Protein 1HDJ (pdb70)

GO terms:
  GO:0001671 ATPase activator activity (F, IDA)
  GO:0034605 cellular response to heat (P, IDA)
  GO:0003714 transcription corepressor activity (F, IDA)
  GO:0006457 protein folding (P, IDA)
  GO:0000122 negative regulation of transcription by RNA polymerase II (P, IDA)
  GO:0005515 protein binding (F, IPI)
  GO:0006986 response to unfolded protein (P, TAS)
  GO:0001671 ATPase activator activity (F, TAS)
  GO:0005654 nucleoplasm (C, TAS)
  GO:0005829 cytosol (C, TAS)
  GO:1900034 regulation of cellular response to heat (P, TAS)
  GO:0005737 cytoplasm (C, IDA)
  GO:1903334 positive regulation of protein folding (P, IDA)
  GO:0045296 cadherin binding (F, HDA)
  GO:0051117 ATPase binding (F, IPI)
  GO:0030544 Hsp70 protein binding (F, IPI)
  GO:0005654 nucleoplasm (C, IDA)
  GO:0005829 cytosol (C, IDA)
  GO:0140416 transcription regulator inhibitor activity (F, IDA)
  GO:0090084 negative regulation of inclusion body assembly (P, IDA)

CATH classification: 1.10.287.110

InterPro domains:
  IPR001623 DnaJ domain [PF00226] (4-65)
  IPR001623 DnaJ domain [PR00625] (6-24)
  IPR001623 DnaJ domain [PR00625] (24-39)
  IPR001623 DnaJ domain [PR00625] (40-60)
  IPR001623 DnaJ domain [PR00625] (60-79)
  IPR001623 DnaJ domain [PS50076] (4-68)
  IPR001623 DnaJ domain [SM00271] (3-60)
  IPR001623 DnaJ domain [cd06257] (4-57)
  IPR002939 Chaperone DnaJ, C-terminal [PF01556] (165-323)
  IPR008971 HSP40/DnaJ peptide-binding [SSF49493] (163-244)
  IPR008971 HSP40/DnaJ peptide-binding [SSF49493] (247-331)
  IPR018253 DnaJ domain, conserved site [PS00636] (45-64)
  IPR036869 Chaperone J-domain superfamily [G3DSA:1.10.287.110] (2-119)
  IPR036869 Chaperone J-domain superfamily [SSF46565] (3-117)
  IPR051339 DnaJ homolog subfamily B [PTHR24078] (1-339)

Organism: Homo sapiens (NCBI:txid9606)

Foldseek 3Di:
DAPDLCVLLPHGDDDDLVNSVVSLVVSCQVLPCPHPVDPPRVVSNVSSVVSVCCSPVVVLVVQCVVPNPCRSPVVDD

Nearest PDB structures (foldseek):
  1hdj-assembly1_A  TM=8.573E-01  e=3.195E-09  Homo sapiens
  8j07-assembly1_u  TM=7.797E-01  e=9.525E-06  Homo sapiens
  8j07-assembly1_v  TM=7.807E-01  e=1.429E-05  Homo sapiens
  6psi-assembly1_C  TM=8.513E-01  e=3.613E-05  Thermus thermophilus HB8
  2ctp-assembly1_A  TM=7.884E-01  e=4.828E-05  Homo sapiens

Structure (mmCIF, N/CA/C/O backbone):
data_1HDJ
#
_entry.id   1HDJ
#
_cell.length_a   1.000
_cell.length_b   1.000
_cell.length_c   1.000
_cell.angle_alpha   90.00
_cell.angle_beta   90.00
_cell.angle_gamma   90.00
#
_symmetry.space_group_name_H-M   'P 1'
#
loop_
_atom_site.group_PDB
_atom_site.id
_atom_site.type_symbol
_atom_site.label_atom_id
_atom_site.label_alt_id
_atom_site.label_comp_id
_atom_site.label_asym_id
_atom_site.label_entity_id
_atom_site.label_seq_id
_atom_site.pdbx_PDB_ins_code
_atom_site.Cartn_x
_atom_site.Cartn_y
_atom_site.Cartn_z
_atom_site.occupancy
_atom_site.B_iso_or_equiv
_atom_site.auth_seq_id
_atom_site.auth_comp_id
_atom_site.auth_asym_id
_atom_site.auth_atom_id
_atom_site.pdbx_PDB_model_num
ATOM 1 N N . MET A 1 1 ? 12.946 -3.110 9.053 1.00 0.00 0 MET A N 1
ATOM 2 C CA . MET A 1 1 ? 14.138 -2.466 8.454 1.00 0.00 0 MET A CA 1
ATOM 3 C C . MET A 1 1 ? 14.133 -2.689 6.953 1.00 0.00 0 MET A C 1
ATOM 4 O O . MET A 1 1 ? 13.786 -3.777 6.503 1.00 0.00 0 MET A O 1
ATOM 18 N N . GLY A 1 2 ? 14.476 -1.666 6.159 1.00 0.00 1 GLY A N 1
ATOM 19 C CA . GLY A 1 2 ? 14.255 -1.727 4.717 1.00 0.00 1 GLY A CA 1
ATOM 20 C C . GLY A 1 2 ? 12.757 -1.772 4.407 1.00 0.00 1 GLY A C 1
ATOM 21 O O . GLY A 1 2 ? 12.337 -2.477 3.497 1.00 0.00 1 GLY A O 1
ATOM 25 N N . LYS A 1 3 ? 11.956 -1.086 5.230 1.00 0.00 2 LYS A N 1
ATOM 26 C CA . LYS A 1 3 ? 10.493 -1.132 5.270 1.00 0.00 2 LYS A CA 1
ATOM 27 C C . LYS A 1 3 ? 9.849 -0.945 3.885 1.00 0.00 2 LYS A C 1
ATOM 28 O O . LYS A 1 3 ? 9.841 0.165 3.357 1.00 0.00 2 LYS A O 1
ATOM 47 N N . ASP A 1 4 ? 9.328 -2.009 3.271 1.00 0.00 3 ASP A N 1
ATOM 48 C CA . ASP A 1 4 ? 8.658 -1.874 1.979 1.00 0.00 3 ASP A CA 1
ATOM 49 C C . ASP A 1 4 ? 7.261 -1.290 2.186 1.00 0.00 3 ASP A C 1
ATOM 50 O O . ASP A 1 4 ? 6.592 -1.588 3.178 1.00 0.00 3 ASP A O 1
ATOM 59 N N . TYR A 1 5 ? 6.768 -0.538 1.204 1.00 0.00 4 TYR A N 1
ATOM 60 C CA . TYR A 1 5 ? 5.379 -0.105 1.096 1.00 0.00 4 TYR A CA 1
ATOM 61 C C . TYR A 1 5 ? 4.804 -0.827 -0.114 1.00 0.00 4 TYR A C 1
ATOM 62 O O . TYR A 1 5 ? 4.007 -1.752 0.043 1.00 0.00 4 TYR A O 1
ATOM 80 N N . TYR A 1 6 ? 5.274 -0.457 -1.311 1.00 0.00 5 TYR A N 1
ATOM 81 C CA . TYR A 1 6 ? 4.904 -1.050 -2.587 1.00 0.00 5 TYR A CA 1
ATOM 82 C C . TYR A 1 6 ? 4.936 -2.575 -2.474 1.00 0.00 5 TYR A C 1
ATOM 83 O O . TYR A 1 6 ? 3.909 -3.208 -2.700 1.00 0.00 5 TYR A O 1
ATOM 101 N N . GLN A 1 7 ? 6.062 -3.178 -2.074 1.00 0.00 6 GLN A N 1
ATOM 102 C CA . GLN A 1 7 ? 6.167 -4.637 -2.019 1.00 0.00 6 GLN A CA 1
ATOM 103 C C . GLN A 1 7 ? 5.380 -5.251 -0.855 1.00 0.00 6 GLN A C 1
ATOM 104 O O . GLN A 1 7 ? 4.878 -6.363 -1.007 1.00 0.00 6 GLN A O 1
ATOM 118 N N . THR A 1 8 ? 5.191 -4.546 0.265 1.00 0.00 7 THR A N 1
ATOM 119 C CA . THR A 1 8 ? 4.344 -5.059 1.349 1.00 0.00 7 THR A CA 1
ATOM 120 C C . THR A 1 8 ? 2.896 -5.228 0.885 1.00 0.00 7 THR A C 1
ATOM 121 O O . THR A 1 8 ? 2.194 -6.131 1.346 1.00 0.00 7 THR A O 1
ATOM 132 N N . LEU A 1 9 ? 2.480 -4.452 -0.117 1.00 0.00 8 LEU A N 1
ATOM 133 C CA . LEU A 1 9 ? 1.192 -4.612 -0.775 1.00 0.00 8 LEU A CA 1
ATOM 134 C C . LEU A 1 9 ? 1.333 -5.404 -2.091 1.00 0.00 8 LEU A C 1
ATOM 135 O O . LEU A 1 9 ? 0.329 -5.826 -2.668 1.00 0.00 8 LEU A O 1
ATOM 151 N N . GLY A 1 10 ? 2.562 -5.695 -2.525 1.00 0.00 9 GLY A N 1
ATOM 152 C CA . GLY A 1 10 ? 2.934 -6.631 -3.582 1.00 0.00 9 GLY A CA 1
ATOM 153 C C . GLY A 1 10 ? 3.155 -5.990 -4.949 1.00 0.00 9 GLY A C 1
ATOM 154 O O . GLY A 1 10 ? 2.696 -6.558 -5.941 1.00 0.00 9 GLY A O 1
ATOM 158 N N . LEU A 1 11 ? 3.768 -4.807 -5.029 1.00 0.00 10 LEU A N 1
ATOM 159 C CA . LEU A 1 11 ? 3.932 -4.018 -6.255 1.00 0.00 10 LEU A CA 1
ATOM 160 C C . LEU A 1 11 ? 5.358 -3.446 -6.333 1.00 0.00 10 LEU A C 1
ATOM 161 O O . LEU A 1 11 ? 6.131 -3.573 -5.377 1.00 0.00 10 LEU A O 1
ATOM 177 N N . ALA A 1 12 ? 5.676 -2.762 -7.437 1.00 0.00 11 ALA A N 1
ATOM 178 C CA . ALA A 1 12 ? 6.874 -1.948 -7.653 1.00 0.00 11 ALA A CA 1
ATOM 179 C C . ALA A 1 12 ? 6.493 -0.575 -8.197 1.00 0.00 11 ALA A C 1
ATOM 180 O O . ALA A 1 12 ? 5.395 -0.397 -8.731 1.00 0.00 11 ALA A O 1
ATOM 187 N N . ARG A 1 13 ? 7.398 0.404 -8.081 1.00 0.00 12 ARG A N 1
ATOM 188 C CA . ARG A 1 13 ? 7.172 1.717 -8.674 1.00 0.00 12 ARG A CA 1
ATOM 189 C C . ARG A 1 13 ? 7.229 1.532 -10.183 1.00 0.00 12 ARG A C 1
ATOM 190 O O . ARG A 1 13 ? 8.270 1.168 -10.729 1.00 0.00 12 ARG A O 1
ATOM 211 N N . GLY A 1 14 ? 6.094 1.717 -10.835 1.00 0.00 13 GLY A N 1
ATOM 212 C CA . GLY A 1 14 ? 5.864 1.364 -12.225 1.00 0.00 13 GLY A CA 1
ATOM 213 C C . GLY A 1 14 ? 4.504 0.693 -12.377 1.00 0.00 13 GLY A C 1
ATOM 214 O O . GLY A 1 14 ? 3.909 0.749 -13.458 1.00 0.00 13 GLY A O 1
ATOM 218 N N . ALA A 1 15 ? 3.984 0.107 -11.295 1.00 0.00 14 ALA A N 1
ATOM 219 C CA . ALA A 1 15 ? 2.584 -0.242 -11.157 1.00 0.00 14 ALA A CA 1
ATOM 220 C C . ALA A 1 15 ? 1.749 1.031 -11.292 1.00 0.00 14 ALA A C 1
ATOM 221 O O . ALA A 1 15 ? 2.094 2.052 -10.686 1.00 0.00 14 ALA A O 1
ATOM 228 N N . SER A 1 16 ? 0.671 0.985 -12.073 1.00 0.00 15 SER A N 1
ATOM 229 C CA . SER A 1 16 ? -0.228 2.126 -12.190 1.00 0.00 15 SER A CA 1
ATOM 230 C C . SER A 1 16 ? -1.232 2.107 -11.064 1.00 0.00 15 SER A C 1
ATOM 231 O O . SER A 1 16 ? -1.342 1.126 -10.325 1.00 0.00 15 SER A O 1
ATOM 239 N N . ASP A 1 17 ? -2.031 3.167 -10.979 1.00 0.00 16 ASP A N 1
ATOM 240 C CA . ASP A 1 17 ? -3.084 3.256 -9.985 1.00 0.00 16 ASP A CA 1
ATOM 241 C C . ASP A 1 17 ? -4.045 2.079 -10.118 1.00 0.00 16 ASP A C 1
ATOM 242 O O . ASP A 1 17 ? -4.624 1.635 -9.134 1.00 0.00 16 ASP A O 1
ATOM 251 N N . GLU A 1 18 ? -4.205 1.566 -11.335 1.00 0.00 17 GLU A N 1
ATOM 252 C CA . GLU A 1 18 ? -5.163 0.539 -11.701 1.00 0.00 17 GLU A CA 1
ATOM 253 C C . GLU A 1 18 ? -4.604 -0.865 -11.447 1.00 0.00 17 GLU A C 1
ATOM 254 O O . GLU A 1 18 ? -5.329 -1.855 -11.539 1.00 0.00 17 GLU A O 1
ATOM 266 N N . GLU A 1 19 ? -3.318 -0.952 -11.110 1.00 0.00 18 GLU A N 1
ATOM 267 C CA . GLU A 1 19 ? -2.654 -2.112 -10.554 1.00 0.00 18 GLU A CA 1
ATOM 268 C C . GLU A 1 19 ? -2.710 -2.012 -9.027 1.00 0.00 18 GLU A C 1
ATOM 269 O O . GLU A 1 19 ? -3.150 -2.926 -8.332 1.00 0.00 18 GLU A O 1
ATOM 281 N N . ILE A 1 20 ? -2.301 -0.851 -8.518 1.00 0.00 19 ILE A N 1
ATOM 282 C CA . ILE A 1 20 ? -2.174 -0.497 -7.118 1.00 0.00 19 ILE A CA 1
ATOM 283 C C . ILE A 1 20 ? -3.521 -0.694 -6.427 1.00 0.00 19 ILE A C 1
ATOM 284 O O . ILE A 1 20 ? -3.622 -1.518 -5.522 1.00 0.00 19 ILE A O 1
ATOM 300 N N . LYS A 1 21 ? -4.573 -0.003 -6.870 1.00 0.00 20 LYS A N 1
ATOM 301 C CA . LYS A 1 21 ? -5.907 -0.108 -6.278 1.00 0.00 20 LYS A CA 1
ATOM 302 C C . LYS A 1 21 ? -6.483 -1.510 -6.460 1.00 0.00 20 LYS A C 1
ATOM 303 O O . LYS A 1 21 ? -7.233 -1.970 -5.599 1.00 0.00 20 LYS A O 1
ATOM 322 N N . ARG A 1 22 ? -6.121 -2.212 -7.540 1.00 0.00 21 ARG A N 1
ATOM 323 C CA . ARG A 1 22 ? -6.516 -3.603 -7.749 1.00 0.00 21 ARG A CA 1
ATOM 324 C C . ARG A 1 22 ? -6.056 -4.410 -6.539 1.00 0.00 21 ARG A C 1
ATOM 325 O O . ARG A 1 22 ? -6.877 -5.047 -5.876 1.00 0.00 21 ARG A O 1
ATOM 346 N N . ALA A 1 23 ? -4.759 -4.347 -6.242 1.00 0.00 22 ALA A N 1
ATOM 347 C CA . ALA A 1 23 ? -4.164 -5.003 -5.098 1.00 0.00 22 ALA A CA 1
ATOM 348 C C . ALA A 1 23 ? -4.756 -4.485 -3.793 1.00 0.00 22 ALA A C 1
ATOM 349 O O . ALA A 1 23 ? -5.132 -5.306 -2.965 1.00 0.00 22 ALA A O 1
ATOM 356 N N . TYR A 1 24 ? -4.858 -3.171 -3.576 1.00 0.00 23 TYR A N 1
ATOM 357 C CA . TYR A 1 24 ? -5.258 -2.567 -2.322 1.00 0.00 23 TYR A CA 1
ATOM 358 C C . TYR A 1 24 ? -6.635 -3.062 -1.885 1.00 0.00 23 TYR A C 1
ATOM 359 O O . TYR A 1 24 ? -6.790 -3.506 -0.749 1.00 0.00 23 TYR A O 1
ATOM 377 N N . ARG A 1 25 ? -7.602 -3.141 -2.801 1.00 0.00 24 ARG A N 1
ATOM 378 C CA . ARG A 1 25 ? -8.945 -3.597 -2.464 1.00 0.00 24 ARG A CA 1
ATOM 379 C C . ARG A 1 25 ? -8.926 -5.055 -1.994 1.00 0.00 24 ARG A C 1
ATOM 380 O O . ARG A 1 25 ? -9.554 -5.389 -0.989 1.00 0.00 24 ARG A O 1
ATOM 401 N N . ARG A 1 26 ? -8.177 -5.920 -2.688 1.00 0.00 25 ARG A N 1
ATOM 402 C CA . ARG A 1 26 ? -8.003 -7.321 -2.303 1.00 0.00 25 ARG A CA 1
ATOM 403 C C . ARG A 1 26 ? -7.316 -7.404 -0.940 1.00 0.00 25 ARG A C 1
ATOM 404 O O . ARG A 1 26 ? -7.760 -8.149 -0.071 1.00 0.00 25 ARG A O 1
ATOM 425 N N . GLN A 1 27 ? -6.217 -6.670 -0.777 1.00 0.00 26 GLN A N 1
ATOM 426 C CA . GLN A 1 27 ? -5.309 -6.711 0.357 1.00 0.00 26 GLN A CA 1
ATOM 427 C C . GLN A 1 27 ? -6.002 -6.250 1.640 1.00 0.00 26 GLN A C 1
ATOM 428 O O . GLN A 1 27 ? -5.810 -6.873 2.681 1.00 0.00 26 GLN A O 1
ATOM 442 N N . ALA A 1 28 ? -6.864 -5.229 1.579 1.00 0.00 27 ALA A N 1
ATOM 443 C CA . ALA A 1 28 ? -7.710 -4.869 2.711 1.00 0.00 27 ALA A CA 1
ATOM 444 C C . ALA A 1 28 ? -8.582 -6.053 3.112 1.00 0.00 27 ALA A C 1
ATOM 445 O O . ALA A 1 28 ? -8.597 -6.453 4.275 1.00 0.00 27 ALA A O 1
ATOM 452 N N . LEU A 1 29 ? -9.310 -6.636 2.155 1.00 0.00 28 LEU A N 1
ATOM 453 C CA . LEU A 1 29 ? -10.223 -7.733 2.412 1.00 0.00 28 LEU A CA 1
ATOM 454 C C . LEU A 1 29 ? -9.506 -8.997 2.896 1.00 0.00 28 LEU A C 1
ATOM 455 O O . LEU A 1 29 ? -10.169 -9.915 3.378 1.00 0.00 28 LEU A O 1
ATOM 471 N N . ARG A 1 30 ? -8.182 -9.085 2.768 1.00 0.00 29 ARG A N 1
ATOM 472 C CA . ARG A 1 30 ? -7.378 -10.199 3.218 1.00 0.00 29 ARG A CA 1
ATOM 473 C C . ARG A 1 30 ? -7.247 -10.230 4.750 1.00 0.00 29 ARG A C 1
ATOM 474 O O . ARG A 1 30 ? -7.000 -11.306 5.296 1.00 0.00 29 ARG A O 1
ATOM 495 N N . TYR A 1 31 ? -7.444 -9.096 5.440 1.00 0.00 30 TYR A N 1
ATOM 496 C CA . TYR A 1 31 ? -7.126 -8.963 6.866 1.00 0.00 30 TYR A CA 1
ATOM 497 C C . TYR A 1 31 ? -8.005 -7.966 7.638 1.00 0.00 30 TYR A C 1
ATOM 498 O O . TYR A 1 31 ? -7.729 -7.686 8.804 1.00 0.00 30 TYR A O 1
ATOM 516 N N . HIS A 1 32 ? -9.014 -7.383 6.994 1.00 0.00 31 HIS A N 1
ATOM 517 C CA . HIS A 1 32 ? -9.841 -6.303 7.508 1.00 0.00 31 HIS A CA 1
ATOM 518 C C . HIS A 1 32 ? -10.380 -6.706 8.892 1.00 0.00 31 HIS A C 1
ATOM 519 O O . HIS A 1 32 ? -11.067 -7.729 8.980 1.00 0.00 31 HIS A O 1
ATOM 533 N N . PRO A 1 33 ? -10.232 -5.881 9.947 1.00 0.00 32 PRO A N 1
ATOM 534 C CA . PRO A 1 33 ? -10.873 -6.089 11.246 1.00 0.00 32 PRO A CA 1
ATOM 535 C C . PRO A 1 33 ? -12.397 -5.856 11.169 1.00 0.00 32 PRO A C 1
ATOM 536 O O . PRO A 1 33 ? -13.069 -5.606 12.168 1.00 0.00 32 PRO A O 1
ATOM 547 N N . ASP A 1 34 ? -12.965 -5.934 9.967 1.00 0.00 33 ASP A N 1
ATOM 548 C CA . ASP A 1 34 ? -14.381 -5.871 9.667 1.00 0.00 33 ASP A CA 1
ATOM 549 C C . ASP A 1 34 ? -14.824 -7.032 8.766 1.00 0.00 33 ASP A C 1
ATOM 550 O O . ASP A 1 34 ? -15.972 -7.080 8.334 1.00 0.00 33 ASP A O 1
ATOM 559 N N . LYS A 1 35 ? -13.931 -7.988 8.472 1.00 0.00 34 LYS A N 1
ATOM 560 C CA . LYS A 1 35 ? -14.215 -9.125 7.597 1.00 0.00 34 LYS A CA 1
ATOM 561 C C . LYS A 1 35 ? -13.577 -10.375 8.201 1.00 0.00 34 LYS A C 1
ATOM 562 O O . LYS A 1 35 ? -14.251 -11.384 8.391 1.00 0.00 34 LYS A O 1
ATOM 581 N N . ASN A 1 36 ? -12.282 -10.316 8.498 1.00 0.00 35 ASN A N 1
ATOM 582 C CA . ASN A 1 36 ? -11.432 -11.363 9.000 1.00 0.00 35 ASN A CA 1
ATOM 583 C C . ASN A 1 36 ? -10.885 -10.781 10.286 1.00 0.00 35 ASN A C 1
ATOM 584 O O . ASN A 1 36 ? -9.789 -10.222 10.310 1.00 0.00 35 ASN A O 1
ATOM 595 N N . LYS A 1 37 ? -11.620 -10.935 11.389 1.00 0.00 36 LYS A N 1
ATOM 596 C CA . LYS A 1 37 ? -11.106 -10.523 12.692 1.00 0.00 36 LYS A CA 1
ATOM 597 C C . LYS A 1 37 ? -10.230 -11.649 13.253 1.00 0.00 36 LYS A C 1
ATOM 598 O O . LYS A 1 37 ? -10.269 -11.964 14.445 1.00 0.00 36 LYS A O 1
ATOM 617 N N . GLU A 1 38 ? -9.503 -12.326 12.369 1.00 0.00 37 GLU A N 1
ATOM 618 C CA . GLU A 1 38 ? -8.629 -13.446 12.612 1.00 0.00 37 GLU A CA 1
ATOM 619 C C . GLU A 1 38 ? -7.530 -12.992 13.581 1.00 0.00 37 GLU A C 1
ATOM 620 O O . GLU A 1 38 ? -7.055 -11.854 13.467 1.00 0.00 37 GLU A O 1
ATOM 632 N N . PRO A 1 39 ? -7.119 -13.838 14.541 1.00 0.00 38 PRO A N 1
ATOM 633 C CA . PRO A 1 39 ? -6.065 -13.500 15.484 1.00 0.00 38 PRO A CA 1
ATOM 634 C C . PRO A 1 39 ? -4.749 -13.266 14.744 1.00 0.00 38 PRO A C 1
ATOM 635 O O . PRO A 1 39 ? -4.152 -14.199 14.198 1.00 0.00 38 PRO A O 1
ATOM 646 N N . GLY A 1 40 ? -4.327 -12.004 14.697 1.00 0.00 39 GLY A N 1
ATOM 647 C CA . GLY A 1 40 ? -3.115 -11.548 14.025 1.00 0.00 39 GLY A CA 1
ATOM 648 C C . GLY A 1 40 ? -3.347 -11.028 12.602 1.00 0.00 39 GLY A C 1
ATOM 649 O O . GLY A 1 40 ? -2.397 -10.537 11.985 1.00 0.00 39 GLY A O 1
ATOM 653 N N . ALA A 1 41 ? -4.574 -11.077 12.061 1.00 0.00 40 ALA A N 1
ATOM 654 C CA . ALA A 1 41 ? -4.871 -10.360 10.820 1.00 0.00 40 ALA A CA 1
ATOM 655 C C . ALA A 1 41 ? -4.820 -8.852 11.065 1.00 0.00 40 ALA A C 1
ATOM 656 O O . ALA A 1 41 ? -4.334 -8.126 10.210 1.00 0.00 40 ALA A O 1
ATOM 663 N N . GLU A 1 42 ? -5.262 -8.368 12.228 1.00 0.00 41 GLU A N 1
ATOM 664 C CA . GLU A 1 42 ? -5.363 -6.934 12.497 1.00 0.00 41 GLU A CA 1
ATOM 665 C C . GLU A 1 42 ? -4.018 -6.224 12.398 1.00 0.00 41 GLU A C 1
ATOM 666 O O . GLU A 1 42 ? -3.939 -5.142 11.828 1.00 0.00 41 GLU A O 1
ATOM 678 N N . GLU A 1 43 ? -2.952 -6.824 12.918 1.00 0.00 42 GLU A N 1
ATOM 679 C CA . GLU A 1 43 ? -1.637 -6.197 12.864 1.00 0.00 42 GLU A CA 1
ATOM 680 C C . GLU A 1 43 ? -1.115 -6.205 11.422 1.00 0.00 42 GLU A C 1
ATOM 681 O O . GLU A 1 43 ? -0.487 -5.245 10.982 1.00 0.00 42 GLU A O 1
ATOM 693 N N . LYS A 1 44 ? -1.452 -7.251 10.659 1.00 0.00 43 LYS A N 1
ATOM 694 C CA . LYS A 1 44 ? -1.206 -7.373 9.234 1.00 0.00 43 LYS A CA 1
ATOM 695 C C . LYS A 1 44 ? -1.901 -6.238 8.485 1.00 0.00 43 LYS A C 1
ATOM 696 O O . LYS A 1 44 ? -1.271 -5.546 7.694 1.00 0.00 43 LYS A O 1
ATOM 715 N N . PHE A 1 45 ? -3.186 -6.017 8.766 1.00 0.00 44 PHE A N 1
ATOM 716 C CA . PHE A 1 45 ? -3.982 -4.920 8.235 1.00 0.00 44 PHE A CA 1
ATOM 717 C C . PHE A 1 45 ? -3.353 -3.575 8.599 1.00 0.00 44 PHE A C 1
ATOM 718 O O . PHE A 1 45 ? -3.292 -2.684 7.760 1.00 0.00 44 PHE A O 1
ATOM 735 N N . LYS A 1 46 ? -2.900 -3.410 9.843 1.00 0.00 45 LYS A N 1
ATOM 736 C CA . LYS A 1 46 ? -2.260 -2.192 10.328 1.00 0.00 45 LYS A CA 1
ATOM 737 C C . LYS A 1 46 ? -0.966 -1.911 9.567 1.00 0.00 45 LYS A C 1
ATOM 738 O O . LYS A 1 46 ? -0.726 -0.768 9.193 1.00 0.00 45 LYS A O 1
ATOM 757 N N . GLU A 1 47 ? -0.160 -2.934 9.272 1.00 0.00 46 GLU A N 1
ATOM 758 C CA . GLU A 1 47 ? 1.080 -2.774 8.539 1.00 0.00 46 GLU A CA 1
ATOM 759 C C . GLU A 1 47 ? 0.769 -2.509 7.065 1.00 0.00 46 GLU A C 1
ATOM 760 O O . GLU A 1 47 ? 1.371 -1.624 6.454 1.00 0.00 46 GLU A O 1
ATOM 772 N N . ILE A 1 48 ? -0.230 -3.204 6.515 1.00 0.00 47 ILE A N 1
ATOM 773 C CA . ILE A 1 48 ? -0.777 -2.890 5.209 1.00 0.00 47 ILE A CA 1
ATOM 774 C C . ILE A 1 48 ? -1.207 -1.434 5.186 1.00 0.00 47 ILE A C 1
ATOM 775 O O . ILE A 1 48 ? -0.918 -0.800 4.191 1.00 0.00 47 ILE A O 1
ATOM 791 N N . ALA A 1 49 ? -1.860 -0.883 6.213 1.00 0.00 48 ALA A N 1
ATOM 792 C CA . ALA A 1 49 ? -2.453 0.450 6.177 1.00 0.00 48 ALA A CA 1
ATOM 793 C C . ALA A 1 49 ? -1.399 1.539 5.977 1.00 0.00 48 ALA A C 1
ATOM 794 O O . ALA A 1 49 ? -1.690 2.571 5.369 1.00 0.00 48 ALA A O 1
ATOM 801 N N . GLU A 1 50 ? -0.179 1.311 6.461 1.00 0.00 49 GLU A N 1
ATOM 802 C CA . GLU A 1 50 ? 0.951 2.191 6.197 1.00 0.00 49 GLU A CA 1
ATOM 803 C C . GLU A 1 50 ? 1.291 2.173 4.703 1.00 0.00 49 GLU A C 1
ATOM 804 O O . GLU A 1 50 ? 1.493 3.223 4.093 1.00 0.00 49 GLU A O 1
ATOM 816 N N . ALA A 1 51 ? 1.277 0.992 4.089 1.00 0.00 50 ALA A N 1
ATOM 817 C CA . ALA A 1 51 ? 1.524 0.853 2.667 1.00 0.00 50 ALA A CA 1
ATOM 818 C C . ALA A 1 51 ? 0.313 1.363 1.877 1.00 0.00 50 ALA A C 1
ATOM 819 O O . ALA A 1 51 ? 0.475 1.974 0.832 1.00 0.00 50 ALA A O 1
ATOM 826 N N . TYR A 1 52 ? -0.897 1.165 2.385 1.00 0.00 51 TYR A N 1
ATOM 827 C CA . TYR A 1 52 ? -2.191 1.445 1.782 1.00 0.00 51 TYR A CA 1
ATOM 828 C C . TYR A 1 52 ? -2.345 2.928 1.472 1.00 0.00 51 TYR A C 1
ATOM 829 O O . TYR A 1 52 ? -2.945 3.287 0.462 1.00 0.00 51 TYR A O 1
ATOM 847 N N . ASP A 1 53 ? -1.802 3.783 2.340 1.00 0.00 52 ASP A N 1
ATOM 848 C CA . ASP A 1 53 ? -1.785 5.231 2.166 1.00 0.00 52 ASP A CA 1
ATOM 849 C C . ASP A 1 53 ? -1.020 5.613 0.902 1.00 0.00 52 ASP A C 1
ATOM 850 O O . ASP A 1 53 ? -1.528 6.343 0.055 1.00 0.00 52 ASP A O 1
ATOM 859 N N . VAL A 1 54 ? 0.173 5.037 0.727 1.00 0.00 53 VAL A N 1
ATOM 860 C CA . VAL A 1 54 ? 0.980 5.199 -0.474 1.00 0.00 53 VAL A CA 1
ATOM 861 C C . VAL A 1 54 ? 0.189 4.594 -1.622 1.00 0.00 53 VAL A C 1
ATOM 862 O O . VAL A 1 54 ? -0.171 5.298 -2.560 1.00 0.00 53 VAL A O 1
ATOM 875 N N . LEU A 1 55 ? -0.135 3.309 -1.537 1.00 0.00 54 LEU A N 1
ATOM 876 C CA . LEU A 1 55 ? -0.880 2.535 -2.509 1.00 0.00 54 LEU A CA 1
ATOM 877 C C . LEU A 1 55 ? -2.346 2.998 -2.665 1.00 0.00 54 LEU A C 1
ATOM 878 O O . LEU A 1 55 ? -3.199 2.220 -3.090 1.00 0.00 54 LEU A O 1
ATOM 894 N N . SER A 1 56 ? -2.657 4.264 -2.381 1.00 0.00 55 SER A N 1
ATOM 895 C CA . SER A 1 56 ? -3.844 4.917 -2.882 1.00 0.00 55 SER A CA 1
ATOM 896 C C . SER A 1 56 ? -3.611 6.395 -3.203 1.00 0.00 55 SER A C 1
ATOM 897 O O . SER A 1 56 ? -4.067 6.826 -4.261 1.00 0.00 55 SER A O 1
ATOM 905 N N . ASP A 1 57 ? -2.855 7.162 -2.408 1.00 0.00 56 ASP A N 1
ATOM 906 C CA . ASP A 1 57 ? -2.713 8.607 -2.626 1.00 0.00 56 ASP A CA 1
ATOM 907 C C . ASP A 1 57 ? -1.628 8.862 -3.679 1.00 0.00 56 ASP A C 1
ATOM 908 O O . ASP A 1 57 ? -0.455 8.570 -3.425 1.00 0.00 56 ASP A O 1
ATOM 917 N N . PRO A 1 58 ? -1.965 9.397 -4.870 1.00 0.00 57 PRO A N 1
ATOM 918 C CA . PRO A 1 58 ? -0.972 9.678 -5.895 1.00 0.00 57 PRO A CA 1
ATOM 919 C C . PRO A 1 58 ? 0.026 10.749 -5.451 1.00 0.00 57 PRO A C 1
ATOM 920 O O . PRO A 1 58 ? 1.170 10.702 -5.884 1.00 0.00 57 PRO A O 1
ATOM 931 N N . ARG A 1 59 ? -0.332 11.689 -4.567 1.00 0.00 58 ARG A N 1
ATOM 932 C CA . ARG A 1 59 ? 0.623 12.682 -4.067 1.00 0.00 58 ARG A CA 1
ATOM 933 C C . ARG A 1 59 ? 1.580 12.072 -3.050 1.00 0.00 58 ARG A C 1
ATOM 934 O O . ARG A 1 59 ? 2.704 12.556 -2.902 1.00 0.00 58 ARG A O 1
ATOM 955 N N . LYS A 1 60 ? 1.179 11.006 -2.356 1.00 0.00 59 LYS A N 1
ATOM 956 C CA . LYS A 1 60 ? 2.072 10.252 -1.487 1.00 0.00 59 LYS A CA 1
ATOM 957 C C . LYS A 1 60 ? 2.999 9.444 -2.394 1.00 0.00 59 LYS A C 1
ATOM 958 O O . LYS A 1 60 ? 4.218 9.487 -2.224 1.00 0.00 59 LYS A O 1
ATOM 977 N N . ARG A 1 61 ? 2.443 8.760 -3.402 1.00 0.00 60 ARG A N 1
ATOM 978 C CA . ARG A 1 61 ? 3.236 8.031 -4.385 1.00 0.00 60 ARG A CA 1
ATOM 979 C C . ARG A 1 61 ? 4.149 8.923 -5.186 1.00 0.00 60 ARG A C 1
ATOM 980 O O . ARG A 1 61 ? 5.202 8.436 -5.543 1.00 0.00 60 ARG A O 1
ATOM 1001 N N . GLU A 1 62 ? 3.839 10.190 -5.426 1.00 0.00 61 GLU A N 1
ATOM 1002 C CA . GLU A 1 62 ? 4.714 11.078 -6.178 1.00 0.00 61 GLU A CA 1
ATOM 1003 C C . GLU A 1 62 ? 6.104 11.117 -5.522 1.00 0.00 61 GLU A C 1
ATOM 1004 O O . GLU A 1 62 ? 7.130 11.046 -6.197 1.00 0.00 61 GLU A O 1
ATOM 1016 N N . ILE A 1 63 ? 6.143 11.166 -4.188 1.00 0.00 62 ILE A N 1
ATOM 1017 C CA . ILE A 1 63 ? 7.383 11.173 -3.421 1.00 0.00 62 ILE A CA 1
ATOM 1018 C C . ILE A 1 63 ? 8.023 9.776 -3.422 1.00 0.00 62 ILE A C 1
ATOM 1019 O O . ILE A 1 63 ? 9.250 9.647 -3.415 1.00 0.00 62 ILE A O 1
ATOM 1035 N N . PHE A 1 64 ? 7.214 8.721 -3.449 1.00 0.00 63 PHE A N 1
ATOM 1036 C CA . PHE A 1 64 ? 7.707 7.354 -3.438 1.00 0.00 63 PHE A CA 1
ATOM 1037 C C . PHE A 1 64 ? 8.201 6.905 -4.824 1.00 0.00 63 PHE A C 1
ATOM 1038 O O . PHE A 1 64 ? 9.033 6.009 -4.936 1.00 0.00 63 PHE A O 1
ATOM 1055 N N . ASP A 1 65 ? 7.677 7.485 -5.898 1.00 0.00 64 ASP A N 1
ATOM 1056 C CA . ASP A 1 65 ? 8.078 7.248 -7.275 1.00 0.00 64 ASP A CA 1
ATOM 1057 C C . ASP A 1 65 ? 9.392 7.970 -7.551 1.00 0.00 64 ASP A C 1
ATOM 1058 O O . ASP A 1 65 ? 10.354 7.367 -8.026 1.00 0.00 64 ASP A O 1
ATOM 1067 N N . ARG A 1 66 ? 9.470 9.257 -7.173 1.00 0.00 65 ARG A N 1
ATOM 1068 C CA . ARG A 1 66 ? 10.646 10.087 -7.363 1.00 0.00 65 ARG A CA 1
ATOM 1069 C C . ARG A 1 66 ? 11.834 9.553 -6.559 1.00 0.00 65 ARG A C 1
ATOM 1070 O O . ARG A 1 66 ? 12.960 9.568 -7.060 1.00 0.00 65 ARG A O 1
ATOM 1091 N N . TYR A 1 67 ? 11.596 9.158 -5.306 1.00 0.00 66 TYR A N 1
ATOM 1092 C CA . TYR A 1 67 ? 12.610 8.663 -4.379 1.00 0.00 66 TYR A CA 1
ATOM 1093 C C . TYR A 1 67 ? 12.352 7.212 -3.966 1.00 0.00 66 TYR A C 1
ATOM 1094 O O . TYR A 1 67 ? 13.151 6.329 -4.282 1.00 0.00 66 TYR A O 1
ATOM 1112 N N . GLY A 1 68 ? 11.274 6.952 -3.226 1.00 0.00 67 GLY A N 1
ATOM 1113 C CA . GLY A 1 68 ? 11.015 5.669 -2.575 1.00 0.00 67 GLY A CA 1
ATOM 1114 C C . GLY A 1 68 ? 10.954 5.871 -1.071 1.00 0.00 67 GLY A C 1
ATOM 1115 O O . GLY A 1 68 ? 10.542 6.940 -0.609 1.00 0.00 67 GLY A O 1
ATOM 1119 N N . GLU A 1 69 ? 11.355 4.851 -0.312 1.00 0.00 68 GLU A N 1
ATOM 1120 C CA . GLU A 1 69 ? 11.376 4.862 1.143 1.00 0.00 68 GLU A CA 1
ATOM 1121 C C . GLU A 1 69 ? 12.212 6.034 1.661 1.00 0.00 68 GLU A C 1
ATOM 1122 O O . GLU A 1 69 ? 11.839 6.655 2.655 1.00 0.00 68 GLU A O 1
ATOM 1134 N N . GLU A 1 70 ? 13.316 6.366 0.983 1.00 0.00 69 GLU A N 1
ATOM 1135 C CA . GLU A 1 70 ? 14.212 7.437 1.412 1.00 0.00 69 GLU A CA 1
ATOM 1136 C C . GLU A 1 70 ? 13.549 8.808 1.251 1.00 0.00 69 GLU A C 1
ATOM 1137 O O . GLU A 1 70 ? 14.048 9.797 1.792 1.00 0.00 69 GLU A O 1
ATOM 1149 N N . GLY A 1 71 ? 12.421 8.890 0.542 1.00 0.00 70 GLY A N 1
ATOM 1150 C CA . GLY A 1 71 ? 11.654 10.108 0.396 1.00 0.00 70 GLY A CA 1
ATOM 1151 C C . GLY A 1 71 ? 10.532 10.235 1.416 1.00 0.00 70 GLY A C 1
ATOM 1152 O O . GLY A 1 71 ? 10.058 11.354 1.628 1.00 0.00 70 GLY A O 1
ATOM 1156 N N . LEU A 1 72 ? 10.066 9.126 2.000 1.00 0.00 71 LEU A N 1
ATOM 1157 C CA . LEU A 1 72 ? 8.764 9.066 2.647 1.00 0.00 71 LEU A CA 1
ATOM 1158 C C . LEU A 1 72 ? 8.919 8.959 4.158 1.00 0.00 71 LEU A C 1
ATOM 1159 O O . LEU A 1 72 ? 9.282 7.902 4.679 1.00 0.00 71 LEU A O 1
ATOM 1175 N N . LYS A 1 73 ? 8.581 10.033 4.869 1.00 0.00 72 LYS A N 1
ATOM 1176 C CA . LYS A 1 73 ? 8.586 10.099 6.328 1.00 0.00 72 LYS A CA 1
ATOM 1177 C C . LYS A 1 73 ? 7.350 9.396 6.924 1.00 0.00 72 LYS A C 1
ATOM 1178 O O . LYS A 1 73 ? 6.691 9.926 7.820 1.00 0.00 72 LYS A O 1
ATOM 1197 N N . GLY A 1 74 ? 6.987 8.208 6.441 1.00 0.00 73 GLY A N 1
ATOM 1198 C CA . GLY A 1 74 ? 6.065 7.346 7.171 1.00 0.00 73 GLY A CA 1
ATOM 1199 C C . GLY A 1 74 ? 6.864 6.656 8.271 1.00 0.00 73 GLY A C 1
ATOM 1200 O O . GLY A 1 74 ? 8.000 6.267 8.011 1.00 0.00 73 GLY A O 1
ATOM 1204 N N . SER A 1 75 ? 6.282 6.486 9.460 1.00 0.00 74 SER A N 1
ATOM 1205 C CA . SER A 1 75 ? 6.781 5.815 10.674 1.00 0.00 74 SER A CA 1
ATOM 1206 C C . SER A 1 75 ? 8.172 6.177 11.234 1.00 0.00 74 SER A C 1
ATOM 1207 O O . SER A 1 75 ? 8.379 5.983 12.433 1.00 0.00 74 SER A O 1
ATOM 1215 N N . GLY A 1 76 ? 9.112 6.710 10.447 1.00 0.00 75 GLY A N 1
ATOM 1216 C CA . GLY A 1 76 ? 10.516 6.829 10.810 1.00 0.00 75 GLY A CA 1
ATOM 1217 C C . GLY A 1 76 ? 11.030 5.468 11.271 1.00 0.00 75 GLY A C 1
ATOM 1218 O O . GLY A 1 76 ? 11.111 4.525 10.474 1.00 0.00 75 GLY A O 1
ATOM 1222 N N . CYS A 1 77 ? 11.315 5.357 12.564 1.00 0.00 76 CYS A N 1
ATOM 1223 C CA . CYS A 1 77 ? 11.407 4.126 13.325 1.00 0.00 76 CYS A CA 1
ATOM 1224 C C . CYS A 1 77 ? 10.689 4.433 14.626 1.00 0.00 76 CYS A C 1
ATOM 1225 O O . CYS A 1 77 ? 9.920 3.570 15.096 1.00 0.00 76 CYS A O 1
ATOM 1233 N N . MET A 1 1 ? 10.555 5.484 6.645 1.00 0.00 0 MET A N 2
ATOM 1234 C CA . MET A 1 1 ? 9.294 4.716 6.602 1.00 0.00 0 MET A CA 2
ATOM 1235 C C . MET A 1 1 ? 9.117 3.836 5.395 1.00 0.00 0 MET A C 2
ATOM 1236 O O . MET A 1 1 ? 8.501 2.789 5.565 1.00 0.00 0 MET A O 2
ATOM 1250 N N . GLY A 1 2 ? 9.663 4.163 4.225 1.00 0.00 1 GLY A N 2
ATOM 1251 C CA . GLY A 1 2 ? 9.637 3.295 3.064 1.00 0.00 1 GLY A CA 2
ATOM 1252 C C . GLY A 1 2 ? 10.566 2.104 3.248 1.00 0.00 1 GLY A C 2
ATOM 1253 O O . GLY A 1 2 ? 11.486 1.908 2.458 1.00 0.00 1 GLY A O 2
ATOM 1257 N N . LYS A 1 3 ? 10.339 1.281 4.270 1.00 0.00 2 LYS A N 2
ATOM 1258 C CA . LYS A 1 3 ? 10.825 -0.096 4.340 1.00 0.00 2 LYS A CA 2
ATOM 1259 C C . LYS A 1 3 ? 10.198 -1.012 3.261 1.00 0.00 2 LYS A C 2
ATOM 1260 O O . LYS A 1 3 ? 9.839 -2.153 3.557 1.00 0.00 2 LYS A O 2
ATOM 1279 N N . ASP A 1 4 ? 10.118 -0.543 2.013 1.00 0.00 3 ASP A N 2
ATOM 1280 C CA . ASP A 1 4 ? 9.312 -1.044 0.896 1.00 0.00 3 ASP A CA 2
ATOM 1281 C C . ASP A 1 4 ? 7.815 -0.852 1.146 1.00 0.00 3 ASP A C 2
ATOM 1282 O O . ASP A 1 4 ? 7.313 -1.141 2.233 1.00 0.00 3 ASP A O 2
ATOM 1291 N N . TYR A 1 5 ? 7.094 -0.410 0.110 1.00 0.00 4 TYR A N 2
ATOM 1292 C CA . TYR A 1 5 ? 5.633 -0.334 0.126 1.00 0.00 4 TYR A CA 2
ATOM 1293 C C . TYR A 1 5 ? 4.970 -1.063 -1.050 1.00 0.00 4 TYR A C 2
ATOM 1294 O O . TYR A 1 5 ? 3.836 -1.514 -0.900 1.00 0.00 4 TYR A O 2
ATOM 1312 N N . TYR A 1 6 ? 5.646 -1.243 -2.194 1.00 0.00 5 TYR A N 2
ATOM 1313 C CA . TYR A 1 6 ? 5.099 -1.998 -3.317 1.00 0.00 5 TYR A CA 2
ATOM 1314 C C . TYR A 1 6 ? 4.858 -3.453 -2.897 1.00 0.00 5 TYR A C 2
ATOM 1315 O O . TYR A 1 6 ? 3.733 -3.948 -2.949 1.00 0.00 5 TYR A O 2
ATOM 1333 N N . GLN A 1 7 ? 5.911 -4.149 -2.465 1.00 0.00 6 GLN A N 2
ATOM 1334 C CA . GLN A 1 7 ? 5.838 -5.491 -1.914 1.00 0.00 6 GLN A CA 2
ATOM 1335 C C . GLN A 1 7 ? 5.001 -5.640 -0.656 1.00 0.00 6 GLN A C 2
ATOM 1336 O O . GLN A 1 7 ? 4.312 -6.645 -0.481 1.00 0.00 6 GLN A O 2
ATOM 1350 N N . THR A 1 8 ? 4.997 -4.626 0.191 1.00 0.00 7 THR A N 2
ATOM 1351 C CA . THR A 1 8 ? 4.130 -4.616 1.370 1.00 0.00 7 THR A CA 2
ATOM 1352 C C . THR A 1 8 ? 2.644 -4.734 1.016 1.00 0.00 7 THR A C 2
ATOM 1353 O O . THR A 1 8 ? 1.886 -5.368 1.759 1.00 0.00 7 THR A O 2
ATOM 1364 N N . LEU A 1 9 ? 2.249 -4.297 -0.180 1.00 0.00 8 LEU A N 2
ATOM 1365 C CA . LEU A 1 9 ? 0.908 -4.507 -0.717 1.00 0.00 8 LEU A CA 2
ATOM 1366 C C . LEU A 1 9 ? 0.901 -5.626 -1.773 1.00 0.00 8 LEU A C 2
ATOM 1367 O O . LEU A 1 9 ? -0.161 -6.035 -2.228 1.00 0.00 8 LEU A O 2
ATOM 1383 N N . GLY A 1 10 ? 2.052 -6.214 -2.083 1.00 0.00 9 GLY A N 2
ATOM 1384 C CA . GLY A 1 10 ? 2.174 -7.369 -2.951 1.00 0.00 9 GLY A CA 2
ATOM 1385 C C . GLY A 1 10 ? 2.048 -6.957 -4.406 1.00 0.00 9 GLY A C 2
ATOM 1386 O O . GLY A 1 10 ? 1.150 -7.429 -5.103 1.00 0.00 9 GLY A O 2
ATOM 1390 N N . LEU A 1 11 ? 2.937 -6.073 -4.857 1.00 0.00 10 LEU A N 2
ATOM 1391 C CA . LEU A 1 11 ? 3.103 -5.649 -6.245 1.00 0.00 10 LEU A CA 2
ATOM 1392 C C . LEU A 1 11 ? 4.589 -5.683 -6.575 1.00 0.00 10 LEU A C 2
ATOM 1393 O O . LEU A 1 11 ? 5.425 -5.581 -5.667 1.00 0.00 10 LEU A O 2
ATOM 1409 N N . ALA A 1 12 ? 4.931 -5.737 -7.860 1.00 0.00 11 ALA A N 2
ATOM 1410 C CA . ALA A 1 12 ? 6.290 -5.449 -8.295 1.00 0.00 11 ALA A CA 2
ATOM 1411 C C . ALA A 1 12 ? 6.516 -3.936 -8.189 1.00 0.00 11 ALA A C 2
ATOM 1412 O O . ALA A 1 12 ? 5.559 -3.155 -8.224 1.00 0.00 11 ALA A O 2
ATOM 1419 N N . ARG A 1 13 ? 7.779 -3.493 -8.087 1.00 0.00 12 ARG A N 2
ATOM 1420 C CA . ARG A 1 13 ? 8.096 -2.071 -7.932 1.00 0.00 12 ARG A CA 2
ATOM 1421 C C . ARG A 1 13 ? 8.081 -1.334 -9.274 1.00 0.00 12 ARG A C 2
ATOM 1422 O O . ARG A 1 13 ? 9.026 -0.651 -9.649 1.00 0.00 12 ARG A O 2
ATOM 1443 N N . GLY A 1 14 ? 6.976 -1.461 -9.992 1.00 0.00 13 GLY A N 2
ATOM 1444 C CA . GLY A 1 14 ? 6.774 -0.970 -11.342 1.00 0.00 13 GLY A CA 2
ATOM 1445 C C . GLY A 1 14 ? 5.386 -1.427 -11.747 1.00 0.00 13 GLY A C 2
ATOM 1446 O O . GLY A 1 14 ? 5.237 -2.188 -12.700 1.00 0.00 13 GLY A O 2
ATOM 1450 N N . ALA A 1 15 ? 4.389 -1.026 -10.958 1.00 0.00 14 ALA A N 2
ATOM 1451 C CA . ALA A 1 15 ? 3.010 -1.463 -11.072 1.00 0.00 14 ALA A CA 2
ATOM 1452 C C . ALA A 1 15 ? 2.130 -0.228 -11.231 1.00 0.00 14 ALA A C 2
ATOM 1453 O O . ALA A 1 15 ? 2.359 0.793 -10.575 1.00 0.00 14 ALA A O 2
ATOM 1460 N N . SER A 1 16 ? 1.159 -0.320 -12.131 1.00 0.00 15 SER A N 2
ATOM 1461 C CA . SER A 1 16 ? 0.350 0.798 -12.600 1.00 0.00 15 SER A CA 2
ATOM 1462 C C . SER A 1 16 ? -0.821 1.085 -11.656 1.00 0.00 15 SER A C 2
ATOM 1463 O O . SER A 1 16 ? -1.043 0.350 -10.697 1.00 0.00 15 SER A O 2
ATOM 1471 N N . ASP A 1 17 ? -1.578 2.158 -11.900 1.00 0.00 16 ASP A N 2
ATOM 1472 C CA . ASP A 1 17 ? -2.616 2.604 -10.967 1.00 0.00 16 ASP A CA 2
ATOM 1473 C C . ASP A 1 17 ? -3.685 1.520 -10.794 1.00 0.00 16 ASP A C 2
ATOM 1474 O O . ASP A 1 17 ? -4.052 1.162 -9.675 1.00 0.00 16 ASP A O 2
ATOM 1483 N N . GLU A 1 18 ? -4.128 0.948 -11.913 1.00 0.00 17 GLU A N 2
ATOM 1484 C CA . GLU A 1 18 ? -5.122 -0.120 -12.007 1.00 0.00 17 GLU A CA 2
ATOM 1485 C C . GLU A 1 18 ? -4.512 -1.474 -11.614 1.00 0.00 17 GLU A C 2
ATOM 1486 O O . GLU A 1 18 ? -5.191 -2.495 -11.625 1.00 0.00 17 GLU A O 2
ATOM 1498 N N . GLU A 1 19 ? -3.232 -1.518 -11.255 1.00 0.00 18 GLU A N 2
ATOM 1499 C CA . GLU A 1 19 ? -2.550 -2.653 -10.667 1.00 0.00 18 GLU A CA 2
ATOM 1500 C C . GLU A 1 19 ? -2.535 -2.496 -9.144 1.00 0.00 18 GLU A C 2
ATOM 1501 O O . GLU A 1 19 ? -2.872 -3.428 -8.411 1.00 0.00 18 GLU A O 2
ATOM 1513 N N . ILE A 1 20 ? -2.165 -1.299 -8.681 1.00 0.00 19 ILE A N 2
ATOM 1514 C CA . ILE A 1 20 ? -2.125 -0.869 -7.295 1.00 0.00 19 ILE A CA 2
ATOM 1515 C C . ILE A 1 20 ? -3.517 -1.022 -6.684 1.00 0.00 19 ILE A C 2
ATOM 1516 O O . ILE A 1 20 ? -3.676 -1.738 -5.694 1.00 0.00 19 ILE A O 2
ATOM 1532 N N . LYS A 1 21 ? -4.533 -0.387 -7.274 1.00 0.00 20 LYS A N 2
ATOM 1533 C CA . LYS A 1 21 ? -5.902 -0.456 -6.770 1.00 0.00 20 LYS A CA 2
ATOM 1534 C C . LYS A 1 21 ? -6.393 -1.903 -6.750 1.00 0.00 20 LYS A C 2
ATOM 1535 O O . LYS A 1 21 ? -7.004 -2.329 -5.768 1.00 0.00 20 LYS A O 2
ATOM 1554 N N . ARG A 1 22 ? -6.046 -2.679 -7.781 1.00 0.00 21 ARG A N 2
ATOM 1555 C CA . ARG A 1 22 ? -6.323 -4.107 -7.870 1.00 0.00 21 ARG A CA 2
ATOM 1556 C C . ARG A 1 22 ? -5.862 -4.797 -6.595 1.00 0.00 21 ARG A C 2
ATOM 1557 O O . ARG A 1 22 ? -6.648 -5.502 -5.969 1.00 0.00 21 ARG A O 2
ATOM 1578 N N . ALA A 1 23 ? -4.601 -4.581 -6.206 1.00 0.00 22 ALA A N 2
ATOM 1579 C CA . ALA A 1 23 ? -4.039 -5.150 -4.996 1.00 0.00 22 ALA A CA 2
ATOM 1580 C C . ALA A 1 23 ? -4.823 -4.651 -3.783 1.00 0.00 22 ALA A C 2
ATOM 1581 O O . ALA A 1 23 ? -5.339 -5.452 -3.014 1.00 0.00 22 ALA A O 2
ATOM 1588 N N . TYR A 1 24 ? -4.952 -3.343 -3.583 1.00 0.00 23 TYR A N 2
ATOM 1589 C CA . TYR A 1 24 ? -5.550 -2.745 -2.405 1.00 0.00 23 TYR A CA 2
ATOM 1590 C C . TYR A 1 24 ? -6.980 -3.245 -2.143 1.00 0.00 23 TYR A C 2
ATOM 1591 O O . TYR A 1 24 ? -7.295 -3.585 -0.998 1.00 0.00 23 TYR A O 2
ATOM 1609 N N . ARG A 1 25 ? -7.820 -3.441 -3.166 1.00 0.00 24 ARG A N 2
ATOM 1610 C CA . ARG A 1 25 ? -9.179 -3.963 -2.961 1.00 0.00 24 ARG A CA 2
ATOM 1611 C C . ARG A 1 25 ? -9.214 -5.472 -2.696 1.00 0.00 24 ARG A C 2
ATOM 1612 O O . ARG A 1 25 ? -10.293 -6.023 -2.476 1.00 0.00 24 ARG A O 2
ATOM 1633 N N . ARG A 1 26 ? -8.083 -6.181 -2.743 1.00 0.00 25 ARG A N 2
ATOM 1634 C CA . ARG A 1 26 ? -7.981 -7.586 -2.341 1.00 0.00 25 ARG A CA 2
ATOM 1635 C C . ARG A 1 26 ? -6.969 -7.797 -1.224 1.00 0.00 25 ARG A C 2
ATOM 1636 O O . ARG A 1 26 ? -6.825 -8.934 -0.788 1.00 0.00 25 ARG A O 2
ATOM 1657 N N . GLN A 1 27 ? -6.294 -6.744 -0.755 1.00 0.00 26 GLN A N 2
ATOM 1658 C CA . GLN A 1 27 ? -5.340 -6.794 0.339 1.00 0.00 26 GLN A CA 2
ATOM 1659 C C . GLN A 1 27 ? -5.931 -6.214 1.625 1.00 0.00 26 GLN A C 2
ATOM 1660 O O . GLN A 1 27 ? -5.727 -6.803 2.682 1.00 0.00 26 GLN A O 2
ATOM 1674 N N . ALA A 1 28 ? -6.693 -5.113 1.575 1.00 0.00 27 ALA A N 2
ATOM 1675 C CA . ALA A 1 28 ? -7.413 -4.659 2.766 1.00 0.00 27 ALA A CA 2
ATOM 1676 C C . ALA A 1 28 ? -8.507 -5.660 3.096 1.00 0.00 27 ALA A C 2
ATOM 1677 O O . ALA A 1 28 ? -8.516 -6.209 4.191 1.00 0.00 27 ALA A O 2
ATOM 1684 N N . LEU A 1 29 ? -9.382 -5.949 2.128 1.00 0.00 28 LEU A N 2
ATOM 1685 C CA . LEU A 1 29 ? -10.527 -6.856 2.249 1.00 0.00 28 LEU A CA 2
ATOM 1686 C C . LEU A 1 29 ? -10.132 -8.234 2.806 1.00 0.00 28 LEU A C 2
ATOM 1687 O O . LEU A 1 29 ? -10.919 -8.911 3.468 1.00 0.00 28 LEU A O 2
ATOM 1703 N N . ARG A 1 30 ? -8.873 -8.614 2.586 1.00 0.00 29 ARG A N 2
ATOM 1704 C CA . ARG A 1 30 ? -8.212 -9.817 3.061 1.00 0.00 29 ARG A CA 2
ATOM 1705 C C . ARG A 1 30 ? -8.233 -9.931 4.585 1.00 0.00 29 ARG A C 2
ATOM 1706 O O . ARG A 1 30 ? -8.565 -11.000 5.098 1.00 0.00 29 ARG A O 2
ATOM 1727 N N . TYR A 1 31 ? -7.928 -8.845 5.297 1.00 0.00 30 TYR A N 2
ATOM 1728 C CA . TYR A 1 31 ? -7.738 -8.809 6.751 1.00 0.00 30 TYR A CA 2
ATOM 1729 C C . TYR A 1 31 ? -8.534 -7.661 7.387 1.00 0.00 30 TYR A C 2
ATOM 1730 O O . TYR A 1 31 ? -8.225 -7.212 8.492 1.00 0.00 30 TYR A O 2
ATOM 1748 N N . HIS A 1 32 ? -9.515 -7.132 6.655 1.00 0.00 31 HIS A N 2
ATOM 1749 C CA . HIS A 1 32 ? -10.347 -6.009 7.050 1.00 0.00 31 HIS A CA 2
ATOM 1750 C C . HIS A 1 32 ? -11.050 -6.394 8.350 1.00 0.00 31 HIS A C 2
ATOM 1751 O O . HIS A 1 32 ? -11.677 -7.452 8.373 1.00 0.00 31 HIS A O 2
ATOM 1765 N N . PRO A 1 33 ? -11.080 -5.541 9.385 1.00 0.00 32 PRO A N 2
ATOM 1766 C CA . PRO A 1 33 ? -11.820 -5.841 10.610 1.00 0.00 32 PRO A CA 2
ATOM 1767 C C . PRO A 1 33 ? -13.330 -5.986 10.350 1.00 0.00 32 PRO A C 2
ATOM 1768 O O . PRO A 1 33 ? -14.059 -6.529 11.183 1.00 0.00 32 PRO A O 2
ATOM 1779 N N . ASP A 1 34 ? -13.782 -5.556 9.175 1.00 0.00 33 ASP A N 2
ATOM 1780 C CA . ASP A 1 34 ? -15.135 -5.603 8.640 1.00 0.00 33 ASP A CA 2
ATOM 1781 C C . ASP A 1 34 ? -15.462 -6.958 7.993 1.00 0.00 33 ASP A C 2
ATOM 1782 O O . ASP A 1 34 ? -16.647 -7.268 7.834 1.00 0.00 33 ASP A O 2
ATOM 1791 N N . LYS A 1 35 ? -14.467 -7.772 7.616 1.00 0.00 34 LYS A N 2
ATOM 1792 C CA . LYS A 1 35 ? -14.689 -8.928 6.736 1.00 0.00 34 LYS A CA 2
ATOM 1793 C C . LYS A 1 35 ? -13.897 -10.159 7.202 1.00 0.00 34 LYS A C 2
ATOM 1794 O O . LYS A 1 35 ? -14.294 -11.283 6.887 1.00 0.00 34 LYS A O 2
ATOM 1813 N N . ASN A 1 36 ? -12.772 -9.979 7.897 1.00 0.00 35 ASN A N 2
ATOM 1814 C CA . ASN A 1 36 ? -11.933 -11.035 8.444 1.00 0.00 35 ASN A CA 2
ATOM 1815 C C . ASN A 1 36 ? -11.063 -10.426 9.538 1.00 0.00 35 ASN A C 2
ATOM 1816 O O . ASN A 1 36 ? -10.056 -9.782 9.234 1.00 0.00 35 ASN A O 2
ATOM 1827 N N . LYS A 1 37 ? -11.405 -10.658 10.806 1.00 0.00 36 LYS A N 2
ATOM 1828 C CA . LYS A 1 37 ? -10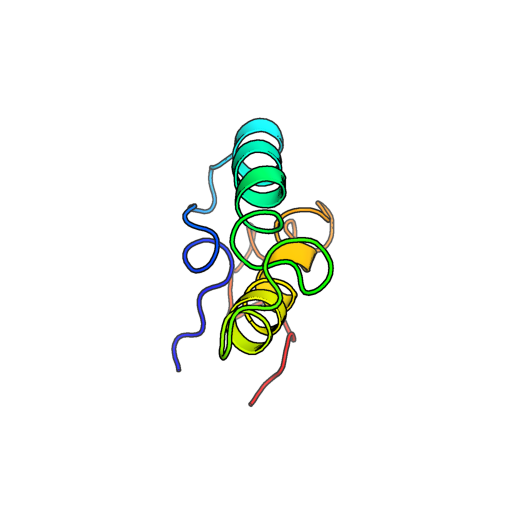.530 -10.313 11.922 1.00 0.00 36 LYS A CA 2
ATOM 1829 C C . LYS A 1 37 ? -9.569 -11.488 12.027 1.00 0.00 36 LYS A C 2
ATOM 1830 O O . LYS A 1 37 ? -9.752 -12.393 12.846 1.00 0.00 36 LYS A O 2
ATOM 1849 N N . GLU A 1 38 ? -8.611 -11.515 11.105 1.00 0.00 37 GLU A N 2
ATOM 1850 C CA . GLU A 1 38 ? -7.687 -12.620 10.960 1.00 0.00 37 GLU A CA 2
ATOM 1851 C C . GLU A 1 38 ? -6.777 -12.615 12.202 1.00 0.00 37 GLU A C 2
ATOM 1852 O O . GLU A 1 38 ? -6.329 -11.539 12.621 1.00 0.00 37 GLU A O 2
ATOM 1864 N N . PRO A 1 39 ? -6.539 -13.765 12.846 1.00 0.00 38 PRO A N 2
ATOM 1865 C CA . PRO A 1 39 ? -5.888 -13.816 14.148 1.00 0.00 38 PRO A CA 2
ATOM 1866 C C . PRO A 1 39 ? -4.431 -13.360 14.067 1.00 0.00 38 PRO A C 2
ATOM 1867 O O . PRO A 1 39 ? -3.606 -13.977 13.391 1.00 0.00 38 PRO A O 2
ATOM 1878 N N . GLY A 1 40 ? -4.105 -12.282 14.770 1.00 0.00 39 GLY A N 2
ATOM 1879 C CA . GLY A 1 40 ? -2.788 -11.657 14.780 1.00 0.00 39 GLY A CA 2
ATOM 1880 C C . GLY A 1 40 ? -2.585 -10.673 13.630 1.00 0.00 39 GLY A C 2
ATOM 1881 O O . GLY A 1 40 ? -1.546 -10.010 13.567 1.00 0.00 39 GLY A O 2
ATOM 1885 N N . ALA A 1 41 ? -3.548 -10.543 12.713 1.00 0.00 40 ALA A N 2
ATOM 1886 C CA . ALA A 1 41 ? -3.435 -9.637 11.579 1.00 0.00 40 ALA A CA 2
ATOM 1887 C C . ALA A 1 41 ? -3.707 -8.183 11.959 1.00 0.00 40 ALA A C 2
ATOM 1888 O O . ALA A 1 41 ? -3.685 -7.343 11.069 1.00 0.00 40 ALA A O 2
ATOM 1895 N N . GLU A 1 42 ? -3.943 -7.856 13.232 1.00 0.00 41 GLU A N 2
ATOM 1896 C CA . GLU A 1 42 ? -4.117 -6.478 13.688 1.00 0.00 41 GLU A CA 2
ATOM 1897 C C . GLU A 1 42 ? -2.909 -5.637 13.254 1.00 0.00 41 GLU A C 2
ATOM 1898 O O . GLU A 1 42 ? -3.058 -4.556 12.683 1.00 0.00 41 GLU A O 2
ATOM 1910 N N . GLU A 1 43 ? -1.708 -6.183 13.461 1.00 0.00 42 GLU A N 2
ATOM 1911 C CA . GLU A 1 43 ? -0.460 -5.557 13.056 1.00 0.00 42 GLU A CA 2
ATOM 1912 C C . GLU A 1 43 ? -0.318 -5.565 11.533 1.00 0.00 42 GLU A C 2
ATOM 1913 O O . GLU A 1 43 ? 0.002 -4.542 10.934 1.00 0.00 42 GLU A O 2
ATOM 1925 N N . LYS A 1 44 ? -0.593 -6.700 10.883 1.00 0.00 43 LYS A N 2
ATOM 1926 C CA . LYS A 1 44 ? -0.434 -6.822 9.436 1.00 0.00 43 LYS A CA 2
ATOM 1927 C C . LYS A 1 44 ? -1.350 -5.852 8.702 1.00 0.00 43 LYS A C 2
ATOM 1928 O O . LYS A 1 44 ? -0.983 -5.331 7.653 1.00 0.00 43 LYS A O 2
ATOM 1947 N N . PHE A 1 45 ? -2.552 -5.638 9.225 1.00 0.00 44 PHE A N 2
ATOM 1948 C CA . PHE A 1 45 ? -3.519 -4.721 8.650 1.00 0.00 44 PHE A CA 2
ATOM 1949 C C . PHE A 1 45 ? -2.959 -3.305 8.730 1.00 0.00 44 PHE A C 2
ATOM 1950 O O . PHE A 1 45 ? -3.015 -2.592 7.738 1.00 0.00 44 PHE A O 2
ATOM 1967 N N . LYS A 1 46 ? -2.372 -2.903 9.864 1.00 0.00 45 LYS A N 2
ATOM 1968 C CA . LYS A 1 46 ? -1.667 -1.622 9.984 1.00 0.00 45 LYS A CA 2
ATOM 1969 C C . LYS A 1 46 ? -0.473 -1.525 9.033 1.00 0.00 45 LYS A C 2
ATOM 1970 O O . LYS A 1 46 ? -0.194 -0.440 8.522 1.00 0.00 45 LYS A O 2
ATOM 1989 N N . GLU A 1 47 ? 0.226 -2.624 8.769 1.00 0.00 46 GLU A N 2
ATOM 1990 C CA . GLU A 1 47 ? 1.408 -2.655 7.929 1.00 0.00 46 GLU A CA 2
ATOM 1991 C C . GLU A 1 47 ? 0.988 -2.483 6.475 1.00 0.00 46 GLU A C 2
ATOM 1992 O O . GLU A 1 47 ? 1.544 -1.663 5.752 1.00 0.00 46 GLU A O 2
ATOM 2004 N N . ILE A 1 48 ? -0.082 -3.186 6.081 1.00 0.00 47 ILE A N 2
ATOM 2005 C CA . ILE A 1 48 ? -0.797 -2.940 4.843 1.00 0.00 47 ILE A CA 2
ATOM 2006 C C . ILE A 1 48 ? -1.199 -1.474 4.813 1.00 0.00 47 ILE A C 2
ATOM 2007 O O . ILE A 1 48 ? -0.847 -0.825 3.846 1.00 0.00 47 ILE A O 2
ATOM 2023 N N . ALA A 1 49 ? -1.917 -0.950 5.812 1.00 0.00 48 ALA A N 2
ATOM 2024 C CA . ALA A 1 49 ? -2.535 0.373 5.796 1.00 0.00 48 ALA A CA 2
ATOM 2025 C C . ALA A 1 49 ? -1.491 1.485 5.623 1.00 0.00 48 ALA A C 2
ATOM 2026 O O . ALA A 1 49 ? -1.797 2.551 5.088 1.00 0.00 48 ALA A O 2
ATOM 2033 N N . GLU A 1 50 ? -0.257 1.246 6.063 1.00 0.00 49 GLU A N 2
ATOM 2034 C CA . GLU A 1 50 ? 0.863 2.156 5.863 1.00 0.00 49 GLU A CA 2
ATOM 2035 C C . GLU A 1 50 ? 1.230 2.223 4.374 1.00 0.00 49 GLU A C 2
ATOM 2036 O O . GLU A 1 50 ? 1.315 3.309 3.802 1.00 0.00 49 GLU A O 2
ATOM 2048 N N . ALA A 1 51 ? 1.341 1.067 3.713 1.00 0.00 50 ALA A N 2
ATOM 2049 C CA . ALA A 1 51 ? 1.611 0.995 2.281 1.00 0.00 50 ALA A CA 2
ATOM 2050 C C . ALA A 1 51 ? 0.363 1.396 1.483 1.00 0.00 50 ALA A C 2
ATOM 2051 O O . ALA A 1 51 ? 0.482 1.935 0.391 1.00 0.00 50 ALA A O 2
ATOM 2058 N N . TYR A 1 52 ? -0.828 1.147 2.022 1.00 0.00 51 TYR A N 2
ATOM 2059 C CA . TYR A 1 52 ? -2.138 1.401 1.446 1.00 0.00 51 TYR A CA 2
ATOM 2060 C C . TYR A 1 52 ? -2.329 2.893 1.274 1.00 0.00 51 TYR A C 2
ATOM 2061 O O . TYR A 1 52 ? -2.747 3.341 0.210 1.00 0.00 51 TYR A O 2
ATOM 2079 N N . ASP A 1 53 ? -2.027 3.657 2.328 1.00 0.00 52 ASP A N 2
ATOM 2080 C CA . ASP A 1 53 ? -2.161 5.103 2.334 1.00 0.00 52 ASP A CA 2
ATOM 2081 C C . ASP A 1 53 ? -1.324 5.704 1.224 1.00 0.00 52 ASP A C 2
ATOM 2082 O O . ASP A 1 53 ? -1.821 6.499 0.430 1.00 0.00 52 ASP A O 2
ATOM 2091 N N . VAL A 1 54 ? -0.080 5.240 1.145 1.00 0.00 53 VAL A N 2
ATOM 2092 C CA . VAL A 1 54 ? 0.892 5.677 0.175 1.00 0.00 53 VAL A CA 2
ATOM 2093 C C . VAL A 1 54 ? 0.375 5.298 -1.202 1.00 0.00 53 VAL A C 2
ATOM 2094 O O . VAL A 1 54 ? 0.129 6.168 -2.026 1.00 0.00 53 VAL A O 2
ATOM 2107 N N . LEU A 1 55 ? 0.196 4.008 -1.471 1.00 0.00 54 LEU A N 2
ATOM 2108 C CA . LEU A 1 55 ? -0.269 3.473 -2.733 1.00 0.00 54 LEU A CA 2
ATOM 2109 C C . LEU A 1 55 ? -1.790 3.670 -2.873 1.00 0.00 54 LEU A C 2
ATOM 2110 O O . LEU A 1 55 ? -2.512 2.786 -3.338 1.00 0.00 54 LEU A O 2
ATOM 2126 N N . SER A 1 56 ? -2.284 4.851 -2.497 1.00 0.00 55 SER A N 2
ATOM 2127 C CA . SER A 1 56 ? -3.553 5.389 -2.935 1.00 0.00 55 SER A CA 2
ATOM 2128 C C . SER A 1 56 ? -3.562 6.926 -2.940 1.00 0.00 55 SER A C 2
ATOM 2129 O O . SER A 1 56 ? -4.238 7.483 -3.808 1.00 0.00 55 SER A O 2
ATOM 2137 N N . ASP A 1 57 ? -2.821 7.639 -2.079 1.00 0.00 56 ASP A N 2
ATOM 2138 C CA . ASP A 1 57 ? -3.061 9.076 -1.881 1.00 0.00 56 ASP A CA 2
ATOM 2139 C C . ASP A 1 57 ? -1.850 9.900 -2.352 1.00 0.00 56 ASP A C 2
ATOM 2140 O O . ASP A 1 57 ? -0.736 9.678 -1.857 1.00 0.00 56 ASP A O 2
ATOM 2149 N N . PRO A 1 58 ? -2.014 10.869 -3.277 1.00 0.00 57 PRO A N 2
ATOM 2150 C CA . PRO A 1 58 ? -0.927 11.697 -3.800 1.00 0.00 57 PRO A CA 2
ATOM 2151 C C . PRO A 1 58 ? -0.474 12.781 -2.800 1.00 0.00 57 PRO A C 2
ATOM 2152 O O . PRO A 1 58 ? -0.264 13.940 -3.163 1.00 0.00 57 PRO A O 2
ATOM 2163 N N . ARG A 1 59 ? -0.311 12.425 -1.524 1.00 0.00 58 ARG A N 2
ATOM 2164 C CA . ARG A 1 59 ? 0.406 13.231 -0.543 1.00 0.00 58 ARG A CA 2
ATOM 2165 C C . ARG A 1 59 ? 1.569 12.410 -0.024 1.00 0.00 58 ARG A C 2
ATOM 2166 O O . ARG A 1 59 ? 2.707 12.848 -0.202 1.00 0.00 58 ARG A O 2
ATOM 2187 N N . LYS A 1 60 ? 1.363 11.184 0.489 1.00 0.00 59 LYS A N 2
ATOM 2188 C CA . LYS A 1 60 ? 2.541 10.418 0.919 1.00 0.00 59 LYS A CA 2
ATOM 2189 C C . LYS A 1 60 ? 3.266 9.935 -0.322 1.00 0.00 59 LYS A C 2
ATOM 2190 O O . LYS A 1 60 ? 4.495 10.011 -0.364 1.00 0.00 59 LYS A O 2
ATOM 2209 N N . ARG A 1 61 ? 2.538 9.455 -1.338 1.00 0.00 60 ARG A N 2
ATOM 2210 C CA . ARG A 1 61 ? 3.198 8.949 -2.512 1.00 0.00 60 ARG A CA 2
ATOM 2211 C C . ARG A 1 61 ? 3.980 9.989 -3.267 1.00 0.00 60 ARG A C 2
ATOM 2212 O O . ARG A 1 61 ? 4.872 9.559 -3.972 1.00 0.00 60 ARG A O 2
ATOM 2233 N N . GLU A 1 62 ? 3.719 11.286 -3.122 1.00 0.00 61 GLU A N 2
ATOM 2234 C CA . GLU A 1 62 ? 4.323 12.325 -3.951 1.00 0.00 61 GLU A CA 2
ATOM 2235 C C . GLU A 1 62 ? 5.842 12.139 -4.044 1.00 0.00 61 GLU A C 2
ATOM 2236 O O . GLU A 1 62 ? 6.383 12.049 -5.142 1.00 0.00 61 GLU A O 2
ATOM 2248 N N . ILE A 1 63 ? 6.515 11.910 -2.913 1.00 0.00 62 ILE A N 2
ATOM 2249 C CA . ILE A 1 63 ? 7.977 11.830 -2.879 1.00 0.00 62 ILE A CA 2
ATOM 2250 C C . ILE A 1 63 ? 8.442 10.498 -3.507 1.00 0.00 62 ILE A C 2
ATOM 2251 O O . ILE A 1 63 ? 9.485 10.432 -4.161 1.00 0.00 62 ILE A O 2
ATOM 2267 N N . PHE A 1 64 ? 7.666 9.428 -3.326 1.00 0.00 63 PHE A N 2
ATOM 2268 C CA . PHE A 1 64 ? 7.946 8.086 -3.832 1.00 0.00 63 PHE A CA 2
ATOM 2269 C C . PHE A 1 64 ? 7.670 8.005 -5.345 1.00 0.00 63 PHE A C 2
ATOM 2270 O O . PHE A 1 64 ? 8.345 7.277 -6.071 1.00 0.00 63 PHE A O 2
ATOM 2287 N N . ASP A 1 65 ? 6.661 8.735 -5.813 1.00 0.00 64 ASP A N 2
ATOM 2288 C CA . ASP A 1 65 ? 6.203 8.858 -7.190 1.00 0.00 64 ASP A CA 2
ATOM 2289 C C . ASP A 1 65 ? 7.234 9.657 -7.979 1.00 0.00 64 ASP A C 2
ATOM 2290 O O . ASP A 1 65 ? 7.653 9.247 -9.060 1.00 0.00 64 ASP A O 2
ATOM 2299 N N . ARG A 1 66 ? 7.665 10.790 -7.414 1.00 0.00 65 ARG A N 2
ATOM 2300 C CA . ARG A 1 66 ? 8.618 11.726 -7.998 1.00 0.00 65 ARG A CA 2
ATOM 2301 C C . ARG A 1 66 ? 9.975 11.045 -8.143 1.00 0.00 65 ARG A C 2
ATOM 2302 O O . ARG A 1 66 ? 10.547 11.044 -9.234 1.00 0.00 65 ARG A O 2
ATOM 2323 N N . TYR A 1 67 ? 10.521 10.523 -7.044 1.00 0.00 66 TYR A N 2
ATOM 2324 C CA . TYR A 1 67 ? 11.898 10.044 -7.011 1.00 0.00 66 TYR A CA 2
ATOM 2325 C C . TYR A 1 67 ? 11.992 8.536 -7.190 1.00 0.00 66 TYR A C 2
ATOM 2326 O O . TYR A 1 67 ? 12.701 8.077 -8.085 1.00 0.00 66 TYR A O 2
ATOM 2344 N N . GLY A 1 68 ? 11.347 7.771 -6.311 1.00 0.00 67 GLY A N 2
ATOM 2345 C CA . GLY A 1 68 ? 11.657 6.371 -6.052 1.00 0.00 67 GLY A CA 2
ATOM 2346 C C . GLY A 1 68 ? 12.018 6.210 -4.576 1.00 0.00 67 GLY A C 2
ATOM 2347 O O . GLY A 1 68 ? 11.798 7.135 -3.780 1.00 0.00 67 GLY A O 2
ATOM 2351 N N . GLU A 1 69 ? 12.570 5.055 -4.187 1.00 0.00 68 GLU A N 2
ATOM 2352 C CA . GLU A 1 69 ? 13.027 4.857 -2.815 1.00 0.00 68 GLU A CA 2
ATOM 2353 C C . GLU A 1 69 ? 14.158 5.819 -2.434 1.00 0.00 68 GLU A C 2
ATOM 2354 O O . GLU A 1 69 ? 14.299 6.128 -1.254 1.00 0.00 68 GLU A O 2
ATOM 2366 N N . GLU A 1 70 ? 14.922 6.349 -3.402 1.00 0.00 69 GLU A N 2
ATOM 2367 C CA . GLU A 1 70 ? 15.947 7.348 -3.105 1.00 0.00 69 GLU A CA 2
ATOM 2368 C C . GLU A 1 70 ? 15.339 8.633 -2.523 1.00 0.00 69 GLU A C 2
ATOM 2369 O O . GLU A 1 70 ? 16.028 9.375 -1.821 1.00 0.00 69 GLU A O 2
ATOM 2381 N N . GLY A 1 71 ? 14.059 8.900 -2.803 1.00 0.00 70 GLY A N 2
ATOM 2382 C CA . GLY A 1 71 ? 13.329 10.019 -2.243 1.00 0.00 70 GLY A CA 2
ATOM 2383 C C . GLY A 1 71 ? 12.846 9.649 -0.858 1.00 0.00 70 GLY A C 2
ATOM 2384 O O . GLY A 1 71 ? 13.241 10.259 0.136 1.00 0.00 70 GLY A O 2
ATOM 2388 N N . LEU A 1 72 ? 11.964 8.648 -0.796 1.00 0.00 71 LEU A N 2
ATOM 2389 C CA . LEU A 1 72 ? 11.300 8.273 0.444 1.00 0.00 71 LEU A CA 2
ATOM 2390 C C . LEU A 1 72 ? 12.168 7.253 1.190 1.00 0.00 71 LEU A C 2
ATOM 2391 O O . LEU A 1 72 ? 11.812 6.079 1.348 1.00 0.00 71 LEU A O 2
ATOM 2407 N N . LYS A 1 73 ? 13.331 7.717 1.652 1.00 0.00 72 LYS A N 2
ATOM 2408 C CA . LYS A 1 73 ? 14.333 6.929 2.370 1.00 0.00 72 LYS A CA 2
ATOM 2409 C C . LYS A 1 73 ? 14.383 7.293 3.858 1.00 0.00 72 LYS A C 2
ATOM 2410 O O . LYS A 1 73 ? 15.172 6.712 4.606 1.00 0.00 72 LYS A O 2
ATOM 2429 N N . GLY A 1 74 ? 13.528 8.206 4.311 1.00 0.00 73 GLY A N 2
ATOM 2430 C CA . GLY A 1 74 ? 13.481 8.720 5.667 1.00 0.00 73 GLY A CA 2
ATOM 2431 C C . GLY A 1 74 ? 14.144 10.089 5.714 1.00 0.00 73 GLY A C 2
ATOM 2432 O O . GLY A 1 74 ? 15.003 10.407 4.889 1.00 0.00 73 GLY A O 2
ATOM 2436 N N . SER A 1 75 ? 13.768 10.888 6.711 1.00 0.00 74 SER A N 2
ATOM 2437 C CA . SER A 1 75 ? 14.126 12.294 6.844 1.00 0.00 74 SER A CA 2
ATOM 2438 C C . SER A 1 75 ? 13.728 13.137 5.618 1.00 0.00 74 SER A C 2
ATOM 2439 O O . SER A 1 75 ? 12.987 12.681 4.732 1.00 0.00 74 SER A O 2
ATOM 2447 N N . GLY A 1 76 ? 14.164 14.394 5.597 1.00 0.00 75 GLY A N 2
ATOM 2448 C CA . GLY A 1 76 ? 13.927 15.353 4.534 1.00 0.00 75 GLY A CA 2
ATOM 2449 C C . GLY A 1 76 ? 12.569 16.026 4.669 1.00 0.00 75 GLY A C 2
ATOM 2450 O O . GLY A 1 76 ? 11.778 15.707 5.564 1.00 0.00 75 GLY A O 2
ATOM 2454 N N . CYS A 1 77 ? 12.322 16.987 3.785 1.00 0.00 76 CYS A N 2
ATOM 2455 C CA . CYS A 1 77 ? 11.165 17.865 3.804 1.00 0.00 76 CYS A CA 2
ATOM 2456 C C . CYS A 1 77 ? 10.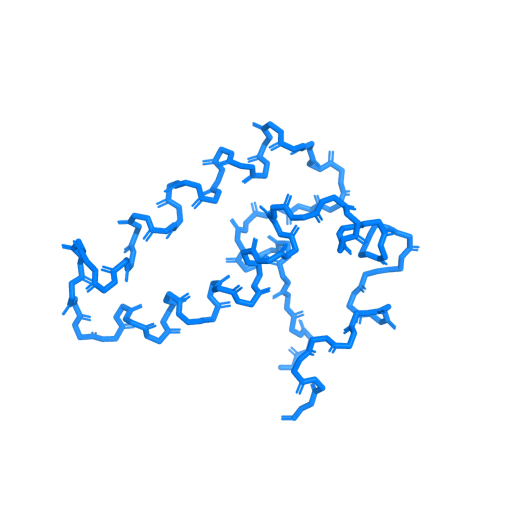704 18.065 2.374 1.00 0.00 76 CYS A C 2
ATOM 2457 O O . CYS A 1 77 ? 9.515 18.374 2.170 1.00 0.00 76 CYS A O 2
ATOM 2465 N N . MET A 1 1 ? 16.369 3.774 3.095 1.00 0.00 0 MET A N 3
ATOM 2466 C CA . MET A 1 1 ? 15.299 2.970 2.492 1.00 0.00 0 MET A CA 3
ATOM 2467 C C . MET A 1 1 ? 14.986 1.825 3.440 1.00 0.00 0 MET A C 3
ATOM 2468 O O . MET A 1 1 ? 14.358 2.086 4.465 1.00 0.00 0 MET A O 3
ATOM 2482 N N . GLY A 1 2 ? 15.357 0.573 3.150 1.00 0.00 1 GLY A N 3
ATOM 2483 C CA . GLY A 1 2 ? 15.114 -0.565 4.032 1.00 0.00 1 GLY A CA 3
ATOM 2484 C C . GLY A 1 2 ? 13.645 -0.988 4.114 1.00 0.00 1 GLY A C 3
ATOM 2485 O O . GLY A 1 2 ? 13.371 -2.164 4.351 1.00 0.00 1 GLY A O 3
ATOM 2489 N N . LYS A 1 3 ? 12.687 -0.080 3.907 1.00 0.00 2 LYS A N 3
ATOM 2490 C CA . LYS A 1 3 ? 11.263 -0.366 3.944 1.00 0.00 2 LYS A CA 3
ATOM 2491 C C . LYS A 1 3 ? 10.729 -0.429 2.523 1.00 0.00 2 LYS A C 3
ATOM 2492 O O . LYS A 1 3 ? 11.360 0.065 1.585 1.00 0.00 2 LYS A O 3
ATOM 2511 N N . ASP A 1 4 ? 9.519 -0.951 2.385 1.00 0.00 3 ASP A N 3
ATOM 2512 C CA . ASP A 1 4 ? 8.720 -0.852 1.183 1.00 0.00 3 ASP A CA 3
ATOM 2513 C C . ASP A 1 4 ? 7.240 -0.759 1.575 1.00 0.00 3 ASP A C 3
ATOM 2514 O O . ASP A 1 4 ? 6.858 -1.155 2.676 1.00 0.00 3 ASP A O 3
ATOM 2523 N N . TYR A 1 5 ? 6.414 -0.201 0.686 1.00 0.00 4 TYR A N 3
ATOM 2524 C CA . TYR A 1 5 ? 4.969 -0.069 0.819 1.00 0.00 4 TYR A CA 3
ATOM 2525 C C . TYR A 1 5 ? 4.263 -0.818 -0.336 1.00 0.00 4 TYR A C 3
ATOM 2526 O O . TYR A 1 5 ? 3.174 -1.341 -0.125 1.00 0.00 4 TYR A O 3
ATOM 2544 N N . TYR A 1 6 ? 4.853 -0.929 -1.538 1.00 0.00 5 TYR A N 3
ATOM 2545 C CA . TYR A 1 6 ? 4.231 -1.557 -2.708 1.00 0.00 5 TYR A CA 3
ATOM 2546 C C . TYR A 1 6 ? 4.059 -3.059 -2.503 1.00 0.00 5 TYR A C 3
ATOM 2547 O O . TYR A 1 6 ? 2.949 -3.588 -2.529 1.00 0.00 5 TYR A O 3
ATOM 2565 N N . GLN A 1 7 ? 5.166 -3.762 -2.329 1.00 0.00 6 GLN A N 3
ATOM 2566 C CA . GLN A 1 7 ? 5.263 -5.197 -2.162 1.00 0.00 6 GLN A CA 3
ATOM 2567 C C . GLN A 1 7 ? 4.805 -5.606 -0.760 1.00 0.00 6 GLN A C 3
ATOM 2568 O O . GLN A 1 7 ? 4.331 -6.726 -0.584 1.00 0.00 6 GLN A O 3
ATOM 2582 N N . THR A 1 8 ? 4.819 -4.684 0.205 1.00 0.00 7 THR A N 3
ATOM 2583 C CA . THR A 1 8 ? 4.078 -4.809 1.460 1.00 0.00 7 THR A CA 3
ATOM 2584 C C . THR A 1 8 ? 2.573 -4.982 1.211 1.00 0.00 7 THR A C 3
ATOM 2585 O O . THR A 1 8 ? 1.893 -5.687 1.962 1.00 0.00 7 THR A O 3
ATOM 2596 N N . LEU A 1 9 ? 2.065 -4.488 0.086 1.00 0.00 8 LEU A N 3
ATOM 2597 C CA . LEU A 1 9 ? 0.703 -4.684 -0.401 1.00 0.00 8 LEU A CA 3
ATOM 2598 C C . LEU A 1 9 ? 0.687 -5.638 -1.614 1.00 0.00 8 LEU A C 3
ATOM 2599 O O . LEU A 1 9 ? -0.301 -5.733 -2.342 1.00 0.00 8 LEU A O 3
ATOM 2615 N N . GLY A 1 10 ? 1.778 -6.376 -1.840 1.00 0.00 9 GLY A N 3
ATOM 2616 C CA . GLY A 1 10 ? 1.882 -7.428 -2.837 1.00 0.00 9 GLY A CA 3
ATOM 2617 C C . GLY A 1 10 ? 1.942 -6.896 -4.267 1.00 0.00 9 GLY A C 3
ATOM 2618 O O . GLY A 1 10 ? 1.451 -7.570 -5.177 1.00 0.00 9 GLY A O 3
ATOM 2622 N N . LEU A 1 11 ? 2.496 -5.705 -4.498 1.00 0.00 10 LEU A N 3
ATOM 2623 C CA . LEU A 1 11 ? 2.697 -5.107 -5.821 1.00 0.00 10 LEU A CA 3
ATOM 2624 C C . LEU A 1 11 ? 4.191 -4.978 -6.090 1.00 0.00 10 LEU A C 3
ATOM 2625 O O . LEU A 1 11 ? 4.966 -4.766 -5.162 1.00 0.00 10 LEU A O 3
ATOM 2641 N N . ALA A 1 12 ? 4.602 -5.047 -7.352 1.00 0.00 11 ALA A N 3
ATOM 2642 C CA . ALA A 1 12 ? 5.952 -4.656 -7.718 1.00 0.00 11 ALA A CA 3
ATOM 2643 C C . ALA A 1 12 ? 6.072 -3.139 -7.690 1.00 0.00 11 ALA A C 3
ATOM 2644 O O . ALA A 1 12 ? 5.100 -2.423 -7.967 1.00 0.00 11 ALA A O 3
ATOM 2651 N N . ARG A 1 13 ? 7.303 -2.658 -7.509 1.00 0.00 12 ARG A N 3
ATOM 2652 C CA . ARG A 1 13 ? 7.643 -1.300 -7.899 1.00 0.00 12 ARG A CA 3
ATOM 2653 C C . ARG A 1 13 ? 7.335 -1.153 -9.384 1.00 0.00 12 ARG A C 3
ATOM 2654 O O . ARG A 1 13 ? 7.753 -1.974 -10.202 1.00 0.00 12 ARG A O 3
ATOM 2675 N N . GLY A 1 14 ? 6.578 -0.122 -9.715 1.00 0.00 13 GLY A N 3
ATOM 2676 C CA . GLY A 1 14 ? 6.216 0.268 -11.069 1.00 0.00 13 GLY A CA 3
ATOM 2677 C C . GLY A 1 14 ? 4.766 -0.055 -11.417 1.00 0.00 13 GLY A C 3
ATOM 2678 O O . GLY A 1 14 ? 4.412 0.039 -12.592 1.00 0.00 13 GLY A O 3
ATOM 2682 N N . ALA A 1 15 ? 3.936 -0.438 -10.441 1.00 0.00 14 ALA A N 3
ATOM 2683 C CA . ALA A 1 15 ? 2.534 -0.789 -10.644 1.00 0.00 14 ALA A CA 3
ATOM 2684 C C . ALA A 1 15 ? 1.741 0.353 -11.291 1.00 0.00 14 ALA A C 3
ATOM 2685 O O . ALA A 1 15 ? 2.087 1.532 -11.130 1.00 0.00 14 ALA A O 3
ATOM 2692 N N . SER A 1 16 ? 0.636 0.010 -11.954 1.00 0.00 15 SER A N 3
ATOM 2693 C CA . SER A 1 16 ? -0.328 0.995 -12.428 1.00 0.00 15 SER A CA 3
ATOM 2694 C C . SER A 1 16 ? -1.447 1.144 -11.419 1.00 0.00 15 SER A C 3
ATOM 2695 O O . SER A 1 16 ? -1.682 0.260 -10.601 1.00 0.00 15 SER A O 3
ATOM 2703 N N . ASP A 1 17 ? -2.172 2.252 -11.499 1.00 0.00 16 ASP A N 3
ATOM 2704 C CA . ASP A 1 17 ? -3.253 2.573 -10.580 1.00 0.00 16 ASP A CA 3
ATOM 2705 C C . ASP A 1 17 ? -4.398 1.561 -10.679 1.00 0.00 16 ASP A C 3
ATOM 2706 O O . ASP A 1 17 ? -5.098 1.312 -9.699 1.00 0.00 16 ASP A O 3
ATOM 2715 N N . GLU A 1 18 ? -4.533 0.884 -11.823 1.00 0.00 17 GLU A N 3
ATOM 2716 C CA . GLU A 1 18 ? -5.460 -0.226 -12.022 1.00 0.00 17 GLU A CA 3
ATOM 2717 C C . GLU A 1 18 ? -5.069 -1.408 -11.130 1.00 0.00 17 GLU A C 3
ATOM 2718 O O . GLU A 1 18 ? -5.914 -2.176 -10.660 1.00 0.00 17 GLU A O 3
ATOM 2730 N N . GLU A 1 19 ? -3.766 -1.574 -10.927 1.00 0.00 18 GLU A N 3
ATOM 2731 C CA . GLU A 1 19 ? -3.155 -2.615 -10.145 1.00 0.00 18 GLU A CA 3
ATOM 2732 C C . GLU A 1 19 ? -3.256 -2.243 -8.684 1.00 0.00 18 GLU A C 3
ATOM 2733 O O . GLU A 1 19 ? -3.579 -3.109 -7.879 1.00 0.00 18 GLU A O 3
ATOM 2745 N N . ILE A 1 20 ? -3.049 -0.960 -8.367 1.00 0.00 19 ILE A N 3
ATOM 2746 C CA . ILE A 1 20 ? -3.260 -0.440 -7.030 1.00 0.00 19 ILE A CA 3
ATOM 2747 C C . ILE A 1 20 ? -4.689 -0.805 -6.624 1.00 0.00 19 ILE A C 3
ATOM 2748 O O . ILE A 1 20 ? -4.898 -1.602 -5.716 1.00 0.00 19 ILE A O 3
ATOM 2764 N N . LYS A 1 21 ? -5.683 -0.262 -7.328 1.00 0.00 20 LYS A N 3
ATOM 2765 C CA . LYS A 1 21 ? -7.102 -0.389 -6.994 1.00 0.00 20 LYS A CA 3
ATOM 2766 C C . LYS A 1 21 ? -7.538 -1.852 -6.886 1.00 0.00 20 LYS A C 3
ATOM 2767 O O . LYS A 1 21 ? -8.329 -2.185 -6.003 1.00 0.00 20 LYS A O 3
ATOM 2786 N N . ARG A 1 22 ? -7.015 -2.726 -7.751 1.00 0.00 21 ARG A N 3
ATOM 2787 C CA . ARG A 1 22 ? -7.170 -4.178 -7.678 1.00 0.00 21 ARG A CA 3
ATOM 2788 C C . ARG A 1 22 ? -6.624 -4.684 -6.342 1.00 0.00 21 ARG A C 3
ATOM 2789 O O . ARG A 1 22 ? -7.369 -5.227 -5.526 1.00 0.00 21 ARG A O 3
ATOM 2810 N N . ALA A 1 23 ? -5.309 -4.565 -6.176 1.00 0.00 22 ALA A N 3
ATOM 2811 C CA . ALA A 1 23 ? -4.534 -5.134 -5.084 1.00 0.00 22 ALA A CA 3
ATOM 2812 C C . ALA A 1 23 ? -5.085 -4.684 -3.738 1.00 0.00 22 ALA A C 3
ATOM 2813 O O . ALA A 1 23 ? -5.442 -5.527 -2.923 1.00 0.00 22 ALA A O 3
ATOM 2820 N N . TYR A 1 24 ? -5.182 -3.375 -3.510 1.00 0.00 23 TYR A N 3
ATOM 2821 C CA . TYR A 1 24 ? -5.698 -2.750 -2.309 1.00 0.00 23 TYR A CA 3
ATOM 2822 C C . TYR A 1 24 ? -7.077 -3.280 -1.932 1.00 0.00 23 TYR A C 3
ATOM 2823 O O . TYR A 1 24 ? -7.270 -3.656 -0.777 1.00 0.00 23 TYR A O 3
ATOM 2841 N N . ARG A 1 25 ? -7.994 -3.466 -2.886 1.00 0.00 24 ARG A N 3
ATOM 2842 C CA . ARG A 1 25 ? -9.308 -4.014 -2.559 1.00 0.00 24 ARG A CA 3
ATOM 2843 C C . ARG A 1 25 ? -9.194 -5.412 -1.973 1.00 0.00 24 ARG A C 3
ATOM 2844 O O . ARG A 1 25 ? -9.791 -5.678 -0.927 1.00 0.00 24 ARG A O 3
ATOM 2865 N N . ARG A 1 26 ? -8.429 -6.309 -2.604 1.00 0.00 25 ARG A N 3
ATOM 2866 C CA . ARG A 1 26 ? -8.302 -7.663 -2.072 1.00 0.00 25 ARG A CA 3
ATOM 2867 C C . ARG A 1 26 ? -7.492 -7.671 -0.776 1.00 0.00 25 ARG A C 3
ATOM 2868 O O . ARG A 1 26 ? -7.855 -8.390 0.150 1.00 0.00 25 ARG A O 3
ATOM 2889 N N . GLN A 1 27 ? -6.409 -6.898 -0.700 1.00 0.00 26 GLN A N 3
ATOM 2890 C CA . GLN A 1 27 ? -5.498 -6.863 0.436 1.00 0.00 26 GLN A CA 3
ATOM 2891 C C . GLN A 1 27 ? -6.173 -6.308 1.681 1.00 0.00 26 GLN A C 3
ATOM 2892 O O . GLN A 1 27 ? -5.891 -6.822 2.762 1.00 0.00 26 GLN A O 3
ATOM 2906 N N . ALA A 1 28 ? -7.076 -5.331 1.540 1.00 0.00 27 ALA A N 3
ATOM 2907 C CA . ALA A 1 28 ? -7.999 -4.974 2.602 1.00 0.00 27 ALA A CA 3
ATOM 2908 C C . ALA A 1 28 ? -8.813 -6.205 2.950 1.00 0.00 27 ALA A C 3
ATOM 2909 O O . ALA A 1 28 ? -8.652 -6.741 4.038 1.00 0.00 27 ALA A O 3
ATOM 2916 N N . LEU A 1 29 ? -9.656 -6.684 2.030 1.00 0.00 28 LEU A N 3
ATOM 2917 C CA . LEU A 1 29 ? -10.637 -7.740 2.295 1.00 0.00 28 LEU A CA 3
ATOM 2918 C C . LEU A 1 29 ? -10.019 -9.032 2.861 1.00 0.00 28 LEU A C 3
ATOM 2919 O O . LEU A 1 29 ? -10.737 -9.896 3.361 1.00 0.00 28 LEU A O 3
ATOM 2935 N N . ARG A 1 30 ? -8.699 -9.205 2.758 1.00 0.00 29 ARG A N 3
ATOM 2936 C CA . ARG A 1 30 ? -7.947 -10.283 3.377 1.00 0.00 29 ARG A CA 3
ATOM 2937 C C . ARG A 1 30 ? -7.921 -10.174 4.908 1.00 0.00 29 ARG A C 3
ATOM 2938 O O . ARG A 1 30 ? -8.119 -11.198 5.560 1.00 0.00 29 ARG A O 3
ATOM 2959 N N . TYR A 1 31 ? -7.699 -8.989 5.489 1.00 0.00 30 TYR A N 3
ATOM 2960 C CA . TYR A 1 31 ? -7.500 -8.809 6.936 1.00 0.00 30 TYR A CA 3
ATOM 2961 C C . TYR A 1 31 ? -8.311 -7.647 7.538 1.00 0.00 30 TYR A C 3
ATOM 2962 O O . TYR A 1 31 ? -8.158 -7.340 8.716 1.00 0.00 30 TYR A O 3
ATOM 2980 N N . HIS A 1 32 ? -9.101 -6.939 6.735 1.00 0.00 31 HIS A N 3
ATOM 2981 C CA . HIS A 1 32 ? -9.855 -5.749 7.111 1.00 0.00 31 HIS A CA 3
ATOM 2982 C C . HIS A 1 32 ? -10.786 -6.092 8.281 1.00 0.00 31 HIS A C 3
ATOM 2983 O O . HIS A 1 32 ? -11.484 -7.108 8.212 1.00 0.00 31 HIS A O 3
ATOM 2997 N N . PRO A 1 33 ? -10.831 -5.273 9.347 1.00 0.00 32 PRO A N 3
ATOM 2998 C CA . PRO A 1 33 ? -11.452 -5.646 10.614 1.00 0.00 32 PRO A CA 3
ATOM 2999 C C . PRO A 1 33 ? -12.963 -5.809 10.490 1.00 0.00 32 PRO A C 3
ATOM 3000 O O . PRO A 1 33 ? -13.563 -6.525 11.289 1.00 0.00 32 PRO A O 3
ATOM 3011 N N . ASP A 1 34 ? -13.580 -5.208 9.469 1.00 0.00 33 ASP A N 3
ATOM 3012 C CA . ASP A 1 34 ? -15.005 -5.350 9.203 1.00 0.00 33 ASP A CA 3
ATOM 3013 C C . ASP A 1 34 ? -15.298 -6.628 8.401 1.00 0.00 33 ASP A C 3
ATOM 3014 O O . ASP A 1 34 ? -16.430 -6.836 7.963 1.00 0.00 33 ASP A O 3
ATOM 3023 N N . LYS A 1 35 ? -14.298 -7.491 8.150 1.00 0.00 34 LYS A N 3
ATOM 3024 C CA . LYS A 1 35 ? -14.515 -8.699 7.356 1.00 0.00 34 LYS A CA 3
ATOM 3025 C C . LYS A 1 35 ? -13.753 -9.897 7.922 1.00 0.00 34 LYS A C 3
ATOM 3026 O O . LYS A 1 35 ? -14.262 -11.014 7.782 1.00 0.00 34 LYS A O 3
ATOM 3045 N N . ASN A 1 36 ? -12.537 -9.750 8.450 1.00 0.00 35 ASN A N 3
ATOM 3046 C CA . ASN A 1 36 ? -11.699 -10.873 8.849 1.00 0.00 35 ASN A CA 3
ATOM 3047 C C . ASN A 1 36 ? -10.711 -10.402 9.899 1.00 0.00 35 ASN A C 3
ATOM 3048 O O . ASN A 1 36 ? -9.744 -9.725 9.562 1.00 0.00 35 ASN A O 3
ATOM 3059 N N . LYS A 1 37 ? -10.928 -10.773 11.156 1.00 0.00 36 LYS A N 3
ATOM 3060 C CA . LYS A 1 37 ? -10.005 -10.440 12.235 1.00 0.00 36 LYS A CA 3
ATOM 3061 C C . LYS A 1 37 ? -8.900 -11.499 12.218 1.00 0.00 36 LYS A C 3
ATOM 3062 O O . LYS A 1 37 ? -8.863 -12.378 13.082 1.00 0.00 36 LYS A O 3
ATOM 3081 N N . GLU A 1 38 ? -8.096 -11.517 11.156 1.00 0.00 37 GLU A N 3
ATOM 3082 C CA . GLU A 1 38 ? -7.212 -12.633 10.845 1.00 0.00 37 GLU A CA 3
ATOM 3083 C C . GLU A 1 38 ? -6.107 -12.712 11.925 1.00 0.00 37 GLU A C 3
ATOM 3084 O O . GLU A 1 38 ? -5.421 -11.713 12.158 1.00 0.00 37 GLU A O 3
ATOM 3096 N N . PRO A 1 39 ? -5.975 -13.826 12.664 1.00 0.00 38 PRO A N 3
ATOM 3097 C CA . PRO A 1 39 ? -5.167 -13.880 13.878 1.00 0.00 38 PRO A CA 3
ATOM 3098 C C . PRO A 1 39 ? -3.675 -13.766 13.569 1.00 0.00 38 PRO A C 3
ATOM 3099 O O . PRO A 1 39 ? -3.102 -14.594 12.864 1.00 0.00 38 PRO A O 3
ATOM 3110 N N . GLY A 1 40 ? -3.030 -12.737 14.113 1.00 0.00 39 GLY A N 3
ATOM 3111 C CA . GLY A 1 40 ? -1.630 -12.402 13.858 1.00 0.00 39 GLY A CA 3
ATOM 3112 C C . GLY A 1 40 ? -1.476 -11.412 12.706 1.00 0.00 39 GLY A C 3
ATOM 3113 O O . GLY A 1 40 ? -0.407 -10.823 12.535 1.00 0.00 39 GLY A O 3
ATOM 3117 N N . ALA A 1 41 ? -2.530 -11.190 11.916 1.00 0.00 40 ALA A N 3
ATOM 3118 C CA . ALA A 1 41 ? -2.487 -10.266 10.798 1.00 0.00 40 ALA A CA 3
ATOM 3119 C C . ALA A 1 41 ? -2.799 -8.832 11.221 1.00 0.00 40 ALA A C 3
ATOM 3120 O O . ALA A 1 41 ? -2.801 -7.962 10.356 1.00 0.00 40 ALA A O 3
ATOM 3127 N N . GLU A 1 42 ? -3.063 -8.547 12.499 1.00 0.00 41 GLU A N 3
ATOM 3128 C CA . GLU A 1 42 ? -3.314 -7.181 12.956 1.00 0.00 41 GLU A CA 3
ATOM 3129 C C . GLU A 1 42 ? -2.120 -6.293 12.596 1.00 0.00 41 GLU A C 3
ATOM 3130 O O . GLU A 1 42 ? -2.284 -5.202 12.052 1.00 0.00 41 GLU A O 3
ATOM 3142 N N . GLU A 1 43 ? -0.908 -6.789 12.843 1.00 0.00 42 GLU A N 3
ATOM 3143 C CA . GLU A 1 43 ? 0.331 -6.093 12.528 1.00 0.00 42 GLU A CA 3
ATOM 3144 C C . GLU A 1 43 ? 0.456 -5.903 11.015 1.00 0.00 42 GLU A C 3
ATOM 3145 O O . GLU A 1 43 ? 0.742 -4.808 10.530 1.00 0.00 42 GLU A O 3
ATOM 3157 N N . LYS A 1 44 ? 0.171 -6.972 10.269 1.00 0.00 43 LYS A N 3
ATOM 3158 C CA . LYS A 1 44 ? 0.187 -7.004 8.818 1.00 0.00 43 LYS A CA 3
ATOM 3159 C C . LYS A 1 44 ? -0.704 -5.893 8.276 1.00 0.00 43 LYS A C 3
ATOM 3160 O O . LYS A 1 44 ? -0.269 -5.114 7.432 1.00 0.00 43 LYS A O 3
ATOM 3179 N N . PHE A 1 45 ? -1.939 -5.849 8.765 1.00 0.00 44 PHE A N 3
ATOM 3180 C CA . PHE A 1 45 ? -2.998 -4.915 8.426 1.00 0.00 44 PHE A CA 3
ATOM 3181 C C . PHE A 1 45 ? -2.590 -3.481 8.754 1.00 0.00 44 PHE A C 3
ATOM 3182 O O . PHE A 1 45 ? -2.887 -2.560 7.997 1.00 0.00 44 PHE A O 3
ATOM 3199 N N . LYS A 1 46 ? -1.967 -3.264 9.916 1.00 0.00 45 LYS A N 3
ATOM 3200 C CA . LYS A 1 46 ? -1.474 -1.945 10.320 1.00 0.00 45 LYS A CA 3
ATOM 3201 C C . LYS A 1 46 ? -0.575 -1.416 9.206 1.00 0.00 45 LYS A C 3
ATOM 3202 O O . LYS A 1 46 ? -0.738 -0.273 8.779 1.00 0.00 45 LYS A O 3
ATOM 3221 N N . GLU A 1 47 ? 0.283 -2.265 8.647 1.00 0.00 46 GLU A N 3
ATOM 3222 C CA . GLU A 1 47 ? 1.142 -1.928 7.549 1.00 0.00 46 GLU A CA 3
ATOM 3223 C C . GLU A 1 47 ? 0.365 -1.826 6.231 1.00 0.00 46 GLU A C 3
ATOM 3224 O O . GLU A 1 47 ? 0.688 -0.961 5.419 1.00 0.00 46 GLU A O 3
ATOM 3236 N N . ILE A 1 48 ? -0.667 -2.660 6.026 1.00 0.00 47 ILE A N 3
ATOM 3237 C CA . ILE A 1 48 ? -1.559 -2.571 4.869 1.00 0.00 47 ILE A CA 3
ATOM 3238 C C . ILE A 1 48 ? -2.107 -1.160 4.814 1.00 0.00 47 ILE A C 3
ATOM 3239 O O . ILE A 1 48 ? -1.998 -0.578 3.752 1.00 0.00 47 ILE A O 3
ATOM 3255 N N . ALA A 1 49 ? -2.663 -0.609 5.898 1.00 0.00 48 ALA A N 3
ATOM 3256 C CA . ALA A 1 49 ? -3.269 0.720 5.909 1.00 0.00 48 ALA A CA 3
ATOM 3257 C C . ALA A 1 49 ? -2.250 1.819 5.585 1.00 0.00 48 ALA A C 3
ATOM 3258 O O . ALA A 1 49 ? -2.604 2.810 4.942 1.00 0.00 48 ALA A O 3
ATOM 3265 N N . GLU A 1 50 ? -0.993 1.651 5.999 1.00 0.00 49 GLU A N 3
ATOM 3266 C CA . GLU A 1 50 ? 0.087 2.577 5.676 1.00 0.00 49 GLU A CA 3
ATOM 3267 C C . GLU A 1 50 ? 0.407 2.518 4.179 1.00 0.00 49 GLU A C 3
ATOM 3268 O O . GLU A 1 50 ? 0.559 3.550 3.521 1.00 0.00 49 GLU A O 3
ATOM 3280 N N . ALA A 1 51 ? 0.389 1.313 3.604 1.00 0.00 50 ALA A N 3
ATOM 3281 C CA . ALA A 1 51 ? 0.603 1.115 2.182 1.00 0.00 50 ALA A CA 3
ATOM 3282 C C . ALA A 1 51 ? -0.634 1.585 1.416 1.00 0.00 50 ALA A C 3
ATOM 3283 O O . ALA A 1 51 ? -0.504 2.153 0.341 1.00 0.00 50 ALA A O 3
ATOM 3290 N N . TYR A 1 52 ? -1.824 1.416 1.982 1.00 0.00 51 TYR A N 3
ATOM 3291 C CA . TYR A 1 52 ? -3.119 1.731 1.415 1.00 0.00 51 TYR A CA 3
ATOM 3292 C C . TYR A 1 52 ? -3.142 3.196 1.029 1.00 0.00 51 TYR A C 3
ATOM 3293 O O . TYR A 1 52 ? -3.539 3.543 -0.084 1.00 0.00 51 TYR A O 3
ATOM 3311 N N . ASP A 1 53 ? -2.730 4.054 1.965 1.00 0.00 52 ASP A N 3
ATOM 3312 C CA . ASP A 1 53 ? -2.804 5.491 1.779 1.00 0.00 52 ASP A CA 3
ATOM 3313 C C . ASP A 1 53 ? -1.773 5.939 0.751 1.00 0.00 52 ASP A C 3
ATOM 3314 O O . ASP A 1 53 ? -2.141 6.611 -0.208 1.00 0.00 52 ASP A O 3
ATOM 3323 N N . VAL A 1 54 ? -0.521 5.473 0.853 1.00 0.00 53 VAL A N 3
ATOM 3324 C CA . VAL A 1 54 ? 0.564 5.872 -0.048 1.00 0.00 53 VAL A CA 3
ATOM 3325 C C . VAL A 1 54 ? 0.233 5.432 -1.463 1.00 0.00 53 VAL A C 3
ATOM 3326 O O . VAL A 1 54 ? 0.384 6.211 -2.403 1.00 0.00 53 VAL A O 3
ATOM 3339 N N . LEU A 1 55 ? -0.186 4.180 -1.623 1.00 0.00 54 LEU A N 3
ATOM 3340 C CA . LEU A 1 55 ? -0.435 3.605 -2.914 1.00 0.00 54 LEU A CA 3
ATOM 3341 C C . LEU A 1 55 ? -1.621 4.303 -3.568 1.00 0.00 54 LEU A C 3
ATOM 3342 O O . LEU A 1 55 ? -1.558 4.567 -4.768 1.00 0.00 54 LEU A O 3
ATOM 3358 N N . SER A 1 56 ? -2.656 4.663 -2.805 1.00 0.00 55 SER A N 3
ATOM 3359 C CA . SER A 1 56 ? -3.792 5.382 -3.354 1.00 0.00 55 SER A CA 3
ATOM 3360 C C . SER A 1 56 ? -3.453 6.823 -3.759 1.00 0.00 55 SER A C 3
ATOM 3361 O O . SER A 1 56 ? -4.043 7.323 -4.718 1.00 0.00 55 SER A O 3
ATOM 3369 N N . ASP A 1 57 ? -2.547 7.491 -3.039 1.00 0.00 56 ASP A N 3
ATOM 3370 C CA . ASP A 1 57 ? -2.453 8.950 -3.007 1.00 0.00 56 ASP A CA 3
ATOM 3371 C C . ASP A 1 57 ? -1.327 9.468 -3.909 1.00 0.00 56 ASP A C 3
ATOM 3372 O O . ASP A 1 57 ? -0.149 9.279 -3.580 1.00 0.00 56 ASP A O 3
ATOM 3381 N N . PRO A 1 58 ? -1.637 10.142 -5.034 1.00 0.00 57 PRO A N 3
ATOM 3382 C CA . PRO A 1 58 ? -0.637 10.538 -6.016 1.00 0.00 57 PRO A CA 3
ATOM 3383 C C . PRO A 1 58 ? 0.441 11.409 -5.382 1.00 0.00 57 PRO A C 3
ATOM 3384 O O . PRO A 1 58 ? 1.634 11.131 -5.523 1.00 0.00 57 PRO A O 3
ATOM 3395 N N . ARG A 1 59 ? 0.038 12.449 -4.657 1.00 0.00 58 ARG A N 3
ATOM 3396 C CA . ARG A 1 59 ? 0.955 13.456 -4.140 1.00 0.00 58 ARG A CA 3
ATOM 3397 C C . ARG A 1 59 ? 1.893 12.916 -3.068 1.00 0.00 58 ARG A C 3
ATOM 3398 O O . ARG A 1 59 ? 2.858 13.592 -2.714 1.00 0.00 58 ARG A O 3
ATOM 3419 N N . LYS A 1 60 ? 1.614 11.725 -2.539 1.00 0.00 59 LYS A N 3
ATOM 3420 C CA . LYS A 1 60 ? 2.470 11.027 -1.608 1.00 0.00 59 LYS A CA 3
ATOM 3421 C C . LYS A 1 60 ? 3.307 9.979 -2.324 1.00 0.00 59 LYS A C 3
ATOM 3422 O O . LYS A 1 60 ? 4.488 9.846 -2.005 1.00 0.00 59 LYS A O 3
ATOM 3441 N N . ARG A 1 61 ? 2.763 9.266 -3.312 1.00 0.00 60 ARG A N 3
ATOM 3442 C CA . ARG A 1 61 ? 3.587 8.376 -4.128 1.00 0.00 60 ARG A CA 3
ATOM 3443 C C . ARG A 1 61 ? 4.663 9.140 -4.891 1.00 0.00 60 ARG A C 3
ATOM 3444 O O . ARG A 1 61 ? 5.737 8.596 -5.096 1.00 0.00 60 ARG A O 3
ATOM 3465 N N . GLU A 1 62 ? 4.420 10.406 -5.212 1.00 0.00 61 GLU A N 3
ATOM 3466 C CA . GLU A 1 62 ? 5.385 11.388 -5.696 1.00 0.00 61 GLU A CA 3
ATOM 3467 C C . GLU A 1 62 ? 6.591 11.502 -4.748 1.00 0.00 61 GLU A C 3
ATOM 3468 O O . GLU A 1 62 ? 7.740 11.493 -5.179 1.00 0.00 61 GLU A O 3
ATOM 3480 N N . ILE A 1 63 ? 6.344 11.540 -3.438 1.00 0.00 62 ILE A N 3
ATOM 3481 C CA . ILE A 1 63 ? 7.392 11.682 -2.424 1.00 0.00 62 ILE A CA 3
ATOM 3482 C C . ILE A 1 63 ? 8.143 10.351 -2.332 1.00 0.00 62 ILE A C 3
ATOM 3483 O O . ILE A 1 63 ? 9.374 10.343 -2.280 1.00 0.00 62 ILE A O 3
ATOM 3499 N N . PHE A 1 64 ? 7.421 9.232 -2.331 1.00 0.00 63 PHE A N 3
ATOM 3500 C CA . PHE A 1 64 ? 8.001 7.899 -2.256 1.00 0.00 63 PHE A CA 3
ATOM 3501 C C . PHE A 1 64 ? 8.815 7.579 -3.517 1.00 0.00 63 PHE A C 3
ATOM 3502 O O . PHE A 1 64 ? 9.799 6.850 -3.442 1.00 0.00 63 PHE A O 3
ATOM 3519 N N . ASP A 1 65 ? 8.422 8.110 -4.675 1.00 0.00 64 ASP A N 3
ATOM 3520 C CA . ASP A 1 65 ? 9.140 8.027 -5.943 1.00 0.00 64 ASP A CA 3
ATOM 3521 C C . ASP A 1 65 ? 10.447 8.815 -5.833 1.00 0.00 64 ASP A C 3
ATOM 3522 O O . ASP A 1 65 ? 11.534 8.276 -6.024 1.00 0.00 64 ASP A O 3
ATOM 3531 N N . ARG A 1 66 ? 10.341 10.103 -5.497 1.00 0.00 65 ARG A N 3
ATOM 3532 C CA . ARG A 1 66 ? 11.457 11.043 -5.539 1.00 0.00 65 ARG A CA 3
ATOM 3533 C C . ARG A 1 66 ? 12.507 10.668 -4.499 1.00 0.00 65 ARG A C 3
ATOM 3534 O O . ARG A 1 66 ? 13.710 10.810 -4.738 1.00 0.00 65 ARG A O 3
ATOM 3555 N N . TYR A 1 67 ? 12.040 10.331 -3.305 1.00 0.00 66 TYR A N 3
ATOM 3556 C CA . TYR A 1 67 ? 12.858 9.939 -2.167 1.00 0.00 66 TYR A CA 3
ATOM 3557 C C . TYR A 1 67 ? 12.743 8.432 -1.958 1.00 0.00 66 TYR A C 3
ATOM 3558 O O . TYR A 1 67 ? 13.649 7.679 -2.323 1.00 0.00 66 TYR A O 3
ATOM 3576 N N . GLY A 1 68 ? 11.651 7.984 -1.349 1.00 0.00 67 GLY A N 3
ATOM 3577 C CA . GLY A 1 68 ? 11.513 6.693 -0.699 1.00 0.00 67 GLY A CA 3
ATOM 3578 C C . GLY A 1 68 ? 10.746 6.923 0.599 1.00 0.00 67 GLY A C 3
ATOM 3579 O O . GLY A 1 68 ? 10.186 8.005 0.799 1.00 0.00 67 GLY A O 3
ATOM 3583 N N . GLU A 1 69 ? 10.734 5.926 1.485 1.00 0.00 68 GLU A N 3
ATOM 3584 C CA . GLU A 1 69 ? 10.088 6.026 2.794 1.00 0.00 68 GLU A CA 3
ATOM 3585 C C . GLU A 1 69 ? 10.609 7.244 3.562 1.00 0.00 68 GLU A C 3
ATOM 3586 O O . GLU A 1 69 ? 9.823 7.965 4.172 1.00 0.00 68 GLU A O 3
ATOM 3598 N N . GLU A 1 70 ? 11.911 7.519 3.482 1.00 0.00 69 GLU A N 3
ATOM 3599 C CA . GLU A 1 70 ? 12.561 8.541 4.294 1.00 0.00 69 GLU A CA 3
ATOM 3600 C C . GLU A 1 70 ? 12.036 9.940 3.926 1.00 0.00 69 GLU A C 3
ATOM 3601 O O . GLU A 1 70 ? 12.085 10.856 4.746 1.00 0.00 69 GLU A O 3
ATOM 3613 N N . GLY A 1 71 ? 11.517 10.117 2.705 1.00 0.00 70 GLY A N 3
ATOM 3614 C CA . GLY A 1 71 ? 10.976 11.388 2.245 1.00 0.00 70 GLY A CA 3
ATOM 3615 C C . GLY A 1 71 ? 9.657 11.740 2.921 1.00 0.00 70 GLY A C 3
ATOM 3616 O O . GLY A 1 71 ? 9.331 12.921 3.058 1.00 0.00 70 GLY A O 3
ATOM 3620 N N . LEU A 1 72 ? 8.885 10.718 3.287 1.00 0.00 71 LEU A N 3
ATOM 3621 C CA . LEU A 1 72 ? 7.564 10.852 3.878 1.00 0.00 71 LEU A CA 3
ATOM 3622 C C . LEU A 1 72 ? 7.703 11.300 5.338 1.00 0.00 71 LEU A C 3
ATOM 3623 O O . LEU A 1 72 ? 8.769 11.172 5.939 1.00 0.00 71 LEU A O 3
ATOM 3639 N N . LYS A 1 73 ? 6.625 11.818 5.926 1.00 0.00 72 LYS A N 3
ATOM 3640 C CA . LYS A 1 73 ? 6.490 12.095 7.350 1.00 0.00 72 LYS A CA 3
ATOM 3641 C C . LYS A 1 73 ? 5.050 11.752 7.725 1.00 0.00 72 LYS A C 3
ATOM 3642 O O . LYS A 1 73 ? 4.234 12.623 8.013 1.00 0.00 72 LYS A O 3
ATOM 3661 N N . GLY A 1 74 ? 4.698 10.474 7.614 1.00 0.00 73 GLY A N 3
ATOM 3662 C CA . GLY A 1 74 ? 3.356 9.992 7.862 1.00 0.00 73 GLY A CA 3
ATOM 3663 C C . GLY A 1 74 ? 3.250 9.688 9.343 1.00 0.00 73 GLY A C 3
ATOM 3664 O O . GLY A 1 74 ? 3.336 8.522 9.721 1.00 0.00 73 GLY A O 3
ATOM 3668 N N . SER A 1 75 ? 3.133 10.745 10.150 1.00 0.00 74 SER A N 3
ATOM 3669 C CA . SER A 1 75 ? 3.367 10.795 11.587 1.00 0.00 74 SER A CA 3
ATOM 3670 C C . SER A 1 75 ? 4.854 11.097 11.758 1.00 0.00 74 SER A C 3
ATOM 3671 O O . SER A 1 75 ? 5.691 10.194 11.750 1.00 0.00 74 SER A O 3
ATOM 3679 N N . GLY A 1 76 ? 5.205 12.377 11.866 1.00 0.00 75 GLY A N 3
ATOM 3680 C CA . GLY A 1 76 ? 6.539 12.788 12.265 1.00 0.00 75 GLY A CA 3
ATOM 3681 C C . GLY A 1 76 ? 6.686 12.565 13.760 1.00 0.00 75 GLY A C 3
ATOM 3682 O O . GLY A 1 76 ? 6.692 13.542 14.514 1.00 0.00 75 GLY A O 3
ATOM 3686 N N . CYS A 1 77 ? 6.783 11.301 14.185 1.00 0.00 76 CYS A N 3
ATOM 3687 C CA . CYS A 1 77 ? 6.498 10.851 15.541 1.00 0.00 76 CYS A CA 3
ATOM 3688 C C . CYS A 1 77 ? 5.103 11.356 15.907 1.00 0.00 76 CYS A C 3
ATOM 3689 O O . CYS A 1 77 ? 4.938 12.082 16.909 1.00 0.00 76 CYS A O 3
ATOM 3697 N N . MET A 1 1 ? 11.124 -9.558 2.914 1.00 0.00 0 MET A N 4
ATOM 3698 C CA . MET A 1 1 ? 12.164 -8.518 2.899 1.00 0.00 0 MET A CA 4
ATOM 3699 C C . MET A 1 1 ? 11.903 -7.527 1.780 1.00 0.00 0 MET A C 4
ATOM 3700 O O . MET A 1 1 ? 11.078 -7.792 0.910 1.00 0.00 0 MET A O 4
ATOM 3714 N N . GLY A 1 2 ? 12.588 -6.382 1.792 1.00 0.00 1 GLY A N 4
ATOM 3715 C CA . GLY A 1 2 ? 12.520 -5.382 0.729 1.00 0.00 1 GLY A CA 4
ATOM 3716 C C . GLY A 1 2 ? 11.263 -4.517 0.765 1.00 0.00 1 GLY A C 4
ATOM 3717 O O . GLY A 1 2 ? 11.108 -3.632 -0.073 1.00 0.00 1 GLY A O 4
ATOM 3721 N N . LYS A 1 3 ? 10.357 -4.763 1.706 1.00 0.00 2 LYS A N 4
ATOM 3722 C CA . LYS A 1 3 ? 9.094 -4.068 1.806 1.00 0.00 2 LYS A CA 4
ATOM 3723 C C . LYS A 1 3 ? 9.308 -2.605 2.179 1.00 0.00 2 LYS A C 4
ATOM 3724 O O . LYS A 1 3 ? 9.851 -2.383 3.261 1.00 0.00 2 LYS A O 4
ATOM 3743 N N . ASP A 1 4 ? 8.815 -1.650 1.378 1.00 0.00 3 ASP A N 4
ATOM 3744 C CA . ASP A 1 4 ? 8.581 -0.304 1.881 1.00 0.00 3 ASP A CA 4
ATOM 3745 C C . ASP A 1 4 ? 7.110 0.085 1.860 1.00 0.00 3 ASP A C 4
ATOM 3746 O O . ASP A 1 4 ? 6.626 0.465 2.915 1.00 0.00 3 ASP A O 4
ATOM 3755 N N . TYR A 1 5 ? 6.382 -0.139 0.757 1.00 0.00 4 TYR A N 4
ATOM 3756 C CA . TYR A 1 5 ? 4.924 0.080 0.659 1.00 0.00 4 TYR A CA 4
ATOM 3757 C C . TYR A 1 5 ? 4.325 -0.613 -0.568 1.00 0.00 4 TYR A C 4
ATOM 3758 O O . TYR A 1 5 ? 3.244 -1.181 -0.450 1.00 0.00 4 TYR A O 4
ATOM 3776 N N . TYR A 1 6 ? 4.974 -0.583 -1.747 1.00 0.00 5 TYR A N 4
ATOM 3777 C CA . TYR A 1 6 ? 4.392 -1.168 -2.957 1.00 0.00 5 TYR A CA 4
ATOM 3778 C C . TYR A 1 6 ? 4.121 -2.646 -2.707 1.00 0.00 5 TYR A C 4
ATOM 3779 O O . TYR A 1 6 ? 3.023 -3.142 -2.947 1.00 0.00 5 TYR A O 4
ATOM 3797 N N . GLN A 1 7 ? 5.113 -3.324 -2.139 1.00 0.00 6 GLN A N 4
ATOM 3798 C CA . GLN A 1 7 ? 5.013 -4.701 -1.710 1.00 0.00 6 GLN A CA 4
ATOM 3799 C C . GLN A 1 7 ? 4.037 -5.005 -0.600 1.00 0.00 6 GLN A C 4
ATOM 3800 O O . GLN A 1 7 ? 3.430 -6.075 -0.593 1.00 0.00 6 GLN A O 4
ATOM 3814 N N . THR A 1 8 ? 3.899 -4.086 0.340 1.00 0.00 7 THR A N 4
ATOM 3815 C CA . THR A 1 8 ? 2.911 -4.204 1.412 1.00 0.00 7 THR A CA 4
ATOM 3816 C C . THR A 1 8 ? 1.495 -4.231 0.816 1.00 0.00 7 THR A C 4
ATOM 3817 O O . THR A 1 8 ? 0.597 -4.899 1.330 1.00 0.00 7 THR A O 4
ATOM 3828 N N . LEU A 1 9 ? 1.341 -3.635 -0.364 1.00 0.00 8 LEU A N 4
ATOM 3829 C CA . LEU A 1 9 ? 0.117 -3.575 -1.148 1.00 0.00 8 LEU A CA 4
ATOM 3830 C C . LEU A 1 9 ? 0.139 -4.673 -2.231 1.00 0.00 8 LEU A C 4
ATOM 3831 O O . LEU A 1 9 ? -0.820 -4.827 -2.976 1.00 0.00 8 LEU A O 4
ATOM 3847 N N . GLY A 1 10 ? 1.189 -5.497 -2.293 1.00 0.00 9 GLY A N 4
ATOM 3848 C CA . GLY A 1 10 ? 1.265 -6.691 -3.121 1.00 0.00 9 GLY A CA 4
ATOM 3849 C C . GLY A 1 10 ? 1.825 -6.459 -4.522 1.00 0.00 9 GLY A C 4
ATOM 3850 O O . GLY A 1 10 ? 1.658 -7.342 -5.364 1.00 0.00 9 GLY A O 4
ATOM 3854 N N . LEU A 1 11 ? 2.455 -5.312 -4.803 1.00 0.00 10 LEU A N 4
ATOM 3855 C CA . LEU A 1 11 ? 2.927 -4.938 -6.140 1.00 0.00 10 LEU A CA 4
ATOM 3856 C C . LEU A 1 11 ? 4.440 -4.730 -6.155 1.00 0.00 10 LEU A C 4
ATOM 3857 O O . LEU A 1 11 ? 5.100 -4.732 -5.115 1.00 0.00 10 LEU A O 4
ATOM 3873 N N . ALA A 1 12 ? 4.966 -4.477 -7.352 1.00 0.00 11 ALA A N 4
ATOM 3874 C CA . ALA A 1 12 ? 6.343 -4.102 -7.621 1.00 0.00 11 ALA A CA 4
ATOM 3875 C C . ALA A 1 12 ? 6.381 -2.711 -8.256 1.00 0.00 11 ALA A C 4
ATOM 3876 O O . ALA A 1 12 ? 5.343 -2.148 -8.613 1.00 0.00 11 ALA A O 4
ATOM 3883 N N . ARG A 1 13 ? 7.596 -2.190 -8.473 1.00 0.00 12 ARG A N 4
ATOM 3884 C CA . ARG A 1 13 ? 7.819 -1.120 -9.442 1.00 0.00 12 ARG A CA 4
ATOM 3885 C C . ARG A 1 13 ? 7.299 -1.627 -10.788 1.00 0.00 12 ARG A C 4
ATOM 3886 O O . ARG A 1 13 ? 7.913 -2.522 -11.377 1.00 0.00 12 ARG A O 4
ATOM 3907 N N . GLY A 1 14 ? 6.161 -1.118 -11.243 1.00 0.00 13 GLY A N 4
ATOM 3908 C CA . GLY A 1 14 ? 5.400 -1.674 -12.350 1.00 0.00 13 GLY A CA 4
ATOM 3909 C C . GLY A 1 14 ? 3.907 -1.407 -12.197 1.00 0.00 13 GLY A C 4
ATOM 3910 O O . GLY A 1 14 ? 3.209 -1.352 -13.210 1.00 0.00 13 GLY A O 4
ATOM 3914 N N . ALA A 1 15 ? 3.427 -1.197 -10.966 1.00 0.00 14 ALA A N 4
ATOM 3915 C CA . ALA A 1 15 ? 2.050 -0.852 -10.640 1.00 0.00 14 ALA A CA 4
ATOM 3916 C C . ALA A 1 15 ? 1.577 0.348 -11.459 1.00 0.00 14 ALA A C 4
ATOM 3917 O O . ALA A 1 15 ? 2.164 1.431 -11.357 1.00 0.00 14 ALA A O 4
ATOM 3924 N N . SER A 1 16 ? 0.524 0.188 -12.257 1.00 0.00 15 SER A N 4
ATOM 3925 C CA . SER A 1 16 ? -0.275 1.314 -12.723 1.00 0.00 15 SER A CA 4
ATOM 3926 C C . SER A 1 16 ? -1.317 1.630 -11.675 1.00 0.00 15 SER A C 4
ATOM 3927 O O . SER A 1 16 ? -1.605 0.801 -10.812 1.00 0.00 15 SER A O 4
ATOM 3935 N N . ASP A 1 17 ? -1.931 2.805 -11.775 1.00 0.00 16 ASP A N 4
ATOM 3936 C CA . ASP A 1 17 ? -3.000 3.201 -10.879 1.00 0.00 16 ASP A CA 4
ATOM 3937 C C . ASP A 1 17 ? -4.183 2.219 -10.880 1.00 0.00 16 ASP A C 4
ATOM 3938 O O . ASP A 1 17 ? -4.876 2.106 -9.864 1.00 0.00 16 ASP A O 4
ATOM 3947 N N . GLU A 1 18 ? -4.401 1.473 -11.972 1.00 0.00 17 GLU A N 4
ATOM 3948 C CA . GLU A 1 18 ? -5.415 0.422 -11.996 1.00 0.00 17 GLU A CA 4
ATOM 3949 C C . GLU A 1 18 ? -5.014 -0.683 -11.033 1.00 0.00 17 GLU A C 4
ATOM 3950 O O . GLU A 1 18 ? -5.848 -1.220 -10.302 1.00 0.00 17 GLU A O 4
ATOM 3962 N N . GLU A 1 19 ? -3.728 -1.018 -11.028 1.00 0.00 18 GLU A N 4
ATOM 3963 C CA . GLU A 1 19 ? -3.195 -2.138 -10.305 1.00 0.00 18 GLU A CA 4
ATOM 3964 C C . GLU A 1 19 ? -3.118 -1.769 -8.839 1.00 0.00 18 GLU A C 4
ATOM 3965 O O . GLU A 1 19 ? -3.351 -2.629 -7.996 1.00 0.00 18 GLU A O 4
ATOM 3977 N N . ILE A 1 20 ? -2.901 -0.477 -8.554 1.00 0.00 19 ILE A N 4
ATOM 3978 C CA . ILE A 1 20 ? -2.965 0.059 -7.207 1.00 0.00 19 ILE A CA 4
ATOM 3979 C C . ILE A 1 20 ? -4.330 -0.342 -6.639 1.00 0.00 19 ILE A C 4
ATOM 3980 O O . ILE A 1 20 ? -4.389 -1.104 -5.676 1.00 0.00 19 ILE A O 4
ATOM 3996 N N . LYS A 1 21 ? -5.423 0.146 -7.246 1.00 0.00 20 LYS A N 4
ATOM 3997 C CA . LYS A 1 21 ? -6.779 -0.057 -6.732 1.00 0.00 20 LYS A CA 4
ATOM 3998 C C . LYS A 1 21 ? -7.223 -1.522 -6.846 1.00 0.00 20 LYS A C 4
ATOM 3999 O O . LYS A 1 21 ? -8.072 -1.977 -6.071 1.00 0.00 20 LYS A O 4
ATOM 4018 N N . ARG A 1 22 ? -6.671 -2.290 -7.788 1.00 0.00 21 ARG A N 4
ATOM 4019 C CA . ARG A 1 22 ? -6.935 -3.718 -7.916 1.00 0.00 21 ARG A CA 4
ATOM 4020 C C . ARG A 1 22 ? -6.374 -4.421 -6.693 1.00 0.00 21 ARG A C 4
ATOM 4021 O O . ARG A 1 22 ? -7.132 -4.989 -5.900 1.00 0.00 21 ARG A O 4
ATOM 4042 N N . ALA A 1 23 ? -5.055 -4.367 -6.553 1.00 0.00 22 ALA A N 4
ATOM 4043 C CA . ALA A 1 23 ? -4.324 -5.041 -5.501 1.00 0.00 22 ALA A CA 4
ATOM 4044 C C . ALA A 1 23 ? -4.791 -4.581 -4.119 1.00 0.00 22 ALA A C 4
ATOM 4045 O O . ALA A 1 23 ? -4.845 -5.420 -3.229 1.00 0.00 22 ALA A O 4
ATOM 4052 N N . TYR A 1 24 ? -5.217 -3.323 -3.946 1.00 0.00 23 TYR A N 4
ATOM 4053 C CA . TYR A 1 24 ? -5.747 -2.708 -2.731 1.00 0.00 23 TYR A CA 4
ATOM 4054 C C . TYR A 1 24 ? -6.741 -3.637 -2.048 1.00 0.00 23 TYR A C 4
ATOM 4055 O O . TYR A 1 24 ? -6.484 -4.137 -0.955 1.00 0.00 23 TYR A O 4
ATOM 4073 N N . ARG A 1 25 ? -7.881 -3.884 -2.691 1.00 0.00 24 ARG A N 4
ATOM 4074 C CA . ARG A 1 25 ? -8.985 -4.594 -2.065 1.00 0.00 24 ARG A CA 4
ATOM 4075 C C . ARG A 1 25 ? -8.621 -6.056 -1.873 1.00 0.00 24 ARG A C 4
ATOM 4076 O O . ARG A 1 25 ? -8.976 -6.629 -0.851 1.00 0.00 24 ARG A O 4
ATOM 4097 N N . ARG A 1 26 ? -7.855 -6.643 -2.795 1.00 0.00 25 ARG A N 4
ATOM 4098 C CA . ARG A 1 26 ? -7.327 -7.994 -2.650 1.00 0.00 25 ARG A CA 4
ATOM 4099 C C . ARG A 1 26 ? -6.475 -8.092 -1.380 1.00 0.00 25 ARG A C 4
ATOM 4100 O O . ARG A 1 26 ? -6.624 -9.057 -0.630 1.00 0.00 25 ARG A O 4
ATOM 4121 N N . GLN A 1 27 ? -5.597 -7.124 -1.131 1.00 0.00 26 GLN A N 4
ATOM 4122 C CA . GLN A 1 27 ? -4.737 -7.063 0.036 1.00 0.00 26 GLN A CA 4
ATOM 4123 C C . GLN A 1 27 ? -5.576 -6.856 1.296 1.00 0.00 26 GLN A C 4
ATOM 4124 O O . GLN A 1 27 ? -5.469 -7.665 2.215 1.00 0.00 26 GLN A O 4
ATOM 4138 N N . ALA A 1 28 ? -6.455 -5.849 1.318 1.00 0.00 27 ALA A N 4
ATOM 4139 C CA . ALA A 1 28 ? -7.335 -5.565 2.447 1.00 0.00 27 ALA A CA 4
ATOM 4140 C C . ALA A 1 28 ? -8.109 -6.812 2.859 1.00 0.00 27 ALA A C 4
ATOM 4141 O O . ALA A 1 28 ? -8.084 -7.219 4.020 1.00 0.00 27 ALA A O 4
ATOM 4148 N N . LEU A 1 29 ? -8.769 -7.442 1.890 1.00 0.00 28 LEU A N 4
ATOM 4149 C CA . LEU A 1 29 ? -9.567 -8.645 2.055 1.00 0.00 28 LEU A CA 4
ATOM 4150 C C . LEU A 1 29 ? -8.753 -9.804 2.643 1.00 0.00 28 LEU A C 4
ATOM 4151 O O . LEU A 1 29 ? -9.324 -10.650 3.332 1.00 0.00 28 LEU A O 4
ATOM 4167 N N . ARG A 1 30 ? -7.430 -9.852 2.439 1.00 0.00 29 ARG A N 4
ATOM 4168 C CA . ARG A 1 30 ? -6.588 -10.910 2.972 1.00 0.00 29 ARG A CA 4
ATOM 4169 C C . ARG A 1 30 ? -6.460 -10.817 4.493 1.00 0.00 29 ARG A C 4
ATOM 4170 O O . ARG A 1 30 ? -6.448 -11.858 5.146 1.00 0.00 29 ARG A O 4
ATOM 4191 N N . TYR A 1 31 ? -6.412 -9.622 5.081 1.00 0.00 30 TYR A N 4
ATOM 4192 C CA . TYR A 1 31 ? -6.160 -9.456 6.520 1.00 0.00 30 TYR A CA 4
ATOM 4193 C C . TYR A 1 31 ? -7.359 -8.882 7.263 1.00 0.00 30 TYR A C 4
ATOM 4194 O O . TYR A 1 31 ? -7.302 -8.741 8.481 1.00 0.00 30 TYR A O 4
ATOM 4212 N N . HIS A 1 32 ? -8.433 -8.558 6.538 1.00 0.00 31 HIS A N 4
ATOM 4213 C CA . HIS A 1 32 ? -9.579 -7.786 6.984 1.00 0.00 31 HIS A CA 4
ATOM 4214 C C . HIS A 1 32 ? -10.041 -8.237 8.373 1.00 0.00 31 HIS A C 4
ATOM 4215 O O . HIS A 1 32 ? -10.626 -9.315 8.484 1.00 0.00 31 HIS A O 4
ATOM 4229 N N . PRO A 1 33 ? -9.815 -7.449 9.440 1.00 0.00 32 PRO A N 4
ATOM 4230 C CA . PRO A 1 33 ? -10.119 -7.889 10.794 1.00 0.00 32 PRO A CA 4
ATOM 4231 C C . PRO A 1 33 ? -11.630 -7.994 11.038 1.00 0.00 32 PRO A C 4
ATOM 4232 O O . PRO A 1 33 ? -12.032 -8.522 12.063 1.00 0.00 32 PRO A O 4
ATOM 4243 N N . ASP A 1 34 ? -12.459 -7.589 10.072 1.00 0.00 33 ASP A N 4
ATOM 4244 C CA . ASP A 1 34 ? -13.910 -7.748 10.089 1.00 0.00 33 ASP A CA 4
ATOM 4245 C C . ASP A 1 34 ? -14.317 -9.137 9.599 1.00 0.00 33 ASP A C 4
ATOM 4246 O O . ASP A 1 34 ? -15.180 -9.783 10.192 1.00 0.00 33 ASP A O 4
ATOM 4255 N N . LYS A 1 35 ? -13.695 -9.618 8.517 1.00 0.00 34 LYS A N 4
ATOM 4256 C CA . LYS A 1 35 ? -14.160 -10.821 7.831 1.00 0.00 34 LYS A CA 4
ATOM 4257 C C . LYS A 1 35 ? -13.238 -11.991 8.163 1.00 0.00 34 LYS A C 4
ATOM 4258 O O . LYS A 1 35 ? -13.733 -13.105 8.332 1.00 0.00 34 LYS A O 4
ATOM 4277 N N . ASN A 1 36 ? -11.928 -11.774 8.280 1.00 0.00 35 ASN A N 4
ATOM 4278 C CA . ASN A 1 36 ? -10.976 -12.817 8.653 1.00 0.00 35 ASN A CA 4
ATOM 4279 C C . ASN A 1 36 ? -11.094 -13.062 10.151 1.00 0.00 35 ASN A C 4
ATOM 4280 O O . ASN A 1 36 ? -11.114 -14.200 10.609 1.00 0.00 35 ASN A O 4
ATOM 4291 N N . LYS A 1 37 ? -11.144 -11.958 10.911 1.00 0.00 36 LYS A N 4
ATOM 4292 C CA . LYS A 1 37 ? -11.037 -11.892 12.364 1.00 0.00 36 LYS A CA 4
ATOM 4293 C C . LYS A 1 37 ? -9.772 -12.583 12.892 1.00 0.00 36 LYS A C 4
ATOM 4294 O O . LYS A 1 37 ? -9.685 -12.899 14.077 1.00 0.00 36 LYS A O 4
ATOM 4313 N N . GLU A 1 38 ? -8.768 -12.789 12.036 1.00 0.00 37 GLU A N 4
ATOM 4314 C CA . GLU A 1 38 ? -7.503 -13.418 12.365 1.00 0.00 37 GLU A CA 4
ATOM 4315 C C . GLU A 1 38 ? -6.796 -12.619 13.482 1.00 0.00 37 GLU A C 4
ATOM 4316 O O . GLU A 1 38 ? -6.785 -11.384 13.418 1.00 0.00 37 GLU A O 4
ATOM 4328 N N . PRO A 1 39 ? -6.231 -13.261 14.524 1.00 0.00 38 PRO A N 4
ATOM 4329 C CA . PRO A 1 39 ? -5.563 -12.554 15.615 1.00 0.00 38 PRO A CA 4
ATOM 4330 C C . PRO A 1 39 ? -4.332 -11.820 15.082 1.00 0.00 38 PRO A C 4
ATOM 4331 O O . PRO A 1 39 ? -3.581 -12.363 14.269 1.00 0.00 38 PRO A O 4
ATOM 4342 N N . GLY A 1 40 ? -4.138 -10.573 15.510 1.00 0.00 39 GLY A N 4
ATOM 4343 C CA . GLY A 1 40 ? -3.014 -9.737 15.111 1.00 0.00 39 GLY A CA 4
ATOM 4344 C C . GLY A 1 40 ? -3.067 -9.272 13.656 1.00 0.00 39 GLY A C 4
ATOM 4345 O O . GLY A 1 40 ? -2.295 -8.388 13.285 1.00 0.00 39 GLY A O 4
ATOM 4349 N N . ALA A 1 41 ? -3.970 -9.795 12.819 1.00 0.00 40 ALA A N 4
ATOM 4350 C CA . ALA A 1 41 ? -4.103 -9.355 11.435 1.00 0.00 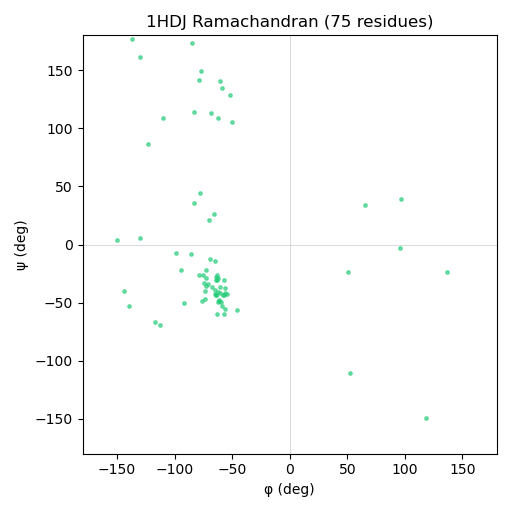40 ALA A CA 4
ATOM 4351 C C . ALA A 1 41 ? -4.537 -7.895 11.356 1.00 0.00 40 ALA A C 4
ATOM 4352 O O . ALA A 1 41 ? -4.281 -7.274 10.335 1.00 0.00 40 ALA A O 4
ATOM 4359 N N . GLU A 1 42 ? -5.123 -7.313 12.409 1.00 0.00 41 GLU A N 4
ATOM 4360 C CA . GLU A 1 42 ? -5.416 -5.886 12.415 1.00 0.00 41 GLU A CA 4
ATOM 4361 C C . GLU A 1 42 ? -4.134 -5.048 12.376 1.00 0.00 41 GLU A C 4
ATOM 4362 O O . GLU A 1 42 ? -4.117 -4.012 11.718 1.00 0.00 41 GLU A O 4
ATOM 4374 N N . GLU A 1 43 ? -3.047 -5.494 13.012 1.00 0.00 42 GLU A N 4
ATOM 4375 C CA . GLU A 1 43 ? -1.772 -4.785 12.923 1.00 0.00 42 GLU A CA 4
ATOM 4376 C C . GLU A 1 43 ? -1.307 -4.798 11.469 1.00 0.00 42 GLU A C 4
ATOM 4377 O O . GLU A 1 43 ? -0.956 -3.770 10.898 1.00 0.00 42 GLU A O 4
ATOM 4389 N N . LYS A 1 44 ? -1.380 -5.971 10.855 1.00 0.00 43 LYS A N 4
ATOM 4390 C CA . LYS A 1 44 ? -0.995 -6.220 9.488 1.00 0.00 43 LYS A CA 4
ATOM 4391 C C . LYS A 1 44 ? -1.873 -5.405 8.540 1.00 0.00 43 LYS A C 4
ATOM 4392 O O . LYS A 1 44 ? -1.372 -4.881 7.545 1.00 0.00 43 LYS A O 4
ATOM 4411 N N . PHE A 1 45 ? -3.148 -5.233 8.873 1.00 0.00 44 PHE A N 4
ATOM 4412 C CA . PHE A 1 45 ? -4.120 -4.477 8.109 1.00 0.00 44 PHE A CA 4
ATOM 4413 C C . PHE A 1 45 ? -3.809 -2.981 8.200 1.00 0.00 44 PHE A C 4
ATOM 4414 O O . PHE A 1 45 ? -3.862 -2.301 7.178 1.00 0.00 44 PHE A O 4
ATOM 4431 N N . LYS A 1 46 ? -3.493 -2.444 9.388 1.00 0.00 45 LYS A N 4
ATOM 4432 C CA . LYS A 1 46 ? -3.091 -1.039 9.518 1.00 0.00 45 LYS A CA 4
ATOM 4433 C C . LYS A 1 46 ? -1.695 -0.770 8.933 1.00 0.00 45 LYS A C 4
ATOM 4434 O O . LYS A 1 46 ? -1.392 0.376 8.588 1.00 0.00 45 LYS A O 4
ATOM 4453 N N . GLU A 1 47 ? -0.870 -1.799 8.735 1.00 0.00 46 GLU A N 4
ATOM 4454 C CA . GLU A 1 47 ? 0.396 -1.710 8.045 1.00 0.00 46 GLU A CA 4
ATOM 4455 C C . GLU A 1 47 ? 0.127 -1.547 6.556 1.00 0.00 46 GLU A C 4
ATOM 4456 O O . GLU A 1 47 ? 0.579 -0.574 5.953 1.00 0.00 46 GLU A O 4
ATOM 4468 N N . ILE A 1 48 ? -0.723 -2.417 5.996 1.00 0.00 47 ILE A N 4
ATOM 4469 C CA . ILE A 1 48 ? -1.259 -2.220 4.657 1.00 0.00 47 ILE A CA 4
ATOM 4470 C C . ILE A 1 48 ? -1.911 -0.848 4.574 1.00 0.00 47 ILE A C 4
ATOM 4471 O O . ILE A 1 48 ? -1.677 -0.190 3.574 1.00 0.00 47 ILE A O 4
ATOM 4487 N N . ALA A 1 49 ? -2.656 -0.373 5.577 1.00 0.00 48 ALA A N 4
ATOM 4488 C CA . ALA A 1 49 ? -3.387 0.888 5.497 1.00 0.00 48 ALA A CA 4
ATOM 4489 C C . ALA A 1 49 ? -2.441 2.077 5.311 1.00 0.00 48 ALA A C 4
ATOM 4490 O O . ALA A 1 49 ? -2.840 3.097 4.748 1.00 0.00 48 ALA A O 4
ATOM 4497 N N . GLU A 1 50 ? -1.191 1.964 5.761 1.00 0.00 49 GLU A N 4
ATOM 4498 C CA . GLU A 1 50 ? -0.173 2.974 5.494 1.00 0.00 49 GLU A CA 4
ATOM 4499 C C . GLU A 1 50 ? 0.206 2.954 4.014 1.00 0.00 49 GLU A C 4
ATOM 4500 O O . GLU A 1 50 ? 0.225 3.996 3.367 1.00 0.00 49 GLU A O 4
ATOM 4512 N N . ALA A 1 51 ? 0.378 1.765 3.433 1.00 0.00 50 ALA A N 4
ATOM 4513 C CA . ALA A 1 51 ? 0.731 1.623 2.027 1.00 0.00 50 ALA A CA 4
ATOM 4514 C C . ALA A 1 51 ? -0.471 1.956 1.138 1.00 0.00 50 ALA A C 4
ATOM 4515 O O . ALA A 1 51 ? -0.290 2.459 0.040 1.00 0.00 50 ALA A O 4
ATOM 4522 N N . TYR A 1 52 ? -1.687 1.700 1.620 1.00 0.00 51 TYR A N 4
ATOM 4523 C CA . TYR A 1 52 ? -2.991 1.987 1.031 1.00 0.00 51 TYR A CA 4
ATOM 4524 C C . TYR A 1 52 ? -3.043 3.496 0.804 1.00 0.00 51 TYR A C 4
ATOM 4525 O O . TYR A 1 52 ? -3.189 3.961 -0.329 1.00 0.00 51 TYR A O 4
ATOM 4543 N N . ASP A 1 53 ? -2.873 4.252 1.892 1.00 0.00 52 ASP A N 4
ATOM 4544 C CA . ASP A 1 53 ? -2.852 5.706 1.906 1.00 0.00 52 ASP A CA 4
ATOM 4545 C C . ASP A 1 53 ? -1.805 6.221 0.931 1.00 0.00 52 ASP A C 4
ATOM 4546 O O . ASP A 1 53 ? -2.141 6.960 0.008 1.00 0.00 52 ASP A O 4
ATOM 4555 N N . VAL A 1 54 ? -0.575 5.720 1.037 1.00 0.00 53 VAL A N 4
ATOM 4556 C CA . VAL A 1 54 ? 0.558 6.208 0.267 1.00 0.00 53 VAL A CA 4
ATOM 4557 C C . VAL A 1 54 ? 0.326 5.976 -1.213 1.00 0.00 53 VAL A C 4
ATOM 4558 O O . VAL A 1 54 ? 0.513 6.882 -2.020 1.00 0.00 53 VAL A O 4
ATOM 4571 N N . LEU A 1 55 ? -0.003 4.746 -1.597 1.00 0.00 54 LEU A N 4
ATOM 4572 C CA . LEU A 1 55 ? -0.105 4.401 -2.996 1.00 0.00 54 LEU A CA 4
ATOM 4573 C C . LEU A 1 55 ? -1.250 5.173 -3.658 1.00 0.00 54 LEU A C 4
ATOM 4574 O O . LEU A 1 55 ? -1.175 5.375 -4.870 1.00 0.00 54 LEU A O 4
ATOM 4590 N N . SER A 1 56 ? -2.246 5.645 -2.896 1.00 0.00 55 SER A N 4
ATOM 4591 C CA . SER A 1 56 ? -3.309 6.493 -3.416 1.00 0.00 55 SER A CA 4
ATOM 4592 C C . SER A 1 56 ? -2.977 7.988 -3.402 1.00 0.00 55 SER A C 4
ATOM 4593 O O . SER A 1 56 ? -3.515 8.731 -4.226 1.00 0.00 55 SER A O 4
ATOM 4601 N N . ASP A 1 57 ? -2.148 8.457 -2.466 1.00 0.00 56 ASP A N 4
ATOM 4602 C CA . ASP A 1 57 ? -1.877 9.877 -2.279 1.00 0.00 56 ASP A CA 4
ATOM 4603 C C . ASP A 1 57 ? -0.522 10.238 -2.887 1.00 0.00 56 ASP A C 4
ATOM 4604 O O . ASP A 1 57 ? 0.511 9.931 -2.286 1.00 0.00 56 ASP A O 4
ATOM 4613 N N . PRO A 1 58 ? -0.477 10.931 -4.037 1.00 0.00 57 PRO A N 4
ATOM 4614 C CA . PRO A 1 58 ? 0.779 11.306 -4.656 1.00 0.00 57 PRO A CA 4
ATOM 4615 C C . PRO A 1 58 ? 1.624 12.269 -3.817 1.00 0.00 57 PRO A C 4
ATOM 4616 O O . PRO A 1 58 ? 2.762 12.486 -4.210 1.00 0.00 57 PRO A O 4
ATOM 4627 N N . ARG A 1 59 ? 1.144 12.849 -2.705 1.00 0.00 58 ARG A N 4
ATOM 4628 C CA . ARG A 1 59 ? 1.981 13.693 -1.842 1.00 0.00 58 ARG A CA 4
ATOM 4629 C C . ARG A 1 59 ? 2.843 12.828 -0.933 1.00 0.00 58 ARG A C 4
ATOM 4630 O O . ARG A 1 59 ? 4.051 13.056 -0.861 1.00 0.00 58 ARG A O 4
ATOM 4651 N N . LYS A 1 60 ? 2.302 11.783 -0.310 1.00 0.00 59 LYS A N 4
ATOM 4652 C CA . LYS A 1 60 ? 3.128 10.857 0.467 1.00 0.00 59 LYS A CA 4
ATOM 4653 C C . LYS A 1 60 ? 3.919 10.018 -0.507 1.00 0.00 59 LYS A C 4
ATOM 4654 O O . LYS A 1 60 ? 5.108 9.777 -0.289 1.00 0.00 59 LYS A O 4
ATOM 4673 N N . ARG A 1 61 ? 3.291 9.613 -1.614 1.00 0.00 60 ARG A N 4
ATOM 4674 C CA . ARG A 1 61 ? 4.017 8.968 -2.671 1.00 0.00 60 ARG A CA 4
ATOM 4675 C C . ARG A 1 61 ? 5.034 9.880 -3.322 1.00 0.00 60 ARG A C 4
ATOM 4676 O O . ARG A 1 61 ? 5.807 9.332 -4.070 1.00 0.00 60 ARG A O 4
ATOM 4697 N N . GLU A 1 62 ? 5.123 11.192 -3.113 1.00 0.00 61 GLU A N 4
ATOM 4698 C CA . GLU A 1 62 ? 5.895 12.021 -4.035 1.00 0.00 61 GLU A CA 4
ATOM 4699 C C . GLU A 1 62 ? 7.384 11.673 -3.947 1.00 0.00 61 GLU A C 4
ATOM 4700 O O . GLU A 1 62 ? 8.053 11.492 -4.968 1.00 0.00 61 GLU A O 4
ATOM 4712 N N . ILE A 1 63 ? 7.893 11.482 -2.725 1.00 0.00 62 ILE A N 4
ATOM 4713 C CA . ILE A 1 63 ? 9.273 11.017 -2.561 1.00 0.00 62 ILE A CA 4
ATOM 4714 C C . ILE A 1 63 ? 9.352 9.523 -2.916 1.00 0.00 62 ILE A C 4
ATOM 4715 O O . ILE A 1 63 ? 10.356 9.040 -3.445 1.00 0.00 62 ILE A O 4
ATOM 4731 N N . PHE A 1 64 ? 8.288 8.771 -2.652 1.00 0.00 63 PHE A N 4
ATOM 4732 C CA . PHE A 1 64 ? 8.267 7.344 -2.908 1.00 0.00 63 PHE A CA 4
ATOM 4733 C C . PHE A 1 64 ? 8.310 7.027 -4.403 1.00 0.00 63 PHE A C 4
ATOM 4734 O O . PHE A 1 64 ? 8.938 6.055 -4.792 1.00 0.00 63 PHE A O 4
ATOM 4751 N N . ASP A 1 65 ? 7.635 7.820 -5.226 1.00 0.00 64 ASP A N 4
ATOM 4752 C CA . ASP A 1 65 ? 7.436 7.676 -6.658 1.00 0.00 64 ASP A CA 4
ATOM 4753 C C . ASP A 1 65 ? 8.704 8.075 -7.395 1.00 0.00 64 ASP A C 4
ATOM 4754 O O . ASP A 1 65 ? 9.145 7.385 -8.315 1.00 0.00 64 ASP A O 4
ATOM 4763 N N . ARG A 1 66 ? 9.341 9.175 -6.970 1.00 0.00 65 ARG A N 4
ATOM 4764 C CA . ARG A 1 66 ? 10.551 9.676 -7.594 1.00 0.00 65 ARG A CA 4
ATOM 4765 C C . ARG A 1 66 ? 11.695 8.678 -7.452 1.00 0.00 65 ARG A C 4
ATOM 4766 O O . ARG A 1 66 ? 12.444 8.470 -8.407 1.00 0.00 65 ARG A O 4
ATOM 4787 N N . TYR A 1 67 ? 11.865 8.088 -6.270 1.00 0.00 66 TYR A N 4
ATOM 4788 C CA . TYR A 1 67 ? 12.931 7.119 -6.001 1.00 0.00 66 TYR A CA 4
ATOM 4789 C C . TYR A 1 67 ? 12.523 5.650 -6.202 1.00 0.00 66 TYR A C 4
ATOM 4790 O O . TYR A 1 67 ? 13.366 4.860 -6.614 1.00 0.00 66 TYR A O 4
ATOM 4808 N N . GLY A 1 68 ? 11.270 5.274 -5.939 1.00 0.00 67 GLY A N 4
ATOM 4809 C CA . GLY A 1 68 ? 10.743 3.914 -6.036 1.00 0.00 67 GLY A CA 4
ATOM 4810 C C . GLY A 1 68 ? 11.378 2.984 -5.013 1.00 0.00 67 GLY A C 4
ATOM 4811 O O . GLY A 1 68 ? 12.398 2.373 -5.301 1.00 0.00 67 GLY A O 4
ATOM 4815 N N . GLU A 1 69 ? 10.758 2.825 -3.844 1.00 0.00 68 GLU A N 4
ATOM 4816 C CA . GLU A 1 69 ? 11.225 2.065 -2.690 1.00 0.00 68 GLU A CA 4
ATOM 4817 C C . GLU A 1 69 ? 12.733 2.216 -2.436 1.00 0.00 68 GLU A C 4
ATOM 4818 O O . GLU A 1 69 ? 13.459 1.242 -2.232 1.00 0.00 68 GLU A O 4
ATOM 4830 N N . GLU A 1 70 ? 13.208 3.457 -2.474 1.00 0.00 69 GLU A N 4
ATOM 4831 C CA . GLU A 1 70 ? 14.591 3.821 -2.182 1.00 0.00 69 GLU A CA 4
ATOM 4832 C C . GLU A 1 70 ? 14.673 5.156 -1.432 1.00 0.00 69 GLU A C 4
ATOM 4833 O O . GLU A 1 70 ? 15.631 5.408 -0.708 1.00 0.00 69 GLU A O 4
ATOM 4845 N N . GLY A 1 71 ? 13.654 6.009 -1.564 1.00 0.00 70 GLY A N 4
ATOM 4846 C CA . GLY A 1 71 ? 13.715 7.391 -1.119 1.00 0.00 70 GLY A CA 4
ATOM 4847 C C . GLY A 1 71 ? 13.018 7.664 0.203 1.00 0.00 70 GLY A C 4
ATOM 4848 O O . GLY A 1 71 ? 13.041 8.805 0.658 1.00 0.00 70 GLY A O 4
ATOM 4852 N N . LEU A 1 72 ? 12.311 6.687 0.781 1.00 0.00 71 LEU A N 4
ATOM 4853 C CA . LEU A 1 72 ? 11.370 6.931 1.871 1.00 0.00 71 LEU A CA 4
ATOM 4854 C C . LEU A 1 72 ? 12.097 7.056 3.213 1.00 0.00 71 LEU A C 4
ATOM 4855 O O . LEU A 1 72 ? 11.759 6.383 4.187 1.00 0.00 71 LEU A O 4
ATOM 4871 N N . LYS A 1 73 ? 13.078 7.949 3.314 1.00 0.00 72 LYS A N 4
ATOM 4872 C CA . LYS A 1 73 ? 13.741 8.300 4.569 1.00 0.00 72 LYS A CA 4
ATOM 4873 C C . LYS A 1 73 ? 12.865 9.298 5.345 1.00 0.00 72 LYS A C 4
ATOM 4874 O O . LYS A 1 73 ? 13.351 10.276 5.917 1.00 0.00 72 LYS A O 4
ATOM 4893 N N . GLY A 1 74 ? 11.547 9.066 5.351 1.00 0.00 73 GLY A N 4
ATOM 4894 C CA . GLY A 1 74 ? 10.565 9.762 6.178 1.00 0.00 73 GLY A CA 4
ATOM 4895 C C . GLY A 1 74 ? 10.596 9.256 7.622 1.00 0.00 73 GLY A C 4
ATOM 4896 O O . GLY A 1 74 ? 9.938 9.813 8.501 1.00 0.00 73 GLY A O 4
ATOM 4900 N N . SER A 1 75 ? 11.349 8.194 7.881 1.00 0.00 74 SER A N 4
ATOM 4901 C CA . SER A 1 75 ? 11.869 7.779 9.168 1.00 0.00 74 SER A CA 4
ATOM 4902 C C . SER A 1 75 ? 13.288 7.262 8.885 1.00 0.00 74 SER A C 4
ATOM 4903 O O . SER A 1 75 ? 13.677 7.157 7.716 1.00 0.00 74 SER A O 4
ATOM 4911 N N . GLY A 1 76 ? 14.079 6.986 9.916 1.00 0.00 75 GLY A N 4
ATOM 4912 C CA . GLY A 1 76 ? 15.522 6.819 9.808 1.00 0.00 75 GLY A CA 4
ATOM 4913 C C . GLY A 1 76 ? 16.213 7.753 10.796 1.00 0.00 75 GLY A C 4
ATOM 4914 O O . GLY A 1 76 ? 15.587 8.203 11.768 1.00 0.00 75 GLY A O 4
ATOM 4918 N N . CYS A 1 77 ? 17.498 8.016 10.570 1.00 0.00 76 CYS A N 4
ATOM 4919 C CA . CYS A 1 77 ? 18.326 8.921 11.358 1.00 0.00 76 CYS A CA 4
ATOM 4920 C C . CYS A 1 77 ? 17.903 10.360 11.090 1.00 0.00 76 CYS A C 4
ATOM 4921 O O . CYS A 1 77 ? 17.467 11.046 12.039 1.00 0.00 76 CYS A O 4
ATOM 4929 N N . MET A 1 1 ? 11.875 -6.992 6.441 1.00 0.00 0 MET A N 5
ATOM 4930 C CA . MET A 1 1 ? 11.221 -7.746 5.357 1.00 0.00 0 MET A CA 5
ATOM 4931 C C . MET A 1 1 ? 9.743 -7.478 5.310 1.00 0.00 0 MET A C 5
ATOM 4932 O O . MET A 1 1 ? 9.157 -7.101 6.319 1.00 0.00 0 MET A O 5
ATOM 4946 N N . GLY A 1 2 ? 9.170 -7.625 4.111 1.00 0.00 1 GLY A N 5
ATOM 4947 C CA . GLY A 1 2 ? 7.804 -7.255 3.772 1.00 0.00 1 GLY A CA 5
ATOM 4948 C C . GLY A 1 2 ? 7.656 -5.740 3.638 1.00 0.00 1 GLY A C 5
ATOM 4949 O O . GLY A 1 2 ? 7.007 -5.267 2.710 1.00 0.00 1 GLY A O 5
ATOM 4953 N N . LYS A 1 3 ? 8.323 -4.981 4.510 1.00 0.00 2 LYS A N 5
ATOM 4954 C CA . LYS A 1 3 ? 8.144 -3.543 4.677 1.00 0.00 2 LYS A CA 5
ATOM 4955 C C . LYS A 1 3 ? 8.672 -2.856 3.424 1.00 0.00 2 LYS A C 5
ATOM 4956 O O . LYS A 1 3 ? 9.892 -2.822 3.258 1.00 0.00 2 LYS A O 5
ATOM 4975 N N . ASP A 1 4 ? 7.792 -2.409 2.525 1.00 0.00 3 ASP A N 5
ATOM 4976 C CA . ASP A 1 4 ? 8.085 -1.793 1.216 1.00 0.00 3 ASP A CA 5
ATOM 4977 C C . ASP A 1 4 ? 6.769 -1.327 0.564 1.00 0.00 3 ASP A C 5
ATOM 4978 O O . ASP A 1 4 ? 6.581 -1.447 -0.639 1.00 0.00 3 ASP A O 5
ATOM 4987 N N . TYR A 1 5 ? 5.826 -0.815 1.368 1.00 0.00 4 TYR A N 5
ATOM 4988 C CA . TYR A 1 5 ? 4.529 -0.210 1.026 1.00 0.00 4 TYR A CA 5
ATOM 4989 C C . TYR A 1 5 ? 3.768 -0.874 -0.133 1.00 0.00 4 TYR A C 5
ATOM 4990 O O . TYR A 1 5 ? 2.820 -1.609 0.119 1.00 0.00 4 TYR A O 5
ATOM 5008 N N . TYR A 1 6 ? 4.156 -0.631 -1.389 1.00 0.00 5 TYR A N 5
ATOM 5009 C CA . TYR A 1 6 ? 3.691 -1.355 -2.566 1.00 0.00 5 TYR A CA 5
ATOM 5010 C C . TYR A 1 6 ? 3.654 -2.856 -2.275 1.00 0.00 5 TYR A C 5
ATOM 5011 O O . TYR A 1 6 ? 2.632 -3.504 -2.493 1.00 0.00 5 TYR A O 5
ATOM 5029 N N . GLN A 1 7 ? 4.743 -3.413 -1.746 1.00 0.00 6 GLN A N 5
ATOM 5030 C CA . GLN A 1 7 ? 4.827 -4.829 -1.429 1.00 0.00 6 GLN A CA 5
ATOM 5031 C C . GLN A 1 7 ? 3.806 -5.208 -0.357 1.00 0.00 6 GLN A C 5
ATOM 5032 O O . GLN A 1 7 ? 3.094 -6.196 -0.522 1.00 0.00 6 GLN A O 5
ATOM 5046 N N . THR A 1 8 ? 3.661 -4.405 0.698 1.00 0.00 7 THR A N 5
ATOM 5047 C CA . THR A 1 8 ? 2.677 -4.638 1.747 1.00 0.00 7 THR A CA 5
ATOM 5048 C C . THR A 1 8 ? 1.239 -4.584 1.213 1.00 0.00 7 THR A C 5
ATOM 5049 O O . THR A 1 8 ? 0.359 -5.296 1.701 1.00 0.00 7 THR A O 5
ATOM 5060 N N . LEU A 1 9 ? 1.012 -3.845 0.135 1.00 0.00 8 LEU A N 5
ATOM 5061 C CA . LEU A 1 9 ? -0.271 -3.744 -0.550 1.00 0.00 8 LEU A CA 5
ATOM 5062 C C . LEU A 1 9 ? -0.431 -4.917 -1.537 1.00 0.00 8 LEU A C 5
ATOM 5063 O O . LEU A 1 9 ? -1.545 -5.245 -1.928 1.00 0.00 8 LEU A O 5
ATOM 5079 N N . GLY A 1 10 ? 0.656 -5.629 -1.854 1.00 0.00 9 GLY A N 5
ATOM 5080 C CA . GLY A 1 10 ? 0.663 -6.908 -2.555 1.00 0.00 9 GLY A CA 5
ATOM 5081 C C . GLY A 1 10 ? 1.390 -6.856 -3.898 1.00 0.00 9 GLY A C 5
ATOM 5082 O O . GLY A 1 10 ? 1.079 -7.668 -4.771 1.00 0.00 9 GLY A O 5
ATOM 5086 N N . LEU A 1 11 ? 2.289 -5.894 -4.115 1.00 0.00 10 LEU A N 5
ATOM 5087 C CA . LEU A 1 11 ? 2.747 -5.482 -5.443 1.00 0.00 10 LEU A CA 5
ATOM 5088 C C . LEU A 1 11 ? 4.277 -5.497 -5.539 1.00 0.00 10 LEU A C 5
ATOM 5089 O O . LEU A 1 11 ? 4.964 -6.040 -4.669 1.00 0.00 10 LEU A O 5
ATOM 5105 N N . ALA A 1 12 ? 4.807 -4.906 -6.610 1.00 0.00 11 ALA A N 5
ATOM 5106 C CA . ALA A 1 12 ? 6.195 -4.517 -6.780 1.00 0.00 11 ALA A CA 5
ATOM 5107 C C . ALA A 1 12 ? 6.269 -3.015 -7.017 1.00 0.00 11 ALA A C 5
ATOM 5108 O O . ALA A 1 12 ? 5.270 -2.386 -7.384 1.00 0.00 11 ALA A O 5
ATOM 5115 N N . ARG A 1 13 ? 7.492 -2.484 -6.962 1.00 0.00 12 ARG A N 5
ATOM 5116 C CA . ARG A 1 13 ? 7.828 -1.214 -7.584 1.00 0.00 12 ARG A CA 5
ATOM 5117 C C . ARG A 1 13 ? 7.431 -1.341 -9.052 1.00 0.00 12 ARG A C 5
ATOM 5118 O O . ARG A 1 13 ? 7.866 -2.278 -9.727 1.00 0.00 12 ARG A O 5
ATOM 5139 N N . GLY A 1 14 ? 6.581 -0.439 -9.516 1.00 0.00 13 GLY A N 5
ATOM 5140 C CA . GLY A 1 14 ? 6.092 -0.371 -10.884 1.00 0.00 13 GLY A CA 5
ATOM 5141 C C . GLY A 1 14 ? 4.591 -0.610 -11.000 1.00 0.00 13 GLY A C 5
ATOM 5142 O O . GLY A 1 14 ? 4.061 -0.588 -12.113 1.00 0.00 13 GLY A O 5
ATOM 5146 N N . ALA A 1 15 ? 3.891 -0.869 -9.891 1.00 0.00 14 ALA A N 5
ATOM 5147 C CA . ALA A 1 15 ? 2.439 -0.993 -9.878 1.00 0.00 14 ALA A CA 5
ATOM 5148 C C . ALA A 1 15 ? 1.801 0.297 -10.388 1.00 0.00 14 ALA A C 5
ATOM 5149 O O . ALA A 1 15 ? 2.033 1.358 -9.804 1.00 0.00 14 ALA A O 5
ATOM 5156 N N . SER A 1 16 ? 1.015 0.207 -11.464 1.00 0.00 15 SER A N 5
ATOM 5157 C CA . SER A 1 16 ? 0.254 1.350 -11.947 1.00 0.00 15 SER A CA 5
ATOM 5158 C C . SER A 1 16 ? -0.924 1.607 -11.010 1.00 0.00 15 SER A C 5
ATOM 5159 O O . SER A 1 16 ? -1.240 0.784 -10.149 1.00 0.00 15 SER A O 5
ATOM 5167 N N . ASP A 1 17 ? -1.624 2.717 -11.208 1.00 0.00 16 ASP A N 5
ATOM 5168 C CA . ASP A 1 17 ? -2.683 3.177 -10.322 1.00 0.00 16 ASP A CA 5
ATOM 5169 C C . ASP A 1 17 ? -3.846 2.182 -10.206 1.00 0.00 16 ASP A C 5
ATOM 5170 O O . ASP A 1 17 ? -4.429 2.069 -9.126 1.00 0.00 16 ASP A O 5
ATOM 5179 N N . GLU A 1 18 ? -4.189 1.443 -11.270 1.00 0.00 17 GLU A N 5
ATOM 5180 C CA . GLU A 1 18 ? -5.253 0.438 -11.213 1.00 0.00 17 GLU A CA 5
ATOM 5181 C C . GLU A 1 18 ? -4.696 -0.899 -10.725 1.00 0.00 17 GLU A C 5
ATOM 5182 O O . GLU A 1 18 ? -5.452 -1.713 -10.212 1.00 0.00 17 GLU A O 5
ATOM 5194 N N . GLU A 1 19 ? -3.384 -1.141 -10.825 1.00 0.00 18 GLU A N 5
ATOM 5195 C CA . GLU A 1 19 ? -2.782 -2.327 -10.235 1.00 0.00 18 GLU A CA 5
ATOM 5196 C C . GLU A 1 19 ? -2.803 -2.135 -8.725 1.00 0.00 18 GLU A C 5
ATOM 5197 O O . GLU A 1 19 ? -3.177 -3.034 -7.977 1.00 0.00 18 GLU A O 5
ATOM 5209 N N . ILE A 1 20 ? -2.498 -0.905 -8.309 1.00 0.00 19 ILE A N 5
ATOM 5210 C CA . ILE A 1 20 ? -2.645 -0.399 -6.967 1.00 0.00 19 ILE A CA 5
ATOM 5211 C C . ILE A 1 20 ? -4.084 -0.636 -6.528 1.00 0.00 19 ILE A C 5
ATOM 5212 O O . ILE A 1 20 ? -4.282 -1.348 -5.554 1.00 0.00 19 ILE A O 5
ATOM 5228 N N . LYS A 1 21 ? -5.079 -0.085 -7.230 1.00 0.00 20 LYS A N 5
ATOM 5229 C CA . LYS A 1 21 ? -6.497 -0.182 -6.872 1.00 0.00 20 LYS A CA 5
ATOM 5230 C C . LYS A 1 21 ? -6.992 -1.633 -6.814 1.00 0.00 20 LYS A C 5
ATOM 5231 O O . LYS A 1 21 ? -7.730 -2.003 -5.900 1.00 0.00 20 LYS A O 5
ATOM 5250 N N . ARG A 1 22 ? -6.578 -2.469 -7.765 1.00 0.00 21 ARG A N 5
ATOM 5251 C CA . ARG A 1 22 ? -6.869 -3.897 -7.794 1.00 0.00 21 ARG A CA 5
ATOM 5252 C C . ARG A 1 22 ? -6.380 -4.530 -6.505 1.00 0.00 21 ARG A C 5
ATOM 5253 O O . ARG A 1 22 ? -7.167 -5.154 -5.787 1.00 0.00 21 ARG A O 5
ATOM 5274 N N . ALA A 1 23 ? -5.079 -4.388 -6.258 1.00 0.00 22 ALA A N 5
ATOM 5275 C CA . ALA A 1 23 ? -4.394 -4.921 -5.099 1.00 0.00 22 ALA A CA 5
ATOM 5276 C C . ALA A 1 23 ? -5.036 -4.401 -3.815 1.00 0.00 22 ALA A C 5
ATOM 5277 O O . ALA A 1 23 ? -5.267 -5.201 -2.924 1.00 0.00 22 ALA A O 5
ATOM 5284 N N . TYR A 1 24 ? -5.410 -3.121 -3.739 1.00 0.00 23 TYR A N 5
ATOM 5285 C CA . TYR A 1 24 ? -6.074 -2.442 -2.639 1.00 0.00 23 TYR A CA 5
ATOM 5286 C C . TYR A 1 24 ? -7.206 -3.293 -2.082 1.00 0.00 23 TYR A C 5
ATOM 5287 O O . TYR A 1 24 ? -7.120 -3.808 -0.965 1.00 0.00 23 TYR A O 5
ATOM 5305 N N . ARG A 1 25 ? -8.255 -3.482 -2.887 1.00 0.00 24 ARG A N 5
ATOM 5306 C CA . ARG A 1 25 ? -9.440 -4.197 -2.455 1.00 0.00 24 ARG A CA 5
ATOM 5307 C C . ARG A 1 25 ? -9.095 -5.651 -2.183 1.00 0.00 24 ARG A C 5
ATOM 5308 O O . ARG A 1 25 ? -9.640 -6.231 -1.252 1.00 0.00 24 ARG A O 5
ATOM 5329 N N . ARG A 1 26 ? -8.193 -6.246 -2.968 1.00 0.00 25 ARG A N 5
ATOM 5330 C CA . ARG A 1 26 ? -7.748 -7.616 -2.759 1.00 0.00 25 ARG A CA 5
ATOM 5331 C C . ARG A 1 26 ? -7.124 -7.778 -1.376 1.00 0.00 25 ARG A C 5
ATOM 5332 O O . ARG A 1 26 ? -7.547 -8.672 -0.649 1.00 0.00 25 ARG A O 5
ATOM 5353 N N . GLN A 1 27 ? -6.153 -6.946 -1.005 1.00 0.00 26 GLN A N 5
ATOM 5354 C CA . GLN A 1 27 ? -5.432 -7.009 0.242 1.00 0.00 26 GLN A CA 5
ATOM 5355 C C . GLN A 1 27 ? -6.370 -6.705 1.402 1.00 0.00 26 GLN A C 5
ATOM 5356 O O . GLN A 1 27 ? -6.355 -7.421 2.402 1.00 0.00 26 GLN A O 5
ATOM 5370 N N . ALA A 1 28 ? -7.214 -5.680 1.266 1.00 0.00 27 ALA A N 5
ATOM 5371 C CA . ALA A 1 28 ? -8.204 -5.356 2.273 1.00 0.00 27 ALA A CA 5
ATOM 5372 C C . ALA A 1 28 ? -9.093 -6.584 2.502 1.00 0.00 27 ALA A C 5
ATOM 5373 O O . ALA A 1 28 ? -9.155 -7.116 3.605 1.00 0.00 27 ALA A O 5
ATOM 5380 N N . LEU A 1 29 ? -9.745 -7.088 1.450 1.00 0.00 28 LEU A N 5
ATOM 5381 C CA . LEU A 1 29 ? -10.630 -8.256 1.465 1.00 0.00 28 LEU A CA 5
ATOM 5382 C C . LEU A 1 29 ? -9.873 -9.583 1.671 1.00 0.00 28 LEU A C 5
ATOM 5383 O O . LEU A 1 29 ? -10.488 -10.652 1.627 1.00 0.00 28 LEU A O 5
ATOM 5399 N N . ARG A 1 30 ? -8.560 -9.558 1.911 1.00 0.00 29 ARG A N 5
ATOM 5400 C CA . ARG A 1 30 ? -7.819 -10.653 2.507 1.00 0.00 29 ARG A CA 5
ATOM 5401 C C . ARG A 1 30 ? -7.876 -10.417 4.016 1.00 0.00 29 ARG A C 5
ATOM 5402 O O . ARG A 1 30 ? -8.702 -11.013 4.700 1.00 0.00 29 ARG A O 5
ATOM 5423 N N . TYR A 1 31 ? -7.035 -9.524 4.529 1.00 0.00 30 TYR A N 5
ATOM 5424 C CA . TYR A 1 31 ? -6.671 -9.404 5.935 1.00 0.00 30 TYR A CA 5
ATOM 5425 C C . TYR A 1 31 ? -7.666 -8.577 6.773 1.00 0.00 30 TYR A C 5
ATOM 5426 O O . TYR A 1 31 ? -7.358 -8.265 7.926 1.00 0.00 30 TYR A O 5
ATOM 5444 N N . HIS A 1 32 ? -8.830 -8.196 6.227 1.00 0.00 31 HIS A N 5
ATOM 5445 C CA . HIS A 1 32 ? -9.780 -7.253 6.815 1.00 0.00 31 HIS A CA 5
ATOM 5446 C C . HIS A 1 32 ? -10.089 -7.625 8.273 1.00 0.00 31 HIS A C 5
ATOM 5447 O O . HIS A 1 32 ? -10.404 -8.794 8.535 1.00 0.00 31 HIS A O 5
ATOM 5461 N N . PRO A 1 33 ? -10.136 -6.659 9.206 1.00 0.00 32 PRO A N 5
ATOM 5462 C CA . PRO A 1 33 ? -10.563 -6.910 10.575 1.00 0.00 32 PRO A CA 5
ATOM 5463 C C . PRO A 1 33 ? -12.043 -7.287 10.660 1.00 0.00 32 PRO A C 5
ATOM 5464 O O . PRO A 1 33 ? -12.469 -7.812 11.684 1.00 0.00 32 PRO A O 5
ATOM 5475 N N . ASP A 1 34 ? -12.803 -7.106 9.582 1.00 0.00 33 ASP A N 5
ATOM 5476 C CA . ASP A 1 34 ? -14.204 -7.489 9.502 1.00 0.00 33 ASP A CA 5
ATOM 5477 C C . ASP A 1 34 ? -14.257 -8.972 9.154 1.00 0.00 33 ASP A C 5
ATOM 5478 O O . ASP A 1 34 ? -14.865 -9.769 9.863 1.00 0.00 33 ASP A O 5
ATOM 5487 N N . LYS A 1 35 ? -13.570 -9.349 8.072 1.00 0.00 34 LYS A N 5
ATOM 5488 C CA . LYS A 1 35 ? -13.695 -10.654 7.448 1.00 0.00 34 LYS A CA 5
ATOM 5489 C C . LYS A 1 35 ? -12.806 -11.638 8.185 1.00 0.00 34 LYS A C 5
ATOM 5490 O O . LYS A 1 35 ? -13.297 -12.648 8.691 1.00 0.00 34 LYS A O 5
ATOM 5509 N N . ASN A 1 36 ? -11.497 -11.389 8.179 1.00 0.00 35 ASN A N 5
ATOM 5510 C CA . ASN A 1 36 ? -10.509 -12.399 8.520 1.00 0.00 35 ASN A CA 5
ATOM 5511 C C . ASN A 1 36 ? -10.407 -12.458 10.031 1.00 0.00 35 ASN A C 5
ATOM 5512 O O . ASN A 1 36 ? -10.268 -13.543 10.585 1.00 0.00 35 ASN A O 5
ATOM 5523 N N . LYS A 1 37 ? -10.496 -11.296 10.696 1.00 0.00 36 LYS A N 5
ATOM 5524 C CA . LYS A 1 37 ? -10.412 -11.131 12.146 1.00 0.00 36 LYS A CA 5
ATOM 5525 C C . LYS A 1 37 ? -9.138 -11.762 12.729 1.00 0.00 36 LYS A C 5
ATOM 5526 O O . LYS A 1 37 ? -9.103 -12.136 13.903 1.00 0.00 36 LYS A O 5
ATOM 5545 N N . GLU A 1 38 ? -8.137 -12.005 11.893 1.00 0.00 37 GLU A N 5
ATOM 5546 C CA . GLU A 1 38 ? -7.051 -12.911 12.185 1.00 0.00 37 GLU A CA 5
ATOM 5547 C C . GLU A 1 38 ? -6.082 -12.181 13.120 1.00 0.00 37 GLU A C 5
ATOM 5548 O O . GLU A 1 38 ? -5.654 -11.081 12.776 1.00 0.00 37 GLU A O 5
ATOM 5560 N N . PRO A 1 39 ? -5.765 -12.706 14.317 1.00 0.00 38 PRO A N 5
ATOM 5561 C CA . PRO A 1 39 ? -5.157 -11.905 15.385 1.00 0.00 38 PRO A CA 5
ATOM 5562 C C . PRO A 1 39 ? -3.677 -11.595 15.233 1.00 0.00 38 PRO A C 5
ATOM 5563 O O . PRO A 1 39 ? -3.076 -10.852 16.004 1.00 0.00 38 PRO A O 5
ATOM 5574 N N . GLY A 1 40 ? -3.125 -12.192 14.206 1.00 0.00 39 GLY A N 5
ATOM 5575 C CA . GLY A 1 40 ? -1.798 -11.987 13.645 1.00 0.00 39 GLY A CA 5
ATOM 5576 C C . GLY A 1 40 ? -1.816 -11.111 12.392 1.00 0.00 39 GLY A C 5
ATOM 5577 O O . GLY A 1 40 ? -0.760 -10.828 11.823 1.00 0.00 39 GLY A O 5
ATOM 5581 N N . ALA A 1 41 ? -2.996 -10.682 11.942 1.00 0.00 40 ALA A N 5
ATOM 5582 C CA . ALA A 1 41 ? -3.203 -9.747 10.853 1.00 0.00 40 ALA A CA 5
ATOM 5583 C C . ALA A 1 41 ? -3.701 -8.400 11.374 1.00 0.00 40 ALA A C 5
ATOM 5584 O O . ALA A 1 41 ? -4.074 -7.552 10.562 1.00 0.00 40 ALA A O 5
ATOM 5591 N N . GLU A 1 42 ? -3.741 -8.184 12.690 1.00 0.00 41 GLU A N 5
ATOM 5592 C CA . GLU A 1 42 ? -4.056 -6.879 13.255 1.00 0.00 41 GLU A CA 5
ATOM 5593 C C . GLU A 1 42 ? -2.978 -5.893 12.802 1.00 0.00 41 GLU A C 5
ATOM 5594 O O . GLU A 1 42 ? -3.296 -4.833 12.254 1.00 0.00 41 GLU A O 5
ATOM 5606 N N . GLU A 1 43 ? -1.718 -6.314 12.916 1.00 0.00 42 GLU A N 5
ATOM 5607 C CA . GLU A 1 43 ? -0.556 -5.537 12.533 1.00 0.00 42 GLU A CA 5
ATOM 5608 C C . GLU A 1 43 ? -0.462 -5.472 11.020 1.00 0.00 42 GLU A C 5
ATOM 5609 O O . GLU A 1 43 ? -0.243 -4.406 10.457 1.00 0.00 42 GLU A O 5
ATOM 5621 N N . LYS A 1 44 ? -0.640 -6.606 10.336 1.00 0.00 43 LYS A N 5
ATOM 5622 C CA . LYS A 1 44 ? -0.545 -6.644 8.884 1.00 0.00 43 LYS A CA 5
ATOM 5623 C C . LYS A 1 44 ? -1.518 -5.666 8.259 1.00 0.00 43 LYS A C 5
ATOM 5624 O O . LYS A 1 44 ? -1.155 -4.945 7.340 1.00 0.00 43 LYS A O 5
ATOM 5643 N N . PHE A 1 45 ? -2.743 -5.631 8.769 1.00 0.00 44 PHE A N 5
ATOM 5644 C CA . PHE A 1 45 ? -3.743 -4.679 8.318 1.00 0.00 44 PHE A CA 5
ATOM 5645 C C . PHE A 1 45 ? -3.274 -3.241 8.558 1.00 0.00 44 PHE A C 5
ATOM 5646 O O . PHE A 1 45 ? -3.414 -2.401 7.676 1.00 0.00 44 PHE A O 5
ATOM 5663 N N . LYS A 1 46 ? -2.709 -2.949 9.733 1.00 0.00 45 LYS A N 5
ATOM 5664 C CA . LYS A 1 46 ? -2.156 -1.631 10.052 1.00 0.00 45 LYS A CA 5
ATOM 5665 C C . LYS A 1 46 ? -0.958 -1.270 9.152 1.00 0.00 45 LYS A C 5
ATOM 5666 O O . LYS A 1 46 ? -0.726 -0.086 8.891 1.00 0.00 45 LYS A O 5
ATOM 5685 N N . GLU A 1 47 ? -0.239 -2.264 8.625 1.00 0.00 46 GLU A N 5
ATOM 5686 C CA . GLU A 1 47 ? 0.836 -2.133 7.643 1.00 0.00 46 GLU A CA 5
ATOM 5687 C C . GLU A 1 47 ? 0.210 -1.813 6.279 1.00 0.00 46 GLU A C 5
ATOM 5688 O O . GLU A 1 47 ? 0.605 -0.836 5.640 1.00 0.00 46 GLU A O 5
ATOM 5700 N N . ILE A 1 48 ? -0.807 -2.577 5.852 1.00 0.00 47 ILE A N 5
ATOM 5701 C CA . ILE A 1 48 ? -1.557 -2.345 4.616 1.00 0.00 47 ILE A CA 5
ATOM 5702 C C . ILE A 1 48 ? -2.084 -0.923 4.633 1.00 0.00 47 ILE A C 5
ATOM 5703 O O . ILE A 1 48 ? -1.887 -0.229 3.648 1.00 0.00 47 ILE A O 5
ATOM 5719 N N . ALA A 1 49 ? -2.696 -0.478 5.734 1.00 0.00 48 ALA A N 5
ATOM 5720 C CA . ALA A 1 49 ? -3.334 0.820 5.884 1.00 0.00 48 ALA A CA 5
ATOM 5721 C C . ALA A 1 49 ? -2.349 1.966 5.624 1.00 0.00 48 ALA A C 5
ATOM 5722 O O . ALA A 1 49 ? -2.752 3.011 5.110 1.00 0.00 48 ALA A O 5
ATOM 5729 N N . GLU A 1 50 ? -1.069 1.768 5.954 1.00 0.00 49 GLU A N 5
ATOM 5730 C CA . GLU A 1 50 ? -0.013 2.751 5.706 1.00 0.00 49 GLU A CA 5
ATOM 5731 C C . GLU A 1 50 ? 0.246 2.872 4.209 1.00 0.00 49 GLU A C 5
ATOM 5732 O O . GLU A 1 50 ? 0.333 3.967 3.653 1.00 0.00 49 GLU A O 5
ATOM 5744 N N . ALA A 1 51 ? 0.328 1.721 3.540 1.00 0.00 50 ALA A N 5
ATOM 5745 C CA . ALA A 1 51 ? 0.561 1.682 2.112 1.00 0.00 50 ALA A CA 5
ATOM 5746 C C . ALA A 1 51 ? -0.704 2.108 1.378 1.00 0.00 50 ALA A C 5
ATOM 5747 O O . ALA A 1 51 ? -0.607 2.628 0.277 1.00 0.00 50 ALA A O 5
ATOM 5754 N N . TYR A 1 52 ? -1.873 1.920 1.979 1.00 0.00 51 TYR A N 5
ATOM 5755 C CA . TYR A 1 52 ? -3.174 2.197 1.415 1.00 0.00 51 TYR A CA 5
ATOM 5756 C C . TYR A 1 52 ? -3.220 3.709 1.199 1.00 0.00 51 TYR A C 5
ATOM 5757 O O . TYR A 1 52 ? -3.515 4.175 0.099 1.00 0.00 51 TYR A O 5
ATOM 5775 N N . ASP A 1 53 ? -2.858 4.471 2.238 1.00 0.00 52 ASP A N 5
ATOM 5776 C CA . ASP A 1 53 ? -2.805 5.923 2.181 1.00 0.00 52 ASP A CA 5
ATOM 5777 C C . ASP A 1 53 ? -1.819 6.393 1.113 1.00 0.00 52 ASP A C 5
ATOM 5778 O O . ASP A 1 53 ? -2.210 7.104 0.182 1.00 0.00 52 ASP A O 5
ATOM 5787 N N . VAL A 1 54 ? -0.580 5.891 1.161 1.00 0.00 53 VAL A N 5
ATOM 5788 C CA . VAL A 1 54 ? 0.511 6.341 0.295 1.00 0.00 53 VAL A CA 5
ATOM 5789 C C . VAL A 1 54 ? 0.178 6.038 -1.150 1.00 0.00 53 VAL A C 5
ATOM 5790 O O . VAL A 1 54 ? 0.401 6.869 -2.027 1.00 0.00 53 VAL A O 5
ATOM 5803 N N . LEU A 1 55 ? -0.327 4.836 -1.419 1.00 0.00 54 LEU A N 5
ATOM 5804 C CA . LEU A 1 55 ? -0.603 4.417 -2.768 1.00 0.00 54 LEU A CA 5
ATOM 5805 C C . LEU A 1 55 ? -1.806 5.165 -3.348 1.00 0.00 54 LEU A C 5
ATOM 5806 O O . LEU A 1 55 ? -2.159 4.943 -4.507 1.00 0.00 54 LEU A O 5
ATOM 5822 N N . SER A 1 56 ? -2.429 6.084 -2.611 1.00 0.00 55 SER A N 5
ATOM 5823 C CA . SER A 1 56 ? -3.538 6.876 -3.104 1.00 0.00 55 SER A CA 5
ATOM 5824 C C . SER A 1 56 ? -3.183 8.359 -3.223 1.00 0.00 55 SER A C 5
ATOM 5825 O O . SER A 1 56 ? -3.511 8.940 -4.256 1.00 0.00 55 SER A O 5
ATOM 5833 N N . ASP A 1 57 ? -2.406 8.947 -2.305 1.00 0.00 56 ASP A N 5
ATOM 5834 C CA . ASP A 1 57 ? -2.178 10.394 -2.355 1.00 0.00 56 ASP A CA 5
ATOM 5835 C C . ASP A 1 57 ? -1.039 10.683 -3.350 1.00 0.00 56 ASP A C 5
ATOM 5836 O O . ASP A 1 57 ? 0.071 10.167 -3.184 1.00 0.00 56 ASP A O 5
ATOM 5845 N N . PRO A 1 58 ? -1.284 11.481 -4.406 1.00 0.00 57 PRO A N 5
ATOM 5846 C CA . PRO A 1 58 ? -0.333 11.650 -5.494 1.00 0.00 57 PRO A CA 5
ATOM 5847 C C . PRO A 1 58 ? 0.885 12.501 -5.121 1.00 0.00 57 PRO A C 5
ATOM 5848 O O . PRO A 1 58 ? 1.885 12.413 -5.836 1.00 0.00 57 PRO A O 5
ATOM 5859 N N . ARG A 1 59 ? 0.850 13.315 -4.056 1.00 0.00 58 ARG A N 5
ATOM 5860 C CA . ARG A 1 59 ? 2.043 14.030 -3.595 1.00 0.00 58 ARG A CA 5
ATOM 5861 C C . ARG A 1 59 ? 2.897 13.078 -2.775 1.00 0.00 58 ARG A C 5
ATOM 5862 O O . ARG A 1 59 ? 4.108 13.050 -2.935 1.00 0.00 58 ARG A O 5
ATOM 5883 N N . LYS A 1 60 ? 2.291 12.229 -1.947 1.00 0.00 59 LYS A N 5
ATOM 5884 C CA . LYS A 1 60 ? 3.035 11.385 -1.031 1.00 0.00 59 LYS A CA 5
ATOM 5885 C C . LYS A 1 60 ? 3.702 10.292 -1.855 1.00 0.00 59 LYS A C 5
ATOM 5886 O O . LYS A 1 60 ? 4.875 9.982 -1.653 1.00 0.00 59 LYS A O 5
ATOM 5905 N N . ARG A 1 61 ? 2.993 9.750 -2.845 1.00 0.00 60 ARG A N 5
ATOM 5906 C CA . ARG A 1 61 ? 3.581 8.828 -3.802 1.00 0.00 60 ARG A CA 5
ATOM 5907 C C . ARG A 1 61 ? 4.541 9.469 -4.793 1.00 0.00 60 ARG A C 5
ATOM 5908 O O . ARG A 1 61 ? 5.321 8.718 -5.370 1.00 0.00 60 ARG A O 5
ATOM 5929 N N . GLU A 1 62 ? 4.561 10.792 -4.981 1.00 0.00 61 GLU A N 5
ATOM 5930 C CA . GLU A 1 62 ? 5.622 11.436 -5.764 1.00 0.00 61 GLU A CA 5
ATOM 5931 C C . GLU A 1 62 ? 6.978 11.104 -5.138 1.00 0.00 61 GLU A C 5
ATOM 5932 O O . GLU A 1 62 ? 7.938 10.789 -5.842 1.00 0.00 61 GLU A O 5
ATOM 5944 N N . ILE A 1 63 ? 7.013 11.022 -3.807 1.00 0.00 62 ILE A N 5
ATOM 5945 C CA . ILE A 1 63 ? 8.236 10.796 -3.061 1.00 0.00 62 ILE A CA 5
ATOM 5946 C C . ILE A 1 63 ? 8.630 9.322 -3.255 1.00 0.00 62 ILE A C 5
ATOM 5947 O O . ILE A 1 63 ? 9.820 9.006 -3.343 1.00 0.00 62 ILE A O 5
ATOM 5963 N N . PHE A 1 64 ? 7.664 8.407 -3.386 1.00 0.00 63 PHE A N 5
ATOM 5964 C CA . PHE A 1 64 ? 7.967 7.028 -3.742 1.00 0.00 63 PHE A CA 5
ATOM 5965 C C . PHE A 1 64 ? 8.395 6.920 -5.213 1.00 0.00 63 PHE A C 5
ATOM 5966 O O . PHE A 1 64 ? 9.249 6.095 -5.521 1.00 0.00 63 PHE A O 5
ATOM 5983 N N . ASP A 1 65 ? 7.858 7.722 -6.134 1.00 0.00 64 ASP A N 5
ATOM 5984 C CA . ASP A 1 65 ? 8.262 7.663 -7.539 1.00 0.00 64 ASP A CA 5
ATOM 5985 C C . ASP A 1 65 ? 9.714 8.120 -7.696 1.00 0.00 64 ASP A C 5
ATOM 5986 O O . ASP A 1 65 ? 10.538 7.395 -8.259 1.00 0.00 64 ASP A O 5
ATOM 5995 N N . ARG A 1 66 ? 10.056 9.290 -7.145 1.00 0.00 65 ARG A N 5
ATOM 5996 C CA . ARG A 1 66 ? 11.405 9.848 -7.211 1.00 0.00 65 ARG A CA 5
ATOM 5997 C C . ARG A 1 66 ? 12.365 8.927 -6.460 1.00 0.00 65 ARG A C 5
ATOM 5998 O O . ARG A 1 66 ? 13.322 8.419 -7.047 1.00 0.00 65 ARG A O 5
ATOM 6019 N N . TYR A 1 67 ? 12.135 8.741 -5.160 1.00 0.00 66 TYR A N 5
ATOM 6020 C CA . TYR A 1 67 ? 13.054 8.025 -4.285 1.00 0.00 66 TYR A CA 5
ATOM 6021 C C . TYR A 1 67 ? 12.732 6.530 -4.296 1.00 0.00 66 TYR A C 5
ATOM 6022 O O . TYR A 1 67 ? 13.518 5.736 -4.814 1.00 0.00 66 TYR A O 5
ATOM 6040 N N . GLY A 1 68 ? 11.584 6.138 -3.741 1.00 0.00 67 GLY A N 5
ATOM 6041 C CA . GLY A 1 68 ? 11.158 4.742 -3.667 1.00 0.00 67 GLY A CA 5
ATOM 6042 C C . GLY A 1 68 ? 11.652 4.093 -2.388 1.00 0.00 67 GLY A C 5
ATOM 6043 O O . GLY A 1 68 ? 12.846 3.826 -2.249 1.00 0.00 67 GLY A O 5
ATOM 6047 N N . GLU A 1 69 ? 10.719 3.861 -1.460 1.00 0.00 68 GLU A N 5
ATOM 6048 C CA . GLU A 1 69 ? 10.909 3.318 -0.115 1.00 0.00 68 GLU A CA 5
ATOM 6049 C C . GLU A 1 69 ? 11.750 4.259 0.759 1.00 0.00 68 GLU A C 5
ATOM 6050 O O . GLU A 1 69 ? 11.211 4.796 1.722 1.00 0.00 68 GLU A O 5
ATOM 6062 N N . GLU A 1 70 ? 13.004 4.543 0.406 1.00 0.00 69 GLU A N 5
ATOM 6063 C CA . GLU A 1 70 ? 13.909 5.440 1.125 1.00 0.00 69 GLU A CA 5
ATOM 6064 C C . GLU A 1 70 ? 13.290 6.822 1.337 1.00 0.00 69 GLU A C 5
ATOM 6065 O O . GLU A 1 70 ? 13.352 7.371 2.435 1.00 0.00 69 GLU A O 5
ATOM 6077 N N . GLY A 1 71 ? 12.631 7.374 0.316 1.00 0.00 70 GLY A N 5
ATOM 6078 C CA . GLY A 1 71 ? 11.996 8.679 0.435 1.00 0.00 70 GLY A CA 5
ATOM 6079 C C . GLY A 1 71 ? 10.740 8.632 1.293 1.00 0.00 70 GLY A C 5
ATOM 6080 O O . GLY A 1 71 ? 10.311 9.665 1.796 1.00 0.00 70 GLY A O 5
ATOM 6084 N N . LEU A 1 72 ? 10.116 7.463 1.434 1.00 0.00 71 LEU A N 5
ATOM 6085 C CA . LEU A 1 72 ? 8.876 7.341 2.175 1.00 0.00 71 LEU A CA 5
ATOM 6086 C C . LEU A 1 72 ? 9.219 7.099 3.643 1.00 0.00 71 LEU A C 5
ATOM 6087 O O . LEU A 1 72 ? 8.819 7.885 4.499 1.00 0.00 71 LEU A O 5
ATOM 6103 N N . LYS A 1 73 ? 9.951 6.022 3.950 1.00 0.00 72 LYS A N 5
ATOM 6104 C CA . LYS A 1 73 ? 10.241 5.635 5.328 1.00 0.00 72 LYS A CA 5
ATOM 6105 C C . LYS A 1 73 ? 11.364 6.464 5.939 1.00 0.00 72 LYS A C 5
ATOM 6106 O O . LYS A 1 73 ? 11.412 6.590 7.158 1.00 0.00 72 LYS A O 5
ATOM 6125 N N . GLY A 1 74 ? 12.267 7.003 5.130 1.00 0.00 73 GLY A N 5
ATOM 6126 C CA . GLY A 1 74 ? 13.489 7.632 5.600 1.00 0.00 73 GLY A CA 5
ATOM 6127 C C . GLY A 1 74 ? 13.174 8.916 6.346 1.00 0.00 73 GLY A C 5
ATOM 6128 O O . GLY A 1 74 ? 12.889 9.937 5.719 1.00 0.00 73 GLY A O 5
ATOM 6132 N N . SER A 1 75 ? 13.290 8.896 7.673 1.00 0.00 74 SER A N 5
ATOM 6133 C CA . SER A 1 75 ? 12.945 9.982 8.584 1.00 0.00 74 SER A CA 5
ATOM 6134 C C . SER A 1 75 ? 11.500 10.443 8.357 1.00 0.00 74 SER A C 5
ATOM 6135 O O . SER A 1 75 ? 10.575 9.740 8.767 1.00 0.00 74 SER A O 5
ATOM 6143 N N . GLY A 1 76 ? 11.292 11.592 7.718 1.00 0.00 75 GLY A N 5
ATOM 6144 C CA . GLY A 1 76 ? 9.989 12.189 7.498 1.00 0.00 75 GLY A CA 5
ATOM 6145 C C . GLY A 1 76 ? 10.166 13.578 6.898 1.00 0.00 75 GLY A C 5
ATOM 6146 O O . GLY A 1 76 ? 11.299 14.016 6.658 1.00 0.00 75 GLY A O 5
ATOM 6150 N N . CYS A 1 77 ? 9.053 14.267 6.657 1.00 0.00 76 CYS A N 5
ATOM 6151 C CA . CYS A 1 77 ? 8.995 15.610 6.098 1.00 0.00 76 CYS A CA 5
ATOM 6152 C C . CYS A 1 77 ? 7.950 16.390 6.864 1.00 0.00 76 CYS A C 5
ATOM 6153 O O . CYS A 1 77 ? 6.800 15.907 6.952 1.00 0.00 76 CYS A O 5
ATOM 6161 N N . MET A 1 1 ? 7.569 0.578 10.011 1.00 0.00 0 MET A N 6
ATOM 6162 C CA . MET A 1 1 ? 6.292 0.093 9.458 1.00 0.00 0 MET A CA 6
ATOM 6163 C C . MET A 1 1 ? 6.052 0.557 8.031 1.00 0.00 0 MET A C 6
ATOM 6164 O O . MET A 1 1 ? 5.556 -0.245 7.245 1.00 0.00 0 MET A O 6
ATOM 6178 N N . GLY A 1 2 ? 6.440 1.777 7.637 1.00 0.00 1 GLY A N 6
ATOM 6179 C CA . GLY A 1 2 ? 6.422 2.208 6.241 1.00 0.00 1 GLY A CA 6
ATOM 6180 C C . GLY A 1 2 ? 7.565 1.574 5.441 1.00 0.00 1 GLY A C 6
ATOM 6181 O O . GLY A 1 2 ? 8.252 2.260 4.687 1.00 0.00 1 GLY A O 6
ATOM 6185 N N . LYS A 1 3 ? 7.844 0.290 5.675 1.00 0.00 2 LYS A N 6
ATOM 6186 C CA . LYS A 1 3 ? 8.764 -0.508 4.889 1.00 0.00 2 LYS A CA 6
ATOM 6187 C C . LYS A 1 3 ? 8.080 -0.746 3.549 1.00 0.00 2 LYS A C 6
ATOM 6188 O O . LYS A 1 3 ? 6.915 -1.141 3.550 1.00 0.00 2 LYS A O 6
ATOM 6207 N N . ASP A 1 4 ? 8.764 -0.542 2.424 1.00 0.00 3 ASP A N 6
ATOM 6208 C CA . ASP A 1 4 ? 8.209 -0.519 1.072 1.00 0.00 3 ASP A CA 6
ATOM 6209 C C . ASP A 1 4 ? 6.965 0.381 1.006 1.00 0.00 3 ASP A C 6
ATOM 6210 O O . ASP A 1 4 ? 6.704 1.123 1.943 1.00 0.00 3 ASP A O 6
ATOM 6219 N N . TYR A 1 5 ? 6.202 0.339 -0.095 1.00 0.00 4 TYR A N 6
ATOM 6220 C CA . TYR A 1 5 ? 4.795 0.762 -0.133 1.00 0.00 4 TYR A CA 6
ATOM 6221 C C . TYR A 1 5 ? 4.076 -0.068 -1.186 1.00 0.00 4 TYR A C 6
ATOM 6222 O O . TYR A 1 5 ? 3.104 -0.736 -0.851 1.00 0.00 4 TYR A O 6
ATOM 6240 N N . TYR A 1 6 ? 4.604 -0.106 -2.422 1.00 0.00 5 TYR A N 6
ATOM 6241 C CA . TYR A 1 6 ? 4.118 -0.944 -3.520 1.00 0.00 5 TYR A CA 6
ATOM 6242 C C . TYR A 1 6 ? 3.751 -2.334 -2.993 1.00 0.00 5 TYR A C 6
ATOM 6243 O O . TYR A 1 6 ? 2.584 -2.732 -2.989 1.00 0.00 5 TYR A O 6
ATOM 6261 N N . GLN A 1 7 ? 4.758 -3.084 -2.550 1.00 0.00 6 GLN A N 6
ATOM 6262 C CA . GLN A 1 7 ? 4.577 -4.488 -2.235 1.00 0.00 6 GLN A CA 6
ATOM 6263 C C . GLN A 1 7 ? 3.849 -4.696 -0.911 1.00 0.00 6 GLN A C 6
ATOM 6264 O O . GLN A 1 7 ? 3.246 -5.747 -0.707 1.00 0.00 6 GLN A O 6
ATOM 6278 N N . THR A 1 8 ? 3.806 -3.684 -0.051 1.00 0.00 7 THR A N 6
ATOM 6279 C CA . THR A 1 8 ? 2.962 -3.666 1.144 1.00 0.00 7 THR A CA 6
ATOM 6280 C C . THR A 1 8 ? 1.469 -3.757 0.800 1.00 0.00 7 THR A C 6
ATOM 6281 O O . THR A 1 8 ? 0.692 -4.189 1.639 1.00 0.00 7 THR A O 6
ATOM 6292 N N . LEU A 1 9 ? 1.070 -3.454 -0.437 1.00 0.00 8 LEU A N 6
ATOM 6293 C CA . LEU A 1 9 ? -0.285 -3.609 -0.988 1.00 0.00 8 LEU A CA 6
ATOM 6294 C C . LEU A 1 9 ? -0.265 -4.668 -2.106 1.00 0.00 8 LEU A C 6
ATOM 6295 O O . LEU A 1 9 ? -1.196 -4.784 -2.892 1.00 0.00 8 LEU A O 6
ATOM 6311 N N . GLY A 1 10 ? 0.805 -5.463 -2.189 1.00 0.00 9 GLY A N 6
ATOM 6312 C CA . GLY A 1 10 ? 0.912 -6.608 -3.077 1.00 0.00 9 GLY A CA 6
ATOM 6313 C C . GLY A 1 10 ? 1.485 -6.262 -4.446 1.00 0.00 9 GLY A C 6
ATOM 6314 O O . GLY A 1 10 ? 1.542 -7.144 -5.306 1.00 0.00 9 GLY A O 6
ATOM 6318 N N . LEU A 1 11 ? 1.922 -5.023 -4.683 1.00 0.00 10 LEU A N 6
ATOM 6319 C CA . LEU A 1 11 ? 2.488 -4.618 -5.967 1.00 0.00 10 LEU A CA 6
ATOM 6320 C C . LEU A 1 11 ? 3.980 -4.934 -6.062 1.00 0.00 10 LEU A C 6
ATOM 6321 O O . LEU A 1 11 ? 4.530 -5.592 -5.184 1.00 0.00 10 LEU A O 6
ATOM 6337 N N . ALA A 1 12 ? 4.628 -4.524 -7.148 1.00 0.00 11 ALA A N 6
ATOM 6338 C CA . ALA A 1 12 ? 6.063 -4.610 -7.354 1.00 0.00 11 ALA A CA 6
ATOM 6339 C C . ALA A 1 12 ? 6.489 -3.447 -8.255 1.00 0.00 11 ALA A C 6
ATOM 6340 O O . ALA A 1 12 ? 5.647 -2.732 -8.805 1.00 0.00 11 ALA A O 6
ATOM 6347 N N . ARG A 1 13 ? 7.801 -3.287 -8.409 1.00 0.00 12 ARG A N 6
ATOM 6348 C CA . ARG A 1 13 ? 8.514 -2.333 -9.256 1.00 0.00 12 ARG A CA 6
ATOM 6349 C C . ARG A 1 13 ? 8.064 -2.351 -10.726 1.00 0.00 12 ARG A C 6
ATOM 6350 O O . ARG A 1 13 ? 8.732 -2.944 -11.578 1.00 0.00 12 ARG A O 6
ATOM 6371 N N . GLY A 1 14 ? 6.970 -1.673 -11.060 1.00 0.00 13 GLY A N 6
ATOM 6372 C CA . GLY A 1 14 ? 6.407 -1.643 -12.409 1.00 0.00 13 GLY A CA 6
ATOM 6373 C C . GLY A 1 14 ? 4.906 -1.915 -12.434 1.00 0.00 13 GLY A C 6
ATOM 6374 O O . GLY A 1 14 ? 4.300 -1.932 -13.506 1.00 0.00 13 GLY A O 6
ATOM 6378 N N . ALA A 1 15 ? 4.276 -2.142 -11.278 1.00 0.00 14 ALA A N 6
ATOM 6379 C CA . ALA A 1 15 ? 2.831 -2.064 -11.152 1.00 0.00 14 ALA A CA 6
ATOM 6380 C C . ALA A 1 15 ? 2.374 -0.611 -11.316 1.00 0.00 14 ALA A C 6
ATOM 6381 O O . ALA A 1 15 ? 3.179 0.325 -11.268 1.00 0.00 14 ALA A O 6
ATOM 6388 N N . SER A 1 16 ? 1.073 -0.413 -11.453 1.00 0.00 15 SER A N 6
ATOM 6389 C CA . SER A 1 16 ? 0.470 0.842 -11.867 1.00 0.00 15 SER A CA 6
ATOM 6390 C C . SER A 1 16 ? -0.712 1.183 -10.972 1.00 0.00 15 SER A C 6
ATOM 6391 O O . SER A 1 16 ? -1.129 0.378 -10.135 1.00 0.00 15 SER A O 6
ATOM 6399 N N . ASP A 1 17 ? -1.272 2.373 -11.164 1.00 0.00 16 ASP A N 6
ATOM 6400 C CA . ASP A 1 17 ? -2.341 2.910 -10.325 1.00 0.00 16 ASP A CA 6
ATOM 6401 C C . ASP A 1 17 ? -3.603 2.046 -10.413 1.00 0.00 16 ASP A C 6
ATOM 6402 O O . ASP A 1 17 ? -4.374 1.918 -9.462 1.00 0.00 16 ASP A O 6
ATOM 6411 N N . GLU A 1 18 ? -3.762 1.379 -11.555 1.00 0.00 17 GLU A N 6
ATOM 6412 C CA . GLU A 1 18 ? -4.826 0.443 -11.857 1.00 0.00 17 GLU A CA 6
ATOM 6413 C C . GLU A 1 18 ? -4.680 -0.796 -10.981 1.00 0.00 17 GLU A C 6
ATOM 6414 O O . GLU A 1 18 ? -5.675 -1.333 -10.495 1.00 0.00 17 GLU A O 6
ATOM 6426 N N . GLU A 1 19 ? -3.447 -1.263 -10.779 1.00 0.00 18 GLU A N 6
ATOM 6427 C CA . GLU A 1 19 ? -3.143 -2.435 -9.987 1.00 0.00 18 GLU A CA 6
ATOM 6428 C C . GLU A 1 19 ? -3.273 -2.040 -8.528 1.00 0.00 18 GLU A C 6
ATOM 6429 O O . GLU A 1 19 ? -3.757 -2.831 -7.734 1.00 0.00 18 GLU A O 6
ATOM 6441 N N . ILE A 1 20 ? -2.901 -0.806 -8.183 1.00 0.00 19 ILE A N 6
ATOM 6442 C CA . ILE A 1 20 ? -3.071 -0.264 -6.853 1.00 0.00 19 ILE A CA 6
ATOM 6443 C C . ILE A 1 20 ? -4.543 -0.365 -6.481 1.00 0.00 19 ILE A C 6
ATOM 6444 O O . ILE A 1 20 ? -4.870 -1.099 -5.552 1.00 0.00 19 ILE A O 6
ATOM 6460 N N . LYS A 1 21 ? -5.438 0.303 -7.217 1.00 0.00 20 LYS A N 6
ATOM 6461 C CA . LYS A 1 21 ? -6.865 0.290 -6.895 1.00 0.00 20 LYS A CA 6
ATOM 6462 C C . LYS A 1 21 ? -7.447 -1.131 -6.926 1.00 0.00 20 LYS A C 6
ATOM 6463 O O . LYS A 1 21 ? -8.382 -1.433 -6.184 1.00 0.00 20 LYS A O 6
ATOM 6482 N N . ARG A 1 22 ? -6.938 -2.020 -7.785 1.00 0.00 21 ARG A N 6
ATOM 6483 C CA . ARG A 1 22 ? -7.387 -3.414 -7.868 1.00 0.00 21 ARG A CA 6
ATOM 6484 C C . ARG A 1 22 ? -6.989 -4.148 -6.591 1.00 0.00 21 ARG A C 6
ATOM 6485 O O . ARG A 1 22 ? -7.838 -4.659 -5.859 1.00 0.00 21 ARG A O 6
ATOM 6506 N N . ALA A 1 23 ? -5.688 -4.198 -6.330 1.00 0.00 22 ALA A N 6
ATOM 6507 C CA . ALA A 1 23 ? -5.094 -4.879 -5.197 1.00 0.00 22 ALA A CA 6
ATOM 6508 C C . ALA A 1 23 ? -5.569 -4.301 -3.857 1.00 0.00 22 ALA A C 6
ATOM 6509 O O . ALA A 1 23 ? -5.581 -5.025 -2.872 1.00 0.00 22 ALA A O 6
ATOM 6516 N N . TYR A 1 24 ? -6.031 -3.053 -3.803 1.00 0.00 23 TYR A N 6
ATOM 6517 C CA . TYR A 1 24 ? -6.577 -2.370 -2.646 1.00 0.00 23 TYR A CA 6
ATOM 6518 C C . TYR A 1 24 ? -7.701 -3.152 -1.962 1.00 0.00 23 TYR A C 6
ATOM 6519 O O . TYR A 1 24 ? -7.575 -3.514 -0.788 1.00 0.00 23 TYR A O 6
ATOM 6537 N N . ARG A 1 25 ? -8.825 -3.386 -2.657 1.00 0.00 24 ARG A N 6
ATOM 6538 C CA . ARG A 1 25 ? -9.971 -4.048 -2.031 1.00 0.00 24 ARG A CA 6
ATOM 6539 C C . ARG A 1 25 ? -9.631 -5.511 -1.782 1.00 0.00 24 ARG A C 6
ATOM 6540 O O . ARG A 1 25 ? -10.010 -6.053 -0.749 1.00 0.00 24 ARG A O 6
ATOM 6561 N N . ARG A 1 26 ? -8.845 -6.114 -2.683 1.00 0.00 25 ARG A N 6
ATOM 6562 C CA . ARG A 1 26 ? -8.316 -7.465 -2.546 1.00 0.00 25 ARG A CA 6
ATOM 6563 C C . ARG A 1 26 ? -7.595 -7.557 -1.203 1.00 0.00 25 ARG A C 6
ATOM 6564 O O . ARG A 1 26 ? -7.920 -8.443 -0.415 1.00 0.00 25 ARG A O 6
ATOM 6585 N N . GLN A 1 27 ? -6.614 -6.694 -0.941 1.00 0.00 26 GLN A N 6
ATOM 6586 C CA . GLN A 1 27 ? -5.756 -6.850 0.209 1.00 0.00 26 GLN A CA 6
ATOM 6587 C C . GLN A 1 27 ? -6.491 -6.510 1.499 1.00 0.00 26 GLN A C 6
ATOM 6588 O O . GLN A 1 27 ? -6.386 -7.275 2.455 1.00 0.00 26 GLN A O 6
ATOM 6602 N N . ALA A 1 28 ? -7.258 -5.416 1.530 1.00 0.00 27 ALA A N 6
ATOM 6603 C CA . ALA A 1 28 ? -8.012 -5.056 2.725 1.00 0.00 27 ALA A CA 6
ATOM 6604 C C . ALA A 1 28 ? -8.962 -6.184 3.122 1.00 0.00 27 ALA A C 6
ATOM 6605 O O . ALA A 1 28 ? -9.028 -6.544 4.295 1.00 0.00 27 ALA A O 6
ATOM 6612 N N . LEU A 1 29 ? -9.677 -6.765 2.150 1.00 0.00 28 LEU A N 6
ATOM 6613 C CA . LEU A 1 29 ? -10.554 -7.907 2.378 1.00 0.00 28 LEU A CA 6
ATOM 6614 C C . LEU A 1 29 ? -9.772 -9.061 3.004 1.00 0.00 28 LEU A C 6
ATOM 6615 O O . LEU A 1 29 ? -10.211 -9.622 4.004 1.00 0.00 28 LEU A O 6
ATOM 6631 N N . ARG A 1 30 ? -8.599 -9.381 2.455 1.00 0.00 29 ARG A N 6
ATOM 6632 C CA . ARG A 1 30 ? -7.776 -10.512 2.878 1.00 0.00 29 ARG A CA 6
ATOM 6633 C C . ARG A 1 30 ? -7.474 -10.475 4.379 1.00 0.00 29 ARG A C 6
ATOM 6634 O O . ARG A 1 30 ? -7.550 -11.507 5.045 1.00 0.00 29 ARG A O 6
ATOM 6655 N N . TYR A 1 31 ? -7.122 -9.297 4.901 1.00 0.00 30 TYR A N 6
ATOM 6656 C CA . TYR A 1 31 ? -6.683 -9.084 6.277 1.00 0.00 30 TYR A CA 6
ATOM 6657 C C . TYR A 1 31 ? -7.809 -8.588 7.196 1.00 0.00 30 TYR A C 6
ATOM 6658 O O . TYR A 1 31 ? -7.567 -8.440 8.393 1.00 0.00 30 TYR A O 6
ATOM 6676 N N . HIS A 1 32 ? -9.013 -8.314 6.676 1.00 0.00 31 HIS A N 6
ATOM 6677 C CA . HIS A 1 32 ? -10.060 -7.579 7.388 1.00 0.00 31 HIS A CA 6
ATOM 6678 C C . HIS A 1 32 ? -10.366 -8.347 8.686 1.00 0.00 31 HIS A C 6
ATOM 6679 O O . HIS A 1 32 ? -10.561 -9.569 8.624 1.00 0.00 31 HIS A O 6
ATOM 6693 N N . PRO A 1 33 ? -10.512 -7.682 9.844 1.00 0.00 32 PRO A N 6
ATOM 6694 C CA . PRO A 1 33 ? -10.863 -8.353 11.097 1.00 0.00 32 PRO A CA 6
ATOM 6695 C C . PRO A 1 33 ? -12.265 -8.986 11.028 1.00 0.00 32 PRO A C 6
ATOM 6696 O O . PRO A 1 33 ? -12.602 -9.871 11.814 1.00 0.00 32 PRO A O 6
ATOM 6707 N N . ASP A 1 34 ? -13.075 -8.566 10.054 1.00 0.00 33 ASP A N 6
ATOM 6708 C CA . ASP A 1 34 ? -14.400 -9.095 9.756 1.00 0.00 33 ASP A CA 6
ATOM 6709 C C . ASP A 1 34 ? -14.341 -10.335 8.867 1.00 0.00 33 ASP A C 6
ATOM 6710 O O . ASP A 1 34 ? -15.346 -11.033 8.740 1.00 0.00 33 ASP A O 6
ATOM 6719 N N . LYS A 1 35 ? -13.223 -10.590 8.178 1.00 0.00 34 LYS A N 6
ATOM 6720 C CA . LYS A 1 35 ? -13.157 -11.557 7.081 1.00 0.00 34 LYS A CA 6
ATOM 6721 C C . LYS A 1 35 ? -12.162 -12.649 7.432 1.00 0.00 34 LYS A C 6
ATOM 6722 O O . LYS A 1 35 ? -12.503 -13.823 7.320 1.00 0.00 34 LYS A O 6
ATOM 6741 N N . ASN A 1 36 ? -10.937 -12.279 7.810 1.00 0.00 35 ASN A N 6
ATOM 6742 C CA . ASN A 1 36 ? -9.899 -13.251 8.120 1.00 0.00 35 ASN A CA 6
ATOM 6743 C C . ASN A 1 36 ? -10.184 -13.852 9.487 1.00 0.00 35 ASN A C 6
ATOM 6744 O O . ASN A 1 36 ? -9.958 -15.034 9.725 1.00 0.00 35 ASN A O 6
ATOM 6755 N N . LYS A 1 37 ? -10.658 -13.002 10.403 1.00 0.00 36 LYS A N 6
ATOM 6756 C CA . LYS A 1 37 ? -10.740 -13.232 11.838 1.00 0.00 36 LYS A CA 6
ATOM 6757 C C . LYS A 1 37 ? -9.395 -13.580 12.492 1.00 0.00 36 LYS A C 6
ATOM 6758 O O . LYS A 1 37 ? -9.360 -13.844 13.692 1.00 0.00 36 LYS A O 6
ATOM 6777 N N . GLU A 1 38 ? -8.288 -13.538 11.749 1.00 0.00 37 GLU A N 6
ATOM 6778 C CA . GLU A 1 38 ? -6.973 -13.904 12.222 1.00 0.00 37 GLU A CA 6
ATOM 6779 C C . GLU A 1 38 ? -6.561 -13.033 13.420 1.00 0.00 37 GLU A C 6
ATOM 6780 O O . GLU A 1 38 ? -6.545 -11.801 13.292 1.00 0.00 37 GLU A O 6
ATOM 6792 N N . PRO A 1 39 ? -6.211 -13.632 14.572 1.00 0.00 38 PRO A N 6
ATOM 6793 C CA . PRO A 1 39 ? -5.758 -12.882 15.729 1.00 0.00 38 PRO A CA 6
ATOM 6794 C C . PRO A 1 39 ? -4.396 -12.256 15.442 1.00 0.00 38 PRO A C 6
ATOM 6795 O O . PRO A 1 39 ? -3.435 -12.957 15.110 1.00 0.00 38 PRO A O 6
ATOM 6806 N N . GLY A 1 40 ? -4.296 -10.939 15.597 1.00 0.00 39 GLY A N 6
ATOM 6807 C CA . GLY A 1 40 ? -3.046 -10.215 15.411 1.00 0.00 39 GLY A CA 6
ATOM 6808 C C . GLY A 1 40 ? -2.801 -9.764 13.968 1.00 0.00 39 GLY A C 6
ATOM 6809 O O . GLY A 1 40 ? -1.851 -9.016 13.724 1.00 0.00 39 GLY A O 6
ATOM 6813 N N . ALA A 1 41 ? -3.671 -10.130 13.016 1.00 0.00 40 ALA A N 6
ATOM 6814 C CA . ALA A 1 41 ? -3.664 -9.544 11.674 1.00 0.00 40 ALA A CA 6
ATOM 6815 C C . ALA A 1 41 ? -3.951 -8.037 11.711 1.00 0.00 40 ALA A C 6
ATOM 6816 O O . ALA A 1 41 ? -3.796 -7.368 10.701 1.00 0.00 40 ALA A O 6
ATOM 6823 N N . GLU A 1 42 ? -4.362 -7.493 12.854 1.00 0.00 41 GLU A N 6
ATOM 6824 C CA . GLU A 1 42 ? -4.681 -6.095 13.091 1.00 0.00 41 GLU A CA 6
ATOM 6825 C C . GLU A 1 42 ? -3.445 -5.179 13.057 1.00 0.00 41 GLU A C 6
ATOM 6826 O O . GLU A 1 42 ? -3.554 -4.012 12.681 1.00 0.00 41 GLU A O 6
ATOM 6838 N N . GLU A 1 43 ? -2.258 -5.674 13.414 1.00 0.00 42 GLU A N 6
ATOM 6839 C CA . GLU A 1 43 ? -1.025 -4.905 13.211 1.00 0.00 42 GLU A CA 6
ATOM 6840 C C . GLU A 1 43 ? -0.614 -4.980 11.744 1.00 0.00 42 GLU A C 6
ATOM 6841 O O . GLU A 1 43 ? -0.286 -3.970 11.127 1.00 0.00 42 GLU A O 6
ATOM 6853 N N . LYS A 1 44 ? -0.730 -6.173 11.159 1.00 0.00 43 LYS A N 6
ATOM 6854 C CA . LYS A 1 44 ? -0.497 -6.432 9.752 1.00 0.00 43 LYS A CA 6
ATOM 6855 C C . LYS A 1 44 ? -1.351 -5.483 8.910 1.00 0.00 43 LYS A C 6
ATOM 6856 O O . LYS A 1 44 ? -0.841 -4.838 8.002 1.00 0.00 43 LYS A O 6
ATOM 6875 N N . PHE A 1 45 ? -2.626 -5.338 9.263 1.00 0.00 44 PHE A N 6
ATOM 6876 C CA . PHE A 1 45 ? -3.580 -4.462 8.613 1.00 0.00 44 PHE A CA 6
ATOM 6877 C C . PHE A 1 45 ? -3.069 -3.029 8.550 1.00 0.00 44 PHE A C 6
ATOM 6878 O O . PHE A 1 45 ? -3.194 -2.390 7.508 1.00 0.00 44 PHE A O 6
ATOM 6895 N N . LYS A 1 46 ? -2.530 -2.498 9.652 1.00 0.00 45 LYS A N 6
ATOM 6896 C CA . LYS A 1 46 ? -2.141 -1.092 9.664 1.00 0.00 45 LYS A CA 6
ATOM 6897 C C . LYS A 1 46 ? -0.953 -0.806 8.749 1.00 0.00 45 LYS A C 6
ATOM 6898 O O . LYS A 1 46 ? -0.783 0.336 8.349 1.00 0.00 45 LYS A O 6
ATOM 6917 N N . GLU A 1 47 ? -0.160 -1.807 8.371 1.00 0.00 46 GLU A N 6
ATOM 6918 C CA . GLU A 1 47 ? 0.955 -1.682 7.491 1.00 0.00 46 GLU A CA 6
ATOM 6919 C C . GLU A 1 47 ? 0.414 -1.485 6.078 1.00 0.00 46 GLU A C 6
ATOM 6920 O O . GLU A 1 47 ? 0.830 -0.578 5.354 1.00 0.00 46 GLU A O 6
ATOM 6932 N N . ILE A 1 48 ? -0.584 -2.294 5.726 1.00 0.00 47 ILE A N 6
ATOM 6933 C CA . ILE A 1 48 ? -1.338 -2.187 4.490 1.00 0.00 47 ILE A CA 6
ATOM 6934 C C . ILE A 1 48 ? -1.957 -0.788 4.454 1.00 0.00 47 ILE A C 6
ATOM 6935 O O . ILE A 1 48 ? -1.796 -0.106 3.452 1.00 0.00 47 ILE A O 6
ATOM 6951 N N . ALA A 1 49 ? -2.613 -0.365 5.545 1.00 0.00 48 ALA A N 6
ATOM 6952 C CA . ALA A 1 49 ? -3.299 0.915 5.700 1.00 0.00 48 ALA A CA 6
ATOM 6953 C C . ALA A 1 49 ? -2.346 2.107 5.550 1.00 0.00 48 ALA A C 6
ATOM 6954 O O . ALA A 1 49 ? -2.761 3.145 5.030 1.00 0.00 48 ALA A O 6
ATOM 6961 N N . GLU A 1 50 ? -1.089 1.954 5.974 1.00 0.00 49 GLU A N 6
ATOM 6962 C CA . GLU A 1 50 ? -0.020 2.933 5.803 1.00 0.00 49 GLU A CA 6
ATOM 6963 C C . GLU A 1 50 ? 0.258 3.115 4.316 1.00 0.00 49 GLU A C 6
ATOM 6964 O O . GLU A 1 50 ? 0.289 4.236 3.807 1.00 0.00 49 GLU A O 6
ATOM 6976 N N . ALA A 1 51 ? 0.426 1.996 3.608 1.00 0.00 50 ALA A N 6
ATOM 6977 C CA . ALA A 1 51 ? 0.698 2.025 2.185 1.00 0.00 50 ALA A CA 6
ATOM 6978 C C . ALA A 1 51 ? -0.554 2.397 1.400 1.00 0.00 50 ALA A C 6
ATOM 6979 O O . ALA A 1 51 ? -0.434 2.853 0.269 1.00 0.00 50 ALA A O 6
ATOM 6986 N N . TYR A 1 52 ? -1.738 2.237 1.981 1.00 0.00 51 TYR A N 6
ATOM 6987 C CA . TYR A 1 52 ? -3.032 2.462 1.356 1.00 0.00 51 TYR A CA 6
ATOM 6988 C C . TYR A 1 52 ? -3.071 3.981 1.136 1.00 0.00 51 TYR A C 6
ATOM 6989 O O . TYR A 1 52 ? -3.223 4.440 0.004 1.00 0.00 51 TYR A O 6
ATOM 7007 N N . ASP A 1 53 ? -2.800 4.763 2.196 1.00 0.00 52 ASP A N 6
ATOM 7008 C CA . ASP A 1 53 ? -2.696 6.224 2.124 1.00 0.00 52 ASP A CA 6
ATOM 7009 C C . ASP A 1 53 ? -1.670 6.659 1.079 1.00 0.00 52 ASP A C 6
ATOM 7010 O O . ASP A 1 53 ? -1.976 7.450 0.190 1.00 0.00 52 ASP A O 6
ATOM 7019 N N . VAL A 1 54 ? -0.475 6.065 1.118 1.00 0.00 53 VAL A N 6
ATOM 7020 C CA . VAL A 1 54 ? 0.632 6.451 0.251 1.00 0.00 53 VAL A CA 6
ATOM 7021 C C . VAL A 1 54 ? 0.278 6.186 -1.211 1.00 0.00 53 VAL A C 6
ATOM 7022 O O . VAL A 1 54 ? 0.546 7.020 -2.075 1.00 0.00 53 VAL A O 6
ATOM 7035 N N . LEU A 1 55 ? -0.273 5.016 -1.517 1.00 0.00 54 LEU A N 6
ATOM 7036 C CA . LEU A 1 55 ? -0.567 4.599 -2.868 1.00 0.00 54 LEU A CA 6
ATOM 7037 C C . LEU A 1 55 ? -1.838 5.276 -3.391 1.00 0.00 54 LEU A C 6
ATOM 7038 O O . LEU A 1 55 ? -2.127 5.155 -4.584 1.00 0.00 54 LEU A O 6
ATOM 7054 N N . SER A 1 56 ? -2.586 6.010 -2.563 1.00 0.00 55 SER A N 6
ATOM 7055 C CA . SER A 1 56 ? -3.772 6.730 -3.002 1.00 0.00 55 SER A CA 6
ATOM 7056 C C . SER A 1 56 ? -3.578 8.244 -3.022 1.00 0.00 55 SER A C 6
ATOM 7057 O O . SER A 1 56 ? -4.453 8.936 -3.550 1.00 0.00 55 SER A O 6
ATOM 7065 N N . ASP A 1 57 ? -2.450 8.772 -2.540 1.00 0.00 56 ASP A N 6
ATOM 7066 C CA . ASP A 1 57 ? -2.138 10.193 -2.623 1.00 0.00 56 ASP A CA 6
ATOM 7067 C C . ASP A 1 57 ? -0.851 10.430 -3.423 1.00 0.00 56 ASP A C 6
ATOM 7068 O O . ASP A 1 57 ? 0.248 10.199 -2.912 1.00 0.00 56 ASP A O 6
ATOM 7077 N N . PRO A 1 58 ? -0.953 10.910 -4.675 1.00 0.00 57 PRO A N 6
ATOM 7078 C CA . PRO A 1 58 ? 0.197 11.256 -5.494 1.00 0.00 57 PRO A CA 6
ATOM 7079 C C . PRO A 1 58 ? 1.262 12.112 -4.807 1.00 0.00 57 PRO A C 6
ATOM 7080 O O . PRO A 1 58 ? 2.447 11.850 -5.011 1.00 0.00 57 PRO A O 6
ATOM 7091 N N . ARG A 1 59 ? 0.902 13.145 -4.037 1.00 0.00 58 ARG A N 6
ATOM 7092 C CA . ARG A 1 59 ? 1.905 14.016 -3.416 1.00 0.00 58 ARG A CA 6
ATOM 7093 C C . ARG A 1 59 ? 2.700 13.307 -2.328 1.00 0.00 58 ARG A C 6
ATOM 7094 O O . ARG A 1 59 ? 3.855 13.663 -2.100 1.00 0.00 58 ARG A O 6
ATOM 7115 N N . LYS A 1 60 ? 2.120 12.314 -1.658 1.00 0.00 59 LYS A N 6
ATOM 7116 C CA . LYS A 1 60 ? 2.825 11.498 -0.690 1.00 0.00 59 LYS A CA 6
ATOM 7117 C C . LYS A 1 60 ? 3.738 10.568 -1.475 1.00 0.00 59 LYS A C 6
ATOM 7118 O O . LYS A 1 60 ? 4.943 10.541 -1.212 1.00 0.00 59 LYS A O 6
ATOM 7137 N N . ARG A 1 61 ? 3.205 9.833 -2.457 1.00 0.00 60 ARG A N 6
ATOM 7138 C CA . ARG A 1 61 ? 4.021 8.928 -3.247 1.00 0.00 60 ARG A CA 6
ATOM 7139 C C . ARG A 1 61 ? 5.095 9.619 -4.072 1.00 0.00 60 ARG A C 6
ATOM 7140 O O . ARG A 1 61 ? 6.032 8.927 -4.438 1.00 0.00 60 ARG A O 6
ATOM 7161 N N . GLU A 1 62 ? 5.026 10.928 -4.320 1.00 0.00 61 GLU A N 6
ATOM 7162 C CA . GLU A 1 62 ? 6.009 11.698 -5.086 1.00 0.00 61 GLU A CA 6
ATOM 7163 C C . GLU A 1 62 ? 7.431 11.365 -4.650 1.00 0.00 61 GLU A C 6
ATOM 7164 O O . GLU A 1 62 ? 8.293 11.106 -5.493 1.00 0.00 61 GLU A O 6
ATOM 7176 N N . ILE A 1 63 ? 7.653 11.301 -3.337 1.00 0.00 62 ILE A N 6
ATOM 7177 C CA . ILE A 1 63 ? 8.984 11.107 -2.785 1.00 0.00 62 ILE A CA 6
ATOM 7178 C C . ILE A 1 63 ? 9.405 9.658 -3.023 1.00 0.00 62 ILE A C 6
ATOM 7179 O O . ILE A 1 63 ? 10.556 9.415 -3.360 1.00 0.00 62 ILE A O 6
ATOM 7195 N N . PHE A 1 64 ? 8.500 8.685 -2.908 1.00 0.00 63 PHE A N 6
ATOM 7196 C CA . PHE A 1 64 ? 8.808 7.294 -3.221 1.00 0.00 63 PHE A CA 6
ATOM 7197 C C . PHE A 1 64 ? 8.996 7.101 -4.731 1.00 0.00 63 PHE A C 6
ATOM 7198 O O . PHE A 1 64 ? 9.815 6.292 -5.157 1.00 0.00 63 PHE A O 6
ATOM 7215 N N . ASP A 1 65 ? 8.291 7.852 -5.574 1.00 0.00 64 ASP A N 6
ATOM 7216 C CA . ASP A 1 65 ? 8.475 7.759 -7.017 1.00 0.00 64 ASP A CA 6
ATOM 7217 C C . ASP A 1 65 ? 9.826 8.335 -7.444 1.00 0.00 64 ASP A C 6
ATOM 7218 O O . ASP A 1 65 ? 10.284 8.088 -8.558 1.00 0.00 64 ASP A O 6
ATOM 7227 N N . ARG A 1 66 ? 10.502 9.072 -6.560 1.00 0.00 65 ARG A N 6
ATOM 7228 C CA . ARG A 1 66 ? 11.775 9.714 -6.859 1.00 0.00 65 ARG A CA 6
ATOM 7229 C C . ARG A 1 66 ? 12.894 8.943 -6.161 1.00 0.00 65 ARG A C 6
ATOM 7230 O O . ARG A 1 66 ? 13.925 8.670 -6.778 1.00 0.00 65 ARG A O 6
ATOM 7251 N N . TYR A 1 67 ? 12.656 8.586 -4.905 1.00 0.00 66 TYR A N 6
ATOM 7252 C CA . TYR A 1 67 ? 13.520 7.945 -3.916 1.00 0.00 66 TYR A CA 6
ATOM 7253 C C . TYR A 1 67 ? 12.773 6.756 -3.284 1.00 0.00 66 TYR A C 6
ATOM 7254 O O . TYR A 1 67 ? 12.428 6.757 -2.097 1.00 0.00 66 TYR A O 6
ATOM 7272 N N . GLY A 1 68 ? 12.487 5.744 -4.092 1.00 0.00 67 GLY A N 6
ATOM 7273 C CA . GLY A 1 68 ? 11.805 4.497 -3.737 1.00 0.00 67 GLY A CA 6
ATOM 7274 C C . GLY A 1 68 ? 12.244 3.937 -2.389 1.00 0.00 67 GLY A C 6
ATOM 7275 O O . GLY A 1 68 ? 13.325 3.358 -2.304 1.00 0.00 67 GLY A O 6
ATOM 7279 N N . GLU A 1 69 ? 11.403 4.113 -1.364 1.00 0.00 68 GLU A N 6
ATOM 7280 C CA . GLU A 1 69 ? 11.515 3.703 0.043 1.00 0.00 68 GLU A CA 6
ATOM 7281 C C . GLU A 1 69 ? 12.663 4.394 0.790 1.00 0.00 68 GLU A C 6
ATOM 7282 O O . GLU A 1 69 ? 12.550 4.665 1.983 1.00 0.00 68 GLU A O 6
ATOM 7294 N N . GLU A 1 70 ? 13.743 4.749 0.101 1.00 0.00 69 GLU A N 6
ATOM 7295 C CA . GLU A 1 70 ? 14.888 5.413 0.680 1.00 0.00 69 GLU A CA 6
ATOM 7296 C C . GLU A 1 70 ? 14.619 6.874 1.035 1.00 0.00 69 GLU A C 6
ATOM 7297 O O . GLU A 1 70 ? 15.335 7.424 1.871 1.00 0.00 69 GLU A O 6
ATOM 7309 N N . GLY A 1 71 ? 13.631 7.507 0.404 1.00 0.00 70 GLY A N 6
ATOM 7310 C CA . GLY A 1 71 ? 13.227 8.874 0.685 1.00 0.00 70 GLY A CA 6
ATOM 7311 C C . GLY A 1 71 ? 12.094 8.878 1.690 1.00 0.00 70 GLY A C 6
ATOM 7312 O O . GLY A 1 71 ? 12.234 9.410 2.785 1.00 0.00 70 GLY A O 6
ATOM 7316 N N . LEU A 1 72 ? 10.959 8.283 1.309 1.00 0.00 71 LEU A N 6
ATOM 7317 C CA . LEU A 1 72 ? 9.745 8.237 2.123 1.00 0.00 71 LEU A CA 6
ATOM 7318 C C . LEU A 1 72 ? 9.904 7.199 3.244 1.00 0.00 71 LEU A C 6
ATOM 7319 O O . LEU A 1 72 ? 9.194 6.192 3.294 1.00 0.00 71 LEU A O 6
ATOM 7335 N N . LYS A 1 73 ? 10.830 7.440 4.170 1.00 0.00 72 LYS A N 6
ATOM 7336 C CA . LYS A 1 73 ? 11.110 6.584 5.321 1.00 0.00 72 LYS A CA 6
ATOM 7337 C C . LYS A 1 73 ? 10.077 6.838 6.431 1.00 0.00 72 LYS A C 6
ATOM 7338 O O . LYS A 1 73 ? 10.425 6.959 7.606 1.00 0.00 72 LYS A O 6
ATOM 7357 N N . GLY A 1 74 ? 8.805 6.974 6.056 1.00 0.00 73 GLY A N 6
ATOM 7358 C CA . GLY A 1 74 ? 7.721 7.439 6.904 1.00 0.00 73 GLY A CA 6
ATOM 7359 C C . GLY A 1 74 ? 7.852 8.929 7.227 1.00 0.00 73 GLY A C 6
ATOM 7360 O O . GLY A 1 74 ? 8.889 9.551 6.978 1.00 0.00 73 GLY A O 6
ATOM 7364 N N . SER A 1 75 ? 6.785 9.490 7.798 1.00 0.00 74 SER A N 6
ATOM 7365 C CA . SER A 1 75 ? 6.632 10.840 8.355 1.00 0.00 74 SER A CA 6
ATOM 7366 C C . SER A 1 75 ? 6.682 11.984 7.331 1.00 0.00 74 SER A C 6
ATOM 7367 O O . SER A 1 75 ? 5.843 12.885 7.403 1.00 0.00 74 SER A O 6
ATOM 7375 N N . GLY A 1 76 ? 7.625 11.957 6.392 1.00 0.00 75 GLY A N 6
ATOM 7376 C CA . GLY A 1 76 ? 7.943 13.019 5.455 1.00 0.00 75 GLY A CA 6
ATOM 7377 C C . GLY A 1 76 ? 9.050 12.486 4.557 1.00 0.00 75 GLY A C 6
ATOM 7378 O O . GLY A 1 76 ? 8.767 11.680 3.672 1.00 0.00 75 GLY A O 6
ATOM 7382 N N . CYS A 1 77 ? 10.303 12.868 4.816 1.00 0.00 76 CYS A N 6
ATOM 7383 C CA . CYS A 1 77 ? 11.497 12.253 4.248 1.00 0.00 76 CYS A CA 6
ATOM 7384 C C . CYS A 1 77 ? 12.709 12.626 5.083 1.00 0.00 76 CYS A C 6
ATOM 7385 O O . CYS A 1 77 ? 13.826 12.168 4.773 1.00 0.00 76 CYS A O 6
ATOM 7393 N N . MET A 1 1 ? 14.271 3.759 7.455 1.00 0.00 0 MET A N 7
ATOM 7394 C CA . MET A 1 1 ? 13.746 3.216 6.196 1.00 0.00 0 MET A CA 7
ATOM 7395 C C . MET A 1 1 ? 13.372 1.756 6.456 1.00 0.00 0 MET A C 7
ATOM 7396 O O . MET A 1 1 ? 12.982 1.441 7.578 1.00 0.00 0 MET A O 7
ATOM 7410 N N . GLY A 1 2 ? 13.384 0.859 5.466 1.00 0.00 1 GLY A N 7
ATOM 7411 C CA . GLY A 1 2 ? 13.101 -0.559 5.687 1.00 0.00 1 GLY A CA 7
ATOM 7412 C C . GLY A 1 2 ? 11.603 -0.871 5.756 1.00 0.00 1 GLY A C 7
ATOM 7413 O O . GLY A 1 2 ? 11.213 -2.041 5.700 1.00 0.00 1 GLY A O 7
ATOM 7417 N N . LYS A 1 3 ? 10.740 0.146 5.808 1.00 0.00 2 LYS A N 7
ATOM 7418 C CA . LYS A 1 3 ? 9.339 0.004 5.439 1.00 0.00 2 LYS A CA 7
ATOM 7419 C C . LYS A 1 3 ? 9.268 -0.414 3.976 1.00 0.00 2 LYS A C 7
ATOM 7420 O O . LYS A 1 3 ? 10.018 0.101 3.139 1.00 0.00 2 LYS A O 7
ATOM 7439 N N . ASP A 1 4 ? 8.345 -1.313 3.665 1.00 0.00 3 ASP A N 7
ATOM 7440 C CA . ASP A 1 4 ? 7.815 -1.507 2.329 1.00 0.00 3 ASP A CA 7
ATOM 7441 C C . ASP A 1 4 ? 6.516 -0.712 2.273 1.00 0.00 3 ASP A C 7
ATOM 7442 O O . ASP A 1 4 ? 5.948 -0.315 3.302 1.00 0.00 3 ASP A O 7
ATOM 7451 N N . TYR A 1 5 ? 6.029 -0.518 1.052 1.00 0.00 4 TYR A N 7
ATOM 7452 C CA . TYR A 1 5 ? 4.739 0.086 0.760 1.00 0.00 4 TYR A CA 7
ATOM 7453 C C . TYR A 1 5 ? 4.094 -0.760 -0.329 1.00 0.00 4 TYR A C 7
ATOM 7454 O O . TYR A 1 5 ? 3.045 -1.346 -0.087 1.00 0.00 4 TYR A O 7
ATOM 7472 N N . TYR A 1 6 ? 4.797 -0.931 -1.461 1.00 0.00 5 TYR A N 7
ATOM 7473 C CA . TYR A 1 6 ? 4.495 -1.881 -2.524 1.00 0.00 5 TYR A CA 7
ATOM 7474 C C . TYR A 1 6 ? 4.062 -3.228 -1.946 1.00 0.00 5 TYR A C 7
ATOM 7475 O O . TYR A 1 6 ? 2.888 -3.588 -2.027 1.00 0.00 5 TYR A O 7
ATOM 7493 N N . GLN A 1 7 ? 5.003 -3.975 -1.363 1.00 0.00 6 GLN A N 7
ATOM 7494 C CA . GLN A 1 7 ? 4.715 -5.340 -0.959 1.00 0.00 6 GLN A CA 7
ATOM 7495 C C . GLN A 1 7 ? 3.891 -5.407 0.325 1.00 0.00 6 GLN A C 7
ATOM 7496 O O . GLN A 1 7 ? 3.221 -6.417 0.535 1.00 0.00 6 GLN A O 7
ATOM 7510 N N . THR A 1 8 ? 3.828 -4.357 1.150 1.00 0.00 7 THR A N 7
ATOM 7511 C CA . THR A 1 8 ? 2.883 -4.337 2.273 1.00 0.00 7 THR A CA 7
ATOM 7512 C C . THR A 1 8 ? 1.452 -4.435 1.743 1.00 0.00 7 THR A C 7
ATOM 7513 O O . THR A 1 8 ? 0.587 -5.048 2.368 1.00 0.00 7 THR A O 7
ATOM 7524 N N . LEU A 1 9 ? 1.240 -3.972 0.512 1.00 0.00 8 LEU A N 7
ATOM 7525 C CA . LEU A 1 9 ? -0.027 -3.998 -0.189 1.00 0.00 8 LEU A CA 7
ATOM 7526 C C . LEU A 1 9 ? -0.025 -5.033 -1.320 1.00 0.00 8 LEU A C 7
ATOM 7527 O O . LEU A 1 9 ? -0.898 -5.011 -2.183 1.00 0.00 8 LEU A O 7
ATOM 7543 N N . GLY A 1 10 ? 0.931 -5.967 -1.308 1.00 0.00 9 GLY A N 7
ATOM 7544 C CA . GLY A 1 10 ? 0.937 -7.109 -2.208 1.00 0.00 9 GLY A CA 7
ATOM 7545 C C . GLY A 1 10 ? 1.174 -6.716 -3.662 1.00 0.00 9 GLY A C 7
ATOM 7546 O O . GLY A 1 10 ? 0.862 -7.506 -4.549 1.00 0.00 9 GLY A O 7
ATOM 7550 N N . LEU A 1 11 ? 1.714 -5.524 -3.928 1.00 0.00 10 LEU A N 7
ATOM 7551 C CA . LEU A 1 11 ? 2.168 -5.122 -5.255 1.00 0.00 10 LEU A CA 7
ATOM 7552 C C . LEU A 1 11 ? 3.666 -5.372 -5.367 1.00 0.00 10 LEU A C 7
ATOM 7553 O O . LEU A 1 11 ? 4.335 -5.675 -4.376 1.00 0.00 10 LEU A O 7
ATOM 7569 N N . ALA A 1 12 ? 4.208 -5.178 -6.566 1.00 0.00 11 ALA A N 7
ATOM 7570 C CA . ALA A 1 12 ? 5.630 -5.219 -6.856 1.00 0.00 11 ALA A CA 7
ATOM 7571 C C . ALA A 1 12 ? 6.046 -3.924 -7.546 1.00 0.00 11 ALA A C 7
ATOM 7572 O O . ALA A 1 12 ? 5.222 -3.266 -8.191 1.00 0.00 11 ALA A O 7
ATOM 7579 N N . ARG A 1 13 ? 7.341 -3.591 -7.478 1.00 0.00 12 ARG A N 7
ATOM 7580 C CA . ARG A 1 13 ? 7.919 -2.597 -8.384 1.00 0.00 12 ARG A CA 7
ATOM 7581 C C . ARG A 1 13 ? 7.693 -3.129 -9.795 1.00 0.00 12 ARG A C 7
ATOM 7582 O O . ARG A 1 13 ? 8.225 -4.195 -10.128 1.00 0.00 12 ARG A O 7
ATOM 7603 N N . GLY A 1 14 ? 6.875 -2.427 -10.574 1.00 0.00 13 GLY A N 7
ATOM 7604 C CA . GLY A 1 14 ? 6.324 -2.876 -11.844 1.00 0.00 13 GLY A CA 7
ATOM 7605 C C . GLY A 1 14 ? 4.847 -2.490 -11.962 1.00 0.00 13 GLY A C 7
ATOM 7606 O O . GLY A 1 14 ? 4.344 -2.332 -13.075 1.00 0.00 13 GLY A O 7
ATOM 7610 N N . ALA A 1 15 ? 4.138 -2.324 -10.839 1.00 0.00 14 ALA A N 7
ATOM 7611 C CA . ALA A 1 15 ? 2.753 -1.869 -10.819 1.00 0.00 14 ALA A CA 7
ATOM 7612 C C . ALA A 1 15 ? 2.619 -0.443 -11.360 1.00 0.00 14 ALA A C 7
ATOM 7613 O O . ALA A 1 15 ? 3.561 0.351 -11.292 1.00 0.00 14 ALA A O 7
ATOM 7620 N N . SER A 1 16 ? 1.411 -0.087 -11.778 1.00 0.00 15 SER A N 7
ATOM 7621 C CA . SER A 1 16 ? 0.934 1.272 -12.014 1.00 0.00 15 SER A CA 7
ATOM 7622 C C . SER A 1 16 ? -0.362 1.442 -11.232 1.00 0.00 15 SER A C 7
ATOM 7623 O O . SER A 1 16 ? -0.848 0.485 -10.629 1.00 0.00 15 SER A O 7
ATOM 7631 N N . ASP A 1 17 ? -0.946 2.637 -11.222 1.00 0.00 16 ASP A N 7
ATOM 7632 C CA . ASP A 1 17 ? -2.145 2.900 -10.442 1.00 0.00 16 ASP A CA 7
ATOM 7633 C C . ASP A 1 17 ? -3.366 2.065 -10.837 1.00 0.00 16 ASP A C 7
ATOM 7634 O O . ASP A 1 17 ? -4.248 1.871 -10.001 1.00 0.00 16 ASP A O 7
ATOM 7643 N N . GLU A 1 18 ? -3.395 1.475 -12.034 1.00 0.00 17 GLU A N 7
ATOM 7644 C CA . GLU A 1 18 ? -4.411 0.503 -12.446 1.00 0.00 17 GLU A CA 7
ATOM 7645 C C . GLU A 1 18 ? -4.218 -0.867 -11.792 1.00 0.00 17 GLU A C 7
ATOM 7646 O O . GLU A 1 18 ? -5.154 -1.663 -11.734 1.00 0.00 17 GLU A O 7
ATOM 7658 N N . GLU A 1 19 ? -3.032 -1.133 -11.257 1.00 0.00 18 GLU A N 7
ATOM 7659 C CA . GLU A 1 19 ? -2.726 -2.291 -10.435 1.00 0.00 18 GLU A CA 7
ATOM 7660 C C . GLU A 1 19 ? -2.964 -1.892 -8.966 1.00 0.00 18 GLU A C 7
ATOM 7661 O O . GLU A 1 19 ? -3.357 -2.733 -8.163 1.00 0.00 18 GLU A O 7
ATOM 7673 N N . ILE A 1 20 ? -2.754 -0.614 -8.605 1.00 0.00 19 ILE A N 7
ATOM 7674 C CA . ILE A 1 20 ? -2.788 -0.128 -7.229 1.00 0.00 19 ILE A CA 7
ATOM 7675 C C . ILE A 1 20 ? -4.175 -0.359 -6.674 1.00 0.00 19 ILE A C 7
ATOM 7676 O O . ILE A 1 20 ? -4.303 -1.165 -5.763 1.00 0.00 19 ILE A O 7
ATOM 7692 N N . LYS A 1 21 ? -5.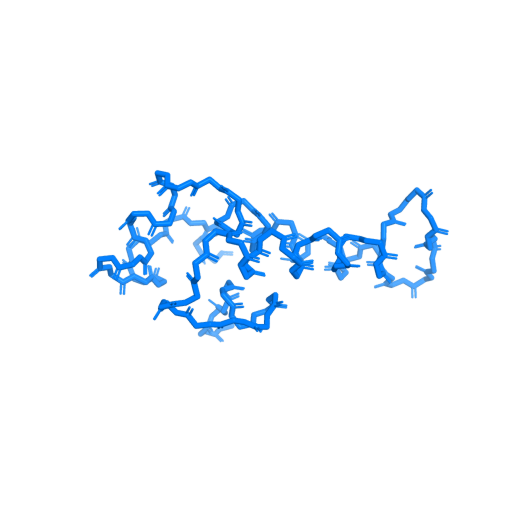207 0.336 -7.173 1.00 0.00 20 LYS A N 7
ATOM 7693 C CA . LYS A 1 21 ? -6.534 0.221 -6.552 1.00 0.00 20 LYS A CA 7
ATOM 7694 C C . LYS A 1 21 ? -7.030 -1.219 -6.617 1.00 0.00 20 LYS A C 7
ATOM 7695 O O . LYS A 1 21 ? -7.605 -1.708 -5.648 1.00 0.00 20 LYS A O 7
ATOM 7714 N N . ARG A 1 22 ? -6.714 -1.920 -7.702 1.00 0.00 21 ARG A N 7
ATOM 7715 C CA . ARG A 1 22 ? -6.917 -3.345 -7.905 1.00 0.00 21 ARG A CA 7
ATOM 7716 C C . ARG A 1 22 ? -6.460 -4.115 -6.662 1.00 0.00 21 ARG A C 7
ATOM 7717 O O . ARG A 1 22 ? -7.262 -4.833 -6.059 1.00 0.00 21 ARG A O 7
ATOM 7738 N N . ALA A 1 23 ? -5.203 -3.926 -6.257 1.00 0.00 22 ALA A N 7
ATOM 7739 C CA . ALA A 1 23 ? -4.587 -4.524 -5.080 1.00 0.00 22 ALA A CA 7
ATOM 7740 C C . ALA A 1 23 ? -5.081 -3.926 -3.764 1.00 0.00 22 ALA A C 7
ATOM 7741 O O . ALA A 1 23 ? -5.274 -4.676 -2.816 1.00 0.00 22 ALA A O 7
ATOM 7748 N N . TYR A 1 24 ? -5.300 -2.619 -3.654 1.00 0.00 23 TYR A N 7
ATOM 7749 C CA . TYR A 1 24 ? -5.625 -1.914 -2.432 1.00 0.00 23 TYR A CA 7
ATOM 7750 C C . TYR A 1 24 ? -7.016 -2.332 -1.952 1.00 0.00 23 TYR A C 7
ATOM 7751 O O . TYR A 1 24 ? -7.219 -2.594 -0.763 1.00 0.00 23 TYR A O 7
ATOM 7769 N N . ARG A 1 25 ? -7.968 -2.473 -2.875 1.00 0.00 24 ARG A N 7
ATOM 7770 C CA . ARG A 1 25 ? -9.341 -2.832 -2.557 1.00 0.00 24 ARG A CA 7
ATOM 7771 C C . ARG A 1 25 ? -9.365 -4.249 -2.001 1.00 0.00 24 ARG A C 7
ATOM 7772 O O . ARG A 1 25 ? -9.886 -4.471 -0.905 1.00 0.00 24 ARG A O 7
ATOM 7793 N N . ARG A 1 26 ? -8.746 -5.198 -2.717 1.00 0.00 25 ARG A N 7
ATOM 7794 C CA . ARG A 1 26 ? -8.636 -6.571 -2.236 1.00 0.00 25 ARG A CA 7
ATOM 7795 C C . ARG A 1 26 ? -7.778 -6.674 -0.980 1.00 0.00 25 ARG A C 7
ATOM 7796 O O . ARG A 1 26 ? -8.031 -7.580 -0.196 1.00 0.00 25 ARG A O 7
ATOM 7817 N N . GLN A 1 27 ? -6.777 -5.810 -0.767 1.00 0.00 26 GLN A N 7
ATOM 7818 C CA . GLN A 1 27 ? -5.886 -5.954 0.372 1.00 0.00 26 GLN A CA 7
ATOM 7819 C C . GLN A 1 27 ? -6.619 -5.676 1.674 1.00 0.00 26 GLN A C 7
ATOM 7820 O O . GLN A 1 27 ? -6.488 -6.478 2.591 1.00 0.00 26 GLN A O 7
ATOM 7834 N N . ALA A 1 28 ? -7.422 -4.609 1.754 1.00 0.00 27 ALA A N 7
ATOM 7835 C CA . ALA A 1 28 ? -8.273 -4.418 2.926 1.00 0.00 27 ALA A CA 7
ATOM 7836 C C . ALA A 1 28 ? -9.139 -5.667 3.116 1.00 0.00 27 ALA A C 7
ATOM 7837 O O . ALA A 1 28 ? -9.123 -6.287 4.176 1.00 0.00 27 ALA A O 7
ATOM 7844 N N . LEU A 1 29 ? -9.818 -6.101 2.051 1.00 0.00 28 LEU A N 7
ATOM 7845 C CA . LEU A 1 29 ? -10.711 -7.257 2.054 1.00 0.00 28 LEU A CA 7
ATOM 7846 C C . LEU A 1 29 ? -10.020 -8.582 2.451 1.00 0.00 28 LEU A C 7
ATOM 7847 O O . LEU A 1 29 ? -10.706 -9.572 2.708 1.00 0.00 28 LEU A O 7
ATOM 7863 N N . ARG A 1 30 ? -8.682 -8.647 2.491 1.00 0.00 29 ARG A N 7
ATOM 7864 C CA . ARG A 1 30 ? -7.911 -9.830 2.838 1.00 0.00 29 ARG A CA 7
ATOM 7865 C C . ARG A 1 30 ? -7.624 -9.886 4.340 1.00 0.00 29 ARG A C 7
ATOM 7866 O O . ARG A 1 30 ? -7.416 -10.992 4.845 1.00 0.00 29 ARG A O 7
ATOM 7887 N N . TYR A 1 31 ? -7.630 -8.760 5.060 1.00 0.00 30 TYR A N 7
ATOM 7888 C CA . TYR A 1 31 ? -7.235 -8.706 6.476 1.00 0.00 30 TYR A CA 7
ATOM 7889 C C . TYR A 1 31 ? -8.187 -7.905 7.368 1.00 0.00 30 TYR A C 7
ATOM 7890 O O . TYR A 1 31 ? -7.939 -7.820 8.572 1.00 0.00 30 TYR A O 7
ATOM 7908 N N . HIS A 1 32 ? -9.236 -7.286 6.827 1.00 0.00 31 HIS A N 7
ATOM 7909 C CA . HIS A 1 32 ? -10.177 -6.517 7.626 1.00 0.00 31 HIS A CA 7
ATOM 7910 C C . HIS A 1 32 ? -10.849 -7.470 8.634 1.00 0.00 31 HIS A C 7
ATOM 7911 O O . HIS A 1 32 ? -11.390 -8.502 8.222 1.00 0.00 31 HIS A O 7
ATOM 7925 N N . PRO A 1 33 ? -10.789 -7.193 9.953 1.00 0.00 32 PRO A N 7
ATOM 7926 C CA . PRO A 1 33 ? -11.274 -8.108 10.987 1.00 0.00 32 PRO A CA 7
ATOM 7927 C C . PRO A 1 33 ? -12.810 -8.201 11.046 1.00 0.00 32 PRO A C 7
ATOM 7928 O O . PRO A 1 33 ? -13.339 -8.856 11.944 1.00 0.00 32 PRO A O 7
ATOM 7939 N N . ASP A 1 34 ? -13.515 -7.590 10.089 1.00 0.00 33 ASP A N 7
ATOM 7940 C CA . ASP A 1 34 ? -14.949 -7.750 9.869 1.00 0.00 33 ASP A CA 7
ATOM 7941 C C . ASP A 1 34 ? -15.225 -9.005 9.025 1.00 0.00 33 ASP A C 7
ATOM 7942 O O . ASP A 1 34 ? -16.351 -9.492 9.003 1.00 0.00 33 ASP A O 7
ATOM 7951 N N . LYS A 1 35 ? -14.201 -9.554 8.362 1.00 0.00 34 LYS A N 7
ATOM 7952 C CA . LYS A 1 35 ? -14.314 -10.628 7.385 1.00 0.00 34 LYS A CA 7
ATOM 7953 C C . LYS A 1 35 ? -13.228 -11.680 7.568 1.00 0.00 34 LYS A C 7
ATOM 7954 O O . LYS A 1 35 ? -13.472 -12.842 7.250 1.00 0.00 34 LYS A O 7
ATOM 7973 N N . ASN A 1 36 ? -12.023 -11.307 8.003 1.00 0.00 35 ASN A N 7
ATOM 7974 C CA . ASN A 1 36 ? -10.915 -12.228 8.160 1.00 0.00 35 ASN A CA 7
ATOM 7975 C C . ASN A 1 36 ? -10.178 -11.780 9.400 1.00 0.00 35 ASN A C 7
ATOM 7976 O O . ASN A 1 36 ? -9.428 -10.802 9.349 1.00 0.00 35 ASN A O 7
ATOM 7987 N N . LYS A 1 37 ? -10.400 -12.451 10.524 1.00 0.00 36 LYS A N 7
ATOM 7988 C CA . LYS A 1 37 ? -9.567 -12.242 11.700 1.00 0.00 36 LYS A CA 7
ATOM 7989 C C . LYS A 1 37 ? -8.353 -13.134 11.482 1.00 0.00 36 LYS A C 7
ATOM 7990 O O . LYS A 1 37 ? -8.285 -14.270 11.952 1.00 0.00 36 LYS A O 7
ATOM 8009 N N . GLU A 1 38 ? -7.454 -12.654 10.630 1.00 0.00 37 GLU A N 7
ATOM 8010 C CA . GLU A 1 38 ? -6.273 -13.353 10.190 1.00 0.00 37 GLU A CA 7
ATOM 8011 C C . GLU A 1 38 ? -5.310 -13.434 11.393 1.00 0.00 37 GLU A C 7
ATOM 8012 O O . GLU A 1 38 ? -5.088 -12.397 12.028 1.00 0.00 37 GLU A O 7
ATOM 8024 N N . PRO A 1 39 ? -4.724 -14.596 11.727 1.00 0.00 38 PRO A N 7
ATOM 8025 C CA . PRO A 1 39 ? -3.880 -14.745 12.906 1.00 0.00 38 PRO A CA 7
ATOM 8026 C C . PRO A 1 39 ? -2.688 -13.781 12.891 1.00 0.00 38 PRO A C 7
ATOM 8027 O O . PRO A 1 39 ? -1.860 -13.832 11.980 1.00 0.00 38 PRO A O 7
ATOM 8038 N N . GLY A 1 40 ? -2.607 -12.891 13.884 1.00 0.00 39 GLY A N 7
ATOM 8039 C CA . GLY A 1 40 ? -1.501 -11.960 14.118 1.00 0.00 39 GLY A CA 7
ATOM 8040 C C . GLY A 1 40 ? -1.393 -10.807 13.116 1.00 0.00 39 GLY A C 7
ATOM 8041 O O . GLY A 1 40 ? -0.779 -9.779 13.414 1.00 0.00 39 GLY A O 7
ATOM 8045 N N . ALA A 1 41 ? -2.024 -10.927 11.949 1.00 0.00 40 ALA A N 7
ATOM 8046 C CA . ALA A 1 41 ? -2.040 -9.942 10.877 1.00 0.00 40 ALA A CA 7
ATOM 8047 C C . ALA A 1 41 ? -2.931 -8.733 11.189 1.00 0.00 40 ALA A C 7
ATOM 8048 O O . ALA A 1 41 ? -3.214 -7.938 10.297 1.00 0.00 40 ALA A O 7
ATOM 8055 N N . GLU A 1 42 ? -3.376 -8.560 12.431 1.00 0.00 41 GLU A N 7
ATOM 8056 C CA . GLU A 1 42 ? -4.017 -7.331 12.875 1.00 0.00 41 GLU A CA 7
ATOM 8057 C C . GLU A 1 42 ? -3.008 -6.167 12.814 1.00 0.00 41 GLU A C 7
ATOM 8058 O O . GLU A 1 42 ? -3.383 -5.036 12.501 1.00 0.00 41 GLU A O 7
ATOM 8070 N N . GLU A 1 43 ? -1.716 -6.451 13.017 1.00 0.00 42 GLU A N 7
ATOM 8071 C CA . GLU A 1 43 ? -0.607 -5.561 12.673 1.00 0.00 42 GLU A CA 7
ATOM 8072 C C . GLU A 1 43 ? -0.564 -5.304 11.170 1.00 0.00 42 GLU A C 7
ATOM 8073 O O . GLU A 1 43 ? -0.479 -4.160 10.730 1.00 0.00 42 GLU A O 7
ATOM 8085 N N . LYS A 1 44 ? -0.685 -6.367 10.375 1.00 0.00 43 LYS A N 7
ATOM 8086 C CA . LYS A 1 44 ? -0.643 -6.290 8.925 1.00 0.00 43 LYS A CA 7
ATOM 8087 C C . LYS A 1 44 ? -1.722 -5.344 8.426 1.00 0.00 43 LYS A C 7
ATOM 8088 O O . LYS A 1 44 ? -1.447 -4.534 7.554 1.00 0.00 43 LYS A O 7
ATOM 8107 N N . PHE A 1 45 ? -2.919 -5.421 9.003 1.00 0.00 44 PHE A N 7
ATOM 8108 C CA . PHE A 1 45 ? -4.030 -4.532 8.689 1.00 0.00 44 PHE A CA 7
ATOM 8109 C C . PHE A 1 45 ? -3.635 -3.058 8.838 1.00 0.00 44 PHE A C 7
ATOM 8110 O O . PHE A 1 45 ? -3.872 -2.260 7.928 1.00 0.00 44 PHE A O 7
ATOM 8127 N N . LYS A 1 46 ? -3.066 -2.664 9.979 1.00 0.00 45 LYS A N 7
ATOM 8128 C CA . LYS A 1 46 ? -2.684 -1.271 10.187 1.00 0.00 45 LYS A CA 7
ATOM 8129 C C . LYS A 1 46 ? -1.434 -0.882 9.398 1.00 0.00 45 LYS A C 7
ATOM 8130 O O . LYS A 1 46 ? -1.349 0.256 8.951 1.00 0.00 45 LYS A O 7
ATOM 8149 N N . GLU A 1 47 ? -0.515 -1.799 9.092 1.00 0.00 46 GLU A N 7
ATOM 8150 C CA . GLU A 1 47 ? 0.619 -1.474 8.242 1.00 0.00 46 GLU A CA 7
ATOM 8151 C C . GLU A 1 47 ? 0.188 -1.327 6.785 1.00 0.00 46 GLU A C 7
ATOM 8152 O O . GLU A 1 47 ? 0.697 -0.459 6.072 1.00 0.00 46 GLU A O 7
ATOM 8164 N N . ILE A 1 48 ? -0.795 -2.124 6.360 1.00 0.00 47 ILE A N 7
ATOM 8165 C CA . ILE A 1 48 ? -1.531 -1.925 5.130 1.00 0.00 47 ILE A CA 7
ATOM 8166 C C . ILE A 1 48 ? -2.085 -0.511 5.145 1.00 0.00 47 ILE A C 7
ATOM 8167 O O . ILE A 1 48 ? -1.851 0.169 4.160 1.00 0.00 47 ILE A O 7
ATOM 8183 N N . ALA A 1 49 ? -2.747 -0.050 6.214 1.00 0.00 48 ALA A N 7
ATOM 8184 C CA . ALA A 1 49 ? -3.329 1.289 6.294 1.00 0.00 48 ALA A CA 7
ATOM 8185 C C . ALA A 1 49 ? -2.276 2.382 6.099 1.00 0.00 48 ALA A C 7
ATOM 8186 O O . ALA A 1 49 ? -2.540 3.361 5.397 1.00 0.00 48 ALA A O 7
ATOM 8193 N N . GLU A 1 50 ? -1.080 2.201 6.656 1.00 0.00 49 GLU A N 7
ATOM 8194 C CA . GLU A 1 50 ? 0.011 3.164 6.516 1.00 0.00 49 GLU A CA 7
ATOM 8195 C C . GLU A 1 50 ? 0.476 3.212 5.060 1.00 0.00 49 GLU A C 7
ATOM 8196 O O . GLU A 1 50 ? 0.747 4.285 4.511 1.00 0.00 49 GLU A O 7
ATOM 8208 N N . ALA A 1 51 ? 0.540 2.046 4.413 1.00 0.00 50 ALA A N 7
ATOM 8209 C CA . ALA A 1 51 ? 0.873 1.964 3.004 1.00 0.00 50 ALA A CA 7
ATOM 8210 C C . ALA A 1 51 ? -0.293 2.431 2.129 1.00 0.00 50 ALA A C 7
ATOM 8211 O O . ALA A 1 51 ? -0.057 2.855 1.002 1.00 0.00 50 ALA A O 7
ATOM 8218 N N . TYR A 1 52 ? -1.526 2.372 2.634 1.00 0.00 51 TYR A N 7
ATOM 8219 C CA . TYR A 1 52 ? -2.761 2.603 1.899 1.00 0.00 51 TYR A CA 7
ATOM 8220 C C . TYR A 1 52 ? -2.803 4.087 1.574 1.00 0.00 51 TYR A C 7
ATOM 8221 O O . TYR A 1 52 ? -3.103 4.468 0.444 1.00 0.00 51 TYR A O 7
ATOM 8239 N N . ASP A 1 53 ? -2.462 4.911 2.571 1.00 0.00 52 ASP A N 7
ATOM 8240 C CA . ASP A 1 53 ? -2.412 6.364 2.455 1.00 0.00 52 ASP A CA 7
ATOM 8241 C C . ASP A 1 53 ? -1.493 6.785 1.307 1.00 0.00 52 ASP A C 7
ATOM 8242 O O . ASP A 1 53 ? -1.913 7.526 0.424 1.00 0.00 52 ASP A O 7
ATOM 8251 N N . VAL A 1 54 ? -0.268 6.248 1.268 1.00 0.00 53 VAL A N 7
ATOM 8252 C CA . VAL A 1 54 ? 0.688 6.511 0.194 1.00 0.00 53 VAL A CA 7
ATOM 8253 C C . VAL A 1 54 ? 0.156 5.980 -1.129 1.00 0.00 53 VAL A C 7
ATOM 8254 O O . VAL A 1 54 ? 0.154 6.706 -2.116 1.00 0.00 53 VAL A O 7
ATOM 8267 N N . LEU A 1 55 ? -0.168 4.687 -1.195 1.00 0.00 54 LEU A N 7
ATOM 8268 C CA . LEU A 1 55 ? -0.426 4.031 -2.465 1.00 0.00 54 LEU A CA 7
ATOM 8269 C C . LEU A 1 55 ? -1.662 4.639 -3.125 1.00 0.00 54 LEU A C 7
ATOM 8270 O O . LEU A 1 55 ? -1.660 4.795 -4.341 1.00 0.00 54 LEU A O 7
ATOM 8286 N N . SER A 1 56 ? -2.674 5.038 -2.351 1.00 0.00 55 SER A N 7
ATOM 8287 C CA . SER A 1 56 ? -3.835 5.717 -2.902 1.00 0.00 55 SER A CA 7
ATOM 8288 C C . SER A 1 56 ? -3.507 7.147 -3.354 1.00 0.00 55 SER A C 7
ATOM 8289 O O . SER A 1 56 ? -3.991 7.547 -4.414 1.00 0.00 55 SER A O 7
ATOM 8297 N N . ASP A 1 57 ? -2.733 7.925 -2.578 1.00 0.00 56 ASP A N 7
ATOM 8298 C CA . ASP A 1 57 ? -2.478 9.345 -2.842 1.00 0.00 56 ASP A CA 7
ATOM 8299 C C . ASP A 1 57 ? -1.239 9.576 -3.721 1.00 0.00 56 ASP A C 7
ATOM 8300 O O . ASP A 1 57 ? -0.111 9.540 -3.218 1.00 0.00 56 ASP A O 7
ATOM 8309 N N . PRO A 1 58 ? -1.397 9.920 -5.012 1.00 0.00 57 PRO A N 7
ATOM 8310 C CA . PRO A 1 58 ? -0.256 10.103 -5.892 1.00 0.00 57 PRO A CA 7
ATOM 8311 C C . PRO A 1 58 ? 0.613 11.320 -5.545 1.00 0.00 57 PRO A C 7
ATOM 8312 O O . PRO A 1 58 ? 1.696 11.432 -6.114 1.00 0.00 57 PRO A O 7
ATOM 8323 N N . ARG A 1 59 ? 0.199 12.249 -4.670 1.00 0.00 58 ARG A N 7
ATOM 8324 C CA . ARG A 1 59 ? 0.997 13.447 -4.360 1.00 0.00 58 ARG A CA 7
ATOM 8325 C C . ARG A 1 59 ? 2.023 13.133 -3.281 1.00 0.00 58 ARG A C 7
ATOM 8326 O O . ARG A 1 59 ? 3.175 13.540 -3.417 1.00 0.00 58 ARG A O 7
ATOM 8347 N N . LYS A 1 60 ? 1.674 12.325 -2.281 1.00 0.00 59 LYS A N 7
ATOM 8348 C CA . LYS A 1 60 ? 2.650 11.824 -1.323 1.00 0.00 59 LYS A CA 7
ATOM 8349 C C . LYS A 1 60 ? 3.483 10.769 -2.033 1.00 0.00 59 LYS A C 7
ATOM 8350 O O . LYS A 1 60 ? 4.714 10.806 -1.949 1.00 0.00 59 LYS A O 7
ATOM 8369 N N . ARG A 1 61 ? 2.855 9.865 -2.795 1.00 0.00 60 ARG A N 7
ATOM 8370 C CA . ARG A 1 61 ? 3.579 8.919 -3.606 1.00 0.00 60 ARG A CA 7
ATOM 8371 C C . ARG A 1 61 ? 4.515 9.567 -4.604 1.00 0.00 60 ARG A C 7
ATOM 8372 O O . ARG A 1 61 ? 5.482 8.913 -4.957 1.00 0.00 60 ARG A O 7
ATOM 8393 N N . GLU A 1 62 ? 4.311 10.818 -5.011 1.00 0.00 61 GLU A N 7
ATOM 8394 C CA . GLU A 1 62 ? 5.215 11.519 -5.915 1.00 0.00 61 GLU A CA 7
ATOM 8395 C C . GLU A 1 62 ? 6.652 11.473 -5.379 1.00 0.00 61 GLU A C 7
ATOM 8396 O O . GLU A 1 62 ? 7.597 11.210 -6.119 1.00 0.00 61 GLU A O 7
ATOM 8408 N N . ILE A 1 63 ? 6.802 11.629 -4.062 1.00 0.00 62 ILE A N 7
ATOM 8409 C CA . ILE A 1 63 ? 8.081 11.646 -3.368 1.00 0.00 62 ILE A CA 7
ATOM 8410 C C . ILE A 1 63 ? 8.634 10.215 -3.313 1.00 0.00 62 ILE A C 7
ATOM 8411 O O . ILE A 1 63 ? 9.847 10.004 -3.348 1.00 0.00 62 ILE A O 7
ATOM 8427 N N . PHE A 1 64 ? 7.770 9.209 -3.187 1.00 0.00 63 PHE A N 7
ATOM 8428 C CA . PHE A 1 64 ? 8.176 7.813 -3.121 1.00 0.00 63 PHE A CA 7
ATOM 8429 C C . PHE A 1 64 ? 8.589 7.297 -4.497 1.00 0.00 63 PHE A C 7
ATOM 8430 O O . PHE A 1 64 ? 9.540 6.529 -4.609 1.00 0.00 63 PHE A O 7
ATOM 8447 N N . ASP A 1 65 ? 7.881 7.708 -5.542 1.00 0.00 64 ASP A N 7
ATOM 8448 C CA . ASP A 1 65 ? 8.087 7.270 -6.913 1.00 0.00 64 ASP A CA 7
ATOM 8449 C C . ASP A 1 65 ? 9.386 7.851 -7.456 1.00 0.00 64 ASP A C 7
ATOM 8450 O O . ASP A 1 65 ? 10.108 7.174 -8.182 1.00 0.00 64 ASP A O 7
ATOM 8459 N N . ARG A 1 66 ? 9.711 9.088 -7.067 1.00 0.00 65 ARG A N 7
ATOM 8460 C CA . ARG A 1 66 ? 10.936 9.760 -7.477 1.00 0.00 65 ARG A CA 7
ATOM 8461 C C . ARG A 1 66 ? 12.096 9.194 -6.662 1.00 0.00 65 ARG A C 7
ATOM 8462 O O . ARG A 1 66 ? 13.026 8.647 -7.251 1.00 0.00 65 ARG A O 7
ATOM 8483 N N . TYR A 1 67 ? 12.054 9.336 -5.334 1.00 0.00 66 TYR A N 7
ATOM 8484 C CA . TYR A 1 67 ? 13.167 8.962 -4.458 1.00 0.00 66 TYR A CA 7
ATOM 8485 C C . TYR A 1 67 ? 13.108 7.476 -4.076 1.00 0.00 66 TYR A C 7
ATOM 8486 O O . TYR A 1 67 ? 13.881 6.688 -4.619 1.00 0.00 66 TYR A O 7
ATOM 8504 N N . GLY A 1 68 ? 12.218 7.081 -3.154 1.00 0.00 67 GLY A N 7
ATOM 8505 C CA . GLY A 1 68 ? 12.023 5.690 -2.747 1.00 0.00 67 GLY A CA 7
ATOM 8506 C C . GL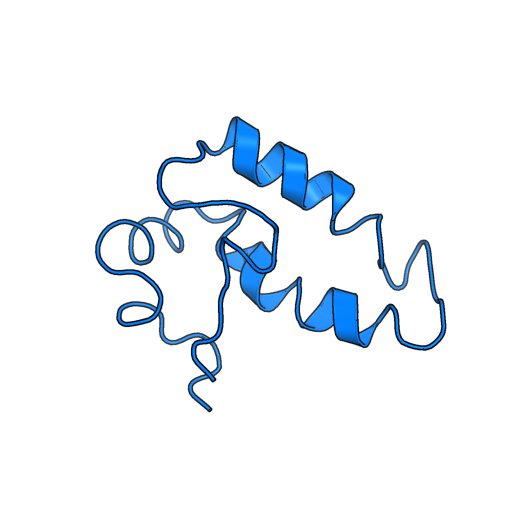Y A 1 68 ? 12.262 5.505 -1.259 1.00 0.00 67 GLY A C 7
ATOM 8507 O O . GLY A 1 68 ? 13.354 5.103 -0.859 1.00 0.00 67 GLY A O 7
ATOM 8511 N N . GLU A 1 69 ? 11.241 5.806 -0.455 1.00 0.00 68 GLU A N 7
ATOM 8512 C CA . GLU A 1 69 ? 11.207 6.002 1.000 1.00 0.00 68 GLU A CA 7
ATOM 8513 C C . GLU A 1 69 ? 12.156 7.105 1.479 1.00 0.00 68 GLU A C 7
ATOM 8514 O O . GLU A 1 69 ? 11.756 7.960 2.261 1.00 0.00 68 GLU A O 7
ATOM 8526 N N . GLU A 1 70 ? 13.393 7.144 0.996 1.00 0.00 69 GLU A N 7
ATOM 8527 C CA . GLU A 1 70 ? 14.441 8.044 1.431 1.00 0.00 69 GLU A CA 7
ATOM 8528 C C . GLU A 1 70 ? 14.112 9.519 1.151 1.00 0.00 69 GLU A C 7
ATOM 8529 O O . GLU A 1 70 ? 14.639 10.409 1.816 1.00 0.00 69 GLU A O 7
ATOM 8541 N N . GLY A 1 71 ? 13.202 9.790 0.211 1.00 0.00 70 GLY A N 7
ATOM 8542 C CA . GLY A 1 71 ? 12.702 11.132 -0.052 1.00 0.00 70 GLY A CA 7
ATOM 8543 C C . GLY A 1 71 ? 11.630 11.550 0.950 1.00 0.00 70 GLY A C 7
ATOM 8544 O O . GLY A 1 71 ? 11.427 12.742 1.184 1.00 0.00 70 GLY A O 7
ATOM 8548 N N . LEU A 1 72 ? 10.891 10.575 1.493 1.00 0.00 71 LEU A N 7
ATOM 8549 C CA . LEU A 1 72 ? 9.894 10.787 2.533 1.00 0.00 71 LEU A CA 7
ATOM 8550 C C . LEU A 1 72 ? 10.642 10.980 3.848 1.00 0.00 71 LEU A C 7
ATOM 8551 O O . LEU A 1 72 ? 10.429 11.969 4.544 1.00 0.00 71 LEU A O 7
ATOM 8567 N N . LYS A 1 73 ? 11.511 10.037 4.205 1.00 0.00 72 LYS A N 7
ATOM 8568 C CA . LYS A 1 73 ? 12.370 10.112 5.365 1.00 0.00 72 LYS A CA 7
ATOM 8569 C C . LYS A 1 73 ? 13.678 9.416 5.034 1.00 0.00 72 LYS A C 7
ATOM 8570 O O . LYS A 1 73 ? 13.700 8.189 4.928 1.00 0.00 72 LYS A O 7
ATOM 8589 N N . GLY A 1 74 ? 14.757 10.162 4.826 1.00 0.00 73 GLY A N 7
ATOM 8590 C CA . GLY A 1 74 ? 16.075 9.559 4.718 1.00 0.00 73 GLY A CA 7
ATOM 8591 C C . GLY A 1 74 ? 16.501 8.920 6.039 1.00 0.00 73 GLY A C 7
ATOM 8592 O O . GLY A 1 74 ? 15.875 9.132 7.083 1.00 0.00 73 GLY A O 7
ATOM 8596 N N . SER A 1 75 ? 17.567 8.124 6.019 1.00 0.00 74 SER A N 7
ATOM 8597 C CA . SER A 1 75 ? 18.326 7.669 7.179 1.00 0.00 74 SER A CA 7
ATOM 8598 C C . SER A 1 75 ? 19.732 7.317 6.684 1.00 0.00 74 SER A C 7
ATOM 8599 O O . SER A 1 75 ? 19.882 6.882 5.539 1.00 0.00 74 SER A O 7
ATOM 8607 N N . GLY A 1 76 ? 20.748 7.491 7.534 1.00 0.00 75 GLY A N 7
ATOM 8608 C CA . GLY A 1 76 ? 22.142 7.271 7.164 1.00 0.00 75 GLY A CA 7
ATOM 8609 C C . GLY A 1 76 ? 22.576 8.124 5.971 1.00 0.00 75 GLY A C 7
ATOM 8610 O O . GLY A 1 76 ? 23.361 7.648 5.153 1.00 0.00 75 GLY A O 7
ATOM 8614 N N . CYS A 1 77 ? 22.035 9.338 5.841 1.00 0.00 76 CYS A N 7
ATOM 8615 C CA . CYS A 1 77 ? 22.181 10.208 4.686 1.00 0.00 76 CYS A CA 7
ATOM 8616 C C . CYS A 1 77 ? 22.388 11.633 5.160 1.00 0.00 76 CYS A C 7
ATOM 8617 O O . CYS A 1 77 ? 21.951 11.965 6.284 1.00 0.00 76 CYS A O 7
ATOM 8625 N N . MET A 1 1 ? 10.571 3.470 7.995 1.00 0.00 0 MET A N 8
ATOM 8626 C CA . MET A 1 1 ? 10.652 2.971 6.607 1.00 0.00 0 MET A CA 8
ATOM 8627 C C . MET A 1 1 ? 11.311 1.594 6.641 1.00 0.00 0 MET A C 8
ATOM 8628 O O . MET A 1 1 ? 10.829 0.757 7.405 1.00 0.00 0 MET A O 8
ATOM 8642 N N . GLY A 1 2 ? 12.350 1.291 5.847 1.00 0.00 1 GLY A N 8
ATOM 8643 C CA . GLY A 1 2 ? 12.995 -0.031 5.845 1.00 0.00 1 GLY A CA 8
ATOM 8644 C C . GLY A 1 2 ? 12.051 -1.151 5.385 1.00 0.00 1 GLY A C 8
ATOM 8645 O O . GLY A 1 2 ? 12.344 -2.340 5.545 1.00 0.00 1 GLY A O 8
ATOM 8649 N N . LYS A 1 3 ? 10.889 -0.779 4.863 1.00 0.00 2 LYS A N 8
ATOM 8650 C CA . LYS A 1 3 ? 9.779 -1.622 4.489 1.00 0.00 2 LYS A CA 8
ATOM 8651 C C . LYS A 1 3 ? 9.338 -1.078 3.137 1.00 0.00 2 LYS A C 8
ATOM 8652 O O . LYS A 1 3 ? 9.512 0.110 2.870 1.00 0.00 2 LYS A O 8
ATOM 8671 N N . ASP A 1 4 ? 8.823 -1.954 2.289 1.00 0.00 3 ASP A N 8
ATOM 8672 C CA . ASP A 1 4 ? 8.763 -1.739 0.850 1.00 0.00 3 ASP A CA 8
ATOM 8673 C C . ASP A 1 4 ? 7.318 -1.413 0.508 1.00 0.00 3 ASP A C 8
ATOM 8674 O O . ASP A 1 4 ? 6.456 -2.290 0.591 1.00 0.00 3 ASP A O 8
ATOM 8683 N N . TYR A 1 5 ? 6.999 -0.150 0.240 1.00 0.00 4 TYR A N 8
ATOM 8684 C CA . TYR A 1 5 ? 5.610 0.298 0.314 1.00 0.00 4 TYR A CA 8
ATOM 8685 C C . TYR A 1 5 ? 4.829 -0.247 -0.882 1.00 0.00 4 TYR A C 8
ATOM 8686 O O . TYR A 1 5 ? 3.637 -0.507 -0.748 1.00 0.00 4 TYR A O 8
ATOM 8704 N N . TYR A 1 6 ? 5.490 -0.482 -2.021 1.00 0.00 5 TYR A N 8
ATOM 8705 C CA . TYR A 1 6 ? 4.903 -1.208 -3.133 1.00 0.00 5 TYR A CA 8
ATOM 8706 C C . TYR A 1 6 ? 4.456 -2.588 -2.653 1.00 0.00 5 TYR A C 8
ATOM 8707 O O . TYR A 1 6 ? 3.267 -2.904 -2.692 1.00 0.00 5 TYR A O 8
ATOM 8725 N N . GLN A 1 7 ? 5.387 -3.440 -2.237 1.00 0.00 6 GLN A N 8
ATOM 8726 C CA . GLN A 1 7 ? 5.103 -4.860 -2.093 1.00 0.00 6 GLN A CA 8
ATOM 8727 C C . GLN A 1 7 ? 4.402 -5.194 -0.780 1.00 0.00 6 GLN A C 8
ATOM 8728 O O . GLN A 1 7 ? 3.659 -6.178 -0.732 1.00 0.00 6 GLN A O 8
ATOM 8742 N N . THR A 1 8 ? 4.522 -4.345 0.241 1.00 0.00 7 THR A N 8
ATOM 8743 C CA . THR A 1 8 ? 3.689 -4.433 1.448 1.00 0.00 7 THR A CA 8
ATOM 8744 C C . THR A 1 8 ? 2.205 -4.268 1.089 1.00 0.00 7 THR A C 8
ATOM 8745 O O . THR A 1 8 ? 1.320 -4.810 1.751 1.00 0.00 7 THR A O 8
ATOM 8756 N N . LEU A 1 9 ? 1.938 -3.578 -0.017 1.00 0.00 8 LEU A N 8
ATOM 8757 C CA . LEU A 1 9 ? 0.628 -3.325 -0.589 1.00 0.00 8 LEU A CA 8
ATOM 8758 C C . LEU A 1 9 ? 0.413 -4.238 -1.809 1.00 0.00 8 LEU A C 8
ATOM 8759 O O . LEU A 1 9 ? -0.554 -4.082 -2.544 1.00 0.00 8 LEU A O 8
ATOM 8775 N N . GLY A 1 10 ? 1.275 -5.237 -2.012 1.00 0.00 9 GLY A N 8
ATOM 8776 C CA . GLY A 1 10 ? 1.098 -6.304 -2.981 1.00 0.00 9 GLY A CA 8
ATOM 8777 C C . GLY A 1 10 ? 1.790 -6.063 -4.321 1.00 0.00 9 GLY A C 8
ATOM 8778 O O . GLY A 1 10 ? 1.689 -6.944 -5.177 1.00 0.00 9 GLY A O 8
ATOM 8782 N N . LEU A 1 11 ? 2.484 -4.939 -4.535 1.00 0.00 10 LEU A N 8
ATOM 8783 C CA . LEU A 1 11 ? 3.065 -4.568 -5.829 1.00 0.00 10 LEU A CA 8
ATOM 8784 C C . LEU A 1 11 ? 4.539 -4.958 -5.981 1.00 0.00 10 LEU A C 8
ATOM 8785 O O . LEU A 1 11 ? 5.114 -5.658 -5.151 1.00 0.00 10 LEU A O 8
ATOM 8801 N N . ALA A 1 12 ? 5.152 -4.530 -7.081 1.00 0.00 11 ALA A N 8
ATOM 8802 C CA . ALA A 1 12 ? 6.578 -4.521 -7.350 1.00 0.00 11 ALA A CA 8
ATOM 8803 C C . ALA A 1 12 ? 6.857 -3.353 -8.281 1.00 0.00 11 ALA A C 8
ATOM 8804 O O . ALA A 1 12 ? 5.931 -2.802 -8.887 1.00 0.00 11 ALA A O 8
ATOM 8811 N N . ARG A 1 13 ? 8.140 -3.073 -8.505 1.00 0.00 12 ARG A N 8
ATOM 8812 C CA . ARG A 1 13 ? 8.560 -2.328 -9.678 1.00 0.00 12 ARG A CA 8
ATOM 8813 C C . ARG A 1 13 ? 7.940 -2.984 -10.914 1.00 0.00 12 ARG A C 8
ATOM 8814 O O . ARG A 1 13 ? 7.981 -4.202 -11.086 1.00 0.00 12 ARG A O 8
ATOM 8835 N N . GLY A 1 14 ? 7.308 -2.172 -11.735 1.00 0.00 13 GLY A N 8
ATOM 8836 C CA . GLY A 1 14 ? 6.592 -2.556 -12.942 1.00 0.00 13 GLY A CA 8
ATOM 8837 C C . GLY A 1 14 ? 5.083 -2.545 -12.723 1.00 0.00 13 GLY A C 8
ATOM 8838 O O . GLY A 1 14 ? 4.334 -2.643 -13.691 1.00 0.00 13 GLY A O 8
ATOM 8842 N N . ALA A 1 15 ? 4.610 -2.389 -11.479 1.00 0.00 14 ALA A N 8
ATOM 8843 C CA . ALA A 1 15 ? 3.225 -2.030 -11.222 1.00 0.00 14 ALA A CA 8
ATOM 8844 C C . ALA A 1 15 ? 2.966 -0.595 -11.691 1.00 0.00 14 ALA A C 8
ATOM 8845 O O . ALA A 1 15 ? 3.886 0.178 -11.960 1.00 0.00 14 ALA A O 8
ATOM 8852 N N . SER A 1 16 ? 1.695 -0.226 -11.739 1.00 0.00 15 SER A N 8
ATOM 8853 C CA . SER A 1 16 ? 1.177 1.092 -12.065 1.00 0.00 15 SER A CA 8
ATOM 8854 C C . SER A 1 16 ? -0.050 1.341 -11.192 1.00 0.00 15 SER A C 8
ATOM 8855 O O . SER A 1 16 ? -0.447 0.468 -10.417 1.00 0.00 15 SER A O 8
ATOM 8863 N N . ASP A 1 17 ? -0.659 2.521 -11.278 1.00 0.00 16 ASP A N 8
ATOM 8864 C CA . ASP A 1 17 ? -1.763 2.878 -10.388 1.00 0.00 16 ASP A CA 8
ATOM 8865 C C . ASP A 1 17 ? -2.990 1.967 -10.558 1.00 0.00 16 ASP A C 8
ATOM 8866 O O . ASP A 1 17 ? -3.758 1.788 -9.618 1.00 0.00 16 ASP A O 8
ATOM 8875 N N . GLU A 1 18 ? -3.148 1.315 -11.713 1.00 0.00 17 GLU A N 8
ATOM 8876 C CA . GLU A 1 18 ? -4.209 0.344 -11.963 1.00 0.00 17 GLU A CA 8
ATOM 8877 C C . GLU A 1 18 ? -3.825 -1.063 -11.503 1.00 0.00 17 GLU A C 8
ATOM 8878 O O . GLU A 1 18 ? -4.657 -1.970 -11.543 1.00 0.00 17 GLU A O 8
ATOM 8890 N N . GLU A 1 19 ? -2.594 -1.270 -11.042 1.00 0.00 18 GLU A N 8
ATOM 8891 C CA . GLU A 1 19 ? -2.272 -2.406 -10.200 1.00 0.00 18 GLU A CA 8
ATOM 8892 C C . GLU A 1 19 ? -2.625 -1.989 -8.765 1.00 0.00 18 GLU A C 8
ATOM 8893 O O . GLU A 1 19 ? -3.156 -2.806 -8.025 1.00 0.00 18 GLU A O 8
ATOM 8905 N N . ILE A 1 20 ? -2.382 -0.725 -8.375 1.00 0.00 19 ILE A N 8
ATOM 8906 C CA . ILE A 1 20 ? -2.609 -0.206 -7.029 1.00 0.00 19 ILE A CA 8
ATOM 8907 C C . ILE A 1 20 ? -4.092 -0.294 -6.701 1.00 0.00 19 ILE A C 8
ATOM 8908 O O . ILE A 1 20 ? -4.457 -1.062 -5.821 1.00 0.00 19 ILE A O 8
ATOM 8924 N N . LYS A 1 21 ? -4.961 0.446 -7.397 1.00 0.00 20 LYS A N 8
ATOM 8925 C CA . LYS A 1 21 ? -6.406 0.453 -7.148 1.00 0.00 20 LYS A CA 8
ATOM 8926 C C . LYS A 1 21 ? -7.007 -0.951 -7.116 1.00 0.00 20 LYS A C 8
ATOM 8927 O O . LYS A 1 21 ? -8.042 -1.158 -6.483 1.00 0.00 20 LYS A O 8
ATOM 8946 N N . ARG A 1 22 ? -6.377 -1.923 -7.772 1.00 0.00 21 ARG A N 8
ATOM 8947 C CA . ARG A 1 22 ? -6.714 -3.333 -7.669 1.00 0.00 21 ARG A CA 8
ATOM 8948 C C . ARG A 1 22 ? -6.175 -3.913 -6.350 1.00 0.00 21 ARG A C 8
ATOM 8949 O O . ARG A 1 22 ? -6.963 -4.343 -5.507 1.00 0.00 21 ARG A O 8
ATOM 8970 N N . ALA A 1 23 ? -4.853 -3.911 -6.170 1.00 0.00 22 ALA A N 8
ATOM 8971 C CA . ALA A 1 23 ? -4.104 -4.500 -5.063 1.00 0.00 22 ALA A CA 8
ATOM 8972 C C . ALA A 1 23 ? -4.583 -3.987 -3.719 1.00 0.00 22 ALA A C 8
ATOM 8973 O O . ALA A 1 23 ? -4.979 -4.795 -2.898 1.00 0.00 22 ALA A O 8
ATOM 8980 N N . TYR A 1 24 ? -4.606 -2.674 -3.505 1.00 0.00 23 TYR A N 8
ATOM 8981 C CA . TYR A 1 24 ? -5.101 -2.007 -2.321 1.00 0.00 23 TYR A CA 8
ATOM 8982 C C . TYR A 1 24 ? -6.408 -2.576 -1.791 1.00 0.00 23 TYR A C 8
ATOM 8983 O O . TYR A 1 24 ? -6.391 -3.146 -0.695 1.00 0.00 23 TYR A O 8
ATOM 9001 N N . ARG A 1 25 ? -7.512 -2.558 -2.535 1.00 0.00 24 ARG A N 8
ATOM 9002 C CA . ARG A 1 25 ? -8.752 -3.078 -1.971 1.00 0.00 24 ARG A CA 8
ATOM 9003 C C . ARG A 1 25 ? -8.632 -4.563 -1.628 1.00 0.00 24 ARG A C 8
ATOM 9004 O O . ARG A 1 25 ? -9.043 -4.959 -0.537 1.00 0.00 24 ARG A O 8
ATOM 9025 N N . ARG A 1 26 ? -8.022 -5.392 -2.489 1.00 0.00 25 ARG A N 8
ATOM 9026 C CA . ARG A 1 26 ? -7.890 -6.815 -2.166 1.00 0.00 25 ARG A CA 8
ATOM 9027 C C . ARG A 1 26 ? -6.888 -7.081 -1.035 1.00 0.00 25 ARG A C 8
ATOM 9028 O O . ARG A 1 26 ? -6.992 -8.119 -0.385 1.00 0.00 25 ARG A O 8
ATOM 9049 N N . GLN A 1 27 ? -5.941 -6.178 -0.780 1.00 0.00 26 GLN A N 8
ATOM 9050 C CA . GLN A 1 27 ? -4.965 -6.259 0.295 1.00 0.00 26 GLN A CA 8
ATOM 9051 C C . GLN A 1 27 ? -5.659 -6.028 1.629 1.00 0.00 26 GLN A C 8
ATOM 9052 O O . GLN A 1 27 ? -5.480 -6.842 2.530 1.00 0.00 26 GLN A O 8
ATOM 9066 N N . ALA A 1 28 ? -6.488 -4.984 1.758 1.00 0.00 27 ALA A N 8
ATOM 9067 C CA . ALA A 1 28 ? -7.330 -4.847 2.944 1.00 0.00 27 ALA A CA 8
ATOM 9068 C C . ALA A 1 28 ? -8.185 -6.106 3.071 1.00 0.00 27 ALA A C 8
ATOM 9069 O O . ALA A 1 28 ? -8.165 -6.769 4.107 1.00 0.00 27 ALA A O 8
ATOM 9076 N N . LEU A 1 29 ? -8.885 -6.476 1.993 1.00 0.00 28 LEU A N 8
ATOM 9077 C CA . LEU A 1 29 ? -9.793 -7.616 1.972 1.00 0.00 28 LEU A CA 8
ATOM 9078 C C . LEU A 1 29 ? -9.107 -8.934 2.362 1.00 0.00 28 LEU A C 8
ATOM 9079 O O . LEU A 1 29 ? -9.797 -9.862 2.782 1.00 0.00 28 LEU A O 8
ATOM 9095 N N . ARG A 1 30 ? -7.780 -9.058 2.256 1.00 0.00 29 ARG A N 8
ATOM 9096 C CA . ARG A 1 30 ? -7.059 -10.268 2.613 1.00 0.00 29 ARG A CA 8
ATOM 9097 C C . ARG A 1 30 ? -7.019 -10.487 4.126 1.00 0.00 29 ARG A C 8
ATOM 9098 O O . ARG A 1 30 ? -6.904 -11.643 4.531 1.00 0.00 29 ARG A O 8
ATOM 9119 N N . TYR A 1 31 ? -7.097 -9.433 4.943 1.00 0.00 30 TYR A N 8
ATOM 9120 C CA . TYR A 1 31 ? -6.840 -9.527 6.387 1.00 0.00 30 TYR A CA 8
ATOM 9121 C C . TYR A 1 31 ? -7.825 -8.735 7.261 1.00 0.00 30 TYR A C 8
ATOM 9122 O O . TYR A 1 31 ? -7.812 -8.917 8.475 1.00 0.00 30 TYR A O 8
ATOM 9140 N N . HIS A 1 32 ? -8.650 -7.847 6.696 1.00 0.00 31 HIS A N 8
ATOM 9141 C CA . HIS A 1 32 ? -9.370 -6.814 7.441 1.00 0.00 31 HIS A CA 8
ATOM 9142 C C . HIS A 1 32 ? -10.148 -7.405 8.632 1.00 0.00 31 HIS A C 8
ATOM 9143 O O . HIS A 1 32 ? -11.056 -8.215 8.418 1.00 0.00 31 HIS A O 8
ATOM 9157 N N . PRO A 1 33 ? -9.832 -7.030 9.888 1.00 0.00 32 PRO A N 8
ATOM 9158 C CA . PRO A 1 33 ? -10.347 -7.713 11.075 1.00 0.00 32 PRO A CA 8
ATOM 9159 C C . PRO A 1 33 ? -11.864 -7.579 11.237 1.00 0.00 32 PRO A C 8
ATOM 9160 O O . PRO A 1 33 ? -12.477 -8.418 11.891 1.00 0.00 32 PRO A O 8
ATOM 9171 N N . ASP A 1 34 ? -12.485 -6.605 10.566 1.00 0.00 33 ASP A N 8
ATOM 9172 C CA . ASP A 1 34 ? -13.915 -6.331 10.695 1.00 0.00 33 ASP A CA 8
ATOM 9173 C C . ASP A 1 34 ? -14.728 -7.271 9.792 1.00 0.00 33 ASP A C 8
ATOM 9174 O O . ASP A 1 34 ? -15.956 -7.343 9.876 1.00 0.00 33 ASP A O 8
ATOM 9183 N N . LYS A 1 35 ? -14.037 -8.006 8.912 1.00 0.00 34 LYS A N 8
ATOM 9184 C CA . LYS A 1 35 ? -14.597 -8.765 7.798 1.00 0.00 34 LYS A CA 8
ATOM 9185 C C . LYS A 1 35 ? -13.989 -10.170 7.713 1.00 0.00 34 LYS A C 8
ATOM 9186 O O . LYS A 1 35 ? -14.629 -11.040 7.121 1.00 0.00 34 LYS A O 8
ATOM 9205 N N . ASN A 1 36 ? -12.833 -10.432 8.332 1.00 0.00 35 ASN A N 8
ATOM 9206 C CA . ASN A 1 36 ? -12.216 -11.750 8.390 1.00 0.00 35 ASN A CA 8
ATOM 9207 C C . ASN A 1 36 ? -12.611 -12.359 9.726 1.00 0.00 35 ASN A C 8
ATOM 9208 O O . ASN A 1 36 ? -13.653 -13.007 9.783 1.00 0.00 35 ASN A O 8
ATOM 9219 N N . LYS A 1 37 ? -11.809 -12.098 10.774 1.00 0.00 36 LYS A N 8
ATOM 9220 C CA . LYS A 1 37 ? -11.869 -12.451 12.204 1.00 0.00 36 LYS A CA 8
ATOM 9221 C C . LYS A 1 37 ? -10.486 -12.794 12.762 1.00 0.00 36 LYS A C 8
ATOM 9222 O O . LYS A 1 37 ? -10.297 -12.782 13.976 1.00 0.00 36 LYS A O 8
ATOM 9241 N N . GLU A 1 38 ? -9.553 -13.148 11.883 1.00 0.00 37 GLU A N 8
ATOM 9242 C CA . GLU A 1 38 ? -8.353 -13.902 12.201 1.00 0.00 37 GLU A CA 8
ATOM 9243 C C . GLU A 1 38 ? -7.417 -13.183 13.200 1.00 0.00 37 GLU A C 8
ATOM 9244 O O . GLU A 1 38 ? -7.213 -11.969 13.083 1.00 0.00 37 GLU A O 8
ATOM 9256 N N . PRO A 1 39 ? -6.803 -13.894 14.168 1.00 0.00 38 PRO A N 8
ATOM 9257 C CA . PRO A 1 39 ? -5.793 -13.320 15.056 1.00 0.00 38 PRO A CA 8
ATOM 9258 C C . PRO A 1 39 ? -4.555 -12.917 14.251 1.00 0.00 38 PRO A C 8
ATOM 9259 O O . PRO A 1 39 ? -4.183 -13.578 13.280 1.00 0.00 38 PRO A O 8
ATOM 9270 N N . GLY A 1 40 ? -3.909 -11.820 14.635 1.00 0.00 39 GLY A N 8
ATOM 9271 C CA . GLY A 1 40 ? -2.753 -11.248 13.958 1.00 0.00 39 GLY A CA 8
ATOM 9272 C C . GLY A 1 40 ? -3.095 -10.566 12.630 1.00 0.00 39 GLY A C 8
ATOM 9273 O O . GLY A 1 40 ? -2.291 -9.778 12.130 1.00 0.00 39 GLY A O 8
ATOM 9277 N N . ALA A 1 41 ? -4.277 -10.811 12.057 1.00 0.00 40 ALA A N 8
ATOM 9278 C CA . ALA A 1 41 ? -4.704 -10.172 10.821 1.00 0.00 40 ALA A CA 8
ATOM 9279 C C . ALA A 1 41 ? -4.991 -8.681 11.043 1.00 0.00 40 ALA A C 8
ATOM 9280 O O . ALA A 1 41 ? -4.809 -7.881 10.132 1.00 0.00 40 ALA A O 8
ATOM 9287 N N . GLU A 1 42 ? -5.367 -8.289 12.265 1.00 0.00 41 GLU A N 8
ATOM 9288 C CA . GLU A 1 42 ? -5.514 -6.894 12.681 1.00 0.00 41 GLU A CA 8
ATOM 9289 C C . GLU A 1 42 ? -4.177 -6.149 12.597 1.00 0.00 41 GLU A C 8
ATOM 9290 O O . GLU A 1 42 ? -4.144 -5.011 12.123 1.00 0.00 41 GLU A O 8
ATOM 9302 N N . GLU A 1 43 ? -3.082 -6.798 12.995 1.00 0.00 42 GLU A N 8
ATOM 9303 C CA . GLU A 1 43 ? -1.742 -6.241 12.870 1.00 0.00 42 GLU A CA 8
ATOM 9304 C C . GLU A 1 43 ? -1.383 -6.126 11.396 1.00 0.00 42 GLU A C 8
ATOM 9305 O O . GLU A 1 43 ? -0.900 -5.093 10.954 1.00 0.00 42 GLU A O 8
ATOM 9317 N N . LYS A 1 44 ? -1.647 -7.167 10.611 1.00 0.00 43 LYS A N 8
ATOM 9318 C CA . LYS A 1 44 ? -1.391 -7.191 9.185 1.00 0.00 43 LYS A CA 8
ATOM 9319 C C . LYS A 1 44 ? -2.138 -6.059 8.480 1.00 0.00 43 LYS A C 8
ATOM 9320 O O . LYS A 1 44 ? -1.555 -5.371 7.646 1.00 0.00 43 LYS A O 8
ATOM 9339 N N . PHE A 1 45 ? -3.398 -5.826 8.845 1.00 0.00 44 PHE A N 8
ATOM 9340 C CA . PHE A 1 45 ? -4.194 -4.707 8.368 1.00 0.00 44 PHE A CA 8
ATOM 9341 C C . PHE A 1 45 ? -3.506 -3.380 8.707 1.00 0.00 44 PHE A C 8
ATOM 9342 O O . PHE A 1 45 ? -3.410 -2.512 7.838 1.00 0.00 44 PHE A O 8
ATOM 9359 N N . LYS A 1 46 ? -3.004 -3.218 9.937 1.00 0.00 45 LYS A N 8
ATOM 9360 C CA . LYS A 1 46 ? -2.238 -2.031 10.336 1.00 0.00 45 LYS A CA 8
ATOM 9361 C C . LYS A 1 46 ? -0.953 -1.867 9.518 1.00 0.00 45 LYS A C 8
ATOM 9362 O O . LYS A 1 46 ? -0.607 -0.741 9.159 1.00 0.00 45 LYS A O 8
ATOM 9381 N N . GLU A 1 47 ? -0.265 -2.959 9.196 1.00 0.00 46 GLU A N 8
ATOM 9382 C CA . GLU A 1 47 ? 1.039 -2.972 8.556 1.00 0.00 46 GLU A CA 8
ATOM 9383 C C . GLU A 1 47 ? 0.885 -2.574 7.087 1.00 0.00 46 GLU A C 8
ATOM 9384 O O . GLU A 1 47 ? 1.600 -1.703 6.593 1.00 0.00 46 GLU A O 8
ATOM 9396 N N . ILE A 1 48 ? -0.117 -3.155 6.420 1.00 0.00 47 ILE A N 8
ATOM 9397 C CA . ILE A 1 48 ? -0.590 -2.754 5.104 1.00 0.00 47 ILE A CA 8
ATOM 9398 C C . ILE A 1 48 ? -0.985 -1.283 5.144 1.00 0.00 47 ILE A C 8
ATOM 9399 O O . ILE A 1 48 ? -0.597 -0.563 4.231 1.00 0.00 47 ILE A O 8
ATOM 9415 N N . ALA A 1 49 ? -1.746 -0.830 6.150 1.00 0.00 48 ALA A N 8
ATOM 9416 C CA . ALA A 1 49 ? -2.393 0.479 6.137 1.00 0.00 48 ALA A CA 8
ATOM 9417 C C . ALA A 1 49 ? -1.379 1.620 6.029 1.00 0.00 48 ALA A C 8
ATOM 9418 O O . ALA A 1 49 ? -1.682 2.666 5.458 1.00 0.00 48 ALA A O 8
ATOM 9425 N N . GLU A 1 50 ? -0.160 1.407 6.521 1.00 0.00 49 GLU A N 8
ATOM 9426 C CA . GLU A 1 50 ? 0.918 2.386 6.420 1.00 0.00 49 GLU A CA 8
ATOM 9427 C C . GLU A 1 50 ? 1.301 2.624 4.951 1.00 0.00 49 GLU A C 8
ATOM 9428 O O . GLU A 1 50 ? 1.490 3.766 4.520 1.00 0.00 49 GLU A O 8
ATOM 9440 N N . ALA A 1 51 ? 1.387 1.539 4.176 1.00 0.00 50 ALA A N 8
ATOM 9441 C CA . ALA A 1 51 ? 1.614 1.569 2.740 1.00 0.00 50 ALA A CA 8
ATOM 9442 C C . ALA A 1 51 ? 0.344 1.977 1.984 1.00 0.00 50 ALA A C 8
ATOM 9443 O O . ALA A 1 51 ? 0.422 2.682 0.984 1.00 0.00 50 ALA A O 8
ATOM 9450 N N . TYR A 1 52 ? -0.822 1.544 2.461 1.00 0.00 51 TYR A N 8
ATOM 9451 C CA . TYR A 1 52 ? -2.139 1.793 1.885 1.00 0.00 51 TYR A CA 8
ATOM 9452 C C . TYR A 1 52 ? -2.391 3.293 1.798 1.00 0.00 51 TYR A C 8
ATOM 9453 O O . TYR A 1 52 ? -2.874 3.776 0.774 1.00 0.00 51 TYR A O 8
ATOM 9471 N N . ASP A 1 53 ? -2.037 4.022 2.860 1.00 0.00 52 ASP A N 8
ATOM 9472 C CA . ASP A 1 53 ? -2.081 5.475 2.926 1.00 0.00 52 ASP A CA 8
ATOM 9473 C C . ASP A 1 53 ? -1.327 6.083 1.750 1.00 0.00 52 ASP A C 8
ATOM 9474 O O . ASP A 1 53 ? -1.912 6.819 0.962 1.00 0.00 52 ASP A O 8
ATOM 9483 N N . VAL A 1 54 ? -0.064 5.694 1.570 1.00 0.00 53 VAL A N 8
ATOM 9484 C CA . VAL A 1 54 ? 0.781 6.240 0.514 1.00 0.00 53 VAL A CA 8
ATOM 9485 C C . VAL A 1 54 ? 0.186 5.892 -0.835 1.00 0.00 53 VAL A C 8
ATOM 9486 O O . VAL A 1 54 ? 0.059 6.753 -1.699 1.00 0.00 53 VAL A O 8
ATOM 9499 N N . LEU A 1 55 ? -0.094 4.607 -1.054 1.00 0.00 54 LEU A N 8
ATOM 9500 C CA . LEU A 1 55 ? -0.369 4.147 -2.386 1.00 0.00 54 LEU A CA 8
ATOM 9501 C C . LEU A 1 55 ? -1.730 4.649 -2.852 1.00 0.00 54 LEU A C 8
ATOM 9502 O O . LEU A 1 55 ? -1.876 4.919 -4.042 1.00 0.00 54 LEU A O 8
ATOM 9518 N N . SER A 1 56 ? -2.688 4.864 -1.949 1.00 0.00 55 SER A N 8
ATOM 9519 C CA . SER A 1 56 ? -3.955 5.476 -2.309 1.00 0.00 55 SER A CA 8
ATOM 9520 C C . SER A 1 56 ? -3.847 7.000 -2.441 1.00 0.00 55 SER A C 8
ATOM 9521 O O . SER A 1 56 ? -4.578 7.571 -3.256 1.00 0.00 55 SER A O 8
ATOM 9529 N N . ASP A 1 57 ? -2.999 7.678 -1.657 1.00 0.00 56 ASP A N 8
ATOM 9530 C CA . ASP A 1 57 ? -3.020 9.139 -1.577 1.00 0.00 56 ASP A CA 8
ATOM 9531 C C . ASP A 1 57 ? -2.139 9.707 -2.698 1.00 0.00 56 ASP A C 8
ATOM 9532 O O . ASP A 1 57 ? -0.936 9.412 -2.724 1.00 0.00 56 ASP A O 8
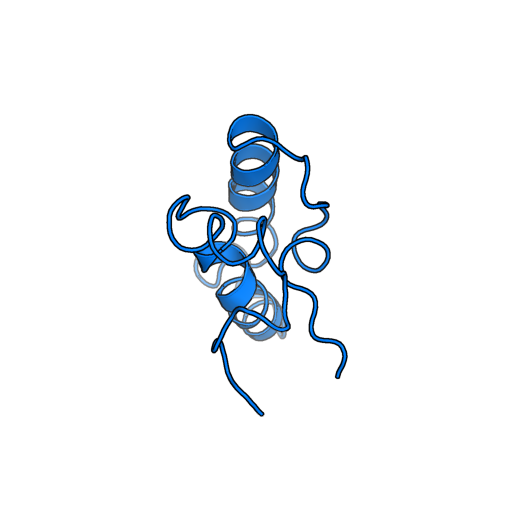ATOM 9541 N N . PRO A 1 58 ? -2.681 10.484 -3.650 1.00 0.00 57 PRO A N 8
ATOM 9542 C CA . PRO A 1 58 ? -1.920 10.874 -4.831 1.00 0.00 57 PRO A CA 8
ATOM 9543 C C . PRO A 1 58 ? -0.752 11.802 -4.520 1.00 0.00 57 PRO A C 8
ATOM 9544 O O . PRO A 1 58 ? 0.205 11.864 -5.291 1.00 0.00 57 PRO A O 8
ATOM 9555 N N . ARG A 1 59 ? -0.814 12.553 -3.423 1.00 0.00 58 ARG A N 8
ATOM 9556 C CA . ARG A 1 59 ? 0.179 13.575 -3.139 1.00 0.00 58 ARG A CA 8
ATOM 9557 C C . ARG A 1 59 ? 1.368 12.966 -2.407 1.00 0.00 58 ARG A C 8
ATOM 9558 O O . ARG A 1 59 ? 2.508 13.331 -2.683 1.00 0.00 58 ARG A O 8
ATOM 9579 N N . LYS A 1 60 ? 1.147 11.951 -1.570 1.00 0.00 59 LYS A N 8
ATOM 9580 C CA . LYS A 1 60 ? 2.214 11.341 -0.788 1.00 0.00 59 LYS A CA 8
ATOM 9581 C C . LYS A 1 60 ? 3.058 10.523 -1.752 1.00 0.00 59 LYS A C 8
ATOM 9582 O O . LYS A 1 60 ? 4.290 10.589 -1.698 1.00 0.00 59 LYS A O 8
ATOM 9601 N N . ARG A 1 61 ? 2.421 9.758 -2.649 1.00 0.00 60 ARG A N 8
ATOM 9602 C CA . ARG A 1 61 ? 3.149 8.943 -3.593 1.00 0.00 60 ARG A CA 8
ATOM 9603 C C . ARG A 1 61 ? 3.945 9.731 -4.617 1.00 0.00 60 ARG A C 8
ATOM 9604 O O . ARG A 1 61 ? 4.836 9.135 -5.200 1.00 0.00 60 ARG A O 8
ATOM 9625 N N . GLU A 1 62 ? 3.706 11.024 -4.823 1.00 0.00 61 GLU A N 8
ATOM 9626 C CA . GLU A 1 62 ? 4.479 11.807 -5.784 1.00 0.00 61 GLU A CA 8
ATOM 9627 C C . GLU A 1 62 ? 5.973 11.746 -5.432 1.00 0.00 61 GLU A C 8
ATOM 9628 O O . GLU A 1 62 ? 6.824 11.539 -6.295 1.00 0.00 61 GLU A O 8
ATOM 9640 N N . ILE A 1 63 ? 6.283 11.775 -4.136 1.00 0.00 62 ILE A N 8
ATOM 9641 C CA . ILE A 1 63 ? 7.644 11.754 -3.620 1.00 0.00 62 ILE A CA 8
ATOM 9642 C C . ILE A 1 63 ? 8.218 10.344 -3.798 1.00 0.00 62 ILE A C 8
ATOM 9643 O O . ILE A 1 63 ? 9.381 10.174 -4.160 1.00 0.00 62 ILE A O 8
ATOM 9659 N N . PHE A 1 64 ? 7.406 9.321 -3.529 1.00 0.00 63 PHE A N 8
ATOM 9660 C CA . PHE A 1 64 ? 7.811 7.934 -3.678 1.00 0.00 63 PHE A CA 8
ATOM 9661 C C . PHE A 1 64 ? 8.096 7.625 -5.147 1.00 0.00 63 PHE A C 8
ATOM 9662 O O . PHE A 1 64 ? 9.053 6.931 -5.469 1.00 0.00 63 PHE A O 8
ATOM 9679 N N . ASP A 1 65 ? 7.252 8.123 -6.046 1.00 0.00 64 ASP A N 8
ATOM 9680 C CA . ASP A 1 65 ? 7.324 7.859 -7.470 1.00 0.00 64 ASP A CA 8
ATOM 9681 C C . ASP A 1 65 ? 8.549 8.530 -8.073 1.00 0.00 64 ASP A C 8
ATOM 9682 O O . ASP A 1 65 ? 9.266 7.913 -8.867 1.00 0.00 64 ASP A O 8
ATOM 9691 N N . ARG A 1 66 ? 8.793 9.794 -7.706 1.00 0.00 65 ARG A N 8
ATOM 9692 C CA . ARG A 1 66 ? 9.877 10.591 -8.252 1.00 0.00 65 ARG A CA 8
ATOM 9693 C C . ARG A 1 66 ? 11.238 10.059 -7.834 1.00 0.00 65 ARG A C 8
ATOM 9694 O O . ARG A 1 66 ? 12.139 9.981 -8.669 1.00 0.00 65 ARG A O 8
ATOM 9715 N N . TYR A 1 67 ? 11.404 9.739 -6.553 1.00 0.00 66 TYR A N 8
ATOM 9716 C CA . TYR A 1 67 ? 12.695 9.362 -5.987 1.00 0.00 66 TYR A CA 8
ATOM 9717 C C . TYR A 1 67 ? 12.899 7.848 -5.924 1.00 0.00 66 TYR A C 8
ATOM 9718 O O . TYR A 1 67 ? 14.045 7.403 -5.921 1.00 0.00 66 TYR A O 8
ATOM 9736 N N . GLY A 1 68 ? 11.841 7.041 -5.879 1.00 0.00 67 GLY A N 8
ATOM 9737 C CA . GLY A 1 68 ? 11.936 5.666 -5.411 1.00 0.00 67 GLY A CA 8
ATOM 9738 C C . GLY A 1 68 ? 11.891 5.637 -3.881 1.00 0.00 67 GLY A C 8
ATOM 9739 O O . GLY A 1 68 ? 11.583 6.646 -3.237 1.00 0.00 67 GLY A O 8
ATOM 9743 N N . GLU A 1 69 ? 12.200 4.477 -3.291 1.00 0.00 68 GLU A N 8
ATOM 9744 C CA . GLU A 1 69 ? 12.046 4.211 -1.857 1.00 0.00 68 GLU A CA 8
ATOM 9745 C C . GLU A 1 69 ? 12.806 5.238 -1.013 1.00 0.00 68 GLU A C 8
ATOM 9746 O O . GLU A 1 69 ? 12.383 5.576 0.092 1.00 0.00 68 GLU A O 8
ATOM 9758 N N . GLU A 1 70 ? 13.925 5.744 -1.543 1.00 0.00 69 GLU A N 8
ATOM 9759 C CA . GLU A 1 70 ? 14.804 6.677 -0.858 1.00 0.00 69 GLU A CA 8
ATOM 9760 C C . GLU A 1 70 ? 14.105 7.996 -0.512 1.00 0.00 69 GLU A C 8
ATOM 9761 O O . GLU A 1 70 ? 14.474 8.633 0.477 1.00 0.00 69 GLU A O 8
ATOM 9773 N N . GLY A 1 71 ? 13.089 8.394 -1.282 1.00 0.00 70 GLY A N 8
ATOM 9774 C CA . GLY A 1 71 ? 12.345 9.615 -1.021 1.00 0.00 70 GLY A CA 8
ATOM 9775 C C . GLY A 1 71 ? 11.393 9.454 0.155 1.00 0.00 70 GLY A C 8
ATOM 9776 O O . GLY A 1 71 ? 10.969 10.453 0.740 1.00 0.00 70 GLY A O 8
ATOM 9780 N N . LEU A 1 72 ? 11.047 8.219 0.531 1.00 0.00 71 LEU A N 8
ATOM 9781 C CA . LEU A 1 72 ? 10.162 7.940 1.651 1.00 0.00 71 LEU A CA 8
ATOM 9782 C C . LEU A 1 72 ? 11.007 7.875 2.931 1.00 0.00 71 LEU A C 8
ATOM 9783 O O . LEU A 1 72 ? 11.009 6.886 3.670 1.00 0.00 71 LEU A O 8
ATOM 9799 N N . LYS A 1 73 ? 11.727 8.962 3.225 1.00 0.00 72 LYS A N 8
ATOM 9800 C CA . LYS A 1 73 ? 12.359 9.163 4.521 1.00 0.00 72 LYS A CA 8
ATOM 9801 C C . LYS A 1 73 ? 11.223 9.506 5.477 1.00 0.00 72 LYS A C 8
ATOM 9802 O O . LYS A 1 73 ? 10.892 10.675 5.667 1.00 0.00 72 LYS A O 8
ATOM 9821 N N . GLY A 1 74 ? 10.573 8.471 6.005 1.00 0.00 73 GLY A N 8
ATOM 9822 C CA . GLY A 1 74 ? 9.506 8.588 6.982 1.00 0.00 73 GLY A CA 8
ATOM 9823 C C . GLY A 1 74 ? 10.018 9.397 8.162 1.00 0.00 73 GLY A C 8
ATOM 9824 O O . GLY A 1 74 ? 9.649 10.553 8.343 1.00 0.00 73 GLY A O 8
ATOM 9828 N N . SER A 1 75 ? 10.934 8.818 8.933 1.00 0.00 74 SER A N 8
ATOM 9829 C CA . SER A 1 75 ? 11.843 9.503 9.844 1.00 0.00 74 SER A CA 8
ATOM 9830 C C . SER A 1 75 ? 13.024 8.549 10.069 1.00 0.00 74 SER A C 8
ATOM 9831 O O . SER A 1 75 ? 12.852 7.334 9.955 1.00 0.00 74 SER A O 8
ATOM 9839 N N . GLY A 1 76 ? 14.210 9.074 10.366 1.00 0.00 75 GLY A N 8
ATOM 9840 C CA . GLY A 1 76 ? 15.450 8.350 10.616 1.00 0.00 75 GLY A CA 8
ATOM 9841 C C . GLY A 1 76 ? 16.551 9.367 10.890 1.00 0.00 75 GLY A C 8
ATOM 9842 O O . GLY A 1 76 ? 16.552 10.423 10.253 1.00 0.00 75 GLY A O 8
ATOM 9846 N N . CYS A 1 77 ? 17.498 9.052 11.781 1.00 0.00 76 CYS A N 8
ATOM 9847 C CA . CYS A 1 77 ? 18.348 10.027 12.472 1.00 0.00 76 CYS A CA 8
ATOM 9848 C C . CYS A 1 77 ? 17.500 11.066 13.208 1.00 0.00 76 CYS A C 8
ATOM 9849 O O . CYS A 1 77 ? 16.287 10.867 13.412 1.00 0.00 76 CYS A O 8
ATOM 9857 N N . MET A 1 1 ? 13.106 -2.000 0.225 1.00 0.00 0 MET A N 9
ATOM 9858 C CA . MET A 1 1 ? 13.927 -1.450 1.315 1.00 0.00 0 MET A CA 9
ATOM 9859 C C . MET A 1 1 ? 13.368 -0.090 1.707 1.00 0.00 0 MET A C 9
ATOM 9860 O O . MET A 1 1 ? 12.301 0.288 1.226 1.00 0.00 0 MET A O 9
ATOM 9874 N N . GLY A 1 2 ? 14.040 0.665 2.585 1.00 0.00 1 GLY A N 9
ATOM 9875 C CA . GLY A 1 2 ? 13.615 2.018 2.936 1.00 0.00 1 GLY A CA 9
ATOM 9876 C C . GLY A 1 2 ? 12.198 2.091 3.491 1.00 0.00 1 GLY A C 9
ATOM 9877 O O . GLY A 1 2 ? 11.596 3.155 3.400 1.00 0.00 1 GLY A O 9
ATOM 9881 N N . LYS A 1 3 ? 11.673 0.977 4.023 1.00 0.00 2 LYS A N 9
ATOM 9882 C CA . LYS A 1 3 ? 10.256 0.717 4.235 1.00 0.00 2 LYS A CA 9
ATOM 9883 C C . LYS A 1 3 ? 9.446 1.104 3.000 1.00 0.00 2 LYS A C 9
ATOM 9884 O O . LYS A 1 3 ? 8.941 2.219 2.879 1.00 0.00 2 LYS A O 9
ATOM 9903 N N . ASP A 1 4 ? 9.277 0.145 2.096 1.00 0.00 3 ASP A N 9
ATOM 9904 C CA . ASP A 1 4 ? 8.512 0.340 0.876 1.00 0.00 3 ASP A CA 9
ATOM 9905 C C . ASP A 1 4 ? 7.036 0.374 1.261 1.00 0.00 3 ASP A C 9
ATOM 9906 O O . ASP A 1 4 ? 6.600 -0.336 2.172 1.00 0.00 3 ASP A O 9
ATOM 9915 N N . TYR A 1 5 ? 6.237 1.093 0.479 1.00 0.00 4 TYR A N 9
ATOM 9916 C CA . TYR A 1 5 ? 4.786 1.033 0.481 1.00 0.00 4 TYR A CA 9
ATOM 9917 C C . TYR A 1 5 ? 4.411 0.633 -0.937 1.00 0.00 4 TYR A C 9
ATOM 9918 O O . TYR A 1 5 ? 4.220 1.499 -1.781 1.00 0.00 4 TYR A O 9
ATOM 9936 N N . TYR A 1 6 ? 4.391 -0.665 -1.232 1.00 0.00 5 TYR A N 9
ATOM 9937 C CA . TYR A 1 6 ? 3.988 -1.227 -2.518 1.00 0.00 5 TYR A CA 9
ATOM 9938 C C . TYR A 1 6 ? 3.460 -2.629 -2.226 1.00 0.00 5 TYR A C 9
ATOM 9939 O O . TYR A 1 6 ? 2.257 -2.876 -2.271 1.00 0.00 5 TYR A O 9
ATOM 9957 N N . GLN A 1 7 ? 4.343 -3.539 -1.819 1.00 0.00 6 GLN A N 9
ATOM 9958 C CA . GLN A 1 7 ? 4.035 -4.911 -1.432 1.00 0.00 6 GLN A CA 9
ATOM 9959 C C . GLN A 1 7 ? 3.043 -5.020 -0.278 1.00 0.00 6 GLN A C 9
ATOM 9960 O O . GLN A 1 7 ? 2.221 -5.930 -0.218 1.00 0.00 6 GLN A O 9
ATOM 9974 N N . THR A 1 8 ? 3.115 -4.072 0.642 1.00 0.00 7 THR A N 9
ATOM 9975 C CA . THR A 1 8 ? 2.216 -3.997 1.782 1.00 0.00 7 THR A CA 9
ATOM 9976 C C . THR A 1 8 ? 0.762 -3.739 1.346 1.00 0.00 7 THR A C 9
ATOM 9977 O O . THR A 1 8 ? -0.166 -4.251 1.977 1.00 0.00 7 THR A O 9
ATOM 9988 N N . LEU A 1 9 ? 0.555 -3.108 0.190 1.00 0.00 8 LEU A N 9
ATOM 9989 C CA . LEU A 1 9 ? -0.754 -2.953 -0.448 1.00 0.00 8 LEU A CA 9
ATOM 9990 C C . LEU A 1 9 ? -0.989 -4.113 -1.422 1.00 0.00 8 LEU A C 9
ATOM 9991 O O . LEU A 1 9 ? -2.120 -4.375 -1.806 1.00 0.00 8 LEU A O 9
ATOM 10007 N N . GLY A 1 10 ? 0.055 -4.871 -1.759 1.00 0.00 9 GLY A N 9
ATOM 10008 C CA . GLY A 1 10 ? -0.048 -6.126 -2.478 1.00 0.00 9 GLY A CA 9
ATOM 10009 C C . GLY A 1 10 ? 0.825 -6.219 -3.721 1.00 0.00 9 GLY A C 9
ATOM 10010 O O . GLY A 1 10 ? 0.672 -7.186 -4.466 1.00 0.00 9 GLY A O 9
ATOM 10014 N N . LEU A 1 11 ? 1.675 -5.220 -3.990 1.00 0.00 10 LEU A N 9
ATOM 10015 C CA . LEU A 1 11 ? 2.288 -5.033 -5.301 1.00 0.00 10 LEU A CA 9
ATOM 10016 C C . LEU A 1 11 ? 3.719 -5.559 -5.395 1.00 0.00 10 LEU A C 9
ATOM 10017 O O . LEU A 1 11 ? 4.269 -6.114 -4.442 1.00 0.00 10 LEU A O 9
ATOM 10033 N N . ALA A 1 12 ? 4.309 -5.428 -6.579 1.00 0.00 11 ALA A N 9
ATOM 10034 C CA . ALA A 1 12 ? 5.648 -5.851 -6.940 1.00 0.00 11 ALA A CA 9
ATOM 10035 C C . ALA A 1 12 ? 6.234 -4.820 -7.903 1.00 0.00 11 ALA A C 9
ATOM 10036 O O . ALA A 1 12 ? 5.566 -3.847 -8.268 1.00 0.00 11 ALA A O 9
ATOM 10043 N N . ARG A 1 13 ? 7.508 -4.997 -8.249 1.00 0.00 12 ARG A N 9
ATOM 10044 C CA . ARG A 1 13 ? 8.302 -3.985 -8.931 1.00 0.00 12 ARG A CA 9
ATOM 10045 C C . ARG A 1 13 ? 7.979 -3.930 -10.418 1.00 0.00 12 ARG A C 9
ATOM 10046 O O . ARG A 1 13 ? 8.654 -4.559 -11.237 1.00 0.00 12 ARG A O 9
ATOM 10067 N N . GLY A 1 14 ? 6.967 -3.144 -10.758 1.00 0.00 13 GLY A N 9
ATOM 10068 C CA . GLY A 1 14 ? 6.464 -2.924 -12.101 1.00 0.00 13 GLY A CA 9
ATOM 10069 C C . GLY A 1 14 ? 4.977 -2.575 -12.078 1.00 0.00 13 GLY A C 9
ATOM 10070 O O . GLY A 1 14 ? 4.491 -1.935 -13.015 1.00 0.00 13 GLY A O 9
ATOM 10074 N N . ALA A 1 15 ? 4.256 -2.957 -11.017 1.00 0.00 14 ALA A N 9
ATOM 10075 C CA . ALA A 1 15 ? 2.838 -2.677 -10.867 1.00 0.00 14 ALA A CA 9
ATOM 10076 C C . ALA A 1 15 ? 2.595 -1.169 -10.768 1.00 0.00 14 ALA A C 9
ATOM 10077 O O . ALA A 1 15 ? 3.492 -0.408 -10.402 1.00 0.00 14 ALA A O 9
ATOM 10084 N N . SER A 1 16 ? 1.368 -0.745 -11.044 1.00 0.00 15 SER A N 9
ATOM 10085 C CA . SER A 1 16 ? 1.002 0.646 -11.260 1.00 0.00 15 SER A CA 9
ATOM 10086 C C . SER A 1 16 ? -0.189 1.058 -10.422 1.00 0.00 15 SER A C 9
ATOM 10087 O O . SER A 1 16 ? -0.738 0.283 -9.638 1.00 0.00 15 SER A O 9
ATOM 10095 N N . ASP A 1 17 ? -0.582 2.313 -10.594 1.00 0.00 16 ASP A N 9
ATOM 10096 C CA . ASP A 1 17 ? -1.754 2.918 -9.997 1.00 0.00 16 ASP A CA 9
ATOM 10097 C C . ASP A 1 17 ? -3.019 2.097 -10.272 1.00 0.00 16 ASP A C 9
ATOM 10098 O O . ASP A 1 17 ? -3.876 1.965 -9.399 1.00 0.00 16 ASP A O 9
ATOM 10107 N N . GLU A 1 18 ? -3.112 1.479 -11.448 1.00 0.00 17 GLU A N 9
ATOM 10108 C CA . GLU A 1 18 ? -4.262 0.679 -11.855 1.00 0.00 17 GLU A CA 9
ATOM 10109 C C . GLU A 1 18 ? -4.286 -0.670 -11.123 1.00 0.00 17 GLU A C 9
ATOM 10110 O O . GLU A 1 18 ? -5.329 -1.317 -11.029 1.00 0.00 17 GLU A O 9
ATOM 10122 N N . GLU A 1 19 ? -3.142 -1.104 -10.593 1.00 0.00 18 GLU A N 9
ATOM 10123 C CA . GLU A 1 19 ? -3.011 -2.314 -9.797 1.00 0.00 18 GLU A CA 9
ATOM 10124 C C . GLU A 1 19 ? -3.288 -1.904 -8.348 1.00 0.00 18 GLU A C 9
ATOM 10125 O O . GLU A 1 19 ? -3.948 -2.632 -7.623 1.00 0.00 18 GLU A O 9
ATOM 10137 N N . ILE A 1 20 ? -2.837 -0.717 -7.929 1.00 0.00 19 ILE A N 9
ATOM 10138 C CA . ILE A 1 20 ? -2.983 -0.169 -6.589 1.00 0.00 19 ILE A CA 9
ATOM 10139 C C . ILE A 1 20 ? -4.456 -0.090 -6.219 1.00 0.00 19 ILE A C 9
ATOM 10140 O O . ILE A 1 20 ? -4.871 -0.719 -5.248 1.00 0.00 19 ILE A O 9
ATOM 10156 N N . LYS A 1 21 ? -5.263 0.678 -6.957 1.00 0.00 20 LYS A N 9
ATOM 10157 C CA . LYS A 1 21 ? -6.655 0.882 -6.550 1.00 0.00 20 LYS A CA 9
ATOM 10158 C C . LYS A 1 21 ? -7.459 -0.420 -6.655 1.00 0.00 20 LYS A C 9
ATOM 10159 O O . LYS A 1 21 ? -8.443 -0.588 -5.936 1.00 0.00 20 LYS A O 9
ATOM 10178 N N . ARG A 1 22 ? -7.031 -1.374 -7.483 1.00 0.00 21 ARG A N 9
ATOM 10179 C CA . ARG A 1 22 ? -7.598 -2.719 -7.542 1.00 0.00 21 ARG A CA 9
ATOM 10180 C C . ARG A 1 22 ? -7.236 -3.487 -6.272 1.00 0.00 21 ARG A C 9
ATOM 10181 O O . ARG A 1 22 ? -8.112 -4.011 -5.576 1.00 0.00 21 ARG A O 9
ATOM 10202 N N . ALA A 1 23 ? -5.940 -3.564 -5.982 1.00 0.00 22 ALA A N 9
ATOM 10203 C CA . ALA A 1 23 ? -5.353 -4.265 -4.852 1.00 0.00 22 ALA A CA 9
ATOM 10204 C C . ALA A 1 23 ? -5.828 -3.703 -3.513 1.00 0.00 22 ALA A C 9
ATOM 10205 O O . ALA A 1 23 ? -5.936 -4.454 -2.557 1.00 0.00 22 ALA A O 9
ATOM 10212 N N . TYR A 1 24 ? -6.188 -2.426 -3.438 1.00 0.00 23 TYR A N 9
ATOM 10213 C CA . TYR A 1 24 ? -6.646 -1.709 -2.262 1.00 0.00 23 TYR A CA 9
ATOM 10214 C C . TYR A 1 24 ? -7.654 -2.539 -1.460 1.00 0.00 23 TYR A C 9
ATOM 10215 O O . TYR A 1 24 ? -7.395 -2.926 -0.318 1.00 0.00 23 TYR A O 9
ATOM 10233 N N . ARG A 1 25 ? -8.790 -2.869 -2.083 1.00 0.00 24 ARG A N 9
ATOM 10234 C CA . ARG A 1 25 ? -9.841 -3.631 -1.425 1.00 0.00 24 ARG A CA 9
ATOM 10235 C C . ARG A 1 25 ? -9.392 -5.070 -1.196 1.00 0.00 24 ARG A C 9
ATOM 10236 O O . ARG A 1 25 ? -9.707 -5.642 -0.153 1.00 0.00 24 ARG A O 9
ATOM 10257 N N . ARG A 1 26 ? -8.665 -5.672 -2.151 1.00 0.00 25 ARG A N 9
ATOM 10258 C CA . ARG A 1 26 ? -8.251 -7.065 -2.007 1.00 0.00 25 ARG A CA 9
ATOM 10259 C C . ARG A 1 26 ? -7.355 -7.208 -0.790 1.00 0.00 25 ARG A C 9
ATOM 10260 O O . ARG A 1 26 ? -7.508 -8.201 -0.086 1.00 0.00 25 ARG A O 9
ATOM 10281 N N . GLN A 1 27 ? -6.442 -6.270 -0.528 1.00 0.00 26 GLN A N 9
ATOM 10282 C CA . GLN A 1 27 ? -5.472 -6.395 0.517 1.00 0.00 26 GLN A CA 9
ATOM 10283 C C . GLN A 1 27 ? -6.134 -6.213 1.868 1.00 0.00 26 GLN A C 9
ATOM 10284 O O . GLN A 1 27 ? -5.869 -7.018 2.754 1.00 0.00 26 GLN A O 9
ATOM 10298 N N . ALA A 1 28 ? -7.015 -5.213 2.015 1.00 0.00 27 ALA A N 9
ATOM 10299 C CA . ALA A 1 28 ? -7.818 -5.058 3.219 1.00 0.00 27 ALA A CA 9
ATOM 10300 C C . ALA A 1 28 ? -8.472 -6.398 3.546 1.00 0.00 27 ALA A C 9
ATOM 10301 O O . ALA A 1 28 ? -8.203 -6.986 4.593 1.00 0.00 27 ALA A O 9
ATOM 10308 N N . LEU A 1 29 ? -9.247 -6.930 2.600 1.00 0.00 28 LEU A N 9
ATOM 10309 C CA . LEU A 1 29 ? -9.937 -8.207 2.719 1.00 0.00 28 LEU A CA 9
ATOM 10310 C C . LEU A 1 29 ? -8.976 -9.373 3.013 1.00 0.00 28 LEU A C 9
ATOM 10311 O O . LEU A 1 29 ? -9.346 -10.289 3.744 1.00 0.00 28 LEU A O 9
ATOM 10327 N N . ARG A 1 30 ? -7.743 -9.336 2.492 1.00 0.00 29 ARG A N 9
ATOM 10328 C CA . ARG A 1 30 ? -6.702 -10.341 2.696 1.00 0.00 29 ARG A CA 9
ATOM 10329 C C . ARG A 1 30 ? -6.180 -10.391 4.129 1.00 0.00 29 ARG A C 9
ATOM 10330 O O . ARG A 1 30 ? -5.574 -11.399 4.469 1.00 0.00 29 ARG A O 9
ATOM 10351 N N . TYR A 1 31 ? -6.372 -9.368 4.962 1.00 0.00 30 TYR A N 9
ATOM 10352 C CA . TYR A 1 31 ? -5.917 -9.374 6.358 1.00 0.00 30 TYR A CA 9
ATOM 10353 C C . TYR A 1 31 ? -7.089 -9.294 7.342 1.00 0.00 30 TYR A C 9
ATOM 10354 O O . TYR A 1 31 ? -7.012 -9.846 8.437 1.00 0.00 30 TYR A O 9
ATOM 10372 N N . HIS A 1 32 ? -8.171 -8.620 6.951 1.00 0.00 31 HIS A N 9
ATOM 10373 C CA . HIS A 1 32 ? -9.334 -8.254 7.752 1.00 0.00 31 HIS A CA 9
ATOM 10374 C C . HIS A 1 32 ? -9.816 -9.425 8.632 1.00 0.00 31 HIS A C 9
ATOM 10375 O O . HIS A 1 32 ? -10.158 -10.481 8.092 1.00 0.00 31 HIS A O 9
ATOM 10389 N N . PRO A 1 33 ? -9.905 -9.271 9.968 1.00 0.00 32 PRO A N 9
ATOM 10390 C CA . PRO A 1 33 ? -10.289 -10.339 10.897 1.00 0.00 32 PRO A CA 9
ATOM 10391 C C . PRO A 1 33 ? -11.744 -10.807 10.717 1.00 0.00 32 PRO A C 9
ATOM 10392 O O . PRO A 1 33 ? -12.148 -11.825 11.284 1.00 0.00 32 PRO A O 9
ATOM 10403 N N . ASP A 1 34 ? -12.505 -10.163 9.832 1.00 0.00 33 ASP A N 9
ATOM 10404 C CA . ASP A 1 34 ? -13.869 -10.553 9.516 1.00 0.00 33 ASP A CA 9
ATOM 10405 C C . ASP A 1 34 ? -13.834 -11.668 8.476 1.00 0.00 33 ASP A C 9
ATOM 10406 O O . ASP A 1 34 ? -14.481 -12.699 8.658 1.00 0.00 33 ASP A O 9
ATOM 10415 N N . LYS A 1 35 ? -13.021 -11.492 7.425 1.00 0.00 34 LYS A N 9
ATOM 10416 C CA . LYS A 1 35 ? -13.151 -12.234 6.174 1.00 0.00 34 LYS A CA 9
ATOM 10417 C C . LYS A 1 35 ? -11.839 -12.922 5.774 1.00 0.00 34 LYS A C 9
ATOM 10418 O O . LYS A 1 35 ? -11.883 -13.918 5.046 1.00 0.00 34 LYS A O 9
ATOM 10437 N N . ASN A 1 36 ? -10.678 -12.469 6.253 1.00 0.00 35 ASN A N 9
ATOM 10438 C CA . ASN A 1 36 ? -9.493 -13.323 6.282 1.00 0.00 35 ASN A CA 9
ATOM 10439 C C . ASN A 1 36 ? -9.562 -14.260 7.478 1.00 0.00 35 ASN A C 9
ATOM 10440 O O . ASN A 1 36 ? -9.185 -15.422 7.367 1.00 0.00 35 ASN A O 9
ATOM 10451 N N . LYS A 1 37 ? -10.097 -13.769 8.602 1.00 0.00 36 LYS A N 9
ATOM 10452 C CA . LYS A 1 37 ? -10.090 -14.466 9.885 1.00 0.00 36 LYS A CA 9
ATOM 10453 C C . LYS A 1 37 ? -8.663 -14.860 10.279 1.00 0.00 36 LYS A C 9
ATOM 10454 O O . LYS A 1 37 ? -8.381 -16.009 10.623 1.00 0.00 36 LYS A O 9
ATOM 10473 N N . GLU A 1 38 ? -7.778 -13.869 10.239 1.00 0.00 37 GLU A N 9
ATOM 10474 C CA . GLU A 1 38 ? -6.426 -13.875 10.787 1.00 0.00 37 GLU A CA 9
ATOM 10475 C C . GLU A 1 38 ? -6.471 -13.898 12.339 1.00 0.00 37 GLU A C 9
ATOM 10476 O O . GLU A 1 38 ? -7.520 -14.255 12.895 1.00 0.00 37 GLU A O 9
ATOM 10488 N N . PRO A 1 39 ? -5.391 -13.615 13.104 1.00 0.00 38 PRO A N 9
ATOM 10489 C CA . PRO A 1 39 ? -5.525 -13.191 14.495 1.00 0.00 38 PRO A CA 9
ATOM 10490 C C . PRO A 1 39 ? -6.120 -11.771 14.459 1.00 0.00 38 PRO A C 9
ATOM 10491 O O . PRO A 1 39 ? -6.939 -11.453 13.594 1.00 0.00 38 PRO A O 9
ATOM 10502 N N . GLY A 1 40 ? -5.703 -10.898 15.368 1.00 0.00 39 GLY A N 9
ATOM 10503 C CA . GLY A 1 40 ? -5.939 -9.469 15.221 1.00 0.00 39 GLY A CA 9
ATOM 10504 C C . GLY A 1 40 ? -5.532 -8.977 13.831 1.00 0.00 39 GLY A C 9
ATOM 10505 O O . GLY A 1 40 ? -6.291 -8.228 13.214 1.00 0.00 39 GLY A O 9
ATOM 10509 N N . ALA A 1 41 ? -4.338 -9.377 13.346 1.00 0.00 40 ALA A N 9
ATOM 10510 C CA . ALA A 1 41 ? -3.702 -8.767 12.171 1.00 0.00 40 ALA A CA 9
ATOM 10511 C C . ALA A 1 41 ? -3.700 -7.240 12.351 1.00 0.00 40 ALA A C 9
ATOM 10512 O O . ALA A 1 41 ? -3.787 -6.512 11.375 1.00 0.00 40 ALA A O 9
ATOM 10519 N N . GLU A 1 42 ? -3.606 -6.752 13.595 1.00 0.00 41 GLU A N 9
ATOM 10520 C CA . GLU A 1 42 ? -3.993 -5.389 13.954 1.00 0.00 41 GLU A CA 9
ATOM 10521 C C . GLU A 1 42 ? -2.997 -4.390 13.362 1.00 0.00 41 GLU A C 9
ATOM 10522 O O . GLU A 1 42 ? -3.375 -3.451 12.663 1.00 0.00 41 GLU A O 9
ATOM 10534 N N . GLU A 1 43 ? -1.702 -4.667 13.524 1.00 0.00 42 GLU A N 9
ATOM 10535 C CA . GLU A 1 43 ? -0.664 -3.842 12.920 1.00 0.00 42 GLU A CA 9
ATOM 10536 C C . GLU A 1 43 ? -0.534 -4.210 11.452 1.00 0.00 42 GLU A C 9
ATOM 10537 O O . GLU A 1 43 ? -0.282 -3.354 10.617 1.00 0.00 42 GLU A O 9
ATOM 10549 N N . LYS A 1 44 ? -0.743 -5.485 11.126 1.00 0.00 43 LYS A N 9
ATOM 10550 C CA . LYS A 1 44 ? -0.725 -6.024 9.784 1.00 0.00 43 LYS A CA 9
ATOM 10551 C C . LYS A 1 44 ? -1.742 -5.325 8.875 1.00 0.00 43 LYS A C 9
ATOM 10552 O O . LYS A 1 44 ? -1.488 -5.165 7.686 1.00 0.00 43 LYS A O 9
ATOM 10571 N N . PHE A 1 45 ? -2.864 -4.875 9.427 1.00 0.00 44 PHE A N 9
ATOM 10572 C CA . PHE A 1 45 ? -3.920 -4.184 8.720 1.00 0.00 44 PHE A CA 9
ATOM 10573 C C . PHE A 1 45 ? -3.577 -2.696 8.672 1.00 0.00 44 PHE A C 9
ATOM 10574 O O . PHE A 1 45 ? -3.681 -2.079 7.614 1.00 0.00 44 PHE A O 9
ATOM 10591 N N . LYS A 1 46 ? -3.111 -2.105 9.781 1.00 0.00 45 LYS A N 9
ATOM 10592 C CA . LYS A 1 46 ? -2.546 -0.752 9.744 1.00 0.00 45 LYS A CA 9
ATOM 10593 C C . LYS A 1 46 ? -1.316 -0.633 8.837 1.00 0.00 45 LYS A C 9
ATOM 10594 O O . LYS A 1 46 ? -0.972 0.481 8.438 1.00 0.00 45 LYS A O 9
ATOM 10613 N N . GLU A 1 47 ? -0.712 -1.744 8.429 1.00 0.00 46 GLU A N 9
ATOM 10614 C CA . GLU A 1 47 ? 0.397 -1.804 7.498 1.00 0.00 46 GLU A CA 9
ATOM 10615 C C . GLU A 1 47 ? -0.191 -1.484 6.131 1.00 0.00 46 GLU A C 9
ATOM 10616 O O . GLU A 1 47 ? 0.294 -0.577 5.458 1.00 0.00 46 GLU A O 9
ATOM 10628 N N . ILE A 1 48 ? -1.317 -2.126 5.776 1.00 0.00 47 ILE A N 9
ATOM 10629 C CA . ILE A 1 48 ? -2.059 -1.840 4.566 1.00 0.00 47 ILE A CA 9
ATOM 10630 C C . ILE A 1 48 ? -2.347 -0.354 4.581 1.00 0.00 47 ILE A C 9
ATOM 10631 O O . ILE A 1 48 ? -2.017 0.302 3.610 1.00 0.00 47 ILE A O 9
ATOM 10647 N N . ALA A 1 49 ? -2.914 0.161 5.682 1.00 0.00 48 ALA A N 9
ATOM 10648 C CA . ALA A 1 49 ? -3.379 1.533 5.813 1.00 0.00 48 ALA A CA 9
ATOM 10649 C C . ALA A 1 49 ? -2.254 2.536 5.552 1.00 0.00 48 ALA A C 9
ATOM 10650 O O . ALA A 1 49 ? -2.502 3.600 4.982 1.00 0.00 48 ALA A O 9
ATOM 10657 N N . GLU A 1 50 ? -1.027 2.187 5.936 1.00 0.00 49 GLU A N 9
ATOM 10658 C CA . GLU A 1 50 ? 0.158 3.001 5.723 1.00 0.00 49 GLU A CA 9
ATOM 10659 C C . GLU A 1 50 ? 0.441 3.114 4.226 1.00 0.00 49 GLU A C 9
ATOM 10660 O O . GLU A 1 50 ? 0.683 4.209 3.711 1.00 0.00 49 GLU A O 9
ATOM 10672 N N . ALA A 1 51 ? 0.365 1.988 3.513 1.00 0.00 50 ALA A N 9
ATOM 10673 C CA . ALA A 1 51 ? 0.543 1.970 2.075 1.00 0.00 50 ALA A CA 9
ATOM 10674 C C . ALA A 1 51 ? -0.686 2.535 1.343 1.00 0.00 50 ALA A C 9
ATOM 10675 O O . ALA A 1 51 ? -0.533 3.151 0.299 1.00 0.00 50 ALA A O 9
ATOM 10682 N N . TYR A 1 52 ? -1.892 2.344 1.874 1.00 0.00 51 TYR A N 9
ATOM 10683 C CA . TYR A 1 52 ? -3.195 2.751 1.340 1.00 0.00 51 TYR A CA 9
ATOM 10684 C C . TYR A 1 52 ? -3.233 4.275 1.223 1.00 0.00 51 TYR A C 9
ATOM 10685 O O . TYR A 1 52 ? -3.695 4.811 0.216 1.00 0.00 51 TYR A O 9
ATOM 10703 N N . ASP A 1 53 ? -2.705 4.957 2.245 1.00 0.00 52 ASP A N 9
ATOM 10704 C CA . ASP A 1 53 ? -2.506 6.395 2.304 1.00 0.00 52 ASP A CA 9
ATOM 10705 C C . ASP A 1 53 ? -1.637 6.832 1.127 1.00 0.00 52 ASP A C 9
ATOM 10706 O O . ASP A 1 53 ? -2.119 7.526 0.230 1.00 0.00 52 ASP A O 9
ATOM 10715 N N . VAL A 1 54 ? -0.383 6.372 1.086 1.00 0.00 53 VAL A N 9
ATOM 10716 C CA . VAL A 1 54 ? 0.595 6.834 0.107 1.00 0.00 53 VAL A CA 9
ATOM 10717 C C . VAL A 1 54 ? 0.187 6.474 -1.298 1.00 0.00 53 VAL A C 9
ATOM 10718 O O . VAL A 1 54 ? 0.271 7.315 -2.184 1.00 0.00 53 VAL A O 9
ATOM 10731 N N . LEU A 1 55 ? -0.286 5.259 -1.531 1.00 0.00 54 LEU A N 9
ATOM 10732 C CA . LEU A 1 55 ? -0.707 4.788 -2.829 1.00 0.00 54 LEU A CA 9
ATOM 10733 C C . LEU A 1 55 ? -2.061 5.420 -3.202 1.00 0.00 54 LEU A C 9
ATOM 10734 O O . LEU A 1 55 ? -2.808 4.884 -4.017 1.00 0.00 54 LEU A O 9
ATOM 10750 N N . SER A 1 56 ? -2.374 6.586 -2.634 1.00 0.00 55 SER A N 9
ATOM 10751 C CA . SER A 1 56 ? -3.431 7.464 -3.055 1.00 0.00 55 SER A CA 9
ATOM 10752 C C . SER A 1 56 ? -3.031 8.950 -2.911 1.00 0.00 55 SER A C 9
ATOM 10753 O O . SER A 1 56 ? -3.512 9.753 -3.704 1.00 0.00 55 SER A O 9
ATOM 10761 N N . ASP A 1 57 ? -2.145 9.343 -1.980 1.00 0.00 56 ASP A N 9
ATOM 10762 C CA . ASP A 1 57 ? -1.716 10.740 -1.806 1.00 0.00 56 ASP A CA 9
ATOM 10763 C C . ASP A 1 57 ? -0.577 11.112 -2.770 1.00 0.00 56 ASP A C 9
ATOM 10764 O O . ASP A 1 57 ? 0.561 10.686 -2.562 1.00 0.00 56 ASP A O 9
ATOM 10773 N N . PRO A 1 58 ? -0.810 11.938 -3.804 1.00 0.00 57 PRO A N 9
ATOM 10774 C CA . PRO A 1 58 ? 0.173 12.190 -4.853 1.00 0.00 57 PRO A CA 9
ATOM 10775 C C . PRO A 1 58 ? 1.325 13.129 -4.449 1.00 0.00 57 PRO A C 9
ATOM 10776 O O . PRO A 1 58 ? 2.022 13.625 -5.334 1.00 0.00 57 PRO A O 9
ATOM 10787 N N . ARG A 1 59 ? 1.578 13.392 -3.161 1.00 0.00 58 ARG A N 9
ATOM 10788 C CA . ARG A 1 59 ? 2.749 14.174 -2.743 1.00 0.00 58 ARG A CA 9
ATOM 10789 C C . ARG A 1 59 ? 3.738 13.299 -2.010 1.00 0.00 58 ARG A C 9
ATOM 10790 O O . ARG A 1 59 ? 4.906 13.287 -2.390 1.00 0.00 58 ARG A O 9
ATOM 10811 N N . LYS A 1 60 ? 3.294 12.467 -1.065 1.00 0.00 59 LYS A N 9
ATOM 10812 C CA . LYS A 1 60 ? 4.247 11.588 -0.393 1.00 0.00 59 LYS A CA 9
ATOM 10813 C C . LYS A 1 60 ? 4.640 10.496 -1.374 1.00 0.00 59 LYS A C 9
ATOM 10814 O O . LYS A 1 60 ? 5.829 10.207 -1.516 1.00 0.00 59 LYS A O 9
ATOM 10833 N N . ARG A 1 61 ? 3.670 9.957 -2.120 1.00 0.00 60 ARG A N 9
ATOM 10834 C CA . ARG A 1 61 ? 3.938 9.052 -3.205 1.00 0.00 60 ARG A CA 9
ATOM 10835 C C . ARG A 1 61 ? 4.900 9.607 -4.225 1.00 0.00 60 ARG A C 9
ATOM 10836 O O . ARG A 1 61 ? 5.662 8.818 -4.760 1.00 0.00 60 ARG A O 9
ATOM 10857 N N . GLU A 1 62 ? 4.863 10.903 -4.529 1.00 0.00 61 GLU A N 9
ATOM 10858 C CA . GLU A 1 62 ? 5.684 11.444 -5.604 1.00 0.00 61 GLU A CA 9
ATOM 10859 C C . GLU A 1 62 ? 7.156 11.197 -5.309 1.00 0.00 61 GLU A C 9
ATOM 10860 O O . GLU A 1 62 ? 7.916 10.862 -6.209 1.00 0.00 61 GLU A O 9
ATOM 10872 N N . ILE A 1 63 ? 7.542 11.242 -4.036 1.00 0.00 62 ILE A N 9
ATOM 10873 C CA . ILE A 1 63 ? 8.935 11.078 -3.653 1.00 0.00 62 ILE A CA 9
ATOM 10874 C C . ILE A 1 63 ? 9.332 9.598 -3.809 1.00 0.00 62 ILE A C 9
ATOM 10875 O O . ILE A 1 63 ? 10.492 9.297 -4.087 1.00 0.00 62 ILE A O 9
ATOM 10891 N N . PHE A 1 64 ? 8.394 8.659 -3.675 1.00 0.00 63 PHE A N 9
ATOM 10892 C CA . PHE A 1 64 ? 8.655 7.248 -3.917 1.00 0.00 63 PHE A CA 9
ATOM 10893 C C . PHE A 1 64 ? 8.570 6.921 -5.414 1.00 0.00 63 PHE A C 9
ATOM 10894 O O . PHE A 1 64 ? 9.359 6.129 -5.911 1.00 0.00 63 PHE A O 9
ATOM 10911 N N . ASP A 1 65 ? 7.636 7.512 -6.155 1.00 0.00 64 ASP A N 9
ATOM 10912 C CA . ASP A 1 65 ? 7.467 7.234 -7.580 1.00 0.00 64 ASP A CA 9
ATOM 10913 C C . ASP A 1 65 ? 8.635 7.823 -8.373 1.00 0.00 64 ASP A C 9
ATOM 10914 O O . ASP A 1 65 ? 9.096 7.214 -9.337 1.00 0.00 64 ASP A O 9
ATOM 10923 N N . ARG A 1 66 ? 9.164 8.977 -7.946 1.00 0.00 65 ARG A N 9
ATOM 10924 C CA . ARG A 1 66 ? 10.354 9.578 -8.518 1.00 0.00 65 ARG A CA 9
ATOM 10925 C C . ARG A 1 66 ? 11.620 8.813 -8.134 1.00 0.00 65 ARG A C 9
ATOM 10926 O O . ARG A 1 66 ? 12.497 8.634 -8.979 1.00 0.00 65 ARG A O 9
ATOM 10947 N N . TYR A 1 67 ? 11.753 8.428 -6.861 1.00 0.00 66 TYR A N 9
ATOM 10948 C CA . TYR A 1 67 ? 12.929 7.757 -6.305 1.00 0.00 66 TYR A CA 9
ATOM 10949 C C . TYR A 1 67 ? 12.579 6.312 -5.939 1.00 0.00 66 TYR A C 9
ATOM 10950 O O . TYR A 1 67 ? 12.869 5.403 -6.717 1.00 0.00 66 TYR A O 9
ATOM 10968 N N . GLY A 1 68 ? 11.989 6.072 -4.763 1.00 0.00 67 GLY A N 9
ATOM 10969 C CA . GLY A 1 68 ? 11.604 4.754 -4.274 1.00 0.00 67 GLY A CA 9
ATOM 10970 C C . GLY A 1 68 ? 11.876 4.666 -2.783 1.00 0.00 67 GLY A C 9
ATOM 10971 O O . GLY A 1 68 ? 11.671 5.630 -2.041 1.00 0.00 67 GLY A O 9
ATOM 10975 N N . GLU A 1 69 ? 12.427 3.527 -2.372 1.00 0.00 68 GLU A N 9
ATOM 10976 C CA . GLU A 1 69 ? 13.019 3.243 -1.063 1.00 0.00 68 GLU A CA 9
ATOM 10977 C C . GLU A 1 69 ? 14.148 4.214 -0.672 1.00 0.00 68 GLU A C 9
ATOM 10978 O O . GLU A 1 69 ? 14.620 4.227 0.466 1.00 0.00 68 GLU A O 9
ATOM 10990 N N . GLU A 1 70 ? 14.599 5.031 -1.616 1.00 0.00 69 GLU A N 9
ATOM 10991 C CA . GLU A 1 70 ? 15.655 6.022 -1.459 1.00 0.00 69 GLU A CA 9
ATOM 10992 C C . GLU A 1 70 ? 15.053 7.436 -1.465 1.00 0.00 69 GLU A C 9
ATOM 10993 O O . GLU A 1 70 ? 15.776 8.429 -1.419 1.00 0.00 69 GLU A O 9
ATOM 11005 N N . GLY A 1 71 ? 13.722 7.532 -1.517 1.00 0.00 70 GLY A N 9
ATOM 11006 C CA . GLY A 1 71 ? 12.961 8.761 -1.529 1.00 0.00 70 GLY A CA 9
ATOM 11007 C C . GLY A 1 71 ? 12.275 8.977 -0.193 1.00 0.00 70 GLY A C 9
ATOM 11008 O O . GLY A 1 71 ? 12.542 9.977 0.474 1.00 0.00 70 GLY A O 9
ATOM 11012 N N . LEU A 1 72 ? 11.396 8.055 0.208 1.00 0.00 71 LEU A N 9
ATOM 11013 C CA . LEU A 1 72 ? 10.799 8.095 1.541 1.00 0.00 71 LEU A CA 9
ATOM 11014 C C . LEU A 1 72 ? 11.923 7.885 2.558 1.00 0.00 71 LEU A C 9
ATOM 11015 O O . LEU A 1 72 ? 12.748 6.989 2.370 1.00 0.00 71 LEU A O 9
ATOM 11031 N N . LYS A 1 73 ? 11.967 8.651 3.652 1.00 0.00 72 LYS A N 9
ATOM 11032 C CA . LYS A 1 73 ? 12.949 8.447 4.724 1.00 0.00 72 LYS A CA 9
ATOM 11033 C C . LYS A 1 73 ? 12.503 7.307 5.661 1.00 0.00 72 LYS A C 9
ATOM 11034 O O . LYS A 1 73 ? 12.617 7.414 6.883 1.00 0.00 72 LYS A O 9
ATOM 11053 N N . GLY A 1 74 ? 11.955 6.226 5.096 1.00 0.00 73 GLY A N 9
ATOM 11054 C CA . GLY A 1 74 ? 11.230 5.208 5.834 1.00 0.00 73 GLY A CA 9
ATOM 11055 C C . GLY A 1 74 ? 10.055 5.812 6.590 1.00 0.00 73 GLY A C 9
ATOM 11056 O O . GLY A 1 74 ? 9.649 6.950 6.346 1.00 0.00 73 GLY A O 9
ATOM 11060 N N . SER A 1 75 ? 9.527 5.060 7.550 1.00 0.00 74 SER A N 9
ATOM 11061 C CA . SER A 1 75 ? 8.577 5.560 8.538 1.00 0.00 74 SER A CA 9
ATOM 11062 C C . SER A 1 75 ? 9.182 6.633 9.454 1.00 0.00 74 SER A C 9
ATOM 11063 O O . SER A 1 75 ? 8.475 7.192 10.296 1.00 0.00 74 SER A O 9
ATOM 11071 N N . GLY A 1 76 ? 10.474 6.937 9.326 1.00 0.00 75 GLY A N 9
ATOM 11072 C CA . GLY A 1 76 ? 11.204 7.601 10.380 1.00 0.00 75 GLY A CA 9
ATOM 11073 C C . GLY A 1 76 ? 11.372 6.649 11.559 1.00 0.00 75 GLY A C 9
ATOM 11074 O O . GLY A 1 76 ? 11.384 5.430 11.365 1.00 0.00 75 GLY A O 9
ATOM 11078 N N . CYS A 1 77 ? 11.516 7.240 12.748 1.00 0.00 76 CYS A N 9
ATOM 11079 C CA . CYS A 1 77 ? 12.076 6.767 14.016 1.00 0.00 76 CYS A CA 9
ATOM 11080 C C . CYS A 1 77 ? 13.420 7.469 14.109 1.00 0.00 76 CYS A C 9
ATOM 11081 O O . CYS A 1 77 ? 13.678 8.148 15.118 1.00 0.00 76 CYS A O 9
ATOM 11089 N N . MET A 1 1 ? 15.078 0.182 6.529 1.00 0.00 0 MET A N 10
ATOM 11090 C CA . MET A 1 1 ? 14.681 1.601 6.524 1.00 0.00 0 MET A CA 10
ATOM 11091 C C . MET A 1 1 ? 13.857 1.947 5.304 1.00 0.00 0 MET A C 10
ATOM 11092 O O . MET A 1 1 ? 12.904 2.709 5.445 1.00 0.00 0 MET A O 10
ATOM 11106 N N . GLY A 1 2 ? 14.116 1.327 4.147 1.00 0.00 1 GLY A N 10
ATOM 11107 C CA . GLY A 1 2 ? 13.116 1.163 3.105 1.00 0.00 1 GLY A CA 10
ATOM 11108 C C . GLY A 1 2 ? 11.944 0.301 3.585 1.00 0.00 1 GLY A C 10
ATOM 11109 O O . GLY A 1 2 ? 11.666 -0.747 3.002 1.00 0.00 1 GLY A O 10
ATOM 11113 N N . LYS A 1 3 ? 11.260 0.694 4.666 1.00 0.00 2 LYS A N 10
ATOM 11114 C CA . LYS A 1 3 ? 9.913 0.256 4.973 1.00 0.00 2 LYS A CA 10
ATOM 11115 C C . LYS A 1 3 ? 8.995 0.911 3.942 1.00 0.00 2 LYS A C 10
ATOM 11116 O O . LYS A 1 3 ? 8.333 1.915 4.202 1.00 0.00 2 LYS A O 10
ATOM 11135 N N . ASP A 1 4 ? 9.046 0.372 2.731 1.00 0.00 3 ASP A N 10
ATOM 11136 C CA . ASP A 1 4 ? 8.400 0.937 1.565 1.00 0.00 3 ASP A CA 10
ATOM 11137 C C . ASP A 1 4 ? 6.895 0.730 1.595 1.00 0.00 3 ASP A C 10
ATOM 11138 O O . ASP A 1 4 ? 6.340 0.028 2.449 1.00 0.00 3 ASP A O 10
ATOM 11147 N N . TYR A 1 5 ? 6.238 1.337 0.609 1.00 0.00 4 TYR A N 10
ATOM 11148 C CA . TYR A 1 5 ? 4.805 1.316 0.412 1.00 0.00 4 TYR A CA 10
ATOM 11149 C C . TYR A 1 5 ? 4.564 1.023 -1.069 1.00 0.00 4 TYR A C 10
ATOM 11150 O O . TYR A 1 5 ? 4.113 1.891 -1.809 1.00 0.00 4 TYR A O 10
ATOM 11168 N N . TYR A 1 6 ? 4.909 -0.187 -1.514 1.00 0.00 5 TYR A N 10
ATOM 11169 C CA . TYR A 1 6 ? 4.591 -0.746 -2.824 1.00 0.00 5 TYR A CA 10
ATOM 11170 C C . TYR A 1 6 ? 4.272 -2.224 -2.579 1.00 0.00 5 TYR A C 10
ATOM 11171 O O . TYR A 1 6 ? 3.108 -2.592 -2.424 1.00 0.00 5 TYR A O 10
ATOM 11189 N N . GLN A 1 7 ? 5.288 -3.079 -2.451 1.00 0.00 6 GLN A N 10
ATOM 11190 C CA . GLN A 1 7 ? 5.143 -4.508 -2.180 1.00 0.00 6 GLN A CA 10
ATOM 11191 C C . GLN A 1 7 ? 4.487 -4.776 -0.821 1.00 0.00 6 GLN A C 10
ATOM 11192 O O . GLN A 1 7 ? 3.973 -5.863 -0.586 1.00 0.00 6 GLN A O 10
ATOM 11206 N N . THR A 1 8 ? 4.445 -3.785 0.057 1.00 0.00 7 THR A N 10
ATOM 11207 C CA . THR A 1 8 ? 3.711 -3.816 1.315 1.00 0.00 7 THR A CA 10
ATOM 11208 C C . THR A 1 8 ? 2.205 -4.016 1.085 1.00 0.00 7 THR A C 10
ATOM 11209 O O . THR A 1 8 ? 1.528 -4.641 1.898 1.00 0.00 7 THR A O 10
ATOM 11220 N N . LEU A 1 9 ? 1.691 -3.611 -0.080 1.00 0.00 8 LEU A N 10
ATOM 11221 C CA . LEU A 1 9 ? 0.340 -3.922 -0.555 1.00 0.00 8 LEU A CA 10
ATOM 11222 C C . LEU A 1 9 ? 0.332 -5.198 -1.416 1.00 0.00 8 LEU A C 10
ATOM 11223 O O . LEU A 1 9 ? -0.604 -5.461 -2.167 1.00 0.00 8 LEU A O 10
ATOM 11239 N N . GLY A 1 10 ? 1.384 -6.009 -1.362 1.00 0.00 9 GLY A N 10
ATOM 11240 C CA . GLY A 1 10 ? 1.595 -7.137 -2.253 1.00 0.00 9 GLY A CA 10
ATOM 11241 C C . GLY A 1 10 ? 1.900 -6.694 -3.677 1.00 0.00 9 GLY A C 10
ATOM 11242 O O . GLY A 1 10 ? 1.737 -7.502 -4.591 1.00 0.00 9 GLY A O 10
ATOM 11246 N N . LEU A 1 11 ? 2.297 -5.435 -3.905 1.00 0.00 10 LEU A N 10
ATOM 11247 C CA . LEU A 1 11 ? 2.517 -4.913 -5.247 1.00 0.00 10 LEU A CA 10
ATOM 11248 C C . LEU A 1 11 ? 3.922 -5.263 -5.764 1.00 0.00 10 LEU A C 10
ATOM 11249 O O . LEU A 1 11 ? 4.615 -6.076 -5.150 1.00 0.00 10 LEU A O 10
ATOM 11265 N N . ALA A 1 12 ? 4.355 -4.673 -6.881 1.00 0.00 11 ALA A N 10
ATOM 11266 C CA . ALA A 1 12 ? 5.702 -4.814 -7.422 1.00 0.00 11 ALA A CA 10
ATOM 11267 C C . ALA A 1 12 ? 6.174 -3.451 -7.927 1.00 0.00 11 ALA A C 10
ATOM 11268 O O . ALA A 1 12 ? 5.350 -2.623 -8.328 1.00 0.00 11 ALA A O 10
ATOM 11275 N N . ARG A 1 13 ? 7.488 -3.207 -7.916 1.00 0.00 12 ARG A N 10
ATOM 11276 C CA . ARG A 1 13 ? 8.050 -1.973 -8.460 1.00 0.00 12 ARG A CA 10
ATOM 11277 C C . ARG A 1 13 ? 7.995 -2.109 -9.980 1.00 0.00 12 ARG A C 10
ATOM 11278 O O . ARG A 1 13 ? 8.680 -2.969 -10.535 1.00 0.00 12 ARG A O 10
ATOM 11299 N N . GLY A 1 14 ? 7.120 -1.347 -10.629 1.00 0.00 13 GLY A N 10
ATOM 11300 C CA . GLY A 1 14 ? 6.793 -1.439 -12.051 1.00 0.00 13 GLY A CA 10
ATOM 11301 C C . GLY A 1 14 ? 5.281 -1.499 -12.300 1.00 0.00 13 GLY A C 10
ATOM 11302 O O . GLY A 1 14 ? 4.840 -1.333 -13.439 1.00 0.00 13 GLY A O 10
ATOM 11306 N N . ALA A 1 15 ? 4.478 -1.703 -11.247 1.00 0.00 14 ALA A N 10
ATOM 11307 C CA . ALA A 1 15 ? 3.019 -1.721 -11.297 1.00 0.00 14 ALA A CA 10
ATOM 11308 C C . ALA A 1 15 ? 2.425 -0.362 -11.707 1.00 0.00 14 ALA A C 10
ATOM 11309 O O . ALA A 1 15 ? 3.146 0.613 -11.954 1.00 0.00 14 ALA A O 10
ATOM 11316 N N . SER A 1 16 ? 1.096 -0.294 -11.767 1.00 0.00 15 SER A N 10
ATOM 11317 C CA . SER A 1 16 ? 0.320 0.843 -12.234 1.00 0.00 15 SER A CA 10
ATOM 11318 C C . SER A 1 16 ? -0.887 1.083 -11.326 1.00 0.00 15 SER A C 10
ATOM 11319 O O . SER A 1 16 ? -1.207 0.285 -10.443 1.00 0.00 15 SER A O 10
ATOM 11327 N N . ASP A 1 17 ? -1.577 2.194 -11.564 1.00 0.00 16 ASP A N 10
ATOM 11328 C CA . ASP A 1 17 ? -2.616 2.754 -10.707 1.00 0.00 16 ASP A CA 10
ATOM 11329 C C . ASP A 1 17 ? -3.818 1.821 -10.600 1.00 0.00 16 ASP A C 10
ATOM 11330 O O . ASP A 1 17 ? -4.416 1.673 -9.533 1.00 0.00 16 ASP A O 10
ATOM 11339 N N . GLU A 1 18 ? -4.165 1.156 -11.701 1.00 0.00 17 GLU A N 10
ATOM 11340 C CA . GLU A 1 18 ? -5.297 0.243 -11.729 1.00 0.00 17 GLU A CA 10
ATOM 11341 C C . GLU A 1 18 ? -4.888 -1.119 -11.158 1.00 0.00 17 GLU A C 10
ATOM 11342 O O . GLU A 1 18 ? -5.751 -1.890 -10.737 1.00 0.00 17 GLU A O 10
ATOM 11354 N N . GLU A 1 19 ? -3.580 -1.396 -11.059 1.00 0.00 18 GLU A N 10
ATOM 11355 C CA . GLU A 1 19 ? -3.065 -2.553 -10.352 1.00 0.00 18 GLU A CA 10
ATOM 11356 C C . GLU A 1 19 ? -3.171 -2.239 -8.868 1.00 0.00 18 GLU A C 10
ATOM 11357 O O . GLU A 1 19 ? -3.670 -3.082 -8.133 1.00 0.00 18 GLU A O 10
ATOM 11369 N N . ILE A 1 20 ? -2.835 -1.010 -8.439 1.00 0.00 19 ILE A N 10
ATOM 11370 C CA . ILE A 1 20 ? -3.035 -0.568 -7.065 1.00 0.00 19 ILE A CA 10
ATOM 11371 C C . ILE A 1 20 ? -4.488 -0.793 -6.704 1.00 0.00 19 ILE A C 10
ATOM 11372 O O . ILE A 1 20 ? -4.777 -1.543 -5.781 1.00 0.00 19 ILE A O 10
ATOM 11388 N N . LYS A 1 21 ? -5.422 -0.148 -7.401 1.00 0.00 20 LYS A N 10
ATOM 11389 C CA . LYS A 1 21 ? -6.810 -0.187 -6.957 1.00 0.00 20 LYS A CA 10
ATOM 11390 C C . LYS A 1 21 ? -7.442 -1.569 -7.124 1.00 0.00 20 LYS A C 10
ATOM 11391 O O . LYS A 1 21 ? -8.475 -1.825 -6.505 1.00 0.00 20 LYS A O 10
ATOM 11410 N N . ARG A 1 22 ? -6.814 -2.500 -7.845 1.00 0.00 21 ARG A N 10
ATOM 11411 C CA . ARG A 1 22 ? -7.168 -3.915 -7.807 1.00 0.00 21 ARG A CA 10
ATOM 11412 C C . ARG A 1 22 ? -6.601 -4.530 -6.530 1.00 0.00 21 ARG A C 10
ATOM 11413 O O . ARG A 1 22 ? -7.341 -5.114 -5.738 1.00 0.00 21 ARG A O 10
ATOM 11434 N N . ALA A 1 23 ? -5.286 -4.412 -6.352 1.00 0.00 22 ALA A N 10
ATOM 11435 C CA . ALA A 1 23 ? -4.492 -4.904 -5.235 1.00 0.00 22 ALA A CA 10
ATOM 11436 C C . ALA A 1 23 ? -5.123 -4.507 -3.904 1.00 0.00 22 ALA A C 10
ATOM 11437 O O . ALA A 1 23 ? -5.486 -5.389 -3.141 1.00 0.00 22 ALA A O 10
ATOM 11444 N N . TYR A 1 24 ? -5.308 -3.217 -3.629 1.00 0.00 23 TYR A N 10
ATOM 11445 C CA . TYR A 1 24 ? -5.962 -2.643 -2.467 1.00 0.00 23 TYR A CA 10
ATOM 11446 C C . TYR A 1 24 ? -7.339 -3.243 -2.216 1.00 0.00 23 TYR A C 10
ATOM 11447 O O . TYR A 1 24 ? -7.610 -3.653 -1.088 1.00 0.00 23 TYR A O 10
ATOM 11465 N N . ARG A 1 25 ? -8.168 -3.409 -3.251 1.00 0.00 24 ARG A N 10
ATOM 11466 C CA . ARG A 1 25 ? -9.504 -3.944 -3.067 1.00 0.00 24 ARG A CA 10
ATOM 11467 C C . ARG A 1 25 ? -9.394 -5.371 -2.549 1.00 0.00 24 ARG A C 10
ATOM 11468 O O . ARG A 1 25 ? -9.991 -5.684 -1.519 1.00 0.00 24 ARG A O 10
ATOM 11489 N N . ARG A 1 26 ? -8.631 -6.237 -3.226 1.00 0.00 25 ARG A N 10
ATOM 11490 C CA . ARG A 1 26 ? -8.503 -7.621 -2.773 1.00 0.00 25 ARG A CA 10
ATOM 11491 C C . ARG A 1 26 ? -7.764 -7.708 -1.440 1.00 0.00 25 ARG A C 10
ATOM 11492 O O . ARG A 1 26 ? -8.161 -8.516 -0.606 1.00 0.00 25 ARG A O 10
ATOM 11513 N N . GLN A 1 27 ? -6.729 -6.898 -1.207 1.00 0.00 26 GLN A N 10
ATOM 11514 C CA . GLN A 1 27 ? -5.914 -6.969 -0.004 1.00 0.00 26 GLN A CA 10
ATOM 11515 C C . GLN A 1 27 ? -6.729 -6.611 1.227 1.00 0.00 26 GLN A C 10
ATOM 11516 O O . GLN A 1 27 ? -6.708 -7.362 2.201 1.00 0.00 26 GLN A O 10
ATOM 11530 N N . ALA A 1 28 ? -7.480 -5.508 1.173 1.00 0.00 27 ALA A N 10
ATOM 11531 C CA . ALA A 1 28 ? -8.359 -5.133 2.262 1.00 0.00 27 ALA A CA 10
ATOM 11532 C C . ALA A 1 28 ? -9.317 -6.288 2.540 1.00 0.00 27 ALA A C 10
ATOM 11533 O O . ALA A 1 28 ? -9.389 -6.768 3.665 1.00 0.00 27 ALA A O 10
ATOM 11540 N N . LEU A 1 29 ? -10.020 -6.788 1.517 1.00 0.00 28 LEU A N 10
ATOM 11541 C CA . LEU A 1 29 ? -11.033 -7.821 1.685 1.00 0.00 28 LEU A CA 10
ATOM 11542 C C . LEU A 1 29 ? -10.442 -9.169 2.129 1.00 0.00 28 LEU A C 10
ATOM 11543 O O . LEU A 1 29 ? -11.182 -10.029 2.615 1.00 0.00 28 LEU A O 10
ATOM 11559 N N . ARG A 1 30 ? -9.133 -9.393 1.962 1.00 0.00 29 ARG A N 10
ATOM 11560 C CA . ARG A 1 30 ? -8.420 -10.560 2.454 1.00 0.00 29 ARG A CA 10
ATOM 11561 C C . ARG A 1 30 ? -8.171 -10.482 3.967 1.00 0.00 29 ARG A C 10
ATOM 11562 O O . ARG A 1 30 ? -8.052 -11.531 4.606 1.00 0.00 29 ARG A O 10
ATOM 11583 N N . TYR A 1 31 ? -8.093 -9.281 4.543 1.00 0.00 30 TYR A N 10
ATOM 11584 C CA . TYR A 1 31 ? -7.599 -9.061 5.902 1.00 0.00 30 TYR A CA 10
ATOM 11585 C C . TYR A 1 31 ? -8.581 -8.313 6.807 1.00 0.00 30 TYR A C 10
ATOM 11586 O O . TYR A 1 31 ? -8.367 -8.312 8.014 1.00 0.00 30 TYR A O 10
ATOM 11604 N N . HIS A 1 32 ? -9.616 -7.670 6.259 1.00 0.00 31 HIS A N 10
ATOM 11605 C CA . HIS A 1 32 ? -10.463 -6.706 6.952 1.00 0.00 31 HIS A CA 10
ATOM 11606 C C . HIS A 1 32 ? -10.952 -7.285 8.290 1.00 0.00 31 HIS A C 10
ATOM 11607 O O . HIS A 1 32 ? -11.738 -8.233 8.251 1.00 0.00 31 HIS A O 10
ATOM 11621 N N . PRO A 1 33 ? -10.541 -6.733 9.450 1.00 0.00 32 PRO A N 10
ATOM 11622 C CA . PRO A 1 33 ? -10.834 -7.288 10.765 1.00 0.00 32 PRO A CA 10
ATOM 11623 C C . PRO A 1 33 ? -12.323 -7.466 11.049 1.00 0.00 32 PRO A C 10
ATOM 11624 O O . PRO A 1 33 ? -12.680 -8.208 11.960 1.00 0.00 32 PRO A O 10
ATOM 11635 N N . ASP A 1 34 ? -13.202 -6.793 10.305 1.00 0.00 33 ASP A N 10
ATOM 11636 C CA . ASP A 1 34 ? -14.643 -6.893 10.492 1.00 0.00 33 ASP A CA 10
ATOM 11637 C C . ASP A 1 34 ? -15.247 -8.106 9.761 1.00 0.00 33 ASP A C 10
ATOM 11638 O O . ASP A 1 34 ? -16.446 -8.367 9.863 1.00 0.00 33 ASP A O 10
ATOM 11647 N N . LYS A 1 35 ? -14.440 -8.841 8.987 1.00 0.00 34 LYS A N 10
ATOM 11648 C CA . LYS A 1 35 ? -14.841 -9.981 8.154 1.00 0.00 34 LYS A CA 10
ATOM 11649 C C . LYS A 1 35 ? -13.813 -11.122 8.214 1.00 0.00 34 LYS A C 10
ATOM 11650 O O . LYS A 1 35 ? -14.152 -12.266 7.905 1.00 0.00 34 LYS A O 10
ATOM 11669 N N . ASN A 1 36 ? -12.573 -10.846 8.611 1.00 0.00 35 ASN A N 10
ATOM 11670 C CA . ASN A 1 36 ? -11.517 -11.805 8.884 1.00 0.00 35 ASN A CA 10
ATOM 11671 C C . ASN A 1 36 ? -10.766 -11.270 10.090 1.00 0.00 35 ASN A C 10
ATOM 11672 O O . ASN A 1 36 ? -9.950 -10.366 9.925 1.00 0.00 35 ASN A O 10
ATOM 11683 N N . LYS A 1 37 ? -10.984 -11.814 11.288 1.00 0.00 36 LYS A N 10
ATOM 11684 C CA . LYS A 1 37 ? -10.131 -11.460 12.415 1.00 0.00 36 LYS A CA 10
ATOM 11685 C C . LYS A 1 37 ? -8.910 -12.349 12.293 1.00 0.00 36 LYS A C 10
ATOM 11686 O O . LYS A 1 37 ? -8.787 -13.367 12.969 1.00 0.00 36 LYS A O 10
ATOM 11705 N N . GLU A 1 38 ? -8.057 -11.978 11.348 1.00 0.00 37 GLU A N 10
ATOM 11706 C CA . GLU A 1 38 ? -6.859 -12.685 10.962 1.00 0.00 37 GLU A CA 10
ATOM 11707 C C . GLU A 1 38 ? -5.896 -12.565 12.171 1.00 0.00 37 GLU A C 10
ATOM 11708 O O . GLU A 1 38 ? -5.513 -11.442 12.529 1.00 0.00 37 GLU A O 10
ATOM 11720 N N . PRO A 1 39 ? -5.618 -13.642 12.930 1.00 0.00 38 PRO A N 10
ATOM 11721 C CA . PRO A 1 39 ? -4.967 -13.532 14.233 1.00 0.00 38 PRO A CA 10
ATOM 11722 C C . PRO A 1 39 ? -3.493 -13.138 14.094 1.00 0.00 38 PRO A C 10
ATOM 11723 O O . PRO A 1 39 ? -2.716 -13.817 13.419 1.00 0.00 38 PRO A O 10
ATOM 11734 N N . GLY A 1 40 ? -3.103 -12.041 14.747 1.00 0.00 39 GLY A N 10
ATOM 11735 C CA . GLY A 1 40 ? -1.757 -11.478 14.686 1.00 0.00 39 GLY A CA 10
ATOM 11736 C C . GLY A 1 40 ? -1.561 -10.539 13.491 1.00 0.00 39 GLY A C 10
ATOM 11737 O O . GLY A 1 40 ? -0.649 -9.710 13.498 1.00 0.00 39 GLY A O 10
ATOM 11741 N N . ALA A 1 41 ? -2.452 -10.586 12.498 1.00 0.00 40 ALA A N 10
ATOM 11742 C CA . ALA A 1 41 ? -2.498 -9.653 11.380 1.00 0.00 40 ALA A CA 10
ATOM 11743 C C . ALA A 1 41 ? -2.886 -8.238 11.807 1.00 0.00 40 ALA A C 10
ATOM 11744 O O . ALA A 1 41 ? -2.881 -7.353 10.961 1.00 0.00 40 ALA A O 10
ATOM 11751 N N . GLU A 1 42 ? -3.228 -7.983 13.072 1.00 0.00 41 GLU A N 10
ATOM 11752 C CA . GLU A 1 42 ? -3.635 -6.656 13.507 1.00 0.00 41 GLU A CA 10
ATOM 11753 C C . GLU A 1 42 ? -2.473 -5.657 13.350 1.00 0.00 41 GLU A C 10
ATOM 11754 O O . GLU A 1 42 ? -2.688 -4.453 13.219 1.00 0.00 41 GLU A O 10
ATOM 11766 N N . GLU A 1 43 ? -1.226 -6.145 13.324 1.00 0.00 42 GLU A N 10
ATOM 11767 C CA . GLU A 1 43 ? -0.081 -5.339 12.924 1.00 0.00 42 GLU A CA 10
ATOM 11768 C C . GLU A 1 43 ? -0.053 -5.193 11.400 1.00 0.00 42 GLU A C 10
ATOM 11769 O O . GLU A 1 43 ? 0.020 -4.085 10.874 1.00 0.00 42 GLU A O 10
ATOM 11781 N N . LYS A 1 44 ? -0.236 -6.302 10.685 1.00 0.00 43 LYS A N 10
ATOM 11782 C CA . LYS A 1 44 ? 0.013 -6.405 9.255 1.00 0.00 43 LYS A CA 10
ATOM 11783 C C . LYS A 1 44 ? -1.010 -5.660 8.420 1.00 0.00 43 LYS A C 10
ATOM 11784 O O . LYS A 1 44 ? -0.659 -5.077 7.404 1.00 0.00 43 LYS A O 10
ATOM 11803 N N . PHE A 1 45 ? -2.273 -5.703 8.819 1.00 0.00 44 PHE A N 10
ATOM 11804 C CA . PHE A 1 45 ? -3.371 -4.938 8.243 1.00 0.00 44 PHE A CA 10
ATOM 11805 C C . PHE A 1 45 ? -3.178 -3.449 8.509 1.00 0.00 44 PHE A C 10
ATOM 11806 O O . PHE A 1 45 ? -3.456 -2.614 7.657 1.00 0.00 44 PHE A O 10
ATOM 11823 N N . LYS A 1 46 ? -2.780 -3.062 9.718 1.00 0.00 45 LYS A N 10
ATOM 11824 C CA . LYS A 1 46 ? -2.405 -1.671 9.953 1.00 0.00 45 LYS A CA 10
ATOM 11825 C C . LYS A 1 46 ? -1.220 -1.265 9.061 1.00 0.00 45 LYS A C 10
ATOM 11826 O O . LYS A 1 46 ? -1.166 -0.114 8.631 1.00 0.00 45 LYS A O 10
ATOM 11845 N N . GLU A 1 47 ? -0.348 -2.202 8.690 1.00 0.00 46 GLU A N 10
ATOM 11846 C CA . GLU A 1 47 ? 0.728 -1.984 7.723 1.00 0.00 46 GLU A CA 10
ATOM 11847 C C . GLU A 1 47 ? 0.153 -1.913 6.299 1.00 0.00 46 GLU A C 10
ATOM 11848 O O . GLU A 1 47 ? 0.650 -1.130 5.491 1.00 0.00 46 GLU A O 10
ATOM 11860 N N . ILE A 1 48 ? -0.911 -2.681 5.996 1.00 0.00 47 ILE A N 10
ATOM 11861 C CA . ILE A 1 48 ? -1.695 -2.546 4.764 1.00 0.00 47 ILE A CA 10
ATOM 11862 C C . ILE A 1 48 ? -2.116 -1.098 4.700 1.00 0.00 47 ILE A C 10
ATOM 11863 O O . ILE A 1 48 ? -1.737 -0.445 3.743 1.00 0.00 47 ILE A O 10
ATOM 11879 N N . ALA A 1 49 ? -2.833 -0.595 5.712 1.00 0.00 48 ALA A N 10
ATOM 11880 C CA . ALA A 1 49 ? -3.383 0.754 5.756 1.00 0.00 48 ALA A CA 10
ATOM 11881 C C . ALA A 1 49 ? -2.300 1.798 5.530 1.00 0.00 48 ALA A C 10
ATOM 11882 O O . ALA A 1 49 ? -2.519 2.791 4.840 1.00 0.00 48 ALA A O 10
ATOM 11889 N N . GLU A 1 50 ? -1.123 1.558 6.102 1.00 0.00 49 GLU A N 10
ATOM 11890 C CA . GLU A 1 50 ? -0.019 2.487 6.014 1.00 0.00 49 GLU A CA 10
ATOM 11891 C C . GLU A 1 50 ? 0.429 2.649 4.560 1.00 0.00 49 GLU A C 10
ATOM 11892 O O . GLU A 1 50 ? 0.659 3.779 4.120 1.00 0.00 49 GLU A O 10
ATOM 11904 N N . ALA A 1 51 ? 0.490 1.546 3.806 1.00 0.00 50 ALA A N 10
ATOM 11905 C CA . ALA A 1 51 ? 0.733 1.571 2.372 1.00 0.00 50 ALA A CA 10
ATOM 11906 C C . ALA A 1 51 ? -0.520 1.959 1.573 1.00 0.00 50 ALA A C 10
ATOM 11907 O O . ALA A 1 51 ? -0.389 2.523 0.492 1.00 0.00 50 ALA A O 10
ATOM 11914 N N . TYR A 1 52 ? -1.715 1.656 2.079 1.00 0.00 51 TYR A N 10
ATOM 11915 C CA . TYR A 1 52 ? -3.023 1.871 1.461 1.00 0.00 51 TYR A CA 10
ATOM 11916 C C . TYR A 1 52 ? -3.211 3.364 1.251 1.00 0.00 51 TYR A C 10
ATOM 11917 O O . TYR A 1 52 ? -3.570 3.780 0.149 1.00 0.00 51 TYR A O 10
ATOM 11935 N N . ASP A 1 53 ? -2.908 4.148 2.293 1.00 0.00 52 ASP A N 10
ATOM 11936 C CA . ASP A 1 53 ? -2.861 5.600 2.264 1.00 0.00 52 ASP A CA 10
ATOM 11937 C C . ASP A 1 53 ? -1.982 6.042 1.104 1.00 0.00 52 ASP A C 10
ATOM 11938 O O . ASP A 1 53 ? -2.479 6.615 0.137 1.00 0.00 52 ASP A O 10
ATOM 11947 N N . VAL A 1 54 ? -0.706 5.662 1.141 1.00 0.00 53 VAL A N 10
ATOM 11948 C CA . VAL A 1 54 ? 0.316 6.183 0.252 1.00 0.00 53 VAL A CA 10
ATOM 11949 C C . VAL A 1 54 ? 0.010 5.821 -1.192 1.00 0.00 53 VAL A C 10
ATOM 11950 O O . VAL A 1 54 ? 0.156 6.648 -2.087 1.00 0.00 53 VAL A O 10
ATOM 11963 N N . LEU A 1 55 ? -0.374 4.577 -1.445 1.00 0.00 54 LEU A N 10
ATOM 11964 C CA . LEU A 1 55 ? -0.587 4.111 -2.791 1.00 0.00 54 LEU A CA 10
ATOM 11965 C C . LEU A 1 55 ? -1.914 4.643 -3.335 1.00 0.00 54 LEU A C 10
ATOM 11966 O O . LEU A 1 55 ? -2.056 4.753 -4.552 1.00 0.00 54 LEU A O 10
ATOM 11982 N N . SER A 1 56 ? -2.857 5.059 -2.481 1.00 0.00 55 SER A N 10
ATOM 11983 C CA . SER A 1 56 ? -4.003 5.832 -2.938 1.00 0.00 55 SER A CA 10
ATOM 11984 C C . SER A 1 56 ? -3.601 7.286 -3.224 1.00 0.00 55 SER A C 10
ATOM 11985 O O . SER A 1 56 ? -4.187 7.915 -4.109 1.00 0.00 55 SER A O 10
ATOM 11993 N N . ASP A 1 57 ? -2.592 7.812 -2.527 1.00 0.00 56 ASP A N 10
ATOM 11994 C CA . ASP A 1 57 ? -2.305 9.233 -2.392 1.00 0.00 56 ASP A CA 10
ATOM 11995 C C . ASP A 1 57 ? -0.972 9.595 -3.062 1.00 0.00 56 ASP A C 10
ATOM 11996 O O . ASP A 1 57 ? 0.088 9.563 -2.422 1.00 0.00 56 ASP A O 10
ATOM 12005 N N . PRO A 1 58 ? -0.987 9.984 -4.349 1.00 0.00 57 PRO A N 10
ATOM 12006 C CA . PRO A 1 58 ? 0.234 10.276 -5.079 1.00 0.00 57 PRO A CA 10
ATOM 12007 C C . PRO A 1 58 ? 0.950 11.510 -4.531 1.00 0.00 57 PRO A C 10
ATOM 12008 O O . PRO A 1 58 ? 2.143 11.643 -4.772 1.00 0.00 57 PRO A O 10
ATOM 12019 N N . ARG A 1 59 ? 0.287 12.394 -3.772 1.00 0.00 58 ARG A N 10
ATOM 12020 C CA . ARG A 1 59 ? 0.954 13.542 -3.153 1.00 0.00 58 ARG A CA 10
ATOM 12021 C C . ARG A 1 59 ? 1.916 13.050 -2.077 1.00 0.00 58 ARG A C 10
ATOM 12022 O O . ARG A 1 59 ? 3.025 13.570 -1.955 1.00 0.00 58 ARG A O 10
ATOM 12043 N N . LYS A 1 60 ? 1.555 11.992 -1.344 1.00 0.00 59 LYS A N 10
ATOM 12044 C CA . LYS A 1 60 ? 2.469 11.378 -0.385 1.00 0.00 59 LYS A CA 10
ATOM 12045 C C . LYS A 1 60 ? 3.512 10.612 -1.183 1.00 0.00 59 LYS A C 10
ATOM 12046 O O . LYS A 1 60 ? 4.710 10.754 -0.927 1.00 0.00 59 LYS A O 10
ATOM 12065 N N . ARG A 1 61 ? 3.073 9.790 -2.142 1.00 0.00 60 ARG A N 10
ATOM 12066 C CA . ARG A 1 61 ? 3.961 8.988 -2.955 1.00 0.00 60 ARG A CA 10
ATOM 12067 C C . ARG A 1 61 ? 4.949 9.814 -3.770 1.00 0.00 60 ARG A C 10
ATOM 12068 O O . ARG A 1 61 ? 5.926 9.241 -4.218 1.00 0.00 60 ARG A O 10
ATOM 12089 N N . GLU A 1 62 ? 4.777 11.122 -3.926 1.00 0.00 61 GLU A N 10
ATOM 12090 C CA . GLU A 1 62 ? 5.591 11.980 -4.777 1.00 0.00 61 GLU A CA 10
ATOM 12091 C C . GLU A 1 62 ? 7.063 12.016 -4.331 1.00 0.00 61 GLU A C 10
ATOM 12092 O O . GLU A 1 62 ? 7.962 12.249 -5.139 1.00 0.00 61 GLU A O 10
ATOM 12104 N N . ILE A 1 63 ? 7.329 11.756 -3.049 1.00 0.00 62 ILE A N 10
ATOM 12105 C CA . ILE A 1 63 ? 8.673 11.564 -2.507 1.00 0.00 62 ILE A CA 10
ATOM 12106 C C . ILE A 1 63 ? 9.186 10.190 -2.953 1.00 0.00 62 ILE A C 10
ATOM 12107 O O . ILE A 1 63 ? 10.307 10.053 -3.441 1.00 0.00 62 ILE A O 10
ATOM 12123 N N . PHE A 1 64 ? 8.372 9.153 -2.773 1.00 0.00 63 PHE A N 10
ATOM 12124 C CA . PHE A 1 64 ? 8.737 7.784 -3.090 1.00 0.00 63 PHE A CA 10
ATOM 12125 C C . PHE A 1 64 ? 9.005 7.626 -4.591 1.00 0.00 63 PHE A C 10
ATOM 12126 O O . PHE A 1 64 ? 10.021 7.059 -4.964 1.00 0.00 63 PHE A O 10
ATOM 12143 N N . ASP A 1 65 ? 8.151 8.186 -5.447 1.00 0.00 64 ASP A N 10
ATOM 12144 C CA . ASP A 1 65 ? 8.228 8.163 -6.911 1.00 0.00 64 ASP A CA 10
ATOM 12145 C C . ASP A 1 65 ? 9.435 8.928 -7.471 1.00 0.00 64 ASP A C 10
ATOM 12146 O O . ASP A 1 65 ? 9.649 9.009 -8.682 1.00 0.00 64 ASP A O 10
ATOM 12155 N N . ARG A 1 66 ? 10.203 9.571 -6.594 1.00 0.00 65 ARG A N 10
ATOM 12156 C CA . ARG A 1 66 ? 11.354 10.408 -6.904 1.00 0.00 65 ARG A CA 10
ATOM 12157 C C . ARG A 1 66 ? 12.607 9.715 -6.406 1.00 0.00 65 ARG A C 10
ATOM 12158 O O . ARG A 1 66 ? 13.577 9.577 -7.151 1.00 0.00 65 ARG A O 10
ATOM 12179 N N . TYR A 1 67 ? 12.581 9.250 -5.165 1.00 0.00 66 TYR A N 10
ATOM 12180 C CA . TYR A 1 67 ? 13.660 8.441 -4.625 1.00 0.00 66 TYR A CA 10
ATOM 12181 C C . TYR A 1 67 ? 13.404 6.971 -4.961 1.00 0.00 66 TYR A C 10
ATOM 12182 O O . TYR A 1 67 ? 13.845 6.515 -6.017 1.00 0.00 66 TYR A O 10
ATOM 12200 N N . GLY A 1 68 ? 12.644 6.255 -4.131 1.00 0.00 67 GLY A N 10
ATOM 12201 C CA . GLY A 1 68 ? 12.209 4.887 -4.390 1.00 0.00 67 GLY A CA 10
ATOM 12202 C C . GLY A 1 68 ? 13.115 3.911 -3.655 1.00 0.00 67 GLY A C 10
ATOM 12203 O O . GLY A 1 68 ? 14.136 3.493 -4.196 1.00 0.00 67 GLY A O 10
ATOM 12207 N N . GLU A 1 69 ? 12.721 3.570 -2.425 1.00 0.00 68 GLU A N 10
ATOM 12208 C CA . GLU A 1 69 ? 13.386 2.733 -1.432 1.00 0.00 68 GLU A CA 10
ATOM 12209 C C . GLU A 1 69 ? 14.555 3.457 -0.759 1.00 0.00 68 GLU A C 10
ATOM 12210 O O . GLU A 1 69 ? 15.391 4.065 -1.432 1.00 0.00 68 GLU A O 10
ATOM 12222 N N . GLU A 1 70 ? 14.577 3.409 0.579 1.00 0.00 69 GLU A N 10
ATOM 12223 C CA . GLU A 1 70 ? 15.378 4.165 1.551 1.00 0.00 69 GLU A CA 10
ATOM 12224 C C . GLU A 1 70 ? 15.160 5.680 1.482 1.00 0.00 69 GLU A C 10
ATOM 12225 O O . GLU A 1 70 ? 15.042 6.319 2.523 1.00 0.00 69 GLU A O 10
ATOM 12237 N N . GLY A 1 71 ? 15.018 6.231 0.281 1.00 0.00 70 GLY A N 10
ATOM 12238 C CA . GLY A 1 71 ? 14.614 7.587 -0.036 1.00 0.00 70 GLY A CA 10
ATOM 12239 C C . GLY A 1 71 ? 13.622 8.199 0.935 1.00 0.00 70 GLY A C 10
ATOM 12240 O O . GLY A 1 71 ? 13.857 9.285 1.464 1.00 0.00 70 GLY A O 10
ATOM 12244 N N . LEU A 1 72 ? 12.491 7.513 1.112 1.00 0.00 71 LEU A N 10
ATOM 12245 C CA . LEU A 1 72 ? 11.432 7.956 1.998 1.00 0.00 71 LEU A CA 10
ATOM 12246 C C . LEU A 1 72 ? 11.882 7.678 3.434 1.00 0.00 71 LEU A C 10
ATOM 12247 O O . LEU A 1 72 ? 11.773 6.547 3.914 1.00 0.00 71 LEU A O 10
ATOM 12263 N N . LYS A 1 73 ? 12.437 8.693 4.098 1.00 0.00 72 LYS A N 10
ATOM 12264 C CA . LYS A 1 73 ? 13.097 8.595 5.397 1.00 0.00 72 LYS A CA 10
ATOM 12265 C C . LYS A 1 73 ? 12.459 9.643 6.303 1.00 0.00 72 LYS A C 10
ATOM 12266 O O . LYS A 1 73 ? 13.092 10.621 6.702 1.00 0.00 72 LYS A O 10
ATOM 12285 N N . GLY A 1 74 ? 11.177 9.445 6.603 1.00 0.00 73 GLY A N 10
ATOM 12286 C CA . GLY A 1 74 ? 10.423 10.279 7.522 1.00 0.00 73 GLY A CA 10
ATOM 12287 C C . GLY A 1 74 ? 9.621 9.378 8.447 1.00 0.00 73 GLY A C 10
ATOM 12288 O O . GLY A 1 74 ? 10.195 8.569 9.175 1.00 0.00 73 GLY A O 10
ATOM 12292 N N . SER A 1 75 ? 8.293 9.445 8.363 1.00 0.00 74 SER A N 10
ATOM 12293 C CA . SER A 1 75 ? 7.294 8.641 9.073 1.00 0.00 74 SER A CA 10
ATOM 12294 C C . SER A 1 75 ? 7.266 8.814 10.597 1.00 0.00 74 SER A C 10
ATOM 12295 O O . SER A 1 75 ? 6.472 8.122 11.242 1.00 0.00 74 SER A O 10
ATOM 12303 N N . GLY A 1 76 ? 8.093 9.673 11.201 1.00 0.00 75 GLY A N 10
ATOM 12304 C CA . GLY A 1 76 ? 8.136 9.832 12.648 1.00 0.00 75 GLY A CA 10
ATOM 12305 C C . GLY A 1 76 ? 9.273 10.755 13.058 1.00 0.00 75 GLY A C 10
ATOM 12306 O O . GLY A 1 76 ? 9.066 11.965 13.181 1.00 0.00 75 GLY A O 10
ATOM 12310 N N . CYS A 1 77 ? 10.465 10.194 13.252 1.00 0.00 76 CYS A N 10
ATOM 12311 C CA . CYS A 1 77 ? 11.670 10.911 13.634 1.00 0.00 76 CYS A CA 10
ATOM 12312 C C . CYS A 1 77 ? 12.735 10.542 12.624 1.00 0.00 76 CYS A C 10
ATOM 12313 O O . CYS A 1 77 ? 12.805 11.221 11.580 1.00 0.00 76 CYS A O 10
ATOM 12321 N N . MET A 1 1 ? 12.860 -6.407 5.618 1.00 0.00 0 MET A N 11
ATOM 12322 C CA . MET A 1 1 ? 13.210 -5.011 5.324 1.00 0.00 0 MET A CA 11
ATOM 12323 C C . MET A 1 1 ? 13.205 -4.822 3.810 1.00 0.00 0 MET A C 11
ATOM 12324 O O . MET A 1 1 ? 12.537 -5.595 3.115 1.00 0.00 0 MET A O 11
ATOM 12338 N N . GLY A 1 2 ? 13.851 -3.770 3.291 1.00 0.00 1 GLY A N 11
ATOM 12339 C CA . GLY A 1 2 ? 13.717 -3.357 1.901 1.00 0.00 1 GLY A CA 11
ATOM 12340 C C . GLY A 1 2 ? 12.247 -3.141 1.554 1.00 0.00 1 GLY A C 11
ATOM 12341 O O . GLY A 1 2 ? 11.811 -3.594 0.501 1.00 0.00 1 GLY A O 11
ATOM 12345 N N . LYS A 1 3 ? 11.440 -2.611 2.478 1.00 0.00 2 LYS A N 11
ATOM 12346 C CA . LYS A 1 3 ? 9.986 -2.624 2.369 1.00 0.00 2 LYS A CA 11
ATOM 12347 C C . LYS A 1 3 ? 9.511 -1.479 1.484 1.00 0.00 2 LYS A C 11
ATOM 12348 O O . LYS A 1 3 ? 9.273 -0.371 1.966 1.00 0.00 2 LYS A O 11
ATOM 12367 N N . ASP A 1 4 ? 9.302 -1.794 0.205 1.00 0.00 3 ASP A N 11
ATOM 12368 C CA . ASP A 1 4 ? 9.036 -0.840 -0.874 1.00 0.00 3 ASP A CA 11
ATOM 12369 C C . ASP A 1 4 ? 7.620 -0.253 -0.809 1.00 0.00 3 ASP A C 11
ATOM 12370 O O . ASP A 1 4 ? 7.235 0.473 -1.722 1.00 0.00 3 ASP A O 11
ATOM 12379 N N . TYR A 1 5 ? 6.806 -0.598 0.199 1.00 0.00 4 TYR A N 11
ATOM 12380 C CA . TYR A 1 5 ? 5.364 -0.339 0.317 1.00 0.00 4 TYR A CA 11
ATOM 12381 C C . TYR A 1 5 ? 4.584 -1.081 -0.768 1.00 0.00 4 TYR A C 11
ATOM 12382 O O . TYR A 1 5 ? 3.848 -2.016 -0.455 1.00 0.00 4 TYR A O 11
ATOM 12400 N N . TYR A 1 6 ? 4.809 -0.729 -2.034 1.00 0.00 5 TYR A N 11
ATOM 12401 C CA . TYR A 1 6 ? 4.408 -1.442 -3.235 1.00 0.00 5 TYR A CA 11
ATOM 12402 C C . TYR A 1 6 ? 4.540 -2.941 -3.032 1.00 0.00 5 TYR A C 11
ATOM 12403 O O . TYR A 1 6 ? 3.550 -3.667 -3.088 1.00 0.00 5 TYR A O 11
ATOM 12421 N N . GLN A 1 7 ? 5.756 -3.410 -2.757 1.00 0.00 6 GLN A N 11
ATOM 12422 C CA . GLN A 1 7 ? 6.001 -4.833 -2.643 1.00 0.00 6 GLN A CA 11
ATOM 12423 C C . GLN A 1 7 ? 5.313 -5.428 -1.412 1.00 0.00 6 GLN A C 11
ATOM 12424 O O . GLN A 1 7 ? 4.906 -6.584 -1.463 1.00 0.00 6 GLN A O 11
ATOM 12438 N N . THR A 1 8 ? 5.123 -4.670 -0.325 1.00 0.00 7 THR A N 11
ATOM 12439 C CA . THR A 1 8 ? 4.388 -5.163 0.843 1.00 0.00 7 THR A CA 11
ATOM 12440 C C . THR A 1 8 ? 2.908 -5.392 0.513 1.00 0.00 7 THR A C 11
ATOM 12441 O O . THR A 1 8 ? 2.255 -6.260 1.105 1.00 0.00 7 THR A O 11
ATOM 12452 N N . LEU A 1 9 ? 2.385 -4.670 -0.478 1.00 0.00 8 LEU A N 11
ATOM 12453 C CA . LEU A 1 9 ? 1.057 -4.889 -1.029 1.00 0.00 8 LEU A CA 11
ATOM 12454 C C . LEU A 1 9 ? 1.091 -5.875 -2.207 1.00 0.00 8 LEU A C 11
ATOM 12455 O O . LEU A 1 9 ? 0.031 -6.347 -2.618 1.00 0.00 8 LEU A O 11
ATOM 12471 N N . GLY A 1 10 ? 2.279 -6.229 -2.711 1.00 0.00 9 GLY A N 11
ATOM 12472 C CA . GLY A 1 10 ? 2.519 -7.186 -3.778 1.00 0.00 9 GLY A CA 11
ATOM 12473 C C . GLY A 1 10 ? 2.208 -6.556 -5.129 1.00 0.00 9 GLY A C 11
ATOM 12474 O O . GLY A 1 10 ? 1.152 -6.837 -5.700 1.00 0.00 9 GLY A O 11
ATOM 12478 N N . LEU A 1 11 ? 3.096 -5.682 -5.608 1.00 0.00 10 LEU A N 11
ATOM 12479 C CA . LEU A 1 11 ? 2.937 -4.884 -6.835 1.00 0.00 10 LEU A CA 11
ATOM 12480 C C . LEU A 1 11 ? 4.230 -4.805 -7.651 1.00 0.00 10 LEU A C 11
ATOM 12481 O O . LEU A 1 11 ? 5.279 -5.257 -7.194 1.00 0.00 10 LEU A O 11
ATOM 12497 N N . ALA A 1 12 ? 4.154 -4.207 -8.844 1.00 0.00 11 ALA A N 11
ATOM 12498 C CA . ALA A 1 12 ? 5.303 -3.723 -9.601 1.00 0.00 11 ALA A CA 11
ATOM 12499 C C . ALA A 1 12 ? 5.868 -2.449 -8.974 1.00 0.00 11 ALA A C 11
ATOM 12500 O O . ALA A 1 12 ? 5.224 -1.803 -8.147 1.00 0.00 11 ALA A O 11
ATOM 12507 N N . ARG A 1 13 ? 7.053 -2.040 -9.434 1.00 0.00 12 ARG A N 11
ATOM 12508 C CA . ARG A 1 13 ? 7.628 -0.742 -9.098 1.00 0.00 12 ARG A CA 11
ATOM 12509 C C . ARG A 1 13 ? 6.811 0.345 -9.781 1.00 0.00 12 ARG A C 11
ATOM 12510 O O . ARG A 1 13 ? 6.761 0.395 -11.015 1.00 0.00 12 ARG A O 11
ATOM 12531 N N . GLY A 1 14 ? 6.140 1.189 -9.008 1.00 0.00 13 GLY A N 11
ATOM 12532 C CA . GLY A 1 14 ? 5.405 2.357 -9.470 1.00 0.00 13 GLY A CA 11
ATOM 12533 C C . GLY A 1 14 ? 3.984 1.983 -9.857 1.00 0.00 13 GLY A C 11
ATOM 12534 O O . GLY A 1 14 ? 3.047 2.672 -9.441 1.00 0.00 13 GLY A O 11
ATOM 12538 N N . ALA A 1 15 ? 3.830 0.843 -10.544 1.00 0.00 14 ALA A N 11
ATOM 12539 C CA . ALA A 1 15 ? 2.563 0.266 -10.976 1.00 0.00 14 ALA A CA 11
ATOM 12540 C C . ALA A 1 15 ? 1.724 1.265 -11.781 1.00 0.00 14 ALA A C 11
ATOM 12541 O O . ALA A 1 15 ? 2.183 2.341 -12.167 1.00 0.00 14 ALA A O 11
ATOM 12548 N N . SER A 1 16 ? 0.497 0.882 -12.110 1.00 0.00 15 SER A N 11
ATOM 12549 C CA . SER A 1 16 ? -0.496 1.763 -12.704 1.00 0.00 15 SER A CA 11
ATOM 12550 C C . SER A 1 16 ? -1.808 1.601 -11.942 1.00 0.00 15 SER A C 11
ATOM 12551 O O . SER A 1 16 ? -1.967 0.637 -11.192 1.00 0.00 15 SER A O 11
ATOM 12559 N N . ASP A 1 17 ? -2.721 2.564 -12.078 1.00 0.00 16 ASP A N 11
ATOM 12560 C CA . ASP A 1 17 ? -3.866 2.782 -11.191 1.00 0.00 16 ASP A CA 11
ATOM 12561 C C . ASP A 1 17 ? -4.733 1.540 -10.964 1.00 0.00 16 ASP A C 11
ATOM 12562 O O . ASP A 1 17 ? -5.324 1.397 -9.890 1.00 0.00 16 ASP A O 11
ATOM 12571 N N . GLU A 1 18 ? -4.809 0.642 -11.945 1.00 0.00 17 GLU A N 11
ATOM 12572 C CA . GLU A 1 18 ? -5.611 -0.561 -11.839 1.00 0.00 17 GLU A CA 11
ATOM 12573 C C . GLU A 1 18 ? -4.885 -1.604 -11.012 1.00 0.00 17 GLU A C 11
ATOM 12574 O O . GLU A 1 18 ? -5.547 -2.325 -10.274 1.00 0.00 17 GLU A O 11
ATOM 12586 N N . GLU A 1 19 ? -3.554 -1.661 -11.087 1.00 0.00 18 GLU A N 11
ATOM 12587 C CA . GLU A 1 19 ? -2.741 -2.516 -10.249 1.00 0.00 18 GLU A CA 11
ATOM 12588 C C . GLU A 1 19 ? -2.929 -2.023 -8.821 1.00 0.00 18 GLU A C 11
ATOM 12589 O O . GLU A 1 19 ? -3.158 -2.841 -7.934 1.00 0.00 18 GLU A O 11
ATOM 12601 N N . ILE A 1 20 ? -2.907 -0.691 -8.629 1.00 0.00 19 ILE A N 11
ATOM 12602 C CA . ILE A 1 20 ? -3.051 -0.061 -7.328 1.00 0.00 19 ILE A CA 11
ATOM 12603 C C . ILE A 1 20 ? -4.341 -0.601 -6.707 1.00 0.00 19 ILE A C 11
ATOM 12604 O O . ILE A 1 20 ? -4.306 -1.295 -5.692 1.00 0.00 19 ILE A O 11
ATOM 12620 N N . LYS A 1 21 ? -5.480 -0.331 -7.354 1.00 0.00 20 LYS A N 11
ATOM 12621 C CA . LYS A 1 21 ? -6.794 -0.779 -6.921 1.00 0.00 20 LYS A CA 11
ATOM 12622 C C . LYS A 1 21 ? -6.816 -2.286 -6.716 1.00 0.00 20 LYS A C 11
ATOM 12623 O O . LYS A 1 21 ? -7.282 -2.725 -5.670 1.00 0.00 20 LYS A O 11
ATOM 12642 N N . ARG A 1 22 ? -6.337 -3.088 -7.667 1.00 0.00 21 ARG A N 11
ATOM 12643 C CA . ARG A 1 22 ? -6.478 -4.541 -7.596 1.00 0.00 21 ARG A CA 11
ATOM 12644 C C . ARG A 1 22 ? -5.765 -5.055 -6.350 1.00 0.00 21 ARG A C 11
ATOM 12645 O O . ARG A 1 22 ? -6.366 -5.814 -5.583 1.00 0.00 21 ARG A O 11
ATOM 12666 N N . ALA A 1 23 ? -4.519 -4.626 -6.134 1.00 0.00 22 ALA A N 11
ATOM 12667 C CA . ALA A 1 23 ? -3.689 -4.976 -4.988 1.00 0.00 22 ALA A CA 11
ATOM 12668 C C . ALA A 1 23 ? -4.367 -4.573 -3.677 1.00 0.00 22 ALA A C 11
ATOM 12669 O O . ALA A 1 23 ? -4.655 -5.434 -2.846 1.00 0.00 22 ALA A O 11
ATOM 12676 N N . TYR A 1 24 ? -4.635 -3.280 -3.478 1.00 0.00 23 TYR A N 11
ATOM 12677 C CA . TYR A 1 24 ? -5.260 -2.715 -2.294 1.00 0.00 23 TYR A CA 11
ATOM 12678 C C . TYR A 1 24 ? -6.593 -3.386 -1.964 1.00 0.00 23 TYR A C 11
ATOM 12679 O O . TYR A 1 24 ? -6.802 -3.832 -0.835 1.00 0.00 23 TYR A O 11
ATOM 12697 N N . ARG A 1 25 ? -7.452 -3.594 -2.958 1.00 0.00 24 ARG A N 11
ATOM 12698 C CA . ARG A 1 25 ? -8.772 -4.178 -2.777 1.00 0.00 24 ARG A CA 11
ATOM 12699 C C . ARG A 1 25 ? -8.677 -5.669 -2.439 1.00 0.00 24 ARG A C 11
ATOM 12700 O O . ARG A 1 25 ? -9.535 -6.177 -1.714 1.00 0.00 24 ARG A O 11
ATOM 12721 N N . ARG A 1 26 ? -7.637 -6.376 -2.901 1.00 0.00 25 ARG A N 11
ATOM 12722 C CA . ARG A 1 26 ? -7.349 -7.741 -2.458 1.00 0.00 25 ARG A CA 11
ATOM 12723 C C . ARG A 1 26 ? -6.917 -7.725 -1.000 1.00 0.00 25 ARG A C 11
ATOM 12724 O O . ARG A 1 26 ? -7.451 -8.499 -0.202 1.00 0.00 25 ARG A O 11
ATOM 12745 N N . GLN A 1 27 ? -5.905 -6.918 -0.677 1.00 0.00 26 GLN A N 11
ATOM 12746 C CA . GLN A 1 27 ? -5.203 -6.991 0.591 1.00 0.00 26 GLN A CA 11
ATOM 12747 C C . GLN A 1 27 ? -6.059 -6.503 1.757 1.00 0.00 26 GLN A C 11
ATOM 12748 O O . GLN A 1 27 ? -5.968 -7.092 2.832 1.00 0.00 26 GLN A O 11
ATOM 12762 N N . ALA A 1 28 ? -6.931 -5.509 1.557 1.00 0.00 27 ALA A N 11
ATOM 12763 C CA . ALA A 1 28 ? -7.909 -5.137 2.573 1.00 0.00 27 ALA A CA 11
ATOM 12764 C C . ALA A 1 28 ? -8.744 -6.366 2.936 1.00 0.00 27 ALA A C 11
ATOM 12765 O O . ALA A 1 28 ? -8.721 -6.824 4.076 1.00 0.00 27 ALA A O 11
ATOM 12772 N N . LEU A 1 29 ? -9.447 -6.939 1.952 1.00 0.00 28 LEU A N 11
ATOM 12773 C CA . LEU A 1 29 ? -10.383 -8.046 2.152 1.00 0.00 28 LEU A CA 11
ATOM 12774 C C . LEU A 1 29 ? -9.708 -9.301 2.723 1.00 0.00 28 LEU A C 11
ATOM 12775 O O . LEU A 1 29 ? -10.381 -10.139 3.321 1.00 0.00 28 LEU A O 11
ATOM 12791 N N . ARG A 1 30 ? -8.396 -9.464 2.530 1.00 0.00 29 ARG A N 11
ATOM 12792 C CA . ARG A 1 30 ? -7.591 -10.534 3.092 1.00 0.00 29 ARG A CA 11
ATOM 12793 C C . ARG A 1 30 ? -7.458 -10.420 4.615 1.00 0.00 29 ARG A C 11
ATOM 12794 O O . ARG A 1 30 ? -7.401 -11.447 5.285 1.00 0.00 29 ARG A O 11
ATOM 12815 N N . TYR A 1 31 ? -7.412 -9.209 5.176 1.00 0.00 30 TYR A N 11
ATOM 12816 C CA . TYR A 1 31 ? -7.077 -8.985 6.587 1.00 0.00 30 TYR A CA 11
ATOM 12817 C C . TYR A 1 31 ? -8.200 -8.330 7.385 1.00 0.00 30 TYR A C 11
ATOM 12818 O O . TYR A 1 31 ? -8.154 -8.360 8.614 1.00 0.00 30 TYR A O 11
ATOM 12836 N N . HIS A 1 32 ? -9.201 -7.769 6.703 1.00 0.00 31 HIS A N 11
ATOM 12837 C CA . HIS A 1 32 ? -10.214 -6.873 7.242 1.00 0.00 31 HIS A CA 11
ATOM 12838 C C . HIS A 1 32 ? -10.760 -7.393 8.579 1.00 0.00 31 HIS A C 11
ATOM 12839 O O . HIS A 1 32 ? -11.193 -8.554 8.635 1.00 0.00 31 HIS A O 11
ATOM 12853 N N . PRO A 1 33 ? -10.875 -6.546 9.621 1.00 0.00 32 PRO A N 11
ATOM 12854 C CA . PRO A 1 33 ? -11.650 -6.879 10.811 1.00 0.00 32 PRO A CA 11
ATOM 12855 C C . PRO A 1 33 ? -13.117 -7.160 10.467 1.00 0.00 32 PRO A C 11
ATOM 12856 O O . PRO A 1 33 ? -13.831 -7.760 11.264 1.00 0.00 32 PRO A O 11
ATOM 12867 N N . ASP A 1 34 ? -13.555 -6.803 9.258 1.00 0.00 33 ASP A N 11
ATOM 12868 C CA . ASP A 1 34 ? -14.909 -7.017 8.785 1.00 0.00 33 ASP A CA 11
ATOM 12869 C C . ASP A 1 34 ? -15.023 -8.242 7.863 1.00 0.00 33 ASP A C 11
ATOM 12870 O O . ASP A 1 34 ? -16.051 -8.436 7.223 1.00 0.00 33 ASP A O 11
ATOM 12879 N N . LYS A 1 35 ? -13.974 -9.077 7.749 1.00 0.00 34 LYS A N 11
ATOM 12880 C CA . LYS A 1 35 ? -14.043 -10.360 7.040 1.00 0.00 34 LYS A CA 11
ATOM 12881 C C . LYS A 1 35 ? -13.219 -11.406 7.786 1.00 0.00 34 LYS A C 11
ATOM 12882 O O . LYS A 1 35 ? -13.777 -12.382 8.285 1.00 0.00 34 LYS A O 11
ATOM 12901 N N . ASN A 1 36 ? -11.894 -11.230 7.836 1.00 0.00 35 ASN A N 11
ATOM 12902 C CA . ASN A 1 36 ? -10.964 -12.156 8.494 1.00 0.00 35 ASN A CA 11
ATOM 12903 C C . ASN A 1 36 ? -11.109 -11.988 10.010 1.00 0.00 35 ASN A C 11
ATOM 12904 O O . ASN A 1 36 ? -10.760 -12.875 10.783 1.00 0.00 35 ASN A O 11
ATOM 12915 N N . LYS A 1 37 ? -11.710 -10.871 10.441 1.00 0.00 36 LYS A N 11
ATOM 12916 C CA . LYS A 1 37 ? -11.964 -10.527 11.830 1.00 0.00 36 LYS A CA 11
ATOM 12917 C C . LYS A 1 37 ? -10.659 -10.357 12.601 1.00 0.00 36 LYS A C 11
ATOM 12918 O O . LYS A 1 37 ? -10.653 -10.509 13.820 1.00 0.00 36 LYS A O 11
ATOM 12937 N N . GLU A 1 38 ? -9.593 -9.960 11.889 1.00 0.00 37 GLU A N 11
ATOM 12938 C CA . GLU A 1 38 ? -8.295 -9.545 12.374 1.00 0.00 37 GLU A CA 11
ATOM 12939 C C . GLU A 1 38 ? -7.847 -10.401 13.579 1.00 0.00 37 GLU A C 11
ATOM 12940 O O . GLU A 1 38 ? -7.666 -9.902 14.685 1.00 0.00 37 GLU A O 11
ATOM 12952 N N . PRO A 1 39 ? -7.674 -11.720 13.382 1.00 0.00 38 PRO A N 11
ATOM 12953 C CA . PRO A 1 39 ? -7.700 -12.705 14.469 1.00 0.00 38 PRO A CA 11
ATOM 12954 C C . PRO A 1 39 ? -6.410 -12.884 15.259 1.00 0.00 38 PRO A C 11
ATOM 12955 O O . PRO A 1 39 ? -6.304 -13.712 16.166 1.00 0.00 38 PRO A O 11
ATOM 12966 N N . GLY A 1 40 ? -5.432 -12.127 14.830 1.00 0.00 39 GLY A N 11
ATOM 12967 C CA . GLY A 1 40 ? -4.038 -12.114 15.237 1.00 0.00 39 GLY A CA 11
ATOM 12968 C C . GLY A 1 40 ? -3.262 -11.450 14.116 1.00 0.00 39 GLY A C 11
ATOM 12969 O O . GLY A 1 40 ? -2.443 -12.085 13.445 1.00 0.00 39 GLY A O 11
ATOM 12973 N N . ALA A 1 41 ? -3.661 -10.217 13.806 1.00 0.00 40 ALA A N 11
ATOM 12974 C CA . ALA A 1 41 ? -3.394 -9.567 12.538 1.00 0.00 40 ALA A CA 11
ATOM 12975 C C . ALA A 1 41 ? -3.431 -8.045 12.642 1.00 0.00 40 ALA A C 11
ATOM 12976 O O . ALA A 1 41 ? -3.421 -7.413 11.596 1.00 0.00 40 ALA A O 11
ATOM 12983 N N . GLU A 1 42 ? -3.541 -7.440 13.829 1.00 0.00 41 GLU A N 11
ATOM 12984 C CA . GLU A 1 42 ? -3.745 -5.994 13.909 1.00 0.00 41 GLU A CA 11
ATOM 12985 C C . GLU A 1 42 ? -2.516 -5.242 13.410 1.00 0.00 41 GLU A C 11
ATOM 12986 O O . GLU A 1 42 ? -2.658 -4.357 12.565 1.00 0.00 41 GLU A O 11
ATOM 12998 N N . GLU A 1 43 ? -1.320 -5.655 13.845 1.00 0.00 42 GLU A N 11
ATOM 12999 C CA . GLU A 1 43 ? -0.081 -5.111 13.291 1.00 0.00 42 GLU A CA 11
ATOM 13000 C C . GLU A 1 43 ? -0.103 -5.304 11.786 1.00 0.00 42 GLU A C 11
ATOM 13001 O O . GLU A 1 43 ? 0.112 -4.361 11.037 1.00 0.00 42 GLU A O 11
ATOM 13013 N N . LYS A 1 44 ? -0.461 -6.508 11.349 1.00 0.00 43 LYS A N 11
ATOM 13014 C CA . LYS A 1 44 ? -0.416 -6.901 9.961 1.00 0.00 43 LYS A CA 11
ATOM 13015 C C . LYS A 1 44 ? -1.382 -6.080 9.107 1.00 0.00 43 LYS A C 11
ATOM 13016 O O . LYS A 1 44 ? -1.058 -5.734 7.970 1.00 0.00 43 LYS A O 11
ATOM 13035 N N . PHE A 1 45 ? -2.539 -5.723 9.655 1.00 0.00 44 PHE A N 11
ATOM 13036 C CA . PHE A 1 45 ? -3.514 -4.871 9.013 1.00 0.00 44 PHE A CA 11
ATOM 13037 C C . PHE A 1 45 ? -2.977 -3.450 8.910 1.00 0.00 44 PHE A C 11
ATOM 13038 O O . PHE A 1 45 ? -3.038 -2.865 7.828 1.00 0.00 44 PHE A O 11
ATOM 13055 N N . LYS A 1 46 ? -2.437 -2.882 9.994 1.00 0.00 45 LYS A N 11
ATOM 13056 C CA . LYS A 1 46 ? -1.823 -1.557 9.904 1.00 0.00 45 LYS A CA 11
ATOM 13057 C C . LYS A 1 46 ? -0.533 -1.556 9.075 1.00 0.00 45 LYS A C 11
ATOM 13058 O O . LYS A 1 46 ? -0.118 -0.495 8.603 1.00 0.00 45 LYS A O 11
ATOM 13077 N N . GLU A 1 47 ? 0.047 -2.727 8.823 1.00 0.00 46 GLU A N 11
ATOM 13078 C CA . GLU A 1 47 ? 1.225 -2.898 7.992 1.00 0.00 46 GLU A CA 11
ATOM 13079 C C . GLU A 1 47 ? 0.821 -2.707 6.540 1.00 0.00 46 GLU A C 11
ATOM 13080 O O . GLU A 1 47 ? 1.442 -1.918 5.826 1.00 0.00 46 GLU A O 11
ATOM 13092 N N . ILE A 1 48 ? -0.289 -3.346 6.137 1.00 0.00 47 ILE A N 11
ATOM 13093 C CA . ILE A 1 48 ? -0.976 -2.996 4.903 1.00 0.00 47 ILE A CA 11
ATOM 13094 C C . ILE A 1 48 ? -1.289 -1.507 4.936 1.00 0.00 47 ILE A C 11
ATOM 13095 O O . ILE A 1 48 ? -0.991 -0.849 3.952 1.00 0.00 47 ILE A O 11
ATOM 13111 N N . ALA A 1 49 ? -1.858 -0.971 6.022 1.00 0.00 48 ALA A N 11
ATOM 13112 C CA . ALA A 1 49 ? -2.468 0.355 6.035 1.00 0.00 48 ALA A CA 11
ATOM 13113 C C . ALA A 1 49 ? -1.461 1.428 5.641 1.00 0.00 48 ALA A C 11
ATOM 13114 O O . ALA A 1 49 ? -1.851 2.405 5.012 1.00 0.00 48 ALA A O 11
ATOM 13121 N N . GLU A 1 50 ? -0.186 1.251 5.985 1.00 0.00 49 GLU A N 11
ATOM 13122 C CA . GLU A 1 50 ? 0.861 2.219 5.661 1.00 0.00 49 GLU A CA 11
ATOM 13123 C C . GLU A 1 50 ? 1.122 2.231 4.156 1.00 0.00 49 GLU A C 11
ATOM 13124 O O . GLU A 1 50 ? 1.173 3.287 3.526 1.00 0.00 49 GLU A O 11
ATOM 13136 N N . ALA A 1 51 ? 1.240 1.044 3.560 1.00 0.00 50 ALA A N 11
ATOM 13137 C CA . ALA A 1 51 ? 1.498 0.929 2.138 1.00 0.00 50 ALA A CA 11
ATOM 13138 C C . ALA A 1 51 ? 0.235 1.286 1.361 1.00 0.00 50 ALA A C 11
ATOM 13139 O O . ALA A 1 51 ? 0.308 1.908 0.316 1.00 0.00 50 ALA A O 11
ATOM 13146 N N . TYR A 1 52 ? -0.925 0.917 1.878 1.00 0.00 51 TYR A N 11
ATOM 13147 C CA . TYR A 1 52 ? -2.251 1.138 1.332 1.00 0.00 51 TYR A CA 11
ATOM 13148 C C . TYR A 1 52 ? -2.597 2.631 1.320 1.00 0.00 51 TYR A C 11
ATOM 13149 O O . TYR A 1 52 ? -3.215 3.111 0.372 1.00 0.00 51 TYR A O 11
ATOM 13167 N N . ASP A 1 53 ? -2.161 3.373 2.341 1.00 0.00 52 ASP A N 11
ATOM 13168 C CA . ASP A 1 53 ? -2.254 4.828 2.433 1.00 0.00 52 ASP A CA 11
ATOM 13169 C C . ASP A 1 53 ? -1.472 5.465 1.288 1.00 0.00 52 ASP A C 11
ATOM 13170 O O . ASP A 1 53 ? -2.017 6.261 0.527 1.00 0.00 52 ASP A O 11
ATOM 13179 N N . VAL A 1 54 ? -0.234 5.013 1.070 1.00 0.00 53 VAL A N 11
ATOM 13180 C CA . VAL A 1 54 ? 0.606 5.502 -0.018 1.00 0.00 53 VAL A CA 11
ATOM 13181 C C . VAL A 1 54 ? -0.081 5.127 -1.325 1.00 0.00 53 VAL A C 11
ATOM 13182 O O . VAL A 1 54 ? -0.312 5.978 -2.178 1.00 0.00 53 VAL A O 11
ATOM 13195 N N . LEU A 1 55 ? -0.492 3.877 -1.468 1.00 0.00 54 LEU A N 11
ATOM 13196 C CA . LEU A 1 55 ? -1.144 3.305 -2.626 1.00 0.00 54 LEU A CA 11
ATOM 13197 C C . LEU A 1 55 ? -2.623 3.726 -2.686 1.00 0.00 54 LEU A C 11
ATOM 13198 O O . LEU A 1 55 ? -3.468 3.024 -3.243 1.00 0.00 54 LEU A O 11
ATOM 13214 N N . SER A 1 56 ? -2.948 4.898 -2.145 1.00 0.00 55 SER A N 11
ATOM 13215 C CA . SER A 1 56 ? -4.142 5.657 -2.450 1.00 0.00 55 SER A CA 11
ATOM 13216 C C . SER A 1 56 ? -3.878 7.177 -2.437 1.00 0.00 55 SER A C 11
ATOM 13217 O O . SER A 1 56 ? -4.794 7.949 -2.719 1.00 0.00 55 SER A O 11
ATOM 13225 N N . ASP A 1 57 ? -2.645 7.641 -2.198 1.00 0.00 56 ASP A N 11
ATOM 13226 C CA . ASP A 1 57 ? -2.297 9.049 -2.006 1.00 0.00 56 ASP A CA 11
ATOM 13227 C C . ASP A 1 57 ? -1.229 9.454 -3.033 1.00 0.00 56 ASP A C 11
ATOM 13228 O O . ASP A 1 57 ? -0.052 9.121 -2.863 1.00 0.00 56 ASP A O 11
ATOM 13237 N N . PRO A 1 58 ? -1.599 10.159 -4.117 1.00 0.00 57 PRO A N 11
ATOM 13238 C CA . PRO A 1 58 ? -0.660 10.517 -5.172 1.00 0.00 57 PRO A CA 11
ATOM 13239 C C . PRO A 1 58 ? 0.392 11.557 -4.757 1.00 0.00 57 PRO A C 11
ATOM 13240 O O . PRO A 1 58 ? 1.484 11.544 -5.328 1.00 0.00 57 PRO A O 11
ATOM 13251 N N . ARG A 1 59 ? 0.130 12.440 -3.783 1.00 0.00 58 ARG A N 11
ATOM 13252 C CA . ARG A 1 59 ? 1.159 13.365 -3.285 1.00 0.00 58 ARG A CA 11
ATOM 13253 C C . ARG A 1 59 ? 2.174 12.610 -2.442 1.00 0.00 58 ARG A C 11
ATOM 13254 O O . ARG A 1 59 ? 3.369 12.857 -2.566 1.00 0.00 58 ARG A O 11
ATOM 13275 N N . LYS A 1 60 ? 1.745 11.655 -1.620 1.00 0.00 59 LYS A N 11
ATOM 13276 C CA . LYS A 1 60 ? 2.698 10.907 -0.804 1.00 0.00 59 LYS A CA 11
ATOM 13277 C C . LYS A 1 60 ? 3.476 9.938 -1.691 1.00 0.00 59 LYS A C 11
ATOM 13278 O O . LYS A 1 60 ? 4.685 9.782 -1.515 1.00 0.00 59 LYS A O 11
ATOM 13297 N N . ARG A 1 61 ? 2.824 9.348 -2.703 1.00 0.00 60 ARG A N 11
ATOM 13298 C CA . ARG A 1 61 ? 3.529 8.609 -3.744 1.00 0.00 60 ARG A CA 11
ATOM 13299 C C . ARG A 1 61 ? 4.539 9.476 -4.462 1.00 0.00 60 ARG A C 11
ATOM 13300 O O . ARG A 1 61 ? 5.553 8.941 -4.866 1.00 0.00 60 ARG A O 11
ATOM 13321 N N . GLU A 1 62 ? 4.311 10.774 -4.631 1.00 0.00 61 GLU A N 11
ATOM 13322 C CA . GLU A 1 62 ? 5.215 11.639 -5.377 1.00 0.00 61 GLU A CA 11
ATOM 13323 C C . GLU A 1 62 ? 6.617 11.664 -4.748 1.00 0.00 61 GLU A C 11
ATOM 13324 O O . GLU A 1 62 ? 7.615 11.631 -5.474 1.00 0.00 61 GLU A O 11
ATOM 13336 N N . ILE A 1 63 ? 6.704 11.703 -3.411 1.00 0.00 62 ILE A N 11
ATOM 13337 C CA . ILE A 1 63 ? 7.986 11.699 -2.704 1.00 0.00 62 ILE A CA 11
ATOM 13338 C C . ILE A 1 63 ? 8.606 10.298 -2.747 1.00 0.00 62 ILE A C 11
ATOM 13339 O O . ILE A 1 63 ? 9.821 10.177 -2.900 1.00 0.00 62 ILE A O 11
ATOM 13355 N N . PHE A 1 64 ? 7.801 9.240 -2.634 1.00 0.00 63 PHE A N 11
ATOM 13356 C CA . PHE A 1 64 ? 8.292 7.887 -2.863 1.00 0.00 63 PHE A CA 11
ATOM 13357 C C . PHE A 1 64 ? 8.918 7.814 -4.265 1.00 0.00 63 PHE A C 11
ATOM 13358 O O . PHE A 1 64 ? 10.075 7.436 -4.410 1.00 0.00 63 PHE A O 11
ATOM 13375 N N . ASP A 1 65 ? 8.174 8.247 -5.277 1.00 0.00 64 ASP A N 11
ATOM 13376 C CA . ASP A 1 65 ? 8.446 8.148 -6.706 1.00 0.00 64 ASP A CA 11
ATOM 13377 C C . ASP A 1 65 ? 9.660 8.965 -7.146 1.00 0.00 64 ASP A C 11
ATOM 13378 O O . ASP A 1 65 ? 10.421 8.521 -8.007 1.00 0.00 64 ASP A O 11
ATOM 13387 N N . ARG A 1 66 ? 9.881 10.155 -6.577 1.00 0.00 65 ARG A N 11
ATOM 13388 C CA . ARG A 1 66 ? 11.069 10.936 -6.845 1.00 0.00 65 ARG A CA 11
ATOM 13389 C C . ARG A 1 66 ? 12.326 10.236 -6.347 1.00 0.00 65 ARG A C 11
ATOM 13390 O O . ARG A 1 66 ? 13.354 10.271 -7.018 1.00 0.00 65 ARG A O 11
ATOM 13411 N N . TYR A 1 67 ? 12.269 9.672 -5.144 1.00 0.00 66 TYR A N 11
ATOM 13412 C CA . TYR A 1 67 ? 13.419 9.086 -4.469 1.00 0.00 66 TYR A CA 11
ATOM 13413 C C . TYR A 1 67 ? 13.646 7.651 -4.957 1.00 0.00 66 TYR A C 11
ATOM 13414 O O . TYR A 1 67 ? 14.657 7.402 -5.616 1.00 0.00 66 TYR A O 11
ATOM 13432 N N . GLY A 1 68 ? 12.725 6.729 -4.673 1.00 0.00 67 GLY A N 11
ATOM 13433 C CA . GLY A 1 68 ? 12.747 5.320 -5.058 1.00 0.00 67 GLY A CA 11
ATOM 13434 C C . GLY A 1 68 ? 12.080 4.449 -3.991 1.00 0.00 67 GLY A C 11
ATOM 13435 O O . GLY A 1 68 ? 11.333 3.524 -4.304 1.00 0.00 67 GLY A O 11
ATOM 13439 N N . GLU A 1 69 ? 12.336 4.776 -2.729 1.00 0.00 68 GLU A N 11
ATOM 13440 C CA . GLU A 1 69 ? 11.582 4.358 -1.553 1.00 0.00 68 GLU A CA 11
ATOM 13441 C C . GLU A 1 69 ? 11.881 5.341 -0.421 1.00 0.00 68 GLU A C 11
ATOM 13442 O O . GLU A 1 69 ? 10.953 5.895 0.172 1.00 0.00 68 GLU A O 11
ATOM 13454 N N . GLU A 1 70 ? 13.175 5.557 -0.136 1.00 0.00 69 GLU A N 11
ATOM 13455 C CA . GLU A 1 70 ? 13.671 6.192 1.086 1.00 0.00 69 GLU A CA 11
ATOM 13456 C C . GLU A 1 70 ? 13.002 7.532 1.333 1.00 0.00 69 GLU A C 11
ATOM 13457 O O . GLU A 1 70 ? 12.677 7.821 2.477 1.00 0.00 69 GLU A O 11
ATOM 13469 N N . GLY A 1 71 ? 12.728 8.291 0.267 1.00 0.00 70 GLY A N 11
ATOM 13470 C CA . GLY A 1 71 ? 12.037 9.571 0.276 1.00 0.00 70 GLY A CA 11
ATOM 13471 C C . GLY A 1 71 ? 10.905 9.647 1.288 1.00 0.00 70 GLY A C 11
ATOM 13472 O O . GLY A 1 71 ? 10.772 10.646 1.996 1.00 0.00 70 GLY A O 11
ATOM 13476 N N . LEU A 1 72 ? 10.069 8.607 1.364 1.00 0.00 71 LEU A N 11
ATOM 13477 C CA . LEU A 1 72 ? 8.937 8.613 2.278 1.00 0.00 71 LEU A CA 11
ATOM 13478 C C . LEU A 1 72 ? 9.391 8.638 3.743 1.00 0.00 71 LEU A C 11
ATOM 13479 O O . LEU A 1 72 ? 8.784 9.334 4.559 1.00 0.00 71 LEU A O 11
ATOM 13495 N N . LYS A 1 73 ? 10.441 7.900 4.105 1.00 0.00 72 LYS A N 11
ATOM 13496 C CA . LYS A 1 73 ? 11.009 7.904 5.453 1.00 0.00 72 LYS A CA 11
ATOM 13497 C C . LYS A 1 73 ? 11.965 9.076 5.666 1.00 0.00 72 LYS A C 11
ATOM 13498 O O . LYS A 1 73 ? 12.104 9.560 6.790 1.00 0.00 72 LYS A O 11
ATOM 13517 N N . GLY A 1 74 ? 12.572 9.593 4.614 1.00 0.00 73 GLY A N 11
ATOM 13518 C CA . GLY A 1 74 ? 13.606 10.602 4.671 1.00 0.00 73 GLY A CA 11
ATOM 13519 C C . GLY A 1 74 ? 13.801 11.175 3.286 1.00 0.00 73 GLY A C 11
ATOM 13520 O O . GLY A 1 74 ? 14.347 10.508 2.409 1.00 0.00 73 GLY A O 11
ATOM 13524 N N . SER A 1 75 ? 13.349 12.410 3.073 1.00 0.00 74 SER A N 11
ATOM 13525 C CA . SER A 1 75 ? 13.677 13.170 1.880 1.00 0.00 74 SER A CA 11
ATOM 13526 C C . SER A 1 75 ? 15.173 13.513 1.908 1.00 0.00 74 SER A C 11
ATOM 13527 O O . SER A 1 75 ? 15.548 14.639 2.246 1.00 0.00 74 SER A O 11
ATOM 13535 N N . GLY A 1 76 ? 16.028 12.552 1.559 1.00 0.00 75 GLY A N 11
ATOM 13536 C CA . GLY A 1 76 ? 17.452 12.766 1.360 1.00 0.00 75 GLY A CA 11
ATOM 13537 C C . GLY A 1 76 ? 18.224 12.938 2.665 1.00 0.00 75 GLY A C 11
ATOM 13538 O O . GLY A 1 76 ? 19.308 13.526 2.640 1.00 0.00 75 GLY A O 11
ATOM 13542 N N . CYS A 1 77 ? 17.695 12.459 3.791 1.00 0.00 76 CYS A N 11
ATOM 13543 C CA . CYS A 1 77 ? 18.365 12.410 5.078 1.00 0.00 76 CYS A CA 11
ATOM 13544 C C . CYS A 1 77 ? 18.061 11.049 5.669 1.00 0.00 76 CYS A C 11
ATOM 13545 O O . CYS A 1 77 ? 18.970 10.455 6.285 1.00 0.00 76 CYS A O 11
ATOM 13553 N N . MET A 1 1 ? 10.458 5.097 5.166 1.00 0.00 0 MET A N 12
ATOM 13554 C CA . MET A 1 1 ? 10.054 4.119 4.140 1.00 0.00 0 MET A CA 12
ATOM 13555 C C . MET A 1 1 ? 10.651 2.773 4.506 1.00 0.00 0 MET A C 12
ATOM 13556 O O . MET A 1 1 ? 10.272 2.272 5.557 1.00 0.00 0 MET A O 12
ATOM 13570 N N . GLY A 1 2 ? 11.496 2.137 3.688 1.00 0.00 1 GLY A N 12
ATOM 13571 C CA . GLY A 1 2 ? 12.153 0.882 4.042 1.00 0.00 1 GLY A CA 12
ATOM 13572 C C . GLY A 1 2 ? 11.252 -0.345 3.924 1.00 0.00 1 GLY A C 12
ATOM 13573 O O . GLY A 1 2 ? 11.747 -1.449 3.685 1.00 0.00 1 GLY A O 12
ATOM 13577 N N . LYS A 1 3 ? 9.930 -0.184 4.052 1.00 0.00 2 LYS A N 12
ATOM 13578 C CA . LYS A 1 3 ? 8.974 -1.276 3.897 1.00 0.00 2 LYS A CA 12
ATOM 13579 C C . LYS A 1 3 ? 8.576 -1.513 2.435 1.00 0.00 2 LYS A C 12
ATOM 13580 O O . LYS A 1 3 ? 7.737 -2.368 2.172 1.00 0.00 2 LYS A O 12
ATOM 13599 N N . ASP A 1 4 ? 9.128 -0.747 1.486 1.00 0.00 3 ASP A N 12
ATOM 13600 C CA . ASP A 1 4 ? 8.839 -0.734 0.042 1.00 0.00 3 ASP A CA 12
ATOM 13601 C C . ASP A 1 4 ? 7.411 -0.278 -0.297 1.00 0.00 3 ASP A C 12
ATOM 13602 O O . ASP A 1 4 ? 7.217 0.371 -1.323 1.00 0.00 3 ASP A O 12
ATOM 13611 N N . TYR A 1 5 ? 6.442 -0.466 0.606 1.00 0.00 4 TYR A N 12
ATOM 13612 C CA . TYR A 1 5 ? 5.092 0.090 0.605 1.00 0.00 4 TYR A CA 12
ATOM 13613 C C . TYR A 1 5 ? 4.253 -0.659 -0.425 1.00 0.00 4 TYR A C 12
ATOM 13614 O O . TYR A 1 5 ? 3.278 -1.302 -0.039 1.00 0.00 4 TYR A O 12
ATOM 13632 N N . TYR A 1 6 ? 4.659 -0.666 -1.698 1.00 0.00 5 TYR A N 12
ATOM 13633 C CA . TYR A 1 6 ? 4.101 -1.487 -2.760 1.00 0.00 5 TYR A CA 12
ATOM 13634 C C . TYR A 1 6 ? 4.077 -2.938 -2.263 1.00 0.00 5 TYR A C 12
ATOM 13635 O O . TYR A 1 6 ? 3.021 -3.575 -2.232 1.00 0.00 5 TYR A O 12
ATOM 13653 N N . GLN A 1 7 ? 5.213 -3.450 -1.791 1.00 0.00 6 GLN A N 12
ATOM 13654 C CA . GLN A 1 7 ? 5.317 -4.797 -1.256 1.00 0.00 6 GLN A CA 12
ATOM 13655 C C . GLN A 1 7 ? 4.487 -4.987 0.014 1.00 0.00 6 GLN A C 12
ATOM 13656 O O . GLN A 1 7 ? 3.999 -6.096 0.247 1.00 0.00 6 GLN A O 12
ATOM 13670 N N . THR A 1 8 ? 4.227 -3.936 0.794 1.00 0.00 7 THR A N 12
ATOM 13671 C CA . THR A 1 8 ? 3.325 -4.062 1.938 1.00 0.00 7 THR A CA 12
ATOM 13672 C C . THR A 1 8 ? 1.897 -4.392 1.501 1.00 0.00 7 THR A C 12
ATOM 13673 O O . THR A 1 8 ? 1.202 -5.145 2.190 1.00 0.00 7 THR A O 12
ATOM 13684 N N . LEU A 1 9 ? 1.511 -3.999 0.291 1.00 0.00 8 LEU A N 12
ATOM 13685 C CA . LEU A 1 9 ? 0.237 -4.369 -0.305 1.00 0.00 8 LEU A CA 12
ATOM 13686 C C . LEU A 1 9 ? 0.387 -5.748 -0.961 1.00 0.00 8 LEU A C 12
ATOM 13687 O O . LEU A 1 9 ? -0.590 -6.472 -1.088 1.00 0.00 8 LEU A O 12
ATOM 13703 N N . GLY A 1 10 ? 1.604 -6.191 -1.267 1.00 0.00 9 GLY A N 12
ATOM 13704 C CA . GLY A 1 10 ? 1.887 -7.463 -1.916 1.00 0.00 9 GLY A CA 12
ATOM 13705 C C . GLY A 1 10 ? 2.049 -7.246 -3.411 1.00 0.00 9 GLY A C 12
ATOM 13706 O O . GLY A 1 10 ? 1.382 -7.901 -4.217 1.00 0.00 9 GLY A O 12
ATOM 13710 N N . LEU A 1 11 ? 2.911 -6.298 -3.772 1.00 0.00 10 LEU A N 12
ATOM 13711 C CA . LEU A 1 11 ? 3.251 -5.861 -5.120 1.00 0.00 10 LEU A CA 12
ATOM 13712 C C . LEU A 1 11 ? 4.774 -5.701 -5.179 1.00 0.00 10 LEU A C 12
ATOM 13713 O O . LEU A 1 11 ? 5.485 -6.138 -4.270 1.00 0.00 10 LEU A O 12
ATOM 13729 N N . ALA A 1 12 ? 5.272 -5.052 -6.227 1.00 0.00 11 ALA A N 12
ATOM 13730 C CA . ALA A 1 12 ? 6.623 -4.538 -6.339 1.00 0.00 11 ALA A CA 12
ATOM 13731 C C . ALA A 1 12 ? 6.572 -3.271 -7.183 1.00 0.00 11 ALA A C 12
ATOM 13732 O O . ALA A 1 12 ? 5.528 -2.921 -7.748 1.00 0.00 11 ALA A O 12
ATOM 13739 N N . ARG A 1 13 ? 7.722 -2.616 -7.314 1.00 0.00 12 ARG A N 12
ATOM 13740 C CA . ARG A 1 13 ? 8.000 -1.675 -8.387 1.00 0.00 12 ARG A CA 12
ATOM 13741 C C . ARG A 1 13 ? 7.634 -2.354 -9.702 1.00 0.00 12 ARG A C 12
ATOM 13742 O O . ARG A 1 13 ? 8.267 -3.326 -10.119 1.00 0.00 12 ARG A O 12
ATOM 13763 N N . GLY A 1 14 ? 6.581 -1.849 -10.318 1.00 0.00 13 GLY A N 12
ATOM 13764 C CA . GLY A 1 14 ? 5.974 -2.346 -11.533 1.00 0.00 13 GLY A CA 12
ATOM 13765 C C . GLY A 1 14 ? 4.461 -2.170 -11.463 1.00 0.00 13 GLY A C 12
ATOM 13766 O O . GLY A 1 14 ? 3.832 -1.985 -12.505 1.00 0.00 13 GLY A O 12
ATOM 13770 N N . ALA A 1 15 ? 3.883 -2.171 -10.257 1.00 0.00 14 ALA A N 12
ATOM 13771 C CA . ALA A 1 15 ? 2.486 -1.843 -10.043 1.00 0.00 14 ALA A CA 12
ATOM 13772 C C . ALA A 1 15 ? 2.224 -0.414 -10.507 1.00 0.00 14 ALA A C 12
ATOM 13773 O O . ALA A 1 15 ? 2.847 0.529 -10.010 1.00 0.00 14 ALA A O 12
ATOM 13780 N N . SER A 1 16 ? 1.299 -0.251 -11.447 1.00 0.00 15 SER A N 12
ATOM 13781 C CA . SER A 1 16 ? 0.774 1.067 -11.768 1.00 0.00 15 SER A CA 12
ATOM 13782 C C . SER A 1 16 ? -0.135 1.534 -10.646 1.00 0.00 15 SER A C 12
ATOM 13783 O O . SER A 1 16 ? -0.540 0.744 -9.790 1.00 0.00 15 SER A O 12
ATOM 13791 N N . ASP A 1 17 ? -0.493 2.814 -10.658 1.00 0.00 16 ASP A N 12
ATOM 13792 C CA . ASP A 1 17 ? -1.370 3.381 -9.645 1.00 0.00 16 ASP A CA 12
ATOM 13793 C C . ASP A 1 17 ? -2.754 2.713 -9.683 1.00 0.00 16 ASP A C 12
ATOM 13794 O O . ASP A 1 17 ? -3.421 2.550 -8.661 1.00 0.00 16 ASP A O 12
ATOM 13803 N N . GLU A 1 18 ? -3.142 2.220 -10.861 1.00 0.00 17 GLU A N 12
ATOM 13804 C CA . GLU A 1 18 ? -4.349 1.437 -11.060 1.00 0.00 17 GLU A CA 12
ATOM 13805 C C . GLU A 1 18 ? -4.225 0.102 -10.349 1.00 0.00 17 GLU A C 12
ATOM 13806 O O . GLU A 1 18 ? -5.196 -0.369 -9.762 1.00 0.00 17 GLU A O 12
ATOM 13818 N N . GLU A 1 19 ? -3.047 -0.514 -10.392 1.00 0.00 18 GLU A N 12
ATOM 13819 C CA . GLU A 1 19 ? -2.815 -1.832 -9.843 1.00 0.00 18 GLU A CA 12
ATOM 13820 C C . GLU A 1 19 ? -2.690 -1.733 -8.340 1.00 0.00 18 GLU A C 12
ATOM 13821 O O . GLU A 1 19 ? -3.126 -2.632 -7.630 1.00 0.00 18 GLU A O 12
ATOM 13833 N N . ILE A 1 20 ? -2.154 -0.605 -7.879 1.00 0.00 19 ILE A N 12
ATOM 13834 C CA . ILE A 1 20 ? -2.173 -0.216 -6.489 1.00 0.00 19 ILE A CA 12
ATOM 13835 C C . ILE A 1 20 ? -3.622 -0.239 -6.012 1.00 0.00 19 ILE A C 12
ATOM 13836 O O . ILE A 1 20 ? -3.945 -1.030 -5.131 1.00 0.00 19 ILE A O 12
ATOM 13852 N N . LYS A 1 21 ? -4.496 0.598 -6.589 1.00 0.00 20 LYS A N 12
ATOM 13853 C CA . LYS A 1 21 ? -5.909 0.661 -6.200 1.00 0.00 20 LYS A CA 12
ATOM 13854 C C . LYS A 1 21 ? -6.625 -0.677 -6.405 1.00 0.00 20 LYS A C 12
ATOM 13855 O O . LYS A 1 21 ? -7.548 -0.996 -5.658 1.00 0.00 20 LYS A O 12
ATOM 13874 N N . ARG A 1 22 ? -6.223 -1.476 -7.389 1.00 0.00 21 ARG A N 12
ATOM 13875 C CA . ARG A 1 22 ? -6.819 -2.780 -7.655 1.00 0.00 21 ARG A CA 12
ATOM 13876 C C . ARG A 1 22 ? -6.498 -3.726 -6.504 1.00 0.00 21 ARG A C 12
ATOM 13877 O O . ARG A 1 22 ? -7.408 -4.303 -5.908 1.00 0.00 21 ARG A O 12
ATOM 13898 N N . ALA A 1 23 ? -5.211 -3.851 -6.191 1.00 0.00 22 ALA A N 12
ATOM 13899 C CA . ALA A 1 23 ? -4.689 -4.611 -5.065 1.00 0.00 22 ALA A CA 12
ATOM 13900 C C . ALA A 1 23 ? -5.354 -4.156 -3.766 1.00 0.00 22 ALA A C 12
ATOM 13901 O O . ALA A 1 23 ? -5.892 -4.979 -3.038 1.00 0.00 22 ALA A O 12
ATOM 13908 N N . TYR A 1 24 ? -5.478 -2.850 -3.540 1.00 0.00 23 TYR A N 12
ATOM 13909 C CA . TYR A 1 24 ? -5.983 -2.210 -2.344 1.00 0.00 23 TYR A CA 12
ATOM 13910 C C . TYR A 1 24 ? -7.232 -2.908 -1.809 1.00 0.00 23 TYR A C 12
ATOM 13911 O O . TYR A 1 24 ? -7.213 -3.385 -0.675 1.00 0.00 23 TYR A O 12
ATOM 13929 N N . ARG A 1 25 ? -8.293 -3.043 -2.611 1.00 0.00 24 ARG A N 12
ATOM 13930 C CA . ARG A 1 25 ? -9.540 -3.597 -2.103 1.00 0.00 24 ARG A CA 12
ATOM 13931 C C . ARG A 1 25 ? -9.435 -5.099 -1.857 1.00 0.00 24 ARG A C 12
ATOM 13932 O O . ARG A 1 25 ? -9.925 -5.569 -0.829 1.00 0.00 24 ARG A O 12
ATOM 13953 N N . ARG A 1 26 ? -8.789 -5.863 -2.751 1.00 0.00 25 ARG A N 12
ATOM 13954 C CA . ARG A 1 26 ? -8.582 -7.297 -2.514 1.00 0.00 25 ARG A CA 12
ATOM 13955 C C . ARG A 1 26 ? -7.682 -7.536 -1.303 1.00 0.00 25 ARG A C 12
ATOM 13956 O O . ARG A 1 26 ? -7.740 -8.628 -0.736 1.00 0.00 25 ARG A O 12
ATOM 13977 N N . GLN A 1 27 ? -6.853 -6.566 -0.908 1.00 0.00 26 GLN A N 12
ATOM 13978 C CA . GLN A 1 27 ? -6.004 -6.667 0.259 1.00 0.00 26 GLN A CA 12
ATOM 13979 C C . GLN A 1 27 ? -6.733 -6.279 1.532 1.00 0.00 26 GLN A C 12
ATOM 13980 O O . GLN A 1 27 ? -6.664 -7.025 2.508 1.00 0.00 26 GLN A O 12
ATOM 13994 N N . ALA A 1 28 ? -7.429 -5.143 1.532 1.00 0.00 27 ALA A N 12
ATOM 13995 C CA . ALA A 1 28 ? -8.206 -4.711 2.677 1.00 0.00 27 ALA A CA 12
ATOM 13996 C C . ALA A 1 28 ? -9.179 -5.825 3.035 1.00 0.00 27 ALA A C 12
ATOM 13997 O O . ALA A 1 28 ? -9.170 -6.305 4.163 1.00 0.00 27 ALA A O 12
ATOM 14004 N N . LEU A 1 29 ? -9.956 -6.303 2.055 1.00 0.00 28 LEU A N 12
ATOM 14005 C CA . LEU A 1 29 ? -10.906 -7.387 2.257 1.00 0.00 28 LEU A CA 12
ATOM 14006 C C . LEU A 1 29 ? -10.220 -8.715 2.603 1.00 0.00 28 LEU A C 12
ATOM 14007 O O . LEU A 1 29 ? -10.859 -9.562 3.224 1.00 0.00 28 LEU A O 12
ATOM 14023 N N . ARG A 1 30 ? -8.945 -8.938 2.247 1.00 0.00 29 ARG A N 12
ATOM 14024 C CA . ARG A 1 30 ? -8.214 -10.120 2.687 1.00 0.00 29 ARG A CA 12
ATOM 14025 C C . ARG A 1 30 ? -8.056 -10.040 4.195 1.00 0.00 29 ARG A C 12
ATOM 14026 O O . ARG A 1 30 ? -8.632 -10.868 4.879 1.00 0.00 29 ARG A O 12
ATOM 14047 N N . TYR A 1 31 ? -7.308 -9.068 4.700 1.00 0.00 30 TYR A N 12
ATOM 14048 C CA . TYR A 1 31 ? -6.852 -9.028 6.084 1.00 0.00 30 TYR A CA 12
ATOM 14049 C C . TYR A 1 31 ? -7.897 -8.442 7.039 1.00 0.00 30 TYR A C 12
ATOM 14050 O O . TYR A 1 31 ? -7.653 -8.439 8.246 1.00 0.00 30 TYR A O 12
ATOM 14068 N N . HIS A 1 32 ? -9.037 -7.960 6.531 1.00 0.00 31 HIS A N 12
ATOM 14069 C CA . HIS A 1 32 ? -10.053 -7.221 7.269 1.00 0.00 31 HIS A CA 12
ATOM 14070 C C . HIS A 1 32 ? -10.447 -8.023 8.520 1.00 0.00 31 HIS A C 12
ATOM 14071 O O . HIS A 1 32 ? -10.992 -9.123 8.386 1.00 0.00 31 HIS A O 12
ATOM 14085 N N . PRO A 1 33 ? -10.179 -7.529 9.738 1.00 0.00 32 PRO A N 12
ATOM 14086 C CA . PRO A 1 33 ? -10.405 -8.277 10.968 1.00 0.00 32 PRO A CA 12
ATOM 14087 C C . PRO A 1 33 ? -11.885 -8.397 11.339 1.00 0.00 32 PRO A C 12
ATOM 14088 O O . PRO A 1 33 ? -12.201 -8.977 12.380 1.00 0.00 32 PRO A O 12
ATOM 14099 N N . ASP A 1 34 ? -12.800 -7.858 10.533 1.00 0.00 33 ASP A N 12
ATOM 14100 C CA . ASP A 1 34 ? -14.231 -8.106 10.641 1.00 0.00 33 ASP A CA 12
ATOM 14101 C C . ASP A 1 34 ? -14.630 -9.329 9.809 1.00 0.00 33 ASP A C 12
ATOM 14102 O O . ASP A 1 34 ? -15.296 -10.220 10.332 1.00 0.00 33 ASP A O 12
ATOM 14111 N N . LYS A 1 35 ? -14.172 -9.426 8.559 1.00 0.00 34 LYS A N 12
ATOM 14112 C CA . LYS A 1 35 ? -14.530 -10.491 7.624 1.00 0.00 34 LYS A CA 12
ATOM 14113 C C . LYS A 1 35 ? -13.665 -11.725 7.838 1.00 0.00 34 LYS A C 12
ATOM 14114 O O . LYS A 1 35 ? -14.187 -12.834 7.790 1.00 0.00 34 LYS A O 12
ATOM 14133 N N . ASN A 1 36 ? -12.344 -11.565 7.965 1.00 0.00 35 ASN A N 12
ATOM 14134 C CA . ASN A 1 36 ? -11.413 -12.692 7.855 1.00 0.00 35 ASN A CA 12
ATOM 14135 C C . ASN A 1 36 ? -11.048 -13.237 9.215 1.00 0.00 35 ASN A C 12
ATOM 14136 O O . ASN A 1 36 ? -10.831 -14.439 9.355 1.00 0.00 35 ASN A O 12
ATOM 14147 N N . LYS A 1 37 ? -10.954 -12.334 10.197 1.00 0.00 36 LYS A N 12
ATOM 14148 C CA . LYS A 1 37 ? -10.640 -12.615 11.592 1.00 0.00 36 LYS A CA 12
ATOM 14149 C C . LYS A 1 37 ? -9.338 -13.412 11.746 1.00 0.00 36 LYS A C 12
ATOM 14150 O O . LYS A 1 37 ? -9.163 -14.124 12.738 1.00 0.00 36 LYS A O 12
ATOM 14169 N N . GLU A 1 38 ? -8.443 -13.299 10.764 1.00 0.00 37 GLU A N 12
ATOM 14170 C CA . GLU A 1 38 ? -7.210 -14.049 10.638 1.00 0.00 37 GLU A CA 12
ATOM 14171 C C . GLU A 1 38 ? -6.280 -13.620 11.787 1.00 0.00 37 GLU A C 12
ATOM 14172 O O . GLU A 1 38 ? -6.105 -12.414 11.989 1.00 0.00 37 GLU A O 12
ATOM 14184 N N . PRO A 1 39 ? -5.727 -14.548 12.586 1.00 0.00 38 PRO A N 12
ATOM 14185 C CA . PRO A 1 39 ? -5.134 -14.220 13.876 1.00 0.00 38 PRO A CA 12
ATOM 14186 C C . PRO A 1 39 ? -3.856 -13.398 13.718 1.00 0.00 38 PRO A C 12
ATOM 14187 O O . PRO A 1 39 ? -2.879 -13.841 13.105 1.00 0.00 38 PRO A O 12
ATOM 14198 N N . GLY A 1 40 ? -3.851 -12.196 14.290 1.00 0.00 39 GLY A N 12
ATOM 14199 C CA . GLY A 1 40 ? -2.737 -11.259 14.216 1.00 0.00 39 GLY A CA 12
ATOM 14200 C C . GLY A 1 40 ? -2.735 -10.430 12.933 1.00 0.00 39 GLY A C 12
ATOM 14201 O O . GLY A 1 40 ? -1.912 -9.525 12.796 1.00 0.00 39 GLY A O 12
ATOM 14205 N N . ALA A 1 41 ? -3.679 -10.659 12.010 1.00 0.00 40 ALA A N 12
ATOM 14206 C CA . ALA A 1 41 ? -3.810 -9.831 10.818 1.00 0.00 40 ALA A CA 12
ATOM 14207 C C . ALA A 1 41 ? -4.247 -8.399 11.150 1.00 0.00 40 ALA A C 12
ATOM 14208 O O . ALA A 1 41 ? -4.225 -7.564 10.251 1.00 0.00 40 ALA A O 12
ATOM 14215 N N . GLU A 1 42 ? -4.576 -8.086 12.412 1.00 0.00 41 GLU A N 12
ATOM 14216 C CA . GLU A 1 42 ? -4.692 -6.716 12.906 1.00 0.00 41 GLU A CA 12
ATOM 14217 C C . GLU A 1 42 ? -3.469 -5.907 12.473 1.00 0.00 41 GLU A C 12
ATOM 14218 O O . GLU A 1 42 ? -3.616 -4.800 11.953 1.00 0.00 41 GLU A O 12
ATOM 14230 N N . GLU A 1 43 ? -2.281 -6.483 12.654 1.00 0.00 42 GLU A N 12
ATOM 14231 C CA . GLU A 1 43 ? -1.007 -5.837 12.398 1.00 0.00 42 GLU A CA 12
ATOM 14232 C C . GLU A 1 43 ? -0.785 -5.701 10.895 1.00 0.00 42 GLU A C 12
ATOM 14233 O O . GLU A 1 43 ? -0.450 -4.626 10.410 1.00 0.00 42 GLU A O 12
ATOM 14245 N N . LYS A 1 44 ? -1.046 -6.775 10.142 1.00 0.00 43 LYS A N 12
ATOM 14246 C CA . LYS A 1 44 ? -0.956 -6.792 8.688 1.00 0.00 43 LYS A CA 12
ATOM 14247 C C . LYS A 1 44 ? -1.817 -5.676 8.096 1.00 0.00 43 LYS A C 12
ATOM 14248 O O . LYS A 1 44 ? -1.390 -4.931 7.218 1.00 0.00 43 LYS A O 12
ATOM 14267 N N . PHE A 1 45 ? -3.050 -5.583 8.591 1.00 0.00 44 PHE A N 12
ATOM 14268 C CA . PHE A 1 45 ? -4.052 -4.623 8.168 1.00 0.00 44 PHE A CA 12
ATOM 14269 C C . PHE A 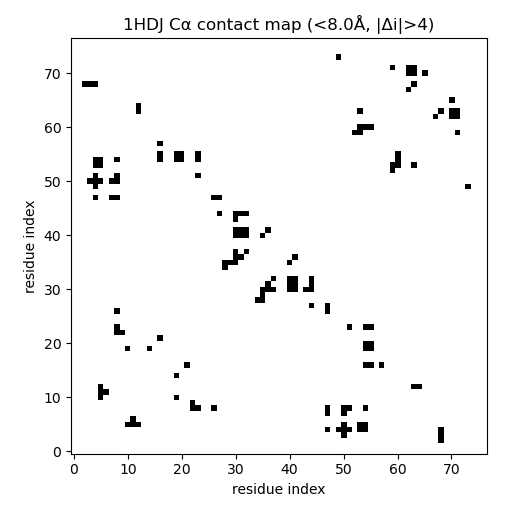1 45 ? -3.603 -3.209 8.566 1.00 0.00 44 PHE A C 12
ATOM 14270 O O . PHE A 1 45 ? -3.768 -2.279 7.783 1.00 0.00 44 PHE A O 12
ATOM 14287 N N . LYS A 1 46 ? -3.070 -3.021 9.777 1.00 0.00 45 LYS A N 12
ATOM 14288 C CA . LYS A 1 46 ? -2.434 -1.772 10.217 1.00 0.00 45 LYS A CA 12
ATOM 14289 C C . LYS A 1 46 ? -1.240 -1.388 9.344 1.00 0.00 45 LYS A C 12
ATOM 14290 O O . LYS A 1 46 ? -0.973 -0.196 9.179 1.00 0.00 45 LYS A O 12
ATOM 14309 N N . GLU A 1 47 ? -0.518 -2.340 8.762 1.00 0.00 46 GLU A N 12
ATOM 14310 C CA . GLU A 1 47 ? 0.609 -2.048 7.906 1.00 0.00 46 GLU A CA 12
ATOM 14311 C C . GLU A 1 47 ? 0.055 -1.518 6.582 1.00 0.00 46 GLU A C 12
ATOM 14312 O O . GLU A 1 47 ? 0.461 -0.452 6.103 1.00 0.00 46 GLU A O 12
ATOM 14324 N N . ILE A 1 48 ? -0.975 -2.200 6.068 1.00 0.00 47 ILE A N 12
ATOM 14325 C CA . ILE A 1 48 ? -1.869 -1.805 4.979 1.00 0.00 47 ILE A CA 12
ATOM 14326 C C . ILE A 1 48 ? -2.845 -0.723 5.513 1.00 0.00 47 ILE A C 12
ATOM 14327 O O . ILE A 1 48 ? -4.052 -0.744 5.265 1.00 0.00 47 ILE A O 12
ATOM 14343 N N . ALA A 1 49 ? -2.315 0.246 6.262 1.00 0.00 48 ALA A N 12
ATOM 14344 C CA . ALA A 1 49 ? -2.970 1.481 6.641 1.00 0.00 48 ALA A CA 12
ATOM 14345 C C . ALA A 1 49 ? -2.014 2.613 6.286 1.00 0.00 48 ALA A C 12
ATOM 14346 O O . ALA A 1 49 ? -2.350 3.464 5.470 1.00 0.00 48 ALA A O 12
ATOM 14353 N N . GLU A 1 50 ? -0.800 2.576 6.834 1.00 0.00 49 GLU A N 12
ATOM 14354 C CA . GLU A 1 50 ? 0.212 3.609 6.636 1.00 0.00 49 GLU A CA 12
ATOM 14355 C C . GLU A 1 50 ? 0.929 3.434 5.295 1.00 0.00 49 GLU A C 12
ATOM 14356 O O . GLU A 1 50 ? 1.246 4.426 4.639 1.00 0.00 49 GLU A O 12
ATOM 14368 N N . ALA A 1 51 ? 1.092 2.190 4.825 1.00 0.00 50 ALA A N 12
ATOM 14369 C CA . ALA A 1 51 ? 1.609 1.960 3.481 1.00 0.00 50 ALA A CA 12
ATOM 14370 C C . ALA A 1 51 ? 0.517 2.310 2.472 1.00 0.00 50 ALA A C 12
ATOM 14371 O O . ALA A 1 51 ? 0.769 2.917 1.435 1.00 0.00 50 ALA A O 12
ATOM 14378 N N . TYR A 1 52 ? -0.708 1.920 2.813 1.00 0.00 51 TYR A N 12
ATOM 14379 C CA . TYR A 1 52 ? -1.923 2.032 2.025 1.00 0.00 51 TYR A CA 12
ATOM 14380 C C . TYR A 1 52 ? -2.257 3.504 1.758 1.00 0.00 51 TYR A C 12
ATOM 14381 O O . TYR A 1 52 ? -2.585 3.863 0.627 1.00 0.00 51 TYR A O 12
ATOM 14399 N N . ASP A 1 53 ? -2.134 4.372 2.764 1.00 0.00 52 ASP A N 12
ATOM 14400 C CA . ASP A 1 53 ? -2.442 5.796 2.638 1.00 0.00 52 ASP A CA 12
ATOM 14401 C C . ASP A 1 53 ? -1.540 6.442 1.589 1.00 0.00 52 ASP A C 12
ATOM 14402 O O . ASP A 1 53 ? -2.024 7.008 0.606 1.00 0.00 52 ASP A O 12
ATOM 14411 N N . VAL A 1 54 ? -0.230 6.205 1.706 1.00 0.00 53 VAL A N 12
ATOM 14412 C CA . VAL A 1 54 ? 0.778 6.734 0.794 1.00 0.00 53 VAL A CA 12
ATOM 14413 C C . VAL A 1 54 ? 0.532 6.172 -0.591 1.00 0.00 53 VAL A C 12
ATOM 14414 O O . VAL A 1 54 ? 0.629 6.891 -1.581 1.00 0.00 53 VAL A O 12
ATOM 14427 N N . LEU A 1 55 ? 0.256 4.875 -0.670 1.00 0.00 54 LEU A N 12
ATOM 14428 C CA . LEU A 1 55 ? 0.083 4.203 -1.931 1.00 0.00 54 LEU A CA 12
ATOM 14429 C C . LEU A 1 55 ? -1.059 4.834 -2.723 1.00 0.00 54 LEU A C 12
ATOM 14430 O O . LEU A 1 55 ? -0.925 4.974 -3.937 1.00 0.00 54 LEU A O 12
ATOM 14446 N N . SER A 1 56 ? -2.142 5.261 -2.070 1.00 0.00 55 SER A N 12
ATOM 14447 C CA . SER A 1 56 ? -3.209 5.956 -2.775 1.00 0.00 55 SER A CA 12
ATOM 14448 C C . SER A 1 56 ? -2.866 7.396 -3.152 1.00 0.00 55 SER A C 12
ATOM 14449 O O . SER A 1 56 ? -3.446 7.899 -4.113 1.00 0.00 55 SER A O 12
ATOM 14457 N N . ASP A 1 57 ? -1.962 8.060 -2.429 1.00 0.00 56 ASP A N 12
ATOM 14458 C CA . ASP A 1 57 ? -1.872 9.518 -2.403 1.00 0.00 56 ASP A CA 12
ATOM 14459 C C . ASP A 1 57 ? -1.050 9.969 -3.611 1.00 0.00 56 ASP A C 12
ATOM 14460 O O . ASP A 1 57 ? 0.165 9.771 -3.628 1.00 0.00 56 ASP A O 12
ATOM 14469 N N . PRO A 1 58 ? -1.662 10.569 -4.645 1.00 0.00 57 PRO A N 12
ATOM 14470 C CA . PRO A 1 58 ? -0.972 10.809 -5.901 1.00 0.00 57 PRO A CA 12
ATOM 14471 C C . PRO A 1 58 ? 0.103 11.886 -5.801 1.00 0.00 57 PRO A C 12
ATOM 14472 O O . PRO A 1 58 ? 0.868 12.027 -6.751 1.00 0.00 57 PRO A O 12
ATOM 14483 N N . ARG A 1 59 ? 0.177 12.655 -4.713 1.00 0.00 58 ARG A N 12
ATOM 14484 C CA . ARG A 1 59 ? 1.115 13.764 -4.576 1.00 0.00 58 ARG A CA 12
ATOM 14485 C C . ARG A 1 59 ? 2.241 13.394 -3.635 1.00 0.00 58 ARG A C 12
ATOM 14486 O O . ARG A 1 59 ? 3.384 13.756 -3.903 1.00 0.00 58 ARG A O 12
ATOM 14507 N N . LYS A 1 60 ? 1.972 12.648 -2.563 1.00 0.00 59 LYS A N 12
ATOM 14508 C CA . LYS A 1 60 ? 3.056 12.141 -1.737 1.00 0.00 59 LYS A CA 12
ATOM 14509 C C . LYS A 1 60 ? 3.735 11.013 -2.494 1.00 0.00 59 LYS A C 12
ATOM 14510 O O . LYS A 1 60 ? 4.967 10.991 -2.551 1.00 0.00 59 LYS A O 12
ATOM 14529 N N . ARG A 1 61 ? 2.980 10.102 -3.126 1.00 0.00 60 ARG A N 12
ATOM 14530 C CA . ARG A 1 61 ? 3.618 9.053 -3.884 1.00 0.00 60 ARG A CA 12
ATOM 14531 C C . ARG A 1 61 ? 4.309 9.565 -5.126 1.00 0.00 60 ARG A C 12
ATOM 14532 O O . ARG A 1 61 ? 5.217 8.876 -5.549 1.00 0.00 60 ARG A O 12
ATOM 14553 N N . GLU A 1 62 ? 3.975 10.733 -5.678 1.00 0.00 61 GLU A N 12
ATOM 14554 C CA . GLU A 1 62 ? 4.708 11.308 -6.811 1.00 0.00 61 GLU A CA 12
ATOM 14555 C C . GLU A 1 62 ? 6.203 11.390 -6.505 1.00 0.00 61 GLU A C 12
ATOM 14556 O O . GLU A 1 62 ? 7.034 11.115 -7.371 1.00 0.00 61 GLU A O 12
ATOM 14568 N N . ILE A 1 63 ? 6.531 11.695 -5.251 1.00 0.00 62 ILE A N 12
ATOM 14569 C CA . ILE A 1 63 ? 7.900 11.819 -4.782 1.00 0.00 62 ILE A CA 12
ATOM 14570 C C . ILE A 1 63 ? 8.536 10.426 -4.657 1.00 0.00 62 ILE A C 12
ATOM 14571 O O . ILE A 1 63 ? 9.626 10.205 -5.184 1.00 0.00 62 ILE A O 12
ATOM 14587 N N . PHE A 1 64 ? 7.880 9.470 -3.988 1.00 0.00 63 PHE A N 12
ATOM 14588 C CA . PHE A 1 64 ? 8.400 8.105 -3.863 1.00 0.00 63 PHE A CA 12
ATOM 14589 C C . PHE A 1 64 ? 8.432 7.381 -5.223 1.00 0.00 63 PHE A C 12
ATOM 14590 O O . PHE A 1 64 ? 9.184 6.427 -5.420 1.00 0.00 63 PHE A O 12
ATOM 14607 N N . ASP A 1 65 ? 7.602 7.810 -6.166 1.00 0.00 64 ASP A N 12
ATOM 14608 C CA . ASP A 1 65 ? 7.534 7.331 -7.535 1.00 0.00 64 ASP A CA 12
ATOM 14609 C C . ASP A 1 65 ? 8.685 7.881 -8.370 1.00 0.00 64 ASP A C 12
ATOM 14610 O O . ASP A 1 65 ? 9.226 7.156 -9.206 1.00 0.00 64 ASP A O 12
ATOM 14619 N N . ARG A 1 66 ? 9.063 9.148 -8.173 1.00 0.00 65 ARG A N 12
ATOM 14620 C CA . ARG A 1 66 ? 10.172 9.739 -8.913 1.00 0.00 65 ARG A CA 12
ATOM 14621 C C . ARG A 1 66 ? 11.459 9.201 -8.308 1.00 0.00 65 ARG A C 12
ATOM 14622 O O . ARG A 1 66 ? 12.264 8.598 -9.015 1.00 0.00 65 ARG A O 12
ATOM 14643 N N . TYR A 1 67 ? 11.658 9.452 -7.017 1.00 0.00 66 TYR A N 12
ATOM 14644 C CA . TYR A 1 67 ? 12.850 9.049 -6.304 1.00 0.00 66 TYR A CA 12
ATOM 14645 C C . TYR A 1 67 ? 12.568 7.669 -5.711 1.00 0.00 66 TYR A C 12
ATOM 14646 O O . TYR A 1 67 ? 12.703 6.658 -6.398 1.00 0.00 66 TYR A O 12
ATOM 14664 N N . GLY A 1 68 ? 12.110 7.588 -4.462 1.00 0.00 67 GLY A N 12
ATOM 14665 C CA . GLY A 1 68 ? 12.004 6.321 -3.748 1.00 0.00 67 GLY A CA 12
ATOM 14666 C C . GLY A 1 68 ? 12.161 6.524 -2.252 1.00 0.00 67 GLY A C 12
ATOM 14667 O O . GLY A 1 68 ? 11.980 7.630 -1.746 1.00 0.00 67 GLY A O 12
ATOM 14671 N N . GLU A 1 69 ? 12.483 5.447 -1.534 1.00 0.00 68 GLU A N 12
ATOM 14672 C CA . GLU A 1 69 ? 12.778 5.491 -0.102 1.00 0.00 68 GLU A CA 12
ATOM 14673 C C . GLU A 1 69 ? 13.930 6.451 0.202 1.00 0.00 68 GLU A C 12
ATOM 14674 O O . GLU A 1 69 ? 13.893 7.151 1.210 1.00 0.00 68 GLU A O 12
ATOM 14686 N N . GLU A 1 70 ? 14.908 6.528 -0.700 1.00 0.00 69 GLU A N 12
ATOM 14687 C CA . GLU A 1 70 ? 16.061 7.418 -0.650 1.00 0.00 69 GLU A CA 12
ATOM 14688 C C . GLU A 1 70 ? 15.698 8.880 -0.943 1.00 0.00 69 GLU A C 12
ATOM 14689 O O . GLU A 1 70 ? 16.588 9.722 -1.075 1.00 0.00 69 GLU A O 12
ATOM 14701 N N . GLY A 1 71 ? 14.413 9.176 -1.134 1.00 0.00 70 GLY A N 12
ATOM 14702 C CA . GLY A 1 71 ? 13.968 10.358 -1.836 1.00 0.00 70 GLY A CA 12
ATOM 14703 C C . GLY A 1 71 ? 12.607 10.880 -1.417 1.00 0.00 70 GLY A C 12
ATOM 14704 O O . GLY A 1 71 ? 12.122 11.790 -2.077 1.00 0.00 70 GLY A O 12
ATOM 14708 N N . LEU A 1 72 ? 11.975 10.365 -0.355 1.00 0.00 71 LEU A N 12
ATOM 14709 C CA . LEU A 1 72 ? 10.602 10.756 -0.014 1.00 0.00 71 LEU A CA 12
ATOM 14710 C C . LEU A 1 72 ? 10.529 12.245 0.342 1.00 0.00 71 LEU A C 12
ATOM 14711 O O . LEU A 1 72 ? 9.490 12.877 0.147 1.00 0.00 71 LEU A O 12
ATOM 14727 N N . LYS A 1 73 ? 11.614 12.826 0.854 1.00 0.00 72 LYS A N 12
ATOM 14728 C CA . LYS A 1 73 ? 11.693 14.243 1.180 1.00 0.00 72 LYS A CA 12
ATOM 14729 C C . LYS A 1 73 ? 12.192 15.095 0.004 1.00 0.00 72 LYS A C 12
ATOM 14730 O O . LYS A 1 73 ? 12.277 16.310 0.153 1.00 0.00 72 LYS A O 12
ATOM 14749 N N . GLY A 1 74 ? 12.509 14.491 -1.145 1.00 0.00 73 GLY A N 12
ATOM 14750 C CA . GLY A 1 74 ? 13.048 15.166 -2.315 1.00 0.00 73 GLY A CA 12
ATOM 14751 C C . GLY A 1 74 ? 12.141 16.317 -2.735 1.00 0.00 73 GLY A C 12
ATOM 14752 O O . GLY A 1 74 ? 11.011 16.077 -3.166 1.00 0.00 73 GLY A O 12
ATOM 14756 N N . SER A 1 75 ? 12.635 17.552 -2.604 1.00 0.00 74 SER A N 12
ATOM 14757 C CA . SER A 1 75 ? 11.869 18.791 -2.573 1.00 0.00 74 SER A CA 12
ATOM 14758 C C . SER A 1 75 ? 10.879 18.784 -1.402 1.00 0.00 74 SER A C 12
ATOM 14759 O O . SER A 1 75 ? 9.827 18.137 -1.434 1.00 0.00 74 SER A O 12
ATOM 14767 N N . GLY A 1 76 ? 11.244 19.498 -0.340 1.00 0.00 75 GLY A N 12
ATOM 14768 C CA . GLY A 1 76 ? 10.401 19.771 0.809 1.00 0.00 75 GLY A CA 12
ATOM 14769 C C . GLY A 1 76 ? 9.286 20.731 0.427 1.00 0.00 75 GLY A C 12
ATOM 14770 O O . GLY A 1 76 ? 8.110 20.386 0.583 1.00 0.00 75 GLY A O 12
ATOM 14774 N N . CYS A 1 77 ? 9.694 21.890 -0.103 1.00 0.00 76 CYS A N 12
ATOM 14775 C CA . CYS A 1 77 ? 8.896 22.990 -0.635 1.00 0.00 76 CYS A CA 12
ATOM 14776 C C . CYS A 1 77 ? 7.586 23.180 0.123 1.00 0.00 76 CYS A C 12
ATOM 14777 O O . CYS A 1 77 ? 6.500 23.079 -0.492 1.00 0.00 76 CYS A O 12
ATOM 14785 N N . MET A 1 1 ? 13.601 -0.249 -1.002 1.00 0.00 0 MET A N 13
ATOM 14786 C CA . MET A 1 1 ? 14.016 -1.665 -0.944 1.00 0.00 0 MET A CA 13
ATOM 14787 C C . MET A 1 1 ? 14.449 -1.999 0.482 1.00 0.00 0 MET A C 13
ATOM 14788 O O . MET A 1 1 ? 14.838 -1.100 1.228 1.00 0.00 0 MET A O 13
ATOM 14802 N N . GLY A 1 2 ? 14.303 -3.262 0.898 1.00 0.00 1 GLY A N 13
ATOM 14803 C CA . GLY A 1 2 ? 14.462 -3.716 2.282 1.00 0.00 1 GLY A CA 13
ATOM 14804 C C . GLY A 1 2 ? 13.150 -3.569 3.046 1.00 0.00 1 GLY A C 13
ATOM 14805 O O . GLY A 1 2 ? 12.791 -4.396 3.886 1.00 0.00 1 GLY A O 13
ATOM 14809 N N . LYS A 1 3 ? 12.427 -2.512 2.706 1.00 0.00 2 LYS A N 13
ATOM 14810 C CA . LYS A 1 3 ? 11.014 -2.267 2.879 1.00 0.00 2 LYS A CA 13
ATOM 14811 C C . LYS A 1 3 ? 10.634 -1.458 1.627 1.00 0.00 2 LYS A C 13
ATOM 14812 O O . LYS A 1 3 ? 11.518 -1.081 0.844 1.00 0.00 2 LYS A O 13
ATOM 14831 N N . ASP A 1 4 ? 9.354 -1.190 1.431 1.00 0.00 3 ASP A N 13
ATOM 14832 C CA . ASP A 1 4 ? 8.737 -0.298 0.449 1.00 0.00 3 ASP A CA 13
ATOM 14833 C C . ASP A 1 4 ? 7.238 -0.350 0.795 1.00 0.00 3 ASP A C 13
ATOM 14834 O O . ASP A 1 4 ? 6.868 -0.662 1.935 1.00 0.00 3 ASP A O 13
ATOM 14843 N N . TYR A 1 5 ? 6.365 -0.012 -0.143 1.00 0.00 4 TYR A N 13
ATOM 14844 C CA . TYR A 1 5 ? 4.931 -0.072 -0.065 1.00 0.00 4 TYR A CA 13
ATOM 14845 C C . TYR A 1 5 ? 4.363 -0.920 -1.208 1.00 0.00 4 TYR A C 13
ATOM 14846 O O . TYR A 1 5 ? 3.361 -1.593 -0.978 1.00 0.00 4 TYR A O 13
ATOM 14864 N N . TYR A 1 6 ? 4.980 -0.969 -2.405 1.00 0.00 5 TYR A N 13
ATOM 14865 C CA . TYR A 1 6 ? 4.482 -1.798 -3.495 1.00 0.00 5 TYR A CA 13
ATOM 14866 C C . TYR A 1 6 ? 4.590 -3.245 -3.017 1.00 0.00 5 TYR A C 13
ATOM 14867 O O . TYR A 1 6 ? 3.630 -4.003 -3.114 1.00 0.00 5 TYR A O 13
ATOM 14885 N N . GLN A 1 7 ? 5.764 -3.610 -2.490 1.00 0.00 6 GLN A N 13
ATOM 14886 C CA . GLN A 1 7 ? 6.087 -4.968 -2.076 1.00 0.00 6 GLN A CA 13
ATOM 14887 C C . GLN A 1 7 ? 5.222 -5.389 -0.885 1.00 0.00 6 GLN A C 13
ATOM 14888 O O . GLN A 1 7 ? 4.834 -6.553 -0.785 1.00 0.00 6 GLN A O 13
ATOM 14902 N N . THR A 1 8 ? 4.847 -4.447 -0.022 1.00 0.00 7 THR A N 13
ATOM 14903 C CA . THR A 1 8 ? 3.930 -4.653 1.098 1.00 0.00 7 THR A CA 13
ATOM 14904 C C . THR A 1 8 ? 2.514 -4.972 0.589 1.00 0.00 7 THR A C 13
ATOM 14905 O O . THR A 1 8 ? 1.691 -5.528 1.316 1.00 0.00 7 THR A O 13
ATOM 14916 N N . LEU A 1 9 ? 2.237 -4.669 -0.682 1.00 0.00 8 LEU A N 13
ATOM 14917 C CA . LEU A 1 9 ? 1.011 -4.976 -1.404 1.00 0.00 8 LEU A CA 13
ATOM 14918 C C . LEU A 1 9 ? 1.283 -5.987 -2.540 1.00 0.00 8 LEU A C 13
ATOM 14919 O O . LEU A 1 9 ? 0.438 -6.183 -3.415 1.00 0.00 8 LEU A O 13
ATOM 14935 N N . GLY A 1 10 ? 2.447 -6.648 -2.529 1.00 0.00 9 GLY A N 13
ATOM 14936 C CA . GLY A 1 10 ? 2.791 -7.780 -3.381 1.00 0.00 9 GLY A CA 13
ATOM 14937 C C . GLY A 1 10 ? 3.442 -7.418 -4.716 1.00 0.00 9 GLY A C 13
ATOM 14938 O O . GLY A 1 10 ? 3.809 -8.327 -5.467 1.00 0.00 9 GLY A O 13
ATOM 14942 N N . LEU A 1 11 ? 3.587 -6.136 -5.047 1.00 0.00 10 LEU A N 13
ATOM 14943 C CA . LEU A 1 11 ? 3.987 -5.673 -6.378 1.00 0.00 10 LEU A CA 13
ATOM 14944 C C . LEU A 1 11 ? 5.443 -5.196 -6.367 1.00 0.00 10 LEU A C 13
ATOM 14945 O O . LEU A 1 11 ? 6.035 -5.020 -5.306 1.00 0.00 10 LEU A O 13
ATOM 14961 N N . ALA A 1 12 ? 5.996 -4.895 -7.540 1.00 0.00 11 ALA A N 13
ATOM 14962 C CA . ALA A 1 12 ? 7.222 -4.121 -7.720 1.00 0.00 11 ALA A CA 13
ATOM 14963 C C . ALA A 1 12 ? 7.119 -3.400 -9.055 1.00 0.00 11 ALA A C 13
ATOM 14964 O O . ALA A 1 12 ? 6.475 -3.930 -9.954 1.00 0.00 11 ALA A O 13
ATOM 14971 N N . ARG A 1 13 ? 7.773 -2.239 -9.205 1.00 0.00 12 ARG A N 13
ATOM 14972 C CA . ARG A 1 13 ? 8.123 -1.578 -10.476 1.00 0.00 12 ARG A CA 13
ATOM 14973 C C . ARG A 1 13 ? 7.090 -1.792 -11.595 1.00 0.00 12 ARG A C 13
ATOM 14974 O O . ARG A 1 13 ? 7.414 -2.192 -12.717 1.00 0.00 12 ARG A O 13
ATOM 14995 N N . GLY A 1 14 ? 5.839 -1.486 -11.306 1.00 0.00 13 GLY A N 13
ATOM 14996 C CA . GLY A 1 14 ? 4.718 -1.853 -12.169 1.00 0.00 13 GLY A CA 13
ATOM 14997 C C . GLY A 1 14 ? 3.382 -1.638 -11.481 1.00 0.00 13 GLY A C 13
ATOM 14998 O O . GLY A 1 14 ? 2.359 -1.467 -12.144 1.00 0.00 13 GLY A O 13
ATOM 15002 N N . ALA A 1 15 ? 3.411 -1.568 -10.148 1.00 0.00 14 ALA A N 13
ATOM 15003 C CA . ALA A 1 15 ? 2.386 -0.964 -9.329 1.00 0.00 14 ALA A CA 13
ATOM 15004 C C . ALA A 1 15 ? 2.099 0.430 -9.879 1.00 0.00 14 ALA A C 13
ATOM 15005 O O . ALA A 1 15 ? 2.865 1.378 -9.706 1.00 0.00 14 ALA A O 13
ATOM 15012 N N . SER A 1 16 ? 0.995 0.497 -10.597 1.00 0.00 15 SER A N 13
ATOM 15013 C CA . SER A 1 16 ? 0.420 1.609 -11.314 1.00 0.00 15 SER A CA 13
ATOM 15014 C C . SER A 1 16 ? -1.045 1.640 -10.884 1.00 0.00 15 SER A C 13
ATOM 15015 O O . SER A 1 16 ? -1.568 0.617 -10.446 1.00 0.00 15 SER A O 13
ATOM 15023 N N . ASP A 1 17 ? -1.705 2.791 -10.973 1.00 0.00 16 ASP A N 13
ATOM 15024 C CA . ASP A 1 17 ? -2.912 3.088 -10.198 1.00 0.00 16 ASP A CA 13
ATOM 15025 C C . ASP A 1 17 ? -4.026 2.035 -10.230 1.00 0.00 16 ASP A C 13
ATOM 15026 O O . ASP A 1 17 ? -4.660 1.765 -9.207 1.00 0.00 16 ASP A O 13
ATOM 15035 N N . GLU A 1 18 ? -4.267 1.405 -11.381 1.00 0.00 17 GLU A N 13
ATOM 15036 C CA . GLU A 1 18 ? -5.294 0.375 -11.501 1.00 0.00 17 GLU A CA 13
ATOM 15037 C C . GLU A 1 18 ? -4.858 -0.922 -10.821 1.00 0.00 17 GLU A C 13
ATOM 15038 O O . GLU A 1 18 ? -5.685 -1.581 -10.189 1.00 0.00 17 GLU A O 13
ATOM 15050 N N . GLU A 1 19 ? -3.586 -1.296 -10.947 1.00 0.00 18 GLU A N 13
ATOM 15051 C CA . GLU A 1 19 ? -3.033 -2.529 -10.416 1.00 0.00 18 GLU A CA 13
ATOM 15052 C C . GLU A 1 19 ? -2.902 -2.367 -8.908 1.00 0.00 18 GLU A C 13
ATOM 15053 O O . GLU A 1 19 ? -3.209 -3.284 -8.152 1.00 0.00 18 GLU A O 13
ATOM 15065 N N . ILE A 1 20 ? -2.518 -1.157 -8.495 1.00 0.00 19 ILE A N 13
ATOM 15066 C CA . ILE A 1 20 ? -2.483 -0.698 -7.131 1.00 0.00 19 ILE A CA 13
ATOM 15067 C C . ILE A 1 20 ? -3.871 -0.928 -6.538 1.00 0.00 19 ILE A C 13
ATOM 15068 O O . ILE A 1 20 ? -3.997 -1.748 -5.634 1.00 0.00 19 ILE A O 13
ATOM 15084 N N . LYS A 1 21 ? -4.916 -0.273 -7.057 1.00 0.00 20 LYS A N 13
ATOM 15085 C CA . LYS A 1 21 ? -6.258 -0.382 -6.490 1.00 0.00 20 LYS A CA 13
ATOM 15086 C C . LYS A 1 21 ? -6.772 -1.818 -6.537 1.00 0.00 20 LYS A C 13
ATOM 15087 O O . LYS A 1 21 ? -7.348 -2.281 -5.552 1.00 0.00 20 LYS A O 13
ATOM 15106 N N . ARG A 1 22 ? -6.548 -2.542 -7.641 1.00 0.00 21 ARG A N 13
ATOM 15107 C CA . ARG A 1 22 ? -6.943 -3.944 -7.768 1.00 0.00 21 ARG A CA 13
ATOM 15108 C C . ARG A 1 22 ? -6.390 -4.712 -6.577 1.00 0.00 21 ARG A C 13
ATOM 15109 O O . ARG A 1 22 ? -7.147 -5.348 -5.851 1.00 0.00 21 ARG A O 13
ATOM 15130 N N . ALA A 1 23 ? -5.080 -4.613 -6.370 1.00 0.00 22 ALA A N 13
ATOM 15131 C CA . ALA A 1 23 ? -4.394 -5.247 -5.259 1.00 0.00 22 ALA A CA 13
ATOM 15132 C C . ALA A 1 23 ? -4.912 -4.758 -3.901 1.00 0.00 22 ALA A C 13
ATOM 15133 O O . ALA A 1 23 ? -5.125 -5.590 -3.020 1.00 0.00 22 ALA A O 13
ATOM 15140 N N . TYR A 1 24 ? -5.108 -3.452 -3.689 1.00 0.00 23 TYR A N 13
ATOM 15141 C CA . TYR A 1 24 ? -5.482 -2.828 -2.433 1.00 0.00 23 TYR A CA 13
ATOM 15142 C C . TYR A 1 24 ? -6.801 -3.405 -1.940 1.00 0.00 23 TYR A C 13
ATOM 15143 O O . TYR A 1 24 ? -6.834 -4.007 -0.862 1.00 0.00 23 TYR A O 13
ATOM 15161 N N . ARG A 1 25 ? -7.844 -3.407 -2.770 1.00 0.00 24 ARG A N 13
ATOM 15162 C CA . ARG A 1 25 ? -9.163 -3.898 -2.378 1.00 0.00 24 ARG A CA 13
ATOM 15163 C C . ARG A 1 25 ? -9.239 -5.429 -2.344 1.00 0.00 24 ARG A C 13
ATOM 15164 O O . ARG A 1 25 ? -10.332 -5.998 -2.259 1.00 0.00 24 ARG A O 13
ATOM 15185 N N . ARG A 1 26 ? -8.096 -6.107 -2.463 1.00 0.00 25 ARG A N 13
ATOM 15186 C CA . ARG A 1 26 ? -7.934 -7.550 -2.383 1.00 0.00 25 ARG A CA 13
ATOM 15187 C C . ARG A 1 26 ? -6.899 -7.929 -1.322 1.00 0.00 25 ARG A C 13
ATOM 15188 O O . ARG A 1 26 ? -6.780 -9.121 -1.027 1.00 0.00 25 ARG A O 13
ATOM 15209 N N . GLN A 1 27 ? -6.178 -6.962 -0.735 1.00 0.00 26 GLN A N 13
ATOM 15210 C CA . GLN A 1 27 ? -5.231 -7.171 0.349 1.00 0.00 26 GLN A CA 13
ATOM 15211 C C . GLN A 1 27 ? -5.724 -6.573 1.659 1.00 0.00 26 GLN A C 13
ATOM 15212 O O . GLN A 1 27 ? -5.622 -7.253 2.677 1.00 0.00 26 GLN A O 13
ATOM 15226 N N . ALA A 1 28 ? -6.329 -5.379 1.661 1.00 0.00 27 ALA A N 13
ATOM 15227 C CA . ALA A 1 28 ? -7.034 -4.912 2.851 1.00 0.00 27 ALA A CA 13
ATOM 15228 C C . ALA A 1 28 ? -8.147 -5.900 3.165 1.00 0.00 27 ALA A C 13
ATOM 15229 O O . ALA A 1 28 ? -8.124 -6.499 4.233 1.00 0.00 27 ALA A O 13
ATOM 15236 N N . LEU A 1 29 ? -9.044 -6.166 2.208 1.00 0.00 28 LEU A N 13
ATOM 15237 C CA . LEU A 1 29 ? -10.133 -7.140 2.334 1.00 0.00 28 LEU A CA 13
ATOM 15238 C C . LEU A 1 29 ? -9.654 -8.545 2.738 1.00 0.00 28 LEU A C 13
ATOM 15239 O O . LEU A 1 29 ? -10.470 -9.384 3.119 1.00 0.00 28 LEU A O 13
ATOM 15255 N N . ARG A 1 30 ? -8.355 -8.847 2.642 1.00 0.00 29 ARG A N 13
ATOM 15256 C CA . ARG A 1 30 ? -7.785 -10.110 3.079 1.00 0.00 29 ARG A CA 13
ATOM 15257 C C . ARG A 1 30 ? -7.662 -10.182 4.605 1.00 0.00 29 ARG A C 13
ATOM 15258 O O . ARG A 1 30 ? -7.735 -11.283 5.137 1.00 0.00 29 ARG A O 13
ATOM 15279 N N . TYR A 1 31 ? -7.503 -9.061 5.317 1.00 0.00 30 TYR A N 13
ATOM 15280 C CA . TYR A 1 31 ? -7.183 -9.042 6.748 1.00 0.00 30 TYR A CA 13
ATOM 15281 C C . TYR A 1 31 ? -7.935 -7.966 7.546 1.00 0.00 30 TYR A C 13
ATOM 15282 O O . TYR A 1 31 ? -7.808 -7.938 8.766 1.00 0.00 30 TYR A O 13
ATOM 15300 N N . HIS A 1 32 ? -8.712 -7.099 6.890 1.00 0.00 31 HIS A N 13
ATOM 15301 C CA . HIS A 1 32 ? -9.403 -5.948 7.473 1.00 0.00 31 HIS A CA 13
ATOM 15302 C C . HIS A 1 32 ? -10.239 -6.377 8.691 1.00 0.00 31 HIS A C 13
ATOM 15303 O O . HIS A 1 32 ? -10.894 -7.426 8.631 1.00 0.00 31 HIS A O 13
ATOM 15317 N N . PRO A 1 33 ? -10.358 -5.535 9.733 1.00 0.00 32 PRO A N 13
ATOM 15318 C CA . PRO A 1 33 ? -11.315 -5.734 10.819 1.00 0.00 32 PRO A CA 13
ATOM 15319 C C . PRO A 1 33 ? -12.765 -5.490 10.372 1.00 0.00 32 PRO A C 13
ATOM 15320 O O . PRO A 1 33 ? -13.689 -5.583 11.181 1.00 0.00 32 PRO A O 13
ATOM 15331 N N . ASP A 1 34 ? -12.997 -5.257 9.079 1.00 0.00 33 ASP A N 13
ATOM 15332 C CA . ASP A 1 34 ? -14.312 -5.251 8.452 1.00 0.00 33 ASP A CA 13
ATOM 15333 C C . ASP A 1 34 ? -14.648 -6.716 8.133 1.00 0.00 33 ASP A C 13
ATOM 15334 O O . ASP A 1 34 ? -15.467 -7.306 8.842 1.00 0.00 33 ASP A O 13
ATOM 15343 N N . LYS A 1 35 ? -13.949 -7.351 7.193 1.00 0.00 34 LYS A N 13
ATOM 15344 C CA . LYS A 1 35 ? -14.323 -8.665 6.677 1.00 0.00 34 LYS A CA 13
ATOM 15345 C C . LYS A 1 35 ? -13.802 -9.782 7.573 1.00 0.00 34 LYS A C 13
ATOM 15346 O O . LYS A 1 35 ? -14.486 -10.794 7.700 1.00 0.00 34 LYS A O 13
ATOM 15365 N N . ASN A 1 36 ? -12.583 -9.667 8.121 1.00 0.00 35 ASN A N 13
ATOM 15366 C CA . ASN A 1 36 ? -11.835 -10.837 8.593 1.00 0.00 35 ASN A CA 13
ATOM 15367 C C . ASN A 1 36 ? -11.718 -10.864 10.103 1.00 0.00 35 ASN A C 13
ATOM 15368 O O . ASN A 1 36 ? -11.908 -11.921 10.695 1.00 0.00 35 ASN A O 13
ATOM 15379 N N . LYS A 1 37 ? -11.398 -9.714 10.712 1.00 0.00 36 LYS A N 13
ATOM 15380 C CA . LYS A 1 37 ? -11.196 -9.549 12.151 1.00 0.00 36 LYS A CA 13
ATOM 15381 C C . LYS A 1 37 ? -10.162 -10.543 12.713 1.00 0.00 36 LYS A C 13
ATOM 15382 O O . LYS A 1 37 ? -10.231 -10.904 13.887 1.00 0.00 36 LYS A O 13
ATOM 15401 N N . GLU A 1 38 ? -9.273 -11.071 11.867 1.00 0.00 37 GLU A N 13
ATOM 15402 C CA . GLU A 1 38 ? -8.539 -12.280 12.159 1.00 0.00 37 GLU A CA 13
ATOM 15403 C C . GLU A 1 38 ? -7.504 -12.021 13.269 1.00 0.00 37 GLU A C 13
ATOM 15404 O O . GLU A 1 38 ? -6.732 -11.065 13.157 1.00 0.00 37 GLU A O 13
ATOM 15416 N N . PRO A 1 39 ? -7.434 -12.861 14.319 1.00 0.00 38 PRO A N 13
ATOM 15417 C CA . PRO A 1 39 ? -6.430 -12.722 15.363 1.00 0.00 38 PRO A CA 13
ATOM 15418 C C . PRO A 1 39 ? -5.030 -13.011 14.803 1.00 0.00 38 PRO A C 13
ATOM 15419 O O . PRO A 1 39 ? -4.828 -13.924 13.989 1.00 0.00 38 PRO A O 13
ATOM 15430 N N . GLY A 1 40 ? -4.049 -12.229 15.245 1.00 0.00 39 GLY A N 13
ATOM 15431 C CA . GLY A 1 40 ? -2.685 -12.278 14.751 1.00 0.00 39 GLY A CA 13
ATOM 15432 C C . GLY A 1 40 ? -2.543 -11.670 13.356 1.00 0.00 39 GLY A C 13
ATOM 15433 O O . GLY A 1 40 ? -1.473 -11.812 12.761 1.00 0.00 39 GLY A O 13
ATOM 15437 N N . ALA A 1 41 ? -3.583 -11.036 12.799 1.00 0.00 40 ALA A N 13
ATOM 15438 C CA . ALA A 1 41 ? -3.545 -10.455 11.467 1.00 0.00 40 ALA A CA 13
ATOM 15439 C C . ALA A 1 41 ? -3.960 -8.984 11.434 1.00 0.00 40 ALA A C 13
ATOM 15440 O O . ALA A 1 41 ? -3.857 -8.375 10.371 1.00 0.00 40 ALA A O 13
ATOM 15447 N N . GLU A 1 42 ? -4.371 -8.372 12.545 1.00 0.00 41 GLU A N 13
ATOM 15448 C CA . GLU A 1 42 ? -4.644 -6.938 12.560 1.00 0.00 41 GLU A CA 13
ATOM 15449 C C . GLU A 1 42 ? -3.328 -6.165 12.407 1.00 0.00 41 GLU A C 13
ATOM 15450 O O . GLU A 1 42 ? -3.283 -5.134 11.743 1.00 0.00 41 GLU A O 13
ATOM 15462 N N . GLU A 1 43 ? -2.222 -6.676 12.950 1.00 0.00 42 GLU A N 13
ATOM 15463 C CA . GLU A 1 43 ? -0.891 -6.103 12.762 1.00 0.00 42 GLU A CA 13
ATOM 15464 C C . GLU A 1 43 ? -0.404 -6.316 11.327 1.00 0.00 42 GLU A C 13
ATOM 15465 O O . GLU A 1 43 ? 0.361 -5.505 10.803 1.00 0.00 42 GLU A O 13
ATOM 15477 N N . LYS A 1 44 ? -0.849 -7.395 10.675 1.00 0.00 43 LYS A N 13
ATOM 15478 C CA . LYS A 1 44 ? -0.643 -7.653 9.266 1.00 0.00 43 LYS A CA 13
ATOM 15479 C C . LYS A 1 44 ? -1.354 -6.572 8.462 1.00 0.00 43 LYS A C 13
ATOM 15480 O O . LYS A 1 44 ? -0.757 -5.937 7.596 1.00 0.00 43 LYS A O 13
ATOM 15499 N N . PHE A 1 45 ? -2.633 -6.357 8.778 1.00 0.00 44 PHE A N 13
ATOM 15500 C CA . PHE A 1 45 ? -3.451 -5.322 8.174 1.00 0.00 44 PHE A CA 13
ATOM 15501 C C . PHE A 1 45 ? -2.803 -3.952 8.346 1.00 0.00 44 PHE A C 13
ATOM 15502 O O . PHE A 1 45 ? -2.686 -3.227 7.369 1.00 0.00 44 PHE A O 13
ATOM 15519 N N . LYS A 1 46 ? -2.350 -3.602 9.551 1.00 0.00 45 LYS A N 13
ATOM 15520 C CA . LYS A 1 46 ? -1.658 -2.333 9.830 1.00 0.00 45 LYS A CA 13
ATOM 15521 C C . LYS A 1 46 ? -0.455 -2.130 8.912 1.00 0.00 45 LYS A C 13
ATOM 15522 O O . LYS A 1 46 ? -0.180 -0.995 8.521 1.00 0.00 45 LYS A O 13
ATOM 15541 N N . GLU A 1 47 ? 0.226 -3.212 8.538 1.00 0.00 46 GLU A N 13
ATOM 15542 C CA . GLU A 1 47 ? 1.424 -3.161 7.713 1.00 0.00 46 GLU A CA 13
ATOM 15543 C C . GLU A 1 47 ? 0.998 -2.830 6.280 1.00 0.00 46 GLU A C 13
ATOM 15544 O O . GLU A 1 47 ? 1.556 -1.924 5.661 1.00 0.00 46 GLU A O 13
ATOM 15556 N N . ILE A 1 48 ? -0.066 -3.482 5.787 1.00 0.00 47 ILE A N 13
ATOM 15557 C CA . ILE A 1 48 ? -0.711 -3.096 4.536 1.00 0.00 47 ILE A CA 13
ATOM 15558 C C . ILE A 1 48 ? -1.157 -1.638 4.634 1.00 0.00 47 ILE A C 13
ATOM 15559 O O . ILE A 1 48 ? -0.938 -0.898 3.689 1.00 0.00 47 ILE A O 13
ATOM 15575 N N . ALA A 1 49 ? -1.781 -1.213 5.734 1.00 0.00 48 ALA A N 13
ATOM 15576 C CA . ALA A 1 49 ? -2.497 0.049 5.857 1.00 0.00 48 ALA A CA 13
ATOM 15577 C C . ALA A 1 49 ? -1.551 1.249 5.702 1.00 0.00 48 ALA A C 13
ATOM 15578 O O . ALA A 1 49 ? -1.964 2.288 5.183 1.00 0.00 48 ALA A O 13
ATOM 15585 N N . GLU A 1 50 ? -0.282 1.103 6.097 1.00 0.00 49 GLU A N 13
ATOM 15586 C CA . GLU A 1 50 ? 0.737 2.133 5.868 1.00 0.00 49 GLU A CA 13
ATOM 15587 C C . GLU A 1 50 ? 1.024 2.263 4.370 1.00 0.00 49 GLU A C 13
ATOM 15588 O O . GLU A 1 50 ? 1.142 3.375 3.851 1.00 0.00 49 GLU A O 13
ATOM 15600 N N . ALA A 1 51 ? 1.089 1.133 3.659 1.00 0.00 50 ALA A N 13
ATOM 15601 C CA . ALA A 1 51 ? 1.290 1.104 2.216 1.00 0.00 50 ALA A CA 13
ATOM 15602 C C . ALA A 1 51 ? 0.026 1.537 1.485 1.00 0.00 50 ALA A C 13
ATOM 15603 O O . ALA A 1 51 ? 0.115 2.090 0.397 1.00 0.00 50 ALA A O 13
ATOM 15610 N N . TYR A 1 52 ? -1.134 1.297 2.078 1.00 0.00 51 TYR A N 13
ATOM 15611 C CA . TYR A 1 52 ? -2.460 1.586 1.571 1.00 0.00 51 TYR A CA 13
ATOM 15612 C C . TYR A 1 52 ? -2.657 3.094 1.497 1.00 0.00 51 TYR A C 13
ATOM 15613 O O . TYR A 1 52 ? -3.086 3.613 0.470 1.00 0.00 51 TYR A O 13
ATOM 15631 N N . ASP A 1 53 ? -2.296 3.793 2.578 1.00 0.00 52 ASP A N 13
ATOM 15632 C CA . ASP A 1 53 ? -2.260 5.249 2.676 1.00 0.00 52 ASP A CA 13
ATOM 15633 C C . ASP A 1 53 ? -1.443 5.839 1.532 1.00 0.00 52 ASP A C 13
ATOM 15634 O O . ASP A 1 53 ? -1.878 6.771 0.860 1.00 0.00 52 ASP A O 13
ATOM 15643 N N . VAL A 1 54 ? -0.265 5.267 1.294 1.00 0.00 53 VAL A N 13
ATOM 15644 C CA . VAL A 1 54 ? 0.600 5.681 0.198 1.00 0.00 53 VAL A CA 13
ATOM 15645 C C . VAL A 1 54 ? -0.091 5.402 -1.144 1.00 0.00 53 VAL A C 13
ATOM 15646 O O . VAL A 1 54 ? -0.309 6.312 -1.941 1.00 0.00 53 VAL A O 13
ATOM 15659 N N . LEU A 1 55 ? -0.409 4.140 -1.415 1.00 0.00 54 LEU A N 13
ATOM 15660 C CA . LEU A 1 55 ? -0.815 3.590 -2.695 1.00 0.00 54 LEU A CA 13
ATOM 15661 C C . LEU A 1 55 ? -2.335 3.669 -2.806 1.00 0.00 54 LEU A C 13
ATOM 15662 O O . LEU A 1 55 ? -3.022 2.689 -3.097 1.00 0.00 54 LEU A O 13
ATOM 15678 N N . SER A 1 56 ? -2.862 4.861 -2.555 1.00 0.00 55 SER A N 13
ATOM 15679 C CA . SER A 1 56 ? -4.213 5.261 -2.912 1.00 0.00 55 SER A CA 13
ATOM 15680 C C . SER A 1 56 ? -4.329 6.780 -3.072 1.00 0.00 55 SER A C 13
ATOM 15681 O O . SER A 1 56 ? -5.357 7.261 -3.548 1.00 0.00 55 SER A O 13
ATOM 15689 N N . ASP A 1 57 ? -3.310 7.548 -2.668 1.00 0.00 56 ASP A N 13
ATOM 15690 C CA . ASP A 1 57 ? -3.270 8.992 -2.800 1.00 0.00 56 ASP A CA 13
ATOM 15691 C C . ASP A 1 57 ? -1.989 9.372 -3.531 1.00 0.00 56 ASP A C 13
ATOM 15692 O O . ASP A 1 57 ? -0.914 9.196 -2.950 1.00 0.00 56 ASP A O 13
ATOM 15701 N N . PRO A 1 58 ? -2.049 9.900 -4.769 1.00 0.00 57 PRO A N 13
ATOM 15702 C CA . PRO A 1 58 ? -0.843 10.255 -5.505 1.00 0.00 57 PRO A CA 13
ATOM 15703 C C . PRO A 1 58 ? 0.032 11.207 -4.699 1.00 0.00 57 PRO A C 13
ATOM 15704 O O . PRO A 1 58 ? 1.248 11.055 -4.719 1.00 0.00 57 PRO A O 13
ATOM 15715 N N . ARG A 1 59 ? -0.565 12.135 -3.939 1.00 0.00 58 ARG A N 13
ATOM 15716 C CA . ARG A 1 59 ? 0.176 13.143 -3.185 1.00 0.00 58 ARG A CA 13
ATOM 15717 C C . ARG A 1 59 ? 1.049 12.498 -2.107 1.00 0.00 58 ARG A C 13
ATOM 15718 O O . ARG A 1 59 ? 2.080 13.072 -1.754 1.00 0.00 58 ARG A O 13
ATOM 15739 N N . LYS A 1 60 ? 0.675 11.330 -1.576 1.00 0.00 59 LYS A N 13
ATOM 15740 C CA . LYS A 1 60 ? 1.414 10.640 -0.537 1.00 0.00 59 LYS A CA 13
ATOM 15741 C C . LYS A 1 60 ? 2.649 10.011 -1.137 1.00 0.00 59 LYS A C 13
ATOM 15742 O O . LYS A 1 60 ? 3.757 10.347 -0.720 1.00 0.00 59 LYS A O 13
ATOM 15761 N N . ARG A 1 61 ? 2.500 9.106 -2.111 1.00 0.00 60 ARG A N 13
ATOM 15762 C CA . ARG A 1 61 ? 3.643 8.595 -2.812 1.00 0.00 60 ARG A CA 13
ATOM 15763 C C . ARG A 1 61 ? 4.441 9.682 -3.500 1.00 0.00 60 ARG A C 13
ATOM 15764 O O . ARG A 1 61 ? 5.609 9.425 -3.715 1.00 0.00 60 ARG A O 13
ATOM 15785 N N . GLU A 1 62 ? 3.906 10.865 -3.797 1.00 0.00 61 GLU A N 13
ATOM 15786 C CA . GLU A 1 62 ? 4.529 11.804 -4.713 1.00 0.00 61 GLU A CA 13
ATOM 15787 C C . GLU A 1 62 ? 5.985 12.060 -4.351 1.00 0.00 61 GLU A C 13
ATOM 15788 O O . GLU A 1 62 ? 6.857 11.987 -5.222 1.00 0.00 61 GLU A O 13
ATOM 15800 N N . ILE A 1 63 ? 6.248 12.309 -3.064 1.00 0.00 62 ILE A N 13
ATOM 15801 C CA . ILE A 1 63 ? 7.610 12.646 -2.647 1.00 0.00 62 ILE A CA 13
ATOM 15802 C C . ILE A 1 63 ? 8.489 11.383 -2.665 1.00 0.00 62 ILE A C 13
ATOM 15803 O O . ILE A 1 63 ? 9.633 11.428 -3.125 1.00 0.00 62 ILE A O 13
ATOM 15819 N N . PHE A 1 64 ? 7.956 10.248 -2.202 1.00 0.00 63 PHE A N 13
ATOM 15820 C CA . PHE A 1 64 ? 8.636 8.958 -2.257 1.00 0.00 63 PHE A CA 13
ATOM 15821 C C . PHE A 1 64 ? 9.002 8.623 -3.706 1.00 0.00 63 PHE A C 13
ATOM 15822 O O . PHE A 1 64 ? 10.095 8.123 -3.952 1.00 0.00 63 PHE A O 13
ATOM 15839 N N . ASP A 1 65 ? 8.090 8.853 -4.651 1.00 0.00 64 ASP A N 13
ATOM 15840 C CA . ASP A 1 65 ? 8.173 8.402 -6.034 1.00 0.00 64 ASP A CA 13
ATOM 15841 C C . ASP A 1 65 ? 9.175 9.257 -6.798 1.00 0.00 64 ASP A C 13
ATOM 15842 O O . ASP A 1 65 ? 9.958 8.714 -7.582 1.00 0.00 64 ASP A O 13
ATOM 15851 N N . ARG A 1 66 ? 9.186 10.581 -6.564 1.00 0.00 65 ARG A N 13
ATOM 15852 C CA . ARG A 1 66 ? 10.093 11.495 -7.233 1.00 0.00 65 ARG A CA 13
ATOM 15853 C C . ARG A 1 66 ? 11.539 11.235 -6.839 1.00 0.00 65 ARG A C 13
ATOM 15854 O O . ARG A 1 66 ? 12.418 11.209 -7.704 1.00 0.00 65 ARG A O 13
ATOM 15875 N N . TYR A 1 67 ? 11.802 11.102 -5.543 1.00 0.00 66 TYR A N 13
ATOM 15876 C CA . TYR A 1 67 ? 13.158 10.934 -5.033 1.00 0.00 66 TYR A CA 13
ATOM 15877 C C . TYR A 1 67 ? 13.607 9.476 -5.076 1.00 0.00 66 TYR A C 13
ATOM 15878 O O . TYR A 1 67 ? 14.771 9.208 -5.371 1.00 0.00 66 TYR A O 13
ATOM 15896 N N . GLY A 1 68 ? 12.699 8.538 -4.811 1.00 0.00 67 GLY A N 13
ATOM 15897 C CA . GLY A 1 68 ? 13.007 7.136 -4.614 1.00 0.00 67 GLY A CA 13
ATOM 15898 C C . GLY A 1 68 ? 13.478 6.930 -3.185 1.00 0.00 67 GLY A C 13
ATOM 15899 O O . GLY A 1 68 ? 14.676 6.995 -2.923 1.00 0.00 67 GLY A O 13
ATOM 15903 N N . GLU A 1 69 ? 12.538 6.696 -2.267 1.00 0.00 68 GLU A N 13
ATOM 15904 C CA . GLU A 1 69 ? 12.736 6.451 -0.831 1.00 0.00 68 GLU A CA 13
ATOM 15905 C C . GLU A 1 69 ? 13.254 7.686 -0.074 1.00 0.00 68 GLU A C 13
ATOM 15906 O O . GLU A 1 69 ? 12.561 8.181 0.820 1.00 0.00 68 GLU A O 13
ATOM 15918 N N . GLU A 1 70 ? 14.448 8.182 -0.409 1.00 0.00 69 GLU A N 13
ATOM 15919 C CA . GLU A 1 70 ? 15.174 9.248 0.285 1.00 0.00 69 GLU A CA 13
ATOM 15920 C C . GLU A 1 70 ? 14.517 10.586 -0.110 1.00 0.00 69 GLU A C 13
ATOM 15921 O O . GLU A 1 70 ? 15.089 11.408 -0.823 1.00 0.00 69 GLU A O 13
ATOM 15933 N N . GLY A 1 71 ? 13.268 10.779 0.295 1.00 0.00 70 GLY A N 13
ATOM 15934 C CA . GLY A 1 71 ? 12.447 11.928 -0.042 1.00 0.00 70 GLY A CA 13
ATOM 15935 C C . GLY A 1 71 ? 11.311 12.073 0.955 1.00 0.00 70 GLY A C 13
ATOM 15936 O O . GLY A 1 71 ? 11.051 13.161 1.460 1.00 0.00 70 GLY A O 13
ATOM 15940 N N . LEU A 1 72 ? 10.615 10.970 1.256 1.00 0.00 71 LEU A N 13
ATOM 15941 C CA . LEU A 1 72 ? 9.441 11.009 2.128 1.00 0.00 71 LEU A CA 13
ATOM 15942 C C . LEU A 1 72 ? 9.858 11.445 3.540 1.00 0.00 71 LEU A C 13
ATOM 15943 O O . LEU A 1 72 ? 9.229 12.320 4.135 1.00 0.00 71 LEU A O 13
ATOM 15959 N N . LYS A 1 73 ? 10.989 10.942 4.040 1.00 0.00 72 LYS A N 13
ATOM 15960 C CA . LYS A 1 73 ? 11.602 11.345 5.308 1.00 0.00 72 LYS A CA 13
ATOM 15961 C C . LYS A 1 73 ? 12.272 12.730 5.218 1.00 0.00 72 LYS A C 13
ATOM 15962 O O . LYS A 1 73 ? 13.018 13.103 6.123 1.00 0.00 72 LYS A O 13
ATOM 15981 N N . GLY A 1 74 ? 12.055 13.511 4.162 1.00 0.00 73 GLY A N 13
ATOM 15982 C CA . GLY A 1 74 ? 12.969 14.580 3.804 1.00 0.00 73 GLY A CA 13
ATOM 15983 C C . GLY A 1 74 ? 14.155 13.909 3.116 1.00 0.00 73 GLY A C 13
ATOM 15984 O O . GLY A 1 74 ? 13.963 12.919 2.410 1.00 0.00 73 GLY A O 13
ATOM 15988 N N . SER A 1 75 ? 15.382 14.389 3.328 1.00 0.00 74 SER A N 13
ATOM 15989 C CA . SER A 1 75 ? 16.616 13.940 2.665 1.00 0.00 74 SER A CA 13
ATOM 15990 C C . SER A 1 75 ? 16.651 14.199 1.151 1.00 0.00 74 SER A C 13
ATOM 15991 O O . SER A 1 75 ? 17.580 13.764 0.465 1.00 0.00 74 SER A O 13
ATOM 15999 N N . GLY A 1 76 ? 15.683 14.944 0.620 1.00 0.00 75 GLY A N 13
ATOM 16000 C CA . GLY A 1 76 ? 15.647 15.385 -0.760 1.00 0.00 75 GLY A CA 13
ATOM 16001 C C . GLY A 1 76 ? 16.761 16.382 -1.072 1.00 0.00 75 GLY A C 13
ATOM 16002 O O . GLY A 1 76 ? 17.523 16.804 -0.192 1.00 0.00 75 GLY A O 13
ATOM 16006 N N . CYS A 1 77 ? 16.827 16.770 -2.342 1.00 0.00 76 CYS A N 13
ATOM 16007 C CA . CYS A 1 77 ? 17.624 17.847 -2.899 1.00 0.00 76 CYS A CA 13
ATOM 16008 C C . CYS A 1 77 ? 16.648 18.728 -3.647 1.00 0.00 76 CYS A C 13
ATOM 16009 O O . CYS A 1 77 ? 15.802 18.175 -4.386 1.00 0.00 76 CYS A O 13
ATOM 16017 N N . MET A 1 1 ? 16.953 -2.428 5.850 1.00 0.00 0 MET A N 14
ATOM 16018 C CA . MET A 1 1 ? 15.593 -2.655 5.337 1.00 0.00 0 MET A CA 14
ATOM 16019 C C . MET A 1 1 ? 15.634 -2.868 3.837 1.00 0.00 0 MET A C 14
ATOM 16020 O O . MET A 1 1 ? 16.337 -2.156 3.115 1.00 0.00 0 MET A O 14
ATOM 16034 N N . GLY A 1 2 ? 14.848 -3.835 3.367 1.00 0.00 1 GLY A N 14
ATOM 16035 C CA . GLY A 1 2 ? 14.441 -3.982 1.978 1.00 0.00 1 GLY A CA 14
ATOM 16036 C C . GLY A 1 2 ? 12.958 -4.339 1.875 1.00 0.00 1 GLY A C 14
ATOM 16037 O O . GLY A 1 2 ? 12.489 -4.764 0.817 1.00 0.00 1 GLY A O 14
ATOM 16041 N N . LYS A 1 3 ? 12.205 -4.258 2.978 1.00 0.00 2 LYS A N 14
ATOM 16042 C CA . LYS A 1 3 ? 10.756 -4.142 2.945 1.00 0.00 2 LYS A CA 14
ATOM 16043 C C . LYS A 1 3 ? 10.432 -2.767 2.372 1.00 0.00 2 LYS A C 14
ATOM 16044 O O . LYS A 1 3 ? 11.215 -1.832 2.552 1.00 0.00 2 LYS A O 14
ATOM 16063 N N . ASP A 1 4 ? 9.291 -2.637 1.710 1.00 0.00 3 ASP A N 14
ATOM 16064 C CA . ASP A 1 4 ? 8.864 -1.381 1.113 1.00 0.00 3 ASP A CA 14
ATOM 16065 C C . ASP A 1 4 ? 7.340 -1.405 1.029 1.00 0.00 3 ASP A C 14
ATOM 16066 O O . ASP A 1 4 ? 6.726 -2.478 1.026 1.00 0.00 3 ASP A O 14
ATOM 16075 N N . TYR A 1 5 ? 6.732 -0.231 0.889 1.00 0.00 4 TYR A N 14
ATOM 16076 C CA . TYR A 1 5 ? 5.298 -0.036 0.986 1.00 0.00 4 TYR A CA 14
ATOM 16077 C C . TYR A 1 5 ? 4.577 -0.590 -0.238 1.00 0.00 4 TYR A C 14
ATOM 16078 O O . TYR A 1 5 ? 3.417 -0.974 -0.114 1.00 0.00 4 TYR A O 14
ATOM 16096 N N . TYR A 1 6 ? 5.252 -0.735 -1.385 1.00 0.00 5 TYR A N 14
ATOM 16097 C CA . TYR A 1 6 ? 4.717 -1.485 -2.507 1.00 0.00 5 TYR A CA 14
ATOM 16098 C C . TYR A 1 6 ? 4.345 -2.894 -2.048 1.00 0.00 5 TYR A C 14
ATOM 16099 O O . TYR A 1 6 ? 3.240 -3.373 -2.310 1.00 0.00 5 TYR A O 14
ATOM 16117 N N . GLN A 1 7 ? 5.270 -3.570 -1.365 1.00 0.00 6 GLN A N 14
ATOM 16118 C CA . GLN A 1 7 ? 5.166 -5.003 -1.165 1.00 0.00 6 GLN A CA 14
ATOM 16119 C C . GLN A 1 7 ? 4.502 -5.359 0.158 1.00 0.00 6 GLN A C 14
ATOM 16120 O O . GLN A 1 7 ? 3.923 -6.438 0.256 1.00 0.00 6 GLN A O 14
ATOM 16134 N N . THR A 1 8 ? 4.455 -4.434 1.119 1.00 0.00 7 THR A N 14
ATOM 16135 C CA . THR A 1 8 ? 3.513 -4.533 2.236 1.00 0.00 7 THR A CA 14
ATOM 16136 C C . THR A 1 8 ? 2.063 -4.609 1.734 1.00 0.00 7 THR A C 14
ATOM 16137 O O . THR A 1 8 ? 1.208 -5.183 2.406 1.00 0.00 7 THR A O 14
ATOM 16148 N N . LEU A 1 9 ? 1.784 -4.089 0.534 1.00 0.00 8 LEU A N 14
ATOM 16149 C CA . LEU A 1 9 ? 0.478 -4.191 -0.103 1.00 0.00 8 LEU A CA 14
ATOM 16150 C C . LEU A 1 9 ? 0.425 -5.340 -1.132 1.00 0.00 8 LEU A C 14
ATOM 16151 O O . LEU A 1 9 ? -0.588 -5.505 -1.810 1.00 0.00 8 LEU A O 14
ATOM 16167 N N . GLY A 1 10 ? 1.470 -6.166 -1.240 1.00 0.00 9 GLY A N 14
ATOM 16168 C CA . GLY A 1 10 ? 1.504 -7.346 -2.098 1.00 0.00 9 GLY A CA 14
ATOM 16169 C C . GLY A 1 10 ? 1.696 -6.995 -3.575 1.00 0.00 9 GLY A C 14
ATOM 16170 O O . GLY A 1 10 ? 1.009 -7.556 -4.431 1.00 0.00 9 GLY A O 14
ATOM 16174 N N . LEU A 1 11 ? 2.580 -6.042 -3.884 1.00 0.00 10 LEU A N 14
ATOM 16175 C CA . LEU A 1 11 ? 2.825 -5.530 -5.233 1.00 0.00 10 LEU A CA 14
ATOM 16176 C C . LEU A 1 11 ? 4.308 -5.179 -5.398 1.00 0.00 10 LEU A C 14
ATOM 16177 O O . LEU A 1 11 ? 5.065 -5.313 -4.432 1.00 0.00 10 LEU A O 14
ATOM 16193 N N . ALA A 1 12 ? 4.683 -4.670 -6.584 1.00 0.00 11 ALA A N 14
ATOM 16194 C CA . ALA A 1 12 ? 5.868 -3.860 -6.906 1.00 0.00 11 ALA A CA 14
ATOM 16195 C C . ALA A 1 12 ? 6.187 -3.830 -8.402 1.00 0.00 11 ALA A C 14
ATOM 16196 O O . ALA A 1 12 ? 5.960 -4.814 -9.103 1.00 0.00 11 ALA A O 14
ATOM 16203 N N . ARG A 1 13 ? 6.778 -2.710 -8.857 1.00 0.00 12 ARG A N 14
ATOM 16204 C CA . ARG A 1 13 ? 7.337 -2.444 -10.194 1.00 0.00 12 ARG A CA 14
ATOM 16205 C C . ARG A 1 13 ? 6.560 -3.147 -11.302 1.00 0.00 12 ARG A C 14
ATOM 16206 O O . ARG A 1 13 ? 7.111 -3.882 -12.127 1.00 0.00 12 ARG A O 14
ATOM 16227 N N . GLY A 1 14 ? 5.259 -2.915 -11.320 1.00 0.00 13 GLY A N 14
ATOM 16228 C CA . GLY A 1 14 ? 4.323 -3.556 -12.234 1.00 0.00 13 GLY A CA 14
ATOM 16229 C C . GLY A 1 14 ? 2.877 -3.402 -11.782 1.00 0.00 13 GLY A C 14
ATOM 16230 O O . GLY A 1 14 ? 1.965 -3.861 -12.474 1.00 0.00 13 GLY A O 14
ATOM 16234 N N . ALA A 1 15 ? 2.642 -2.762 -10.636 1.00 0.00 14 ALA A N 14
ATOM 16235 C CA . ALA A 1 15 ? 1.341 -2.278 -10.231 1.00 0.00 14 ALA A CA 14
ATOM 16236 C C . ALA A 1 15 ? 1.269 -0.788 -10.565 1.00 0.00 14 ALA A C 14
ATOM 16237 O O . ALA A 1 15 ? 1.782 0.050 -9.816 1.00 0.00 14 ALA A O 14
ATOM 16244 N N . SER A 1 16 ? 0.649 -0.468 -11.700 1.00 0.00 15 SER A N 14
ATOM 16245 C CA . SER A 1 16 ? 0.219 0.885 -12.032 1.00 0.00 15 SER A CA 14
ATOM 16246 C C . SER A 1 16 ? -0.844 1.339 -11.039 1.00 0.00 15 SER A C 14
ATOM 16247 O O . SER A 1 16 ? -1.332 0.546 -10.232 1.00 0.00 15 SER A O 14
ATOM 16255 N N . ASP A 1 17 ? -1.241 2.608 -11.099 1.00 0.00 16 ASP A N 14
ATOM 16256 C CA . ASP A 1 17 ? -2.204 3.154 -10.152 1.00 0.00 16 ASP A CA 14
ATOM 16257 C C . ASP A 1 17 ? -3.563 2.431 -10.190 1.00 0.00 16 ASP A C 14
ATOM 16258 O O . ASP A 1 17 ? -4.240 2.338 -9.167 1.00 0.00 16 ASP A O 14
ATOM 16267 N N . GLU A 1 18 ? -3.931 1.850 -11.334 1.00 0.00 17 GLU A N 14
ATOM 16268 C CA . GLU A 1 18 ? -5.159 1.097 -11.563 1.00 0.00 17 GLU A CA 14
ATOM 16269 C C . GLU A 1 18 ? -5.020 -0.367 -11.175 1.00 0.00 17 GLU A C 14
ATOM 16270 O O . GLU A 1 18 ? -6.031 -1.063 -11.127 1.00 0.00 17 GLU A O 14
ATOM 16282 N N . GLU A 1 19 ? -3.810 -0.845 -10.889 1.00 0.00 18 GLU A N 14
ATOM 16283 C CA . GLU A 1 19 ? -3.578 -2.120 -10.234 1.00 0.00 18 GLU A CA 14
ATOM 16284 C C . GLU A 1 19 ? -3.468 -1.864 -8.729 1.00 0.00 18 GLU A C 14
ATOM 16285 O O . GLU A 1 19 ? -3.894 -2.689 -7.934 1.00 0.00 18 GLU A O 14
ATOM 16297 N N . ILE A 1 20 ? -2.933 -0.711 -8.322 1.00 0.00 19 ILE A N 14
ATOM 16298 C CA . ILE A 1 20 ? -2.776 -0.300 -6.939 1.00 0.00 19 ILE A CA 14
ATOM 16299 C C . ILE A 1 20 ? -4.153 -0.111 -6.332 1.00 0.00 19 ILE A C 14
ATOM 16300 O O . ILE A 1 20 ? -4.481 -0.815 -5.393 1.00 0.00 19 ILE A O 14
ATOM 16316 N N . LYS A 1 21 ? -4.995 0.785 -6.845 1.00 0.00 20 LYS A N 14
ATOM 16317 C CA . LYS A 1 21 ? -6.342 0.974 -6.328 1.00 0.00 20 LYS A CA 14
ATOM 16318 C C . LYS A 1 21 ? -7.187 -0.305 -6.460 1.00 0.00 20 LYS A C 14
ATOM 16319 O O . LYS A 1 21 ? -8.085 -0.546 -5.654 1.00 0.00 20 LYS A O 14
ATOM 16338 N N . ARG A 1 22 ? -6.849 -1.202 -7.387 1.00 0.00 21 ARG A N 14
ATOM 16339 C CA . ARG A 1 22 ? -7.373 -2.566 -7.418 1.00 0.00 21 ARG A CA 14
ATOM 16340 C C . ARG A 1 22 ? -6.953 -3.314 -6.151 1.00 0.00 21 ARG A C 14
ATOM 16341 O O . ARG A 1 22 ? -7.805 -3.822 -5.416 1.00 0.00 21 ARG A O 14
ATOM 16362 N N . ALA A 1 23 ? -5.649 -3.393 -5.907 1.00 0.00 22 ALA A N 14
ATOM 16363 C CA . ALA A 1 23 ? -5.005 -4.057 -4.795 1.00 0.00 22 ALA A CA 14
ATOM 16364 C C . ALA A 1 23 ? -5.483 -3.486 -3.470 1.00 0.00 22 ALA A C 14
ATOM 16365 O O . ALA A 1 23 ? -5.924 -4.245 -2.628 1.00 0.00 22 ALA A O 14
ATOM 16372 N N . TYR A 1 24 ? -5.472 -2.176 -3.257 1.00 0.00 23 TYR A N 14
ATOM 16373 C CA . TYR A 1 24 ? -5.920 -1.501 -2.061 1.00 0.00 23 TYR A CA 14
ATOM 16374 C C . TYR A 1 24 ? -7.385 -1.837 -1.734 1.00 0.00 23 TYR A C 14
ATOM 16375 O O . TYR A 1 24 ? -7.716 -2.083 -0.569 1.00 0.00 23 TYR A O 14
ATOM 16393 N N . ARG A 1 25 ? -8.255 -1.984 -2.740 1.00 0.00 24 ARG A N 14
ATOM 16394 C CA . ARG A 1 25 ? -9.634 -2.418 -2.515 1.00 0.00 24 ARG A CA 14
ATOM 16395 C C . ARG A 1 25 ? -9.732 -3.882 -2.093 1.00 0.00 24 ARG A C 14
ATOM 16396 O O . ARG A 1 25 ? -10.664 -4.210 -1.358 1.00 0.00 24 ARG A O 14
ATOM 16417 N N . ARG A 1 26 ? -8.812 -4.769 -2.493 1.00 0.00 25 ARG A N 14
ATOM 16418 C CA . ARG A 1 26 ? -8.780 -6.111 -1.902 1.00 0.00 25 ARG A CA 14
ATOM 16419 C C . ARG A 1 26 ? -8.037 -6.107 -0.573 1.00 0.00 25 ARG A C 14
ATOM 16420 O O . ARG A 1 26 ? -8.471 -6.802 0.325 1.00 0.00 25 ARG A O 14
ATOM 16441 N N . GLN A 1 27 ? -6.948 -5.363 -0.401 1.00 0.00 26 GLN A N 14
ATOM 16442 C CA . GLN A 1 27 ? -5.989 -5.557 0.676 1.00 0.00 26 GLN A CA 14
ATOM 16443 C C . GLN A 1 27 ? -6.572 -5.179 2.031 1.00 0.00 26 GLN A C 14
ATOM 16444 O O . GLN A 1 27 ? -6.319 -5.890 3.002 1.00 0.00 26 GLN A O 14
ATOM 16458 N N . ALA A 1 28 ? -7.396 -4.125 2.090 1.00 0.00 27 ALA A N 14
ATOM 16459 C CA . ALA A 1 28 ? -8.150 -3.824 3.298 1.00 0.00 27 ALA A CA 14
ATOM 16460 C C . ALA A 1 28 ? -9.041 -5.011 3.658 1.00 0.00 27 ALA A C 14
ATOM 16461 O O . ALA A 1 28 ? -8.983 -5.486 4.782 1.00 0.00 27 ALA A O 14
ATOM 16468 N N . LEU A 1 29 ? -9.851 -5.500 2.715 1.00 0.00 28 LEU A N 14
ATOM 16469 C CA . LEU A 1 29 ? -10.774 -6.619 2.911 1.00 0.00 28 LEU A CA 14
ATOM 16470 C C . LEU A 1 29 ? -10.031 -7.902 3.320 1.00 0.00 28 LEU A C 14
ATOM 16471 O O . LEU A 1 29 ? -10.440 -8.611 4.240 1.00 0.00 28 LEU A O 14
ATOM 16487 N N . ARG A 1 30 ? -8.922 -8.189 2.638 1.00 0.00 29 ARG A N 14
ATOM 16488 C CA . ARG A 1 30 ? -8.168 -9.430 2.691 1.00 0.00 29 ARG A CA 14
ATOM 16489 C C . ARG A 1 30 ? -7.608 -9.711 4.077 1.00 0.00 29 ARG A C 14
ATOM 16490 O O . ARG A 1 30 ? -7.521 -10.881 4.451 1.00 0.00 29 ARG A O 14
ATOM 16511 N N . TYR A 1 31 ? -7.282 -8.671 4.845 1.00 0.00 30 TYR A N 14
ATOM 16512 C CA . TYR A 1 31 ? -6.737 -8.803 6.193 1.00 0.00 30 TYR A CA 14
ATOM 16513 C C . TYR A 1 31 ? -7.493 -7.901 7.183 1.00 0.00 30 TYR A C 14
ATOM 16514 O O . TYR A 1 31 ? -7.024 -7.662 8.289 1.00 0.00 30 TYR A O 14
ATOM 16532 N N . HIS A 1 32 ? -8.685 -7.416 6.816 1.00 0.00 31 HIS A N 14
ATOM 16533 C CA . HIS A 1 32 ? -9.609 -6.713 7.703 1.00 0.00 31 HIS A CA 14
ATOM 16534 C C . HIS A 1 32 ? -9.796 -7.580 8.947 1.00 0.00 31 HIS A C 14
ATOM 16535 O O . HIS A 1 32 ? -10.212 -8.730 8.785 1.00 0.00 31 HIS A O 14
ATOM 16549 N N . PRO A 1 33 ? -9.515 -7.097 10.164 1.00 0.00 32 PRO A N 14
ATOM 16550 C CA . PRO A 1 33 ? -9.450 -7.966 11.331 1.00 0.00 32 PRO A CA 14
ATOM 16551 C C . PRO A 1 33 ? -10.798 -8.635 11.602 1.00 0.00 32 PRO A C 14
ATOM 16552 O O . PRO A 1 33 ? -10.829 -9.780 12.048 1.00 0.00 32 PRO A O 14
ATOM 16563 N N . ASP A 1 34 ? -11.897 -7.983 11.214 1.00 0.00 33 ASP A N 14
ATOM 16564 C CA . ASP A 1 34 ? -13.244 -8.504 11.390 1.00 0.00 33 ASP A CA 14
ATOM 16565 C C . ASP A 1 34 ? -13.654 -9.468 10.271 1.00 0.00 33 ASP A C 14
ATOM 16566 O O . ASP A 1 34 ? -14.644 -10.176 10.437 1.00 0.00 33 ASP A O 14
ATOM 16575 N N . LYS A 1 35 ? -12.931 -9.558 9.148 1.00 0.00 34 LYS A N 14
ATOM 16576 C CA . LYS A 1 35 ? -13.448 -10.275 7.982 1.00 0.00 34 LYS A CA 14
ATOM 16577 C C . LYS A 1 35 ? -12.947 -11.715 8.042 1.00 0.00 34 LYS A C 14
ATOM 16578 O O . LYS A 1 35 ? -13.713 -12.650 8.270 1.00 0.00 34 LYS A O 14
ATOM 16597 N N . ASN A 1 36 ? -11.646 -11.862 7.804 1.00 0.00 35 ASN A N 14
ATOM 16598 C CA . ASN A 1 36 ? -10.890 -13.108 7.648 1.00 0.00 35 ASN A CA 14
ATOM 16599 C C . ASN A 1 36 ? -10.688 -13.713 9.032 1.00 0.00 35 ASN A C 14
ATOM 16600 O O . ASN A 1 36 ? -10.600 -14.932 9.162 1.00 0.00 35 ASN A O 14
ATOM 16611 N N . LYS A 1 37 ? -10.589 -12.855 10.057 1.00 0.00 36 LYS A N 14
ATOM 16612 C CA . LYS A 1 37 ? -10.288 -13.176 11.440 1.00 0.00 36 LYS A CA 14
ATOM 16613 C C . LYS A 1 37 ? -8.996 -13.996 11.566 1.00 0.00 36 LYS A C 14
ATOM 16614 O O . LYS A 1 37 ? -8.837 -14.745 12.534 1.00 0.00 36 LYS A O 14
ATOM 16633 N N . GLU A 1 38 ? -8.082 -13.903 10.600 1.00 0.00 37 GLU A N 14
ATOM 16634 C CA . GLU A 1 38 ? -6.828 -14.620 10.607 1.00 0.00 37 GLU A CA 14
ATOM 16635 C C . GLU A 1 38 ? -5.925 -14.020 11.695 1.00 0.00 37 GLU A C 14
ATOM 16636 O O . GLU A 1 38 ? -5.816 -12.796 11.766 1.00 0.00 37 GLU A O 14
ATOM 16648 N N . PRO A 1 39 ? -5.327 -14.826 12.588 1.00 0.00 38 PRO A N 14
ATOM 16649 C CA . PRO A 1 39 ? -4.649 -14.308 13.765 1.00 0.00 38 PRO A CA 14
ATOM 16650 C C . PRO A 1 39 ? -3.380 -13.519 13.443 1.00 0.00 38 PRO A C 14
ATOM 16651 O O . PRO A 1 39 ? -2.320 -14.084 13.155 1.00 0.00 38 PRO A O 14
ATOM 16662 N N . GLY A 1 40 ? -3.494 -12.199 13.551 1.00 0.00 39 GLY A N 14
ATOM 16663 C CA . GLY A 1 40 ? -2.454 -11.214 13.267 1.00 0.00 39 GLY A CA 14
ATOM 16664 C C . GLY A 1 40 ? -2.749 -10.387 12.016 1.00 0.00 39 GLY A C 14
ATOM 16665 O O . GLY A 1 40 ? -1.983 -9.475 11.684 1.00 0.00 39 GLY A O 14
ATOM 16669 N N . ALA A 1 41 ? -3.871 -10.657 11.340 1.00 0.00 40 ALA A N 14
ATOM 16670 C CA . ALA A 1 41 ? -4.352 -9.859 10.227 1.00 0.00 40 ALA A CA 14
ATOM 16671 C C . ALA A 1 41 ? -4.555 -8.402 10.642 1.00 0.00 40 ALA A C 14
ATOM 16672 O O . ALA A 1 41 ? -4.315 -7.515 9.830 1.00 0.00 40 ALA A O 14
ATOM 16679 N N . GLU A 1 42 ? -4.912 -8.137 11.905 1.00 0.00 41 GLU A N 14
ATOM 16680 C CA . GLU A 1 42 ? -5.076 -6.781 12.423 1.00 0.00 41 GLU A CA 14
ATOM 16681 C C . GLU A 1 42 ? -3.807 -5.948 12.226 1.00 0.00 41 GLU A C 14
ATOM 16682 O O . GLU A 1 42 ? -3.867 -4.797 11.789 1.00 0.00 41 GLU A O 14
ATOM 16694 N N . GLU A 1 43 ? -2.651 -6.524 12.546 1.00 0.00 42 GLU A N 14
ATOM 16695 C CA . GLU A 1 43 ? -1.386 -5.812 12.442 1.00 0.00 42 GLU A CA 14
ATOM 16696 C C . GLU A 1 43 ? -0.970 -5.700 10.970 1.00 0.00 42 GLU A C 14
ATOM 16697 O O . GLU A 1 43 ? -0.349 -4.721 10.560 1.00 0.00 42 GLU A O 14
ATOM 16709 N N . LYS A 1 44 ? -1.354 -6.681 10.146 1.00 0.00 43 LYS A N 14
ATOM 16710 C CA . LYS A 1 44 ? -1.202 -6.649 8.707 1.00 0.00 43 LYS A CA 14
ATOM 16711 C C . LYS A 1 44 ? -1.950 -5.436 8.152 1.00 0.00 43 LYS A C 14
ATOM 16712 O O . LYS A 1 44 ? -1.357 -4.604 7.477 1.00 0.00 43 LYS A O 14
ATOM 16731 N N . PHE A 1 45 ? -3.230 -5.296 8.499 1.00 0.00 44 PHE A N 14
ATOM 16732 C CA . PHE A 1 45 ? -4.108 -4.185 8.153 1.00 0.00 44 PHE A CA 14
ATOM 16733 C C . PHE A 1 45 ? -3.506 -2.838 8.566 1.00 0.00 44 PHE A C 14
ATOM 16734 O O . PHE A 1 45 ? -3.583 -1.873 7.801 1.00 0.00 44 PHE A O 14
ATOM 16751 N N . LYS A 1 46 ? -2.940 -2.756 9.775 1.00 0.00 45 LYS A N 14
ATOM 16752 C CA . LYS A 1 46 ? -2.258 -1.560 10.275 1.00 0.00 45 LYS A CA 14
ATOM 16753 C C . LYS A 1 46 ? -1.122 -1.150 9.355 1.00 0.00 45 LYS A C 14
ATOM 16754 O O . LYS A 1 46 ? -1.072 0.007 8.941 1.00 0.00 45 LYS A O 14
ATOM 16773 N N . GLU A 1 47 ? -0.229 -2.077 9.029 1.00 0.00 46 GLU A N 14
ATOM 16774 C CA . GLU A 1 47 ? 0.984 -1.754 8.288 1.00 0.00 46 GLU A CA 14
ATOM 16775 C C . GLU A 1 47 ? 0.618 -1.470 6.831 1.00 0.00 46 GLU A C 14
ATOM 16776 O O . GLU A 1 47 ? 1.173 -0.563 6.210 1.00 0.00 46 GLU A O 14
ATOM 16788 N N . ILE A 1 48 ? -0.396 -2.181 6.322 1.00 0.00 47 ILE A N 14
ATOM 16789 C CA . ILE A 1 48 ? -1.022 -1.908 5.045 1.00 0.00 47 ILE A CA 14
ATOM 16790 C C . ILE A 1 48 ? -1.464 -0.450 5.004 1.00 0.00 47 ILE A C 14
ATOM 16791 O O . ILE A 1 48 ? -1.196 0.161 3.986 1.00 0.00 47 ILE A O 14
ATOM 16807 N N . ALA A 1 49 ? -2.076 0.138 6.043 1.00 0.00 48 ALA A N 14
ATOM 16808 C CA . ALA A 1 49 ? -2.583 1.516 6.006 1.00 0.00 48 ALA A CA 14
ATOM 16809 C C . ALA A 1 49 ? -1.492 2.540 5.712 1.00 0.00 48 ALA A C 14
ATOM 16810 O O . ALA A 1 49 ? -1.757 3.551 5.054 1.00 0.00 48 ALA A O 14
ATOM 16817 N N . GLU A 1 50 ? -0.270 2.288 6.167 1.00 0.00 49 GLU A N 14
ATOM 16818 C CA . GLU A 1 50 ? 0.827 3.210 5.925 1.00 0.00 49 GLU A CA 14
ATOM 16819 C C . GLU A 1 50 ? 1.316 3.101 4.478 1.00 0.00 49 GLU A C 14
ATOM 16820 O O . GLU A 1 50 ? 1.736 4.104 3.898 1.00 0.00 49 GLU A O 14
ATOM 16832 N N . ALA A 1 51 ? 1.153 1.928 3.852 1.00 0.00 50 ALA A N 14
ATOM 16833 C CA . ALA A 1 51 ? 1.330 1.786 2.413 1.00 0.00 50 ALA A CA 14
ATOM 16834 C C . ALA A 1 51 ? 0.143 2.424 1.694 1.00 0.00 50 ALA A C 14
ATOM 16835 O O . ALA A 1 51 ? 0.339 3.143 0.725 1.00 0.00 50 ALA A O 14
ATOM 16842 N N . TYR A 1 52 ? -1.076 2.178 2.174 1.00 0.00 51 TYR A N 14
ATOM 16843 C CA . TYR A 1 52 ? -2.384 2.470 1.588 1.00 0.00 51 TYR A CA 14
ATOM 16844 C C . TYR A 1 52 ? -2.508 3.942 1.226 1.00 0.00 51 TYR A C 14
ATOM 16845 O O . TYR A 1 52 ? -3.112 4.275 0.210 1.00 0.00 51 TYR A O 14
ATOM 16863 N N . ASP A 1 53 ? -1.923 4.823 2.038 1.00 0.00 52 ASP A N 14
ATOM 16864 C CA . ASP A 1 53 ? -1.916 6.255 1.749 1.00 0.00 52 ASP A CA 14
ATOM 16865 C C . ASP A 1 53 ? -1.238 6.544 0.403 1.00 0.00 52 ASP A C 14
ATOM 16866 O O . ASP A 1 53 ? -1.807 7.175 -0.491 1.00 0.00 52 ASP A O 14
ATOM 16875 N N . VAL A 1 54 ? -0.013 6.054 0.256 1.00 0.00 53 VAL A N 14
ATOM 16876 C CA . VAL A 1 54 ? 0.824 6.152 -0.931 1.00 0.00 53 VAL A CA 14
ATOM 16877 C C . VAL A 1 54 ? 0.240 5.310 -2.062 1.00 0.00 53 VAL A C 14
ATOM 16878 O O . VAL A 1 54 ? 0.237 5.710 -3.223 1.00 0.00 53 VAL A O 14
ATOM 16891 N N . LEU A 1 55 ? -0.313 4.151 -1.744 1.00 0.00 54 LEU A N 14
ATOM 16892 C CA . LEU A 1 55 ? -0.897 3.211 -2.679 1.00 0.00 54 LEU A CA 14
ATOM 16893 C C . LEU A 1 55 ? -2.410 3.449 -2.771 1.00 0.00 54 LEU A C 14
ATOM 16894 O O . LEU A 1 55 ? -3.209 2.519 -2.852 1.00 0.00 54 LEU A O 14
ATOM 16910 N N . SER A 1 56 ? -2.794 4.726 -2.827 1.00 0.00 55 SER A N 14
ATOM 16911 C CA . SER A 1 56 ? -4.107 5.154 -3.295 1.00 0.00 55 SER A CA 14
ATOM 16912 C C . SER A 1 56 ? -4.064 6.467 -4.075 1.00 0.00 55 SER A C 14
ATOM 16913 O O . SER A 1 56 ? -4.967 6.708 -4.877 1.00 0.00 55 SER A O 14
ATOM 16921 N N . ASP A 1 57 ? -3.011 7.275 -3.940 1.00 0.00 56 ASP A N 14
ATOM 16922 C CA . ASP A 1 57 ? -2.813 8.519 -4.685 1.00 0.00 56 ASP A CA 14
ATOM 16923 C C . ASP A 1 57 ? -1.449 8.446 -5.385 1.00 0.00 56 ASP A C 14
ATOM 16924 O O . ASP A 1 57 ? -0.487 8.027 -4.745 1.00 0.00 56 ASP A O 14
ATOM 16933 N N . PRO A 1 58 ? -1.330 8.743 -6.692 1.00 0.00 57 PRO A N 14
ATOM 16934 C CA . PRO A 1 58 ? -0.073 8.603 -7.430 1.00 0.00 57 PRO A CA 14
ATOM 16935 C C . PRO A 1 58 ? 0.930 9.728 -7.148 1.00 0.00 57 PRO A C 14
ATOM 16936 O O . PRO A 1 58 ? 2.118 9.601 -7.452 1.00 0.00 57 PRO A O 14
ATOM 16947 N N . ARG A 1 59 ? 0.465 10.841 -6.591 1.00 0.00 58 ARG A N 14
ATOM 16948 C CA . ARG A 1 59 ? 1.204 12.088 -6.482 1.00 0.00 58 ARG A CA 14
ATOM 16949 C C . ARG A 1 59 ? 2.083 12.018 -5.246 1.00 0.00 58 ARG A C 14
ATOM 16950 O O . ARG A 1 59 ? 3.287 12.243 -5.342 1.00 0.00 58 ARG A O 14
ATOM 16971 N N . LYS A 1 60 ? 1.556 11.482 -4.142 1.00 0.00 59 LYS A N 14
ATOM 16972 C CA . LYS A 1 60 ? 2.315 11.331 -2.905 1.00 0.00 59 LYS A CA 14
ATOM 16973 C C . LYS A 1 60 ? 3.306 10.200 -3.120 1.00 0.00 59 LYS A C 14
ATOM 16974 O O . LYS A 1 60 ? 4.459 10.301 -2.702 1.00 0.00 59 LYS A O 14
ATOM 16993 N N . ARG A 1 61 ? 2.885 9.155 -3.832 1.00 0.00 60 ARG A N 14
ATOM 16994 C CA . ARG A 1 61 ? 3.737 8.072 -4.275 1.00 0.00 60 ARG A CA 14
ATOM 16995 C C . ARG A 1 61 ? 4.984 8.566 -4.990 1.00 0.00 60 ARG A C 14
ATOM 16996 O O . ARG A 1 61 ? 6.015 7.916 -4.862 1.00 0.00 60 ARG A O 14
ATOM 17017 N N . GLU A 1 62 ? 4.897 9.670 -5.733 1.00 0.00 61 GLU A N 14
ATOM 17018 C CA . GLU A 1 62 ? 5.999 10.200 -6.522 1.00 0.00 61 GLU A CA 14
ATOM 17019 C C . GLU A 1 62 ? 7.008 10.883 -5.588 1.00 0.00 61 GLU A C 14
ATOM 17020 O O . GLU A 1 62 ? 8.216 10.752 -5.754 1.00 0.00 61 GLU A O 14
ATOM 17032 N N . ILE A 1 63 ? 6.519 11.553 -4.544 1.00 0.00 62 ILE A N 14
ATOM 17033 C CA . ILE A 1 63 ? 7.375 12.270 -3.599 1.00 0.00 62 ILE A CA 14
ATOM 17034 C C . ILE A 1 63 ? 8.088 11.229 -2.727 1.00 0.00 62 ILE A C 14
ATOM 17035 O O . ILE A 1 63 ? 9.293 11.339 -2.488 1.00 0.00 62 ILE A O 14
ATOM 17051 N N . PHE A 1 64 ? 7.363 10.199 -2.286 1.00 0.00 63 PHE A N 14
ATOM 17052 C CA . PHE A 1 64 ? 7.932 9.081 -1.558 1.00 0.00 63 PHE A CA 14
ATOM 17053 C C . PHE A 1 64 ? 8.917 8.290 -2.431 1.00 0.00 63 PHE A C 14
ATOM 17054 O O . PHE A 1 64 ? 9.866 7.708 -1.908 1.00 0.00 63 PHE A O 14
ATOM 17071 N N . ASP A 1 65 ? 8.726 8.279 -3.752 1.00 0.00 64 ASP A N 14
ATOM 17072 C CA . ASP A 1 65 ? 9.659 7.644 -4.676 1.00 0.00 64 ASP A CA 14
ATOM 17073 C C . ASP A 1 65 ? 10.978 8.400 -4.679 1.00 0.00 64 ASP A C 14
ATOM 17074 O O . ASP A 1 65 ? 12.049 7.817 -4.515 1.00 0.00 64 ASP A O 14
ATOM 17083 N N . ARG A 1 66 ? 10.900 9.714 -4.902 1.00 0.00 65 ARG A N 14
ATOM 17084 C CA . ARG A 1 66 ? 12.058 10.542 -5.165 1.00 0.00 65 ARG A CA 14
ATOM 17085 C C . ARG A 1 66 ? 12.935 10.710 -3.929 1.00 0.00 65 ARG A C 14
ATOM 17086 O O . ARG A 1 66 ? 14.161 10.637 -4.045 1.00 0.00 65 ARG A O 14
ATOM 17107 N N . TYR A 1 67 ? 12.317 10.955 -2.774 1.00 0.00 66 TYR A N 14
ATOM 17108 C CA . TYR A 1 67 ? 12.974 11.293 -1.506 1.00 0.00 66 TYR A CA 14
ATOM 17109 C C . TYR A 1 67 ? 12.959 10.180 -0.455 1.00 0.00 66 TYR A C 14
ATOM 17110 O O . TYR A 1 67 ? 13.569 10.349 0.608 1.00 0.00 66 TYR A O 14
ATOM 17128 N N . GLY A 1 68 ? 12.250 9.077 -0.687 1.00 0.00 67 GLY A N 14
ATOM 17129 C CA . GLY A 1 68 ? 11.977 8.123 0.372 1.00 0.00 67 GLY A CA 14
ATOM 17130 C C . GLY A 1 68 ? 10.913 8.662 1.328 1.00 0.00 67 GLY A C 14
ATOM 17131 O O . GLY A 1 68 ? 10.288 9.703 1.101 1.00 0.00 67 GLY A O 14
ATOM 17135 N N . GLU A 1 69 ? 10.687 7.932 2.418 1.00 0.00 68 GLU A N 14
ATOM 17136 C CA . GLU A 1 69 ? 9.572 8.155 3.332 1.00 0.00 68 GLU A CA 14
ATOM 17137 C C . GLU A 1 69 ? 9.737 9.446 4.147 1.00 0.00 68 GLU A C 14
ATOM 17138 O O . GLU A 1 69 ? 8.780 9.908 4.761 1.00 0.00 68 GLU A O 14
ATOM 17150 N N . GLU A 1 70 ? 10.919 10.066 4.144 1.00 0.00 69 GLU A N 14
ATOM 17151 C CA . GLU A 1 70 ? 11.150 11.369 4.768 1.00 0.00 69 GLU A CA 14
ATOM 17152 C C . GLU A 1 70 ? 10.412 12.444 3.965 1.00 0.00 69 GLU A C 14
ATOM 17153 O O . GLU A 1 70 ? 9.729 13.302 4.531 1.00 0.00 69 GLU A O 14
ATOM 17165 N N . GLY A 1 71 ? 10.536 12.375 2.635 1.00 0.00 70 GLY A N 14
ATOM 17166 C CA . GLY A 1 71 ? 9.930 13.317 1.711 1.00 0.00 70 GLY A CA 14
ATOM 17167 C C . GLY A 1 71 ? 8.413 13.260 1.728 1.00 0.00 70 GLY A C 14
ATOM 17168 O O . GLY A 1 71 ? 7.769 14.220 1.316 1.00 0.00 70 GLY A O 14
ATOM 17172 N N . LEU A 1 72 ? 7.846 12.145 2.197 1.00 0.00 71 LEU A N 14
ATOM 17173 C CA . LEU A 1 72 ? 6.462 11.771 1.964 1.00 0.00 71 LEU A CA 14
ATOM 17174 C C . LEU A 1 72 ? 5.564 12.814 2.614 1.00 0.00 71 LEU A C 14
ATOM 17175 O O . LEU A 1 72 ? 4.787 13.457 1.906 1.00 0.00 71 LEU A O 14
ATOM 17191 N N . LYS A 1 73 ? 5.672 13.012 3.931 1.00 0.00 72 LYS A N 14
ATOM 17192 C CA . LYS A 1 73 ? 4.800 13.920 4.674 1.00 0.00 72 LYS A CA 14
ATOM 17193 C C . LYS A 1 73 ? 5.566 15.049 5.367 1.00 0.00 72 LYS A C 14
ATOM 17194 O O . LYS A 1 73 ? 4.926 15.934 5.932 1.00 0.00 72 LYS A O 14
ATOM 17213 N N . GLY A 1 74 ? 6.904 15.050 5.325 1.00 0.00 73 GLY A N 14
ATOM 17214 C CA . GLY A 1 74 ? 7.707 16.124 5.891 1.00 0.00 73 GLY A CA 14
ATOM 17215 C C . GLY A 1 74 ? 7.634 17.336 4.976 1.00 0.00 73 GLY A C 14
ATOM 17216 O O . GLY A 1 74 ? 6.673 18.100 5.013 1.00 0.00 73 GLY A O 14
ATOM 17220 N N . SER A 1 75 ? 8.635 17.505 4.115 1.00 0.00 74 SER A N 14
ATOM 17221 C CA . SER A 1 75 ? 8.681 18.590 3.139 1.00 0.00 74 SER A CA 14
ATOM 17222 C C . SER A 1 75 ? 7.775 18.367 1.917 1.00 0.00 74 SER A C 14
ATOM 17223 O O . SER A 1 75 ? 7.745 19.222 1.024 1.00 0.00 74 SER A O 14
ATOM 17231 N N . GLY A 1 76 ? 7.050 17.248 1.844 1.00 0.00 75 GLY A N 14
ATOM 17232 C CA . GLY A 1 76 ? 6.163 16.930 0.736 1.00 0.00 75 GLY A CA 14
ATOM 17233 C C . GLY A 1 76 ? 4.863 17.731 0.772 1.00 0.00 75 GLY A C 14
ATOM 17234 O O . GLY A 1 76 ? 4.521 18.372 1.768 1.00 0.00 75 GLY A O 14
ATOM 17238 N N . CYS A 1 77 ? 4.116 17.645 -0.327 1.00 0.00 76 CYS A N 14
ATOM 17239 C CA . CYS A 1 77 ? 2.734 18.069 -0.462 1.00 0.00 76 CYS A CA 14
ATOM 17240 C C . CYS A 1 77 ? 2.055 16.966 -1.251 1.00 0.00 76 CYS A C 14
ATOM 17241 O O . CYS A 1 77 ? 1.680 17.193 -2.421 1.00 0.00 76 CYS A O 14
ATOM 17249 N N . MET A 1 1 ? 12.530 -6.538 5.557 1.00 0.00 0 MET A N 15
ATOM 17250 C CA . MET A 1 1 ? 11.208 -6.026 5.958 1.00 0.00 0 MET A CA 15
ATOM 17251 C C . MET A 1 1 ? 11.345 -4.565 6.366 1.00 0.00 0 MET A C 15
ATOM 17252 O O . MET A 1 1 ? 11.451 -4.239 7.545 1.00 0.00 0 MET A O 15
ATOM 17266 N N . GLY A 1 2 ? 11.349 -3.662 5.387 1.00 0.00 1 GLY A N 15
ATOM 17267 C CA . GLY A 1 2 ? 11.513 -2.227 5.589 1.00 0.00 1 GLY A CA 15
ATOM 17268 C C . GLY A 1 2 ? 10.250 -1.444 5.267 1.00 0.00 1 GLY A C 15
ATOM 17269 O O . GLY A 1 2 ? 10.332 -0.223 5.138 1.00 0.00 1 GLY A O 15
ATOM 17273 N N . LYS A 1 3 ? 9.094 -2.116 5.154 1.00 0.00 2 LYS A N 15
ATOM 17274 C CA . LYS A 1 3 ? 7.809 -1.518 4.799 1.00 0.00 2 LYS A CA 15
ATOM 17275 C C . LYS A 1 3 ? 7.957 -0.745 3.488 1.00 0.00 2 LYS A C 15
ATOM 17276 O O . LYS A 1 3 ? 8.074 0.481 3.441 1.00 0.00 2 LYS A O 15
ATOM 17295 N N . ASP A 1 4 ? 7.924 -1.512 2.407 1.00 0.00 3 ASP A N 15
ATOM 17296 C CA . ASP A 1 4 ? 8.119 -1.059 1.032 1.00 0.00 3 ASP A CA 15
ATOM 17297 C C . ASP A 1 4 ? 6.898 -0.282 0.514 1.00 0.00 3 ASP A C 15
ATOM 17298 O O . ASP A 1 4 ? 6.970 0.384 -0.514 1.00 0.00 3 ASP A O 15
ATOM 17307 N N . TYR A 1 5 ? 5.777 -0.333 1.244 1.00 0.00 4 TYR A N 15
ATOM 17308 C CA . TYR A 1 5 ? 4.459 0.197 0.913 1.00 0.00 4 TYR A CA 15
ATOM 17309 C C . TYR A 1 5 ? 3.841 -0.524 -0.277 1.00 0.00 4 TYR A C 15
ATOM 17310 O O . TYR A 1 5 ? 2.808 -1.164 -0.095 1.00 0.00 4 TYR A O 15
ATOM 17328 N N . TYR A 1 6 ? 4.449 -0.459 -1.463 1.00 0.00 5 TYR A N 15
ATOM 17329 C CA . TYR A 1 6 ? 3.982 -1.155 -2.653 1.00 0.00 5 TYR A CA 15
ATOM 17330 C C . TYR A 1 6 ? 3.840 -2.640 -2.327 1.00 0.00 5 TYR A C 15
ATOM 17331 O O . TYR A 1 6 ? 2.742 -3.185 -2.404 1.00 0.00 5 TYR A O 15
ATOM 17349 N N . GLN A 1 7 ? 4.912 -3.294 -1.890 1.00 0.00 6 GLN A N 15
ATOM 17350 C CA . GLN A 1 7 ? 4.894 -4.709 -1.559 1.00 0.00 6 GLN A CA 15
ATOM 17351 C C . GLN A 1 7 ? 4.118 -4.980 -0.267 1.00 0.00 6 GLN A C 15
ATOM 17352 O O . GLN A 1 7 ? 3.503 -6.041 -0.149 1.00 0.00 6 GLN A O 15
ATOM 17366 N N . THR A 1 8 ? 4.078 -4.036 0.681 1.00 0.00 7 THR A N 15
ATOM 17367 C CA . THR A 1 8 ? 3.211 -4.122 1.864 1.00 0.00 7 THR A CA 15
ATOM 17368 C C . THR A 1 8 ? 1.731 -4.205 1.444 1.00 0.00 7 THR A C 15
ATOM 17369 O O . THR A 1 8 ? 0.915 -4.819 2.135 1.00 0.00 7 THR A O 15
ATOM 17380 N N . LEU A 1 9 ? 1.410 -3.672 0.263 1.00 0.00 8 LEU A N 15
ATOM 17381 C CA . LEU A 1 9 ? 0.112 -3.693 -0.394 1.00 0.00 8 LEU A CA 15
ATOM 17382 C C . LEU A 1 9 ? 0.103 -4.674 -1.587 1.00 0.00 8 LEU A C 15
ATOM 17383 O O . LEU A 1 9 ? -0.831 -4.656 -2.378 1.00 0.00 8 LEU A O 15
ATOM 17399 N N . GLY A 1 10 ? 1.093 -5.567 -1.711 1.00 0.00 9 GLY A N 15
ATOM 17400 C CA . GLY A 1 10 ? 1.085 -6.677 -2.662 1.00 0.00 9 GLY A CA 15
ATOM 17401 C C . GLY A 1 10 ? 1.414 -6.279 -4.104 1.00 0.00 9 GLY A C 15
ATOM 17402 O O . GLY A 1 10 ? 0.800 -6.809 -5.031 1.00 0.00 9 GLY A O 15
ATOM 17406 N N . LEU A 1 11 ? 2.341 -5.338 -4.315 1.00 0.00 10 LEU A N 15
ATOM 17407 C CA . LEU A 1 11 ? 2.680 -4.760 -5.620 1.00 0.00 10 LEU A CA 15
ATOM 17408 C C . LEU A 1 11 ? 4.196 -4.597 -5.773 1.00 0.00 10 LEU A C 15
ATOM 17409 O O . LEU A 1 11 ? 4.953 -4.871 -4.845 1.00 0.00 10 LEU A O 15
ATOM 17425 N N . ALA A 1 12 ? 4.623 -4.078 -6.929 1.00 0.00 11 ALA A N 15
ATOM 17426 C CA . ALA A 1 12 ? 5.942 -3.513 -7.201 1.00 0.00 11 ALA A CA 15
ATOM 17427 C C . ALA A 1 12 ? 5.774 -2.195 -7.934 1.00 0.00 11 ALA A C 15
ATOM 17428 O O . ALA A 1 12 ? 4.695 -1.904 -8.465 1.00 0.00 11 ALA A O 15
ATOM 17435 N N . ARG A 1 13 ? 6.886 -1.473 -8.065 1.00 0.00 12 ARG A N 15
ATOM 17436 C CA . ARG A 1 13 ? 7.010 -0.386 -9.018 1.00 0.00 12 ARG A CA 15
ATOM 17437 C C . ARG A 1 13 ? 6.665 -0.938 -10.404 1.00 0.00 12 ARG A C 15
ATOM 17438 O O . ARG A 1 13 ? 7.311 -1.876 -10.871 1.00 0.00 12 ARG A O 15
ATOM 17459 N N . GLY A 1 14 ? 5.620 -0.413 -11.025 1.00 0.00 13 GLY A N 15
ATOM 17460 C CA . GLY A 1 14 ? 5.153 -0.723 -12.373 1.00 0.00 13 GLY A CA 15
ATOM 17461 C C . GLY A 1 14 ? 3.644 -0.972 -12.432 1.00 0.00 13 GLY A C 15
ATOM 17462 O O . GLY A 1 14 ? 3.112 -1.277 -13.504 1.00 0.00 13 GLY A O 15
ATOM 17466 N N . ALA A 1 15 ? 2.953 -0.893 -11.296 1.00 0.00 14 ALA A N 15
ATOM 17467 C CA . ALA A 1 15 ? 1.521 -1.091 -11.176 1.00 0.00 14 ALA A CA 15
ATOM 17468 C C . ALA A 1 15 ? 0.777 0.125 -11.731 1.00 0.00 14 ALA A C 15
ATOM 17469 O O . ALA A 1 15 ? 1.101 1.261 -11.368 1.00 0.00 14 ALA A O 15
ATOM 17476 N N . SER A 1 16 ? -0.253 -0.095 -12.552 1.00 0.00 15 SER A N 15
ATOM 17477 C CA . SER A 1 16 ? -1.207 0.962 -12.857 1.00 0.00 15 SER A CA 15
ATOM 17478 C C . SER A 1 16 ? -1.942 1.331 -11.576 1.00 0.00 15 SER A C 15
ATOM 17479 O O . SER A 1 16 ? -1.976 0.565 -10.605 1.00 0.00 15 SER A O 15
ATOM 17487 N N . ASP A 1 17 ? -2.571 2.502 -11.558 1.00 0.00 16 ASP A N 15
ATOM 17488 C CA . ASP A 1 17 ? -3.245 2.939 -10.347 1.00 0.00 16 ASP A CA 15
ATOM 17489 C C . ASP A 1 17 ? -4.529 2.127 -10.102 1.00 0.00 16 ASP A C 15
ATOM 17490 O O . ASP A 1 17 ? -5.104 2.183 -9.011 1.00 0.00 16 ASP A O 15
ATOM 17499 N N . GLU A 1 18 ? -4.977 1.357 -11.099 1.00 0.00 17 GLU A N 15
ATOM 17500 C CA . GLU A 1 18 ? -6.067 0.396 -11.002 1.00 0.00 17 GLU A CA 15
ATOM 17501 C C . GLU A 1 18 ? -5.542 -0.952 -10.503 1.00 0.00 17 GLU A C 15
ATOM 17502 O O . GLU A 1 18 ? -6.300 -1.704 -9.900 1.00 0.00 17 GLU A O 15
ATOM 17514 N N . GLU A 1 19 ? -4.261 -1.283 -10.702 1.00 0.00 18 GLU A N 15
ATOM 17515 C CA . GLU A 1 19 ? -3.656 -2.485 -10.125 1.00 0.00 18 GLU A CA 15
ATOM 17516 C C . GLU A 1 19 ? -3.434 -2.199 -8.647 1.00 0.00 18 GLU A C 15
ATOM 17517 O O . GLU A 1 19 ? -3.634 -3.061 -7.799 1.00 0.00 18 GLU A O 15
ATOM 17529 N N . ILE A 1 20 ? -3.124 -0.939 -8.340 1.00 0.00 19 ILE A N 15
ATOM 17530 C CA . ILE A 1 20 ? -3.100 -0.408 -7.000 1.00 0.00 19 ILE A CA 15
ATOM 17531 C C . ILE A 1 20 ? -4.490 -0.558 -6.398 1.00 0.00 19 ILE A C 15
ATOM 17532 O O . ILE A 1 20 ? -4.630 -1.337 -5.468 1.00 0.00 19 ILE A O 15
ATOM 17548 N N . LYS A 1 21 ? -5.523 0.121 -6.906 1.00 0.00 20 LYS A N 15
ATOM 17549 C CA . LYS A 1 21 ? -6.871 0.045 -6.324 1.00 0.00 20 LYS A CA 15
ATOM 17550 C C . LYS A 1 21 ? -7.429 -1.380 -6.279 1.00 0.00 20 LYS A C 15
ATOM 17551 O O . LYS A 1 21 ? -8.140 -1.709 -5.329 1.00 0.00 20 LYS A O 15
ATOM 17570 N N . ARG A 1 22 ? -7.080 -2.249 -7.232 1.00 0.00 21 ARG A N 15
ATOM 17571 C CA . ARG A 1 22 ? -7.325 -3.690 -7.148 1.00 0.00 21 ARG A CA 15
ATOM 17572 C C . ARG A 1 22 ? -6.704 -4.227 -5.874 1.00 0.00 21 ARG A C 15
ATOM 17573 O O . ARG A 1 22 ? -7.413 -4.737 -5.006 1.00 0.00 21 ARG A O 15
ATOM 17594 N N . ALA A 1 23 ? -5.379 -4.149 -5.810 1.00 0.00 22 ALA A N 15
ATOM 17595 C CA . ALA A 1 23 ? -4.575 -4.652 -4.718 1.00 0.00 22 ALA A CA 15
ATOM 17596 C C . ALA A 1 23 ? -5.100 -4.124 -3.388 1.00 0.00 22 ALA A C 15
ATOM 17597 O O . ALA A 1 23 ? -5.379 -4.934 -2.527 1.00 0.00 22 ALA A O 15
ATOM 17604 N N . TYR A 1 24 ? -5.330 -2.824 -3.229 1.00 0.00 23 TYR A N 15
ATOM 17605 C CA . TYR A 1 24 ? -5.892 -2.115 -2.100 1.00 0.00 23 TYR A CA 15
ATOM 17606 C C . TYR A 1 24 ? -7.135 -2.786 -1.524 1.00 0.00 23 TYR A C 15
ATOM 17607 O O . TYR A 1 24 ? -7.106 -3.236 -0.377 1.00 0.00 23 TYR A O 15
ATOM 17625 N N . ARG A 1 25 ? -8.228 -2.874 -2.293 1.00 0.00 24 ARG A N 15
ATOM 17626 C CA . ARG A 1 25 ? -9.449 -3.499 -1.789 1.00 0.00 24 ARG A CA 15
ATOM 17627 C C . ARG A 1 25 ? -9.196 -4.970 -1.501 1.00 0.00 24 ARG A C 15
ATOM 17628 O O . ARG A 1 25 ? -9.642 -5.471 -0.473 1.00 0.00 24 ARG A O 15
ATOM 17649 N N . ARG A 1 26 ? -8.435 -5.654 -2.357 1.00 0.00 25 ARG A N 15
ATOM 17650 C CA . ARG A 1 26 ? -8.069 -7.051 -2.174 1.00 0.00 25 ARG A CA 15
ATOM 17651 C C . ARG A 1 26 ? -7.210 -7.242 -0.922 1.00 0.00 25 ARG A C 15
ATOM 17652 O O . ARG A 1 26 ? -7.279 -8.309 -0.335 1.00 0.00 25 ARG A O 15
ATOM 17673 N N . GLN A 1 27 ? -6.435 -6.252 -0.480 1.00 0.00 26 GLN A N 15
ATOM 17674 C CA . GLN A 1 27 ? -5.511 -6.298 0.642 1.00 0.00 26 GLN A CA 15
ATOM 17675 C C . GLN A 1 27 ? -6.269 -6.040 1.934 1.00 0.00 26 GLN A C 15
ATOM 17676 O O . GLN A 1 27 ? -6.161 -6.827 2.874 1.00 0.00 26 GLN A O 15
ATOM 17690 N N . ALA A 1 28 ? -7.073 -4.976 1.967 1.00 0.00 27 ALA A N 15
ATOM 17691 C CA . ALA A 1 28 ? -7.993 -4.723 3.064 1.00 0.00 27 ALA A CA 15
ATOM 17692 C C . ALA A 1 28 ? -8.944 -5.912 3.247 1.00 0.00 27 ALA A C 15
ATOM 17693 O O . ALA A 1 28 ? -9.251 -6.266 4.376 1.00 0.00 27 ALA A O 15
ATOM 17700 N N . LEU A 1 29 ? -9.372 -6.564 2.160 1.00 0.00 28 LEU A N 15
ATOM 17701 C CA . LEU A 1 29 ? -10.125 -7.814 2.209 1.00 0.00 28 LEU A CA 15
ATOM 17702 C C . LEU A 1 29 ? -9.252 -8.934 2.777 1.00 0.00 28 LEU A C 15
ATOM 17703 O O . LEU A 1 29 ? -9.634 -9.573 3.749 1.00 0.00 28 LEU A O 15
ATOM 17719 N N . ARG A 1 30 ? -8.073 -9.179 2.200 1.00 0.00 29 ARG A N 15
ATOM 17720 C CA . ARG A 1 30 ? -7.204 -10.305 2.511 1.00 0.00 29 ARG A CA 15
ATOM 17721 C C . ARG A 1 30 ? -6.901 -10.373 4.001 1.00 0.00 29 ARG A C 15
ATOM 17722 O O . ARG A 1 30 ? -6.915 -11.464 4.566 1.00 0.00 29 ARG A O 15
ATOM 17743 N N . TYR A 1 31 ? -6.626 -9.227 4.620 1.00 0.00 30 TYR A N 15
ATOM 17744 C CA . TYR A 1 31 ? -6.300 -9.097 6.028 1.00 0.00 30 TYR A CA 15
ATOM 17745 C C . TYR A 1 31 ? -7.461 -8.475 6.810 1.00 0.00 30 TYR A C 15
ATOM 17746 O O . TYR A 1 31 ? -7.251 -8.041 7.941 1.00 0.00 30 TYR A O 15
ATOM 17764 N N . HIS A 1 32 ? -8.683 -8.440 6.257 1.00 0.00 31 HIS A N 15
ATOM 17765 C CA . HIS A 1 32 ? -9.860 -8.020 7.008 1.00 0.00 31 HIS A CA 15
ATOM 17766 C C . HIS A 1 32 ? -9.935 -8.940 8.225 1.00 0.00 31 HIS A C 15
ATOM 17767 O O . HIS A 1 32 ? -9.876 -10.162 8.048 1.00 0.00 31 HIS A O 15
ATOM 17781 N N . PRO A 1 33 ? -10.079 -8.415 9.448 1.00 0.00 32 PRO A N 15
ATOM 17782 C CA . PRO A 1 33 ? -10.007 -9.226 10.652 1.00 0.00 32 PRO A CA 15
ATOM 17783 C C . PRO A 1 33 ? -11.076 -10.310 10.648 1.00 0.00 32 PRO A C 15
ATOM 17784 O O . PRO A 1 33 ? -10.822 -11.428 11.105 1.00 0.00 32 PRO A O 15
ATOM 17795 N N . ASP A 1 34 ? -12.246 -9.990 10.093 1.00 0.00 33 ASP A N 15
ATOM 17796 C CA . ASP A 1 34 ? -13.367 -10.907 9.990 1.00 0.00 33 ASP A CA 15
ATOM 17797 C C . ASP A 1 34 ? -13.281 -11.826 8.765 1.00 0.00 33 ASP A C 15
ATOM 17798 O O . ASP A 1 34 ? -13.967 -12.848 8.733 1.00 0.00 33 ASP A O 15
ATOM 17807 N N . LYS A 1 35 ? -12.443 -11.513 7.765 1.00 0.00 34 LYS A N 15
ATOM 17808 C CA . LYS A 1 35 ? -12.291 -12.351 6.574 1.00 0.00 34 LYS A CA 15
ATOM 17809 C C . LYS A 1 35 ? -11.217 -13.389 6.893 1.00 0.00 34 LYS A C 15
ATOM 17810 O O . LYS A 1 35 ? -11.432 -14.584 6.709 1.00 0.00 34 LYS A O 15
ATOM 17829 N N . ASN A 1 36 ? -10.043 -12.921 7.322 1.00 0.00 35 ASN A N 15
ATOM 17830 C CA . ASN A 1 36 ? -8.799 -13.686 7.325 1.00 0.00 35 ASN A CA 15
ATOM 17831 C C . ASN A 1 36 ? -8.710 -14.606 8.526 1.00 0.00 35 ASN A C 15
ATOM 17832 O O . ASN A 1 36 ? -7.854 -15.489 8.559 1.00 0.00 35 ASN A O 15
ATOM 17843 N N . LYS A 1 37 ? -9.524 -14.315 9.544 1.00 0.00 36 LYS A N 15
ATOM 17844 C CA . LYS A 1 37 ? -9.452 -14.669 10.949 1.00 0.00 36 LYS A CA 15
ATOM 17845 C C . LYS A 1 37 ? -8.138 -14.293 11.639 1.00 0.00 36 LYS A C 15
ATOM 17846 O O . LYS A 1 37 ? -8.161 -14.032 12.838 1.00 0.00 36 LYS A O 15
ATOM 17865 N N . GLU A 1 38 ? -7.043 -14.194 10.890 1.00 0.00 37 GLU A N 15
ATOM 17866 C CA . GLU A 1 38 ? -5.669 -14.113 11.317 1.00 0.00 37 GLU A CA 15
ATOM 17867 C C . GLU A 1 38 ? -5.487 -13.179 12.519 1.00 0.00 37 GLU A C 15
ATOM 17868 O O . GLU A 1 38 ? -5.864 -12.008 12.437 1.00 0.00 37 GLU A O 15
ATOM 17880 N N . PRO A 1 39 ? -4.955 -13.665 13.649 1.00 0.00 38 PRO A N 15
ATOM 17881 C CA . PRO A 1 39 ? -4.815 -12.852 14.841 1.00 0.00 38 PRO A CA 15
ATOM 17882 C C . PRO A 1 39 ? -3.702 -11.821 14.622 1.00 0.00 38 PRO A C 15
ATOM 17883 O O . PRO A 1 39 ? -2.620 -12.138 14.116 1.00 0.00 38 PRO A O 15
ATOM 17894 N N . GLY A 1 40 ? -3.967 -10.570 14.984 1.00 0.00 39 GLY A N 15
ATOM 17895 C CA . GLY A 1 40 ? -3.101 -9.434 14.701 1.00 0.00 39 GLY A CA 15
ATOM 17896 C C . GLY A 1 40 ? -3.290 -8.894 13.281 1.00 0.00 39 GLY A C 15
ATOM 17897 O O . GLY A 1 40 ? -2.689 -7.866 12.952 1.00 0.00 39 GLY A O 15
ATOM 17901 N N . ALA A 1 41 ? -4.131 -9.518 12.439 1.00 0.00 40 ALA A N 15
ATOM 17902 C CA . ALA A 1 41 ? -4.486 -8.945 11.145 1.00 0.00 40 ALA A CA 15
ATOM 17903 C C . ALA A 1 41 ? -5.239 -7.634 11.328 1.00 0.00 40 ALA A C 15
ATOM 17904 O O . ALA A 1 41 ? -5.094 -6.749 10.494 1.00 0.00 40 ALA A O 15
ATOM 17911 N N . GLU A 1 42 ? -5.993 -7.476 12.421 1.00 0.00 41 GLU A N 15
ATOM 17912 C CA . GLU A 1 42 ? -6.736 -6.251 12.695 1.00 0.00 41 GLU A CA 15
ATOM 17913 C C . GLU A 1 42 ? -5.791 -5.057 12.871 1.00 0.00 41 GLU A C 15
ATOM 17914 O O . GLU A 1 42 ? -6.150 -3.933 12.536 1.00 0.00 41 GLU A O 15
ATOM 17926 N N . GLU A 1 43 ? -4.560 -5.290 13.341 1.00 0.00 42 GLU A N 15
ATOM 17927 C CA . GLU A 1 43 ? -3.536 -4.255 13.392 1.00 0.00 42 GLU A CA 15
ATOM 17928 C C . GLU A 1 43 ? -2.768 -4.182 12.073 1.00 0.00 42 GLU A C 15
ATOM 17929 O O . GLU A 1 43 ? -2.447 -3.092 11.601 1.00 0.00 42 GLU A O 15
ATOM 17941 N N . LYS A 1 44 ? -2.512 -5.318 11.421 1.00 0.00 43 LYS A N 15
ATOM 17942 C CA . LYS A 1 44 ? -1.905 -5.342 10.092 1.00 0.00 43 LYS A CA 15
ATOM 17943 C C . LYS A 1 44 ? -2.713 -4.499 9.117 1.00 0.00 43 LYS A C 15
ATOM 17944 O O . LYS A 1 44 ? -2.148 -3.854 8.246 1.00 0.00 43 LYS A O 15
ATOM 17963 N N . PHE A 1 45 ? -4.027 -4.475 9.288 1.00 0.00 44 PHE A N 15
ATOM 17964 C CA . PHE A 1 45 ? -4.956 -3.726 8.461 1.00 0.00 44 PHE A CA 15
ATOM 17965 C C . PHE A 1 45 ? -4.551 -2.242 8.544 1.00 0.00 44 PHE A C 15
ATOM 17966 O O . PHE A 1 45 ? -4.536 -1.544 7.531 1.00 0.00 44 PHE A O 15
ATOM 17983 N N . LYS A 1 46 ? -4.229 -1.724 9.736 1.00 0.00 45 LYS A N 15
ATOM 17984 C CA . LYS A 1 46 ? -3.730 -0.360 9.891 1.00 0.00 45 LYS A CA 15
ATOM 17985 C C . LYS A 1 46 ? -2.294 -0.170 9.392 1.00 0.00 45 LYS A C 15
ATOM 17986 O O . LYS A 1 46 ? -1.913 0.947 9.057 1.00 0.00 45 LYS A O 15
ATOM 18005 N N . GLU A 1 47 ? -1.493 -1.225 9.255 1.00 0.00 46 GLU A N 15
ATOM 18006 C CA . GLU A 1 47 ? -0.178 -1.154 8.624 1.00 0.00 46 GLU A CA 15
ATOM 18007 C C . GLU A 1 47 ? -0.371 -1.002 7.114 1.00 0.00 46 GLU A C 15
ATOM 18008 O O . GLU A 1 47 ? 0.251 -0.149 6.484 1.00 0.00 46 GLU A O 15
ATOM 18020 N N . ILE A 1 48 ? -1.324 -1.752 6.550 1.00 0.00 47 ILE A N 15
ATOM 18021 C CA . ILE A 1 48 ? -1.823 -1.555 5.197 1.00 0.00 47 ILE A CA 15
ATOM 18022 C C . ILE A 1 48 ? -2.325 -0.117 5.074 1.00 0.00 47 ILE A C 15
ATOM 18023 O O . ILE A 1 48 ? -2.040 0.488 4.052 1.00 0.00 47 ILE A O 15
ATOM 18039 N N . ALA A 1 49 ? -2.988 0.454 6.092 1.00 0.00 48 ALA A N 15
ATOM 18040 C CA . ALA A 1 49 ? -3.543 1.806 6.046 1.00 0.00 48 ALA A CA 15
ATOM 18041 C C . ALA A 1 49 ? -2.458 2.865 5.837 1.00 0.00 48 ALA A C 15
ATOM 18042 O O . ALA A 1 49 ? -2.722 3.892 5.208 1.00 0.00 48 ALA A O 15
ATOM 18049 N N . GLU A 1 50 ? -1.239 2.611 6.312 1.00 0.00 49 GLU A N 15
ATOM 18050 C CA . GLU A 1 50 ? -0.091 3.478 6.061 1.00 0.00 49 GLU A CA 15
ATOM 18051 C C . GLU A 1 50 ? 0.278 3.420 4.575 1.00 0.00 49 GLU A C 15
ATOM 18052 O O . GLU A 1 50 ? 0.467 4.447 3.928 1.00 0.00 49 GLU A O 15
ATOM 18064 N N . ALA A 1 51 ? 0.273 2.216 3.993 1.00 0.00 50 ALA A N 15
ATOM 18065 C CA . ALA A 1 51 ? 0.518 2.039 2.567 1.00 0.00 50 ALA A CA 15
ATOM 18066 C C . ALA A 1 51 ? -0.688 2.502 1.744 1.00 0.00 50 ALA A C 15
ATOM 18067 O O . ALA A 1 51 ? -0.553 2.716 0.546 1.00 0.00 50 ALA A O 15
ATOM 18074 N N . TYR A 1 52 ? -1.855 2.669 2.357 1.00 0.00 51 TYR A N 15
ATOM 18075 C CA . TYR A 1 52 ? -3.116 3.003 1.712 1.00 0.00 51 TYR A CA 15
ATOM 18076 C C . TYR A 1 52 ? -3.111 4.511 1.428 1.00 0.00 51 TYR A C 15
ATOM 18077 O O . TYR A 1 52 ? -3.507 4.943 0.341 1.00 0.00 51 TYR A O 15
ATOM 18095 N N . ASP A 1 53 ? -2.607 5.304 2.382 1.00 0.00 52 ASP A N 15
ATOM 18096 C CA . ASP A 1 53 ? -2.305 6.726 2.197 1.00 0.00 52 ASP A CA 15
ATOM 18097 C C . ASP A 1 53 ? -1.329 6.895 1.035 1.00 0.00 52 ASP A C 15
ATOM 18098 O O . ASP A 1 53 ? -1.614 7.622 0.081 1.00 0.00 52 ASP A O 15
ATOM 18107 N N . VAL A 1 54 ? -0.234 6.128 1.063 1.00 0.00 53 VAL A N 15
ATOM 18108 C CA . VAL A 1 54 ? 0.845 6.234 0.087 1.00 0.00 53 VAL A CA 15
ATOM 18109 C C . VAL A 1 54 ? 0.277 5.869 -1.276 1.00 0.00 53 VAL A C 15
ATOM 18110 O O . VAL A 1 54 ? 0.293 6.693 -2.187 1.00 0.00 53 VAL A O 15
ATOM 18123 N N . LEU A 1 55 ? -0.231 4.649 -1.446 1.00 0.00 54 LEU A N 15
ATOM 18124 C CA . LEU A 1 55 ? -0.717 4.113 -2.696 1.00 0.00 54 LEU A CA 15
ATOM 18125 C C . LEU A 1 55 ? -2.115 4.633 -3.011 1.00 0.00 54 LEU A C 15
ATOM 18126 O O . LEU A 1 55 ? -3.004 3.901 -3.442 1.00 0.00 54 LEU A O 15
ATOM 18142 N N . SER A 1 56 ? -2.299 5.931 -2.815 1.00 0.00 55 SER A N 15
ATOM 18143 C CA . SER A 1 56 ? -3.340 6.700 -3.437 1.00 0.00 55 SER A CA 15
ATOM 18144 C C . SER A 1 56 ? -2.815 8.115 -3.688 1.00 0.00 55 SER A C 15
ATOM 18145 O O . SER A 1 56 ? -2.952 8.611 -4.806 1.00 0.00 55 SER A O 15
ATOM 18153 N N . ASP A 1 57 ? -2.117 8.747 -2.735 1.00 0.00 56 ASP A N 15
ATOM 18154 C CA . ASP A 1 57 ? -1.684 10.133 -2.924 1.00 0.00 56 ASP A CA 15
ATOM 18155 C C . ASP A 1 57 ? -0.367 10.136 -3.722 1.00 0.00 56 ASP A C 15
ATOM 18156 O O . ASP A 1 57 ? 0.592 9.455 -3.343 1.00 0.00 56 ASP A O 15
ATOM 18165 N N . PRO A 1 58 ? -0.285 10.847 -4.861 1.00 0.00 57 PRO A N 15
ATOM 18166 C CA . PRO A 1 58 ? 0.890 10.777 -5.717 1.00 0.00 57 PRO A CA 15
ATOM 18167 C C . PRO A 1 58 ? 2.099 11.527 -5.137 1.00 0.00 57 PRO A C 15
ATOM 18168 O O . PRO A 1 58 ? 3.243 11.218 -5.472 1.00 0.00 57 PRO A O 15
ATOM 18179 N N . ARG A 1 59 ? 1.894 12.517 -4.266 1.00 0.00 58 ARG A N 15
ATOM 18180 C CA . ARG A 1 59 ? 2.976 13.342 -3.724 1.00 0.00 58 ARG A CA 15
ATOM 18181 C C . ARG A 1 59 ? 3.636 12.660 -2.535 1.00 0.00 58 ARG A C 15
ATOM 18182 O O . ARG A 1 59 ? 4.802 12.936 -2.244 1.00 0.00 58 ARG A O 15
ATOM 18203 N N . LYS A 1 60 ? 2.936 11.728 -1.893 1.00 0.00 59 LYS A N 15
ATOM 18204 C CA . LYS A 1 60 ? 3.478 10.861 -0.861 1.00 0.00 59 LYS A CA 15
ATOM 18205 C C . LYS A 1 60 ? 4.373 9.843 -1.558 1.00 0.00 59 LYS A C 15
ATOM 18206 O O . LYS A 1 60 ? 5.502 9.612 -1.129 1.00 0.00 59 LYS A O 15
ATOM 18225 N N . ARG A 1 61 ? 3.898 9.262 -2.662 1.00 0.00 60 ARG A N 15
ATOM 18226 C CA . ARG A 1 61 ? 4.676 8.321 -3.461 1.00 0.00 60 ARG A CA 15
ATOM 18227 C C . ARG A 1 61 ? 5.834 8.952 -4.197 1.00 0.00 60 ARG A C 15
ATOM 18228 O O . ARG A 1 61 ? 6.753 8.214 -4.530 1.00 0.00 60 ARG A O 15
ATOM 18249 N N . GLU A 1 62 ? 5.833 10.266 -4.408 1.00 0.00 61 GLU A N 15
ATOM 18250 C CA . GLU A 1 62 ? 6.869 10.989 -5.138 1.00 0.00 61 GLU A CA 15
ATOM 18251 C C . GLU A 1 62 ? 8.263 10.579 -4.684 1.00 0.00 61 GLU A C 15
ATOM 18252 O O . GLU A 1 62 ? 9.149 10.410 -5.509 1.00 0.00 61 GLU A O 15
ATOM 18264 N N . ILE A 1 63 ? 8.456 10.350 -3.386 1.00 0.00 62 ILE A N 15
ATOM 18265 C CA . ILE A 1 63 ? 9.781 10.050 -2.861 1.00 0.00 62 ILE A CA 15
ATOM 18266 C C . ILE A 1 63 ? 10.209 8.623 -3.240 1.00 0.00 62 ILE A C 15
ATOM 18267 O O . ILE A 1 63 ? 11.388 8.385 -3.504 1.00 0.00 62 ILE A O 15
ATOM 18283 N N . PHE A 1 64 ? 9.279 7.672 -3.288 1.00 0.00 63 PHE A N 15
ATOM 18284 C CA . PHE A 1 64 ? 9.571 6.323 -3.754 1.00 0.00 63 PHE A CA 15
ATOM 18285 C C . PHE A 1 64 ? 9.739 6.302 -5.273 1.00 0.00 63 PHE A C 15
ATOM 18286 O O . PHE A 1 64 ? 10.568 5.564 -5.790 1.00 0.00 63 PHE A O 15
ATOM 18303 N N . ASP A 1 65 ? 8.952 7.107 -5.986 1.00 0.00 64 ASP A N 15
ATOM 18304 C CA . ASP A 1 65 ? 8.943 7.158 -7.444 1.00 0.00 64 ASP A CA 15
ATOM 18305 C C . ASP A 1 65 ? 10.243 7.786 -7.955 1.00 0.00 64 ASP A C 15
ATOM 18306 O O . ASP A 1 65 ? 10.869 7.278 -8.884 1.00 0.00 64 ASP A O 15
ATOM 18315 N N . ARG A 1 66 ? 10.674 8.887 -7.328 1.00 0.00 65 ARG A N 15
ATOM 18316 C CA . ARG A 1 66 ? 11.901 9.596 -7.649 1.00 0.00 65 ARG A CA 15
ATOM 18317 C C . ARG A 1 66 ? 13.132 8.785 -7.260 1.00 0.00 65 ARG A C 15
ATOM 18318 O O . ARG A 1 66 ? 14.097 8.730 -8.020 1.00 0.00 65 ARG A O 15
ATOM 18339 N N . TYR A 1 67 ? 13.118 8.188 -6.070 1.00 0.00 66 TYR A N 15
ATOM 18340 C CA . TYR A 1 67 ? 14.219 7.406 -5.531 1.00 0.00 66 TYR A CA 15
ATOM 18341 C C . TYR A 1 67 ? 13.781 5.948 -5.487 1.00 0.00 66 TYR A C 15
ATOM 18342 O O . TYR A 1 67 ? 13.909 5.259 -6.501 1.00 0.00 66 TYR A O 15
ATOM 18360 N N . GLY A 1 68 ? 13.268 5.490 -4.343 1.00 0.00 67 GLY A N 15
ATOM 18361 C CA . GLY A 1 68 ? 12.994 4.098 -4.041 1.00 0.00 67 GLY A CA 15
ATOM 18362 C C . GLY A 1 68 ? 13.552 3.818 -2.654 1.00 0.00 67 GLY A C 15
ATOM 18363 O O . GLY A 1 68 ? 13.229 4.538 -1.706 1.00 0.00 67 GLY A O 15
ATOM 18367 N N . GLU A 1 69 ? 14.416 2.811 -2.524 1.00 0.00 68 GLU A N 15
ATOM 18368 C CA . GLU A 1 69 ? 15.151 2.506 -1.321 1.00 0.00 68 GLU A CA 15
ATOM 18369 C C . GLU A 1 69 ? 16.124 3.649 -1.039 1.00 0.00 68 GLU A C 15
ATOM 18370 O O . GLU A 1 69 ? 16.530 4.401 -1.931 1.00 0.00 68 GLU A O 15
ATOM 18382 N N . GLU A 1 70 ? 16.514 3.731 0.224 1.00 0.00 69 GLU A N 15
ATOM 18383 C CA . GLU A 1 70 ? 17.173 4.813 0.948 1.00 0.00 69 GLU A CA 15
ATOM 18384 C C . GLU A 1 70 ? 16.294 6.074 0.971 1.00 0.00 69 GLU A C 15
ATOM 18385 O O . GLU A 1 70 ? 15.970 6.582 2.046 1.00 0.00 69 GLU A O 15
ATOM 18397 N N . GLY A 1 71 ? 15.841 6.516 -0.205 1.00 0.00 70 GLY A N 15
ATOM 18398 C CA . GLY A 1 71 ? 14.868 7.570 -0.439 1.00 0.00 70 GLY A CA 15
ATOM 18399 C C . GLY A 1 71 ? 13.670 7.508 0.498 1.00 0.00 70 GLY A C 15
ATOM 18400 O O . GLY A 1 71 ? 13.328 8.511 1.131 1.00 0.00 70 GLY A O 15
ATOM 18404 N N . LEU A 1 72 ? 12.992 6.360 0.529 1.00 0.00 71 LEU A N 15
ATOM 18405 C CA . LEU A 1 72 ? 11.757 6.161 1.274 1.00 0.00 71 LEU A CA 15
ATOM 18406 C C . LEU A 1 72 ? 12.018 6.125 2.782 1.00 0.00 71 LEU A C 15
ATOM 18407 O O . LEU A 1 72 ? 13.082 5.703 3.239 1.00 0.00 71 LEU A O 15
ATOM 18423 N N . LYS A 1 73 ? 11.010 6.536 3.556 1.00 0.00 72 LYS A N 15
ATOM 18424 C CA . LYS A 1 73 ? 11.048 6.719 4.998 1.00 0.00 72 LYS A CA 15
ATOM 18425 C C . LYS A 1 73 ? 11.039 5.365 5.703 1.00 0.00 72 LYS A C 15
ATOM 18426 O O . LYS A 1 73 ? 9.998 4.917 6.201 1.00 0.00 72 LYS A O 15
ATOM 18445 N N . GLY A 1 74 ? 12.207 4.739 5.767 1.00 0.00 73 GLY A N 15
ATOM 18446 C CA . GLY A 1 74 ? 12.441 3.521 6.528 1.00 0.00 73 GLY A CA 15
ATOM 18447 C C . GLY A 1 74 ? 12.931 2.352 5.685 1.00 0.00 73 GLY A C 15
ATOM 18448 O O . GLY A 1 74 ? 12.696 1.209 6.073 1.00 0.00 73 GLY A O 15
ATOM 18452 N N . SER A 1 75 ? 13.562 2.605 4.537 1.00 0.00 74 SER A N 15
ATOM 18453 C CA . SER A 1 75 ? 13.976 1.594 3.576 1.00 0.00 74 SER A CA 15
ATOM 18454 C C . SER A 1 75 ? 15.499 1.580 3.403 1.00 0.00 74 SER A C 15
ATOM 18455 O O . SER A 1 75 ? 16.007 1.765 2.292 1.00 0.00 74 SER A O 15
ATOM 18463 N N . GLY A 1 76 ? 16.227 1.336 4.494 1.00 0.00 75 GLY A N 15
ATOM 18464 C CA . GLY A 1 76 ? 17.666 1.101 4.500 1.00 0.00 75 GLY A CA 15
ATOM 18465 C C . GLY A 1 76 ? 17.945 -0.389 4.682 1.00 0.00 75 GLY A C 15
ATOM 18466 O O . GLY A 1 76 ? 17.819 -1.154 3.721 1.00 0.00 75 GLY A O 15
ATOM 18470 N N . CYS A 1 77 ? 18.251 -0.795 5.918 1.00 0.00 76 CYS A N 15
ATOM 18471 C CA . CYS A 1 77 ? 18.937 -2.026 6.305 1.00 0.00 76 CYS A CA 15
ATOM 18472 C C . CYS A 1 77 ? 20.397 -1.881 5.924 1.00 0.00 76 CYS A C 15
ATOM 18473 O O . CYS A 1 77 ? 20.706 -1.770 4.722 1.00 0.00 76 CYS A O 15
ATOM 18481 N N . MET A 1 1 ? 10.485 4.385 8.690 1.00 0.00 0 MET A N 16
ATOM 18482 C CA . MET A 1 1 ? 9.225 3.617 8.615 1.00 0.00 0 MET A CA 16
ATOM 18483 C C . MET A 1 1 ? 8.721 3.392 7.186 1.00 0.00 0 MET A C 16
ATOM 18484 O O . MET A 1 1 ? 7.725 2.686 7.014 1.00 0.00 0 MET A O 16
ATOM 18498 N N . GLY A 1 2 ? 9.382 3.919 6.149 1.00 0.00 1 GLY A N 16
ATOM 18499 C CA . GLY A 1 2 ? 9.065 3.758 4.737 1.00 0.00 1 GLY A CA 16
ATOM 18500 C C . GLY A 1 2 ? 9.335 2.359 4.189 1.00 0.00 1 GLY A C 16
ATOM 18501 O O . GLY A 1 2 ? 9.671 2.239 3.018 1.00 0.00 1 GLY A O 16
ATOM 18505 N N . LYS A 1 3 ? 9.244 1.306 5.004 1.00 0.00 2 LYS A N 16
ATOM 18506 C CA . LYS A 1 3 ? 9.471 -0.077 4.602 1.00 0.00 2 LYS A CA 16
ATOM 18507 C C . LYS A 1 3 ? 8.493 -0.469 3.489 1.00 0.00 2 LYS A C 16
ATOM 18508 O O . LYS A 1 3 ? 7.365 -0.866 3.777 1.00 0.00 2 LYS A O 16
ATOM 18527 N N . ASP A 1 4 ? 8.960 -0.369 2.240 1.00 0.00 3 ASP A N 16
ATOM 18528 C CA . ASP A 1 4 ? 8.398 -0.932 1.011 1.00 0.00 3 ASP A CA 16
ATOM 18529 C C . ASP A 1 4 ? 6.882 -0.764 0.889 1.00 0.00 3 ASP A C 16
ATOM 18530 O O . ASP A 1 4 ? 6.076 -1.695 1.003 1.00 0.00 3 ASP A O 16
ATOM 18539 N N . TYR A 1 5 ? 6.500 0.476 0.590 1.00 0.00 4 TYR A N 16
ATOM 18540 C CA . TYR A 1 5 ? 5.140 0.875 0.269 1.00 0.00 4 TYR A CA 16
ATOM 18541 C C . TYR A 1 5 ? 4.793 0.546 -1.195 1.00 0.00 4 TYR A C 16
ATOM 18542 O O . TYR A 1 5 ? 4.189 1.358 -1.894 1.00 0.00 4 TYR A O 16
ATOM 18560 N N . TYR A 1 6 ? 5.138 -0.658 -1.655 1.00 0.00 5 TYR A N 16
ATOM 18561 C CA . TYR A 1 6 ? 4.596 -1.348 -2.796 1.00 0.00 5 TYR A CA 16
ATOM 18562 C C . TYR A 1 6 ? 4.147 -2.721 -2.279 1.00 0.00 5 TYR A C 16
ATOM 18563 O O . TYR A 1 6 ? 2.948 -2.999 -2.194 1.00 0.00 5 TYR A O 16
ATOM 18581 N N . GLN A 1 7 ? 5.084 -3.592 -1.887 1.00 0.00 6 GLN A N 16
ATOM 18582 C CA . GLN A 1 7 ? 4.791 -4.997 -1.623 1.00 0.00 6 GLN A CA 16
ATOM 18583 C C . GLN A 1 7 ? 4.119 -5.218 -0.273 1.00 0.00 6 GLN A C 16
ATOM 18584 O O . GLN A 1 7 ? 3.425 -6.223 -0.118 1.00 0.00 6 GLN A O 16
ATOM 18598 N N . THR A 1 8 ? 4.231 -4.291 0.680 1.00 0.00 7 THR A N 16
ATOM 18599 C CA . THR A 1 8 ? 3.404 -4.328 1.891 1.00 0.00 7 THR A CA 16
ATOM 18600 C C . THR A 1 8 ? 1.922 -4.077 1.584 1.00 0.00 7 THR A C 16
ATOM 18601 O O . THR A 1 8 ? 1.056 -4.492 2.355 1.00 0.00 7 THR A O 16
ATOM 18612 N N . LEU A 1 9 ? 1.615 -3.493 0.425 1.00 0.00 8 LEU A N 16
ATOM 18613 C CA . LEU A 1 9 ? 0.267 -3.438 -0.142 1.00 0.00 8 LEU A CA 16
ATOM 18614 C C . LEU A 1 9 ? 0.103 -4.492 -1.255 1.00 0.00 8 LEU A C 16
ATOM 18615 O O . LEU A 1 9 ? -0.943 -4.586 -1.885 1.00 0.00 8 LEU A O 16
ATOM 18631 N N . GLY A 1 10 ? 1.068 -5.397 -1.439 1.00 0.00 9 GLY A N 16
ATOM 18632 C CA . GLY A 1 10 ? 0.956 -6.574 -2.298 1.00 0.00 9 GLY A CA 16
ATOM 18633 C C . GLY A 1 10 ? 1.183 -6.277 -3.774 1.00 0.00 9 GLY A C 16
ATOM 18634 O O . GLY A 1 10 ? 0.655 -6.997 -4.625 1.00 0.00 9 GLY A O 16
ATOM 18638 N N . LEU A 1 11 ? 1.923 -5.218 -4.092 1.00 0.00 10 LEU A N 16
ATOM 18639 C CA . LEU A 1 11 ? 2.143 -4.764 -5.458 1.00 0.00 10 LEU A CA 16
ATOM 18640 C C . LEU A 1 11 ? 3.565 -5.048 -5.912 1.00 0.00 10 LEU A C 16
ATOM 18641 O O . LEU A 1 11 ? 4.450 -5.308 -5.095 1.00 0.00 10 LEU A O 16
ATOM 18657 N N . ALA A 1 12 ? 3.770 -4.909 -7.223 1.00 0.00 11 ALA A N 16
ATOM 18658 C CA . ALA A 1 12 ? 5.089 -4.809 -7.815 1.00 0.00 11 ALA A CA 16
ATOM 18659 C C . ALA A 1 12 ? 5.670 -3.435 -7.513 1.00 0.00 11 ALA A C 16
ATOM 18660 O O . ALA A 1 12 ? 4.949 -2.489 -7.188 1.00 0.00 11 ALA A O 16
ATOM 18667 N N . ARG A 1 13 ? 6.975 -3.306 -7.738 1.00 0.00 12 ARG A N 16
ATOM 18668 C CA . ARG A 1 13 ? 7.625 -2.012 -7.802 1.00 0.00 12 ARG A CA 16
ATOM 18669 C C . ARG A 1 13 ? 7.049 -1.262 -8.992 1.00 0.00 12 ARG A C 16
ATOM 18670 O O . ARG A 1 13 ? 7.045 -1.773 -10.113 1.00 0.00 12 ARG A O 16
ATOM 18691 N N . GLY A 1 14 ? 6.546 -0.063 -8.751 1.00 0.00 13 GLY A N 16
ATOM 18692 C CA . GLY A 1 14 ? 5.988 0.846 -9.738 1.00 0.00 13 GLY A CA 16
ATOM 18693 C C . GLY A 1 14 ? 4.493 0.611 -9.842 1.00 0.00 13 GLY A C 16
ATOM 18694 O O . GLY A 1 14 ? 3.718 1.542 -9.617 1.00 0.00 13 GLY A O 16
ATOM 18698 N N . ALA A 1 15 ? 4.095 -0.637 -10.121 1.00 0.00 14 ALA A N 16
ATOM 18699 C CA . ALA A 1 15 ? 2.717 -1.019 -10.433 1.00 0.00 14 ALA A CA 16
ATOM 18700 C C . ALA A 1 15 ? 2.111 -0.154 -11.551 1.00 0.00 14 ALA A C 16
ATOM 18701 O O . ALA A 1 15 ? 2.799 0.635 -12.204 1.00 0.00 14 ALA A O 16
ATOM 18708 N N . SER A 1 16 ? 0.820 -0.342 -11.811 1.00 0.00 15 SER A N 16
ATOM 18709 C CA . SER A 1 16 ? -0.011 0.644 -12.482 1.00 0.00 15 SER A CA 16
ATOM 18710 C C . SER A 1 16 ? -1.005 1.156 -11.454 1.00 0.00 15 SER A C 16
ATOM 18711 O O . SER A 1 16 ? -1.238 0.509 -10.427 1.00 0.00 15 SER A O 16
ATOM 18719 N N . ASP A 1 17 ? -1.626 2.300 -11.732 1.00 0.00 16 ASP A N 16
ATOM 18720 C CA . ASP A 1 17 ? -2.547 2.903 -10.779 1.00 0.00 16 ASP A CA 16
ATOM 18721 C C . ASP A 1 17 ? -3.809 2.042 -10.628 1.00 0.00 16 ASP A C 16
ATOM 18722 O O . ASP A 1 17 ? -4.519 2.093 -9.622 1.00 0.00 16 ASP A O 16
ATOM 18731 N N . GLU A 1 18 ? -4.097 1.222 -11.640 1.00 0.00 17 GLU A N 16
ATOM 18732 C CA . GLU A 1 18 ? -5.220 0.303 -11.656 1.00 0.00 17 GLU A CA 16
ATOM 18733 C C . GLU A 1 18 ? -4.867 -0.985 -10.924 1.00 0.00 17 GLU A C 16
ATOM 18734 O O . GLU A 1 18 ? -5.759 -1.580 -10.318 1.00 0.00 17 GLU A O 16
ATOM 18746 N N . GLU A 1 19 ? -3.588 -1.378 -10.889 1.00 0.00 18 GLU A N 16
ATOM 18747 C CA . GLU A 1 19 ? -3.150 -2.461 -10.035 1.00 0.00 18 GLU A CA 16
ATOM 18748 C C . GLU A 1 19 ? -3.239 -1.949 -8.608 1.00 0.00 18 GLU A C 16
ATOM 18749 O O . GLU A 1 19 ? -3.688 -2.673 -7.732 1.00 0.00 18 GLU A O 16
ATOM 18761 N N . ILE A 1 20 ? -2.852 -0.690 -8.381 1.00 0.00 19 ILE A N 16
ATOM 18762 C CA . ILE A 1 20 ? -2.851 -0.071 -7.076 1.00 0.00 19 ILE A CA 16
ATOM 18763 C C . ILE A 1 20 ? -4.264 -0.094 -6.504 1.00 0.00 19 ILE A C 16
ATOM 18764 O O . ILE A 1 20 ? -4.460 -0.670 -5.436 1.00 0.00 19 ILE A O 16
ATOM 18780 N N . LYS A 1 21 ? -5.263 0.443 -7.211 1.00 0.00 20 LYS A N 16
ATOM 18781 C CA . LYS A 1 21 ? -6.634 0.411 -6.704 1.00 0.00 20 LYS A CA 16
ATOM 18782 C C . LYS A 1 21 ? -7.148 -1.025 -6.556 1.00 0.00 20 LYS A C 16
ATOM 18783 O O . LYS A 1 21 ? -7.871 -1.314 -5.603 1.00 0.00 20 LYS A O 16
ATOM 18802 N N . ARG A 1 22 ? -6.771 -1.953 -7.443 1.00 0.00 21 ARG A N 16
ATOM 18803 C CA . ARG A 1 22 ? -7.172 -3.356 -7.312 1.00 0.00 21 ARG A CA 16
ATOM 18804 C C . ARG A 1 22 ? -6.631 -3.923 -6.006 1.00 0.00 21 ARG A C 16
ATOM 18805 O O . ARG A 1 22 ? -7.390 -4.479 -5.211 1.00 0.00 21 ARG A O 16
ATOM 18826 N N . ALA A 1 23 ? -5.328 -3.757 -5.799 1.00 0.00 22 ALA A N 16
ATOM 18827 C CA . ALA A 1 23 ? -4.585 -4.117 -4.605 1.00 0.00 22 ALA A CA 16
ATOM 18828 C C . ALA A 1 23 ? -5.258 -3.529 -3.366 1.00 0.00 22 ALA A C 16
ATOM 18829 O O . ALA A 1 23 ? -5.750 -4.287 -2.541 1.00 0.00 22 ALA A O 16
ATOM 18836 N N . TYR A 1 24 ? -5.333 -2.208 -3.220 1.00 0.00 23 TYR A N 16
ATOM 18837 C CA . TYR A 1 24 ? -5.923 -1.526 -2.079 1.00 0.00 23 TYR A CA 16
ATOM 18838 C C . TYR A 1 24 ? -7.352 -1.986 -1.777 1.00 0.00 23 TYR A C 16
ATOM 18839 O O . TYR A 1 24 ? -7.711 -2.132 -0.604 1.00 0.00 23 TYR A O 16
ATOM 18857 N N . ARG A 1 25 ? -8.153 -2.319 -2.793 1.00 0.00 24 ARG A N 16
ATOM 18858 C CA . ARG A 1 25 ? -9.476 -2.885 -2.575 1.00 0.00 24 ARG A CA 16
ATOM 18859 C C . ARG A 1 25 ? -9.324 -4.269 -1.947 1.00 0.00 24 ARG A C 16
ATOM 18860 O O . ARG A 1 25 ? -9.763 -4.481 -0.814 1.00 0.00 24 ARG A O 16
ATOM 18881 N N . ARG A 1 26 ? -8.684 -5.208 -2.652 1.00 0.00 25 ARG A N 16
ATOM 18882 C CA . ARG A 1 26 ? -8.569 -6.596 -2.204 1.00 0.00 25 ARG A CA 16
ATOM 18883 C C . ARG A 1 26 ? -7.716 -6.757 -0.947 1.00 0.00 25 ARG A C 16
ATOM 18884 O O . ARG A 1 26 ? -7.681 -7.857 -0.403 1.00 0.00 25 ARG A O 16
ATOM 18905 N N . GLN A 1 27 ? -6.972 -5.732 -0.530 1.00 0.00 26 GLN A N 16
ATOM 18906 C CA . GLN A 1 27 ? -6.086 -5.756 0.624 1.00 0.00 26 GLN A CA 16
ATOM 18907 C C . GLN A 1 27 ? -6.837 -5.362 1.881 1.00 0.00 26 GLN A C 16
ATOM 18908 O O . GLN A 1 27 ? -6.704 -6.048 2.895 1.00 0.00 26 GLN A O 16
ATOM 18922 N N . ALA A 1 28 ? -7.681 -4.329 1.811 1.00 0.00 27 ALA A N 16
ATOM 18923 C CA . ALA A 1 28 ? -8.662 -4.105 2.860 1.00 0.00 27 ALA A CA 16
ATOM 18924 C C . ALA A 1 28 ? -9.508 -5.371 2.991 1.00 0.00 27 ALA A C 16
ATOM 18925 O O . ALA A 1 28 ? -9.614 -5.929 4.077 1.00 0.00 27 ALA A O 16
ATOM 18932 N N . LEU A 1 29 ? -10.042 -5.872 1.874 1.00 0.00 28 LEU A N 16
ATOM 18933 C CA . LEU A 1 29 ? -10.812 -7.116 1.809 1.00 0.00 28 LEU A CA 16
ATOM 18934 C C . LEU A 1 29 ? -9.950 -8.384 1.957 1.00 0.00 28 LEU A C 16
ATOM 18935 O O . LEU A 1 29 ? -10.447 -9.486 1.728 1.00 0.00 28 LEU A O 16
ATOM 18951 N N . ARG A 1 30 ? -8.660 -8.275 2.291 1.00 0.00 29 ARG A N 16
ATOM 18952 C CA . ARG A 1 30 ? -7.876 -9.355 2.867 1.00 0.00 29 ARG A CA 16
ATOM 18953 C C . ARG A 1 30 ? -7.872 -9.159 4.372 1.00 0.00 29 ARG A C 16
ATOM 18954 O O . ARG A 1 30 ? -8.518 -9.902 5.101 1.00 0.00 29 ARG A O 16
ATOM 18975 N N . TYR A 1 31 ? -7.181 -8.129 4.837 1.00 0.00 30 TYR A N 16
ATOM 18976 C CA . TYR A 1 31 ? -6.737 -7.998 6.213 1.00 0.00 30 TYR A CA 16
ATOM 18977 C C . TYR A 1 31 ? -7.824 -7.431 7.133 1.00 0.00 30 TYR A C 16
ATOM 18978 O O . TYR A 1 31 ? -7.554 -7.205 8.314 1.00 0.00 30 TYR A O 16
ATOM 18996 N N . HIS A 1 32 ? -9.039 -7.204 6.625 1.00 0.00 31 HIS A N 16
ATOM 18997 C CA . HIS A 1 32 ? -10.220 -6.823 7.390 1.00 0.00 31 HIS A CA 16
ATOM 18998 C C . HIS A 1 32 ? -10.314 -7.745 8.617 1.00 0.00 31 HIS A C 16
ATOM 18999 O O . HIS A 1 32 ? -10.163 -8.966 8.470 1.00 0.00 31 HIS A O 16
ATOM 19013 N N . PRO A 1 33 ? -10.582 -7.211 9.818 1.00 0.00 32 PRO A N 16
ATOM 19014 C CA . PRO A 1 33 ? -10.552 -8.007 11.039 1.00 0.00 32 PRO A CA 16
ATOM 19015 C C . PRO A 1 33 ? -11.672 -9.042 11.032 1.00 0.00 32 PRO A C 16
ATOM 19016 O O . PRO A 1 33 ? -11.514 -10.134 11.578 1.00 0.00 32 PRO A O 16
ATOM 19027 N N . ASP A 1 34 ? -12.777 -8.728 10.357 1.00 0.00 33 ASP A N 16
ATOM 19028 C CA . ASP A 1 34 ? -13.908 -9.622 10.175 1.00 0.00 33 ASP A CA 16
ATOM 19029 C C . ASP A 1 34 ? -13.698 -10.584 9.001 1.00 0.00 33 ASP A C 16
ATOM 19030 O O . ASP A 1 34 ? -14.418 -11.581 8.911 1.00 0.00 33 ASP A O 16
ATOM 19039 N N . LYS A 1 35 ? -12.714 -10.333 8.126 1.00 0.00 34 LYS A N 16
ATOM 19040 C CA . LYS A 1 35 ? -12.525 -11.087 6.895 1.00 0.00 34 LYS A CA 16
ATOM 19041 C C . LYS A 1 35 ? -11.565 -12.215 7.229 1.00 0.00 34 LYS A C 16
ATOM 19042 O O . LYS A 1 35 ? -11.943 -13.381 7.124 1.00 0.00 34 LYS A O 16
ATOM 19061 N N . ASN A 1 36 ? -10.320 -11.873 7.574 1.00 0.00 35 ASN A N 16
ATOM 19062 C CA . ASN A 1 36 ? -9.266 -12.864 7.754 1.00 0.00 35 ASN A CA 16
ATOM 19063 C C . ASN A 1 36 ? -9.472 -13.546 9.086 1.00 0.00 35 ASN A C 16
ATOM 19064 O O . ASN A 1 36 ? -9.276 -14.755 9.190 1.00 0.00 35 ASN A O 16
ATOM 19075 N N . LYS A 1 37 ? -9.873 -12.770 10.096 1.00 0.00 36 LYS A N 16
ATOM 19076 C CA . LYS A 1 37 ? -10.045 -13.166 11.484 1.00 0.00 36 LYS A CA 16
ATOM 19077 C C . LYS A 1 37 ? -8.751 -13.669 12.138 1.00 0.00 36 LYS A C 16
ATOM 19078 O O . LYS A 1 37 ? -8.779 -13.999 13.321 1.00 0.00 36 LYS A O 16
ATOM 19097 N N . GLU A 1 38 ? -7.629 -13.731 11.422 1.00 0.00 37 GLU A N 16
ATOM 19098 C CA . GLU A 1 38 ? -6.314 -14.053 11.930 1.00 0.00 37 GLU A CA 16
ATOM 19099 C C . GLU A 1 38 ? -5.788 -12.870 12.762 1.00 0.00 37 GLU A C 16
ATOM 19100 O O . GLU A 1 38 ? -5.903 -11.731 12.301 1.00 0.00 37 GLU A O 16
ATOM 19112 N N . PRO A 1 39 ? -5.160 -13.083 13.936 1.00 0.00 38 PRO A N 16
ATOM 19113 C CA . PRO A 1 39 ? -4.637 -11.992 14.767 1.00 0.00 38 PRO A CA 16
ATOM 19114 C C . PRO A 1 39 ? -3.356 -11.331 14.271 1.00 0.00 38 PRO A C 16
ATOM 19115 O O . PRO A 1 39 ? -3.002 -10.204 14.625 1.00 0.00 38 PRO A O 16
ATOM 19126 N N . GLY A 1 40 ? -2.706 -12.077 13.411 1.00 0.00 39 GLY A N 16
ATOM 19127 C CA . GLY A 1 40 ? -1.560 -11.718 12.596 1.00 0.00 39 GLY A CA 16
ATOM 19128 C C . GLY A 1 40 ? -2.022 -10.645 11.634 1.00 0.00 39 GLY A C 16
ATOM 19129 O O . GLY A 1 40 ? -1.681 -9.472 11.792 1.00 0.00 39 GLY A O 16
ATOM 19133 N N . ALA A 1 41 ? -2.888 -11.052 10.704 1.00 0.00 40 ALA A 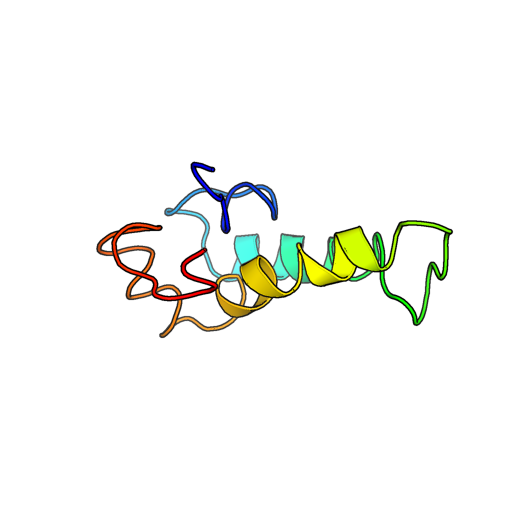N 16
ATOM 19134 C CA . ALA A 1 41 ? -3.565 -10.174 9.772 1.00 0.00 40 ALA A CA 16
ATOM 19135 C C . ALA A 1 41 ? -4.189 -8.959 10.457 1.00 0.00 40 ALA A C 16
ATOM 19136 O O . ALA A 1 41 ? -4.097 -7.853 9.932 1.00 0.00 40 ALA A O 16
ATOM 19143 N N . GLU A 1 42 ? -4.845 -9.159 11.599 1.00 0.00 41 GLU A N 16
ATOM 19144 C CA . GLU A 1 42 ? -5.540 -8.090 12.294 1.00 0.00 41 GLU A CA 16
ATOM 19145 C C . GLU A 1 42 ? -4.583 -6.956 12.659 1.00 0.00 41 GLU A C 16
ATOM 19146 O O . GLU A 1 42 ? -4.901 -5.789 12.431 1.00 0.00 41 GLU A O 16
ATOM 19158 N N . GLU A 1 43 ? -3.394 -7.282 13.163 1.00 0.00 42 GLU A N 16
ATOM 19159 C CA . GLU A 1 43 ? -2.377 -6.274 13.423 1.00 0.00 42 GLU A CA 16
ATOM 19160 C C . GLU A 1 43 ? -1.863 -5.703 12.102 1.00 0.00 42 GLU A C 16
ATOM 19161 O O . GLU A 1 43 ? -1.716 -4.493 11.936 1.00 0.00 42 GLU A O 16
ATOM 19173 N N . LYS A 1 44 ? -1.577 -6.578 11.142 1.00 0.00 43 LYS A N 16
ATOM 19174 C CA . LYS A 1 44 ? -0.977 -6.242 9.872 1.00 0.00 43 LYS A CA 16
ATOM 19175 C C . LYS A 1 44 ? -1.851 -5.289 9.060 1.00 0.00 43 LYS A C 16
ATOM 19176 O O . LYS A 1 44 ? -1.322 -4.540 8.250 1.00 0.00 43 LYS A O 16
ATOM 19195 N N . PHE A 1 45 ? -3.158 -5.246 9.296 1.00 0.00 44 PHE A N 16
ATOM 19196 C CA . PHE A 1 45 ? -4.071 -4.249 8.761 1.00 0.00 44 PHE A CA 16
ATOM 19197 C C . PHE A 1 45 ? -3.597 -2.829 9.095 1.00 0.00 44 PHE A C 16
ATOM 19198 O O . PHE A 1 45 ? -3.690 -1.927 8.270 1.00 0.00 44 PHE A O 16
ATOM 19215 N N . LYS A 1 46 ? -3.148 -2.582 10.328 1.00 0.00 45 LYS A N 16
ATOM 19216 C CA . LYS A 1 46 ? -2.622 -1.279 10.716 1.00 0.00 45 LYS A CA 16
ATOM 19217 C C . LYS A 1 46 ? -1.432 -0.903 9.825 1.00 0.00 45 LYS A C 16
ATOM 19218 O O . LYS A 1 46 ? -1.292 0.263 9.459 1.00 0.00 45 LYS A O 16
ATOM 19237 N N . GLU A 1 47 ? -0.638 -1.886 9.397 1.00 0.00 46 GLU A N 16
ATOM 19238 C CA . GLU A 1 47 ? 0.458 -1.764 8.471 1.00 0.00 46 GLU A CA 16
ATOM 19239 C C . GLU A 1 47 ? -0.048 -1.556 7.036 1.00 0.00 46 GLU A C 16
ATOM 19240 O O . GLU A 1 47 ? 0.531 -0.761 6.295 1.00 0.00 46 GLU A O 16
ATOM 19252 N N . ILE A 1 48 ? -1.151 -2.217 6.651 1.00 0.00 47 ILE A N 16
ATOM 19253 C CA . ILE A 1 48 ? -1.845 -2.001 5.381 1.00 0.00 47 ILE A CA 16
ATOM 19254 C C . ILE A 1 48 ? -2.164 -0.517 5.282 1.00 0.00 47 ILE A C 16
ATOM 19255 O O . ILE A 1 48 ? -1.815 0.082 4.274 1.00 0.00 47 ILE A O 16
ATOM 19271 N N . ALA A 1 49 ? -2.794 0.071 6.305 1.00 0.00 48 ALA A N 16
ATOM 19272 C CA . ALA A 1 49 ? -3.273 1.446 6.300 1.00 0.00 48 ALA A CA 16
ATOM 19273 C C . ALA A 1 49 ? -2.128 2.434 6.062 1.00 0.00 48 ALA A C 16
ATOM 19274 O O . ALA A 1 49 ? -2.320 3.421 5.349 1.00 0.00 48 ALA A O 16
ATOM 19281 N N . GLU A 1 50 ? -0.945 2.166 6.618 1.00 0.00 49 GLU A N 16
ATOM 19282 C CA . GLU A 1 50 ? 0.224 3.025 6.425 1.00 0.00 49 GLU A CA 16
ATOM 19283 C C . GLU A 1 50 ? 0.603 3.066 4.942 1.00 0.00 49 GLU A C 16
ATOM 19284 O O . GLU A 1 50 ? 0.795 4.140 4.371 1.00 0.00 49 GLU A O 16
ATOM 19296 N N . ALA A 1 51 ? 0.636 1.898 4.290 1.00 0.00 50 ALA A N 16
ATOM 19297 C CA . ALA A 1 51 ? 0.908 1.826 2.863 1.00 0.00 50 ALA A CA 16
ATOM 19298 C C . ALA A 1 51 ? -0.312 2.312 2.060 1.00 0.00 50 ALA A C 16
ATOM 19299 O O . ALA A 1 51 ? -0.162 2.788 0.944 1.00 0.00 50 ALA A O 16
ATOM 19306 N N . TYR A 1 52 ? -1.525 2.232 2.602 1.00 0.00 51 TYR A N 16
ATOM 19307 C CA . TYR A 1 52 ? -2.776 2.576 1.936 1.00 0.00 51 TYR A CA 16
ATOM 19308 C C . TYR A 1 52 ? -2.810 4.068 1.639 1.00 0.00 51 TYR A C 16
ATOM 19309 O O . TYR A 1 52 ? -3.254 4.471 0.566 1.00 0.00 51 TYR A O 16
ATOM 19327 N N . ASP A 1 53 ? -2.332 4.877 2.589 1.00 0.00 52 ASP A N 16
ATOM 19328 C CA . ASP A 1 53 ? -2.177 6.324 2.442 1.00 0.00 52 ASP A CA 16
ATOM 19329 C C . ASP A 1 53 ? -1.367 6.649 1.191 1.00 0.00 52 ASP A C 16
ATOM 19330 O O . ASP A 1 53 ? -1.778 7.470 0.371 1.00 0.00 52 ASP A O 16
ATOM 19339 N N . VAL A 1 54 ? -0.245 5.943 1.026 1.00 0.00 53 VAL A N 16
ATOM 19340 C CA . VAL A 1 54 ? 0.610 6.049 -0.144 1.00 0.00 53 VAL A CA 16
ATOM 19341 C C . VAL A 1 54 ? -0.168 5.579 -1.362 1.00 0.00 53 VAL A C 16
ATOM 19342 O O . VAL A 1 54 ? -0.406 6.372 -2.266 1.00 0.00 53 VAL A O 16
ATOM 19355 N N . LEU A 1 55 ? -0.523 4.294 -1.424 1.00 0.00 54 LEU A N 16
ATOM 19356 C CA . LEU A 1 55 ? -1.130 3.595 -2.547 1.00 0.00 54 LEU A CA 16
ATOM 19357 C C . LEU A 1 55 ? -2.592 4.026 -2.773 1.00 0.00 54 LEU A C 16
ATOM 19358 O O . LEU A 1 55 ? -3.425 3.230 -3.209 1.00 0.00 54 LEU A O 16
ATOM 19374 N N . SER A 1 56 ? -2.940 5.279 -2.488 1.00 0.00 55 SER A N 16
ATOM 19375 C CA . SER A 1 56 ? -4.186 5.863 -2.941 1.00 0.00 55 SER A CA 16
ATOM 19376 C C . SER A 1 56 ? -4.049 7.312 -3.408 1.00 0.00 55 SER A C 16
ATOM 19377 O O . SER A 1 56 ? -4.985 7.800 -4.044 1.00 0.00 55 SER A O 16
ATOM 19385 N N . ASP A 1 57 ? -2.897 7.973 -3.238 1.00 0.00 56 ASP A N 16
ATOM 19386 C CA . ASP A 1 57 ? -2.628 9.278 -3.838 1.00 0.00 56 ASP A CA 16
ATOM 19387 C C . ASP A 1 57 ? -1.326 9.238 -4.649 1.00 0.00 56 ASP A C 16
ATOM 19388 O O . ASP A 1 57 ? -0.297 8.795 -4.127 1.00 0.00 56 ASP A O 16
ATOM 19397 N N . PRO A 1 58 ? -1.316 9.678 -5.919 1.00 0.00 57 PRO A N 16
ATOM 19398 C CA . PRO A 1 58 ? -0.131 9.610 -6.763 1.00 0.00 57 PRO A CA 16
ATOM 19399 C C . PRO A 1 58 ? 1.012 10.474 -6.227 1.00 0.00 57 PRO A C 16
ATOM 19400 O O . PRO A 1 58 ? 2.165 10.051 -6.307 1.00 0.00 57 PRO A O 16
ATOM 19411 N N . ARG A 1 59 ? 0.731 11.660 -5.671 1.00 0.00 58 ARG A N 16
ATOM 19412 C CA . ARG A 1 59 ? 1.772 12.586 -5.219 1.00 0.00 58 ARG A CA 16
ATOM 19413 C C . ARG A 1 59 ? 2.499 12.057 -3.988 1.00 0.00 58 ARG A C 16
ATOM 19414 O O . ARG A 1 59 ? 3.667 12.390 -3.789 1.00 0.00 58 ARG A O 16
ATOM 19435 N N . LYS A 1 60 ? 1.856 11.191 -3.196 1.00 0.00 59 LYS A N 16
ATOM 19436 C CA . LYS A 1 60 ? 2.459 10.666 -1.977 1.00 0.00 59 LYS A CA 16
ATOM 19437 C C . LYS A 1 60 ? 3.514 9.668 -2.432 1.00 0.00 59 LYS A C 16
ATOM 19438 O O . LYS A 1 60 ? 4.665 9.751 -1.996 1.00 0.00 59 LYS A O 16
ATOM 19457 N N . ARG A 1 61 ? 3.145 8.735 -3.314 1.00 0.00 60 ARG A N 16
ATOM 19458 C CA . ARG A 1 61 ? 4.094 7.824 -3.907 1.00 0.00 60 ARG A CA 16
ATOM 19459 C C . ARG A 1 61 ? 5.158 8.542 -4.712 1.00 0.00 60 ARG A C 16
ATOM 19460 O O . ARG A 1 61 ? 6.278 8.061 -4.707 1.00 0.00 60 ARG A O 16
ATOM 19481 N N . GLU A 1 62 ? 4.857 9.667 -5.354 1.00 0.00 61 GLU A N 16
ATOM 19482 C CA . GLU A 1 62 ? 5.756 10.313 -6.306 1.00 0.00 61 GLU A CA 16
ATOM 19483 C C . GLU A 1 62 ? 7.128 10.596 -5.695 1.00 0.00 61 GLU A C 16
ATOM 19484 O O . GLU A 1 62 ? 8.145 10.441 -6.368 1.00 0.00 61 GLU A O 16
ATOM 19496 N N . ILE A 1 63 ? 7.166 10.942 -4.407 1.00 0.00 62 ILE A N 16
ATOM 19497 C CA . ILE A 1 63 ? 8.406 11.231 -3.691 1.00 0.00 62 ILE A CA 16
ATOM 19498 C C . ILE A 1 63 ? 9.134 9.902 -3.448 1.00 0.00 62 ILE A C 16
ATOM 19499 O O . ILE A 1 63 ? 10.313 9.760 -3.772 1.00 0.00 62 ILE A O 16
ATOM 19515 N N . PHE A 1 64 ? 8.425 8.921 -2.886 1.00 0.00 63 PHE A N 16
ATOM 19516 C CA . PHE A 1 64 ? 8.929 7.587 -2.593 1.00 0.00 63 PHE A CA 16
ATOM 19517 C C . PHE A 1 64 ? 9.467 6.915 -3.867 1.00 0.00 63 PHE A C 16
ATOM 19518 O O . PHE A 1 64 ? 10.450 6.177 -3.812 1.00 0.00 63 PHE A O 16
ATOM 19535 N N . ASP A 1 65 ? 8.833 7.162 -5.009 1.00 0.00 64 ASP A N 16
ATOM 19536 C CA . ASP A 1 65 ? 9.204 6.647 -6.318 1.00 0.00 64 ASP A CA 16
ATOM 19537 C C . ASP A 1 65 ? 10.415 7.407 -6.858 1.00 0.00 64 ASP A C 16
ATOM 19538 O O . ASP A 1 65 ? 11.424 6.794 -7.198 1.00 0.00 64 ASP A O 16
ATOM 19547 N N . ARG A 1 66 ? 10.395 8.749 -6.830 1.00 0.00 65 ARG A N 16
ATOM 19548 C CA . ARG A 1 66 ? 11.416 9.591 -7.472 1.00 0.00 65 ARG A CA 16
ATOM 19549 C C . ARG A 1 66 ? 12.748 9.330 -6.794 1.00 0.00 65 ARG A C 16
ATOM 19550 O O . ARG A 1 66 ? 13.767 9.136 -7.458 1.00 0.00 65 ARG A O 16
ATOM 19571 N N . TYR A 1 67 ? 12.738 9.323 -5.470 1.00 0.00 66 TYR A N 16
ATOM 19572 C CA . TYR A 1 67 ? 13.960 9.139 -4.718 1.00 0.00 66 TYR A CA 16
ATOM 19573 C C . TYR A 1 67 ? 14.301 7.654 -4.579 1.00 0.00 66 TYR A C 16
ATOM 19574 O O . TYR A 1 67 ? 15.484 7.322 -4.548 1.00 0.00 66 TYR A O 16
ATOM 19592 N N . GLY A 1 68 ? 13.299 6.771 -4.517 1.00 0.00 67 GLY A N 16
ATOM 19593 C CA . GLY A 1 68 ? 13.467 5.356 -4.219 1.00 0.00 67 GLY A CA 16
ATOM 19594 C C . GLY A 1 68 ? 13.627 5.159 -2.720 1.00 0.00 67 GLY A C 16
ATOM 19595 O O . GLY A 1 68 ? 14.729 4.916 -2.232 1.00 0.00 67 GLY A O 16
ATOM 19599 N N . GLU A 1 69 ? 12.513 5.302 -2.001 1.00 0.00 68 GLU A N 16
ATOM 19600 C CA . GLU A 1 69 ? 12.313 5.192 -0.555 1.00 0.00 68 GLU A CA 16
ATOM 19601 C C . GLU A 1 69 ? 13.041 6.285 0.249 1.00 0.00 68 GLU A C 16
ATOM 19602 O O . GLU A 1 69 ? 12.454 6.877 1.156 1.00 0.00 68 GLU A O 16
ATOM 19614 N N . GLU A 1 70 ? 14.291 6.613 -0.087 1.00 0.00 69 GLU A N 16
ATOM 19615 C CA . GLU A 1 70 ? 15.136 7.544 0.658 1.00 0.00 69 GLU A CA 16
ATOM 19616 C C . GLU A 1 70 ? 14.520 8.944 0.778 1.00 0.00 69 GLU A C 16
ATOM 19617 O O . GLU A 1 70 ? 14.816 9.659 1.731 1.00 0.00 69 GLU A O 16
ATOM 19629 N N . GLY A 1 71 ? 13.625 9.315 -0.142 1.00 0.00 70 GLY A N 16
ATOM 19630 C CA . GLY A 1 71 ? 12.997 10.629 -0.209 1.00 0.00 70 GLY A CA 16
ATOM 19631 C C . GLY A 1 71 ? 11.925 10.854 0.845 1.00 0.00 70 GLY A C 16
ATOM 19632 O O . GLY A 1 71 ? 11.500 11.995 1.055 1.00 0.00 70 GLY A O 16
ATOM 19636 N N . LEU A 1 72 ? 11.422 9.785 1.468 1.00 0.00 71 LEU A N 16
ATOM 19637 C CA . LEU A 1 72 ? 10.382 9.899 2.476 1.00 0.00 71 LEU A CA 16
ATOM 19638 C C . LEU A 1 72 ? 11.079 10.265 3.785 1.00 0.00 71 LEU A C 16
ATOM 19639 O O . LEU A 1 72 ? 11.370 9.412 4.620 1.00 0.00 71 LEU A O 16
ATOM 19655 N N . LYS A 1 73 ? 11.358 11.558 3.962 1.00 0.00 72 LYS A N 16
ATOM 19656 C CA . LYS A 1 73 ? 12.146 12.058 5.087 1.00 0.00 72 LYS A CA 16
ATOM 19657 C C . LYS A 1 73 ? 11.336 12.016 6.383 1.00 0.00 72 LYS A C 16
ATOM 19658 O O . LYS A 1 73 ? 11.904 11.882 7.467 1.00 0.00 72 LYS A O 16
ATOM 19677 N N . GLY A 1 74 ? 10.018 12.070 6.261 1.00 0.00 73 GLY A N 16
ATOM 19678 C CA . GLY A 1 74 ? 9.032 12.085 7.323 1.00 0.00 73 GLY A CA 16
ATOM 19679 C C . GLY A 1 74 ? 7.858 12.919 6.833 1.00 0.00 73 GLY A C 16
ATOM 19680 O O . GLY A 1 74 ? 7.841 13.296 5.655 1.00 0.00 73 GLY A O 16
ATOM 19684 N N . SER A 1 75 ? 6.900 13.178 7.728 1.00 0.00 74 SER A N 16
ATOM 19685 C CA . SER A 1 75 ? 5.939 14.280 7.644 1.00 0.00 74 SER A CA 16
ATOM 19686 C C . SER A 1 75 ? 5.462 14.571 6.212 1.00 0.00 74 SER A C 16
ATOM 19687 O O . SER A 1 75 ? 4.998 13.654 5.524 1.00 0.00 74 SER A O 16
ATOM 19695 N N . GLY A 1 76 ? 5.443 15.833 5.792 1.00 0.00 75 GLY A N 16
ATOM 19696 C CA . GLY A 1 76 ? 5.392 16.193 4.384 1.00 0.00 75 GLY A CA 16
ATOM 19697 C C . GLY A 1 76 ? 6.363 17.345 4.176 1.00 0.00 75 GLY A C 16
ATOM 19698 O O . GLY A 1 76 ? 7.326 17.218 3.413 1.00 0.00 75 GLY A O 16
ATOM 19702 N N . CYS A 1 77 ? 6.136 18.439 4.903 1.00 0.00 76 CYS A N 16
ATOM 19703 C CA . CYS A 1 77 ? 7.121 19.480 5.140 1.00 0.00 76 CYS A CA 16
ATOM 19704 C C . CYS A 1 77 ? 8.200 18.975 6.090 1.00 0.00 76 CYS A C 16
ATOM 19705 O O . CYS A 1 77 ? 9.373 19.347 5.873 1.00 0.00 76 CYS A O 16
ATOM 19713 N N . MET A 1 1 ? 9.582 -7.022 2.273 1.00 0.00 0 MET A N 17
ATOM 19714 C CA . MET A 1 1 ? 8.138 -7.044 2.004 1.00 0.00 0 MET A CA 17
ATOM 19715 C C . MET A 1 1 ? 7.442 -5.893 2.665 1.00 0.00 0 MET A C 17
ATOM 19716 O O . MET A 1 1 ? 6.877 -5.089 1.937 1.00 0.00 0 MET A O 17
ATOM 19730 N N . GLY A 1 2 ? 7.506 -5.730 3.984 1.00 0.00 1 GLY A N 17
ATOM 19731 C CA . GLY A 1 2 ? 7.191 -4.448 4.594 1.00 0.00 1 GLY A CA 17
ATOM 19732 C C . GLY A 1 2 ? 8.318 -3.449 4.365 1.00 0.00 1 GLY A C 17
ATOM 19733 O O . GLY A 1 2 ? 8.774 -2.818 5.321 1.00 0.00 1 GLY A O 17
ATOM 19737 N N . LYS A 1 3 ? 8.792 -3.299 3.129 1.00 0.00 2 LYS A N 17
ATOM 19738 C CA . LYS A 1 3 ? 9.699 -2.243 2.728 1.00 0.00 2 LYS A CA 17
ATOM 19739 C C . LYS A 1 3 ? 9.232 -1.717 1.378 1.00 0.00 2 LYS A C 17
ATOM 19740 O O . LYS A 1 3 ? 8.492 -2.398 0.657 1.00 0.00 2 LYS A O 17
ATOM 19759 N N . ASP A 1 4 ? 9.693 -0.524 1.028 1.00 0.00 3 ASP A N 17
ATOM 19760 C CA . ASP A 1 4 ? 9.132 0.373 0.027 1.00 0.00 3 ASP A CA 17
ATOM 19761 C C . ASP A 1 4 ? 7.733 0.743 0.527 1.00 0.00 3 ASP A C 17
ATOM 19762 O O . ASP A 1 4 ? 7.609 1.769 1.178 1.00 0.00 3 ASP A O 17
ATOM 19771 N N . TYR A 1 5 ? 6.721 -0.094 0.280 1.00 0.00 4 TYR A N 17
ATOM 19772 C CA . TYR A 1 5 ? 5.266 0.089 0.412 1.00 0.00 4 TYR A CA 17
ATOM 19773 C C . TYR A 1 5 ? 4.590 -0.691 -0.721 1.00 0.00 4 TYR A C 17
ATOM 19774 O O . TYR A 1 5 ? 3.557 -1.318 -0.495 1.00 0.00 4 TYR A O 17
ATOM 19792 N N . TYR A 1 6 ? 5.203 -0.723 -1.913 1.00 0.00 5 TYR A N 17
ATOM 19793 C CA . TYR A 1 6 ? 4.805 -1.523 -3.060 1.00 0.00 5 TYR A CA 17
ATOM 19794 C C . TYR A 1 6 ? 4.593 -2.974 -2.632 1.00 0.00 5 TYR A C 17
ATOM 19795 O O . TYR A 1 6 ? 3.466 -3.471 -2.693 1.00 0.00 5 TYR A O 17
ATOM 19813 N N . GLN A 1 7 ? 5.658 -3.644 -2.175 1.00 0.00 6 GLN A N 17
ATOM 19814 C CA . GLN A 1 7 ? 5.580 -5.050 -1.802 1.00 0.00 6 GLN A CA 17
ATOM 19815 C C . GLN A 1 7 ? 4.742 -5.244 -0.541 1.00 0.00 6 GLN A C 17
ATOM 19816 O O . GLN A 1 7 ? 4.181 -6.320 -0.354 1.00 0.00 6 GLN A O 17
ATOM 19830 N N . THR A 1 8 ? 4.578 -4.206 0.279 1.00 0.00 7 THR A N 17
ATOM 19831 C CA . THR A 1 8 ? 3.733 -4.288 1.461 1.00 0.00 7 THR A CA 17
ATOM 19832 C C . THR A 1 8 ? 2.271 -4.528 1.044 1.00 0.00 7 THR A C 17
ATOM 19833 O O . THR A 1 8 ? 1.517 -5.188 1.757 1.00 0.00 7 THR A O 17
ATOM 19844 N N . LEU A 1 9 ? 1.899 -4.100 -0.164 1.00 0.00 8 LEU A N 17
ATOM 19845 C CA . LEU A 1 9 ? 0.615 -4.351 -0.814 1.00 0.00 8 LEU A CA 17
ATOM 19846 C C . LEU A 1 9 ? 0.757 -5.380 -1.946 1.00 0.00 8 LEU A C 17
ATOM 19847 O O . LEU A 1 9 ? -0.199 -5.624 -2.677 1.00 0.00 8 LEU A O 17
ATOM 19863 N N . GLY A 1 10 ? 1.919 -6.018 -2.078 1.00 0.00 9 GLY A N 17
ATOM 19864 C CA . GLY A 1 10 ? 2.171 -7.160 -2.940 1.00 0.00 9 GLY A CA 17
ATOM 19865 C C . GLY A 1 10 ? 2.687 -6.814 -4.337 1.00 0.00 9 GLY A C 17
ATOM 19866 O O . GLY A 1 10 ? 2.909 -7.744 -5.112 1.00 0.00 9 GLY A O 17
ATOM 19870 N N . LEU A 1 11 ? 2.886 -5.540 -4.688 1.00 0.00 10 LEU A N 17
ATOM 19871 C CA . LEU A 1 11 ? 3.248 -5.116 -6.050 1.00 0.00 10 LEU A CA 17
ATOM 19872 C C . LEU A 1 11 ? 4.724 -4.724 -6.131 1.00 0.00 10 LEU A C 17
ATOM 19873 O O . LEU A 1 11 ? 5.393 -4.687 -5.101 1.00 0.00 10 LEU A O 17
ATOM 19889 N N . ALA A 1 12 ? 5.199 -4.347 -7.328 1.00 0.00 11 ALA A N 17
ATOM 19890 C CA . ALA A 1 12 ? 6.398 -3.542 -7.588 1.00 0.00 11 ALA A CA 17
ATOM 19891 C C . ALA A 1 12 ? 6.561 -3.271 -9.086 1.00 0.00 11 ALA A C 17
ATOM 19892 O O . ALA A 1 12 ? 5.960 -3.966 -9.907 1.00 0.00 11 ALA A O 17
ATOM 19899 N N . ARG A 1 13 ? 7.480 -2.349 -9.414 1.00 0.00 12 ARG A N 17
ATOM 19900 C CA . ARG A 1 13 ? 8.158 -2.165 -10.708 1.00 0.00 12 ARG A CA 17
ATOM 19901 C C . ARG A 1 13 ? 7.246 -2.495 -11.887 1.00 0.00 12 ARG A C 17
ATOM 19902 O O . ARG A 1 13 ? 7.459 -3.443 -12.642 1.00 0.00 12 ARG A O 17
ATOM 19923 N N . GLY A 1 14 ? 6.176 -1.726 -11.974 1.00 0.00 13 GLY A N 17
ATOM 19924 C CA . GLY A 1 14 ? 5.049 -1.959 -12.862 1.00 0.00 13 GLY A CA 17
ATOM 19925 C C . GLY A 1 14 ? 3.735 -2.005 -12.084 1.00 0.00 13 GLY A C 17
ATOM 19926 O O . GLY A 1 14 ? 2.759 -2.586 -12.557 1.00 0.00 13 GLY A O 17
ATOM 19930 N N . ALA A 1 15 ? 3.709 -1.454 -10.868 1.00 0.00 14 ALA A N 17
ATOM 19931 C CA . ALA A 1 15 ? 2.503 -1.271 -10.088 1.00 0.00 14 ALA A CA 17
ATOM 19932 C C . ALA A 1 15 ? 1.759 -0.066 -10.669 1.00 0.00 14 ALA A C 17
ATOM 19933 O O . ALA A 1 15 ? 1.904 1.055 -10.170 1.00 0.00 14 ALA A O 17
ATOM 19940 N N . SER A 1 16 ? 1.017 -0.281 -11.751 1.00 0.00 15 SER A N 17
ATOM 19941 C CA . SER A 1 16 ? 0.134 0.729 -12.300 1.00 0.00 15 SER A CA 17
ATOM 19942 C C . SER A 1 16 ? -0.989 1.032 -11.328 1.00 0.00 15 SER A C 17
ATOM 19943 O O . SER A 1 16 ? -1.308 0.262 -10.420 1.00 0.00 15 SER A O 17
ATOM 19951 N N . ASP A 1 17 ? -1.607 2.177 -11.570 1.00 0.00 16 ASP A N 17
ATOM 19952 C CA . ASP A 1 17 ? -2.743 2.710 -10.851 1.00 0.00 16 ASP A CA 17
ATOM 19953 C C . ASP A 1 17 ? -3.857 1.679 -10.708 1.00 0.00 16 ASP A C 17
ATOM 19954 O O . ASP A 1 17 ? -4.390 1.505 -9.613 1.00 0.00 16 ASP A O 17
ATOM 19963 N N . GLU A 1 18 ? -4.198 0.949 -11.769 1.00 0.00 17 GLU A N 17
ATOM 19964 C CA . GLU A 1 18 ? -5.263 -0.038 -11.705 1.00 0.00 17 GLU A CA 17
ATOM 19965 C C . GLU A 1 18 ? -4.807 -1.251 -10.906 1.00 0.00 17 GLU A C 17
ATOM 19966 O O . GLU A 1 18 ? -5.619 -1.894 -10.252 1.00 0.00 17 GLU A O 17
ATOM 19978 N N . GLU A 1 19 ? -3.515 -1.572 -10.926 1.00 0.00 18 GLU A N 17
ATOM 19979 C CA . GLU A 1 19 ? -3.007 -2.790 -10.333 1.00 0.00 18 GLU A CA 17
ATOM 19980 C C . GLU A 1 19 ? -2.961 -2.535 -8.827 1.00 0.00 18 GLU A C 17
ATOM 19981 O O . GLU A 1 19 ? -3.310 -3.420 -8.043 1.00 0.00 18 GLU A O 17
ATOM 19993 N N . ILE A 1 20 ? -2.632 -1.296 -8.440 1.00 0.00 19 ILE A N 17
ATOM 19994 C CA . ILE A 1 20 ? -2.834 -0.734 -7.123 1.00 0.00 19 ILE A CA 17
ATOM 19995 C C . ILE A 1 20 ? -4.318 -0.840 -6.773 1.00 0.00 19 ILE A C 17
ATOM 19996 O O . ILE A 1 20 ? -4.651 -1.554 -5.838 1.00 0.00 19 ILE A O 17
ATOM 20012 N N . LYS A 1 21 ? -5.228 -0.165 -7.480 1.00 0.00 20 LYS A N 17
ATOM 20013 C CA . LYS A 1 21 ? -6.656 -0.120 -7.140 1.00 0.00 20 LYS A CA 17
ATOM 20014 C C . LYS A 1 21 ? -7.297 -1.513 -7.097 1.00 0.00 20 LYS A C 17
ATOM 20015 O O . LYS A 1 21 ? -8.287 -1.702 -6.386 1.00 0.00 20 LYS A O 17
ATOM 20034 N N . ARG A 1 22 ? -6.746 -2.503 -7.800 1.00 0.00 21 ARG A N 17
ATOM 20035 C CA . ARG A 1 22 ? -7.099 -3.913 -7.679 1.00 0.00 21 ARG A CA 17
ATOM 20036 C C . ARG A 1 22 ? -6.525 -4.484 -6.387 1.00 0.00 21 ARG A C 17
ATOM 20037 O O . ARG A 1 22 ? -7.256 -5.083 -5.602 1.00 0.00 21 ARG A O 17
ATOM 20058 N N . ALA A 1 23 ? -5.220 -4.332 -6.174 1.00 0.00 22 ALA A N 17
ATOM 20059 C CA . ALA A 1 23 ? -4.485 -4.827 -5.013 1.00 0.00 22 ALA A CA 17
ATOM 20060 C C . ALA A 1 23 ? -5.097 -4.295 -3.728 1.00 0.00 22 ALA A C 17
ATOM 20061 O O . ALA A 1 23 ? -5.566 -5.084 -2.930 1.00 0.00 22 ALA A O 17
ATOM 20068 N N . TYR A 1 24 ? -5.147 -2.982 -3.526 1.00 0.00 23 TYR A N 17
ATOM 20069 C CA . TYR A 1 24 ? -5.733 -2.279 -2.403 1.00 0.00 23 TYR A CA 17
ATOM 20070 C C . TYR A 1 24 ? -7.142 -2.765 -2.042 1.00 0.00 23 TYR A C 17
ATOM 20071 O O . TYR A 1 24 ? -7.448 -2.925 -0.857 1.00 0.00 23 TYR A O 17
ATOM 20089 N N . ARG A 1 25 ? -7.976 -3.106 -3.027 1.00 0.00 24 ARG A N 17
ATOM 20090 C CA . ARG A 1 25 ? -9.340 -3.555 -2.756 1.00 0.00 24 ARG A CA 17
ATOM 20091 C C . ARG A 1 25 ? -9.452 -5.073 -2.636 1.00 0.00 24 ARG A C 17
ATOM 20092 O O . ARG A 1 25 ? -10.543 -5.575 -2.369 1.00 0.00 24 ARG A O 17
ATOM 20113 N N . ARG A 1 26 ? -8.345 -5.812 -2.759 1.00 0.00 25 ARG A N 17
ATOM 20114 C CA . ARG A 1 26 ? -8.214 -7.175 -2.256 1.00 0.00 25 ARG A CA 17
ATOM 20115 C C . ARG A 1 26 ? -7.513 -7.144 -0.898 1.00 0.00 25 ARG A C 17
ATOM 20116 O O . ARG A 1 26 ? -8.038 -7.721 0.040 1.00 0.00 25 ARG A O 17
ATOM 20137 N N . GLN A 1 27 ? -6.394 -6.438 -0.744 1.00 0.00 26 GLN A N 17
ATOM 20138 C CA . GLN A 1 27 ? -5.522 -6.456 0.424 1.00 0.00 26 GLN A CA 17
ATOM 20139 C C . GLN A 1 27 ? -6.207 -5.921 1.674 1.00 0.00 26 GLN A C 17
ATOM 20140 O O . GLN A 1 27 ? -6.086 -6.544 2.727 1.00 0.00 26 GLN A O 17
ATOM 20154 N N . ALA A 1 28 ? -6.951 -4.813 1.582 1.00 0.00 27 ALA A N 17
ATOM 20155 C CA . ALA A 1 28 ? -7.741 -4.388 2.732 1.00 0.00 27 ALA A CA 17
ATOM 20156 C C . ALA A 1 28 ? -8.730 -5.488 3.089 1.00 0.00 27 ALA A C 17
ATOM 20157 O O . ALA A 1 28 ? -8.850 -5.860 4.246 1.00 0.00 27 ALA A O 17
ATOM 20164 N N . LEU A 1 29 ? -9.441 -6.013 2.092 1.00 0.00 28 LEU A N 17
ATOM 20165 C CA . LEU A 1 29 ? -10.551 -6.935 2.249 1.00 0.00 28 LEU A CA 17
ATOM 20166 C C . LEU A 1 29 ? -10.065 -8.261 2.848 1.00 0.00 28 LEU A C 17
ATOM 20167 O O . LEU A 1 29 ? -10.768 -8.884 3.643 1.00 0.00 28 LEU A O 17
ATOM 20183 N N . ARG A 1 30 ? -8.858 -8.681 2.469 1.00 0.00 29 ARG A N 17
ATOM 20184 C CA . ARG A 1 30 ? -8.123 -9.846 2.925 1.00 0.00 29 ARG A CA 17
ATOM 20185 C C . ARG A 1 30 ? -7.908 -9.767 4.424 1.00 0.00 29 ARG A C 17
ATOM 20186 O O . ARG A 1 30 ? -8.271 -10.699 5.130 1.00 0.00 29 ARG A O 17
ATOM 20207 N N . TYR A 1 31 ? -7.306 -8.688 4.913 1.00 0.00 30 TYR A N 17
ATOM 20208 C CA . TYR A 1 31 ? -6.971 -8.571 6.326 1.00 0.00 30 TYR A CA 17
ATOM 20209 C C . TYR A 1 31 ? -8.096 -7.951 7.152 1.00 0.00 30 TYR A C 17
ATOM 20210 O O . TYR A 1 31 ? -7.961 -7.913 8.372 1.00 0.00 30 TYR A O 17
ATOM 20228 N N . HIS A 1 32 ? -9.175 -7.465 6.522 1.00 0.00 31 HIS A N 17
ATOM 20229 C CA . HIS A 1 32 ? -10.101 -6.520 7.117 1.00 0.00 31 HIS A CA 17
ATOM 20230 C C . HIS A 1 32 ? -10.603 -7.093 8.443 1.00 0.00 31 HIS A C 17
ATOM 20231 O O . HIS A 1 32 ? -11.185 -8.190 8.452 1.00 0.00 31 HIS A O 17
ATOM 20245 N N . PRO A 1 33 ? -10.400 -6.383 9.559 1.00 0.00 32 PRO A N 17
ATOM 20246 C CA . PRO A 1 33 ? -10.567 -6.951 10.883 1.00 0.00 32 PRO A CA 17
ATOM 20247 C C . PRO A 1 33 ? -12.033 -7.187 11.230 1.00 0.00 32 PRO A C 17
ATOM 20248 O O . PRO A 1 33 ? -12.313 -7.831 12.237 1.00 0.00 32 PRO A O 17
ATOM 20259 N N . ASP A 1 34 ? -12.959 -6.691 10.406 1.00 0.00 33 ASP A N 17
ATOM 20260 C CA . ASP A 1 34 ? -14.393 -6.909 10.506 1.00 0.00 33 ASP A CA 17
ATOM 20261 C C . ASP A 1 34 ? -14.874 -7.944 9.473 1.00 0.00 33 ASP A C 17
ATOM 20262 O O . ASP A 1 34 ? -15.866 -8.636 9.718 1.00 0.00 33 ASP A O 17
ATOM 20271 N N . LYS A 1 35 ? -14.205 -8.076 8.316 1.00 0.00 34 LYS A N 17
ATOM 20272 C CA . LYS A 1 35 ? -14.741 -8.882 7.212 1.00 0.00 34 LYS A CA 17
ATOM 20273 C C . LYS A 1 35 ? -14.167 -10.291 7.354 1.00 0.00 34 LYS A C 17
ATOM 20274 O O . LYS A 1 35 ? -14.895 -11.264 7.154 1.00 0.00 34 LYS A O 17
ATOM 20293 N N . ASN A 1 36 ? -12.862 -10.406 7.623 1.00 0.00 35 ASN A N 17
ATOM 20294 C CA . ASN A 1 36 ? -12.175 -11.688 7.760 1.00 0.00 35 ASN A CA 17
ATOM 20295 C C . ASN A 1 36 ? -12.126 -12.096 9.226 1.00 0.00 35 ASN A C 17
ATOM 20296 O O . ASN A 1 36 ? -12.313 -13.273 9.541 1.00 0.00 35 ASN A O 17
ATOM 20307 N N . LYS A 1 37 ? -11.886 -11.122 10.120 1.00 0.00 36 LYS A N 17
ATOM 20308 C CA . LYS A 1 37 ? -11.723 -11.327 11.556 1.00 0.00 36 LYS A CA 17
ATOM 20309 C C . LYS A 1 37 ? -10.642 -12.385 11.795 1.00 0.00 36 LYS A C 17
ATOM 20310 O O . LYS A 1 37 ? -10.904 -13.414 12.425 1.00 0.00 36 LYS A O 17
ATOM 20329 N N . GLU A 1 38 ? -9.476 -12.177 11.179 1.00 0.00 37 GLU A N 17
ATOM 20330 C CA . GLU A 1 38 ? -8.307 -13.046 11.286 1.00 0.00 37 GLU A CA 17
ATOM 20331 C C . GLU A 1 38 ? -7.692 -12.898 12.707 1.00 0.00 37 GLU A C 17
ATOM 20332 O O . GLU A 1 38 ? -8.227 -12.113 13.498 1.00 0.00 37 GLU A O 17
ATOM 20344 N N . PRO A 1 39 ? -6.612 -13.608 13.097 1.00 0.00 38 PRO A N 17
ATOM 20345 C CA . PRO A 1 39 ? -6.020 -13.492 14.429 1.00 0.00 38 PRO A CA 17
ATOM 20346 C C . PRO A 1 39 ? -5.162 -12.216 14.490 1.00 0.00 38 PRO A C 17
ATOM 20347 O O . PRO A 1 39 ? -5.499 -11.191 13.894 1.00 0.00 38 PRO A O 17
ATOM 20358 N N . GLY A 1 40 ? -4.012 -12.270 15.160 1.00 0.00 39 GLY A N 17
ATOM 20359 C CA . GLY A 1 40 ? -3.022 -11.199 15.256 1.00 0.00 39 GLY A CA 17
ATOM 20360 C C . GLY A 1 40 ? -2.467 -10.692 13.915 1.00 0.00 39 GLY A C 17
ATOM 20361 O O . GLY A 1 40 ? -1.557 -9.863 13.898 1.00 0.00 39 GLY A O 17
ATOM 20365 N N . ALA A 1 41 ? -3.011 -11.146 12.782 1.00 0.00 40 ALA A N 17
ATOM 20366 C CA . ALA A 1 41 ? -2.919 -10.477 11.493 1.00 0.00 40 ALA A CA 17
ATOM 20367 C C . ALA A 1 41 ? -3.466 -9.040 11.566 1.00 0.00 40 ALA A C 17
ATOM 20368 O O . ALA A 1 41 ? -3.161 -8.248 10.682 1.00 0.00 40 ALA A O 17
ATOM 20375 N N . GLU A 1 42 ? -4.229 -8.686 12.609 1.00 0.00 41 GLU A N 17
ATOM 20376 C CA . GLU A 1 42 ? -4.635 -7.322 12.963 1.00 0.00 41 GLU A CA 17
ATOM 20377 C C . GLU A 1 42 ? -3.420 -6.378 13.089 1.00 0.00 41 GLU A C 17
ATOM 20378 O O . GLU A 1 42 ? -3.550 -5.170 12.884 1.00 0.00 41 GLU A O 17
ATOM 20390 N N . GLU A 1 43 ? -2.223 -6.894 13.390 1.00 0.00 42 GLU A N 17
ATOM 20391 C CA . GLU A 1 43 ? -1.010 -6.077 13.393 1.00 0.00 42 GLU A CA 17
ATOM 20392 C C . GLU A 1 43 ? -0.396 -5.997 11.991 1.00 0.00 42 GLU A C 17
ATOM 20393 O O . GLU A 1 43 ? -0.009 -4.927 11.529 1.00 0.00 42 GLU A O 17
ATOM 20405 N N . LYS A 1 44 ? -0.370 -7.110 11.258 1.00 0.00 43 LYS A N 17
ATOM 20406 C CA . LYS A 1 44 ? 0.047 -7.167 9.859 1.00 0.00 43 LYS A CA 17
ATOM 20407 C C . LYS A 1 44 ? -0.799 -6.245 8.985 1.00 0.00 43 LYS A C 17
ATOM 20408 O O . LYS A 1 44 ? -0.316 -5.720 7.978 1.00 0.00 43 LYS A O 17
ATOM 20427 N N . PHE A 1 45 ? -2.052 -6.042 9.370 1.00 0.00 44 PHE A N 17
ATOM 20428 C CA . PHE A 1 45 ? -2.975 -5.107 8.758 1.00 0.00 44 PHE A CA 17
ATOM 20429 C C . PHE A 1 45 ? -2.391 -3.699 8.800 1.00 0.00 44 PHE A C 17
ATOM 20430 O O . PHE A 1 45 ? -2.489 -2.990 7.810 1.00 0.00 44 PHE A O 17
ATOM 20447 N N . LYS A 1 46 ? -1.808 -3.273 9.926 1.00 0.00 45 LYS A N 17
ATOM 20448 C CA . LYS A 1 46 ? -1.208 -1.945 10.061 1.00 0.00 45 LYS A CA 17
ATOM 20449 C C . LYS A 1 46 ? -0.035 -1.733 9.111 1.00 0.00 45 LYS A C 17
ATOM 20450 O O . LYS A 1 46 ? 0.158 -0.605 8.667 1.00 0.00 45 LYS A O 17
ATOM 20469 N N . GLU A 1 47 ? 0.665 -2.789 8.692 1.00 0.00 46 GLU A N 17
ATOM 20470 C CA . GLU A 1 47 ? 1.782 -2.734 7.805 1.00 0.00 46 GLU A CA 17
ATOM 20471 C C . GLU A 1 47 ? 1.220 -2.438 6.412 1.00 0.00 46 GLU A C 17
ATOM 20472 O O . GLU A 1 47 ? 1.691 -1.528 5.733 1.00 0.00 46 GLU A O 17
ATOM 20484 N N . ILE A 1 48 ? 0.140 -3.136 6.035 1.00 0.00 47 ILE A N 17
ATOM 20485 C CA . ILE A 1 48 ? -0.646 -2.786 4.855 1.00 0.00 47 ILE A CA 17
ATOM 20486 C C . ILE A 1 48 ? -1.115 -1.345 4.974 1.00 0.00 47 ILE A C 17
ATOM 20487 O O . ILE A 1 48 ? -0.820 -0.576 4.074 1.00 0.00 47 ILE A O 17
ATOM 20503 N N . ALA A 1 49 ? -1.862 -0.984 6.017 1.00 0.00 48 ALA A N 17
ATOM 20504 C CA . ALA A 1 49 ? -2.623 0.253 6.093 1.00 0.00 48 ALA A CA 17
ATOM 20505 C C . ALA A 1 49 ? -1.697 1.467 5.985 1.00 0.00 48 ALA A C 17
ATOM 20506 O O . ALA A 1 49 ? -2.062 2.471 5.377 1.00 0.00 48 ALA A O 17
ATOM 20513 N N . GLU A 1 50 ? -0.489 1.369 6.545 1.00 0.00 49 GLU A N 17
ATOM 20514 C CA . GLU A 1 50 ? 0.471 2.458 6.476 1.00 0.00 49 GLU A CA 17
ATOM 20515 C C . GLU A 1 50 ? 0.948 2.651 5.032 1.00 0.00 49 GLU A C 17
ATOM 20516 O O . GLU A 1 50 ? 1.017 3.786 4.553 1.00 0.00 49 GLU A O 17
ATOM 20528 N N . ALA A 1 51 ? 1.174 1.545 4.313 1.00 0.00 50 ALA A N 17
ATOM 20529 C CA . ALA A 1 51 ? 1.595 1.565 2.920 1.00 0.00 50 ALA A CA 17
ATOM 20530 C C . ALA A 1 51 ? 0.416 1.975 2.035 1.00 0.00 50 ALA A C 17
ATOM 20531 O O . ALA A 1 51 ? 0.603 2.636 1.018 1.00 0.00 50 ALA A O 17
ATOM 20538 N N . TYR A 1 52 ? -0.796 1.594 2.436 1.00 0.00 51 TYR A N 17
ATOM 20539 C CA . TYR A 1 52 ? -2.062 1.794 1.751 1.00 0.00 51 TYR A CA 17
ATOM 20540 C C . TYR A 1 52 ? -2.306 3.285 1.566 1.00 0.00 51 TYR A C 17
ATOM 20541 O O . TYR A 1 52 ? -2.623 3.724 0.462 1.00 0.00 51 TYR A O 17
ATOM 20559 N N . ASP A 1 53 ? -2.132 4.054 2.641 1.00 0.00 52 ASP A N 17
ATOM 20560 C CA . ASP A 1 53 ? -2.336 5.497 2.703 1.00 0.00 52 ASP A CA 17
ATOM 20561 C C . ASP A 1 53 ? -1.542 6.243 1.635 1.00 0.00 52 ASP A C 17
ATOM 20562 O O . ASP A 1 53 ? -2.037 7.181 1.017 1.00 0.00 52 ASP A O 17
ATOM 20571 N N . VAL A 1 54 ? -0.308 5.801 1.394 1.00 0.00 53 VAL A N 17
ATOM 20572 C CA . VAL A 1 54 ? 0.583 6.372 0.393 1.00 0.00 53 VAL A CA 17
ATOM 20573 C C . VAL A 1 54 ? 0.300 5.766 -0.982 1.00 0.00 53 VAL A C 17
ATOM 20574 O O . VAL A 1 54 ? 0.184 6.488 -1.965 1.00 0.00 53 VAL A O 17
ATOM 20587 N N . LEU A 1 55 ? 0.221 4.444 -1.095 1.00 0.00 54 LEU A N 17
ATOM 20588 C CA . LEU A 1 55 ? 0.092 3.725 -2.356 1.00 0.00 54 LEU A CA 17
ATOM 20589 C C . LEU A 1 55 ? -1.249 3.995 -3.031 1.00 0.00 54 LEU A C 17
ATOM 20590 O O . LEU A 1 55 ? -1.316 3.924 -4.254 1.00 0.00 54 LEU A O 17
ATOM 20606 N N . SER A 1 56 ? -2.283 4.400 -2.293 1.00 0.00 55 SER A N 17
ATOM 20607 C CA . SER A 1 56 ? -3.536 4.868 -2.874 1.00 0.00 55 SER A CA 17
ATOM 20608 C C . SER A 1 56 ? -3.533 6.378 -3.173 1.00 0.00 55 SER A C 17
ATOM 20609 O O . SER A 1 56 ? -4.554 6.885 -3.642 1.00 0.00 55 SER A O 17
ATOM 20617 N N . ASP A 1 57 ? -2.444 7.117 -2.937 1.00 0.00 56 ASP A N 17
ATOM 20618 C CA . ASP A 1 57 ? -2.443 8.580 -2.944 1.00 0.00 56 ASP A CA 17
ATOM 20619 C C . ASP A 1 57 ? -1.402 9.180 -3.906 1.00 0.00 56 ASP A C 17
ATOM 20620 O O . ASP A 1 57 ? -0.213 9.250 -3.569 1.00 0.00 56 ASP A O 17
ATOM 20629 N N . PRO A 1 58 ? -1.822 9.684 -5.082 1.00 0.00 57 PRO A N 17
ATOM 20630 C CA . PRO A 1 58 ? -0.959 10.400 -6.019 1.00 0.00 57 PRO A CA 17
ATOM 20631 C C . PRO A 1 58 ? -0.559 11.811 -5.541 1.00 0.00 57 PRO A C 17
ATOM 20632 O O . PRO A 1 58 ? -0.517 12.745 -6.345 1.00 0.00 57 PRO A O 17
ATOM 20643 N N . ARG A 1 59 ? -0.250 12.005 -4.260 1.00 0.00 58 ARG A N 17
ATOM 20644 C CA . ARG A 1 59 ? 0.431 13.193 -3.747 1.00 0.00 58 ARG A CA 17
ATOM 20645 C C . ARG A 1 59 ? 1.573 12.719 -2.876 1.00 0.00 58 ARG A C 17
ATOM 20646 O O . ARG A 1 59 ? 2.728 12.913 -3.243 1.00 0.00 58 ARG A O 17
ATOM 20667 N N . LYS A 1 60 ? 1.310 11.978 -1.798 1.00 0.00 59 LYS A N 17
ATOM 20668 C CA . LYS A 1 60 ? 2.409 11.618 -0.912 1.00 0.00 59 LYS A CA 17
ATOM 20669 C C . LYS A 1 60 ? 3.272 10.553 -1.589 1.00 0.00 59 LYS A C 17
ATOM 20670 O O . LYS A 1 60 ? 4.493 10.580 -1.407 1.00 0.00 59 LYS A O 17
ATOM 20689 N N . ARG A 1 61 ? 2.729 9.690 -2.469 1.00 0.00 60 ARG A N 17
ATOM 20690 C CA . ARG A 1 61 ? 3.571 8.882 -3.322 1.00 0.00 60 ARG A CA 17
ATOM 20691 C C . ARG A 1 61 ? 4.293 9.650 -4.414 1.00 0.00 60 ARG A C 17
ATOM 20692 O O . ARG A 1 61 ? 5.240 9.111 -4.957 1.00 0.00 60 ARG A O 17
ATOM 20713 N N . GLU A 1 62 ? 3.919 10.873 -4.747 1.00 0.00 61 GLU A N 17
ATOM 20714 C CA . GLU A 1 62 ? 4.624 11.651 -5.756 1.00 0.00 61 GLU A CA 17
ATOM 20715 C C . GLU A 1 62 ? 5.990 12.105 -5.222 1.00 0.00 61 GLU A C 17
ATOM 20716 O O . GLU A 1 62 ? 6.957 12.202 -5.978 1.00 0.00 61 GLU A O 17
ATOM 20728 N N . ILE A 1 63 ? 6.100 12.294 -3.905 1.00 0.00 62 ILE A N 17
ATOM 20729 C CA . ILE A 1 63 ? 7.358 12.584 -3.218 1.00 0.00 62 ILE A CA 17
ATOM 20730 C C . ILE A 1 63 ? 8.168 11.285 -3.183 1.00 0.00 62 ILE A C 17
ATOM 20731 O O . ILE A 1 63 ? 9.355 11.266 -3.512 1.00 0.00 62 ILE A O 17
ATOM 20747 N N . PHE A 1 64 ? 7.508 10.187 -2.821 1.00 0.00 63 PHE A N 17
ATOM 20748 C CA . PHE A 1 64 ? 8.082 8.852 -2.795 1.00 0.00 63 PHE A CA 17
ATOM 20749 C C . PHE A 1 64 ? 8.631 8.460 -4.177 1.00 0.00 63 PHE A C 17
ATOM 20750 O O . PHE A 1 64 ? 9.673 7.822 -4.270 1.00 0.00 63 PHE A O 17
ATOM 20767 N N . ASP A 1 65 ? 7.956 8.839 -5.263 1.00 0.00 64 ASP A N 17
ATOM 20768 C CA . ASP A 1 65 ? 8.338 8.502 -6.637 1.00 0.00 64 ASP A CA 17
ATOM 20769 C C . ASP A 1 65 ? 9.664 9.166 -7.015 1.00 0.00 64 ASP A C 17
ATOM 20770 O O . ASP A 1 65 ? 10.437 8.623 -7.808 1.00 0.00 64 ASP A O 17
ATOM 20779 N N . ARG A 1 66 ? 9.946 10.333 -6.428 1.00 0.00 65 ARG A N 17
ATOM 20780 C CA . ARG A 1 66 ? 11.189 11.079 -6.589 1.00 0.00 65 ARG A CA 17
ATOM 20781 C C . ARG A 1 66 ? 12.246 10.397 -5.718 1.00 0.00 65 ARG A C 17
ATOM 20782 O O . ARG A 1 66 ? 13.180 9.784 -6.240 1.00 0.00 65 ARG A O 17
ATOM 20803 N N . TYR A 1 67 ? 12.136 10.497 -4.394 1.00 0.00 66 TYR A N 17
ATOM 20804 C CA . TYR A 1 67 ? 13.245 10.155 -3.498 1.00 0.00 66 TYR A CA 17
ATOM 20805 C C . TYR A 1 67 ? 13.336 8.668 -3.166 1.00 0.00 66 TYR A C 17
ATOM 20806 O O . TYR A 1 67 ? 14.318 8.248 -2.555 1.00 0.00 66 TYR A O 17
ATOM 20824 N N . GLY A 1 68 ? 12.355 7.859 -3.556 1.00 0.00 67 GLY A N 17
ATOM 20825 C CA . GLY A 1 68 ? 12.171 6.540 -2.983 1.00 0.00 67 GLY A CA 17
ATOM 20826 C C . GLY A 1 68 ? 11.557 6.662 -1.591 1.00 0.00 67 GLY A C 17
ATOM 20827 O O . GLY A 1 68 ? 11.154 7.744 -1.151 1.00 0.00 67 GLY A O 17
ATOM 20831 N N . GLU A 1 69 ? 11.480 5.527 -0.899 1.00 0.00 68 GLU A N 17
ATOM 20832 C CA . GLU A 1 69 ? 10.914 5.418 0.439 1.00 0.00 68 GLU A CA 17
ATOM 20833 C C . GLU A 1 69 ? 11.605 6.391 1.391 1.00 0.00 68 GLU A C 17
ATOM 20834 O O . GLU A 1 69 ? 10.954 7.062 2.190 1.00 0.00 68 GLU A O 17
ATOM 20846 N N . GLU A 1 70 ? 12.925 6.498 1.284 1.00 0.00 69 GLU A N 17
ATOM 20847 C CA . GLU A 1 70 ? 13.769 7.279 2.175 1.00 0.00 69 GLU A CA 17
ATOM 20848 C C . GLU A 1 70 ? 13.605 8.799 1.996 1.00 0.00 69 GLU A C 17
ATOM 20849 O O . GLU A 1 70 ? 14.268 9.569 2.690 1.00 0.00 69 GLU A O 17
ATOM 20861 N N . GLY A 1 71 ? 12.696 9.266 1.133 1.00 0.00 70 GLY A N 17
ATOM 20862 C CA . GLY A 1 71 ? 12.264 10.660 1.099 1.00 0.00 70 GLY A CA 17
ATOM 20863 C C . GLY A 1 71 ? 10.806 10.868 1.477 1.00 0.00 70 GLY A C 17
ATOM 20864 O O . GLY A 1 71 ? 10.252 11.922 1.157 1.00 0.00 70 GLY A O 17
ATOM 20868 N N . LEU A 1 72 ? 10.155 9.894 2.119 1.00 0.00 71 LEU A N 17
ATOM 20869 C CA . LEU A 1 72 ? 8.734 9.996 2.419 1.00 0.00 71 LEU A CA 17
ATOM 20870 C C . LEU A 1 72 ? 8.522 11.170 3.366 1.00 0.00 71 LEU A C 17
ATOM 20871 O O . LEU A 1 72 ? 9.192 11.291 4.394 1.00 0.00 71 LEU A O 17
ATOM 20887 N N . LYS A 1 73 ? 7.552 12.016 3.021 1.00 0.00 72 LYS A N 17
ATOM 20888 C CA . LYS A 1 73 ? 7.130 13.157 3.812 1.00 0.00 72 LYS A CA 17
ATOM 20889 C C . LYS A 1 73 ? 6.329 12.649 5.009 1.00 0.00 72 LYS A C 17
ATOM 20890 O O . LYS A 1 73 ? 5.100 12.724 5.024 1.00 0.00 72 LYS A O 17
ATOM 20909 N N . GLY A 1 74 ? 7.037 12.117 6.002 1.00 0.00 73 GLY A N 17
ATOM 20910 C CA . GLY A 1 74 ? 6.490 11.676 7.270 1.00 0.00 73 GLY A CA 17
ATOM 20911 C C . GLY A 1 74 ? 5.720 12.835 7.884 1.00 0.00 73 GLY A C 17
ATOM 20912 O O . GLY A 1 74 ? 6.294 13.897 8.127 1.00 0.00 73 GLY A O 17
ATOM 20916 N N . SER A 1 75 ? 4.415 12.679 8.070 1.00 0.00 74 SER A N 17
ATOM 20917 C CA . SER A 1 75 ? 3.522 13.725 8.553 1.00 0.00 74 SER A CA 17
ATOM 20918 C C . SER A 1 75 ? 2.524 13.105 9.529 1.00 0.00 74 SER A C 17
ATOM 20919 O O . SER A 1 75 ? 2.308 11.890 9.498 1.00 0.00 74 SER A O 17
ATOM 20927 N N . GLY A 1 76 ? 1.894 13.933 10.361 1.00 0.00 75 GLY A N 17
ATOM 20928 C CA . GLY A 1 76 ? 0.640 13.590 11.015 1.00 0.00 75 GLY A CA 17
ATOM 20929 C C . GLY A 1 76 ? -0.474 14.139 10.138 1.00 0.00 75 GLY A C 17
ATOM 20930 O O . GLY A 1 76 ? -0.303 15.190 9.514 1.00 0.00 75 GLY A O 17
ATOM 20934 N N . CYS A 1 77 ? -1.590 13.426 10.071 1.00 0.00 76 CYS A N 17
ATOM 20935 C CA . CYS A 1 77 ? -2.807 13.791 9.367 1.00 0.00 76 CYS A CA 17
ATOM 20936 C C . CYS A 1 77 ? -3.972 13.208 10.149 1.00 0.00 76 CYS A C 17
ATOM 20937 O O . CYS A 1 77 ? -5.100 13.707 9.982 1.00 0.00 76 CYS A O 17
ATOM 20945 N N . MET A 1 1 ? 15.662 -0.225 0.912 1.00 0.00 0 MET A N 18
ATOM 20946 C CA . MET A 1 1 ? 14.313 0.101 1.392 1.00 0.00 0 MET A CA 18
ATOM 20947 C C . MET A 1 1 ? 14.145 -0.413 2.814 1.00 0.00 0 MET A C 18
ATOM 20948 O O . MET A 1 1 ? 13.908 -1.603 3.018 1.00 0.00 0 MET A O 18
ATOM 20962 N N . GLY A 1 2 ? 14.242 0.461 3.821 1.00 0.00 1 GLY A N 18
ATOM 20963 C CA . GLY A 1 2 ? 13.936 0.054 5.189 1.00 0.00 1 GLY A CA 18
ATOM 20964 C C . GLY A 1 2 ? 12.457 -0.313 5.314 1.00 0.00 1 GLY A C 18
ATOM 20965 O O . GLY A 1 2 ? 12.081 -1.187 6.097 1.00 0.00 1 GLY A O 18
ATOM 20969 N N . LYS A 1 3 ? 11.602 0.297 4.495 1.00 0.00 2 LYS A N 18
ATOM 20970 C CA . LYS A 1 3 ? 10.176 0.036 4.412 1.00 0.00 2 LYS A CA 18
ATOM 20971 C C . LYS A 1 3 ? 9.822 0.207 2.949 1.00 0.00 2 LYS A C 18
ATOM 20972 O O . LYS A 1 3 ? 10.390 1.067 2.274 1.00 0.00 2 LYS A O 18
ATOM 20991 N N . ASP A 1 4 ? 8.905 -0.610 2.458 1.00 0.00 3 ASP A N 18
ATOM 20992 C CA . ASP A 1 4 ? 8.368 -0.515 1.122 1.00 0.00 3 ASP A CA 18
ATOM 20993 C C . ASP A 1 4 ? 6.852 -0.430 1.218 1.00 0.00 3 ASP A C 18
ATOM 20994 O O . ASP A 1 4 ? 6.264 -0.697 2.270 1.00 0.00 3 ASP A O 18
ATOM 21003 N N . TYR A 1 5 ? 6.234 -0.027 0.112 1.00 0.00 4 TYR A N 18
ATOM 21004 C CA . TYR A 1 5 ? 4.823 0.312 0.063 1.00 0.00 4 TYR A CA 18
ATOM 21005 C C . TYR A 1 5 ? 4.148 -0.544 -1.006 1.00 0.00 4 TYR A C 18
ATOM 21006 O O . TYR A 1 5 ? 3.146 -1.195 -0.715 1.00 0.00 4 TYR A O 18
ATOM 21024 N N . TYR A 1 6 ? 4.705 -0.601 -2.223 1.00 0.00 5 TYR A N 18
ATOM 21025 C CA . TYR A 1 6 ? 4.164 -1.414 -3.301 1.00 0.00 5 TYR A CA 18
ATOM 21026 C C . TYR A 1 6 ? 4.029 -2.875 -2.866 1.00 0.00 5 TYR A C 18
ATOM 21027 O O . TYR A 1 6 ? 2.930 -3.433 -2.913 1.00 0.00 5 TYR A O 18
ATOM 21045 N N . GLN A 1 7 ? 5.123 -3.507 -2.442 1.00 0.00 6 GLN A N 18
ATOM 21046 C CA . GLN A 1 7 ? 5.115 -4.930 -2.148 1.00 0.00 6 GLN A CA 18
ATOM 21047 C C . GLN A 1 7 ? 4.353 -5.202 -0.848 1.00 0.00 6 GLN A C 18
ATOM 21048 O O . GLN A 1 7 ? 3.786 -6.285 -0.696 1.00 0.00 6 GLN A O 18
ATOM 21062 N N . THR A 1 8 ? 4.230 -4.225 0.049 1.00 0.00 7 THR A N 18
ATOM 21063 C CA . THR A 1 8 ? 3.367 -4.299 1.225 1.00 0.00 7 THR A CA 18
ATOM 21064 C C . THR A 1 8 ? 1.884 -4.464 0.845 1.00 0.00 7 THR A C 18
ATOM 21065 O O . THR A 1 8 ? 1.127 -5.100 1.589 1.00 0.00 7 THR A O 18
ATOM 21076 N N . LEU A 1 9 ? 1.474 -4.017 -0.347 1.00 0.00 8 LEU A N 18
ATOM 21077 C CA . LEU A 1 9 ? 0.154 -4.289 -0.933 1.00 0.00 8 LEU A CA 18
ATOM 21078 C C . LEU A 1 9 ? 0.176 -5.504 -1.886 1.00 0.00 8 LEU A C 18
ATOM 21079 O O . LEU A 1 9 ? -0.874 -5.948 -2.355 1.00 0.00 8 LEU A O 18
ATOM 21095 N N . GLY A 1 10 ? 1.354 -6.080 -2.138 1.00 0.00 9 GLY A N 18
ATOM 21096 C CA . GLY A 1 10 ? 1.570 -7.277 -2.945 1.00 0.00 9 GLY A CA 18
ATOM 21097 C C . GLY A 1 10 ? 2.098 -6.976 -4.349 1.00 0.00 9 GLY A C 18
ATOM 21098 O O . GLY A 1 10 ? 2.097 -7.872 -5.192 1.00 0.00 9 GLY A O 18
ATOM 21102 N N . LEU A 1 11 ? 2.510 -5.740 -4.641 1.00 0.00 10 LEU A N 18
ATOM 21103 C CA . LEU A 1 11 ? 2.819 -5.271 -5.993 1.00 0.00 10 LEU A CA 18
ATOM 21104 C C . LEU A 1 11 ? 4.320 -5.213 -6.252 1.00 0.00 10 LEU A C 18
ATOM 21105 O O . LEU A 1 11 ? 5.126 -5.198 -5.323 1.00 0.00 10 LEU A O 18
ATOM 21121 N N . ALA A 1 12 ? 4.682 -5.108 -7.528 1.00 0.00 11 ALA A N 18
ATOM 21122 C CA . ALA A 1 12 ? 6.022 -4.760 -7.958 1.00 0.00 11 ALA A CA 18
ATOM 21123 C C . ALA A 1 12 ? 6.237 -3.253 -7.855 1.00 0.00 11 ALA A C 18
ATOM 21124 O O . ALA A 1 12 ? 5.310 -2.454 -8.005 1.00 0.00 11 ALA A O 18
ATOM 21131 N N . ARG A 1 13 ? 7.500 -2.863 -7.717 1.00 0.00 12 ARG A N 18
ATOM 21132 C CA . ARG A 1 13 ? 7.956 -1.523 -8.045 1.00 0.00 12 ARG A CA 18
ATOM 21133 C C . ARG A 1 13 ? 7.837 -1.450 -9.564 1.00 0.00 12 ARG A C 18
ATOM 21134 O O . ARG A 1 13 ? 8.322 -2.356 -10.247 1.00 0.00 12 ARG A O 18
ATOM 21155 N N . GLY A 1 14 ? 7.175 -0.430 -10.098 1.00 0.00 13 GLY A N 18
ATOM 21156 C CA . GLY A 1 14 ? 6.814 -0.374 -11.508 1.00 0.00 13 GLY A CA 18
ATOM 21157 C C . GLY A 1 14 ? 5.397 -0.885 -11.773 1.00 0.00 13 GLY A C 18
ATOM 21158 O O . GLY A 1 14 ? 5.027 -1.043 -12.936 1.00 0.00 13 GLY A O 18
ATOM 21162 N N . ALA A 1 15 ? 4.594 -1.165 -10.739 1.00 0.00 14 ALA A N 18
ATOM 21163 C CA . ALA A 1 15 ? 3.140 -1.221 -10.869 1.00 0.00 14 ALA A CA 18
ATOM 21164 C C . ALA A 1 15 ? 2.597 0.177 -11.218 1.00 0.00 14 ALA A C 18
ATOM 21165 O O . ALA A 1 15 ? 3.358 1.132 -11.396 1.00 0.00 14 ALA A O 18
ATOM 21172 N N . SER A 1 16 ? 1.278 0.297 -11.349 1.00 0.00 15 SER A N 18
ATOM 21173 C CA . SER A 1 16 ? 0.576 1.536 -11.672 1.00 0.00 15 SER A CA 18
ATOM 21174 C C . SER A 1 16 ? -0.638 1.681 -10.759 1.00 0.00 15 SER A C 18
ATOM 21175 O O . SER A 1 16 ? -0.976 0.750 -10.023 1.00 0.00 15 SER A O 18
ATOM 21183 N N . ASP A 1 17 ? -1.311 2.833 -10.780 1.00 0.00 16 ASP A N 18
ATOM 21184 C CA . ASP A 1 17 ? -2.363 3.121 -9.807 1.00 0.00 16 ASP A CA 18
ATOM 21185 C C . ASP A 1 17 ? -3.606 2.249 -10.025 1.00 0.00 16 ASP A C 18
ATOM 21186 O O . ASP A 1 17 ? -4.293 1.865 -9.077 1.00 0.00 16 ASP A O 18
ATOM 21195 N N . GLU A 1 18 ? -3.852 1.817 -11.263 1.00 0.00 17 GLU A N 18
ATOM 21196 C CA . GLU A 1 18 ? -4.937 0.888 -11.564 1.00 0.00 17 GLU A CA 18
ATOM 21197 C C . GLU A 1 18 ? -4.574 -0.523 -11.132 1.00 0.00 17 GLU A C 18
ATOM 21198 O O . GLU A 1 18 ? -5.462 -1.363 -11.074 1.00 0.00 17 GLU A O 18
ATOM 21210 N N . GLU A 1 19 ? -3.318 -0.775 -10.758 1.00 0.00 18 GLU A N 18
ATOM 21211 C CA . GLU A 1 19 ? -2.887 -1.989 -10.098 1.00 0.00 18 GLU A CA 18
ATOM 21212 C C . GLU A 1 19 ? -2.906 -1.799 -8.581 1.00 0.00 18 GLU A C 18
ATOM 21213 O O . GLU A 1 19 ? -3.253 -2.736 -7.866 1.00 0.00 18 GLU A O 18
ATOM 21225 N N . ILE A 1 20 ? -2.601 -0.590 -8.092 1.00 0.00 19 ILE A N 18
ATOM 21226 C CA . ILE A 1 20 ? -2.729 -0.213 -6.684 1.00 0.00 19 ILE A CA 18
ATOM 21227 C C . ILE A 1 20 ? -4.156 -0.512 -6.248 1.00 0.00 19 ILE A C 18
ATOM 21228 O O . ILE A 1 20 ? -4.367 -1.365 -5.388 1.00 0.00 19 ILE A O 18
ATOM 21244 N N . LYS A 1 21 ? -5.136 0.168 -6.850 1.00 0.00 20 LYS A N 18
ATOM 21245 C CA . LYS A 1 21 ? -6.552 0.003 -6.530 1.00 0.00 20 LYS A CA 18
ATOM 21246 C C . LYS A 1 21 ? -6.987 -1.458 -6.679 1.00 0.00 20 LYS A C 18
ATOM 21247 O O . LYS A 1 21 ? -7.793 -1.942 -5.884 1.00 0.00 20 LYS A O 18
ATOM 21266 N N . ARG A 1 22 ? -6.427 -2.189 -7.643 1.00 0.00 21 ARG A N 18
ATOM 21267 C CA . ARG A 1 22 ? -6.710 -3.607 -7.853 1.00 0.00 21 ARG A CA 18
ATOM 21268 C C . ARG A 1 22 ? -6.219 -4.443 -6.670 1.00 0.00 21 ARG A C 18
ATOM 21269 O O . ARG A 1 22 ? -6.937 -5.336 -6.218 1.00 0.00 21 ARG A O 18
ATOM 21290 N N . ALA A 1 23 ? -5.002 -4.190 -6.185 1.00 0.00 22 ALA A N 18
ATOM 21291 C CA . ALA A 1 23 ? -4.393 -4.902 -5.071 1.00 0.00 22 ALA A CA 18
ATOM 21292 C C . ALA A 1 23 ? -5.016 -4.506 -3.729 1.00 0.00 22 ALA A C 18
ATOM 21293 O O . ALA A 1 23 ? -5.123 -5.350 -2.847 1.00 0.00 22 ALA A O 18
ATOM 21300 N N . TYR A 1 24 ? -5.473 -3.262 -3.584 1.00 0.00 23 TYR A N 18
ATOM 21301 C CA . TYR A 1 24 ? -6.126 -2.668 -2.429 1.00 0.00 23 TYR A CA 18
ATOM 21302 C C . TYR A 1 24 ? -7.181 -3.618 -1.853 1.00 0.00 23 TYR A C 18
ATOM 21303 O O . TYR A 1 24 ? -7.001 -4.196 -0.782 1.00 0.00 23 TYR A O 18
ATOM 21321 N N . ARG A 1 25 ? -8.245 -3.852 -2.624 1.00 0.00 24 ARG A N 18
ATOM 21322 C CA . ARG A 1 25 ? -9.314 -4.799 -2.330 1.00 0.00 24 ARG A CA 18
ATOM 21323 C C . ARG A 1 25 ? -8.768 -6.193 -2.053 1.00 0.00 24 ARG A C 18
ATOM 21324 O O . ARG A 1 25 ? -9.205 -6.839 -1.104 1.00 0.00 24 ARG A O 18
ATOM 21345 N N . ARG A 1 26 ? -7.820 -6.668 -2.867 1.00 0.00 25 ARG A N 18
ATOM 21346 C CA . ARG A 1 26 ? -7.295 -8.024 -2.749 1.00 0.00 25 ARG A CA 18
ATOM 21347 C C . ARG A 1 26 ? -6.634 -8.238 -1.398 1.00 0.00 25 ARG A C 18
ATOM 21348 O O . ARG A 1 26 ? -6.769 -9.334 -0.856 1.00 0.00 25 ARG A O 18
ATOM 21369 N N . GLN A 1 27 ? -5.884 -7.263 -0.887 1.00 0.00 26 GLN A N 18
ATOM 21370 C CA . GLN A 1 27 ? -5.216 -7.336 0.382 1.00 0.00 26 GLN A CA 18
ATOM 21371 C C . GLN A 1 27 ? -6.222 -7.115 1.502 1.00 0.00 26 GLN A C 18
ATOM 21372 O O . GLN A 1 27 ? -6.314 -7.945 2.398 1.00 0.00 26 GLN A O 18
ATOM 21386 N N . ALA A 1 28 ? -6.974 -6.014 1.485 1.00 0.00 27 ALA A N 18
ATOM 21387 C CA . ALA A 1 28 ? -7.819 -5.655 2.613 1.00 0.00 27 ALA A CA 18
ATOM 21388 C C . ALA A 1 28 ? -8.868 -6.734 2.878 1.00 0.00 27 ALA A C 18
ATOM 21389 O O . ALA A 1 28 ? -9.072 -7.124 4.023 1.00 0.00 27 ALA A O 18
ATOM 21396 N N . LEU A 1 29 ? -9.496 -7.282 1.833 1.00 0.00 28 LEU A N 18
ATOM 21397 C CA . LEU A 1 29 ? -10.500 -8.336 1.976 1.00 0.00 28 LEU A CA 18
ATOM 21398 C C . LEU A 1 29 ? -9.907 -9.665 2.482 1.00 0.00 28 LEU A C 18
ATOM 21399 O O . LEU A 1 29 ? -10.656 -10.600 2.760 1.00 0.00 28 LEU A O 18
ATOM 21415 N N . ARG A 1 30 ? -8.582 -9.768 2.624 1.00 0.00 29 ARG A N 18
ATOM 21416 C CA . ARG A 1 30 ? -7.865 -10.907 3.180 1.00 0.00 29 ARG A CA 18
ATOM 21417 C C . ARG A 1 30 ? -7.621 -10.765 4.693 1.00 0.00 29 ARG A C 18
ATOM 21418 O O . ARG A 1 30 ? -7.302 -11.766 5.343 1.00 0.00 29 ARG A O 18
ATOM 21439 N N . TYR A 1 31 ? -7.757 -9.558 5.255 1.00 0.00 30 TYR A N 18
ATOM 21440 C CA . TYR A 1 31 ? -7.326 -9.181 6.596 1.00 0.00 30 TYR A CA 18
ATOM 21441 C C . TYR A 1 31 ? -8.343 -8.255 7.296 1.00 0.00 30 TYR A C 18
ATOM 21442 O O . TYR A 1 31 ? -8.129 -7.878 8.444 1.00 0.00 30 TYR A O 18
ATOM 21460 N N . HIS A 1 32 ? -9.489 -7.980 6.674 1.00 0.00 31 HIS A N 18
ATOM 21461 C CA . HIS A 1 32 ? -10.558 -7.095 7.121 1.00 0.00 31 HIS A CA 18
ATOM 21462 C C . HIS A 1 32 ? -11.074 -7.522 8.514 1.00 0.00 31 HIS A C 18
ATOM 21463 O O . HIS A 1 32 ? -11.319 -8.716 8.729 1.00 0.00 31 HIS A O 18
ATOM 21477 N N . PRO A 1 33 ? -11.390 -6.578 9.421 1.00 0.00 32 PRO A N 18
ATOM 21478 C CA . PRO A 1 33 ? -12.141 -6.850 10.653 1.00 0.00 32 PRO A CA 18
ATOM 21479 C C . PRO A 1 33 ? -13.393 -7.701 10.405 1.00 0.00 32 PRO A C 18
ATOM 21480 O O . PRO A 1 33 ? -13.748 -8.567 11.204 1.00 0.00 32 PRO A O 18
ATOM 21491 N N . ASP A 1 34 ? -14.031 -7.469 9.256 1.00 0.00 33 ASP A N 18
ATOM 21492 C CA . ASP A 1 34 ? -15.371 -7.938 8.929 1.00 0.00 33 ASP A CA 18
ATOM 21493 C C . ASP A 1 34 ? -15.369 -9.371 8.393 1.00 0.00 33 ASP A C 18
ATOM 21494 O O . ASP A 1 34 ? -16.433 -9.976 8.291 1.00 0.00 33 ASP A O 18
ATOM 21503 N N . LYS A 1 35 ? -14.211 -9.919 7.992 1.00 0.00 34 LYS A N 18
ATOM 21504 C CA . LYS A 1 35 ? -14.180 -11.110 7.131 1.00 0.00 34 LYS A CA 18
ATOM 21505 C C . LYS A 1 35 ? -13.369 -12.239 7.765 1.00 0.00 34 LYS A C 18
ATOM 21506 O O . LYS A 1 35 ? -13.653 -13.415 7.529 1.00 0.00 34 LYS A O 18
ATOM 21525 N N . ASN A 1 36 ? -12.355 -11.904 8.553 1.00 0.00 35 ASN A N 18
ATOM 21526 C CA . ASN A 1 36 ? -11.375 -12.837 9.098 1.00 0.00 35 ASN A CA 18
ATOM 21527 C C . ASN A 1 36 ? -11.163 -12.509 10.582 1.00 0.00 35 ASN A C 18
ATOM 21528 O O . ASN A 1 36 ? -10.309 -13.118 11.216 1.00 0.00 35 ASN A O 18
ATOM 21539 N N . LYS A 1 37 ? -11.945 -11.577 11.149 1.00 0.00 36 LYS A N 18
ATOM 21540 C CA . LYS A 1 37 ? -11.850 -11.076 12.514 1.00 0.00 36 LYS A CA 18
ATOM 21541 C C . LYS A 1 37 ? -10.469 -10.523 12.878 1.00 0.00 36 LYS A C 18
ATOM 21542 O O . LYS A 1 37 ? -10.147 -10.509 14.064 1.00 0.00 36 LYS A O 18
ATOM 21561 N N . GLU A 1 38 ? -9.679 -10.051 11.904 1.00 0.00 37 GLU A N 18
ATOM 21562 C CA . GLU A 1 38 ? -8.379 -9.428 12.044 1.00 0.00 37 GLU A CA 18
ATOM 21563 C C . GLU A 1 38 ? -7.579 -10.042 13.216 1.00 0.00 37 GLU A C 18
ATOM 21564 O O . GLU A 1 38 ? -7.537 -9.465 14.306 1.00 0.00 37 GLU A O 18
ATOM 21576 N N . PRO A 1 39 ? -7.029 -11.259 13.028 1.00 0.00 38 PRO A N 18
ATOM 21577 C CA . PRO A 1 39 ? -6.362 -12.055 14.061 1.00 0.00 38 PRO A CA 18
ATOM 21578 C C . PRO A 1 39 ? -4.993 -11.447 14.399 1.00 0.00 38 PRO A C 18
ATOM 21579 O O . PRO A 1 39 ? -4.801 -10.234 14.368 1.00 0.00 38 PRO A O 18
ATOM 21590 N N . GLY A 1 40 ? -3.985 -12.278 14.645 1.00 0.00 39 GLY A N 18
ATOM 21591 C CA . GLY A 1 40 ? -2.576 -11.891 14.648 1.00 0.00 39 GLY A CA 18
ATOM 21592 C C . GLY A 1 40 ? -2.127 -11.183 13.360 1.00 0.00 39 GLY A C 18
ATOM 21593 O O . GLY A 1 40 ? -1.003 -10.686 13.293 1.00 0.00 39 GLY A O 18
ATOM 21597 N N . ALA A 1 41 ? -2.990 -11.111 12.340 1.00 0.00 40 ALA A N 18
ATOM 21598 C CA . ALA A 1 41 ? -2.893 -10.202 11.213 1.00 0.00 40 ALA A CA 18
ATOM 21599 C C . ALA A 1 41 ? -2.941 -8.727 11.622 1.00 0.00 40 ALA A C 18
ATOM 21600 O O . ALA A 1 41 ? -2.706 -7.915 10.743 1.00 0.00 40 ALA A O 18
ATOM 21607 N N . GLU A 1 42 ? -3.263 -8.351 12.862 1.00 0.00 41 GLU A N 18
ATOM 21608 C CA . GLU A 1 42 ? -3.540 -6.962 13.231 1.00 0.00 41 GLU A CA 18
ATOM 21609 C C . GLU A 1 42 ? -2.369 -6.041 12.873 1.00 0.00 41 GLU A C 18
ATOM 21610 O O . GLU A 1 42 ? -2.560 -5.028 12.200 1.00 0.00 41 GLU A O 18
ATOM 21622 N N . GLU A 1 43 ? -1.145 -6.445 13.217 1.00 0.00 42 GLU A N 18
ATOM 21623 C CA . GLU A 1 43 ? 0.067 -5.701 12.878 1.00 0.00 42 GLU A CA 18
ATOM 21624 C C . GLU A 1 43 ? 0.176 -5.559 11.361 1.00 0.00 42 GLU A C 18
ATOM 21625 O O . GLU A 1 43 ? 0.434 -4.476 10.838 1.00 0.00 42 GLU A O 18
ATOM 21637 N N . LYS A 1 44 ? -0.054 -6.675 10.666 1.00 0.00 43 LYS A N 18
ATOM 21638 C CA . LYS A 1 44 ? 0.013 -6.849 9.233 1.00 0.00 43 LYS A CA 18
ATOM 21639 C C . LYS A 1 44 ? -1.001 -5.968 8.511 1.00 0.00 43 LYS A C 18
ATOM 21640 O O . LYS A 1 44 ? -0.655 -5.398 7.480 1.00 0.00 43 LYS A O 18
ATOM 21659 N N . PHE A 1 45 ? -2.223 -5.861 9.028 1.00 0.00 44 PHE A N 18
ATOM 21660 C CA . PHE A 1 45 ? -3.301 -5.042 8.496 1.00 0.00 44 PHE A CA 18
ATOM 21661 C C . PHE A 1 45 ? -2.956 -3.571 8.669 1.00 0.00 44 PHE A C 18
ATOM 21662 O O . PHE A 1 45 ? -3.093 -2.810 7.717 1.00 0.00 44 PHE A O 18
ATOM 21679 N N . LYS A 1 46 ? -2.445 -3.175 9.838 1.00 0.00 45 LYS A N 18
ATOM 21680 C CA . LYS A 1 46 ? -1.973 -1.811 10.055 1.00 0.00 45 LYS A CA 18
ATOM 21681 C C . LYS A 1 46 ? -0.797 -1.501 9.117 1.00 0.00 45 LYS A C 18
ATOM 21682 O O . LYS A 1 46 ? -0.679 -0.378 8.637 1.00 0.00 45 LYS A O 18
ATOM 21701 N N . GLU A 1 47 ? 0.018 -2.497 8.762 1.00 0.00 46 GLU A N 18
ATOM 21702 C CA . GLU A 1 47 ? 1.157 -2.317 7.870 1.00 0.00 46 GLU A CA 18
ATOM 21703 C C . GLU A 1 47 ? 0.630 -2.135 6.440 1.00 0.00 46 GLU A C 18
ATOM 21704 O O . GLU A 1 47 ? 1.059 -1.222 5.735 1.00 0.00 46 GLU A O 18
ATOM 21716 N N . ILE A 1 48 ? -0.374 -2.930 6.041 1.00 0.00 47 ILE A N 18
ATOM 21717 C CA . ILE A 1 48 ? -1.106 -2.718 4.798 1.00 0.00 47 ILE A CA 18
ATOM 21718 C C . ILE A 1 48 ? -1.635 -1.293 4.803 1.00 0.00 47 ILE A C 18
ATOM 21719 O O . ILE A 1 48 ? -1.380 -0.600 3.831 1.00 0.00 47 ILE A O 18
ATOM 21735 N N . ALA A 1 49 ? -2.316 -0.846 5.865 1.00 0.00 48 ALA A N 18
ATOM 21736 C CA . ALA A 1 49 ? -2.931 0.471 5.977 1.00 0.00 48 ALA A CA 18
ATOM 21737 C C . ALA A 1 49 ? -1.907 1.601 5.837 1.00 0.00 48 ALA A C 18
ATOM 21738 O O . ALA A 1 49 ? -2.251 2.695 5.375 1.00 0.00 48 ALA A O 18
ATOM 21745 N N . GLU A 1 50 ? -0.659 1.365 6.232 1.00 0.00 49 GLU A N 18
ATOM 21746 C CA . GLU A 1 50 ? 0.420 2.333 6.106 1.00 0.00 49 GLU A CA 18
ATOM 21747 C C . GLU A 1 50 ? 0.836 2.473 4.643 1.00 0.00 49 GLU A C 18
ATOM 21748 O O . GLU A 1 50 ? 1.068 3.586 4.170 1.00 0.00 49 GLU A O 18
ATOM 21760 N N . ALA A 1 51 ? 0.820 1.367 3.893 1.00 0.00 50 ALA A N 18
ATOM 21761 C CA . ALA A 1 51 ? 1.029 1.422 2.458 1.00 0.00 50 ALA A CA 18
ATOM 21762 C C . ALA A 1 51 ? -0.207 1.996 1.764 1.00 0.00 50 ALA A C 18
ATOM 21763 O O . ALA A 1 51 ? -0.090 2.799 0.842 1.00 0.00 50 ALA A O 18
ATOM 21770 N N . TYR A 1 52 ? -1.391 1.605 2.223 1.00 0.00 51 TYR A N 18
ATOM 21771 C CA . TYR A 1 52 ? -2.702 1.883 1.656 1.00 0.00 51 TYR A CA 18
ATOM 21772 C C . TYR A 1 52 ? -2.885 3.391 1.505 1.00 0.00 51 TYR A C 18
ATOM 21773 O O . TYR A 1 52 ? -3.354 3.840 0.459 1.00 0.00 51 TYR A O 18
ATOM 21791 N N . ASP A 1 53 ? -2.500 4.162 2.529 1.00 0.00 52 ASP A N 18
ATOM 21792 C CA . ASP A 1 53 ? -2.634 5.614 2.533 1.00 0.00 52 ASP A CA 18
ATOM 21793 C C . ASP A 1 53 ? -1.805 6.214 1.405 1.00 0.00 52 ASP A C 18
ATOM 21794 O O . ASP A 1 53 ? -2.378 6.784 0.480 1.00 0.00 52 ASP A O 18
ATOM 21803 N N . VAL A 1 54 ? -0.490 5.976 1.400 1.00 0.00 53 VAL A N 18
ATOM 21804 C CA . VAL A 1 54 ? 0.434 6.603 0.455 1.00 0.00 53 VAL A CA 18
ATOM 21805 C C . VAL A 1 54 ? 0.093 6.181 -0.956 1.00 0.00 53 VAL A C 18
ATOM 21806 O O . VAL A 1 54 ? 0.114 6.992 -1.882 1.00 0.00 53 VAL A O 18
ATOM 21819 N N . LEU A 1 55 ? -0.203 4.898 -1.144 1.00 0.00 54 LEU A N 18
ATOM 21820 C CA . LEU A 1 55 ? -0.535 4.398 -2.446 1.00 0.00 54 LEU A CA 18
ATOM 21821 C C . LEU A 1 55 ? -1.838 5.041 -2.962 1.00 0.00 54 LEU A C 18
ATOM 21822 O O . LEU A 1 55 ? -2.080 5.017 -4.168 1.00 0.00 54 LEU A O 18
ATOM 21838 N N . SER A 1 56 ? -2.632 5.689 -2.103 1.00 0.00 55 SER A N 18
ATOM 21839 C CA . SER A 1 56 ? -3.814 6.462 -2.455 1.00 0.00 55 SER A CA 18
ATOM 21840 C C . SER A 1 56 ? -3.628 7.980 -2.300 1.00 0.00 55 SER A C 18
ATOM 21841 O O . SER A 1 56 ? -4.583 8.724 -2.541 1.00 0.00 55 SER A O 18
ATOM 21849 N N . ASP A 1 57 ? -2.441 8.480 -1.951 1.00 0.00 56 ASP A N 18
ATOM 21850 C CA . ASP A 1 57 ? -2.142 9.905 -1.976 1.00 0.00 56 ASP A CA 18
ATOM 21851 C C . ASP A 1 57 ? -0.984 10.106 -2.947 1.00 0.00 56 ASP A C 18
ATOM 21852 O O . ASP A 1 57 ? 0.179 9.974 -2.553 1.00 0.00 56 ASP A O 18
ATOM 21861 N N . PRO A 1 58 ? -1.255 10.445 -4.216 1.00 0.00 57 PRO A N 18
ATOM 21862 C CA . PRO A 1 58 ? -0.201 10.598 -5.197 1.00 0.00 57 PRO A CA 18
ATOM 21863 C C . PRO A 1 58 ? 0.738 11.760 -4.870 1.00 0.00 57 PRO A C 18
ATOM 21864 O O . PRO A 1 58 ? 1.825 11.803 -5.438 1.00 0.00 57 PRO A O 18
ATOM 21875 N N . ARG A 1 59 ? 0.384 12.678 -3.957 1.00 0.00 58 ARG A N 18
ATOM 21876 C CA . ARG A 1 59 ? 1.331 13.685 -3.484 1.00 0.00 58 ARG A CA 18
ATOM 21877 C C . ARG A 1 59 ? 2.269 13.108 -2.430 1.00 0.00 58 ARG A C 18
ATOM 21878 O O . ARG A 1 59 ? 3.441 13.484 -2.416 1.00 0.00 58 ARG A O 18
ATOM 21899 N N . LYS A 1 60 ? 1.846 12.141 -1.611 1.00 0.00 59 LYS A N 18
ATOM 21900 C CA . LYS A 1 60 ? 2.783 11.532 -0.663 1.00 0.00 59 LYS A CA 18
ATOM 21901 C C . LYS A 1 60 ? 3.689 10.631 -1.496 1.00 0.00 59 LYS A C 18
ATOM 21902 O O . LYS A 1 60 ? 4.914 10.629 -1.356 1.00 0.00 59 LYS A O 18
ATOM 21921 N N . ARG A 1 61 ? 3.078 9.891 -2.423 1.00 0.00 60 ARG A N 18
ATOM 21922 C CA . ARG A 1 61 ? 3.757 9.104 -3.428 1.00 0.00 60 ARG A CA 18
ATOM 21923 C C . ARG A 1 61 ? 4.604 9.948 -4.368 1.00 0.00 60 ARG A C 18
ATOM 21924 O O . ARG A 1 61 ? 5.450 9.367 -5.016 1.00 0.00 60 ARG A O 18
ATOM 21945 N N . GLU A 1 62 ? 4.470 11.269 -4.446 1.00 0.00 61 GLU A N 18
ATOM 21946 C CA . GLU A 1 62 ? 5.289 12.109 -5.323 1.00 0.00 61 GLU A CA 18
ATOM 21947 C C . GLU A 1 62 ? 6.768 12.055 -4.933 1.00 0.00 61 GLU A C 18
ATOM 21948 O O . GLU A 1 62 ? 7.649 12.321 -5.750 1.00 0.00 61 GLU A O 18
ATOM 21960 N N . ILE A 1 63 ? 7.036 11.714 -3.673 1.00 0.00 62 ILE A N 18
ATOM 21961 C CA . ILE A 1 63 ? 8.375 11.458 -3.165 1.00 0.00 62 ILE A CA 18
ATOM 21962 C C . ILE A 1 63 ? 8.800 10.100 -3.734 1.00 0.00 62 ILE A C 18
ATOM 21963 O O . ILE A 1 63 ? 9.773 10.022 -4.482 1.00 0.00 62 ILE A O 18
ATOM 21979 N N . PHE A 1 64 ? 8.031 9.051 -3.444 1.00 0.00 63 PHE A N 18
ATOM 21980 C CA . PHE A 1 64 ? 8.306 7.675 -3.838 1.00 0.00 63 PHE A CA 18
ATOM 21981 C C . PHE A 1 64 ? 8.521 7.577 -5.351 1.00 0.00 63 PHE A C 18
ATOM 21982 O O . PHE A 1 64 ? 9.486 6.991 -5.823 1.00 0.00 63 PHE A O 18
ATOM 21999 N N . ASP A 1 65 ? 7.603 8.141 -6.125 1.00 0.00 64 ASP A N 18
ATOM 22000 C CA . ASP A 1 65 ? 7.531 8.013 -7.569 1.00 0.00 64 ASP A CA 18
ATOM 22001 C C . ASP A 1 65 ? 8.722 8.690 -8.238 1.00 0.00 64 ASP A C 18
ATOM 22002 O O . ASP A 1 65 ? 9.121 8.288 -9.329 1.00 0.00 64 ASP A O 18
ATOM 22011 N N . ARG A 1 66 ? 9.318 9.702 -7.595 1.00 0.00 65 ARG A N 18
ATOM 22012 C CA . ARG A 1 66 ? 10.469 10.421 -8.128 1.00 0.00 65 ARG A CA 18
ATOM 22013 C C . ARG A 1 66 ? 11.738 9.714 -7.663 1.00 0.00 65 ARG A C 18
ATOM 22014 O O . ARG A 1 66 ? 12.580 9.381 -8.491 1.00 0.00 65 ARG A O 18
ATOM 22035 N N . TYR A 1 67 ? 11.910 9.581 -6.351 1.00 0.00 66 TYR A N 18
ATOM 22036 C CA . TYR A 1 67 ? 13.166 9.176 -5.726 1.00 0.00 66 TYR A CA 18
ATOM 22037 C C . TYR A 1 67 ? 13.306 7.655 -5.602 1.00 0.00 66 TYR A C 18
ATOM 22038 O O . TYR A 1 67 ? 14.368 7.175 -5.194 1.00 0.00 66 TYR A O 18
ATOM 22056 N N . GLY A 1 68 ? 12.261 6.891 -5.912 1.00 0.00 67 GLY A N 18
ATOM 22057 C CA . GLY A 1 68 ? 12.173 5.489 -5.557 1.00 0.00 67 GLY A CA 18
ATOM 22058 C C . GLY A 1 68 ? 11.945 5.329 -4.055 1.00 0.00 67 GLY A C 18
ATOM 22059 O O . GLY A 1 68 ? 11.736 6.302 -3.321 1.00 0.00 67 GLY A O 18
ATOM 22063 N N . GLU A 1 69 ? 11.997 4.082 -3.589 1.00 0.00 68 GLU A N 18
ATOM 22064 C CA . GLU A 1 69 ? 11.877 3.741 -2.176 1.00 0.00 68 GLU A CA 18
ATOM 22065 C C . GLU A 1 69 ? 13.023 4.348 -1.365 1.00 0.00 68 GLU A C 18
ATOM 22066 O O . GLU A 1 69 ? 12.843 4.601 -0.175 1.00 0.00 68 GLU A O 18
ATOM 22078 N N . GLU A 1 70 ? 14.164 4.649 -1.994 1.00 0.00 69 GLU A N 18
ATOM 22079 C CA . GLU A 1 70 ? 15.266 5.411 -1.406 1.00 0.00 69 GLU A CA 18
ATOM 22080 C C . GLU A 1 70 ? 14.757 6.712 -0.782 1.00 0.00 69 GLU A C 18
ATOM 22081 O O . GLU A 1 70 ? 15.080 7.010 0.369 1.00 0.00 69 GLU A O 18
ATOM 22093 N N . GLY A 1 71 ? 13.915 7.457 -1.504 1.00 0.00 70 GLY A N 18
ATOM 22094 C CA . GLY A 1 71 ? 13.418 8.750 -1.055 1.00 0.00 70 GLY A CA 18
ATOM 22095 C C . GLY A 1 71 ? 12.435 8.671 0.099 1.00 0.00 70 GLY A C 18
ATOM 22096 O O . GLY A 1 71 ? 12.116 9.707 0.690 1.00 0.00 70 GLY A O 18
ATOM 22100 N N . LEU A 1 72 ? 11.888 7.484 0.379 1.00 0.00 71 LEU A N 18
ATOM 22101 C CA . LEU A 1 72 ? 10.772 7.326 1.294 1.00 0.00 71 LEU A CA 18
ATOM 22102 C C . LEU A 1 72 ? 11.306 7.346 2.725 1.00 0.00 71 LEU A C 18
ATOM 22103 O O . LEU A 1 72 ? 11.526 6.309 3.356 1.00 0.00 71 LEU A O 18
ATOM 22119 N N . LYS A 1 73 ? 11.549 8.556 3.219 1.00 0.00 72 LYS A N 18
ATOM 22120 C CA . LYS A 1 73 ? 12.230 8.850 4.464 1.00 0.00 72 LYS A CA 18
ATOM 22121 C C . LYS A 1 73 ? 11.351 9.834 5.213 1.00 0.00 72 LYS A C 18
ATOM 22122 O O . LYS A 1 73 ? 11.361 11.036 4.925 1.00 0.00 72 LYS A O 18
ATOM 22141 N N . GLY A 1 74 ? 10.519 9.296 6.097 1.00 0.00 73 GLY A N 18
ATOM 22142 C CA . GLY A 1 74 ? 9.437 9.997 6.760 1.00 0.00 73 GLY A CA 18
ATOM 22143 C C . GLY A 1 74 ? 8.126 9.395 6.286 1.00 0.00 73 GLY A C 18
ATOM 22144 O O . GLY A 1 74 ? 7.701 9.697 5.171 1.00 0.00 73 GLY A O 18
ATOM 22148 N N . SER A 1 75 ? 7.565 8.525 7.125 1.00 0.00 74 SER A N 18
ATOM 22149 C CA . SER A 1 75 ? 6.269 7.847 7.170 1.00 0.00 74 SER A CA 18
ATOM 22150 C C . SER A 1 75 ? 6.533 6.384 7.511 1.00 0.00 74 SER A C 18
ATOM 22151 O O . SER A 1 75 ? 7.418 5.750 6.917 1.00 0.00 74 SER A O 18
ATOM 22159 N N . GLY A 1 76 ? 5.803 5.856 8.491 1.00 0.00 75 GLY A N 18
ATOM 22160 C CA . GLY A 1 76 ? 6.235 4.675 9.213 1.00 0.00 75 GLY A CA 18
ATOM 22161 C C . GLY A 1 76 ? 7.358 5.074 10.174 1.00 0.00 75 GLY A C 18
ATOM 22162 O O . GLY A 1 76 ? 7.581 6.262 10.443 1.00 0.00 75 GLY A O 18
ATOM 22166 N N . CYS A 1 77 ? 8.084 4.069 10.660 1.00 0.00 76 CYS A N 18
ATOM 22167 C CA . CYS A 1 77 ? 8.894 4.100 11.869 1.00 0.00 76 CYS A CA 18
ATOM 22168 C C . CYS A 1 77 ? 8.039 4.660 13.003 1.00 0.00 76 CYS A C 18
ATOM 22169 O O . CYS A 1 77 ? 6.885 4.194 13.125 1.00 0.00 76 CYS A O 18
ATOM 22177 N N . MET A 1 1 ? 8.468 -2.808 11.091 1.00 0.00 0 MET A N 19
ATOM 22178 C CA . MET A 1 1 ? 9.478 -3.048 10.044 1.00 0.00 0 MET A CA 19
ATOM 22179 C C . MET A 1 1 ? 8.910 -4.015 9.017 1.00 0.00 0 MET A C 19
ATOM 22180 O O . MET A 1 1 ? 8.480 -5.113 9.380 1.00 0.00 0 MET A O 19
ATOM 22194 N N . GLY A 1 2 ? 8.902 -3.608 7.744 1.00 0.00 1 GLY A N 19
ATOM 22195 C CA . GLY A 1 2 ? 8.119 -4.225 6.674 1.00 0.00 1 GLY A CA 19
ATOM 22196 C C . GLY A 1 2 ? 7.472 -3.188 5.742 1.00 0.00 1 GLY A C 19
ATOM 22197 O O . GLY A 1 2 ? 6.997 -3.569 4.670 1.00 0.00 1 GLY A O 19
ATOM 22201 N N . LYS A 1 3 ? 7.505 -1.905 6.135 1.00 0.00 2 LYS A N 19
ATOM 22202 C CA . LYS A 1 3 ? 7.218 -0.626 5.460 1.00 0.00 2 LYS A CA 19
ATOM 22203 C C . LYS A 1 3 ? 7.753 -0.486 4.023 1.00 0.00 2 LYS A C 19
ATOM 22204 O O . LYS A 1 3 ? 8.519 0.438 3.730 1.00 0.00 2 LYS A O 19
ATOM 22223 N N . ASP A 1 4 ? 7.378 -1.373 3.111 1.00 0.00 3 ASP A N 19
ATOM 22224 C CA . ASP A 1 4 ? 7.782 -1.246 1.711 1.00 0.00 3 ASP A CA 19
ATOM 22225 C C . ASP A 1 4 ? 6.752 -0.383 0.966 1.00 0.00 3 ASP A C 19
ATOM 22226 O O . ASP A 1 4 ? 7.058 0.241 -0.049 1.00 0.00 3 ASP A O 19
ATOM 22235 N N . TYR A 1 5 ? 5.520 -0.336 1.489 1.00 0.00 4 TYR A N 19
ATOM 22236 C CA . TYR A 1 5 ? 4.331 0.326 0.967 1.00 0.00 4 TYR A CA 19
ATOM 22237 C C . TYR A 1 5 ? 3.825 -0.319 -0.325 1.00 0.00 4 TYR A C 19
ATOM 22238 O O . TYR A 1 5 ? 2.698 -0.808 -0.344 1.00 0.00 4 TYR A O 19
ATOM 22256 N N . TYR A 1 6 ? 4.652 -0.384 -1.371 1.00 0.00 5 TYR A N 19
ATOM 22257 C CA . TYR A 1 6 ? 4.383 -1.070 -2.636 1.00 0.00 5 TYR A CA 19
ATOM 22258 C C . TYR A 1 6 ? 3.850 -2.486 -2.317 1.00 0.00 5 TYR A C 19
ATOM 22259 O O . TYR A 1 6 ? 2.695 -2.824 -2.588 1.00 0.00 5 TYR A O 19
ATOM 22277 N N . GLN A 1 7 ? 4.690 -3.300 -1.677 1.00 0.00 6 GLN A N 19
ATOM 22278 C CA . GLN A 1 7 ? 4.470 -4.703 -1.350 1.00 0.00 6 GLN A CA 19
ATOM 22279 C C . GLN A 1 7 ? 3.593 -4.852 -0.115 1.00 0.00 6 GLN A C 19
ATOM 22280 O O . GLN A 1 7 ? 2.947 -5.888 0.069 1.00 0.00 6 GLN A O 19
ATOM 22294 N N . THR A 1 8 ? 3.499 -3.802 0.701 1.00 0.00 7 THR A N 19
ATOM 22295 C CA . THR A 1 8 ? 2.539 -3.784 1.789 1.00 0.00 7 THR A CA 19
ATOM 22296 C C . THR A 1 8 ? 1.099 -3.825 1.263 1.00 0.00 7 THR A C 19
ATOM 22297 O O . THR A 1 8 ? 0.238 -4.425 1.909 1.00 0.00 7 THR A O 19
ATOM 22308 N N . LEU A 1 9 ? 0.859 -3.337 0.046 1.00 0.00 8 LEU A N 19
ATOM 22309 C CA . LEU A 1 9 ? -0.433 -3.442 -0.634 1.00 0.00 8 LEU A CA 19
ATOM 22310 C C . LEU A 1 9 ? -0.463 -4.647 -1.585 1.00 0.00 8 LEU A C 19
ATOM 22311 O O . LEU A 1 9 ? -1.512 -4.994 -2.117 1.00 0.00 8 LEU A O 19
ATOM 22327 N N . GLY A 1 10 ? 0.663 -5.337 -1.763 1.00 0.00 9 GLY A N 19
ATOM 22328 C CA . GLY A 1 10 ? 0.751 -6.514 -2.608 1.00 0.00 9 GLY A CA 19
ATOM 22329 C C . GLY A 1 10 ? 1.005 -6.160 -4.071 1.00 0.00 9 GLY A C 19
ATOM 22330 O O . GLY A 1 10 ? 0.437 -6.792 -4.969 1.00 0.00 9 GLY A O 19
ATOM 22334 N N . LEU A 1 11 ? 1.853 -5.162 -4.328 1.00 0.00 10 LEU A N 19
ATOM 22335 C CA . LEU A 1 11 ? 2.346 -4.769 -5.647 1.00 0.00 10 LEU A CA 19
ATOM 22336 C C . LEU A 1 11 ? 3.869 -4.641 -5.572 1.00 0.00 10 LEU A C 19
ATOM 22337 O O . LEU A 1 11 ? 4.411 -4.502 -4.482 1.00 0.00 10 LEU A O 19
ATOM 22353 N N . ALA A 1 12 ? 4.556 -4.600 -6.713 1.00 0.00 11 ALA A N 19
ATOM 22354 C CA . ALA A 1 12 ? 5.967 -4.250 -6.827 1.00 0.00 11 ALA A CA 19
ATOM 22355 C C . ALA A 1 12 ? 6.348 -4.123 -8.297 1.00 0.00 11 ALA A C 19
ATOM 22356 O O . ALA A 1 12 ? 5.858 -4.891 -9.121 1.00 0.00 11 ALA A O 19
ATOM 22363 N N . ARG A 1 13 ? 7.253 -3.183 -8.602 1.00 0.00 12 ARG A N 19
ATOM 22364 C CA . ARG A 1 13 ? 7.862 -2.928 -9.914 1.00 0.00 12 ARG A CA 19
ATOM 22365 C C . ARG A 1 13 ? 6.904 -3.197 -11.076 1.00 0.00 12 ARG A C 19
ATOM 22366 O O . ARG A 1 13 ? 7.215 -3.935 -12.019 1.00 0.00 12 ARG A O 19
ATOM 22387 N N . GLY A 1 14 ? 5.722 -2.591 -11.021 1.00 0.00 13 GLY A N 19
ATOM 22388 C CA . GLY A 1 14 ? 4.620 -2.994 -11.877 1.00 0.00 13 GLY A CA 19
ATOM 22389 C C . GLY A 1 14 ? 3.263 -2.452 -11.453 1.00 0.00 13 GLY A C 19
ATOM 22390 O O . GLY A 1 14 ? 2.305 -2.645 -12.203 1.00 0.00 13 GLY A O 19
ATOM 22394 N N . ALA A 1 15 ? 3.154 -1.748 -10.319 1.00 0.00 14 ALA A N 19
ATOM 22395 C CA . ALA A 1 15 ? 1.939 -0.980 -10.035 1.00 0.00 14 ALA A CA 19
ATOM 22396 C C . ALA A 1 15 ? 1.609 0.005 -11.165 1.00 0.00 14 ALA A C 19
ATOM 22397 O O . ALA A 1 15 ? 2.497 0.533 -11.845 1.00 0.00 14 ALA A O 19
ATOM 22404 N N . SER A 1 16 ? 0.323 0.306 -11.285 1.00 0.00 15 SER A N 19
ATOM 22405 C CA . SER A 1 16 ? -0.257 1.472 -11.932 1.00 0.00 15 SER A CA 19
ATOM 22406 C C . SER A 1 16 ? -1.381 1.937 -11.016 1.00 0.00 15 SER A C 19
ATOM 22407 O O . SER A 1 16 ? -1.692 1.273 -10.025 1.00 0.00 15 SER A O 19
ATOM 22415 N N . ASP A 1 17 ? -2.010 3.065 -11.328 1.00 0.00 16 ASP A N 19
ATOM 22416 C CA . ASP A 1 17 ? -3.017 3.650 -10.451 1.00 0.00 16 ASP A CA 19
ATOM 22417 C C . ASP A 1 17 ? -4.262 2.743 -10.366 1.00 0.00 16 ASP A C 19
ATOM 22418 O O . ASP A 1 17 ? -4.955 2.662 -9.349 1.00 0.00 16 ASP A O 19
ATOM 22427 N N . GLU A 1 18 ? -4.513 1.996 -11.441 1.00 0.00 17 GLU A N 19
ATOM 22428 C CA . GLU A 1 18 ? -5.536 0.969 -11.574 1.00 0.00 17 GLU A CA 19
ATOM 22429 C C . GLU A 1 18 ? -5.179 -0.265 -10.763 1.00 0.00 17 GLU A C 19
ATOM 22430 O O . GLU A 1 18 ? -6.062 -0.823 -10.111 1.00 0.00 17 GLU A O 19
ATOM 22442 N N . GLU A 1 19 ? -3.907 -0.667 -10.764 1.00 0.00 18 GLU A N 19
ATOM 22443 C CA . GLU A 1 19 ? -3.475 -1.885 -10.104 1.00 0.00 18 GLU A CA 19
ATOM 22444 C C . GLU A 1 19 ? -3.469 -1.592 -8.609 1.00 0.00 18 GLU A C 19
ATOM 22445 O O . GLU A 1 19 ? -3.818 -2.450 -7.810 1.00 0.00 18 GLU A O 19
ATOM 22457 N N . ILE A 1 20 ? -3.135 -0.353 -8.232 1.00 0.00 19 ILE A N 19
ATOM 22458 C CA . ILE A 1 20 ? -3.207 0.127 -6.872 1.00 0.00 19 ILE A CA 19
ATOM 22459 C C . ILE A 1 20 ? -4.646 0.002 -6.379 1.00 0.00 19 ILE A C 19
ATOM 22460 O O . ILE A 1 20 ? -4.874 -0.702 -5.401 1.00 0.00 19 ILE A O 19
ATOM 22476 N N . LYS A 1 21 ? -5.626 0.626 -7.046 1.00 0.00 20 LYS A N 19
ATOM 22477 C CA . LYS A 1 21 ? -7.035 0.489 -6.665 1.00 0.00 20 LYS A CA 19
ATOM 22478 C C . LYS A 1 21 ? -7.509 -0.965 -6.646 1.00 0.00 20 LYS A C 19
ATOM 22479 O O . LYS A 1 21 ? -8.336 -1.315 -5.801 1.00 0.00 20 LYS A O 19
ATOM 22498 N N . ARG A 1 22 ? -7.012 -1.816 -7.542 1.00 0.00 21 ARG A N 19
ATOM 22499 C CA . ARG A 1 22 ? -7.394 -3.222 -7.595 1.00 0.00 21 ARG A CA 19
ATOM 22500 C C . ARG A 1 22 ? -6.873 -3.936 -6.352 1.00 0.00 21 ARG A C 19
ATOM 22501 O O . ARG A 1 22 ? -7.623 -4.599 -5.627 1.00 0.00 21 ARG A O 19
ATOM 22522 N N . ALA A 1 23 ? -5.578 -3.779 -6.102 1.00 0.00 22 ALA A N 19
ATOM 22523 C CA . ALA A 1 23 ? -4.864 -4.319 -4.961 1.00 0.00 22 ALA A CA 19
ATOM 22524 C C . ALA A 1 23 ? -5.380 -3.759 -3.634 1.00 0.00 22 ALA A C 19
ATOM 22525 O O . ALA A 1 23 ? -5.288 -4.444 -2.626 1.00 0.00 22 ALA A O 19
ATOM 22532 N N . TYR A 1 24 ? -5.940 -2.552 -3.604 1.00 0.00 23 TYR A N 19
ATOM 22533 C CA . TYR A 1 24 ? -6.486 -1.888 -2.438 1.00 0.00 23 TYR A CA 19
ATOM 22534 C C . TYR A 1 24 ? -7.489 -2.808 -1.744 1.00 0.00 23 TYR A C 19
ATOM 22535 O O . TYR A 1 24 ? -7.221 -3.313 -0.652 1.00 0.00 23 TYR A O 19
ATOM 22553 N N . ARG A 1 25 ? -8.616 -3.108 -2.403 1.00 0.00 24 ARG A N 19
ATOM 22554 C CA . ARG A 1 25 ? -9.578 -4.048 -1.845 1.00 0.00 24 ARG A CA 19
ATOM 22555 C C . ARG A 1 25 ? -8.996 -5.449 -1.754 1.00 0.00 24 ARG A C 19
ATOM 22556 O O . ARG A 1 25 ? -9.386 -6.170 -0.843 1.00 0.00 24 ARG A O 19
ATOM 22577 N N . ARG A 1 26 ? -8.081 -5.846 -2.648 1.00 0.00 25 ARG A N 19
ATOM 22578 C CA . ARG A 1 26 ? -7.446 -7.160 -2.564 1.00 0.00 25 ARG A CA 19
ATOM 22579 C C . ARG A 1 26 ? -6.829 -7.319 -1.182 1.00 0.00 25 ARG A C 19
ATOM 22580 O O . ARG A 1 26 ? -7.145 -8.284 -0.489 1.00 0.00 25 ARG A O 19
ATOM 22601 N N . GLN A 1 27 ? -5.969 -6.388 -0.779 1.00 0.00 26 GLN A N 19
ATOM 22602 C CA . GLN A 1 27 ? -5.226 -6.424 0.443 1.00 0.00 26 GLN A CA 19
ATOM 22603 C C . GLN A 1 27 ? -6.128 -6.152 1.644 1.00 0.00 26 GLN A C 19
ATOM 22604 O O . GLN A 1 27 ? -6.003 -6.852 2.645 1.00 0.00 26 GLN A O 19
ATOM 22618 N N . ALA A 1 28 ? -7.052 -5.188 1.560 1.00 0.00 27 ALA A N 19
ATOM 22619 C CA . ALA A 1 28 ? -8.005 -4.942 2.636 1.00 0.00 27 ALA A CA 19
ATOM 22620 C C . ALA A 1 28 ? -8.771 -6.231 2.944 1.00 0.00 27 ALA A C 19
ATOM 22621 O O . ALA A 1 28 ? -8.827 -6.655 4.098 1.00 0.00 27 ALA A O 19
ATOM 22628 N N . LEU A 1 29 ? -9.294 -6.898 1.909 1.00 0.00 28 LEU A N 19
ATOM 22629 C CA . LEU A 1 29 ? -9.944 -8.192 2.039 1.00 0.00 28 LEU A CA 19
ATOM 22630 C C . LEU A 1 29 ? -8.983 -9.246 2.579 1.00 0.00 28 LEU A C 19
ATOM 22631 O O . LEU A 1 29 ? -9.378 -10.039 3.429 1.00 0.00 28 LEU A O 19
ATOM 22647 N N . ARG A 1 30 ? -7.731 -9.272 2.116 1.00 0.00 29 ARG A N 19
ATOM 22648 C CA . ARG A 1 30 ? -6.755 -10.291 2.469 1.00 0.00 29 ARG A CA 19
ATOM 22649 C C . ARG A 1 30 ? -6.575 -10.417 3.981 1.00 0.00 29 ARG A C 19
ATOM 22650 O O . ARG A 1 30 ? -6.404 -11.538 4.439 1.00 0.00 29 ARG A O 19
ATOM 22671 N N . TYR A 1 31 ? -6.667 -9.326 4.747 1.00 0.00 30 TYR A N 19
ATOM 22672 C CA . TYR A 1 31 ? -6.408 -9.288 6.188 1.00 0.00 30 TYR A CA 19
ATOM 22673 C C . TYR A 1 31 ? -7.636 -8.842 7.006 1.00 0.00 30 TYR A C 19
ATOM 22674 O O . TYR A 1 31 ? -7.557 -8.803 8.239 1.00 0.00 30 TYR A O 19
ATOM 22692 N N . HIS A 1 32 ? -8.764 -8.541 6.346 1.00 0.00 31 HIS A N 19
ATOM 22693 C CA . HIS A 1 32 ? -10.028 -8.064 6.925 1.00 0.00 31 HIS A CA 19
ATOM 22694 C C . HIS A 1 32 ? -10.372 -8.995 8.100 1.00 0.00 31 HIS A C 19
ATOM 22695 O O . HIS A 1 32 ? -10.314 -10.215 7.911 1.00 0.00 31 HIS A O 19
ATOM 22709 N N . PRO A 1 33 ? -10.773 -8.481 9.277 1.00 0.00 32 PRO A N 19
ATOM 22710 C CA . PRO A 1 33 ? -11.095 -9.305 10.440 1.00 0.00 32 PRO A CA 19
ATOM 22711 C C . PRO A 1 33 ? -12.275 -10.238 10.179 1.00 0.00 32 PRO A C 19
ATOM 22712 O O . PRO A 1 33 ? -12.398 -11.267 10.842 1.00 0.00 32 PRO A O 19
ATOM 22723 N N . ASP A 1 34 ? -13.107 -9.938 9.179 1.00 0.00 33 ASP A N 19
ATOM 22724 C CA . ASP A 1 34 ? -14.204 -10.820 8.816 1.00 0.00 33 ASP A CA 19
ATOM 22725 C C . ASP A 1 34 ? -13.718 -11.937 7.887 1.00 0.00 33 ASP A C 19
ATOM 22726 O O . ASP A 1 34 ? -14.205 -13.063 7.977 1.00 0.00 33 ASP A O 19
ATOM 22735 N N . LYS A 1 35 ? -12.753 -11.665 7.008 1.00 0.00 34 LYS A N 19
ATOM 22736 C CA . LYS A 1 35 ? -12.324 -12.635 6.005 1.00 0.00 34 LYS A CA 19
ATOM 22737 C C . LYS A 1 35 ? -11.296 -13.567 6.621 1.00 0.00 34 LYS A C 19
ATOM 22738 O O . LYS A 1 35 ? -11.445 -14.781 6.483 1.00 0.00 34 LYS A O 19
ATOM 22757 N N . ASN A 1 36 ? -10.222 -13.022 7.209 1.00 0.00 35 ASN A N 19
ATOM 22758 C CA . ASN A 1 36 ? -9.085 -13.837 7.626 1.00 0.00 35 ASN A CA 19
ATOM 22759 C C . ASN A 1 36 ? -9.509 -14.513 8.913 1.00 0.00 35 ASN A C 19
ATOM 22760 O O . ASN A 1 36 ? -9.828 -15.695 8.857 1.00 0.00 35 ASN A O 19
ATOM 22771 N N . LYS A 1 37 ? -9.594 -13.721 9.995 1.00 0.00 36 LYS A N 19
ATOM 22772 C CA . LYS A 1 37 ? -9.956 -13.890 11.398 1.00 0.00 36 LYS A CA 19
ATOM 22773 C C . LYS A 1 37 ? -8.683 -14.012 12.258 1.00 0.00 36 LYS A C 19
ATOM 22774 O O . LYS A 1 37 ? -8.728 -14.493 13.392 1.00 0.00 36 LYS A O 19
ATOM 22793 N N . GLU A 1 38 ? -7.526 -13.635 11.711 1.00 0.00 37 GLU A N 19
ATOM 22794 C CA . GLU A 1 38 ? -6.248 -13.606 12.387 1.00 0.00 37 GLU A CA 19
ATOM 22795 C C . GLU A 1 38 ? -6.283 -12.466 13.418 1.00 0.00 37 GLU A C 19
ATOM 22796 O O . GLU A 1 38 ? -6.401 -11.308 13.012 1.00 0.00 37 GLU A O 19
ATOM 22808 N N . PRO A 1 39 ? -6.142 -12.706 14.734 1.00 0.00 38 PRO A N 19
ATOM 22809 C CA . PRO A 1 39 ? -6.175 -11.617 15.717 1.00 0.00 38 PRO A CA 19
ATOM 22810 C C . PRO A 1 39 ? -4.973 -10.675 15.697 1.00 0.00 38 PRO A C 19
ATOM 22811 O O . PRO A 1 39 ? -4.979 -9.561 16.223 1.00 0.00 38 PRO A O 19
ATOM 22822 N N . GLY A 1 40 ? -3.973 -11.146 14.992 1.00 0.00 39 GLY A N 19
ATOM 22823 C CA . GLY A 1 40 ? -2.717 -10.485 14.676 1.00 0.00 39 GLY A CA 19
ATOM 22824 C C . GLY A 1 40 ? -2.811 -9.625 13.420 1.00 0.00 39 GLY A C 19
ATOM 22825 O O . GLY A 1 40 ? -2.054 -8.659 13.289 1.00 0.00 39 GLY A O 19
ATOM 22829 N N . ALA A 1 41 ? -3.769 -9.894 12.526 1.00 0.00 40 ALA A N 19
ATOM 22830 C CA . ALA A 1 41 ? -3.970 -9.080 11.337 1.00 0.00 40 ALA A CA 19
ATOM 22831 C C . ALA A 1 41 ? -4.458 -7.679 11.699 1.00 0.00 40 ALA A C 19
ATOM 22832 O O . ALA A 1 41 ? -4.394 -6.809 10.841 1.00 0.00 40 ALA A O 19
ATOM 22839 N N . GLU A 1 42 ? -4.872 -7.433 12.947 1.00 0.00 41 GLU A N 19
ATOM 22840 C CA . GLU A 1 42 ? -5.152 -6.099 13.468 1.00 0.00 41 GLU A CA 19
ATOM 22841 C C . GLU A 1 42 ? -3.980 -5.161 13.156 1.00 0.00 41 GLU A C 19
ATOM 22842 O O . GLU A 1 42 ? -4.181 -4.056 12.658 1.00 0.00 41 GLU A O 19
ATOM 22854 N N . GLU A 1 43 ? -2.752 -5.624 13.399 1.00 0.00 42 GLU A N 19
ATOM 22855 C CA . GLU A 1 43 ? -1.545 -4.843 13.163 1.00 0.00 42 GLU A CA 19
ATOM 22856 C C . GLU A 1 43 ? -1.240 -4.750 11.670 1.00 0.00 42 GLU A C 19
ATOM 22857 O O . GLU A 1 43 ? -1.007 -3.665 11.138 1.00 0.00 42 GLU A O 19
ATOM 22869 N N . LYS A 1 44 ? -1.316 -5.873 10.959 1.00 0.00 43 LYS A N 19
ATOM 22870 C CA . LYS A 1 44 ? -0.999 -5.921 9.547 1.00 0.00 43 LYS A CA 19
ATOM 22871 C C . LYS A 1 44 ? -1.973 -5.075 8.724 1.00 0.00 43 LYS A C 19
ATOM 22872 O O . LYS A 1 44 ? -1.590 -4.547 7.686 1.00 0.00 43 LYS A O 19
ATOM 22891 N N . PHE A 1 45 ? -3.218 -4.931 9.167 1.00 0.00 44 PHE A N 19
ATOM 22892 C CA . PHE A 1 45 ? -4.234 -4.104 8.539 1.00 0.00 44 PHE A CA 19
ATOM 22893 C C . PHE A 1 45 ? -3.827 -2.636 8.671 1.00 0.00 44 PHE A C 19
ATOM 22894 O O . PHE A 1 45 ? -3.928 -1.889 7.704 1.00 0.00 44 PHE A O 19
ATOM 22911 N N . LYS A 1 46 ? -3.351 -2.207 9.846 1.00 0.00 45 LYS A N 19
ATOM 22912 C CA . LYS A 1 46 ? -2.773 -0.869 10.037 1.00 0.00 45 LYS A CA 19
ATOM 22913 C C . LYS A 1 46 ? -1.545 -0.637 9.159 1.00 0.00 45 LYS A C 19
ATOM 22914 O O . LYS A 1 46 ? -1.327 0.484 8.698 1.00 0.00 45 LYS A O 19
ATOM 22933 N N . GLU A 1 47 ? -0.791 -1.685 8.831 1.00 0.00 46 GLU A N 19
ATOM 22934 C CA . GLU A 1 47 ? 0.390 -1.579 8.004 1.00 0.00 46 GLU A CA 19
ATOM 22935 C C . GLU A 1 47 ? -0.086 -1.345 6.575 1.00 0.00 46 GLU A C 19
ATOM 22936 O O . GLU A 1 47 ? 0.403 -0.432 5.907 1.00 0.00 46 GLU A O 19
ATOM 22948 N N . ILE A 1 48 ? -1.112 -2.087 6.153 1.00 0.00 47 ILE A N 19
ATOM 22949 C CA . ILE A 1 48 ? -1.805 -1.835 4.900 1.00 0.00 47 ILE A CA 19
ATOM 22950 C C . ILE A 1 48 ? -2.338 -0.411 4.902 1.00 0.00 47 ILE A C 19
ATOM 22951 O O . ILE A 1 48 ? -2.112 0.257 3.912 1.00 0.00 47 ILE A O 19
ATOM 22967 N N . ALA A 1 49 ? -3.017 0.066 5.952 1.00 0.00 48 ALA A N 19
ATOM 22968 C CA . ALA A 1 49 ? -3.644 1.386 6.015 1.00 0.00 48 ALA A CA 19
ATOM 22969 C C . ALA A 1 49 ? -2.630 2.506 5.788 1.00 0.00 48 ALA A C 19
ATOM 22970 O O . ALA A 1 49 ? -2.954 3.521 5.172 1.00 0.00 48 ALA A O 19
ATOM 22977 N N . GLU A 1 50 ? -1.405 2.329 6.273 1.00 0.00 49 GLU A N 19
ATOM 22978 C CA . GLU A 1 50 ? -0.329 3.299 6.095 1.00 0.00 49 GLU A CA 19
ATOM 22979 C C . GLU A 1 50 ? 0.116 3.329 4.631 1.00 0.00 49 GLU A C 19
ATOM 22980 O O . GLU A 1 50 ? 0.283 4.397 4.041 1.00 0.00 49 GLU A O 19
ATOM 22992 N N . ALA A 1 51 ? 0.192 2.153 4.002 1.00 0.00 50 ALA A N 19
ATOM 22993 C CA . ALA A 1 51 ? 0.530 2.065 2.594 1.00 0.00 50 ALA A CA 19
ATOM 22994 C C . ALA A 1 51 ? -0.649 2.525 1.744 1.00 0.00 50 ALA A C 19
ATOM 22995 O O . ALA A 1 51 ? -0.435 3.086 0.680 1.00 0.00 50 ALA A O 19
ATOM 23002 N N . TYR A 1 52 ? -1.878 2.318 2.207 1.00 0.00 51 TYR A N 19
ATOM 23003 C CA . TYR A 1 52 ? -3.134 2.617 1.537 1.00 0.00 51 TYR A CA 19
ATOM 23004 C C . TYR A 1 52 ? -3.113 4.112 1.250 1.00 0.00 51 TYR A C 19
ATOM 23005 O O . TYR A 1 52 ? -3.350 4.537 0.122 1.00 0.00 51 TYR A O 19
ATOM 23023 N N . ASP A 1 53 ? -2.778 4.891 2.277 1.00 0.00 52 ASP A N 19
ATOM 23024 C CA . ASP A 1 53 ? -2.632 6.331 2.252 1.00 0.00 52 ASP A CA 19
ATOM 23025 C C . ASP A 1 53 ? -1.514 6.752 1.293 1.00 0.00 52 ASP A C 19
ATOM 23026 O O . ASP A 1 53 ? -1.782 7.437 0.311 1.00 0.00 52 ASP A O 19
ATOM 23035 N N . VAL A 1 54 ? -0.277 6.285 1.495 1.00 0.00 53 VAL A N 19
ATOM 23036 C CA . VAL A 1 54 ? 0.883 6.739 0.717 1.00 0.00 53 VAL A CA 19
ATOM 23037 C C . VAL A 1 54 ? 0.737 6.365 -0.766 1.00 0.00 53 VAL A C 19
ATOM 23038 O O . VAL A 1 54 ? 0.953 7.195 -1.647 1.00 0.00 53 VAL A O 19
ATOM 23051 N N . LEU A 1 55 ? 0.380 5.121 -1.060 1.00 0.00 54 LEU A N 19
ATOM 23052 C CA . LEU A 1 55 ? 0.216 4.542 -2.388 1.00 0.00 54 LEU A CA 19
ATOM 23053 C C . LEU A 1 55 ? -1.017 5.099 -3.102 1.00 0.00 54 LEU A C 19
ATOM 23054 O O . LEU A 1 55 ? -1.157 4.845 -4.291 1.00 0.00 54 LEU A O 19
ATOM 23070 N N . SER A 1 56 ? -1.860 5.908 -2.450 1.00 0.00 55 SER A N 19
ATOM 23071 C CA . SER A 1 56 ? -2.955 6.616 -3.109 1.00 0.00 55 SER A CA 19
ATOM 23072 C C . SER A 1 56 ? -2.755 8.134 -3.137 1.00 0.00 55 SER A C 19
ATOM 23073 O O . SER A 1 56 ? -3.552 8.821 -3.780 1.00 0.00 55 SER A O 19
ATOM 23081 N N . ASP A 1 57 ? -1.716 8.663 -2.487 1.00 0.00 56 ASP A N 19
ATOM 23082 C CA . ASP A 1 57 ? -1.350 10.072 -2.541 1.00 0.00 56 ASP A CA 19
ATOM 23083 C C . ASP A 1 57 ? -0.033 10.137 -3.312 1.00 0.00 56 ASP A C 19
ATOM 23084 O O . ASP A 1 57 ? 1.048 10.125 -2.714 1.00 0.00 56 ASP A O 19
ATOM 23093 N N . PRO A 1 58 ? -0.072 10.186 -4.654 1.00 0.00 57 PRO A N 19
ATOM 23094 C CA . PRO A 1 58 ? 1.136 10.185 -5.459 1.00 0.00 57 PRO A CA 19
ATOM 23095 C C . PRO A 1 58 ? 1.916 11.502 -5.359 1.00 0.00 57 PRO A C 19
ATOM 23096 O O . PRO A 1 58 ? 2.983 11.580 -5.959 1.00 0.00 57 PRO A O 19
ATOM 23107 N N . ARG A 1 59 ? 1.436 12.512 -4.613 1.00 0.00 58 ARG A N 19
ATOM 23108 C CA . ARG A 1 59 ? 2.165 13.749 -4.321 1.00 0.00 58 ARG A CA 19
ATOM 23109 C C . ARG A 1 59 ? 3.050 13.519 -3.093 1.00 0.00 58 ARG A C 19
ATOM 23110 O O . ARG A 1 59 ? 4.168 14.044 -3.028 1.00 0.00 58 ARG A O 19
ATOM 23131 N N . LYS A 1 60 ? 2.602 12.698 -2.135 1.00 0.00 59 LYS A N 19
ATOM 23132 C CA . LYS A 1 60 ? 3.430 12.204 -1.036 1.00 0.00 59 LYS A CA 19
ATOM 23133 C C . LYS A 1 60 ? 4.382 11.156 -1.579 1.00 0.00 59 LYS A C 19
ATOM 23134 O O . LYS A 1 60 ? 5.590 11.259 -1.355 1.00 0.00 59 LYS A O 19
ATOM 23153 N N . ARG A 1 61 ? 3.865 10.158 -2.304 1.00 0.00 60 ARG A N 19
ATOM 23154 C CA . ARG A 1 61 ? 4.682 9.173 -2.975 1.00 0.00 60 ARG A CA 19
ATOM 23155 C C . ARG A 1 61 ? 5.594 9.779 -4.023 1.00 0.00 60 ARG A C 19
ATOM 23156 O O . ARG A 1 61 ? 6.449 9.051 -4.491 1.00 0.00 60 ARG A O 19
ATOM 23177 N N . GLU A 1 62 ? 5.478 11.051 -4.399 1.00 0.00 61 GLU A N 19
ATOM 23178 C CA . GLU A 1 62 ? 6.234 11.636 -5.500 1.00 0.00 61 GLU A CA 19
ATOM 23179 C C . GLU A 1 62 ? 7.745 11.548 -5.262 1.00 0.00 61 GLU A C 19
ATOM 23180 O O . GLU A 1 62 ? 8.512 11.511 -6.224 1.00 0.00 61 GLU A O 19
ATOM 23192 N N . ILE A 1 63 ? 8.180 11.451 -3.996 1.00 0.00 62 ILE A N 19
ATOM 23193 C CA . ILE A 1 63 ? 9.564 11.099 -3.696 1.00 0.00 62 ILE A CA 19
ATOM 23194 C C . ILE A 1 63 ? 9.744 9.617 -3.995 1.00 0.00 62 ILE A C 19
ATOM 23195 O O . ILE A 1 63 ? 10.513 9.303 -4.892 1.00 0.00 62 ILE A O 19
ATOM 23211 N N . PHE A 1 64 ? 9.072 8.701 -3.291 1.00 0.00 63 PHE A N 19
ATOM 23212 C CA . PHE A 1 64 ? 9.332 7.271 -3.427 1.00 0.00 63 PHE A CA 19
ATOM 23213 C C . PHE A 1 64 ? 9.115 6.752 -4.861 1.00 0.00 63 PHE A C 19
ATOM 23214 O O . PHE A 1 64 ? 9.737 5.782 -5.285 1.00 0.00 63 PHE A O 19
ATOM 23231 N N . ASP A 1 65 ? 8.244 7.380 -5.643 1.00 0.00 64 ASP A N 19
ATOM 23232 C CA . ASP A 1 65 ? 7.926 7.045 -7.029 1.00 0.00 64 ASP A CA 19
ATOM 23233 C C . ASP A 1 65 ? 9.179 7.143 -7.912 1.00 0.00 64 ASP A C 19
ATOM 23234 O O . ASP A 1 65 ? 9.383 6.329 -8.818 1.00 0.00 64 ASP A O 19
ATOM 23243 N N . ARG A 1 66 ? 10.086 8.056 -7.550 1.00 0.00 65 ARG A N 19
ATOM 23244 C CA . ARG A 1 66 ? 11.354 8.359 -8.208 1.00 0.00 65 ARG A CA 19
ATOM 23245 C C . ARG A 1 66 ? 12.500 7.731 -7.407 1.00 0.00 65 ARG A C 19
ATOM 23246 O O . ARG A 1 66 ? 13.264 6.925 -7.935 1.00 0.00 65 ARG A O 19
ATOM 23267 N N . TYR A 1 67 ? 12.607 8.095 -6.134 1.00 0.00 66 TYR A N 19
ATOM 23268 C CA . TYR A 1 67 ? 13.658 7.804 -5.176 1.00 0.00 66 TYR A CA 19
ATOM 23269 C C . TYR A 1 67 ? 13.088 6.881 -4.094 1.00 0.00 66 TYR A C 19
ATOM 23270 O O . TYR A 1 67 ? 13.134 7.198 -2.909 1.00 0.00 66 TYR A O 19
ATOM 23288 N N . GLY A 1 68 ? 12.497 5.755 -4.474 1.00 0.00 67 GLY A N 19
ATOM 23289 C CA . GLY A 1 68 ? 11.948 4.798 -3.508 1.00 0.00 67 GLY A CA 19
ATOM 23290 C C . GLY A 1 68 ? 12.966 4.428 -2.445 1.00 0.00 67 GLY A C 19
ATOM 23291 O O . GLY A 1 68 ? 12.750 4.617 -1.251 1.00 0.00 67 GLY A O 19
ATOM 23295 N N . GLU A 1 69 ? 14.098 3.936 -2.920 1.00 0.00 68 GLU A N 19
ATOM 23296 C CA . GLU A 1 69 ? 15.145 3.369 -2.095 1.00 0.00 68 GLU A CA 19
ATOM 23297 C C . GLU A 1 69 ? 16.120 4.458 -1.633 1.00 0.00 68 GLU A C 19
ATOM 23298 O O . GLU A 1 69 ? 16.551 4.463 -0.482 1.00 0.00 68 GLU A O 19
ATOM 23310 N N . GLU A 1 70 ? 16.449 5.414 -2.506 1.00 0.00 69 GLU A N 19
ATOM 23311 C CA . GLU A 1 70 ? 17.394 6.481 -2.204 1.00 0.00 69 GLU A CA 19
ATOM 23312 C C . GLU A 1 70 ? 16.758 7.606 -1.375 1.00 0.00 69 GLU A C 19
ATOM 23313 O O . GLU A 1 70 ? 17.460 8.312 -0.647 1.00 0.00 69 GLU A O 19
ATOM 23325 N N . GLY A 1 71 ? 15.447 7.805 -1.492 1.00 0.00 70 GLY A N 19
ATOM 23326 C CA . GLY A 1 71 ? 14.754 9.005 -1.044 1.00 0.00 70 GLY A CA 19
ATOM 23327 C C . GLY A 1 71 ? 14.029 8.796 0.271 1.00 0.00 70 GLY A C 19
ATOM 23328 O O . GLY A 1 71 ? 14.031 9.689 1.119 1.00 0.00 70 GLY A O 19
ATOM 23332 N N . LEU A 1 72 ? 13.364 7.647 0.427 1.00 0.00 71 LEU A N 19
ATOM 23333 C CA . LEU A 1 72 ? 12.505 7.419 1.575 1.00 0.00 71 LEU A CA 19
ATOM 23334 C C . LEU A 1 72 ? 13.385 7.162 2.797 1.00 0.00 71 LEU A C 19
ATOM 23335 O O . LEU A 1 72 ? 14.065 6.138 2.867 1.00 0.00 71 LEU A O 19
ATOM 23351 N N . LYS A 1 73 ? 13.397 8.102 3.745 1.00 0.00 72 LYS A N 19
ATOM 23352 C CA . LYS A 1 73 ? 14.350 8.189 4.853 1.00 0.00 72 LYS A CA 19
ATOM 23353 C C . LYS A 1 73 ? 14.058 7.170 5.968 1.00 0.00 72 LYS A C 19
ATOM 23354 O O . LYS A 1 73 ? 13.992 7.522 7.147 1.00 0.00 72 LYS A O 19
ATOM 23373 N N . GLY A 1 74 ? 13.864 5.897 5.625 1.00 0.00 73 GLY A N 19
ATOM 23374 C CA . GLY A 1 74 ? 13.459 4.861 6.567 1.00 0.00 73 GLY A CA 19
ATOM 23375 C C . GLY A 1 74 ? 12.003 5.022 7.011 1.00 0.00 73 GLY A C 19
ATOM 23376 O O . GLY A 1 74 ? 11.586 4.376 7.977 1.00 0.00 73 GLY A O 19
ATOM 23380 N N . SER A 1 75 ? 11.223 5.861 6.327 1.00 0.00 74 SER A N 19
ATOM 23381 C CA . SER A 1 75 ? 9.925 6.331 6.779 1.00 0.00 74 SER A CA 19
ATOM 23382 C C . SER A 1 75 ? 8.972 5.140 6.887 1.00 0.00 74 SER A C 19
ATOM 23383 O O . SER A 1 75 ? 8.910 4.314 5.973 1.00 0.00 74 SER A O 19
ATOM 23391 N N . GLY A 1 76 ? 8.309 5.009 8.037 1.00 0.00 75 GLY A N 19
ATOM 23392 C CA . GLY A 1 76 ? 7.402 3.918 8.373 1.00 0.00 75 GLY A CA 19
ATOM 23393 C C . GLY A 1 76 ? 7.834 3.161 9.629 1.00 0.00 75 GLY A C 19
ATOM 23394 O O . GLY A 1 76 ? 6.973 2.809 10.437 1.00 0.00 75 GLY A O 19
ATOM 23398 N N . CYS A 1 77 ? 9.151 2.984 9.813 1.00 0.00 76 CYS A N 19
ATOM 23399 C CA . CYS A 1 77 ? 9.831 2.191 10.839 1.00 0.00 76 CYS A CA 19
ATOM 23400 C C . CYS A 1 77 ? 9.041 0.943 11.231 1.00 0.00 76 CYS A C 19
ATOM 23401 O O . CYS A 1 77 ? 8.511 0.873 12.361 1.00 0.00 76 CYS A O 19
ATOM 23409 N N . MET A 1 1 ? 13.388 1.060 -6.441 1.00 0.00 0 MET A N 20
ATOM 23410 C CA . MET A 1 1 ? 12.227 1.611 -5.727 1.00 0.00 0 MET A CA 20
ATOM 23411 C C . MET A 1 1 ? 11.213 0.551 -5.334 1.00 0.00 0 MET A C 20
ATOM 23412 O O . MET A 1 1 ? 10.100 0.534 -5.852 1.00 0.00 0 MET A O 20
ATOM 23426 N N . GLY A 1 2 ? 11.525 -0.284 -4.338 1.00 0.00 1 GLY A N 20
ATOM 23427 C CA . GLY A 1 2 ? 10.580 -1.259 -3.805 1.00 0.00 1 GLY A CA 20
ATOM 23428 C C . GLY A 1 2 ? 10.337 -1.161 -2.302 1.00 0.00 1 GLY A C 20
ATOM 23429 O O . GLY A 1 2 ? 9.608 -2.019 -1.809 1.00 0.00 1 GLY A O 20
ATOM 23433 N N . LYS A 1 3 ? 10.945 -0.210 -1.569 1.00 0.00 2 LYS A N 20
ATOM 23434 C CA . LYS A 1 3 ? 10.968 -0.314 -0.100 1.00 0.00 2 LYS A CA 20
ATOM 23435 C C . LYS A 1 3 ? 9.601 -0.110 0.560 1.00 0.00 2 LYS A C 20
ATOM 23436 O O . LYS A 1 3 ? 9.207 1.008 0.885 1.00 0.00 2 LYS A O 20
ATOM 23455 N N . ASP A 1 4 ? 8.924 -1.225 0.806 1.00 0.00 3 ASP A N 20
ATOM 23456 C CA . ASP A 1 4 ? 7.714 -1.392 1.606 1.00 0.00 3 ASP A CA 20
ATOM 23457 C C . ASP A 1 4 ? 6.513 -0.645 0.991 1.00 0.00 3 ASP A C 20
ATOM 23458 O O . ASP A 1 4 ? 6.601 -0.199 -0.152 1.00 0.00 3 ASP A O 20
ATOM 23467 N N . TYR A 1 5 ? 5.356 -0.587 1.660 1.00 0.00 4 TYR A N 20
ATOM 23468 C CA . TYR A 1 5 ? 4.092 0.033 1.244 1.00 0.00 4 TYR A CA 20
ATOM 23469 C C . TYR A 1 5 ? 3.481 -0.672 0.033 1.00 0.00 4 TYR A C 20
ATOM 23470 O O . TYR A 1 5 ? 2.487 -1.384 0.180 1.00 0.00 4 TYR A O 20
ATOM 23488 N N . TYR A 1 6 ? 4.096 -0.523 -1.146 1.00 0.00 5 TYR A N 20
ATOM 23489 C CA . TYR A 1 6 ? 3.823 -1.273 -2.363 1.00 0.00 5 TYR A CA 20
ATOM 23490 C C . TYR A 1 6 ? 3.673 -2.749 -2.010 1.00 0.00 5 TYR A C 20
ATOM 23491 O O . TYR A 1 6 ? 2.681 -3.379 -2.380 1.00 0.00 5 TYR A O 20
ATOM 23509 N N . GLN A 1 7 ? 4.642 -3.289 -1.262 1.00 0.00 6 GLN A N 20
ATOM 23510 C CA . GLN A 1 7 ? 4.661 -4.704 -0.954 1.00 0.00 6 GLN A CA 20
ATOM 23511 C C . GLN A 1 7 ? 3.485 -5.107 -0.063 1.00 0.00 6 GLN A C 20
ATOM 23512 O O . GLN A 1 7 ? 2.947 -6.202 -0.244 1.00 0.00 6 GLN A O 20
ATOM 23526 N N . THR A 1 8 ? 3.041 -4.253 0.863 1.00 0.00 7 THR A N 20
ATOM 23527 C CA . THR A 1 8 ? 1.944 -4.627 1.748 1.00 0.00 7 THR A CA 20
ATOM 23528 C C . THR A 1 8 ? 0.627 -4.703 0.974 1.00 0.00 7 THR A C 20
ATOM 23529 O O . THR A 1 8 ? -0.172 -5.613 1.224 1.00 0.00 7 THR A O 20
ATOM 23540 N N . LEU A 1 9 ? 0.512 -3.939 -0.114 1.00 0.00 8 LEU A N 20
ATOM 23541 C CA . LEU A 1 9 ? -0.583 -4.030 -1.075 1.00 0.00 8 LEU A CA 20
ATOM 23542 C C . LEU A 1 9 ? -0.311 -5.112 -2.140 1.00 0.00 8 LEU A C 20
ATOM 23543 O O . LEU A 1 9 ? -1.210 -5.488 -2.883 1.00 0.00 8 LEU A O 20
ATOM 23559 N N . GLY A 1 10 ? 0.883 -5.707 -2.154 1.00 0.00 9 GLY A N 20
ATOM 23560 C CA . GLY A 1 10 ? 1.186 -6.945 -2.868 1.00 0.00 9 GLY A CA 20
ATOM 23561 C C . GLY A 1 10 ? 1.928 -6.723 -4.174 1.00 0.00 9 GLY A C 20
ATOM 23562 O O . GLY A 1 10 ? 1.883 -7.593 -5.048 1.00 0.00 9 GLY A O 20
ATOM 23566 N N . LEU A 1 11 ? 2.561 -5.565 -4.355 1.00 0.00 10 LEU A N 20
ATOM 23567 C CA . LEU A 1 11 ? 3.129 -5.135 -5.625 1.00 0.00 10 LEU A CA 20
ATOM 23568 C C . LEU A 1 11 ? 4.547 -4.625 -5.408 1.00 0.00 10 LEU A C 20
ATOM 23569 O O . LEU A 1 11 ? 4.966 -4.444 -4.265 1.00 0.00 10 LEU A O 20
ATOM 23585 N N . ALA A 1 12 ? 5.269 -4.338 -6.492 1.00 0.00 11 ALA A N 20
ATOM 23586 C CA . ALA A 1 12 ? 6.430 -3.459 -6.496 1.00 0.00 11 ALA A CA 20
ATOM 23587 C C . ALA A 1 12 ? 6.794 -3.093 -7.933 1.00 0.00 11 ALA A C 20
ATOM 23588 O O . ALA A 1 12 ? 6.353 -3.765 -8.864 1.00 0.00 11 ALA A O 20
ATOM 23595 N N . ARG A 1 13 ? 7.650 -2.077 -8.088 1.00 0.00 12 ARG A N 20
ATOM 23596 C CA . ARG A 1 13 ? 8.392 -1.691 -9.295 1.00 0.00 12 ARG A CA 20
ATOM 23597 C C . ARG A 1 13 ? 7.616 -1.956 -10.584 1.00 0.00 12 ARG A C 20
ATOM 23598 O O . ARG A 1 13 ? 8.085 -2.639 -11.491 1.00 0.00 12 ARG A O 20
ATOM 23619 N N . GLY A 1 14 ? 6.408 -1.412 -10.649 1.00 0.00 13 GLY A N 20
ATOM 23620 C CA . GLY A 1 14 ? 5.515 -1.595 -11.784 1.00 0.00 13 GLY A CA 20
ATOM 23621 C C . GLY A 1 14 ? 4.047 -1.543 -11.395 1.00 0.00 13 GLY A C 20
ATOM 23622 O O . GLY A 1 14 ? 3.196 -1.634 -12.280 1.00 0.00 13 GLY A O 20
ATOM 23626 N N . ALA A 1 15 ? 3.737 -1.381 -10.106 1.00 0.00 14 ALA A N 20
ATOM 23627 C CA . ALA A 1 15 ? 2.387 -1.159 -9.618 1.00 0.00 14 ALA A CA 20
ATOM 23628 C C . ALA A 1 15 ? 1.821 0.097 -10.289 1.00 0.00 14 ALA A C 20
ATOM 23629 O O . ALA A 1 15 ? 2.239 1.212 -9.957 1.00 0.00 14 ALA A O 20
ATOM 23636 N N . SER A 1 16 ? 0.936 -0.075 -11.268 1.00 0.00 15 SER A N 20
ATOM 23637 C CA . SER A 1 16 ? 0.162 1.021 -11.816 1.00 0.00 15 SER A CA 20
ATOM 23638 C C . SER A 1 16 ? -0.945 1.359 -10.851 1.00 0.00 15 SER A C 20
ATOM 23639 O O . SER A 1 16 ? -1.274 0.575 -9.955 1.00 0.00 15 SER A O 20
ATOM 23647 N N . ASP A 1 17 ? -1.579 2.500 -11.097 1.00 0.00 16 ASP A N 20
ATOM 23648 C CA . ASP A 1 17 ? -2.711 2.893 -10.287 1.00 0.00 16 ASP A CA 20
ATOM 23649 C C . ASP A 1 17 ? -3.845 1.872 -10.441 1.00 0.00 16 ASP A C 20
ATOM 23650 O O . ASP A 1 17 ? -4.627 1.675 -9.520 1.00 0.00 16 ASP A O 20
ATOM 23659 N N . GLU A 1 18 ? -3.897 1.170 -11.577 1.00 0.00 17 GLU A N 20
ATOM 23660 C CA . GLU A 1 18 ? -4.880 0.157 -11.941 1.00 0.00 17 GLU A CA 20
ATOM 23661 C C . GLU A 1 18 ? -4.717 -1.106 -11.105 1.00 0.00 17 GLU A C 20
ATOM 23662 O O . GLU A 1 18 ? -5.720 -1.729 -10.754 1.00 0.00 17 GLU A O 20
ATOM 23674 N N . GLU A 1 19 ? -3.481 -1.461 -10.756 1.00 0.00 18 GLU A N 20
ATOM 23675 C CA . GLU A 1 19 ? -3.141 -2.711 -10.094 1.00 0.00 18 GLU A CA 20
ATOM 23676 C C . GLU A 1 19 ? -3.086 -2.430 -8.588 1.00 0.00 18 GLU A C 20
ATOM 23677 O O . GLU A 1 19 ? -3.493 -3.261 -7.781 1.00 0.00 18 GLU A O 20
ATOM 23689 N N . ILE A 1 20 ? -2.706 -1.203 -8.208 1.00 0.00 19 ILE A N 20
ATOM 23690 C CA . ILE A 1 20 ? -2.905 -0.657 -6.875 1.00 0.00 19 ILE A CA 20
ATOM 23691 C C . ILE A 1 20 ? -4.398 -0.718 -6.549 1.00 0.00 19 ILE A C 20
ATOM 23692 O O . ILE A 1 20 ? -4.802 -1.389 -5.600 1.00 0.00 19 ILE A O 20
ATOM 23708 N N . LYS A 1 21 ? -5.233 -0.029 -7.335 1.00 0.00 20 LYS A N 20
ATOM 23709 C CA . LYS A 1 21 ? -6.668 0.048 -7.077 1.00 0.00 20 LYS A CA 20
ATOM 23710 C C . LYS A 1 21 ? -7.354 -1.301 -7.277 1.00 0.00 20 LYS A C 20
ATOM 23711 O O . LYS A 1 21 ? -8.401 -1.525 -6.671 1.00 0.00 20 LYS A O 20
ATOM 23730 N N . ARG A 1 22 ? -6.764 -2.232 -8.031 1.00 0.00 21 ARG A N 20
ATOM 23731 C CA . ARG A 1 22 ? -7.197 -3.624 -8.033 1.00 0.00 21 ARG A CA 20
ATOM 23732 C C . ARG A 1 22 ? -6.980 -4.190 -6.639 1.00 0.00 21 ARG A C 20
ATOM 23733 O O . ARG A 1 22 ? -7.937 -4.471 -5.918 1.00 0.00 21 ARG A O 20
ATOM 23754 N N . ALA A 1 23 ? -5.715 -4.364 -6.272 1.00 0.00 22 ALA A N 20
ATOM 23755 C CA . ALA A 1 23 ? -5.293 -4.989 -5.028 1.00 0.00 22 ALA A CA 20
ATOM 23756 C C . ALA A 1 23 ? -5.901 -4.342 -3.790 1.00 0.00 22 ALA A C 20
ATOM 23757 O O . ALA A 1 23 ? -6.032 -5.021 -2.785 1.00 0.00 22 ALA A O 20
ATOM 23764 N N . TYR A 1 24 ? -6.280 -3.069 -3.831 1.00 0.00 23 TYR A N 20
ATOM 23765 C CA . TYR A 1 24 ? -6.780 -2.227 -2.749 1.00 0.00 23 TYR A CA 20
ATOM 23766 C C . TYR A 1 24 ? -7.809 -3.004 -1.892 1.00 0.00 23 TYR A C 20
ATOM 23767 O O . TYR A 1 24 ? -7.597 -3.214 -0.697 1.00 0.00 23 TYR A O 20
ATOM 23785 N N . ARG A 1 25 ? -8.906 -3.485 -2.502 1.00 0.00 24 ARG A N 20
ATOM 23786 C CA . ARG A 1 25 ? -9.953 -4.253 -1.813 1.00 0.00 24 ARG A CA 20
ATOM 23787 C C . ARG A 1 25 ? -9.497 -5.668 -1.493 1.00 0.00 24 ARG A C 20
ATOM 23788 O O . ARG A 1 25 ? -9.847 -6.177 -0.429 1.00 0.00 24 ARG A O 20
ATOM 23809 N N . ARG A 1 26 ? -8.666 -6.272 -2.346 1.00 0.00 25 ARG A N 20
ATOM 23810 C CA . ARG A 1 26 ? -7.998 -7.528 -2.027 1.00 0.00 25 ARG A CA 20
ATOM 23811 C C . ARG A 1 26 ? -7.246 -7.378 -0.702 1.00 0.00 25 ARG A C 20
ATOM 23812 O O . ARG A 1 26 ? -7.282 -8.303 0.099 1.00 0.00 25 ARG A O 20
ATOM 23833 N N . GLN A 1 27 ? -6.575 -6.253 -0.437 1.00 0.00 26 GLN A N 20
ATOM 23834 C CA . GLN A 1 27 ? -5.797 -6.085 0.771 1.00 0.00 26 GLN A CA 20
ATOM 23835 C C . GLN A 1 27 ? -6.718 -5.992 1.984 1.00 0.00 26 GLN A C 20
ATOM 23836 O O . GLN A 1 27 ? -6.454 -6.645 2.993 1.00 0.00 26 GLN A O 20
ATOM 23850 N N . ALA A 1 28 ? -7.803 -5.210 1.875 1.00 0.00 27 ALA A N 20
ATOM 23851 C CA . ALA A 1 28 ? -8.820 -5.105 2.917 1.00 0.00 27 ALA A CA 20
ATOM 23852 C C . ALA A 1 28 ? -9.293 -6.503 3.305 1.00 0.00 27 ALA A C 20
ATOM 23853 O O . ALA A 1 28 ? -9.259 -6.865 4.477 1.00 0.00 27 ALA A O 20
ATOM 23860 N N . LEU A 1 29 ? -9.702 -7.287 2.309 1.00 0.00 28 LEU A N 20
ATOM 23861 C CA . LEU A 1 29 ? -10.135 -8.668 2.443 1.00 0.00 28 LEU A CA 20
ATOM 23862 C C . LEU A 1 29 ? -9.045 -9.532 3.094 1.00 0.00 28 LEU A C 20
ATOM 23863 O O . LEU A 1 29 ? -9.329 -10.231 4.064 1.00 0.00 28 LEU A O 20
ATOM 23879 N N . ARG A 1 30 ? -7.805 -9.464 2.598 1.00 0.00 29 ARG A N 20
ATOM 23880 C CA . ARG A 1 30 ? -6.673 -10.291 2.987 1.00 0.00 29 ARG A CA 20
ATOM 23881 C C . ARG A 1 30 ? -6.456 -10.222 4.496 1.00 0.00 29 ARG A C 20
ATOM 23882 O O . ARG A 1 30 ? -6.321 -11.273 5.114 1.00 0.00 29 ARG A O 20
ATOM 23903 N N . TYR A 1 31 ? -6.389 -9.032 5.097 1.00 0.00 30 TYR A N 20
ATOM 23904 C CA . TYR A 1 31 ? -5.990 -8.911 6.506 1.00 0.00 30 TYR A CA 20
ATOM 23905 C C . TYR A 1 31 ? -7.163 -8.644 7.448 1.00 0.00 30 TYR A C 20
ATOM 23906 O O . TYR A 1 31 ? -6.944 -8.464 8.641 1.00 0.00 30 TYR A O 20
ATOM 23924 N N . HIS A 1 32 ? -8.395 -8.599 6.936 1.00 0.00 31 HIS A N 20
ATOM 23925 C CA . HIS A 1 32 ? -9.573 -8.090 7.628 1.00 0.00 31 HIS A CA 20
ATOM 23926 C C . HIS A 1 32 ? -9.714 -8.662 9.053 1.00 0.00 31 HIS A C 20
ATOM 23927 O O . HIS A 1 32 ? -10.067 -9.837 9.183 1.00 0.00 31 HIS A O 20
ATOM 23941 N N . PRO A 1 33 ? -9.529 -7.890 10.139 1.00 0.00 32 PRO A N 20
ATOM 23942 C CA . PRO A 1 33 ? -9.735 -8.413 11.486 1.00 0.00 32 PRO A CA 20
ATOM 23943 C C . PRO A 1 33 ? -11.209 -8.770 11.685 1.00 0.00 32 PRO A C 20
ATOM 23944 O O . PRO A 1 33 ? -11.537 -9.775 12.303 1.00 0.00 32 PRO A O 20
ATOM 23955 N N . ASP A 1 34 ? -12.099 -8.017 11.042 1.00 0.00 33 ASP A N 20
ATOM 23956 C CA . ASP A 1 34 ? -13.550 -8.129 11.159 1.00 0.00 33 ASP A CA 20
ATOM 23957 C C . ASP A 1 34 ? -14.113 -9.230 10.241 1.00 0.00 33 ASP A C 20
ATOM 23958 O O . ASP A 1 34 ? -15.298 -9.537 10.324 1.00 0.00 33 ASP A O 20
ATOM 23967 N N . LYS A 1 35 ? -13.298 -9.887 9.399 1.00 0.00 34 LYS A N 20
ATOM 23968 C CA . LYS A 1 35 ? -13.807 -10.880 8.443 1.00 0.00 34 LYS A CA 20
ATOM 23969 C C . LYS A 1 35 ? -12.864 -12.059 8.205 1.00 0.00 34 LYS A C 20
ATOM 23970 O O . LYS A 1 35 ? -13.331 -13.199 8.209 1.00 0.00 34 LYS A O 20
ATOM 23989 N N . ASN A 1 36 ? -11.554 -11.836 8.068 1.00 0.00 35 ASN A N 20
ATOM 23990 C CA . ASN A 1 36 ? -10.590 -12.931 8.018 1.00 0.00 35 ASN A CA 20
ATOM 23991 C C . ASN A 1 36 ? -10.479 -13.471 9.441 1.00 0.00 35 ASN A C 20
ATOM 23992 O O . ASN A 1 36 ? -10.598 -14.672 9.660 1.00 0.00 35 ASN A O 20
ATOM 24003 N N . LYS A 1 37 ? -10.333 -12.571 10.423 1.00 0.00 36 LYS A N 20
ATOM 24004 C CA . LYS A 1 37 ? -9.960 -12.897 11.797 1.00 0.00 36 LYS A CA 20
ATOM 24005 C C . LYS A 1 37 ? -8.653 -13.704 11.844 1.00 0.00 36 LYS A C 20
ATOM 24006 O O . LYS A 1 37 ? -8.437 -14.494 12.765 1.00 0.00 36 LYS A O 20
ATOM 24025 N N . GLU A 1 38 ? -7.750 -13.511 10.879 1.00 0.00 37 GLU A N 20
ATOM 24026 C CA . GLU A 1 38 ? -6.450 -14.163 10.893 1.00 0.00 37 GLU A CA 20
ATOM 24027 C C . GLU A 1 38 ? -5.674 -13.690 12.132 1.00 0.00 37 GLU A C 20
ATOM 24028 O O . GLU A 1 38 ? -5.685 -12.483 12.402 1.00 0.00 37 GLU A O 20
ATOM 24040 N N . PRO A 1 39 ? -5.017 -14.563 12.907 1.00 0.00 38 PRO A N 20
ATOM 24041 C CA . PRO A 1 39 ? -4.135 -14.109 13.975 1.00 0.00 38 PRO A CA 20
ATOM 24042 C C . PRO A 1 39 ? -2.884 -13.459 13.377 1.00 0.00 38 PRO A C 20
ATOM 24043 O O . PRO A 1 39 ? -2.392 -13.903 12.339 1.00 0.00 38 PRO A O 20
ATOM 24054 N N . GLY A 1 40 ? -2.342 -12.443 14.048 1.00 0.00 39 GLY A N 20
ATOM 24055 C CA . GLY A 1 40 ? -1.095 -11.794 13.662 1.00 0.00 39 GLY A CA 20
ATOM 24056 C C . GLY A 1 40 ? -1.238 -10.878 12.445 1.00 0.00 39 GLY A C 20
ATOM 24057 O O . GLY A 1 40 ? -0.225 -10.522 11.838 1.00 0.00 39 GLY A O 20
ATOM 24061 N N . ALA A 1 41 ? -2.459 -10.473 12.080 1.00 0.00 40 ALA A N 20
ATOM 24062 C CA . ALA A 1 41 ? -2.769 -9.733 10.861 1.00 0.00 40 ALA A CA 20
ATOM 24063 C C . ALA A 1 41 ? -3.426 -8.370 11.120 1.00 0.00 40 ALA A C 20
ATOM 24064 O O . ALA A 1 41 ? -3.631 -7.620 10.170 1.00 0.00 40 ALA A O 20
ATOM 24071 N N . GLU A 1 42 ? -3.775 -8.031 12.363 1.00 0.00 41 GLU A N 20
ATOM 24072 C CA . GLU A 1 42 ? -4.523 -6.808 12.647 1.00 0.00 41 GLU A CA 20
ATOM 24073 C C . GLU A 1 42 ? -3.682 -5.557 12.394 1.00 0.00 41 GLU A C 20
ATOM 24074 O O . GLU A 1 42 ? -4.167 -4.606 11.780 1.00 0.00 41 GLU A O 20
ATOM 24086 N N . GLU A 1 43 ? -2.404 -5.579 12.777 1.00 0.00 42 GLU A N 20
ATOM 24087 C CA . GLU A 1 43 ? -1.510 -4.470 12.468 1.00 0.00 42 GLU A CA 20
ATOM 24088 C C . GLU A 1 43 ? -1.331 -4.380 10.955 1.00 0.00 42 GLU A C 20
ATOM 24089 O O . GLU A 1 43 ? -1.362 -3.290 10.394 1.00 0.00 42 GLU A O 20
ATOM 24101 N N . LYS A 1 44 ? -1.243 -5.527 10.273 1.00 0.00 43 LYS A N 20
ATOM 24102 C CA . LYS A 1 44 ? -1.239 -5.611 8.821 1.00 0.00 43 LYS A CA 20
ATOM 24103 C C . LYS A 1 44 ? -2.475 -4.955 8.214 1.00 0.00 43 LYS A C 20
ATOM 24104 O O . LYS A 1 44 ? -2.379 -4.348 7.152 1.00 0.00 43 LYS A O 20
ATOM 24123 N N . PHE A 1 45 ? -3.634 -5.057 8.866 1.00 0.00 44 PHE A N 20
ATOM 24124 C CA . PHE A 1 45 ? -4.836 -4.361 8.424 1.00 0.00 44 PHE A CA 20
ATOM 24125 C C . PHE A 1 45 ? -4.678 -2.852 8.608 1.00 0.00 44 PHE A C 20
ATOM 24126 O O . PHE A 1 45 ? -5.005 -2.094 7.695 1.00 0.00 44 PHE A O 20
ATOM 24143 N N . LYS A 1 46 ? -4.172 -2.386 9.754 1.00 0.00 45 LYS A N 20
ATOM 24144 C CA . LYS A 1 46 ? -3.855 -0.963 9.961 1.00 0.00 45 LYS A CA 20
ATOM 24145 C C . LYS A 1 46 ? -2.848 -0.455 8.917 1.00 0.00 45 LYS A C 20
ATOM 24146 O O . LYS A 1 46 ? -2.907 0.712 8.517 1.00 0.00 45 LYS A O 20
ATOM 24165 N N . GLU A 1 47 ? -2.015 -1.340 8.387 1.00 0.00 46 GLU A N 20
ATOM 24166 C CA . GLU A 1 47 ? -0.956 -1.105 7.442 1.00 0.00 46 GLU A CA 20
ATOM 24167 C C . GLU A 1 47 ? -1.548 -0.819 6.064 1.00 0.00 46 GLU A C 20
ATOM 24168 O O . GLU A 1 47 ? -1.000 0.005 5.336 1.00 0.00 46 GLU A O 20
ATOM 24180 N N . ILE A 1 48 ? -2.689 -1.438 5.726 1.00 0.00 47 ILE A N 20
ATOM 24181 C CA . ILE A 1 48 ? -3.414 -1.200 4.479 1.00 0.00 47 ILE A CA 20
ATOM 24182 C C . ILE A 1 48 ? -3.645 0.295 4.392 1.00 0.00 47 ILE A C 20
ATOM 24183 O O . ILE A 1 48 ? -3.266 0.849 3.373 1.00 0.00 47 ILE A O 20
ATOM 24199 N N . ALA A 1 49 ? -4.235 0.933 5.410 1.00 0.00 48 ALA A N 20
ATOM 24200 C CA . ALA A 1 49 ? -4.626 2.338 5.366 1.00 0.00 48 ALA A CA 20
ATOM 24201 C C . ALA A 1 49 ? -3.408 3.246 5.170 1.00 0.00 48 ALA A C 20
ATOM 24202 O O . ALA A 1 49 ? -3.494 4.226 4.426 1.00 0.00 48 ALA A O 20
ATOM 24209 N N . GLU A 1 50 ? -2.275 2.922 5.800 1.00 0.00 49 GLU A N 20
ATOM 24210 C CA . GLU A 1 50 ? -1.040 3.693 5.647 1.00 0.00 49 GLU A CA 20
ATOM 24211 C C . GLU A 1 50 ? -0.472 3.499 4.236 1.00 0.00 49 GLU A C 20
ATOM 24212 O O . GLU A 1 50 ? -0.093 4.467 3.572 1.00 0.00 49 GLU A O 20
ATOM 24224 N N . ALA A 1 51 ? -0.510 2.269 3.710 1.00 0.00 50 ALA A N 20
ATOM 24225 C CA . ALA A 1 51 ? -0.126 2.018 2.333 1.00 0.00 50 ALA A CA 20
ATOM 24226 C C . ALA A 1 51 ? -1.208 2.531 1.373 1.00 0.00 50 ALA A C 20
ATOM 24227 O O . ALA A 1 51 ? -0.956 2.622 0.182 1.00 0.00 50 ALA A O 20
ATOM 24234 N N . TYR A 1 52 ? -2.419 2.848 1.829 1.00 0.00 51 TYR A N 20
ATOM 24235 C CA . TYR A 1 52 ? -3.532 3.300 1.002 1.00 0.00 51 TYR A CA 20
ATOM 24236 C C . TYR A 1 52 ? -3.212 4.755 0.694 1.00 0.00 51 TYR A C 20
ATOM 24237 O O . TYR A 1 52 ? -3.227 5.162 -0.465 1.00 0.00 51 TYR A O 20
ATOM 24255 N N . ASP A 1 53 ? -2.859 5.502 1.746 1.00 0.00 52 ASP A N 20
ATOM 24256 C CA . ASP A 1 53 ? -2.379 6.870 1.690 1.00 0.00 52 ASP A CA 20
ATOM 24257 C C . ASP A 1 53 ? -1.180 6.956 0.764 1.00 0.00 52 ASP A C 20
ATOM 24258 O O . ASP A 1 53 ? -1.265 7.648 -0.240 1.00 0.00 52 ASP A O 20
ATOM 24267 N N . VAL A 1 54 ? -0.117 6.171 0.977 1.00 0.00 53 VAL A N 20
ATOM 24268 C CA . VAL A 1 54 ? 1.054 6.286 0.103 1.00 0.00 53 VAL A CA 20
ATOM 24269 C C . VAL A 1 54 ? 0.702 5.898 -1.322 1.00 0.00 53 VAL A C 20
ATOM 24270 O O . VAL A 1 54 ? 1.108 6.593 -2.252 1.00 0.00 53 VAL A O 20
ATOM 24283 N N . LEU A 1 55 ? -0.001 4.786 -1.527 1.00 0.00 54 LEU A N 20
ATOM 24284 C CA . LEU A 1 55 ? -0.172 4.274 -2.854 1.00 0.00 54 LEU A CA 20
ATOM 24285 C C . LEU A 1 55 ? -1.213 5.059 -3.651 1.00 0.00 54 LEU A C 20
ATOM 24286 O O . LEU A 1 55 ? -1.302 4.812 -4.852 1.00 0.00 54 LEU A O 20
ATOM 24302 N N . SER A 1 56 ? -1.934 6.025 -3.062 1.00 0.00 55 SER A N 20
ATOM 24303 C CA . SER A 1 56 ? -2.875 6.860 -3.804 1.00 0.00 55 SER A CA 20
ATOM 24304 C C . SER A 1 56 ? -2.744 8.370 -3.554 1.00 0.00 55 SER A C 20
ATOM 24305 O O . SER A 1 56 ? -3.337 9.141 -4.309 1.00 0.00 55 SER A O 20
ATOM 24313 N N . ASP A 1 57 ? -1.948 8.845 -2.594 1.00 0.00 56 ASP A N 20
ATOM 24314 C CA . ASP A 1 57 ? -1.580 10.258 -2.490 1.00 0.00 56 ASP A CA 20
ATOM 24315 C C . ASP A 1 57 ? -0.394 10.504 -3.420 1.00 0.00 56 ASP A C 20
ATOM 24316 O O . ASP A 1 57 ? 0.707 10.011 -3.147 1.00 0.00 56 ASP A O 20
ATOM 24325 N N . PRO A 1 58 ? -0.569 11.245 -4.526 1.00 0.00 57 PRO A N 20
ATOM 24326 C CA . PRO A 1 58 ? 0.473 11.351 -5.524 1.00 0.00 57 PRO A CA 20
ATOM 24327 C C . PRO A 1 58 ? 1.710 12.101 -5.032 1.00 0.00 57 PRO A C 20
ATOM 24328 O O . PRO A 1 58 ? 2.726 12.015 -5.719 1.00 0.00 57 PRO A O 20
ATOM 24339 N N . ARG A 1 59 ? 1.685 12.818 -3.897 1.00 0.00 58 ARG A N 20
ATOM 24340 C CA . ARG A 1 59 ? 2.878 13.491 -3.370 1.00 0.00 58 ARG A CA 20
ATOM 24341 C C . ARG A 1 59 ? 3.684 12.582 -2.454 1.00 0.00 58 ARG A C 20
ATOM 24342 O O . ARG A 1 59 ? 4.906 12.567 -2.591 1.00 0.00 58 ARG A O 20
ATOM 24363 N N . LYS A 1 60 ? 3.064 11.703 -1.660 1.00 0.00 59 LYS A N 20
ATOM 24364 C CA . LYS A 1 60 ? 3.874 10.811 -0.827 1.00 0.00 59 LYS A CA 20
ATOM 24365 C C . LYS A 1 60 ? 4.483 9.775 -1.758 1.00 0.00 59 LYS A C 20
ATOM 24366 O O . LYS A 1 60 ? 5.667 9.451 -1.618 1.00 0.00 59 LYS A O 20
ATOM 24385 N N . ARG A 1 61 ? 3.727 9.311 -2.759 1.00 0.00 60 ARG A N 20
ATOM 24386 C CA . ARG A 1 61 ? 4.318 8.472 -3.783 1.00 0.00 60 ARG A CA 20
ATOM 24387 C C . ARG A 1 61 ? 5.267 9.225 -4.697 1.00 0.00 60 ARG A C 20
ATOM 24388 O O . ARG A 1 61 ? 6.129 8.551 -5.241 1.00 0.00 60 ARG A O 20
ATOM 24409 N N . GLU A 1 62 ? 5.205 10.554 -4.840 1.00 0.00 61 GLU A N 20
ATOM 24410 C CA . GLU A 1 62 ? 6.225 11.271 -5.608 1.00 0.00 61 GLU A CA 20
ATOM 24411 C C . GLU A 1 62 ? 7.586 11.035 -4.976 1.00 0.00 61 GLU A C 20
ATOM 24412 O O . GLU A 1 62 ? 8.516 10.741 -5.709 1.00 0.00 61 GLU A O 20
ATOM 24424 N N . ILE A 1 63 ? 7.690 11.006 -3.644 1.00 0.00 62 ILE A N 20
ATOM 24425 C CA . ILE A 1 63 ? 8.987 10.882 -2.973 1.00 0.00 62 ILE A CA 20
ATOM 24426 C C . ILE A 1 63 ? 9.496 9.441 -3.141 1.00 0.00 62 ILE A C 20
ATOM 24427 O O . ILE A 1 63 ? 10.700 9.215 -3.299 1.00 0.00 62 ILE A O 20
ATOM 24443 N N . PHE A 1 64 ? 8.598 8.454 -3.141 1.00 0.00 63 PHE A N 20
ATOM 24444 C CA . PHE A 1 64 ? 8.952 7.058 -3.374 1.00 0.00 63 PHE A CA 20
ATOM 24445 C C . PHE A 1 64 ? 9.307 6.853 -4.852 1.00 0.00 63 PHE A C 20
ATOM 24446 O O . PHE A 1 64 ? 10.214 6.096 -5.152 1.00 0.00 63 PHE A O 20
ATOM 24463 N N . ASP A 1 65 ? 8.622 7.489 -5.796 1.00 0.00 64 ASP A N 20
ATOM 24464 C CA . ASP A 1 65 ? 8.929 7.340 -7.217 1.00 0.00 64 ASP A CA 20
ATOM 24465 C C . ASP A 1 65 ? 10.188 8.139 -7.597 1.00 0.00 64 ASP A C 20
ATOM 24466 O O . ASP A 1 65 ? 10.914 7.789 -8.531 1.00 0.00 64 ASP A O 20
ATOM 24475 N N . ARG A 1 66 ? 10.463 9.229 -6.873 1.00 0.00 65 ARG A N 20
ATOM 24476 C CA . ARG A 1 66 ? 11.621 10.114 -6.989 1.00 0.00 65 ARG A CA 20
ATOM 24477 C C . ARG A 1 66 ? 12.843 9.352 -6.519 1.00 0.00 65 ARG A C 20
ATOM 24478 O O . ARG A 1 66 ? 13.772 9.175 -7.311 1.00 0.00 65 ARG A O 20
ATOM 24499 N N . TYR A 1 67 ? 12.859 8.953 -5.246 1.00 0.00 66 TYR A N 20
ATOM 24500 C CA . TYR A 1 67 ? 13.957 8.214 -4.662 1.00 0.00 66 TYR A CA 20
ATOM 24501 C C . TYR A 1 67 ? 13.594 6.740 -4.791 1.00 0.00 66 TYR A C 20
ATOM 24502 O O . TYR A 1 67 ? 13.848 6.143 -5.837 1.00 0.00 66 TYR A O 20
ATOM 24520 N N . GLY A 1 68 ? 12.919 6.183 -3.781 1.00 0.00 67 GLY A N 20
ATOM 24521 C CA . GLY A 1 68 ? 12.371 4.849 -3.848 1.00 0.00 67 GLY A CA 20
ATOM 24522 C C . GLY A 1 68 ? 13.445 3.826 -3.601 1.00 0.00 67 GLY A C 20
ATOM 24523 O O . GLY A 1 68 ? 14.231 3.529 -4.493 1.00 0.00 67 GLY A O 20
ATOM 24527 N N . GLU A 1 69 ? 13.366 3.204 -2.430 1.00 0.00 68 GLU A N 20
ATOM 24528 C CA . GLU A 1 69 ? 14.428 2.521 -1.723 1.00 0.00 68 GLU A CA 20
ATOM 24529 C C . GLU A 1 69 ? 15.283 3.613 -1.099 1.00 0.00 68 GLU A C 20
ATOM 24530 O O . GLU A 1 69 ? 15.450 4.684 -1.686 1.00 0.00 68 GLU A O 20
ATOM 24542 N N . GLU A 1 70 ? 15.733 3.352 0.126 1.00 0.00 69 GLU A N 20
ATOM 24543 C CA . GLU A 1 70 ? 16.383 4.189 1.096 1.00 0.00 69 GLU A CA 20
ATOM 24544 C C . GLU A 1 70 ? 15.676 5.539 1.295 1.00 0.00 69 GLU A C 20
ATOM 24545 O O . GLU A 1 70 ? 14.946 5.700 2.276 1.00 0.00 69 GLU A O 20
ATOM 24557 N N . GLY A 1 71 ? 15.787 6.426 0.315 1.00 0.00 70 GLY A N 20
ATOM 24558 C CA . GLY A 1 71 ? 15.066 7.663 0.024 1.00 0.00 70 GLY A CA 20
ATOM 24559 C C . GLY A 1 71 ? 13.728 7.905 0.707 1.00 0.00 70 GLY A C 20
ATOM 24560 O O . GLY A 1 71 ? 13.469 9.006 1.194 1.00 0.00 70 GLY A O 20
ATOM 24564 N N . LEU A 1 72 ? 12.848 6.900 0.711 1.00 0.00 71 LEU A N 20
ATOM 24565 C CA . LEU A 1 72 ? 11.479 7.063 1.204 1.00 0.00 71 LEU A CA 20
ATOM 24566 C C . LEU A 1 72 ? 11.499 7.400 2.696 1.00 0.00 71 LEU A C 20
ATOM 24567 O O . LEU A 1 72 ? 10.709 8.233 3.140 1.00 0.00 71 LEU A O 20
ATOM 24583 N N . LYS A 1 73 ? 12.420 6.807 3.458 1.00 0.00 72 LYS A N 20
ATOM 24584 C CA . LYS A 1 73 ? 12.633 7.126 4.861 1.00 0.00 72 LYS A CA 20
ATOM 24585 C C . LYS A 1 73 ? 14.130 6.971 5.117 1.00 0.00 72 LYS A C 20
ATOM 24586 O O . LYS A 1 73 ? 14.564 5.971 5.686 1.00 0.00 72 LYS A O 20
ATOM 24605 N N . GLY A 1 74 ? 14.925 7.917 4.614 1.00 0.00 73 GLY A N 20
ATOM 24606 C CA . GLY A 1 74 ? 16.378 7.803 4.534 1.00 0.00 73 GLY A CA 20
ATOM 24607 C C . GLY A 1 74 ? 17.054 7.486 5.869 1.00 0.00 73 GLY A C 20
ATOM 24608 O O . GLY A 1 74 ? 18.078 6.807 5.865 1.00 0.00 73 GLY A O 20
ATOM 24612 N N . SER A 1 75 ? 16.488 7.939 6.996 1.00 0.00 74 SER A N 20
ATOM 24613 C CA . SER A 1 75 ? 17.035 7.746 8.338 1.00 0.00 74 SER A CA 20
ATOM 24614 C C . SER A 1 75 ? 18.537 8.062 8.402 1.00 0.00 74 SER A C 20
ATOM 24615 O O . SER A 1 75 ? 19.309 7.380 9.082 1.00 0.00 74 SER A O 20
ATOM 24623 N N . GLY A 1 76 ? 18.964 9.117 7.716 1.00 0.00 75 GLY A N 20
ATOM 24624 C CA . GLY A 1 76 ? 20.349 9.508 7.565 1.00 0.00 75 GLY A CA 20
ATOM 24625 C C . GLY A 1 76 ? 20.577 9.928 6.124 1.00 0.00 75 GLY A C 20
ATOM 24626 O O . GLY A 1 76 ? 19.615 10.140 5.372 1.00 0.00 75 GLY A O 20
ATOM 24630 N N . CYS A 1 77 ? 21.855 10.038 5.767 1.00 0.00 76 CYS A N 20
ATOM 24631 C CA . CYS A 1 77 ? 22.320 10.568 4.492 1.00 0.00 76 CYS A CA 20
ATOM 24632 C C . CYS A 1 77 ? 21.853 12.011 4.322 1.00 0.00 76 CYS A C 20
ATOM 24633 O O . CYS A 1 77 ? 21.594 12.695 5.338 1.00 0.00 76 CYS A O 20
#

Solvent-accessible surface area: 5692 Å² total; per-residue (Å²): 241,58,68,65,3,12,124,50,2,56,18,68,115,76,16,66,55,128,89,0,94,168,23,54,185,177,17,4,97,120,46,58,60,124,137,37,171,103,136,43,3,95,97,94,43,139,105,8,47,62,1,57,72,0,0,26,49,78,177,69,16,88,52,0,92,144,134,2,72,185,23,16,180,20,74,32,176

Secondary structure (DSSP, 8-state):
----SHHHHT--BTB-HHHHHHHHHHHHHTT-TTT---TTHHHHHHHHHHHHHHTT-HHHHHHHHHT-GGG--SS--

Sequence (77 aa):
MGKDYYQTLGLARGASDEEIKRAYRRQALRYHPDKNKEPGAEEKFKEIAEAYDVLSDPRKREIFDRYGEEGLKGSGCMGKDYYQTLGLARGASDEEIKRAYRRQALRYHPDKNKEPGAEEKFKEIAEAYDVLSDPRKREIFDRYGEEGLKGSGCMGKDYYQTLGLARGASDEEIKRAYRRQALRYHPDKNKEPGAEEKFKEIAEAYDVLSDPRKREIFDRYGEEGLKGSGCMGKDYYQTLGLARGASDEEIKRAYRRQALRYHPDKNKEPGAEEKFKEIAEAYDVLSDPRKREIFDRYGEEGLKGSGCMGKDYYQTLGLARGASDEEIKRAYRRQALRYHPDKNKEPGAEEKFKEIAEAYDVLSDPRKREIFDRYGEEGLKGSGCMGKDYYQTLGLARGASDEEIKRAYRRQALRYHPDKNKEPGAEEKFKEIAEAYDVLSDPRKREIFDRYGEEGLKGSGCMGKDYYQTLGLARGASDEEIKRAYRRQALRYHPDKNKEPGAEEKFKEIAEAYDVLSDPRKREIFDRYGEEGLKGSGCMGKDYYQTLGLARGASDEEIKRAYRRQALRYHPDKNKEPGAEEKFKEIAEAYDVLSDPRKREIFDRYGEEGLKGSGCMGKDYYQTLGLARGASDEEIKRAYRRQALRYHPDKNKEPGAEEKFKEIAEAYDVLSDPRKREIFDRYGEEGLKGSGCMGKDYYQTLGLARGASDEEIKRAYRRQALRYHPDKNKEPGAEEKFKEIAEAYDVLSDPRKREIFDRYGEEGLKGSGCMGKDYYQTLGLARGASDEEIKRAYRRQALRYHPDKNKEPGAEEKFKEIAEAYDVLSDPRKREIFDRYGEEGLKGSGCMGKDYYQTLGLARGASDEEIKRAYRRQALRYHPDKNKEPGAEEKFKEIAEAYDVLSDPRKREIFDRYGEEGLKGSGCMGKDYYQTLGLARGASDEEIKRAYRRQALRYHPDKNKEPGAEEKFKEIAEAYDVLSDPRKREIFDRYGEEGLKGSGCMGKDYYQTLGLARGASDEEIKRAYRRQALRYHPDKNKEPGAEEKFKEIAEAYDVLSDPRKREIFDRYGEEGLKGSGCMGKDYYQTLGLARGASDEEIKRAYRRQALRYHPDKNKEPGAEEKFKEIAEAYDVLSDPRKREIFDRYGEEGLKGSGCMGKDYYQTLGLARGASDEEIKRAYRRQALRYHPDKNKEPGAEEKFKEIAEAYDVLSDPRKREIFDRYGEEGLKGSGCMGKDYYQTLGLARGASDEEIKRAYRRQALRYHPDKNKEPGAEEKFKEIAEAYDVLSDPRKREIFDRYGEEGLKGSGCMGKDYYQTLGLARGASDEEIKRAYRRQALRYHPDKNKEPGAEEKFKEIAEAYDVLSDPRKREIFDRYGEEGLKGSGCMGKDYYQTLGLARGASDEEIKRAYRRQALRYHPDKNKEPGAEEKFKEIAEAYDVLSDPRKREIFDRYGEEGLKGSGCMGKDYYQTLGLARGASDEEIKRAYRRQALRYHPDKNKEPGAEEKFKEIAEAYDVLSDPRKREIFDRYGEEGLKGSGC

Radius of gyration: 12.33 Å; Cα contacts (8 Å, |Δi|>4): 80; chains: 1; bounding box: 29×26×28 Å